Protein 8QD1 (pdb70)

Organism: Aspergillus fumigatus (strain ATCC MYA-4609 / CBS 101355 / FGSC A1100 / Af293) (NCBI:txid330879)

GO terms:
  GO:0042438 melanin biosynthetic process (P, IMP)
  GO:0030640 polyketide catabolic process (P, IMP)
  GO:0046148 pigment biosynthetic process (P, IMP)
  GO:0005768 endosome (C, EXP)

Structure (mmCIF, N/CA/C/O backbone):
data_8QD1
#
_entry.id   8QD1
#
_cell.length_a   85.830
_cell.length_b   108.480
_cell.length_c   91.890
_cell.angle_alpha   90.00
_cell.angle_beta   90.03
_cell.angle_gamma   90.00
#
_symmetry.space_group_name_H-M   'P 1 21 1'
#
loop_
_entity.id
_entity.type
_entity.pdbx_description
1 polymer 'Pigment biosynthesis protein yellowish-green 1'
2 water water
#
loop_
_atom_site.group_PDB
_atom_site.id
_atom_site.type_symbol
_atom_site.label_atom_id
_atom_site.label_alt_id
_atom_site.label_comp_id
_atom_site.label_asym_id
_atom_site.label_entity_id
_atom_site.label_seq_id
_atom_site.pdbx_PDB_ins_code
_atom_site.Cartn_x
_atom_site.Cartn_y
_atom_site.Cartn_z
_atom_site.occupancy
_atom_site.B_iso_or_equiv
_atom_site.auth_seq_id
_atom_site.auth_comp_id
_atom_site.auth_asym_id
_atom_site.auth_atom_id
_atom_site.pdbx_PDB_model_num
ATOM 1 N N . ARG A 1 20 ? 0.752 46.944 -13.905 1.00 36.14 3 ARG A N 1
ATOM 2 C CA . ARG A 1 20 ? 1.708 46.098 -14.690 1.00 35.46 3 ARG A CA 1
ATOM 3 C C . ARG A 1 20 ? 1.512 44.610 -14.361 1.00 32.54 3 ARG A C 1
ATOM 4 O O . ARG A 1 20 ? 1.915 43.775 -15.193 1.00 34.20 3 ARG A O 1
ATOM 6 N N . TRP A 1 21 ? 0.920 44.289 -13.205 1.00 29.40 4 TRP A N 1
ATOM 7 C CA . TRP A 1 21 ? 0.769 42.902 -12.685 1.00 26.82 4 TRP A CA 1
ATOM 8 C C . TRP A 1 21 ? -0.716 42.551 -12.544 1.00 26.56 4 TRP A C 1
ATOM 9 O O . TRP A 1 21 ? -1.515 43.474 -12.299 1.00 27.95 4 TRP A O 1
ATOM 20 N N . ILE A 1 22 ? -1.062 41.262 -12.670 1.00 25.43 5 ILE A N 1
ATOM 21 C CA . ILE A 1 22 ? -2.452 40.736 -12.500 1.00 25.72 5 ILE A CA 1
ATOM 22 C C . ILE A 1 22 ? -2.928 41.033 -11.072 1.00 25.33 5 ILE A C 1
ATOM 23 O O . ILE A 1 22 ? -4.134 41.317 -10.903 1.00 26.88 5 ILE A O 1
ATOM 28 N N . LEU A 1 23 ? -2.012 40.996 -10.098 1.00 24.18 6 LEU A N 1
ATOM 29 C CA . LEU A 1 23 ? -2.250 41.404 -8.686 1.00 24.75 6 LEU A CA 1
ATOM 30 C C . LEU A 1 23 ? -2.894 42.797 -8.652 1.00 25.65 6 LEU A C 1
ATOM 31 O O . LEU A 1 23 ? -3.653 43.071 -7.702 1.00 27.53 6 LEU A O 1
ATOM 36 N N . GLY A 1 24 ? -2.575 43.647 -9.634 1.00 25.17 7 GLY A N 1
ATOM 37 C CA . GLY A 1 24 ? -3.230 44.951 -9.854 1.00 26.52 7 GLY A CA 1
ATOM 38 C C . GLY A 1 24 ? -2.844 45.961 -8.790 1.00 26.92 7 GLY A C 1
ATOM 39 O O . GLY A 1 24 ? -1.656 46.009 -8.418 1.00 25.60 7 GLY A O 1
ATOM 40 N N . ASP A 1 25 ? -3.816 46.738 -8.306 1.00 28.12 8 ASP A N 1
ATOM 41 C CA . ASP A 1 25 ? -3.599 47.826 -7.317 1.00 28.17 8 ASP A CA 1
ATOM 42 C C . ASP A 1 25 ? -3.007 47.253 -6.023 1.00 27.18 8 ASP A C 1
ATOM 43 O O . ASP A 1 25 ? -2.232 47.976 -5.370 1.00 26.61 8 ASP A O 1
ATOM 48 N N . LYS A 1 26 ? -3.350 46.006 -5.672 1.00 26.48 9 LYS A N 1
ATOM 49 C CA . LYS A 1 26 ? -2.872 45.319 -4.440 1.00 27.00 9 LYS A CA 1
ATOM 50 C C . LYS A 1 26 ? -1.341 45.199 -4.457 1.00 25.41 9 LYS A C 1
ATOM 51 O O . LYS A 1 26 ? -0.755 45.093 -3.367 1.00 26.13 9 LYS A O 1
ATOM 57 N N . PHE A 1 27 ? -0.719 45.199 -5.641 1.00 24.40 10 PHE A N 1
ATOM 58 C CA . PHE A 1 27 ? 0.757 45.257 -5.814 1.00 24.26 10 PHE A CA 1
ATOM 59 C C . PHE A 1 27 ? 1.335 46.435 -5.021 1.00 24.44 10 PHE A C 1
ATOM 60 O O . PHE A 1 27 ? 2.402 46.282 -4.411 1.00 23.10 10 PHE A O 1
ATOM 68 N N . ASP A 1 28 ? 0.642 47.576 -5.022 1.00 25.29 11 ASP A N 1
ATOM 69 C CA . ASP A 1 28 ? 1.143 48.843 -4.425 1.00 26.94 11 ASP A CA 1
ATOM 70 C C . ASP A 1 28 ? 0.682 48.980 -2.968 1.00 27.14 11 ASP A C 1
ATOM 71 O O . ASP A 1 28 ? 1.144 49.929 -2.307 1.00 29.18 11 ASP A O 1
ATOM 76 N N . THR A 1 29 ? -0.183 48.082 -2.483 1.00 26.65 12 THR A N 1
ATOM 77 C CA . THR A 1 29 ? -0.639 48.053 -1.067 1.00 26.26 12 THR A CA 1
ATOM 78 C C . THR A 1 29 ? 0.541 47.672 -0.167 1.00 25.49 12 THR A C 1
ATOM 79 O O . THR A 1 29 ? 1.211 46.668 -0.461 1.00 23.96 12 THR A O 1
ATOM 83 N N . VAL A 1 30 ? 0.794 48.466 0.874 1.00 27.56 13 VAL A N 1
ATOM 84 C CA . VAL A 1 30 ? 1.682 48.092 2.014 1.00 27.51 13 VAL A CA 1
ATOM 85 C C . VAL A 1 30 ? 0.813 47.334 3.022 1.00 27.22 13 VAL A C 1
ATOM 86 O O . VAL A 1 30 ? -0.085 47.964 3.626 1.00 27.44 13 VAL A O 1
ATOM 90 N N . PHE A 1 31 ? 1.047 46.028 3.172 1.00 26.37 14 PHE A N 1
ATOM 91 C CA . PHE A 1 31 ? 0.213 45.126 4.006 1.00 26.29 14 PHE A CA 1
ATOM 92 C C . PHE A 1 31 ? 0.395 45.536 5.466 1.00 26.46 14 PHE A C 1
ATOM 93 O O . PHE A 1 31 ? 1.486 45.940 5.866 1.00 26.89 14 PHE A O 1
ATOM 101 N N . PRO A 1 32 ? -0.672 45.470 6.296 1.00 26.43 15 PRO A N 1
ATOM 102 C CA . PRO A 1 32 ? -0.652 46.060 7.637 1.00 27.58 15 PRO A CA 1
ATOM 103 C C . PRO A 1 32 ? 0.319 45.388 8.622 1.00 26.71 15 PRO A C 1
ATOM 104 O O . PRO A 1 32 ? 0.715 46.034 9.576 1.00 26.95 15 PRO A O 1
ATOM 108 N N . HIS A 1 33 ? 0.684 44.128 8.369 1.00 26.06 16 HIS A N 1
ATOM 109 C CA . HIS A 1 33 ? 1.574 43.312 9.241 1.00 25.83 16 HIS A CA 1
ATOM 110 C C . HIS A 1 33 ? 3.055 43.595 8.947 1.00 25.83 16 HIS A C 1
ATOM 111 O O . HIS A 1 33 ? 3.901 43.026 9.667 1.00 26.04 16 HIS A O 1
ATOM 118 N N . LYS A 1 34 ? 3.371 44.405 7.929 1.00 26.09 17 LYS A N 1
ATOM 119 C CA . LYS A 1 34 ? 4.778 44.715 7.557 1.00 27.16 17 LYS A CA 1
ATOM 120 C C . LYS A 1 34 ? 5.458 45.413 8.741 1.00 27.42 17 LYS A C 1
ATOM 121 O O . LYS A 1 34 ? 4.926 46.443 9.204 1.00 27.88 17 LYS A O 1
ATOM 127 N N . GLY A 1 35 ? 6.566 44.839 9.226 1.00 27.85 18 GLY A N 1
ATOM 128 C CA . GLY A 1 35 ? 7.350 45.334 10.373 1.00 29.02 18 GLY A CA 1
ATOM 129 C C . GLY A 1 35 ? 6.589 45.266 11.689 1.00 29.05 18 GLY A C 1
ATOM 130 O O . GLY A 1 35 ? 7.067 45.878 12.656 1.00 30.33 18 GLY A O 1
ATOM 131 N N . SER A 1 36 ? 5.462 44.543 11.743 1.00 27.76 19 SER A N 1
ATOM 132 C CA . SER A 1 36 ? 4.563 44.463 12.926 1.00 27.87 19 SER A CA 1
ATOM 133 C C . SER A 1 36 ? 4.191 43.009 13.225 1.00 26.75 19 SER A C 1
ATOM 134 O O . SER A 1 36 ? 3.210 42.514 12.634 1.00 26.69 19 SER A O 1
ATOM 137 N N . LEU A 1 37 ? 4.928 42.367 14.136 1.00 26.45 20 LEU A N 1
ATOM 138 C CA . LEU A 1 37 ? 4.633 40.992 14.617 1.00 26.63 20 LEU A CA 1
ATOM 139 C C . LEU A 1 37 ? 3.275 40.986 15.332 1.00 27.53 20 LEU A C 1
ATOM 140 O O . LEU A 1 37 ? 2.552 39.975 15.209 1.00 26.51 20 LEU A O 1
ATOM 145 N N . LYS A 1 38 ? 2.936 42.072 16.035 1.00 29.26 21 LYS A N 1
ATOM 146 C CA . LYS A 1 38 ? 1.625 42.247 16.718 1.00 30.87 21 LYS A CA 1
ATOM 147 C C . LYS A 1 38 ? 0.494 42.035 15.703 1.00 30.31 21 LYS A C 1
ATOM 148 O O . LYS A 1 38 ? -0.368 41.165 15.951 1.00 31.15 21 LYS A O 1
ATOM 154 N N . VAL A 1 39 ? 0.512 42.774 14.589 1.00 29.22 22 VAL A N 1
ATOM 155 C CA . VAL A 1 39 ? -0.541 42.709 13.531 1.00 28.65 22 VAL A CA 1
ATOM 156 C C . VAL A 1 39 ? -0.497 41.328 12.859 1.00 26.91 22 VAL A C 1
ATOM 157 O O . VAL A 1 39 ? -1.580 40.754 12.630 1.00 26.45 22 VAL A O 1
ATOM 161 N N . LEU A 1 40 ? 0.696 40.804 12.561 1.00 25.85 23 LEU A N 1
ATOM 162 C CA . LEU A 1 40 ? 0.855 39.445 11.971 1.00 24.83 23 LEU A CA 1
ATOM 163 C C . LEU A 1 40 ? 0.090 38.444 12.844 1.00 25.06 23 LEU A C 1
ATOM 164 O O . LEU A 1 40 ? -0.778 37.730 12.309 1.00 25.26 23 LEU A O 1
ATOM 169 N N . TRP A 1 41 ? 0.373 38.433 14.148 1.00 26.34 24 TRP A N 1
ATOM 170 C CA . TRP A 1 41 ? -0.266 37.516 15.127 1.00 26.78 24 TRP A CA 1
ATOM 171 C C . TRP A 1 41 ? -1.774 37.791 15.190 1.00 27.95 24 TRP A C 1
ATOM 172 O O . TRP A 1 41 ? -2.555 36.867 14.928 1.00 27.81 24 TRP A O 1
ATOM 183 N N . GLU A 1 42 ? -2.165 39.027 15.506 1.00 29.78 25 GLU A N 1
ATOM 184 C CA . GLU A 1 42 ? -3.567 39.381 15.851 1.00 31.97 25 GLU A CA 1
ATOM 185 C C . GLU A 1 42 ? -4.487 39.233 14.630 1.00 31.05 25 GLU A C 1
ATOM 186 O O . GLU A 1 42 ? -5.685 38.986 14.847 1.00 33.38 25 GLU A O 1
ATOM 192 N N . SER A 1 43 ? -3.965 39.367 13.405 1.00 30.45 26 SER A N 1
ATOM 193 C CA . SER A 1 43 ? -4.777 39.461 12.160 1.00 30.34 26 SER A CA 1
ATOM 194 C C . SER A 1 43 ? -4.730 38.182 11.306 1.00 29.26 26 SER A C 1
ATOM 195 O O . SER A 1 43 ? -5.637 38.012 10.475 1.00 30.21 26 SER A O 1
ATOM 198 N N A ARG A 1 44 ? -3.708 37.332 11.469 0.50 28.96 27 ARG A N 1
ATOM 199 N N B ARG A 1 44 ? -3.728 37.314 11.497 0.50 28.41 27 ARG A N 1
ATOM 200 C CA A ARG A 1 44 ? -3.507 36.130 10.612 0.50 27.71 27 ARG A CA 1
ATOM 201 C CA B ARG A 1 44 ? -3.472 36.154 10.597 0.50 27.03 27 ARG A CA 1
ATOM 202 C C A ARG A 1 44 ? -3.011 34.932 11.429 0.50 26.37 27 ARG A C 1
ATOM 203 C C B ARG A 1 44 ? -2.983 34.931 11.379 0.50 25.78 27 ARG A C 1
ATOM 204 O O A ARG A 1 44 ? -3.716 33.905 11.447 0.50 26.97 27 ARG A O 1
ATOM 205 O O B ARG A 1 44 ? -3.661 33.888 11.321 0.50 26.16 27 ARG A O 1
ATOM 220 N N . TRP A 1 45 ? -1.828 35.038 12.040 1.00 25.36 28 TRP A N 1
ATOM 221 C CA . TRP A 1 45 ? -1.123 33.867 12.629 1.00 24.05 28 TRP A CA 1
ATOM 222 C C . TRP A 1 45 ? -1.898 33.282 13.817 1.00 24.41 28 TRP A C 1
ATOM 223 O O . TRP A 1 45 ? -1.950 32.039 13.908 1.00 24.65 28 TRP A O 1
ATOM 234 N N . LYS A 1 46 ? -2.500 34.115 14.672 1.00 25.75 29 LYS A N 1
ATOM 235 C CA . LYS A 1 46 ? -3.329 33.626 15.808 1.00 27.42 29 LYS A CA 1
ATOM 236 C C . LYS A 1 46 ? -4.381 32.646 15.272 1.00 27.18 29 LYS A C 1
ATOM 237 O O . LYS A 1 46 ? -4.575 31.587 15.896 1.00 28.43 29 LYS A O 1
ATOM 243 N N . PHE A 1 47 ? -5.016 32.983 14.148 1.00 27.43 30 PHE A N 1
ATOM 244 C CA . PHE A 1 47 ? -6.126 32.208 13.534 1.00 27.41 30 PHE A CA 1
ATOM 245 C C . PHE A 1 47 ? -5.568 30.934 12.886 1.00 26.61 30 PHE A C 1
ATOM 246 O O . PHE A 1 47 ? -6.173 29.861 13.088 1.00 27.76 30 PHE A O 1
ATOM 254 N N . ALA A 1 48 ? -4.450 31.038 12.156 1.00 25.63 31 ALA A N 1
ATOM 255 C CA . ALA A 1 48 ? -3.754 29.892 11.518 1.00 24.95 31 ALA A CA 1
ATOM 256 C C . ALA A 1 48 ? -3.361 28.885 12.603 1.00 24.44 31 ALA A C 1
ATOM 257 O O . ALA A 1 48 ? -3.567 27.670 12.402 1.00 24.03 31 ALA A O 1
ATOM 259 N N . CYS A 1 49 ? -2.833 29.393 13.717 1.00 25.01 32 CYS A N 1
ATOM 260 C CA . CYS A 1 49 ? -2.422 28.606 14.907 1.00 25.48 32 CYS A CA 1
ATOM 261 C C . CYS A 1 49 ? -3.646 27.921 15.521 1.00 26.34 32 CYS A C 1
ATOM 262 O O . CYS A 1 49 ? -3.596 26.690 15.714 1.00 26.74 32 CYS A O 1
ATOM 265 N N . SER A 1 50 ? -4.708 28.690 15.787 1.00 27.91 33 SER A N 1
ATOM 266 C CA . SER A 1 50 ? -6.009 28.201 16.319 1.00 30.33 33 SER A CA 1
ATOM 267 C C . SER A 1 50 ? -6.531 27.047 15.451 1.00 30.23 33 SER A C 1
ATOM 268 O O . SER A 1 50 ? -6.965 26.031 16.025 1.00 33.49 33 SER A O 1
ATOM 271 N N . LYS A 1 51 ? -6.452 27.184 14.122 1.00 31.04 34 LYS A N 1
ATOM 272 C CA . LYS A 1 51 ? -6.972 26.199 13.131 1.00 30.55 34 LYS A CA 1
ATOM 273 C C . LYS A 1 51 ? -5.954 25.075 12.888 1.00 29.60 34 LYS A C 1
ATOM 274 O O . LYS A 1 51 ? -6.317 24.107 12.193 1.00 29.80 34 LYS A O 1
ATOM 280 N N . SER A 1 52 ? -4.727 25.206 13.406 1.00 28.13 35 SER A N 1
ATOM 281 C CA . SER A 1 52 ? -3.600 24.259 13.194 1.00 27.05 35 SER A CA 1
ATOM 282 C C . SER A 1 52 ? -3.382 24.044 11.689 1.00 26.15 35 SER A C 1
ATOM 283 O O . SER A 1 52 ? -3.342 22.877 11.241 1.00 25.86 35 SER A O 1
ATOM 286 N N . VAL A 1 53 ? -3.262 25.140 10.934 1.00 24.36 36 VAL A N 1
ATOM 287 C CA . VAL A 1 53 ? -2.926 25.120 9.479 1.00 23.32 36 VAL A CA 1
ATOM 288 C C . VAL A 1 53 ? -1.625 25.896 9.273 1.00 22.43 36 VAL A C 1
ATOM 289 O O . VAL A 1 53 ? -1.242 26.674 10.175 1.00 21.19 36 VAL A O 1
ATOM 293 N N . TYR A 1 54 ? -0.973 25.677 8.130 1.00 22.87 37 TYR A N 1
ATOM 294 C CA . TYR A 1 54 ? 0.360 26.240 7.792 1.00 23.22 37 TYR A CA 1
ATOM 295 C C . TYR A 1 54 ? 0.428 27.708 8.221 1.00 22.68 37 TYR A C 1
ATOM 296 O O . TYR A 1 54 ? -0.482 28.479 7.915 1.00 24.70 37 TYR A O 1
ATOM 305 N N . PRO A 1 55 ? 1.508 28.168 8.901 1.00 22.70 38 PRO A N 1
ATOM 306 C CA . PRO A 1 55 ? 2.671 27.340 9.242 1.00 22.51 38 PRO A CA 1
ATOM 307 C C . PRO A 1 55 ? 2.605 26.584 10.580 1.00 22.10 38 PRO A C 1
ATOM 308 O O . PRO A 1 55 ? 3.630 26.063 10.992 1.00 21.59 38 PRO A O 1
ATOM 312 N N . PHE A 1 56 ? 1.422 26.515 11.204 1.00 22.11 39 PHE A N 1
ATOM 313 C CA . PHE A 1 56 ? 1.206 25.961 12.567 1.00 22.48 39 PHE A CA 1
ATOM 314 C C . PHE A 1 56 ? 0.591 24.559 12.512 1.00 23.66 39 PHE A C 1
ATOM 315 O O . PHE A 1 56 ? 0.035 24.121 13.538 1.00 25.52 39 PHE A O 1
ATOM 323 N N . HIS A 1 57 ? 0.722 23.903 11.363 1.00 23.29 40 HIS A N 1
ATOM 324 C CA . HIS A 1 57 ? 0.195 22.528 11.222 1.00 23.54 40 HIS A CA 1
ATOM 325 C C . HIS A 1 57 ? 0.935 21.655 12.239 1.00 23.89 40 HIS A C 1
ATOM 326 O O . HIS A 1 57 ? 2.148 21.830 12.349 1.00 22.20 40 HIS A O 1
ATOM 333 N N . ASP A 1 58 ? 0.206 20.744 12.910 1.00 25.23 41 ASP A N 1
ATOM 334 C CA . ASP A 1 58 ? 0.614 19.766 13.971 1.00 26.23 41 ASP A CA 1
ATOM 335 C C . ASP A 1 58 ? 0.747 20.504 15.310 1.00 26.91 41 ASP A C 1
ATOM 336 O O . ASP A 1 58 ? 1.039 19.853 16.304 1.00 27.47 41 ASP A O 1
ATOM 341 N N . GLY A 1 59 ? 0.442 21.796 15.323 1.00 26.88 42 GLY A N 1
ATOM 342 C CA . GLY A 1 59 ? 0.704 22.670 16.482 1.00 26.75 42 GLY A CA 1
ATOM 343 C C . GLY A 1 59 ? -0.554 22.969 17.278 1.00 27.55 42 GLY A C 1
ATOM 344 O O . GLY A 1 59 ? -1.648 22.610 16.806 1.00 29.48 42 GLY A O 1
ATOM 345 N N . SER A 1 60 ? -0.396 23.606 18.443 1.00 27.84 43 SER A N 1
ATOM 346 C CA . SER A 1 60 ? -1.486 23.951 19.395 1.00 27.72 43 SER A CA 1
ATOM 347 C C . SER A 1 60 ? -1.322 25.399 19.870 1.00 27.12 43 SER A C 1
ATOM 348 O O . SER A 1 60 ? -0.198 25.772 20.247 1.00 26.64 43 SER A O 1
ATOM 351 N N . ILE A 1 61 ? -2.414 26.168 19.842 1.00 28.72 44 ILE A N 1
ATOM 352 C CA . ILE A 1 61 ? -2.487 27.594 20.288 1.00 29.72 44 ILE A CA 1
ATOM 353 C C . ILE A 1 61 ? -1.975 27.723 21.731 1.00 29.14 44 ILE A C 1
ATOM 354 O O . ILE A 1 61 ? -1.313 28.740 22.023 1.00 29.05 44 ILE A O 1
ATOM 359 N N . GLU A 1 62 ? -2.248 26.741 22.600 1.00 29.41 45 GLU A N 1
ATOM 360 C CA . GLU A 1 62 ? -1.826 26.773 24.029 1.00 30.43 45 GLU A CA 1
ATOM 361 C C . GLU A 1 62 ? -0.302 26.947 24.121 1.00 28.65 45 GLU A C 1
ATOM 362 O O . GLU A 1 62 ? 0.149 27.586 25.082 1.00 29.18 45 GLU A O 1
ATOM 368 N N . ASP A 1 63 ? 0.454 26.424 23.149 1.00 27.76 46 ASP A N 1
ATOM 369 C CA . ASP A 1 63 ? 1.941 26.478 23.130 1.00 27.96 46 ASP A CA 1
ATOM 370 C C . ASP A 1 63 ? 2.420 27.864 22.676 1.00 27.65 46 ASP A C 1
ATOM 371 O O . ASP A 1 63 ? 3.494 28.276 23.139 1.00 29.50 46 ASP A O 1
ATOM 376 N N . PHE A 1 64 ? 1.660 28.555 21.817 1.00 27.27 47 PHE A N 1
ATOM 377 C CA . PHE A 1 64 ? 2.113 29.772 21.087 1.00 26.31 47 PHE A CA 1
ATOM 378 C C . PHE A 1 64 ? 1.556 31.066 21.694 1.00 27.30 47 PHE A C 1
ATOM 379 O O . PHE A 1 64 ? 2.271 32.087 21.632 1.00 26.66 47 PHE A O 1
ATOM 387 N N . GLU A 1 65 ? 0.337 31.054 22.238 1.00 28.59 48 GLU A N 1
ATOM 388 C CA . GLU A 1 65 ? -0.307 32.290 22.758 1.00 30.51 48 GLU A CA 1
ATOM 389 C C . GLU A 1 65 ? 0.629 32.961 23.765 1.00 29.84 48 GLU A C 1
ATOM 390 O O . GLU A 1 65 ? 0.886 34.158 23.649 1.00 29.15 48 GLU A O 1
ATOM 396 N N . PRO A 1 66 ? 1.206 32.234 24.753 1.00 29.55 49 PRO A N 1
ATOM 397 C CA . PRO A 1 66 ? 2.114 32.855 25.720 1.00 29.61 49 PRO A CA 1
ATOM 398 C C . PRO A 1 66 ? 3.366 33.453 25.058 1.00 28.33 49 PRO A C 1
ATOM 399 O O . PRO A 1 66 ? 3.778 34.518 25.459 1.00 30.24 49 PRO A O 1
ATOM 403 N N . ILE A 1 67 ? 3.929 32.770 24.056 1.00 26.68 50 ILE A N 1
ATOM 404 C CA . ILE A 1 67 ? 5.183 33.201 23.364 1.00 25.83 50 ILE A CA 1
ATOM 405 C C . ILE A 1 67 ? 4.918 34.521 22.627 1.00 26.03 50 ILE A C 1
ATOM 406 O O . ILE A 1 67 ? 5.722 35.451 22.790 1.00 26.88 50 ILE A O 1
ATOM 411 N N . PHE A 1 68 ? 3.840 34.608 21.843 1.00 26.84 51 PHE A N 1
ATOM 412 C CA . PHE A 1 68 ? 3.521 35.812 21.028 1.00 26.49 51 PHE A CA 1
ATOM 413 C C . PHE A 1 68 ? 3.119 36.969 21.950 1.00 28.07 51 PHE A C 1
ATOM 414 O O . PHE A 1 68 ? 3.506 38.114 21.651 1.00 28.67 51 PHE A O 1
ATOM 422 N N . ASN A 1 69 ? 2.404 36.682 23.042 1.00 28.97 52 ASN A N 1
ATOM 423 C CA . ASN A 1 69 ? 2.086 37.682 24.098 1.00 30.65 52 ASN A CA 1
ATOM 424 C C . ASN A 1 69 ? 3.397 38.293 24.610 1.00 30.57 52 ASN A C 1
ATOM 425 O O . ASN A 1 69 ? 3.457 39.533 24.742 1.00 32.07 52 ASN A O 1
ATOM 430 N N . HIS A 1 70 ? 4.415 37.461 24.854 1.00 29.68 53 HIS A N 1
ATOM 431 C CA . HIS A 1 70 ? 5.766 37.897 25.300 1.00 30.57 53 HIS A CA 1
ATOM 432 C C . HIS A 1 70 ? 6.415 38.769 24.217 1.00 29.49 53 HIS A C 1
ATOM 433 O O . HIS A 1 70 ? 6.837 39.893 24.541 1.00 30.26 53 HIS A O 1
ATOM 440 N N . LEU A 1 71 ? 6.490 38.270 22.980 1.00 28.79 54 LEU A N 1
ATOM 441 C CA . LEU A 1 71 ? 7.107 38.986 21.829 1.00 29.52 54 LEU A CA 1
ATOM 442 C C . LEU A 1 71 ? 6.434 40.352 21.645 1.00 30.66 54 LEU A C 1
ATOM 443 O O . LEU A 1 71 ? 7.162 41.336 21.410 1.00 32.42 54 LEU A O 1
ATOM 448 N N . ILE A 1 72 ? 5.101 40.406 21.749 1.00 31.65 55 ILE A N 1
ATOM 449 C CA . ILE A 1 72 ? 4.287 41.641 21.535 1.00 32.78 55 ILE A CA 1
ATOM 450 C C . ILE A 1 72 ? 4.587 42.640 22.662 1.00 34.12 55 ILE A C 1
ATOM 451 O O . ILE A 1 72 ? 4.794 43.829 22.347 1.00 34.84 55 ILE A O 1
ATOM 456 N N . SER A 1 73 ? 4.636 42.175 23.914 1.00 33.99 56 SER A N 1
ATOM 457 C CA . SER A 1 73 ? 4.923 43.007 25.116 1.00 36.59 56 SER A CA 1
ATOM 458 C C . SER A 1 73 ? 6.328 43.618 25.019 1.00 37.59 56 SER A C 1
ATOM 459 O O . SER A 1 73 ? 6.500 44.757 25.489 1.00 39.77 56 SER A O 1
ATOM 462 N N . LYS A 1 74 ? 7.285 42.891 24.428 1.00 37.91 57 LYS A N 1
ATOM 463 C CA . LYS A 1 74 ? 8.708 43.311 24.278 1.00 38.93 57 LYS A CA 1
ATOM 464 C C . LYS A 1 74 ? 8.907 44.090 22.969 1.00 38.33 57 LYS A C 1
ATOM 465 O O . LYS A 1 74 ? 10.045 44.532 22.721 1.00 38.17 57 LYS A O 1
ATOM 471 N N . ASN A 1 75 ? 7.848 44.255 22.168 1.00 38.22 58 ASN A N 1
ATOM 472 C CA . ASN A 1 75 ? 7.868 44.922 20.836 1.00 39.24 58 ASN A CA 1
ATOM 473 C C . ASN A 1 75 ? 8.988 44.324 19.972 1.00 37.34 58 ASN A C 1
ATOM 474 O O . ASN A 1 75 ? 9.722 45.097 19.324 1.00 40.06 58 ASN A O 1
ATOM 479 N N . ILE A 1 76 ? 9.112 42.995 19.969 1.00 34.62 59 ILE A N 1
ATOM 480 C CA . ILE A 1 76 ? 10.023 42.234 19.063 1.00 33.51 59 ILE A CA 1
ATOM 481 C C . ILE A 1 76 ? 9.277 42.006 17.743 1.00 33.12 59 ILE A C 1
ATOM 482 O O . ILE A 1 76 ? 8.207 41.364 17.783 1.00 33.49 59 ILE A O 1
ATOM 487 N N . ASN A 1 77 ? 9.817 42.524 16.633 1.00 33.61 60 ASN A N 1
ATOM 488 C CA . ASN A 1 77 ? 9.193 42.479 15.280 1.00 32.56 60 ASN A CA 1
ATOM 489 C C . ASN A 1 77 ? 10.087 41.732 14.279 1.00 32.52 60 ASN A C 1
ATOM 490 O O . ASN A 1 77 ? 9.533 41.145 13.329 1.00 31.99 60 ASN A O 1
ATOM 495 N N . ASP A 1 78 ? 11.409 41.773 14.464 1.00 31.86 61 ASP A N 1
ATOM 496 C CA . ASP A 1 78 ? 12.414 41.202 13.528 1.00 31.01 61 ASP A CA 1
ATOM 497 C C . ASP A 1 78 ? 12.575 39.701 13.809 1.00 30.25 61 ASP A C 1
ATOM 498 O O . ASP A 1 78 ? 13.314 39.349 14.750 1.00 29.83 61 ASP A O 1
ATOM 503 N N . ALA A 1 79 ? 11.926 38.847 13.009 1.00 30.00 62 ALA A N 1
ATOM 504 C CA . ALA A 1 79 ? 11.996 37.368 13.115 1.00 29.42 62 ALA A CA 1
ATOM 505 C C . ALA A 1 79 ? 13.451 36.884 13.030 1.00 30.67 62 ALA A C 1
ATOM 506 O O . ALA A 1 79 ? 13.756 35.852 13.650 1.00 28.82 62 ALA A O 1
ATOM 508 N N . ALA A 1 80 ? 14.314 37.597 12.296 1.00 33.36 63 ALA A N 1
ATOM 509 C CA . ALA A 1 80 ? 15.736 37.240 12.067 1.00 33.36 63 ALA A CA 1
ATOM 510 C C . ALA A 1 80 ? 16.575 37.448 13.339 1.00 34.31 63 ALA A C 1
ATOM 511 O O . ALA A 1 80 ? 17.711 36.939 13.374 1.00 36.83 63 ALA A O 1
ATOM 513 N N . SER A 1 81 ? 16.051 38.169 14.337 1.00 33.45 64 SER A N 1
ATOM 514 C CA . SER A 1 81 ? 16.753 38.501 15.606 1.00 33.10 64 SER A CA 1
ATOM 515 C C . SER A 1 81 ? 16.743 37.296 16.558 1.00 31.58 64 SER A C 1
ATOM 516 O O . SER A 1 81 ? 15.786 36.492 16.495 1.00 30.61 64 SER A O 1
ATOM 519 N N . ASP A 1 82 ? 17.769 37.183 17.408 1.00 31.89 65 ASP A N 1
ATOM 520 C CA . ASP A 1 82 ? 17.911 36.106 18.427 1.00 32.00 65 ASP A CA 1
ATOM 521 C C . ASP A 1 82 ? 16.822 36.252 19.496 1.00 31.27 65 ASP A C 1
ATOM 522 O O . ASP A 1 82 ? 16.421 35.220 20.068 1.00 30.02 65 ASP A O 1
ATOM 527 N N . GLU A 1 83 ? 16.395 37.488 19.774 1.00 31.78 66 GLU A N 1
ATOM 528 C CA . GLU A 1 83 ? 15.357 37.812 20.790 1.00 33.34 66 GLU A CA 1
ATOM 529 C C . GLU A 1 83 ? 14.048 37.118 20.400 1.00 31.06 66 GLU A C 1
ATOM 530 O O . GLU A 1 83 ? 13.315 36.668 21.307 1.00 30.75 66 GLU A O 1
ATOM 536 N N . TYR A 1 84 ? 13.774 37.029 19.096 1.00 29.02 67 TYR A N 1
ATOM 537 C CA . TYR A 1 84 ? 12.592 36.323 18.538 1.00 26.75 67 TYR A CA 1
ATOM 538 C C . TYR A 1 84 ? 12.741 34.819 18.800 1.00 24.90 67 TYR A C 1
ATOM 539 O O . TYR A 1 84 ? 11.861 34.238 19.447 1.00 24.54 67 TYR A O 1
ATOM 548 N N . THR A 1 85 ? 13.823 34.213 18.312 1.00 25.39 68 THR A N 1
ATOM 549 C CA . THR A 1 85 ? 14.032 32.738 18.319 1.00 25.35 68 THR A CA 1
ATOM 550 C C . THR A 1 85 ? 14.042 32.212 19.763 1.00 26.29 68 THR A C 1
ATOM 551 O O . THR A 1 85 ? 13.406 31.165 20.013 1.00 25.57 68 THR A O 1
ATOM 555 N N . GLN A 1 86 ? 14.723 32.905 20.682 1.00 28.43 69 GLN A N 1
ATOM 556 C CA . GLN A 1 86 ? 14.950 32.416 22.071 1.00 29.04 69 GLN A CA 1
ATOM 557 C C . GLN A 1 86 ? 13.636 32.402 22.863 1.00 27.66 69 GLN A C 1
ATOM 558 O O . GLN A 1 86 ? 13.555 31.623 23.832 1.00 29.20 69 GLN A O 1
ATOM 564 N N . ALA A 1 87 ? 12.638 33.196 22.460 1.00 26.96 70 ALA A N 1
ATOM 565 C CA . ALA A 1 87 ? 11.325 33.297 23.142 1.00 26.45 70 ALA A CA 1
ATOM 566 C C . ALA A 1 87 ? 10.607 31.941 23.100 1.00 24.50 70 ALA A C 1
ATOM 567 O O . ALA A 1 87 ? 9.746 31.701 23.974 1.00 24.64 70 ALA A O 1
ATOM 569 N N . PHE A 1 88 ? 10.953 31.088 22.130 1.00 23.14 71 PHE A N 1
ATOM 570 C CA . PHE A 1 88 ? 10.261 29.806 21.829 1.00 22.70 71 PHE A CA 1
ATOM 571 C C . PHE A 1 88 ? 10.900 28.641 22.592 1.00 23.42 71 PHE A C 1
ATOM 572 O O . PHE A 1 88 ? 10.192 27.650 22.860 1.00 24.36 71 PHE A O 1
ATOM 580 N N . LEU A 1 89 ? 12.189 28.743 22.923 1.00 24.42 72 LEU A N 1
ATOM 581 C CA . LEU A 1 89 ? 13.031 27.567 23.278 1.00 25.12 72 LEU A CA 1
ATOM 582 C C . LEU A 1 89 ? 12.579 26.939 24.599 1.00 24.95 72 LEU A C 1
ATOM 583 O O . LEU A 1 89 ? 12.437 25.719 24.663 1.00 25.69 72 LEU A O 1
ATOM 588 N N . PRO A 1 90 ? 12.329 27.705 25.688 1.00 25.51 73 PRO A N 1
ATOM 589 C CA . PRO A 1 90 ? 11.856 27.107 26.940 1.00 26.16 73 PRO A CA 1
ATOM 590 C C . PRO A 1 90 ? 10.561 26.290 26.772 1.00 25.54 73 PRO A C 1
ATOM 591 O O . PRO A 1 90 ? 10.479 25.205 27.325 1.00 25.43 73 PRO A O 1
ATOM 595 N N . THR A 1 91 ? 9.591 26.803 26.007 1.00 24.89 74 THR A N 1
ATOM 596 C CA . THR A 1 91 ? 8.308 26.108 25.711 1.00 24.63 74 THR A CA 1
ATOM 597 C C . THR A 1 91 ? 8.605 24.755 25.053 1.00 23.59 74 THR A C 1
ATOM 598 O O . THR A 1 91 ? 8.025 23.747 25.493 1.00 24.50 74 THR A O 1
ATOM 602 N N . ALA A 1 92 ? 9.477 24.744 24.042 1.00 22.55 75 ALA A N 1
ATOM 603 C CA . ALA A 1 92 ? 9.895 23.531 23.305 1.00 22.57 75 ALA A CA 1
ATOM 604 C C . ALA A 1 92 ? 10.487 22.513 24.289 1.00 23.05 75 ALA A C 1
ATOM 605 O O . ALA A 1 92 ? 10.089 21.341 24.225 1.00 25.59 75 ALA A O 1
ATOM 607 N N . SER A 1 93 ? 11.389 22.954 25.173 1.00 23.22 76 SER A N 1
ATOM 608 C CA . SER A 1 93 ? 12.057 22.117 26.209 1.00 24.67 76 SER A CA 1
ATOM 609 C C . SER A 1 93 ? 11.013 21.499 27.146 1.00 24.53 76 SER A C 1
ATOM 610 O O . SER A 1 93 ? 11.125 20.296 27.454 1.00 26.13 76 SER A O 1
ATOM 613 N N . ALA A 1 94 ? 10.052 22.307 27.602 1.00 24.61 77 ALA A N 1
ATOM 614 C CA . ALA A 1 94 ? 8.958 21.895 28.513 1.00 25.17 77 ALA A CA 1
ATOM 615 C C . ALA A 1 94 ? 8.134 20.784 27.852 1.00 24.92 77 ALA A C 1
ATOM 616 O O . ALA A 1 94 ? 7.801 19.809 28.550 1.00 24.89 77 ALA A O 1
ATOM 618 N N . LEU A 1 95 ? 7.829 20.922 26.556 1.00 24.93 78 LEU A N 1
ATOM 619 C CA . LEU A 1 95 ? 7.060 19.910 25.782 1.00 25.55 78 LEU A CA 1
ATOM 620 C C . LEU A 1 95 ? 7.887 18.623 25.657 1.00 25.83 78 LEU A C 1
ATOM 621 O O . LEU A 1 95 ? 7.296 17.535 25.801 1.00 26.21 78 LEU A O 1
ATOM 626 N N . GLU A 1 96 ? 9.201 18.734 25.431 1.00 26.02 79 GLU A N 1
ATOM 627 C CA . GLU A 1 96 ? 10.122 17.567 25.343 1.00 25.73 79 GLU A CA 1
ATOM 628 C C . GLU A 1 96 ? 10.106 16.809 26.677 1.00 26.21 79 GLU A C 1
ATOM 629 O O . GLU A 1 96 ? 10.049 15.566 26.645 1.00 27.21 79 GLU A O 1
ATOM 635 N N . GLU A 1 97 ? 10.138 17.522 27.807 1.00 26.54 80 GLU A N 1
ATOM 636 C CA . GLU A 1 97 ? 10.119 16.893 29.155 1.00 27.67 80 GLU A CA 1
ATOM 637 C C . GLU A 1 97 ? 8.754 16.233 29.386 1.00 27.30 80 GLU A C 1
ATOM 638 O O . GLU A 1 97 ? 8.739 15.109 29.919 1.00 28.42 80 GLU A O 1
ATOM 644 N N . LYS A 1 98 ? 7.657 16.898 29.008 1.00 26.78 81 LYS A N 1
ATOM 645 C CA . LYS A 1 98 ? 6.282 16.336 29.127 1.00 27.62 81 LYS A CA 1
ATOM 646 C C . LYS A 1 98 ? 6.196 15.042 28.310 1.00 26.70 81 LYS A C 1
ATOM 647 O O . LYS A 1 98 ? 5.578 14.084 28.805 1.00 27.18 81 LYS A O 1
ATOM 653 N N . ALA A 1 99 ? 6.800 15.016 27.115 1.00 25.90 82 ALA A N 1
ATOM 654 C CA . ALA A 1 99 ? 6.849 13.835 26.219 1.00 25.75 82 ALA A CA 1
ATOM 655 C C . ALA A 1 99 ? 7.596 12.691 26.912 1.00 26.85 82 ALA A C 1
ATOM 656 O O . ALA A 1 99 ? 7.088 11.556 26.884 1.00 27.76 82 ALA A O 1
ATOM 658 N N . ALA A 1 100 ? 8.757 12.991 27.502 1.00 27.07 83 ALA A N 1
ATOM 659 C CA . ALA A 1 100 ? 9.601 12.046 28.273 1.00 28.54 83 ALA A CA 1
ATOM 660 C C . ALA A 1 100 ? 8.775 11.419 29.403 1.00 29.83 83 ALA A C 1
ATOM 661 O O . ALA A 1 100 ? 8.865 10.191 29.584 1.00 31.43 83 ALA A O 1
ATOM 663 N N . GLN A 1 101 ? 7.987 12.230 30.119 1.00 30.95 84 GLN A N 1
ATOM 664 C CA . GLN A 1 101 ? 7.100 11.775 31.226 1.00 33.19 84 GLN A CA 1
ATOM 665 C C . GLN A 1 101 ? 6.000 10.870 30.653 1.00 32.99 84 GLN A C 1
ATOM 666 O O . GLN A 1 101 ? 5.745 9.810 31.248 1.00 35.22 84 GLN A O 1
ATOM 672 N N . ALA A 1 102 ? 5.374 11.275 29.545 1.00 32.14 85 ALA A N 1
ATOM 673 C CA . ALA A 1 102 ? 4.335 10.491 28.834 1.00 32.20 85 ALA A CA 1
ATOM 674 C C . ALA A 1 102 ? 4.909 9.128 28.429 1.00 33.17 85 ALA A C 1
ATOM 675 O O . ALA A 1 102 ? 4.231 8.105 28.674 1.00 34.68 85 ALA A O 1
ATOM 677 N N . LEU A 1 103 ? 6.104 9.145 27.834 1.00 33.60 86 LEU A N 1
ATOM 678 C CA . LEU A 1 103 ? 6.813 7.937 27.334 1.00 36.21 86 LEU A CA 1
ATOM 679 C C . LEU A 1 103 ? 7.146 7.000 28.499 1.00 37.70 86 LEU A C 1
ATOM 680 O O . LEU A 1 103 ? 7.001 5.782 28.329 1.00 40.04 86 LEU A O 1
ATOM 685 N N . GLN A 1 104 ? 7.517 7.571 29.649 1.00 37.03 87 GLN A N 1
ATOM 686 C CA . GLN A 1 104 ? 7.841 6.819 30.894 1.00 38.48 87 GLN A CA 1
ATOM 687 C C . GLN A 1 104 ? 6.603 6.033 31.349 1.00 39.07 87 GLN A C 1
ATOM 688 O O . GLN A 1 104 ? 6.788 4.897 31.806 1.00 40.60 87 GLN A O 1
ATOM 694 N N . ALA A 1 105 ? 5.409 6.615 31.186 1.00 37.74 88 ALA A N 1
ATOM 695 C CA . ALA A 1 105 ? 4.108 6.039 31.593 1.00 38.59 88 ALA A CA 1
ATOM 696 C C . ALA A 1 105 ? 3.549 5.110 30.506 1.00 38.53 88 ALA A C 1
ATOM 697 O O . ALA A 1 105 ? 2.425 4.629 30.673 1.00 39.73 88 ALA A O 1
ATOM 699 N N . GLY A 1 106 ? 4.278 4.935 29.406 1.00 36.90 89 GLY A N 1
ATOM 700 C CA . GLY A 1 106 ? 3.872 4.051 28.296 1.00 37.52 89 GLY A CA 1
ATOM 701 C C . GLY A 1 106 ? 2.777 4.661 27.435 1.00 37.26 89 GLY A C 1
ATOM 702 O O . GLY A 1 106 ? 2.128 3.898 26.691 1.00 37.24 89 GLY A O 1
ATOM 703 N N . LYS A 1 107 ? 2.582 5.984 27.520 1.00 36.32 90 LYS A N 1
ATOM 704 C CA . LYS A 1 107 ? 1.596 6.752 26.713 1.00 36.11 90 LYS A CA 1
ATOM 705 C C . LYS A 1 107 ? 2.296 7.250 25.442 1.00 35.58 90 LYS A C 1
ATOM 706 O O . LYS A 1 107 ? 2.652 8.448 25.388 1.00 35.33 90 LYS A O 1
ATOM 712 N N . HIS A 1 108 ? 2.484 6.360 24.462 1.00 35.92 91 HIS A N 1
ATOM 713 C CA . HIS A 1 108 ? 3.260 6.618 23.218 1.00 36.07 91 HIS A CA 1
ATOM 714 C C . HIS A 1 108 ? 2.556 7.675 22.359 1.00 34.49 91 HIS A C 1
ATOM 715 O O . HIS A 1 108 ? 3.262 8.553 21.829 1.00 33.59 91 HIS A O 1
ATOM 722 N N . GLU A 1 109 ? 1.229 7.583 22.215 1.00 33.87 92 GLU A N 1
ATOM 723 C CA . GLU A 1 109 ? 0.408 8.534 21.412 1.00 32.44 92 GLU A CA 1
ATOM 724 C C . GLU A 1 109 ? 0.592 9.951 21.966 1.00 31.40 92 GLU A C 1
ATOM 725 O O . GLU A 1 109 ? 0.887 10.859 21.167 1.00 29.58 92 GLU A O 1
ATOM 727 N N . GLU A 1 110 ? 0.432 10.123 23.282 1.00 32.41 93 GLU A N 1
ATOM 728 C CA . GLU A 1 110 ? 0.580 11.434 23.972 1.00 32.78 93 GLU A CA 1
ATOM 729 C C . GLU A 1 110 ? 2.015 11.946 23.786 1.00 30.50 93 GLU A C 1
ATOM 730 O O . GLU A 1 110 ? 2.170 13.147 23.512 1.00 30.15 93 GLU A O 1
ATOM 736 N N . ALA A 1 111 ? 3.019 11.074 23.933 1.00 29.28 94 ALA A N 1
ATOM 737 C CA . ALA A 1 111 ? 4.455 11.416 23.781 1.00 27.67 94 ALA A CA 1
ATOM 738 C C . ALA A 1 111 ? 4.713 11.917 22.354 1.00 26.30 94 ALA A C 1
ATOM 739 O O . ALA A 1 111 ? 5.336 12.985 22.199 1.00 23.70 94 ALA A O 1
ATOM 741 N N . SER A 1 112 ? 4.230 11.176 21.351 1.00 26.05 95 SER A N 1
ATOM 742 C CA . SER A 1 112 ? 4.326 11.531 19.911 1.00 25.37 95 SER A CA 1
ATOM 743 C C . SER A 1 112 ? 3.737 12.927 19.684 1.00 24.85 95 SER A C 1
ATOM 744 O O . SER A 1 112 ? 4.422 13.768 19.073 1.00 24.86 95 SER A O 1
ATOM 747 N N . ASN A 1 113 ? 2.517 13.161 20.171 1.00 26.32 96 ASN A N 1
ATOM 748 C CA . ASN A 1 113 ? 1.768 14.431 19.974 1.00 27.31 96 ASN A CA 1
ATOM 749 C C . ASN A 1 113 ? 2.546 15.588 20.612 1.00 26.07 96 ASN A C 1
ATOM 750 O O . ASN A 1 113 ? 2.619 16.660 19.987 1.00 25.64 96 ASN A O 1
ATOM 755 N N . LEU A 1 114 ? 3.110 15.375 21.804 1.00 25.91 97 LEU A N 1
ATOM 756 C CA . LEU A 1 114 ? 3.877 16.411 22.548 1.00 25.70 97 LEU A CA 1
ATOM 757 C C . LEU A 1 114 ? 5.164 16.753 21.783 1.00 25.84 97 LEU A C 1
ATOM 758 O O . LEU A 1 114 ? 5.466 17.956 21.654 1.00 25.64 97 LEU A O 1
ATOM 763 N N . LEU A 1 115 ? 5.877 15.746 21.266 1.00 25.11 98 LEU A N 1
ATOM 764 C CA . LEU A 1 115 ? 7.138 15.949 20.497 1.00 25.03 98 LEU A CA 1
ATOM 765 C C . LEU A 1 115 ? 6.830 16.683 19.184 1.00 24.41 98 LEU A C 1
ATOM 766 O O . LEU A 1 115 ? 7.621 17.565 18.805 1.00 24.98 98 LEU A O 1
ATOM 771 N N . CYS A 1 116 ? 5.721 16.354 18.516 1.00 23.85 99 CYS A N 1
ATOM 772 C CA . CYS A 1 116 ? 5.278 17.055 17.281 1.00 23.35 99 CYS A CA 1
ATOM 773 C C . CYS A 1 116 ? 5.011 18.529 17.598 1.00 22.45 99 CYS A C 1
ATOM 774 O O . CYS A 1 116 ? 5.441 19.384 16.801 1.00 21.36 99 CYS A O 1
ATOM 777 N N . ARG A 1 117 ? 4.357 18.806 18.731 1.00 22.82 100 ARG A N 1
ATOM 778 C CA . ARG A 1 117 ? 4.064 20.184 19.211 1.00 23.27 100 ARG A CA 1
ATOM 779 C C . ARG A 1 117 ? 5.378 20.942 19.444 1.00 22.65 100 ARG A C 1
ATOM 780 O O . ARG A 1 117 ? 5.460 22.112 19.013 1.00 22.62 100 ARG A O 1
ATOM 788 N N . ALA A 1 118 ? 6.376 20.300 20.061 1.00 23.24 101 ALA A N 1
ATOM 789 C CA . ALA A 1 118 ? 7.727 20.873 20.283 1.00 22.91 101 ALA A CA 1
ATOM 790 C C . ALA A 1 118 ? 8.373 21.196 18.930 1.00 22.01 101 ALA A C 1
ATOM 791 O O . ALA A 1 118 ? 8.992 22.266 18.805 1.00 23.00 101 ALA A O 1
ATOM 793 N N . ALA A 1 119 ? 8.220 20.305 17.946 1.00 21.61 102 ALA A N 1
ATOM 794 C CA . ALA A 1 119 ? 8.755 20.471 16.577 1.00 21.08 102 ALA A CA 1
ATOM 795 C C . ALA A 1 119 ? 8.158 21.729 15.932 1.00 20.80 102 ALA A C 1
ATOM 796 O O . ALA A 1 119 ? 8.915 22.463 15.273 1.00 21.06 102 ALA A O 1
ATOM 798 N N . VAL A 1 120 ? 6.860 21.983 16.121 1.00 20.79 103 VAL A N 1
ATOM 799 C CA . VAL A 1 120 ? 6.171 23.167 15.524 1.00 20.68 103 VAL A CA 1
ATOM 800 C C . VAL A 1 120 ? 6.689 24.428 16.227 1.00 20.65 103 VAL A C 1
ATOM 801 O O . VAL A 1 120 ? 6.926 25.432 15.535 1.00 21.59 103 VAL A O 1
ATOM 805 N N . VAL A 1 121 ? 6.878 24.379 17.547 1.00 21.32 104 VAL A N 1
ATOM 806 C CA . VAL A 1 121 ? 7.453 25.516 18.328 1.00 21.01 104 VAL A CA 1
ATOM 807 C C . VAL A 1 121 ? 8.836 25.850 17.754 1.00 20.64 104 VAL A C 1
ATOM 808 O O . VAL A 1 121 ? 9.105 27.046 17.539 1.00 20.12 104 VAL A O 1
ATOM 812 N N . TYR A 1 122 ? 9.677 24.844 17.493 1.00 20.88 105 TYR A N 1
ATOM 813 C CA . TYR A 1 122 ? 11.018 25.033 16.876 1.00 21.21 105 TYR A CA 1
ATOM 814 C C . TYR A 1 122 ? 10.861 25.607 15.463 1.00 20.73 105 TYR A C 1
ATOM 815 O O . TYR A 1 122 ? 11.601 26.541 15.112 1.00 21.72 105 TYR A O 1
ATOM 824 N N . ARG A 1 123 ? 9.916 25.068 14.688 1.00 20.83 106 ARG A N 1
ATOM 825 C CA . ARG A 1 123 ? 9.625 25.492 13.292 1.00 20.00 106 ARG A CA 1
ATOM 826 C C . ARG A 1 123 ? 9.356 26.998 13.248 1.00 19.59 106 ARG A C 1
ATOM 827 O O . ARG A 1 123 ? 9.971 27.683 12.417 1.00 20.49 106 ARG A O 1
ATOM 835 N N . ILE A 1 124 ? 8.457 27.495 14.099 1.00 19.73 107 ILE A N 1
ATOM 836 C CA . ILE A 1 124 ? 8.053 28.932 14.091 1.00 20.53 107 ILE A CA 1
ATOM 837 C C . ILE A 1 124 ? 9.224 29.777 14.610 1.00 19.81 107 ILE A C 1
ATOM 838 O O . ILE A 1 124 ? 9.426 30.879 14.076 1.00 20.77 107 ILE A O 1
ATOM 843 N N . SER A 1 125 ? 9.996 29.264 15.574 1.00 20.24 108 SER A N 1
ATOM 844 C CA . SER A 1 125 ? 11.176 29.957 16.161 1.00 20.48 108 SER A CA 1
ATOM 845 C C . SER A 1 125 ? 12.215 30.255 15.068 1.00 20.03 108 SER A C 1
ATOM 846 O O . SER A 1 125 ? 12.929 31.254 15.213 1.00 21.95 108 SER A O 1
ATOM 849 N N . ARG A 1 126 ? 12.291 29.429 14.015 1.00 19.31 109 ARG A N 1
ATOM 850 C CA . ARG A 1 126 ? 13.311 29.552 12.937 1.00 20.99 109 ARG A CA 1
ATOM 851 C C . ARG A 1 126 ? 12.694 30.135 11.658 1.00 21.10 109 ARG A C 1
ATOM 852 O O . ARG A 1 126 ? 13.413 30.194 10.639 1.00 22.23 109 ARG A O 1
ATOM 860 N N . PHE A 1 127 ? 11.427 30.564 11.702 1.00 21.79 110 PHE A N 1
ATOM 861 C CA . PHE A 1 127 ? 10.765 31.306 10.596 1.00 22.49 110 PHE A CA 1
ATOM 862 C C . PHE A 1 127 ? 11.496 32.635 10.410 1.00 23.26 110 PHE A C 1
ATOM 863 O O . PHE A 1 127 ? 11.896 33.251 11.392 1.00 24.82 110 PHE A O 1
ATOM 871 N N . PRO A 1 128 ? 11.736 33.114 9.164 1.00 24.19 111 PRO A N 1
ATOM 872 C CA . PRO A 1 128 ? 11.377 32.392 7.941 1.00 24.26 111 PRO A CA 1
ATOM 873 C C . PRO A 1 128 ? 12.464 31.503 7.321 1.00 23.35 111 PRO A C 1
ATOM 874 O O . PRO A 1 128 ? 12.139 30.755 6.423 1.00 28.38 111 PRO A O 1
ATOM 878 N N . TYR A 1 129 ? 13.716 31.613 7.769 1.00 20.72 112 TYR A N 1
ATOM 879 C CA . TYR A 1 129 ? 14.883 31.072 7.026 1.00 19.76 112 TYR A CA 1
ATOM 880 C C . TYR A 1 129 ? 16.041 30.744 7.972 1.00 20.18 112 TYR A C 1
ATOM 881 O O . TYR A 1 129 ? 16.475 31.622 8.746 1.00 21.02 112 TYR A O 1
ATOM 890 N N . VAL A 1 130 ? 16.534 29.503 7.896 1.00 20.09 113 VAL A N 1
ATOM 891 C CA . VAL A 1 130 ? 17.826 29.083 8.507 1.00 20.85 113 VAL A CA 1
ATOM 892 C C . VAL A 1 130 ? 18.939 29.516 7.550 1.00 20.60 113 VAL A C 1
ATOM 893 O O . VAL A 1 130 ? 18.969 29.018 6.405 1.00 18.70 113 VAL A O 1
ATOM 897 N N . ASP A 1 131 ? 19.806 30.423 7.999 1.00 21.27 114 ASP A N 1
ATOM 898 C CA . ASP A 1 131 ? 20.915 30.955 7.169 1.00 22.07 114 ASP A CA 1
ATOM 899 C C . ASP A 1 131 ? 21.967 29.849 7.017 1.00 22.31 114 ASP A C 1
ATOM 900 O O . ASP A 1 131 ? 22.641 29.518 8.013 1.00 21.21 114 ASP A O 1
ATOM 905 N N . ILE A 1 132 ? 22.087 29.307 5.803 1.00 22.45 115 ILE A N 1
ATOM 906 C CA . ILE A 1 132 ? 23.000 28.175 5.454 1.00 24.47 115 ILE A CA 1
ATOM 907 C C . ILE A 1 132 ? 24.469 28.585 5.648 1.00 24.92 115 ILE A C 1
ATOM 908 O O . ILE A 1 132 ? 25.313 27.668 5.679 1.00 26.35 115 ILE A O 1
ATOM 913 N N . THR A 1 133 ? 24.765 29.890 5.754 1.00 24.52 116 THR A N 1
ATOM 914 C CA . THR A 1 133 ? 26.137 30.449 5.929 1.00 25.70 116 THR A CA 1
ATOM 915 C C . THR A 1 133 ? 26.419 30.780 7.402 1.00 26.13 116 THR A C 1
ATOM 916 O O . THR A 1 133 ? 27.503 31.345 7.668 1.00 27.66 116 THR A O 1
ATOM 920 N N . LYS A 1 134 ? 25.504 30.456 8.325 1.00 25.18 117 LYS A N 1
ATOM 921 C CA . LYS A 1 134 ? 25.646 30.783 9.772 1.00 26.29 117 LYS A CA 1
ATOM 922 C C . LYS A 1 134 ? 25.389 29.529 10.606 1.00 25.11 117 LYS A C 1
ATOM 923 O O . LYS A 1 134 ? 24.320 29.377 11.195 1.00 23.26 117 LYS A O 1
ATOM 929 N N . PRO A 1 135 ? 26.364 28.597 10.709 1.00 26.64 118 PRO A N 1
ATOM 930 C CA . PRO A 1 135 ? 26.132 27.327 11.402 1.00 27.24 118 PRO A CA 1
ATOM 931 C C . PRO A 1 135 ? 25.981 27.442 12.930 1.00 26.85 118 PRO A C 1
ATOM 932 O O . PRO A 1 135 ? 25.563 26.471 13.535 1.00 27.73 118 PRO A O 1
ATOM 936 N N . ASN A 1 136 ? 26.302 28.604 13.513 1.00 27.04 119 ASN A N 1
ATOM 937 C CA . ASN A 1 136 ? 26.182 28.875 14.972 1.00 27.98 119 ASN A CA 1
ATOM 938 C C . ASN A 1 136 ? 24.917 29.694 15.262 1.00 25.24 119 ASN A C 1
ATOM 939 O O . ASN A 1 136 ? 24.691 30.029 16.441 1.00 25.35 119 ASN A O 1
ATOM 944 N N . SER A 1 137 ? 24.115 30.011 14.242 1.00 24.34 120 SER A N 1
ATOM 945 C CA . SER A 1 137 ? 22.877 30.818 14.396 1.00 24.31 120 SER A CA 1
ATOM 946 C C . SER A 1 137 ? 21.891 30.055 15.286 1.00 23.25 120 SER A C 1
ATOM 947 O O . SER A 1 137 ? 21.857 28.812 15.210 1.00 22.71 120 SER A O 1
ATOM 950 N N . ILE A 1 138 ? 21.119 30.766 16.106 1.00 22.80 121 ILE A N 1
ATOM 951 C CA . ILE A 1 138 ? 20.119 30.134 17.018 1.00 22.12 121 ILE A CA 1
ATOM 952 C C . ILE A 1 138 ? 19.051 29.423 16.173 1.00 20.64 121 ILE A C 1
ATOM 953 O O . ILE A 1 138 ? 18.567 28.372 16.620 1.00 21.26 121 ILE A O 1
ATOM 958 N N . LYS A 1 139 ? 18.708 29.946 14.989 1.00 20.54 122 LYS A N 1
ATOM 959 C CA . LYS A 1 139 ? 17.720 29.307 14.073 1.00 20.56 122 LYS A CA 1
ATOM 960 C C . LYS A 1 139 ? 18.250 27.939 13.617 1.00 20.56 122 LYS A C 1
ATOM 961 O O . LYS A 1 139 ? 17.434 26.997 13.537 1.00 20.66 122 LYS A O 1
ATOM 967 N N . ARG A 1 140 ? 19.556 27.819 13.345 1.00 21.07 123 ARG A N 1
ATOM 968 C CA . ARG A 1 140 ? 20.190 26.516 12.997 1.00 21.02 123 ARG A CA 1
ATOM 969 C C . ARG A 1 140 ? 20.053 25.576 14.202 1.00 20.64 123 ARG A C 1
ATOM 970 O O . ARG A 1 140 ? 19.644 24.415 14.010 1.00 19.64 123 ARG A O 1
ATOM 978 N N . VAL A 1 141 ? 20.370 26.062 15.403 1.00 21.98 124 VAL A N 1
ATOM 979 C CA . VAL A 1 141 ? 20.233 25.274 16.664 1.00 22.60 124 VAL A CA 1
ATOM 980 C C . VAL A 1 141 ? 18.783 24.777 16.761 1.00 21.42 124 VAL A C 1
ATOM 981 O O . VAL A 1 141 ? 18.591 23.571 17.032 1.00 22.69 124 VAL A O 1
ATOM 985 N N . ALA A 1 142 ? 17.806 25.651 16.493 1.00 20.40 125 ALA A N 1
ATOM 986 C CA . ALA A 1 142 ? 16.357 25.354 16.592 1.00 21.11 125 ALA A CA 1
ATOM 987 C C . ALA A 1 142 ? 15.983 24.260 15.583 1.00 20.10 125 ALA A C 1
ATOM 988 O O . ALA A 1 142 ? 15.236 23.339 15.951 1.00 21.12 125 ALA A O 1
ATOM 990 N N . PHE A 1 143 ? 16.488 24.358 14.352 1.00 19.20 126 PHE A N 1
ATOM 991 C CA . PHE A 1 143 ? 16.226 23.378 13.264 1.00 18.64 126 PHE A CA 1
ATOM 992 C C . PHE A 1 143 ? 16.780 22.008 13.676 1.00 18.79 126 PHE A C 1
ATOM 993 O O . PHE A 1 143 ? 16.080 20.997 13.484 1.00 18.89 126 PHE A O 1
ATOM 1001 N N . GLU A 1 144 ? 17.995 21.971 14.231 1.00 19.11 127 GLU A N 1
ATOM 1002 C CA . GLU A 1 144 ? 18.641 20.710 14.694 1.00 20.65 127 GLU A CA 1
ATOM 1003 C C . GLU A 1 144 ? 17.760 20.058 15.767 1.00 20.11 127 GLU A C 1
ATOM 1004 O O . GLU A 1 144 ? 17.526 18.839 15.676 1.00 22.35 127 GLU A O 1
ATOM 1010 N N . ARG A 1 145 ? 17.274 20.841 16.733 1.00 19.21 128 ARG A N 1
ATOM 1011 C CA . ARG A 1 145 ? 16.416 20.335 17.840 1.00 19.24 128 ARG A CA 1
ATOM 1012 C C . ARG A 1 145 ? 15.080 19.862 17.257 1.00 19.12 128 ARG A C 1
ATOM 1013 O O . ARG A 1 145 ? 14.570 18.828 17.720 1.00 20.66 128 ARG A O 1
ATOM 1021 N N . GLN A 1 146 ? 14.539 20.593 16.280 1.00 18.92 129 GLN A N 1
ATOM 1022 C CA . GLN A 1 146 ? 13.265 20.239 15.606 1.00 19.25 129 GLN A CA 1
ATOM 1023 C C . GLN A 1 146 ? 13.377 18.837 15.002 1.00 19.62 129 GLN A C 1
ATOM 1024 O O . GLN A 1 146 ? 12.442 18.040 15.189 1.00 20.18 129 GLN A O 1
ATOM 1030 N N . LYS A 1 147 ? 14.470 18.571 14.281 1.00 19.21 130 LYS A N 1
ATOM 1031 C CA . LYS A 1 147 ? 14.688 17.291 13.558 1.00 20.14 130 LYS A CA 1
ATOM 1032 C C . LYS A 1 147 ? 14.775 16.146 14.574 1.00 20.64 130 LYS A C 1
ATOM 1033 O O . LYS A 1 147 ? 14.174 15.094 14.311 1.00 21.55 130 LYS A O 1
ATOM 1039 N N . GLN A 1 148 ? 15.484 16.352 15.689 1.00 21.08 131 GLN A N 1
ATOM 1040 C CA . GLN A 1 148 ? 15.626 15.354 16.784 1.00 21.41 131 GLN A CA 1
ATOM 1041 C C . GLN A 1 148 ? 14.238 15.029 17.348 1.00 22.17 131 GLN A C 1
ATOM 1042 O O . GLN A 1 148 ? 13.893 13.830 17.417 1.00 24.00 131 GLN A O 1
ATOM 1044 N N . ALA A 1 149 ? 13.472 16.057 17.722 1.00 22.55 132 ALA A N 1
ATOM 1045 C CA . ALA A 1 149 ? 12.115 15.935 18.306 1.00 21.79 132 ALA A CA 1
ATOM 1046 C C . ALA A 1 149 ? 11.177 15.255 17.297 1.00 22.37 132 ALA A C 1
ATOM 1047 O O . ALA A 1 149 ? 10.419 14.356 17.707 1.00 22.79 132 ALA A O 1
ATOM 1049 N N . TYR A 1 150 ? 11.238 15.653 16.022 1.00 21.45 133 TYR A N 1
ATOM 1050 C CA . TYR A 1 150 ? 10.351 15.130 14.951 1.00 21.39 133 TYR A CA 1
ATOM 1051 C C . TYR A 1 150 ? 10.623 13.636 14.735 1.00 21.95 133 TYR A C 1
ATOM 1052 O O . TYR A 1 150 ? 9.649 12.864 14.713 1.00 22.24 133 TYR A O 1
ATOM 1061 N N . LEU A 1 151 ? 11.891 13.238 14.589 1.00 23.71 134 LEU A N 1
ATOM 1062 C CA . LEU A 1 151 ? 12.275 11.817 14.361 1.00 25.41 134 LEU A CA 1
ATOM 1063 C C . LEU A 1 151 ? 11.846 10.971 15.567 1.00 24.82 134 LEU A C 1
ATOM 1064 O O . LEU A 1 151 ? 11.365 9.846 15.344 1.00 25.35 134 LEU A O 1
ATOM 1069 N N . LYS A 1 152 ? 11.990 11.493 16.790 1.00 24.17 135 LYS A N 1
ATOM 1070 C CA . LYS A 1 152 ? 11.545 10.803 18.034 1.00 24.63 135 LYS A CA 1
ATOM 1071 C C . LYS A 1 152 ? 10.024 10.611 17.974 1.00 24.77 135 LYS A C 1
ATOM 1072 O O . LYS A 1 152 ? 9.563 9.482 18.247 1.00 26.38 135 LYS A O 1
ATOM 1074 N N . ALA A 1 153 ? 9.285 11.664 17.604 1.00 23.13 136 ALA A N 1
ATOM 1075 C CA . ALA A 1 153 ? 7.804 11.687 17.518 1.00 23.73 136 ALA A CA 1
ATOM 1076 C C . ALA A 1 153 ? 7.323 10.640 16.510 1.00 24.09 136 ALA A C 1
ATOM 1077 O O . ALA A 1 153 ? 6.387 9.888 16.848 1.00 26.00 136 ALA A O 1
ATOM 1079 N N . THR A 1 154 ? 7.935 10.602 15.321 1.00 24.44 137 THR A N 1
ATOM 1080 C CA . THR A 1 154 ? 7.478 9.782 14.165 1.00 24.88 137 THR A CA 1
ATOM 1081 C C . THR A 1 154 ? 7.995 8.340 14.282 1.00 26.45 137 THR A C 1
ATOM 1082 O O . THR A 1 154 ? 7.456 7.481 13.562 1.00 28.76 137 THR A O 1
ATOM 1086 N N . SER A 1 155 ? 8.973 8.069 15.155 1.00 27.62 138 SER A N 1
ATOM 1087 C CA . SER A 1 155 ? 9.473 6.694 15.448 1.00 28.64 138 SER A CA 1
ATOM 1088 C C . SER A 1 155 ? 8.377 5.876 16.149 1.00 28.39 138 SER A C 1
ATOM 1089 O O . SER A 1 155 ? 8.422 4.629 16.066 1.00 30.56 138 SER A O 1
ATOM 1092 N N . LEU A 1 156 ? 7.425 6.561 16.793 1.00 28.31 139 LEU A N 1
ATOM 1093 C CA . LEU A 1 156 ? 6.286 5.978 17.553 1.00 29.82 139 LEU A CA 1
ATOM 1094 C C . LEU A 1 156 ? 5.079 5.736 16.630 1.00 29.54 139 LEU A C 1
ATOM 1095 O O . LEU A 1 156 ? 4.096 5.136 17.107 1.00 29.54 139 LEU A O 1
ATOM 1100 N N . TRP A 1 157 ? 5.140 6.189 15.372 1.00 29.23 140 TRP A N 1
ATOM 1101 C CA . TRP A 1 157 ? 4.091 5.952 14.342 1.00 28.59 140 TRP A CA 1
ATOM 1102 C C . TRP A 1 157 ? 4.188 4.506 13.843 1.00 29.57 140 TRP A C 1
ATOM 1103 O O . TRP A 1 157 ? 5.321 4.005 13.704 1.00 29.59 140 TRP A O 1
ATOM 1114 N N . THR A 1 158 ? 3.040 3.878 13.569 1.00 30.43 141 THR A N 1
ATOM 1115 C CA . THR A 1 158 ? 2.930 2.508 13.000 1.00 32.21 141 THR A CA 1
ATOM 1116 C C . THR A 1 158 ? 3.770 2.438 11.720 1.00 30.43 141 THR A C 1
ATOM 1117 O O . THR A 1 158 ? 4.522 1.456 11.562 1.00 30.82 141 THR A O 1
ATOM 1121 N N . GLN A 1 159 ? 3.628 3.447 10.851 1.00 29.33 142 GLN A N 1
ATOM 1122 C CA . GLN A 1 159 ? 4.469 3.672 9.645 1.00 28.55 142 GLN A CA 1
ATOM 1123 C C . GLN A 1 159 ? 5.389 4.858 9.931 1.00 26.63 142 GLN A C 1
ATOM 1124 O O . GLN A 1 159 ? 5.018 6.011 9.706 1.00 24.18 142 GLN A O 1
ATOM 1130 N N . PRO A 1 160 ? 6.605 4.619 10.470 1.00 26.84 143 PRO A N 1
ATOM 1131 C CA . PRO A 1 160 ? 7.475 5.712 10.896 1.00 26.38 143 PRO A CA 1
ATOM 1132 C C . PRO A 1 160 ? 8.157 6.442 9.731 1.00 26.23 143 PRO A C 1
ATOM 1133 O O . PRO A 1 160 ? 8.409 5.841 8.699 1.00 25.63 143 PRO A O 1
ATOM 1137 N N . ILE A 1 161 ? 8.443 7.726 9.935 1.00 25.27 144 ILE A N 1
ATOM 1138 C CA . ILE A 1 161 ? 9.344 8.517 9.050 1.00 25.45 144 ILE A CA 1
ATOM 1139 C C . ILE A 1 161 ? 10.775 8.120 9.415 1.00 26.01 144 ILE A C 1
ATOM 1140 O O . ILE A 1 161 ? 11.138 8.226 10.606 1.00 28.97 144 ILE A O 1
ATOM 1145 N N . ARG A 1 162 ? 11.522 7.619 8.433 1.00 24.69 145 ARG A N 1
ATOM 1146 C CA . ARG A 1 162 ? 12.949 7.238 8.576 1.00 25.82 145 ARG A CA 1
ATOM 1147 C C . ARG A 1 162 ? 13.790 8.248 7.799 1.00 23.88 145 ARG A C 1
ATOM 1148 O O . ARG A 1 162 ? 13.386 8.619 6.678 1.00 25.60 145 ARG A O 1
ATOM 1156 N N . GLU A 1 163 ? 14.899 8.697 8.380 1.00 23.45 146 GLU A N 1
ATOM 1157 C CA . GLU A 1 163 ? 15.891 9.527 7.659 1.00 22.99 146 GLU A CA 1
ATOM 1158 C C . GLU A 1 163 ? 16.888 8.596 6.972 1.00 23.59 146 GLU A C 1
ATOM 1159 O O . GLU A 1 163 ? 17.357 7.638 7.619 1.00 25.01 146 GLU A O 1
ATOM 1165 N N . VAL A 1 164 ? 17.171 8.868 5.700 1.00 22.98 147 VAL A N 1
ATOM 1166 C CA . VAL A 1 164 ? 18.283 8.241 4.932 1.00 24.04 147 VAL A CA 1
ATOM 1167 C C . VAL A 1 164 ? 19.209 9.366 4.471 1.00 22.99 147 VAL A C 1
ATOM 1168 O O . VAL A 1 164 ? 18.697 10.357 3.920 1.00 22.12 147 VAL A O 1
ATOM 1172 N N . THR A 1 165 ? 20.511 9.216 4.716 1.00 23.76 148 THR A N 1
ATOM 1173 C CA . THR A 1 165 ? 21.571 10.089 4.157 1.00 24.58 148 THR A CA 1
ATOM 1174 C C . THR A 1 165 ? 22.028 9.468 2.836 1.00 24.82 148 THR A C 1
ATOM 1175 O O . THR A 1 165 ? 22.845 8.524 2.871 1.00 26.63 148 THR A O 1
ATOM 1179 N N . VAL A 1 166 ? 21.480 9.966 1.725 1.00 25.07 149 VAL A N 1
ATOM 1180 C CA . VAL A 1 166 ? 21.788 9.505 0.342 1.00 25.45 149 VAL A CA 1
ATOM 1181 C C . VAL A 1 166 ? 23.145 10.086 -0.042 1.00 26.21 149 VAL A C 1
ATOM 1182 O O . VAL A 1 166 ? 23.313 11.307 -0.046 1.00 23.89 149 VAL A O 1
ATOM 1186 N N . PRO A 1 167 ? 24.151 9.251 -0.375 1.00 25.87 150 PRO A N 1
ATOM 1187 C CA . PRO A 1 167 ? 25.434 9.769 -0.817 1.00 26.00 150 PRO A CA 1
ATOM 1188 C C . PRO A 1 167 ? 25.192 10.530 -2.130 1.00 25.32 150 PRO A C 1
ATOM 1189 O O . PRO A 1 167 ? 24.503 10.028 -2.987 1.00 26.03 150 PRO A O 1
ATOM 1193 N N . HIS A 1 168 ? 25.787 11.715 -2.242 1.00 24.49 151 HIS A N 1
ATOM 1194 C CA . HIS A 1 168 ? 25.632 12.571 -3.444 1.00 24.55 151 HIS A CA 1
ATOM 1195 C C . HIS A 1 168 ? 26.656 12.130 -4.490 1.00 25.01 151 HIS A C 1
ATOM 1196 O O . HIS A 1 168 ? 27.619 12.844 -4.691 1.00 27.22 151 HIS A O 1
ATOM 1203 N N . THR A 1 169 ? 26.401 11.005 -5.151 1.00 25.54 152 THR A N 1
ATOM 1204 C CA . THR A 1 169 ? 27.355 10.447 -6.144 1.00 26.49 152 THR A CA 1
ATOM 1205 C C . THR A 1 169 ? 27.560 11.401 -7.324 1.00 25.65 152 THR A C 1
ATOM 1206 O O . THR A 1 169 ? 28.607 11.325 -7.944 1.00 26.46 152 THR A O 1
ATOM 1210 N N . TYR A 1 170 ? 26.544 12.200 -7.650 1.00 24.33 153 TYR A N 1
ATOM 1211 C CA . TYR A 1 170 ? 26.542 13.123 -8.817 1.00 24.45 153 TYR A CA 1
ATOM 1212 C C . TYR A 1 170 ? 27.095 14.500 -8.419 1.00 24.34 153 TYR A C 1
ATOM 1213 O O . TYR A 1 170 ? 27.084 15.399 -9.277 1.00 25.62 153 TYR A O 1
ATOM 1222 N N . ARG A 1 171 ? 27.603 14.652 -7.190 1.00 25.37 154 ARG A N 1
ATOM 1223 C CA . ARG A 1 171 ? 28.191 15.925 -6.685 1.00 25.45 154 ARG A CA 1
ATOM 1224 C C . ARG A 1 171 ? 29.340 16.365 -7.603 1.00 26.16 154 ARG A C 1
ATOM 1225 O O . ARG A 1 171 ? 30.132 15.502 -8.034 1.00 26.04 154 ARG A O 1
ATOM 1233 N N . THR A 1 172 ? 29.411 17.665 -7.900 1.00 26.74 155 THR A N 1
ATOM 1234 C CA . THR A 1 172 ? 30.552 18.323 -8.592 1.00 27.91 155 THR A CA 1
ATOM 1235 C C . THR A 1 172 ? 30.775 19.699 -7.959 1.00 27.13 155 THR A C 1
ATOM 1236 O O . THR A 1 172 ? 29.865 20.179 -7.249 1.00 24.80 155 THR A O 1
ATOM 1240 N N . GLY A 1 173 ? 31.949 20.288 -8.197 1.00 27.80 156 GLY A N 1
ATOM 1241 C CA . GLY A 1 173 ? 32.322 21.638 -7.737 1.00 28.08 156 GLY A CA 1
ATOM 1242 C C . GLY A 1 173 ? 32.151 21.797 -6.234 1.00 27.05 156 GLY A C 1
ATOM 1243 O O . GLY A 1 173 ? 32.807 21.046 -5.483 1.00 28.71 156 GLY A O 1
ATOM 1244 N N . ASN A 1 174 ? 31.296 22.733 -5.812 1.00 26.09 157 ASN A N 1
ATOM 1245 C CA . ASN A 1 174 ? 31.122 23.144 -4.392 1.00 26.06 157 ASN A CA 1
ATOM 1246 C C . ASN A 1 174 ? 30.020 22.323 -3.711 1.00 24.82 157 ASN A C 1
ATOM 1247 O O . ASN A 1 174 ? 29.760 22.597 -2.529 1.00 25.05 157 ASN A O 1
ATOM 1252 N N . ASP A 1 175 ? 29.401 21.364 -4.412 1.00 23.90 158 ASP A N 1
ATOM 1253 C CA . ASP A 1 175 ? 28.342 20.477 -3.853 1.00 23.80 158 ASP A CA 1
ATOM 1254 C C . ASP A 1 175 ? 28.875 19.744 -2.612 1.00 24.43 158 ASP A C 1
ATOM 1255 O O . ASP A 1 175 ? 30.026 19.269 -2.659 1.00 26.09 158 ASP A O 1
ATOM 1260 N N . GLY A 1 176 ? 28.055 19.636 -1.560 1.00 23.60 159 GLY A N 1
ATOM 1261 C CA . GLY A 1 176 ? 28.301 18.773 -0.388 1.00 23.29 159 GLY A CA 1
ATOM 1262 C C . GLY A 1 176 ? 28.131 17.301 -0.734 1.00 23.96 159 GLY A C 1
ATOM 1263 O O . GLY A 1 176 ? 27.651 17.009 -1.842 1.00 23.72 159 GLY A O 1
ATOM 1264 N N . ALA A 1 177 ? 28.479 16.403 0.193 1.00 25.01 160 ALA A N 1
ATOM 1265 C CA . ALA A 1 177 ? 28.609 14.944 -0.045 1.00 25.59 160 ALA A CA 1
ATOM 1266 C C . ALA A 1 177 ? 27.323 14.190 0.325 1.00 25.88 160 ALA A C 1
ATOM 1267 O O . ALA A 1 177 ? 27.158 13.060 -0.172 1.00 27.41 160 ALA A O 1
ATOM 1269 N N . HIS A 1 178 ? 26.457 14.777 1.161 1.00 24.95 161 HIS A N 1
ATOM 1270 C CA . HIS A 1 178 ? 25.343 14.071 1.856 1.00 25.03 161 HIS A CA 1
ATOM 1271 C C . HIS A 1 178 ? 23.999 14.759 1.588 1.00 23.63 161 HIS A C 1
ATOM 1272 O O . HIS A 1 178 ? 23.916 15.995 1.766 1.00 22.74 161 HIS A O 1
ATOM 1279 N N . ILE A 1 179 ? 22.984 13.976 1.204 1.00 23.34 162 ILE A N 1
ATOM 1280 C CA . ILE A 1 179 ? 21.579 14.430 0.986 1.00 22.21 162 ILE A CA 1
ATOM 1281 C C . ILE A 1 179 ? 20.686 13.734 2.010 1.00 22.12 162 ILE A C 1
ATOM 1282 O O . ILE A 1 179 ? 20.225 12.616 1.779 1.00 22.85 162 ILE A O 1
ATOM 1287 N N . PRO A 1 180 ? 20.407 14.357 3.174 1.00 22.09 163 PRO A N 1
ATOM 1288 C CA . PRO A 1 180 ? 19.442 13.789 4.114 1.00 22.65 163 PRO A CA 1
ATOM 1289 C C . PRO A 1 180 ? 18.010 13.950 3.581 1.00 22.42 163 PRO A C 1
ATOM 1290 O O . PRO A 1 180 ? 17.615 15.067 3.287 1.00 22.49 163 PRO A O 1
ATOM 1294 N N . ILE A 1 181 ? 17.289 12.833 3.428 1.00 22.68 164 ILE A N 1
ATOM 1295 C CA . ILE A 1 181 ? 15.861 12.806 2.987 1.00 21.77 164 ILE A CA 1
ATOM 1296 C C . ILE A 1 181 ? 15.049 12.021 4.023 1.00 21.51 164 ILE A C 1
ATOM 1297 O O . ILE A 1 181 ? 15.625 11.155 4.710 1.00 20.69 164 ILE A O 1
ATOM 1302 N N . TYR A 1 182 ? 13.758 12.329 4.141 1.00 20.59 165 TYR A N 1
ATOM 1303 C CA . TYR A 1 182 ? 12.780 11.505 4.894 1.00 20.26 165 TYR A CA 1
ATOM 1304 C C . TYR A 1 182 ? 12.058 10.587 3.907 1.00 21.38 165 TYR A C 1
ATOM 1305 O O . TYR A 1 182 ? 11.680 11.045 2.808 1.00 22.06 165 TYR A O 1
ATOM 1314 N N . ILE A 1 183 ? 11.885 9.327 4.302 1.00 22.03 166 ILE A N 1
ATOM 1315 C CA . ILE A 1 183 ? 11.089 8.312 3.554 1.00 22.72 166 ILE A CA 1
ATOM 1316 C C . ILE A 1 183 ? 10.071 7.717 4.527 1.00 22.67 166 ILE A C 1
ATOM 1317 O O . ILE A 1 183 ? 10.452 7.397 5.667 1.00 24.26 166 ILE A O 1
ATOM 1322 N N . ARG A 1 184 ? 8.820 7.617 4.083 1.00 21.92 167 ARG A N 1
ATOM 1323 C CA . ARG A 1 184 ? 7.720 6.948 4.815 1.00 22.09 167 ARG A CA 1
ATOM 1324 C C . ARG A 1 184 ? 6.982 6.048 3.825 1.00 22.76 167 ARG A C 1
ATOM 1325 O O . ARG A 1 184 ? 6.562 6.568 2.777 1.00 21.76 167 ARG A O 1
ATOM 1333 N N . THR A 1 185 ? 6.866 4.752 4.126 1.00 24.51 168 THR A N 1
ATOM 1334 C CA . THR A 1 185 ? 6.259 3.742 3.219 1.00 25.26 168 THR A CA 1
ATOM 1335 C C . THR A 1 185 ? 4.964 3.232 3.837 1.00 25.40 168 THR A C 1
ATOM 1336 O O . THR A 1 185 ? 4.876 3.075 5.053 1.00 24.55 168 THR A O 1
ATOM 1340 N N . PRO A 1 186 ? 3.923 2.956 3.016 1.00 25.79 169 PRO A N 1
ATOM 1341 C CA . PRO A 1 186 ? 2.640 2.487 3.534 1.00 26.01 169 PRO A CA 1
ATOM 1342 C C . PRO A 1 186 ? 2.746 1.045 4.048 1.00 26.45 169 PRO A C 1
ATOM 1343 O O . PRO A 1 186 ? 3.663 0.344 3.656 1.00 26.08 169 PRO A O 1
ATOM 1347 N N . ALA A 1 187 ? 1.821 0.662 4.929 1.00 27.37 170 ALA A N 1
ATOM 1348 C CA . ALA A 1 187 ? 1.637 -0.721 5.418 1.00 27.50 170 ALA A CA 1
ATOM 1349 C C . ALA A 1 187 ? 1.648 -1.678 4.218 1.00 28.21 170 ALA A C 1
ATOM 1350 O O . ALA A 1 187 ? 0.839 -1.473 3.287 1.00 28.57 170 ALA A O 1
ATOM 1352 N N . GLY A 1 188 ? 2.577 -2.639 4.215 1.00 27.96 171 GLY A N 1
ATOM 1353 C CA . GLY A 1 188 ? 2.630 -3.747 3.238 1.00 28.50 171 GLY A CA 1
ATOM 1354 C C . GLY A 1 188 ? 3.548 -3.470 2.055 1.00 27.80 171 GLY A C 1
ATOM 1355 O O . GLY A 1 188 ? 3.729 -4.395 1.238 1.00 27.63 171 GLY A O 1
ATOM 1356 N N . ALA A 1 189 ? 4.104 -2.259 1.940 1.00 26.81 172 ALA A N 1
ATOM 1357 C CA . ALA A 1 189 ? 5.018 -1.867 0.838 1.00 26.90 172 ALA A CA 1
ATOM 1358 C C . ALA A 1 189 ? 6.142 -2.906 0.726 1.00 27.98 172 ALA A C 1
ATOM 1359 O O . ALA A 1 189 ? 6.936 -3.028 1.682 1.00 28.92 172 ALA A O 1
ATOM 1361 N N . ASP A 1 190 ? 6.188 -3.640 -0.391 1.00 29.40 173 ASP A N 1
ATOM 1362 C CA . ASP A 1 190 ? 7.068 -4.825 -0.580 1.00 31.18 173 ASP A CA 1
ATOM 1363 C C . ASP A 1 190 ? 7.652 -4.823 -1.998 1.00 31.01 173 ASP A C 1
ATOM 1364 O O . ASP A 1 190 ? 7.018 -4.244 -2.903 1.00 28.54 173 ASP A O 1
ATOM 1369 N N . GLN A 1 191 ? 8.808 -5.474 -2.169 1.00 32.03 174 GLN A N 1
ATOM 1370 C CA . GLN A 1 191 ? 9.528 -5.648 -3.461 1.00 33.17 174 GLN A CA 1
ATOM 1371 C C . GLN A 1 191 ? 8.694 -6.478 -4.453 1.00 33.68 174 GLN A C 1
ATOM 1372 O O . GLN A 1 191 ? 8.966 -6.374 -5.664 1.00 33.66 174 GLN A O 1
ATOM 1378 N N . SER A 1 192 ? 7.745 -7.292 -3.972 1.00 34.58 175 SER A N 1
ATOM 1379 C CA . SER A 1 192 ? 6.854 -8.139 -4.814 1.00 35.05 175 SER A CA 1
ATOM 1380 C C . SER A 1 192 ? 5.868 -7.260 -5.596 1.00 33.67 175 SER A C 1
ATOM 1381 O O . SER A 1 192 ? 5.433 -7.688 -6.684 1.00 33.80 175 SER A O 1
ATOM 1384 N N . ASN A 1 193 ? 5.519 -6.085 -5.060 1.00 30.95 176 ASN A N 1
ATOM 1385 C CA . ASN A 1 193 ? 4.587 -5.126 -5.712 1.00 29.97 176 ASN A CA 1
ATOM 1386 C C . ASN A 1 193 ? 4.985 -3.702 -5.328 1.00 28.76 176 ASN A C 1
ATOM 1387 O O . ASN A 1 193 ? 4.275 -3.039 -4.573 1.00 28.03 176 ASN A O 1
ATOM 1392 N N . PRO A 1 194 ? 6.124 -3.184 -5.848 1.00 28.06 177 PRO A N 1
ATOM 1393 C CA . PRO A 1 194 ? 6.635 -1.869 -5.452 1.00 27.49 177 PRO A CA 1
ATOM 1394 C C . PRO A 1 194 ? 5.591 -0.748 -5.593 1.00 26.22 177 PRO A C 1
ATOM 1395 O O . PRO A 1 194 ? 4.875 -0.729 -6.580 1.00 26.45 177 PRO A O 1
ATOM 1399 N N . VAL A 1 195 ? 5.545 0.164 -4.615 1.00 25.40 178 VAL A N 1
ATOM 1400 C CA . VAL A 1 195 ? 4.462 1.183 -4.456 1.00 24.67 178 VAL A CA 1
ATOM 1401 C C . VAL A 1 195 ? 4.856 2.465 -5.186 1.00 23.66 178 VAL A C 1
ATOM 1402 O O . VAL A 1 195 ? 6.040 2.768 -5.312 1.00 23.36 178 VAL A O 1
ATOM 1406 N N . PRO A 1 196 ? 3.882 3.257 -5.691 1.00 23.31 179 PRO A N 1
ATOM 1407 C CA . PRO A 1 196 ? 4.181 4.578 -6.242 1.00 22.29 179 PRO A CA 1
ATOM 1408 C C . PRO A 1 196 ? 4.826 5.521 -5.215 1.00 21.76 179 PRO A C 1
ATOM 1409 O O . PRO A 1 196 ? 4.655 5.318 -4.022 1.00 22.30 179 PRO A O 1
ATOM 1413 N N . ILE A 1 197 ? 5.547 6.527 -5.716 1.00 20.96 180 ILE A N 1
ATOM 1414 C CA . ILE A 1 197 ? 6.358 7.490 -4.916 1.00 20.78 180 ILE A CA 1
ATOM 1415 C C . ILE A 1 197 ? 5.836 8.904 -5.171 1.00 20.48 180 ILE A C 1
ATOM 1416 O O . ILE A 1 197 ? 5.739 9.289 -6.354 1.00 20.49 180 ILE A O 1
ATOM 1421 N N . VAL A 1 198 ? 5.569 9.664 -4.107 1.00 20.52 181 VAL A N 1
ATOM 1422 C CA . VAL A 1 198 ? 5.420 11.146 -4.185 1.00 20.28 181 VAL A CA 1
ATOM 1423 C C . VAL A 1 198 ? 6.641 11.765 -3.494 1.00 19.87 181 VAL A C 1
ATOM 1424 O O . VAL A 1 198 ? 6.810 11.560 -2.274 1.00 19.86 181 VAL A O 1
ATOM 1428 N N . LEU A 1 199 ? 7.489 12.449 -4.270 1.00 20.43 182 LEU A N 1
ATOM 1429 C CA . LEU A 1 199 ? 8.700 13.146 -3.765 1.00 21.12 182 LEU A CA 1
ATOM 1430 C C . LEU A 1 199 ? 8.345 14.616 -3.535 1.00 20.36 182 LEU A C 1
ATOM 1431 O O . LEU A 1 199 ? 8.082 15.330 -4.528 1.00 20.91 182 LEU A O 1
ATOM 1436 N N . ILE A 1 200 ? 8.326 15.033 -2.271 1.00 20.54 183 ILE A N 1
ATOM 1437 C CA . ILE A 1 200 ? 8.050 16.437 -1.858 1.00 19.86 183 ILE A CA 1
ATOM 1438 C C . ILE A 1 200 ? 9.370 17.215 -1.868 1.00 18.63 183 ILE A C 1
ATOM 1439 O O . ILE A 1 200 ? 10.331 16.772 -1.213 1.00 19.60 183 ILE A O 1
ATOM 1444 N N . MET A 1 201 ? 9.407 18.323 -2.610 1.00 17.70 184 MET A N 1
ATOM 1445 C CA . MET A 1 201 ? 10.528 19.291 -2.618 1.00 17.80 184 MET A CA 1
ATOM 1446 C C . MET A 1 201 ? 10.095 20.497 -1.781 1.00 17.71 184 MET A C 1
ATOM 1447 O O . MET A 1 201 ? 9.149 21.186 -2.204 1.00 16.57 184 MET A O 1
ATOM 1452 N N . THR A 1 202 ? 10.738 20.710 -0.629 1.00 16.53 185 THR A N 1
ATOM 1453 C CA . THR A 1 202 ? 10.317 21.703 0.398 1.00 16.41 185 THR A CA 1
ATOM 1454 C C . THR A 1 202 ? 10.768 23.099 -0.058 1.00 16.91 185 THR A C 1
ATOM 1455 O O . THR A 1 202 ? 11.218 23.226 -1.214 1.00 18.79 185 THR A O 1
ATOM 1459 N N . GLY A 1 203 ? 10.599 24.124 0.782 1.00 17.97 186 GLY A N 1
ATOM 1460 C CA . GLY A 1 203 ? 10.737 25.529 0.354 1.00 18.35 186 GLY A CA 1
ATOM 1461 C C . GLY A 1 203 ? 11.683 26.330 1.226 1.00 18.32 186 GLY A C 1
ATOM 1462 O O . GLY A 1 203 ? 12.629 25.749 1.795 1.00 17.08 186 GLY A O 1
ATOM 1463 N N . LEU A 1 204 ? 11.431 27.636 1.325 1.00 18.31 187 LEU A N 1
ATOM 1464 C CA . LEU A 1 204 ? 12.325 28.600 2.017 1.00 19.34 187 LEU A CA 1
ATOM 1465 C C . LEU A 1 204 ? 12.206 28.444 3.539 1.00 19.29 187 LEU A C 1
ATOM 1466 O O . LEU A 1 204 ? 13.252 28.566 4.209 1.00 20.93 187 LEU A O 1
ATOM 1471 N N . ASP A 1 205 ? 10.985 28.232 4.050 1.00 19.25 188 ASP A N 1
ATOM 1472 C CA . ASP A 1 205 ? 10.652 28.193 5.504 1.00 20.08 188 ASP A CA 1
ATOM 1473 C C . ASP A 1 205 ? 10.146 26.805 5.928 1.00 19.40 188 ASP A C 1
ATOM 1474 O O . ASP A 1 205 ? 10.104 26.554 7.141 1.00 20.02 188 ASP A O 1
ATOM 1479 N N . GLY A 1 206 ? 9.749 25.953 4.981 1.00 19.38 189 GLY A N 1
ATOM 1480 C CA . GLY A 1 206 ? 9.322 24.568 5.245 1.00 18.79 189 GLY A CA 1
ATOM 1481 C C . GLY A 1 206 ? 10.409 23.601 4.824 1.00 18.47 189 GLY A C 1
ATOM 1482 O O . GLY A 1 206 ? 10.821 23.677 3.663 1.00 18.20 189 GLY A O 1
ATOM 1483 N N . TYR A 1 207 ? 10.884 22.755 5.741 1.00 18.48 190 TYR A N 1
ATOM 1484 C CA . TYR A 1 207 ? 11.958 21.759 5.496 1.00 18.57 190 TYR A CA 1
ATOM 1485 C C . TYR A 1 207 ? 11.373 20.362 5.736 1.00 18.67 190 TYR A C 1
ATOM 1486 O O . TYR A 1 207 ? 10.128 20.239 5.824 1.00 18.42 190 TYR A O 1
ATOM 1495 N N . ARG A 1 208 ? 12.214 19.330 5.815 1.00 18.83 191 ARG A N 1
ATOM 1496 C CA . ARG A 1 208 ? 11.716 17.933 5.708 1.00 19.20 191 ARG A CA 1
ATOM 1497 C C . ARG A 1 208 ? 10.783 17.598 6.876 1.00 18.80 191 ARG A C 1
ATOM 1498 O O . ARG A 1 208 ? 9.831 16.856 6.661 1.00 19.41 191 ARG A O 1
ATOM 1506 N N . PRO A 1 209 ? 10.934 18.144 8.112 1.00 18.68 192 PRO A N 1
ATOM 1507 C CA . PRO A 1 209 ? 9.997 17.825 9.194 1.00 18.60 192 PRO A CA 1
ATOM 1508 C C . PRO A 1 209 ? 8.607 18.485 9.150 1.00 18.51 192 PRO A C 1
ATOM 1509 O O . PRO A 1 209 ? 7.832 18.234 10.069 1.00 18.74 192 PRO A O 1
ATOM 1513 N N . ASP A 1 210 ? 8.308 19.283 8.118 1.00 17.85 193 ASP A N 1
ATOM 1514 C CA . ASP A 1 210 ? 7.138 20.206 8.098 1.00 19.67 193 ASP A CA 1
ATOM 1515 C C . ASP A 1 210 ? 6.021 19.680 7.179 1.00 19.92 193 ASP A C 1
ATOM 1516 O O . ASP A 1 210 ? 5.250 20.515 6.654 1.00 20.74 193 ASP A O 1
ATOM 1521 N N . ASN A 1 211 ? 5.891 18.359 7.008 1.00 19.55 194 ASN A N 1
ATOM 1522 C CA . ASN A 1 211 ? 5.013 17.772 5.955 1.00 19.05 194 ASN A CA 1
ATOM 1523 C C . ASN A 1 211 ? 4.227 16.559 6.470 1.00 18.89 194 ASN A C 1
ATOM 1524 O O . ASN A 1 211 ? 3.863 15.706 5.629 1.00 18.55 194 ASN A O 1
ATOM 1529 N N . SER A 1 212 ? 3.912 16.498 7.765 1.00 18.37 195 SER A N 1
ATOM 1530 C CA . SER A 1 212 ? 3.252 15.316 8.390 1.00 19.33 195 SER A CA 1
ATOM 1531 C C . SER A 1 212 ? 1.959 14.959 7.640 1.00 19.95 195 SER A C 1
ATOM 1532 O O . SER A 1 212 ? 1.845 13.806 7.194 1.00 20.72 195 SER A O 1
ATOM 1535 N N . GLN A 1 213 ? 1.023 15.902 7.491 1.00 20.52 196 GLN A N 1
ATOM 1536 C CA . GLN A 1 213 ? -0.320 15.620 6.906 1.00 20.88 196 GLN A CA 1
ATOM 1537 C C . GLN A 1 213 ? -0.160 15.167 5.448 1.00 20.42 196 GLN A C 1
ATOM 1538 O O . GLN A 1 213 ? -0.893 14.249 5.037 1.00 21.34 196 GLN A O 1
ATOM 1544 N N . ARG A 1 214 ? 0.753 15.773 4.686 1.00 19.36 197 ARG A N 1
ATOM 1545 C CA . ARG A 1 214 ? 1.030 15.334 3.292 1.00 19.66 197 ARG A CA 1
ATOM 1546 C C . ARG A 1 214 ? 1.431 13.851 3.304 1.00 19.97 197 ARG A C 1
ATOM 1547 O O . ARG A 1 214 ? 0.880 13.096 2.478 1.00 19.26 197 ARG A O 1
ATOM 1555 N N . THR A 1 215 ? 2.314 13.428 4.216 1.00 20.91 198 THR A N 1
ATOM 1556 C CA . THR A 1 215 ? 2.764 12.009 4.294 1.00 21.63 198 THR A CA 1
ATOM 1557 C C . THR A 1 215 ? 1.559 11.123 4.644 1.00 22.17 198 THR A C 1
ATOM 1558 O O . THR A 1 215 ? 1.425 10.069 3.997 1.00 23.47 198 THR A O 1
ATOM 1562 N N . HIS A 1 216 ? 0.702 11.539 5.588 1.00 22.03 199 HIS A N 1
ATOM 1563 C CA . HIS A 1 216 ? -0.535 10.806 5.985 1.00 22.59 199 HIS A CA 1
ATOM 1564 C C . HIS A 1 216 ? -1.400 10.548 4.741 1.00 21.99 199 HIS A C 1
ATOM 1565 O O . HIS A 1 216 ? -1.797 9.386 4.509 1.00 22.07 199 HIS A O 1
ATOM 1572 N N . GLU A 1 217 ? -1.655 11.598 3.957 1.00 21.43 200 GLU A N 1
ATOM 1573 C CA . GLU A 1 217 ? -2.541 11.569 2.760 1.00 21.70 200 GLU A CA 1
ATOM 1574 C C . GLU A 1 217 ? -1.925 10.674 1.677 1.00 20.98 200 GLU A C 1
ATOM 1575 O O . GLU A 1 217 ? -2.679 9.913 1.045 1.00 22.21 200 GLU A O 1
ATOM 1581 N N . ILE A 1 218 ? -0.610 10.773 1.465 1.00 20.44 201 ILE A N 1
ATOM 1582 C CA . ILE A 1 218 ? 0.134 9.984 0.436 1.00 20.39 201 ILE A CA 1
ATOM 1583 C C . ILE A 1 218 ? 0.052 8.498 0.823 1.00 21.63 201 ILE A C 1
ATOM 1584 O O . ILE A 1 218 ? -0.345 7.682 -0.046 1.00 21.37 201 ILE A O 1
ATOM 1589 N N . LEU A 1 219 ? 0.349 8.160 2.084 1.00 22.81 202 LEU A N 1
ATOM 1590 C CA . LEU A 1 219 ? 0.304 6.759 2.592 1.00 23.76 202 LEU A CA 1
ATOM 1591 C C . LEU A 1 219 ? -1.126 6.207 2.541 1.00 24.92 202 LEU A C 1
ATOM 1592 O O . LEU A 1 219 ? -1.274 5.018 2.201 1.00 25.59 202 LEU A O 1
ATOM 1597 N N . ALA A 1 220 ? -2.130 7.026 2.867 1.00 24.75 203 ALA A N 1
ATOM 1598 C CA . ALA A 1 220 ? -3.559 6.633 2.912 1.00 25.90 203 ALA A CA 1
ATOM 1599 C C . ALA A 1 220 ? -4.011 6.164 1.522 1.00 26.19 203 ALA A C 1
ATOM 1600 O O . ALA A 1 220 ? -4.975 5.375 1.446 1.00 27.57 203 ALA A O 1
ATOM 1602 N N . ARG A 1 221 ? -3.326 6.622 0.468 1.00 24.71 204 ARG A N 1
ATOM 1603 C CA . ARG A 1 221 ? -3.627 6.288 -0.949 1.00 25.32 204 ARG A CA 1
ATOM 1604 C C . ARG A 1 221 ? -2.715 5.150 -1.432 1.00 25.20 204 ARG A C 1
ATOM 1605 O O . ARG A 1 221 ? -2.798 4.798 -2.627 1.00 26.07 204 ARG A O 1
ATOM 1613 N N . GLY A 1 222 ? -1.900 4.584 -0.532 1.00 24.74 205 GLY A N 1
ATOM 1614 C CA . GLY A 1 222 ? -1.064 3.395 -0.788 1.00 24.78 205 GLY A CA 1
ATOM 1615 C C . GLY A 1 222 ? 0.256 3.750 -1.449 1.00 24.52 205 GLY A C 1
ATOM 1616 O O . GLY A 1 222 ? 0.863 2.853 -2.063 1.00 24.80 205 GLY A O 1
ATOM 1617 N N . TRP A 1 223 ? 0.703 5.004 -1.305 1.00 22.98 206 TRP A N 1
ATOM 1618 C CA . TRP A 1 223 ? 1.955 5.522 -1.916 1.00 22.53 206 TRP A CA 1
ATOM 1619 C C . TRP A 1 223 ? 3.008 5.774 -0.832 1.00 22.43 206 TRP A C 1
ATOM 1620 O O . TRP A 1 223 ? 2.633 5.990 0.339 1.00 22.33 206 TRP A O 1
ATOM 1631 N N . ALA A 1 224 ? 4.280 5.754 -1.232 1.00 22.30 207 ALA A N 1
ATOM 1632 C CA . ALA A 1 224 ? 5.439 6.163 -0.409 1.00 22.32 207 ALA A CA 1
ATOM 1633 C C . ALA A 1 224 ? 5.596 7.681 -0.509 1.00 21.50 207 ALA A C 1
ATOM 1634 O O . ALA A 1 224 ? 5.389 8.223 -1.612 1.00 20.54 207 ALA A O 1
ATOM 1636 N N . ALA A 1 225 ? 5.927 8.333 0.608 1.00 22.36 208 ALA A N 1
ATOM 1637 C CA . ALA A 1 225 ? 6.264 9.770 0.690 1.00 21.21 208 ALA A CA 1
ATOM 1638 C C . ALA A 1 225 ? 7.773 9.900 0.898 1.00 20.45 208 ALA A C 1
ATOM 1639 O O . ALA A 1 225 ? 8.296 9.286 1.844 1.00 21.21 208 ALA A O 1
ATOM 1641 N N . VAL A 1 226 ? 8.439 10.649 0.021 1.00 20.25 209 VAL A N 1
ATOM 1642 C CA . VAL A 1 226 ? 9.874 11.035 0.156 1.00 20.37 209 VAL A CA 1
ATOM 1643 C C . VAL A 1 226 ? 9.918 12.564 0.260 1.00 20.47 209 VAL A C 1
ATOM 1644 O O . VAL A 1 226 ? 9.142 13.224 -0.456 1.00 21.43 209 VAL A O 1
ATOM 1648 N N . VAL A 1 227 ? 10.750 13.103 1.154 1.00 20.98 210 VAL A N 1
ATOM 1649 C CA . VAL A 1 227 ? 10.853 14.571 1.405 1.00 20.76 210 VAL A CA 1
ATOM 1650 C C . VAL A 1 227 ? 12.324 14.984 1.308 1.00 20.02 210 VAL A C 1
ATOM 1651 O O . VAL A 1 227 ? 13.157 14.372 1.989 1.00 18.94 210 VAL A O 1
ATOM 1655 N N . ALA A 1 228 ? 12.615 15.993 0.484 1.00 19.90 211 ALA A N 1
ATOM 1656 C CA . ALA A 1 228 ? 13.978 16.511 0.236 1.00 20.02 211 ALA A CA 1
ATOM 1657 C C . ALA A 1 228 ? 13.931 18.039 0.192 1.00 19.75 211 ALA A C 1
ATOM 1658 O O . ALA A 1 228 ? 12.971 18.595 -0.381 1.00 19.35 211 ALA A O 1
ATOM 1660 N N . GLU A 1 229 ? 14.926 18.685 0.802 1.00 19.92 212 GLU A N 1
ATOM 1661 C CA . GLU A 1 229 ? 15.061 20.163 0.821 1.00 18.78 212 GLU A CA 1
ATOM 1662 C C . GLU A 1 229 ? 15.670 20.621 -0.502 1.00 18.55 212 GLU A C 1
ATOM 1663 O O . GLU A 1 229 ? 16.307 19.798 -1.195 1.00 20.28 212 GLU A O 1
ATOM 1669 N N . ILE A 1 230 ? 15.456 21.890 -0.844 1.00 18.71 213 ILE A N 1
ATOM 1670 C CA . ILE A 1 230 ? 15.879 22.479 -2.146 1.00 18.97 213 ILE A CA 1
ATOM 1671 C C . ILE A 1 230 ? 17.208 23.206 -1.963 1.00 18.78 213 ILE A C 1
ATOM 1672 O O . ILE A 1 230 ? 17.607 23.519 -0.842 1.00 18.35 213 ILE A O 1
ATOM 1677 N N . PRO A 1 231 ? 17.943 23.483 -3.064 1.00 18.79 214 PRO A N 1
ATOM 1678 C CA . PRO A 1 231 ? 19.210 24.207 -2.979 1.00 19.02 214 PRO A CA 1
ATOM 1679 C C . PRO A 1 231 ? 19.087 25.524 -2.201 1.00 18.82 214 PRO A C 1
ATOM 1680 O O . PRO A 1 231 ? 18.079 26.211 -2.331 1.00 19.07 214 PRO A O 1
ATOM 1684 N N . GLY A 1 232 ? 20.117 25.837 -1.416 1.00 19.78 215 GLY A N 1
ATOM 1685 C CA . GLY A 1 232 ? 20.216 27.079 -0.630 1.00 19.85 215 GLY A CA 1
ATOM 1686 C C . GLY A 1 232 ? 19.359 27.040 0.621 1.00 18.70 215 GLY A C 1
ATOM 1687 O O . GLY A 1 232 ? 19.107 28.114 1.190 1.00 19.85 215 GLY A O 1
ATOM 1688 N N . THR A 1 233 ? 18.923 25.857 1.063 1.00 17.93 216 THR A N 1
ATOM 1689 C CA . THR A 1 233 ? 18.103 25.721 2.296 1.00 18.43 216 THR A CA 1
ATOM 1690 C C . THR A 1 233 ? 18.585 24.537 3.137 1.00 18.49 216 THR A C 1
ATOM 1691 O O . THR A 1 233 ? 19.174 23.597 2.570 1.00 18.19 216 THR A O 1
ATOM 1695 N N . ALA A 1 234 ? 18.322 24.611 4.443 1.00 18.69 217 ALA A N 1
ATOM 1696 C CA . ALA A 1 234 ? 18.362 23.481 5.395 1.00 19.48 217 ALA A CA 1
ATOM 1697 C C . ALA A 1 234 ? 19.642 22.662 5.180 1.00 19.75 217 ALA A C 1
ATOM 1698 O O . ALA A 1 234 ? 20.736 23.242 5.292 1.00 20.85 217 ALA A O 1
ATOM 1700 N N . ASP A 1 235 ? 19.513 21.375 4.849 1.00 20.19 218 ASP A N 1
ATOM 1701 C CA . ASP A 1 235 ? 20.649 20.420 4.782 1.00 20.36 218 ASP A CA 1
ATOM 1702 C C . ASP A 1 235 ? 20.887 19.988 3.333 1.00 20.10 218 ASP A C 1
ATOM 1703 O O . ASP A 1 235 ? 21.577 18.978 3.122 1.00 21.57 218 ASP A O 1
ATOM 1708 N N . CYS A 1 236 ? 20.368 20.737 2.361 1.00 19.99 219 CYS A N 1
ATOM 1709 C CA . CYS A 1 236 ? 20.607 20.458 0.924 1.00 20.04 219 CYS A CA 1
ATOM 1710 C C . CYS A 1 236 ? 22.079 20.719 0.602 1.00 20.94 219 CYS A C 1
ATOM 1711 O O . CYS A 1 236 ? 22.579 21.812 0.856 1.00 22.88 219 CYS A O 1
ATOM 1714 N N . PRO A 1 237 ? 22.822 19.727 0.057 1.00 21.37 220 PRO A N 1
ATOM 1715 C CA . PRO A 1 237 ? 24.236 19.910 -0.276 1.00 21.84 220 PRO A CA 1
ATOM 1716 C C . PRO A 1 237 ? 24.495 20.629 -1.611 1.00 21.48 220 PRO A C 1
ATOM 1717 O O . PRO A 1 237 ? 25.643 20.935 -1.885 1.00 22.49 220 PRO A O 1
ATOM 1721 N N . ALA A 1 238 ? 23.448 20.863 -2.409 1.00 20.32 221 ALA A N 1
ATOM 1722 C CA . ALA A 1 238 ? 23.533 21.492 -3.749 1.00 20.65 221 ALA A CA 1
ATOM 1723 C C . ALA A 1 238 ? 24.164 22.884 -3.628 1.00 21.31 221 ALA A C 1
ATOM 1724 O O . ALA A 1 238 ? 23.737 23.655 -2.747 1.00 20.42 221 ALA A O 1
ATOM 1726 N N . ASP A 1 239 ? 25.139 23.194 -4.487 1.00 21.90 222 ASP A N 1
ATOM 1727 C CA . ASP A 1 239 ? 25.738 24.549 -4.600 1.00 22.12 222 ASP A CA 1
ATOM 1728 C C . ASP A 1 239 ? 24.606 25.529 -4.904 1.00 22.24 222 ASP A C 1
ATOM 1729 O O . ASP A 1 239 ? 24.029 25.485 -5.988 1.00 21.19 222 ASP A O 1
ATOM 1734 N N . PRO A 1 240 ? 24.241 26.438 -3.970 1.00 23.50 223 PRO A N 1
ATOM 1735 C CA . PRO A 1 240 ? 23.127 27.358 -4.199 1.00 23.59 223 PRO A CA 1
ATOM 1736 C C . PRO A 1 240 ? 23.393 28.294 -5.389 1.00 21.94 223 PRO A C 1
ATOM 1737 O O . PRO A 1 240 ? 22.441 28.686 -6.037 1.00 22.88 223 PRO A O 1
ATOM 1741 N N . ALA A 1 241 ? 24.665 28.617 -5.646 1.00 22.32 224 ALA A N 1
ATOM 1742 C CA . ALA A 1 241 ? 25.107 29.610 -6.654 1.00 22.91 224 ALA A CA 1
ATOM 1743 C C . ALA A 1 241 ? 25.215 28.975 -8.048 1.00 22.95 224 ALA A C 1
ATOM 1744 O O . ALA A 1 241 ? 25.416 29.733 -9.010 1.00 23.82 224 ALA A O 1
ATOM 1746 N N . ASP A 1 242 ? 25.092 27.646 -8.166 1.00 23.27 225 ASP A N 1
ATOM 1747 C CA . ASP A 1 242 ? 25.152 26.924 -9.469 1.00 22.48 225 ASP A CA 1
ATOM 1748 C C . ASP A 1 242 ? 23.734 26.532 -9.881 1.00 21.82 225 ASP A C 1
ATOM 1749 O O . ASP A 1 242 ? 23.134 25.659 -9.256 1.00 20.76 225 ASP A O 1
ATOM 1754 N N . PRO A 1 243 ? 23.157 27.158 -10.938 1.00 21.38 226 PRO A N 1
ATOM 1755 C CA . PRO A 1 243 ? 21.799 26.833 -11.389 1.00 21.29 226 PRO A CA 1
ATOM 1756 C C . PRO A 1 243 ? 21.600 25.371 -11.821 1.00 20.57 226 PRO A C 1
ATOM 1757 O O . PRO A 1 243 ? 20.464 24.929 -11.868 1.00 20.54 226 PRO A O 1
ATOM 1761 N N . ALA A 1 244 ? 22.687 24.666 -12.153 1.00 20.65 227 ALA A N 1
ATOM 1762 C CA . ALA A 1 244 ? 22.672 23.247 -12.584 1.00 22.06 227 ALA A CA 1
ATOM 1763 C C . ALA A 1 244 ? 22.682 22.302 -11.370 1.00 22.05 227 ALA A C 1
ATOM 1764 O O . ALA A 1 244 ? 22.453 21.098 -11.580 1.00 22.52 227 ALA A O 1
ATOM 1766 N N . SER A 1 245 ? 22.925 22.809 -10.154 1.00 22.09 228 SER A N 1
ATOM 1767 C CA . SER A 1 245 ? 23.112 21.986 -8.926 1.00 20.77 228 SER A CA 1
ATOM 1768 C C . SER A 1 245 ? 21.879 21.134 -8.605 1.00 20.20 228 SER A C 1
ATOM 1769 O O . SER A 1 245 ? 22.054 19.993 -8.172 1.00 19.76 228 SER A O 1
ATOM 1772 N N . PRO A 1 246 ? 20.615 21.605 -8.778 1.00 19.17 229 PRO A N 1
ATOM 1773 C CA . PRO A 1 246 ? 19.449 20.752 -8.525 1.00 18.96 229 PRO A CA 1
ATOM 1774 C C . PRO A 1 246 ? 19.383 19.535 -9.461 1.00 19.61 229 PRO A C 1
ATOM 1775 O O . PRO A 1 246 ? 18.938 18.486 -9.021 1.00 20.00 229 PRO A O 1
ATOM 1779 N N . ASP A 1 247 ? 19.829 19.690 -10.710 1.00 20.06 230 ASP A N 1
ATOM 1780 C CA . ASP A 1 247 ? 19.876 18.590 -11.712 1.00 20.67 230 ASP A CA 1
ATOM 1781 C C . ASP A 1 247 ? 20.719 17.444 -11.139 1.00 20.35 230 ASP A C 1
ATOM 1782 O O . ASP A 1 247 ? 20.258 16.288 -11.192 1.00 20.81 230 ASP A O 1
ATOM 1787 N N . ARG A 1 248 ? 21.895 17.760 -10.592 1.00 20.36 231 ARG A N 1
ATOM 1788 C CA . ARG A 1 248 ? 22.824 16.767 -9.988 1.00 21.71 231 ARG A CA 1
ATOM 1789 C C . ARG A 1 248 ? 22.172 16.166 -8.736 1.00 21.13 231 ARG A C 1
ATOM 1790 O O . ARG A 1 248 ? 22.310 14.940 -8.515 1.00 20.97 231 ARG A O 1
ATOM 1798 N N . LEU A 1 249 ? 21.494 17.001 -7.945 1.00 19.84 232 LEU A N 1
ATOM 1799 C CA . LEU A 1 249 ? 20.824 16.597 -6.680 1.00 19.26 232 LEU A CA 1
ATOM 1800 C C . LEU A 1 249 ? 19.785 15.507 -6.980 1.00 19.53 232 LEU A C 1
ATOM 1801 O O . LEU A 1 249 ? 19.846 14.450 -6.334 1.00 20.30 232 LEU A O 1
ATOM 1806 N N . TRP A 1 250 ? 18.881 15.744 -7.936 1.00 19.43 233 TRP A N 1
ATOM 1807 C CA . TRP A 1 250 ? 17.771 14.801 -8.244 1.00 19.76 233 TRP A CA 1
ATOM 1808 C C . TRP A 1 250 ? 18.325 13.541 -8.922 1.00 20.56 233 TRP A C 1
ATOM 1809 O O . TRP A 1 250 ? 17.752 12.466 -8.688 1.00 21.30 233 TRP A O 1
ATOM 1820 N N . ASP A 1 251 ? 19.419 13.652 -9.683 1.00 21.18 234 ASP A N 1
ATOM 1821 C CA . ASP A 1 251 ? 20.163 12.480 -10.226 1.00 22.11 234 ASP A CA 1
ATOM 1822 C C . ASP A 1 251 ? 20.547 11.537 -9.076 1.00 22.21 234 ASP A C 1
ATOM 1823 O O . ASP A 1 251 ? 20.327 10.310 -9.217 1.00 23.64 234 ASP A O 1
ATOM 1828 N N . SER A 1 252 ? 21.104 12.071 -7.985 1.00 20.88 235 SER A N 1
ATOM 1829 C CA . SER A 1 252 ? 21.497 11.278 -6.787 1.00 21.81 235 SER A CA 1
ATOM 1830 C C . SER A 1 252 ? 20.249 10.693 -6.117 1.00 22.12 235 SER A C 1
ATOM 1831 O O . SER A 1 252 ? 20.232 9.474 -5.856 1.00 24.06 235 SER A O 1
ATOM 1834 N N . VAL A 1 253 ? 19.232 11.523 -5.871 1.00 21.48 236 VAL A N 1
ATOM 1835 C CA . VAL A 1 253 ? 18.012 11.115 -5.113 1.00 21.34 236 VAL A CA 1
ATOM 1836 C C . VAL A 1 253 ? 17.263 10.048 -5.919 1.00 22.54 236 VAL A C 1
ATOM 1837 O O . VAL A 1 253 ? 16.940 8.999 -5.337 1.00 24.69 236 VAL A O 1
ATOM 1841 N N . LEU A 1 254 ? 16.991 10.304 -7.203 1.00 23.40 237 LEU A N 1
ATOM 1842 C CA . LEU A 1 254 ? 16.194 9.384 -8.062 1.00 23.77 237 LEU A CA 1
ATOM 1843 C C . LEU A 1 254 ? 16.948 8.058 -8.220 1.00 23.91 237 LEU A C 1
ATOM 1844 O O . LEU A 1 254 ? 16.285 7.007 -8.183 1.00 24.76 237 LEU A O 1
ATOM 1849 N N . SER A 1 255 ? 18.277 8.107 -8.376 1.00 23.55 238 SER A N 1
ATOM 1850 C CA . SER A 1 255 ? 19.158 6.919 -8.539 1.00 25.31 238 SER A CA 1
ATOM 1851 C C . SER A 1 255 ? 19.107 6.057 -7.272 1.00 25.61 238 SER A C 1
ATOM 1852 O O . SER A 1 255 ? 19.091 4.814 -7.404 1.00 27.88 238 SER A O 1
ATOM 1855 N N . TYR A 1 256 ? 19.049 6.686 -6.094 1.00 24.83 239 TYR A N 1
ATOM 1856 C CA . TYR A 1 256 ? 18.838 5.987 -4.799 1.00 25.18 239 TYR A CA 1
ATOM 1857 C C . TYR A 1 256 ? 17.469 5.294 -4.811 1.00 24.51 239 TYR A C 1
ATOM 1858 O O . TYR A 1 256 ? 17.404 4.096 -4.480 1.00 26.36 239 TYR A O 1
ATOM 1867 N N . LEU A 1 257 ? 16.408 6.023 -5.178 1.00 23.21 240 LEU A N 1
ATOM 1868 C CA . LEU A 1 257 ? 15.012 5.505 -5.153 1.00 23.20 240 LEU A CA 1
ATOM 1869 C C . LEU A 1 257 ? 14.869 4.352 -6.154 1.00 23.50 240 LEU A C 1
ATOM 1870 O O . LEU A 1 257 ? 14.085 3.430 -5.864 1.00 24.63 240 LEU A O 1
ATOM 1875 N N . ASP A 1 258 ? 15.597 4.412 -7.277 1.00 23.56 241 ASP A N 1
ATOM 1876 C CA . ASP A 1 258 ? 15.619 3.362 -8.331 1.00 25.41 241 ASP A CA 1
ATOM 1877 C C . ASP A 1 258 ? 16.033 2.025 -7.702 1.00 27.29 241 ASP A C 1
ATOM 1878 O O . ASP A 1 258 ? 15.450 0.996 -8.090 1.00 27.85 241 ASP A O 1
ATOM 1883 N N . GLN A 1 259 ? 16.987 2.056 -6.762 1.00 27.38 242 GLN A N 1
ATOM 1884 C CA . GLN A 1 259 ? 17.619 0.858 -6.138 1.00 28.48 242 GLN A CA 1
ATOM 1885 C C . GLN A 1 259 ? 16.793 0.341 -4.951 1.00 28.91 242 GLN A C 1
ATOM 1886 O O . GLN A 1 259 ? 17.053 -0.811 -4.534 1.00 30.96 242 GLN A O 1
ATOM 1888 N N . ARG A 1 260 ? 15.865 1.139 -4.406 1.00 27.30 243 ARG A N 1
ATOM 1889 C CA . ARG A 1 260 ? 14.967 0.717 -3.291 1.00 27.58 243 ARG A CA 1
ATOM 1890 C C . ARG A 1 260 ? 13.952 -0.290 -3.831 1.00 27.62 243 ARG A C 1
ATOM 1891 O O . ARG A 1 260 ? 13.115 0.061 -4.659 1.00 26.18 243 ARG A O 1
ATOM 1899 N N . PRO A 1 261 ? 13.996 -1.570 -3.391 1.00 28.44 244 PRO A N 1
ATOM 1900 C CA . PRO A 1 261 ? 13.141 -2.611 -3.962 1.00 29.24 244 PRO A CA 1
ATOM 1901 C C . PRO A 1 261 ? 11.627 -2.354 -3.878 1.00 28.81 244 PRO A C 1
ATOM 1902 O O . PRO A 1 261 ? 10.933 -2.750 -4.799 1.00 28.30 244 PRO A O 1
ATOM 1906 N N . GLU A 1 262 ? 11.150 -1.714 -2.804 1.00 27.70 245 GLU A N 1
ATOM 1907 C CA . GLU A 1 262 ? 9.694 -1.600 -2.498 1.00 27.85 245 GLU A CA 1
ATOM 1908 C C . GLU A 1 262 ? 9.097 -0.334 -3.131 1.00 26.67 245 GLU A C 1
ATOM 1909 O O . GLU A 1 262 ? 7.861 -0.187 -3.055 1.00 26.61 245 GLU A O 1
ATOM 1915 N N . LEU A 1 263 ? 9.925 0.534 -3.727 1.00 25.94 246 LEU A N 1
ATOM 1916 C CA . LEU A 1 263 ? 9.495 1.828 -4.330 1.00 25.09 246 LEU A CA 1
ATOM 1917 C C . LEU A 1 263 ? 9.526 1.724 -5.859 1.00 25.93 246 LEU A C 1
ATOM 1918 O O . LEU A 1 263 ? 10.562 1.302 -6.402 1.00 27.53 246 LEU A O 1
ATOM 1923 N N . ASN A 1 264 ? 8.428 2.110 -6.518 1.00 25.18 247 ASN A N 1
ATOM 1924 C CA . ASN A 1 264 ? 8.261 2.032 -7.993 1.00 25.23 247 ASN A CA 1
ATOM 1925 C C . ASN A 1 264 ? 8.540 3.415 -8.591 1.00 24.09 247 ASN A C 1
ATOM 1926 O O . ASN A 1 264 ? 7.625 4.263 -8.583 1.00 23.81 247 ASN A O 1
ATOM 1931 N N . THR A 1 265 ? 9.752 3.637 -9.105 1.00 23.91 248 THR A N 1
ATOM 1932 C CA . THR A 1 265 ? 10.152 4.928 -9.728 1.00 24.21 248 THR A CA 1
ATOM 1933 C C . THR A 1 265 ? 9.519 5.067 -11.120 1.00 24.12 248 THR A C 1
ATOM 1934 O O . THR A 1 265 ? 9.627 6.169 -11.691 1.00 25.20 248 THR A O 1
ATOM 1938 N N . ALA A 1 266 ? 8.879 4.014 -11.643 1.00 23.94 249 ALA A N 1
ATOM 1939 C CA . ALA A 1 266 ? 8.068 4.063 -12.883 1.00 23.70 249 ALA A CA 1
ATOM 1940 C C . ALA A 1 266 ? 6.727 4.757 -12.609 1.00 23.01 249 ALA A C 1
ATOM 1941 O O . ALA A 1 266 ? 6.061 5.126 -13.585 1.00 24.19 249 ALA A O 1
ATOM 1943 N N . LYS A 1 267 ? 6.330 4.902 -11.338 1.00 23.25 250 LYS A N 1
ATOM 1944 C CA . LYS A 1 267 ? 5.089 5.619 -10.930 1.00 23.17 250 LYS A CA 1
ATOM 1945 C C . LYS A 1 267 ? 5.451 6.660 -9.869 1.00 22.75 250 LYS A C 1
ATOM 1946 O O . LYS A 1 267 ? 5.096 6.469 -8.695 1.00 21.59 250 LYS A O 1
ATOM 1952 N N . MET A 1 268 ? 6.117 7.735 -10.296 1.00 22.15 251 MET A N 1
ATOM 1953 C CA . MET A 1 268 ? 6.696 8.753 -9.390 1.00 22.59 251 MET A CA 1
ATOM 1954 C C . MET A 1 268 ? 6.251 10.148 -9.829 1.00 21.88 251 MET A C 1
ATOM 1955 O O . MET A 1 268 ? 6.326 10.448 -11.038 1.00 21.43 251 MET A O 1
ATOM 1960 N N . VAL A 1 269 ? 5.817 10.958 -8.861 1.00 22.89 252 VAL A N 1
ATOM 1961 C CA . VAL A 1 269 ? 5.407 12.378 -9.048 1.00 21.66 252 VAL A CA 1
ATOM 1962 C C . VAL A 1 269 ? 6.217 13.233 -8.068 1.00 21.08 252 VAL A C 1
ATOM 1963 O O . VAL A 1 269 ? 6.436 12.783 -6.929 1.00 21.80 252 VAL A O 1
ATOM 1967 N N . VAL A 1 270 ? 6.668 14.405 -8.512 1.00 19.33 253 VAL A N 1
ATOM 1968 C CA . VAL A 1 270 ? 7.346 15.406 -7.641 1.00 19.87 253 VAL A CA 1
ATOM 1969 C C . VAL A 1 270 ? 6.312 16.461 -7.247 1.00 19.38 253 VAL A C 1
ATOM 1970 O O . VAL A 1 270 ? 5.397 16.745 -8.054 1.00 19.37 253 VAL A O 1
ATOM 1974 N N . TRP A 1 271 ? 6.441 16.984 -6.029 1.00 19.04 254 TRP A N 1
ATOM 1975 C CA . TRP A 1 271 ? 5.514 17.972 -5.426 1.00 18.36 254 TRP A CA 1
ATOM 1976 C C . TRP A 1 271 ? 6.352 19.094 -4.811 1.00 17.77 254 TRP A C 1
ATOM 1977 O O . TRP A 1 271 ? 6.933 18.868 -3.738 1.00 18.84 254 TRP A O 1
ATOM 1988 N N . GLY A 1 272 ? 6.452 20.227 -5.511 1.00 17.78 255 GLY A N 1
ATOM 1989 C CA . GLY A 1 272 ? 7.232 21.407 -5.090 1.00 17.28 255 GLY A CA 1
ATOM 1990 C C . GLY A 1 272 ? 6.367 22.394 -4.331 1.00 17.66 255 GLY A C 1
ATOM 1991 O O . GLY A 1 272 ? 5.352 22.842 -4.896 1.00 17.80 255 GLY A O 1
ATOM 1992 N N . LEU A 1 273 ? 6.750 22.725 -3.095 1.00 17.29 256 LEU A N 1
ATOM 1993 C CA . LEU A 1 273 ? 5.963 23.619 -2.205 1.00 18.29 256 LEU A CA 1
ATOM 1994 C C . LEU A 1 273 ? 6.639 24.990 -2.124 1.00 18.39 256 LEU A C 1
ATOM 1995 O O . LEU A 1 273 ? 7.790 25.065 -1.631 1.00 18.65 256 LEU A O 1
ATOM 2000 N N . SER A 1 274 ? 5.928 26.027 -2.574 1.00 19.07 257 SER A N 1
ATOM 2001 C CA . SER A 1 274 ? 6.340 27.451 -2.510 1.00 19.25 257 SER A CA 1
ATOM 2002 C C . SER A 1 274 ? 7.678 27.592 -3.248 1.00 17.97 257 SER A C 1
ATOM 2003 O O . SER A 1 274 ? 7.673 27.337 -4.465 1.00 18.18 257 SER A O 1
ATOM 2006 N N . ALA A 1 275 ? 8.785 27.900 -2.562 1.00 16.86 258 ALA A N 1
ATOM 2007 C CA . ALA A 1 275 ? 10.137 27.982 -3.172 1.00 17.41 258 ALA A CA 1
ATOM 2008 C C . ALA A 1 275 ? 10.497 26.653 -3.861 1.00 16.76 258 ALA A C 1
ATOM 2009 O O . ALA A 1 275 ? 11.242 26.690 -4.849 1.00 17.73 258 ALA A O 1
ATOM 2011 N N . GLY A 1 276 ? 9.974 25.523 -3.368 1.00 17.05 259 GLY A N 1
ATOM 2012 C CA . GLY A 1 276 ? 10.123 24.190 -3.994 1.00 17.44 259 GLY A CA 1
ATOM 2013 C C . GLY A 1 276 ? 9.449 24.082 -5.356 1.00 16.99 259 GLY A C 1
ATOM 2014 O O . GLY A 1 276 ? 9.891 23.226 -6.161 1.00 17.43 259 GLY A O 1
ATOM 2015 N N . GLY A 1 277 ? 8.420 24.895 -5.618 1.00 17.90 260 GLY A N 1
ATOM 2016 C CA . GLY A 1 277 ? 7.695 24.935 -6.904 1.00 16.74 260 GLY A CA 1
ATOM 2017 C C . GLY A 1 277 ? 8.642 25.106 -8.082 1.00 16.98 260 GLY A C 1
ATOM 2018 O O . GLY A 1 277 ? 8.504 24.357 -9.060 1.00 17.93 260 GLY A O 1
ATOM 2019 N N . TYR A 1 278 ? 9.580 26.052 -7.985 1.00 17.24 261 TYR A N 1
ATOM 2020 C CA . TYR A 1 278 ? 10.661 26.294 -8.980 1.00 17.07 261 TYR A CA 1
ATOM 2021 C C . TYR A 1 278 ? 11.320 24.958 -9.353 1.00 16.19 261 TYR A C 1
ATOM 2022 O O . TYR A 1 278 ? 11.492 24.686 -10.551 1.00 17.31 261 TYR A O 1
ATOM 2031 N N . TYR A 1 279 ? 11.664 24.141 -8.353 1.00 16.65 262 TYR A N 1
ATOM 2032 C CA . TYR A 1 279 ? 12.455 22.893 -8.524 1.00 17.22 262 TYR A CA 1
ATOM 2033 C C . TYR A 1 279 ? 11.556 21.799 -9.108 1.00 17.00 262 TYR A C 1
ATOM 2034 O O . TYR A 1 279 ? 12.066 21.013 -9.913 1.00 18.43 262 TYR A O 1
ATOM 2043 N N . ALA A 1 280 ? 10.268 21.779 -8.761 1.00 16.73 263 ALA A N 1
ATOM 2044 C CA . ALA A 1 280 ? 9.277 20.848 -9.354 1.00 17.17 263 ALA A CA 1
ATOM 2045 C C . ALA A 1 280 ? 9.128 21.168 -10.849 1.00 17.38 263 ALA A C 1
ATOM 2046 O O . ALA A 1 280 ? 9.196 20.232 -11.672 1.00 16.89 263 ALA A O 1
ATOM 2048 N N . ILE A 1 281 ? 8.981 22.448 -11.201 1.00 17.40 264 ILE A N 1
ATOM 2049 C CA . ILE A 1 281 ? 8.908 22.901 -12.622 1.00 17.82 264 ILE A CA 1
ATOM 2050 C C . ILE A 1 281 ? 10.181 22.453 -13.341 1.00 17.20 264 ILE A C 1
ATOM 2051 O O . ILE A 1 281 ? 10.066 21.832 -14.406 1.00 17.29 264 ILE A O 1
ATOM 2056 N N . ARG A 1 282 ? 11.350 22.756 -12.775 1.00 18.29 265 ARG A N 1
ATOM 2057 C CA . ARG A 1 282 ? 12.661 22.455 -13.409 1.00 18.42 265 ARG A CA 1
ATOM 2058 C C . ARG A 1 282 ? 12.782 20.944 -13.659 1.00 18.50 265 ARG A C 1
ATOM 2059 O O . ARG A 1 282 ? 13.112 20.567 -14.803 1.00 18.44 265 ARG A O 1
ATOM 2067 N N . ALA A 1 283 ? 12.498 20.115 -12.648 1.00 18.41 266 ALA A N 1
ATOM 2068 C CA . ALA A 1 283 ? 12.638 18.639 -12.699 1.00 19.44 266 ALA A CA 1
ATOM 2069 C C . ALA A 1 283 ? 11.636 18.043 -13.700 1.00 19.20 266 ALA A C 1
ATOM 2070 O O . ALA A 1 283 ? 11.983 17.031 -14.338 1.00 19.22 266 ALA A O 1
ATOM 2072 N N . ALA A 1 284 ? 10.448 18.647 -13.836 1.00 18.29 267 ALA A N 1
ATOM 2073 C CA . ALA A 1 284 ? 9.416 18.270 -14.837 1.00 18.22 267 ALA A CA 1
ATOM 2074 C C . ALA A 1 284 ? 10.022 18.286 -16.248 1.00 19.11 267 ALA A C 1
ATOM 2075 O O . ALA A 1 284 ? 9.574 17.492 -17.086 1.00 19.48 267 ALA A O 1
ATOM 2077 N N . HIS A 1 285 ? 10.998 19.168 -16.496 1.00 19.97 268 HIS A N 1
ATOM 2078 C CA . HIS A 1 285 ? 11.724 19.307 -17.788 1.00 20.45 268 HIS A CA 1
ATOM 2079 C C . HIS A 1 285 ? 12.981 18.429 -17.788 1.00 20.18 268 HIS A C 1
ATOM 2080 O O . HIS A 1 285 ? 13.126 17.603 -18.704 1.00 21.75 268 HIS A O 1
ATOM 2087 N N . THR A 1 286 ? 13.849 18.598 -16.788 1.00 20.26 269 THR A N 1
ATOM 2088 C CA . THR A 1 286 ? 15.216 18.013 -16.747 1.00 20.95 269 THR A CA 1
ATOM 2089 C C . THR A 1 286 ? 15.142 16.498 -16.519 1.00 20.93 269 THR A C 1
ATOM 2090 O O . THR A 1 286 ? 16.046 15.805 -17.013 1.00 22.46 269 THR A O 1
ATOM 2094 N N . HIS A 1 287 ? 14.107 16.011 -15.823 1.00 21.15 270 HIS A N 1
ATOM 2095 C CA . HIS A 1 287 ? 13.933 14.583 -15.436 1.00 21.25 270 HIS A CA 1
ATOM 2096 C C . HIS A 1 287 ? 12.584 14.056 -15.943 1.00 20.89 270 HIS A C 1
ATOM 2097 O O . HIS A 1 287 ? 12.011 13.167 -15.285 1.00 19.40 270 HIS A O 1
ATOM 2104 N N . ARG A 1 288 ? 12.117 14.568 -17.086 1.00 21.55 271 ARG A N 1
ATOM 2105 C CA . ARG A 1 288 ? 10.788 14.240 -17.671 1.00 22.11 271 ARG A CA 1
ATOM 2106 C C . ARG A 1 288 ? 10.672 12.730 -17.931 1.00 23.48 271 ARG A C 1
ATOM 2107 O O . ARG A 1 288 ? 9.561 12.201 -17.757 1.00 24.65 271 ARG A O 1
ATOM 2115 N N . ASP A 1 289 ? 11.769 12.058 -18.298 1.00 24.61 272 ASP A N 1
ATOM 2116 C CA . ASP A 1 289 ? 11.773 10.611 -18.656 1.00 27.15 272 ASP A CA 1
ATOM 2117 C C . ASP A 1 289 ? 11.805 9.735 -17.395 1.00 26.17 272 ASP A C 1
ATOM 2118 O O . ASP A 1 289 ? 11.787 8.501 -17.558 1.00 28.04 272 ASP A O 1
ATOM 2123 N N . ARG A 1 290 ? 11.832 10.331 -16.195 1.00 23.89 273 ARG A N 1
ATOM 2124 C CA . ARG A 1 290 ? 11.890 9.596 -14.900 1.00 23.16 273 ARG A CA 1
ATOM 2125 C C . ARG A 1 290 ? 10.693 9.950 -14.005 1.00 23.11 273 ARG A C 1
ATOM 2126 O O . ARG A 1 290 ? 10.651 9.433 -12.875 1.00 23.76 273 ARG A O 1
ATOM 2134 N N . LEU A 1 291 ? 9.750 10.769 -14.485 1.00 21.85 274 LEU A N 1
ATOM 2135 C CA . LEU A 1 291 ? 8.580 11.228 -13.689 1.00 21.35 274 LEU A CA 1
ATOM 2136 C C . LEU A 1 291 ? 7.295 11.065 -14.505 1.00 21.47 274 LEU A C 1
ATOM 2137 O O . LEU A 1 291 ? 7.321 11.368 -15.707 1.00 22.09 274 LEU A O 1
ATOM 2142 N N . LEU A 1 292 ? 6.218 10.614 -13.858 1.00 21.82 275 LEU A N 1
ATOM 2143 C CA . LEU A 1 292 ? 4.846 10.580 -14.430 1.00 22.34 275 LEU A CA 1
ATOM 2144 C C . LEU A 1 292 ? 4.230 11.977 -14.345 1.00 21.42 275 LEU A C 1
ATOM 2145 O O . LEU A 1 292 ? 3.315 12.268 -15.137 1.00 21.74 275 LEU A O 1
ATOM 2150 N N . GLY A 1 293 ? 4.681 12.803 -13.398 1.00 21.19 276 GLY A N 1
ATOM 2151 C CA . GLY A 1 293 ? 4.042 14.105 -13.147 1.00 20.63 276 GLY A CA 1
ATOM 2152 C C . GLY A 1 293 ? 4.805 14.964 -12.164 1.00 20.00 276 GLY A C 1
ATOM 2153 O O . GLY A 1 293 ? 5.691 14.444 -11.457 1.00 19.93 276 GLY A O 1
ATOM 2154 N N . ALA A 1 294 ? 4.451 16.247 -12.127 1.00 19.59 277 ALA A N 1
ATOM 2155 C CA . ALA A 1 294 ? 4.963 17.247 -11.168 1.00 18.00 277 ALA A CA 1
ATOM 2156 C C . ALA A 1 294 ? 3.809 18.165 -10.764 1.00 17.95 277 ALA A C 1
ATOM 2157 O O . ALA A 1 294 ? 2.987 18.510 -11.639 1.00 18.47 277 ALA A O 1
ATOM 2159 N N . ILE A 1 295 ? 3.744 18.514 -9.480 1.00 17.88 278 ILE A N 1
ATOM 2160 C CA . ILE A 1 295 ? 2.864 19.595 -8.956 1.00 17.68 278 ILE A CA 1
ATOM 2161 C C . ILE A 1 295 ? 3.783 20.720 -8.485 1.00 17.89 278 ILE A C 1
ATOM 2162 O O . ILE A 1 295 ? 4.705 20.432 -7.704 1.00 18.00 278 ILE A O 1
ATOM 2167 N N . ALA A 1 296 ? 3.554 21.938 -8.977 1.00 18.76 279 ALA A N 1
ATOM 2168 C CA . ALA A 1 296 ? 4.231 23.168 -8.514 1.00 19.51 279 ALA A CA 1
ATOM 2169 C C . ALA A 1 296 ? 3.206 24.016 -7.759 1.00 18.78 279 ALA A C 1
ATOM 2170 O O . ALA A 1 296 ? 2.307 24.580 -8.404 1.00 18.68 279 ALA A O 1
ATOM 2172 N N . HIS A 1 297 ? 3.331 24.063 -6.431 1.00 18.46 280 HIS A N 1
ATOM 2173 C CA . HIS A 1 297 ? 2.378 24.726 -5.506 1.00 18.58 280 HIS A CA 1
ATOM 2174 C C . HIS A 1 297 ? 2.932 26.110 -5.149 1.00 18.44 280 HIS A C 1
ATOM 2175 O O . HIS A 1 297 ? 3.960 26.164 -4.441 1.00 19.23 280 HIS A O 1
ATOM 2182 N N . GLY A 1 298 ? 2.295 27.176 -5.645 1.00 18.34 281 GLY A N 1
ATOM 2183 C CA . GLY A 1 298 ? 2.722 28.574 -5.439 1.00 18.79 281 GLY A CA 1
ATOM 2184 C C . GLY A 1 298 ? 4.129 28.818 -5.981 1.00 19.21 281 GLY A C 1
ATOM 2185 O O . GLY A 1 298 ? 4.999 29.306 -5.264 1.00 20.26 281 GLY A O 1
ATOM 2186 N N . PRO A 1 299 ? 4.407 28.477 -7.260 1.00 19.31 282 PRO A N 1
ATOM 2187 C CA . PRO A 1 299 ? 5.771 28.528 -7.785 1.00 19.52 282 PRO A CA 1
ATOM 2188 C C . PRO A 1 299 ? 6.215 29.881 -8.361 1.00 19.67 282 PRO A C 1
ATOM 2189 O O . PRO A 1 299 ? 5.391 30.609 -8.887 1.00 20.57 282 PRO A O 1
ATOM 2193 N N . GLY A 1 300 ? 7.513 30.167 -8.256 1.00 19.25 283 GLY A N 1
ATOM 2194 C CA . GLY A 1 300 ? 8.213 31.181 -9.066 1.00 20.32 283 GLY A CA 1
ATOM 2195 C C . GLY A 1 300 ? 9.094 30.493 -10.092 1.00 20.52 283 GLY A C 1
ATOM 2196 O O . GLY A 1 300 ? 9.532 29.363 -9.816 1.00 23.28 283 GLY A O 1
ATOM 2197 N N . CYS A 1 301 ? 9.320 31.103 -11.256 1.00 19.32 284 CYS A N 1
ATOM 2198 C CA . CYS A 1 301 ? 10.266 30.559 -12.268 1.00 20.31 284 CYS A CA 1
ATOM 2199 C C . CYS A 1 301 ? 10.928 31.652 -13.119 1.00 19.97 284 CYS A C 1
ATOM 2200 O O . CYS A 1 301 ? 11.923 31.311 -13.778 1.00 19.74 284 CYS A O 1
ATOM 2203 N N . HIS A 1 302 ? 10.427 32.896 -13.119 1.00 19.77 285 HIS A N 1
ATOM 2204 C CA . HIS A 1 302 ? 10.928 33.980 -14.013 1.00 20.19 285 HIS A CA 1
ATOM 2205 C C . HIS A 1 302 ? 10.645 35.372 -13.431 1.00 20.37 285 HIS A C 1
ATOM 2206 O O . HIS A 1 302 ? 11.614 36.074 -13.076 1.00 20.62 285 HIS A O 1
ATOM 2213 N N . TYR A 1 303 ? 9.374 35.773 -13.379 1.00 20.14 286 TYR A N 1
ATOM 2214 C CA . TYR A 1 303 ? 8.941 37.139 -12.980 1.00 20.54 286 TYR A CA 1
ATOM 2215 C C . TYR A 1 303 ? 9.131 37.368 -11.476 1.00 20.18 286 TYR A C 1
ATOM 2216 O O . TYR A 1 303 ? 9.151 38.538 -11.078 1.00 20.71 286 TYR A O 1
ATOM 2225 N N . TYR A 1 304 ? 9.268 36.320 -10.654 1.00 20.24 287 TYR A N 1
ATOM 2226 C CA . TYR A 1 304 ? 9.499 36.490 -9.193 1.00 20.13 287 TYR A CA 1
ATOM 2227 C C . TYR A 1 304 ? 10.865 37.150 -8.954 1.00 19.87 287 TYR A C 1
ATOM 2228 O O . TYR A 1 304 ? 11.036 37.729 -7.876 1.00 22.56 287 TYR A O 1
ATOM 2237 N N . LEU A 1 305 ? 11.779 37.095 -9.932 1.00 20.67 288 LEU A N 1
ATOM 2238 C CA . LEU A 1 305 ? 13.147 37.677 -9.844 1.00 21.51 288 LEU A CA 1
ATOM 2239 C C . LEU A 1 305 ? 13.233 38.992 -10.632 1.00 22.57 288 LEU A C 1
ATOM 2240 O O . LEU A 1 305 ? 14.342 39.553 -10.705 1.00 23.96 288 LEU A O 1
ATOM 2245 N N . ASP A 1 306 ? 12.122 39.468 -11.204 1.00 22.68 289 ASP A N 1
ATOM 2246 C CA . ASP A 1 306 ? 12.067 40.768 -11.920 1.00 24.51 289 ASP A CA 1
ATOM 2247 C C . ASP A 1 306 ? 12.337 41.853 -10.883 1.00 25.02 289 ASP A C 1
ATOM 2248 O O . ASP A 1 306 ? 11.704 41.852 -9.832 1.00 22.86 289 ASP A O 1
ATOM 2253 N N . PRO A 1 307 ? 13.312 42.765 -11.115 1.00 26.96 290 PRO A N 1
ATOM 2254 C CA . PRO A 1 307 ? 13.594 43.856 -10.180 1.00 27.39 290 PRO A CA 1
ATOM 2255 C C . PRO A 1 307 ? 12.358 44.661 -9.746 1.00 27.99 290 PRO A C 1
ATOM 2256 O O . PRO A 1 307 ? 12.299 45.052 -8.593 1.00 27.52 290 PRO A O 1
ATOM 2260 N N . GLU A 1 308 ? 11.412 44.890 -10.663 1.00 29.71 291 GLU A N 1
ATOM 2261 C CA . GLU A 1 308 ? 10.157 45.645 -10.389 1.00 30.24 291 GLU A CA 1
ATOM 2262 C C . GLU A 1 308 ? 9.298 44.864 -9.387 1.00 29.13 291 GLU A C 1
ATOM 2263 O O . GLU A 1 308 ? 8.675 45.513 -8.530 1.00 30.60 291 GLU A O 1
ATOM 2269 N N . TRP A 1 309 ? 9.279 43.529 -9.481 1.00 27.47 292 TRP A N 1
ATOM 2270 C CA . TRP A 1 309 ? 8.550 42.636 -8.541 1.00 25.53 292 TRP A CA 1
ATOM 2271 C C . TRP A 1 309 ? 9.264 42.615 -7.183 1.00 24.98 292 TRP A C 1
ATOM 2272 O O . TRP A 1 309 ? 8.574 42.733 -6.150 1.00 25.53 292 TRP A O 1
ATOM 2283 N N . LEU A 1 310 ? 10.590 42.456 -7.184 1.00 25.03 293 LEU A N 1
ATOM 2284 C CA . LEU A 1 310 ? 11.420 42.400 -5.949 1.00 25.48 293 LEU A CA 1
ATOM 2285 C C . LEU A 1 310 ? 11.320 43.726 -5.184 1.00 26.08 293 LEU A C 1
ATOM 2286 O O . LEU A 1 310 ? 11.433 43.685 -3.950 1.00 26.82 293 LEU A O 1
ATOM 2291 N N . ALA A 1 311 ? 11.101 44.841 -5.888 1.00 26.88 294 ALA A N 1
ATOM 2292 C CA . ALA A 1 311 ? 11.001 46.203 -5.308 1.00 28.16 294 ALA A CA 1
ATOM 2293 C C . ALA A 1 311 ? 9.884 46.272 -4.257 1.00 27.74 294 ALA A C 1
ATOM 2294 O O . ALA A 1 311 ? 10.012 47.097 -3.331 1.00 28.68 294 ALA A O 1
ATOM 2296 N N . LYS A 1 312 ? 8.834 45.451 -4.388 1.00 26.76 295 LYS A N 1
ATOM 2297 C CA . LYS A 1 312 ? 7.609 45.526 -3.545 1.00 27.17 295 LYS A CA 1
ATOM 2298 C C . LYS A 1 312 ? 7.310 44.198 -2.834 1.00 24.52 295 LYS A C 1
ATOM 2299 O O . LYS A 1 312 ? 6.341 44.172 -2.045 1.00 23.48 295 LYS A O 1
ATOM 2305 N N . VAL A 1 313 ? 8.092 43.140 -3.068 1.00 22.97 296 VAL A N 1
ATOM 2306 C CA . VAL A 1 313 ? 7.751 41.769 -2.577 1.00 22.28 296 VAL A CA 1
ATOM 2307 C C . VAL A 1 313 ? 7.693 41.772 -1.040 1.00 22.69 296 VAL A C 1
ATOM 2308 O O . VAL A 1 313 ? 6.865 41.033 -0.486 1.00 22.67 296 VAL A O 1
ATOM 2312 N N . ASN A 1 314 ? 8.479 42.619 -0.371 1.00 24.04 297 ASN A N 1
ATOM 2313 C CA . ASN A 1 314 ? 8.547 42.674 1.115 1.00 24.75 297 ASN A CA 1
ATOM 2314 C C . ASN A 1 314 ? 7.295 43.346 1.702 1.00 26.15 297 ASN A C 1
ATOM 2315 O O . ASN A 1 314 ? 7.135 43.293 2.937 1.00 27.20 297 ASN A O 1
ATOM 2320 N N . ASP A 1 315 ? 6.436 43.944 0.867 1.00 25.80 298 ASP A N 1
ATOM 2321 C CA . ASP A 1 315 ? 5.262 44.742 1.319 1.00 26.30 298 ASP A CA 1
ATOM 2322 C C . ASP A 1 315 ? 3.985 43.890 1.308 1.00 24.40 298 ASP A C 1
ATOM 2323 O O . ASP A 1 315 ? 2.930 44.425 1.681 1.00 24.41 298 ASP A O 1
ATOM 2328 N N . HIS A 1 316 ? 4.066 42.620 0.900 1.00 22.93 299 HIS A N 1
ATOM 2329 C CA . HIS A 1 316 ? 2.880 41.764 0.620 1.00 22.51 299 HIS A CA 1
ATOM 2330 C C . HIS A 1 316 ? 2.688 40.752 1.755 1.00 22.42 299 HIS A C 1
ATOM 2331 O O . HIS A 1 316 ? 3.063 41.081 2.896 1.00 21.59 299 HIS A O 1
ATOM 2338 N N . GLU A 1 317 ? 2.113 39.579 1.466 1.00 21.71 300 GLU A N 1
ATOM 2339 C CA . GLU A 1 317 ? 1.512 38.695 2.501 1.00 22.50 300 GLU A CA 1
ATOM 2340 C C . GLU A 1 317 ? 2.577 37.884 3.248 1.00 22.09 300 GLU A C 1
ATOM 2341 O O . GLU A 1 317 ? 2.211 37.321 4.283 1.00 23.54 300 GLU A O 1
ATOM 2347 N N . TYR A 1 318 ? 3.828 37.798 2.786 1.00 22.04 301 TYR A N 1
ATOM 2348 C CA . TYR A 1 318 ? 4.852 36.997 3.513 1.00 21.66 301 TYR A CA 1
ATOM 2349 C C . TYR A 1 318 ? 5.018 37.605 4.905 1.00 21.44 301 TYR A C 1
ATOM 2350 O O . TYR A 1 318 ? 5.083 38.825 5.038 1.00 21.88 301 TYR A O 1
ATOM 2359 N N . PRO A 1 319 ? 5.015 36.787 5.985 1.00 21.80 302 PRO A N 1
ATOM 2360 C CA . PRO A 1 319 ? 4.965 37.310 7.355 1.00 21.77 302 PRO A CA 1
ATOM 2361 C C . PRO A 1 319 ? 6.080 38.296 7.744 1.00 22.19 302 PRO A C 1
ATOM 2362 O O . PRO A 1 319 ? 5.828 39.154 8.578 1.00 24.73 302 PRO A O 1
ATOM 2366 N N . PHE A 1 320 ? 7.271 38.146 7.159 1.00 21.64 303 PHE A N 1
ATOM 2367 C CA . PHE A 1 320 ? 8.472 38.984 7.420 1.00 21.96 303 PHE A CA 1
ATOM 2368 C C . PHE A 1 320 ? 9.161 39.300 6.090 1.00 22.49 303 PHE A C 1
ATOM 2369 O O . PHE A 1 320 ? 8.716 38.802 5.042 1.00 22.70 303 PHE A O 1
ATOM 2377 N N . GLU A 1 321 ? 10.213 40.116 6.140 1.00 23.68 304 GLU A N 1
ATOM 2378 C CA . GLU A 1 321 ? 11.050 40.464 4.962 1.00 25.11 304 GLU A CA 1
ATOM 2379 C C . GLU A 1 321 ? 11.583 39.160 4.359 1.00 23.84 304 GLU A C 1
ATOM 2380 O O . GLU A 1 321 ? 12.040 38.304 5.141 1.00 24.20 304 GLU A O 1
ATOM 2386 N N . ILE A 1 322 ? 11.515 39.017 3.031 1.00 23.36 305 ILE A N 1
ATOM 2387 C CA . ILE A 1 322 ? 11.853 37.751 2.309 1.00 22.14 305 ILE A CA 1
ATOM 2388 C C . ILE A 1 322 ? 13.118 37.917 1.454 1.00 21.12 305 ILE A C 1
ATOM 2389 O O . ILE A 1 322 ? 13.772 36.886 1.203 1.00 21.06 305 ILE A O 1
ATOM 2394 N N . THR A 1 323 ? 13.455 39.129 0.998 1.00 21.16 306 THR A N 1
ATOM 2395 C CA . THR A 1 323 ? 14.504 39.336 -0.042 1.00 22.22 306 THR A CA 1
ATOM 2396 C C . THR A 1 323 ? 15.888 38.940 0.487 1.00 21.79 306 THR A C 1
ATOM 2397 O O . THR A 1 323 ? 16.654 38.353 -0.301 1.00 22.89 306 THR A O 1
ATOM 2401 N N . ALA A 1 324 ? 16.205 39.244 1.750 1.00 22.50 307 ALA A N 1
ATOM 2402 C CA . ALA A 1 324 ? 17.483 38.857 2.399 1.00 23.68 307 ALA A CA 1
ATOM 2403 C C . ALA A 1 324 ? 17.646 37.328 2.355 1.00 22.59 307 ALA A C 1
ATOM 2404 O O . ALA A 1 324 ? 18.706 36.865 1.895 1.00 21.96 307 ALA A O 1
ATOM 2406 N N . ALA A 1 325 ? 16.628 36.575 2.789 1.00 21.48 308 ALA A N 1
ATOM 2407 C CA . ALA A 1 325 ? 16.590 35.090 2.765 1.00 20.84 308 ALA A CA 1
ATOM 2408 C C . ALA A 1 325 ? 16.745 34.585 1.324 1.00 21.20 308 ALA A C 1
ATOM 2409 O O . ALA A 1 325 ? 17.527 33.638 1.086 1.00 21.21 308 ALA A O 1
ATOM 2411 N N . TRP A 1 326 ? 15.990 35.173 0.397 1.00 20.61 309 TRP A N 1
ATOM 2412 C CA . TRP A 1 326 ? 16.031 34.820 -1.046 1.00 21.17 309 TRP A CA 1
ATOM 2413 C C . TRP A 1 326 ? 17.460 34.996 -1.574 1.00 20.94 309 TRP A C 1
ATOM 2414 O O . TRP A 1 326 ? 17.949 34.086 -2.266 1.00 19.26 309 TRP A O 1
ATOM 2425 N N . ALA A 1 327 ? 18.111 36.113 -1.243 1.00 21.08 310 ALA A N 1
ATOM 2426 C CA . ALA A 1 327 ? 19.488 36.426 -1.690 1.00 22.01 310 ALA A CA 1
ATOM 2427 C C . ALA A 1 327 ? 20.402 35.260 -1.297 1.00 21.04 310 ALA A C 1
ATOM 2428 O O . ALA A 1 327 ? 21.093 34.726 -2.176 1.00 22.02 310 ALA A O 1
ATOM 2430 N N . THR A 1 328 ? 20.354 34.844 -0.031 1.00 21.36 311 THR A N 1
ATOM 2431 C CA . THR A 1 328 ? 21.202 33.755 0.523 1.00 20.94 311 THR A CA 1
ATOM 2432 C C . THR A 1 328 ? 20.852 32.429 -0.163 1.00 19.70 311 THR A C 1
ATOM 2433 O O . THR A 1 328 ? 21.784 31.725 -0.569 1.00 20.54 311 THR A O 1
ATOM 2437 N N . LYS A 1 329 ? 19.561 32.117 -0.306 1.00 20.19 312 LYS A N 1
ATOM 2438 C CA . LYS A 1 329 ? 19.060 30.842 -0.895 1.00 19.57 312 LYS A CA 1
ATOM 2439 C C . LYS A 1 329 ? 19.494 30.715 -2.364 1.00 19.53 312 LYS A C 1
ATOM 2440 O O . LYS A 1 329 ? 19.658 29.571 -2.823 1.00 18.76 312 LYS A O 1
ATOM 2446 N N . HIS A 1 330 ? 19.651 31.836 -3.077 1.00 20.29 313 HIS A N 1
ATOM 2447 C CA . HIS A 1 330 ? 20.112 31.889 -4.492 1.00 20.75 313 HIS A CA 1
ATOM 2448 C C . HIS A 1 330 ? 21.642 32.021 -4.561 1.00 21.44 313 HIS A C 1
ATOM 2449 O O . HIS A 1 330 ? 22.162 32.189 -5.677 1.00 21.58 313 HIS A O 1
ATOM 2456 N N . GLY A 1 331 ? 22.337 31.946 -3.419 1.00 22.10 314 GLY A N 1
ATOM 2457 C CA . GLY A 1 331 ? 23.808 31.852 -3.345 1.00 22.22 314 GLY A CA 1
ATOM 2458 C C . GLY A 1 331 ? 24.502 33.197 -3.494 1.00 23.63 314 GLY A C 1
ATOM 2459 O O . GLY A 1 331 ? 25.685 33.204 -3.887 1.00 24.84 314 GLY A O 1
ATOM 2460 N N . TYR A 1 332 ? 23.820 34.298 -3.172 1.00 23.83 315 TYR A N 1
ATOM 2461 C CA . TYR A 1 332 ? 24.366 35.676 -3.283 1.00 24.40 315 TYR A CA 1
ATOM 2462 C C . TYR A 1 332 ? 24.882 36.145 -1.920 1.00 25.81 315 TYR A C 1
ATOM 2463 O O . TYR A 1 332 ? 24.207 35.903 -0.901 1.00 26.80 315 TYR A O 1
ATOM 2472 N N . LYS A 1 333 ? 26.044 36.805 -1.921 1.00 27.40 316 LYS A N 1
ATOM 2473 C CA . LYS A 1 333 ? 26.697 37.354 -0.703 1.00 30.82 316 LYS A CA 1
ATOM 2474 C C . LYS A 1 333 ? 25.962 38.622 -0.250 1.00 30.92 316 LYS A C 1
ATOM 2475 O O . LYS A 1 333 ? 26.048 38.948 0.946 1.00 30.72 316 LYS A O 1
ATOM 2481 N N . THR A 1 334 ? 25.271 39.311 -1.165 1.00 31.28 317 THR A N 1
ATOM 2482 C CA . THR A 1 334 ? 24.529 40.567 -0.875 1.00 31.25 317 THR A CA 1
ATOM 2483 C C . THR A 1 334 ? 23.173 40.553 -1.589 1.00 29.80 317 THR A C 1
ATOM 2484 O O . THR A 1 334 ? 23.036 39.843 -2.604 1.00 28.11 317 THR A O 1
ATOM 2488 N N . VAL A 1 335 ? 22.219 41.332 -1.073 1.00 29.50 318 VAL A N 1
ATOM 2489 C CA . VAL A 1 335 ? 20.852 41.489 -1.655 1.00 29.86 318 VAL A CA 1
ATOM 2490 C C . VAL A 1 335 ? 20.956 42.298 -2.957 1.00 28.94 318 VAL A C 1
ATOM 2491 O O . VAL A 1 335 ? 20.193 41.992 -3.893 1.00 27.15 318 VAL A O 1
ATOM 2495 N N . GLU A 1 336 ? 21.854 43.291 -3.018 1.00 30.38 319 GLU A N 1
ATOM 2496 C CA . GLU A 1 336 ? 22.088 44.128 -4.231 1.00 30.94 319 GLU A CA 1
ATOM 2497 C C . GLU A 1 336 ? 22.415 43.228 -5.431 1.00 30.29 319 GLU A C 1
ATOM 2498 O O . GLU A 1 336 ? 21.791 43.420 -6.499 1.00 28.82 319 GLU A O 1
ATOM 2500 N N . GLU A 1 337 ? 23.352 42.286 -5.257 1.00 30.43 320 GLU A N 1
ATOM 2501 C CA . GLU A 1 337 ? 23.805 41.325 -6.302 1.00 29.90 320 GLU A CA 1
ATOM 2502 C C . GLU A 1 337 ? 22.625 40.462 -6.759 1.00 27.62 320 GLU A C 1
ATOM 2503 O O . GLU A 1 337 ? 22.467 40.276 -7.978 1.00 25.23 320 GLU A O 1
ATOM 2509 N N . PHE A 1 338 ? 21.857 39.931 -5.803 1.00 26.04 321 PHE A N 1
ATOM 2510 C CA . PHE A 1 338 ? 20.649 39.097 -6.039 1.00 24.58 321 PHE A CA 1
ATOM 2511 C C . PHE A 1 338 ? 19.672 39.859 -6.943 1.00 24.80 321 PHE A C 1
ATOM 2512 O O . PHE A 1 338 ? 19.295 39.344 -8.015 1.00 24.54 321 PHE A O 1
ATOM 2520 N N . VAL A 1 339 ? 19.286 41.067 -6.530 1.00 25.70 322 VAL A N 1
ATOM 2521 C CA . VAL A 1 339 ? 18.290 41.911 -7.259 1.00 27.27 322 VAL A CA 1
ATOM 2522 C C . VAL A 1 339 ? 18.814 42.190 -8.675 1.00 27.08 322 VAL A C 1
ATOM 2523 O O . VAL A 1 339 ? 18.005 42.128 -9.620 1.00 27.60 322 VAL A O 1
ATOM 2527 N N . ALA A 1 340 ? 20.115 42.467 -8.815 1.00 27.32 323 ALA A N 1
ATOM 2528 C CA . ALA A 1 340 ? 20.760 42.870 -10.087 1.00 28.45 323 ALA A CA 1
ATOM 2529 C C . ALA A 1 340 ? 20.900 41.674 -11.039 1.00 27.99 323 ALA A C 1
ATOM 2530 O O . ALA A 1 340 ? 20.739 41.885 -12.251 1.00 30.69 323 ALA A O 1
ATOM 2532 N N . GLY A 1 341 ? 21.196 40.476 -10.518 1.00 26.63 324 GLY A N 1
ATOM 2533 C CA . GLY A 1 341 ? 21.739 39.354 -11.314 1.00 25.29 324 GLY A CA 1
ATOM 2534 C C . GLY A 1 341 ? 20.844 38.125 -11.377 1.00 23.70 324 GLY A C 1
ATOM 2535 O O . GLY A 1 341 ? 21.020 37.341 -12.327 1.00 24.37 324 GLY A O 1
ATOM 2536 N N . ALA A 1 342 ? 19.934 37.934 -10.416 1.00 21.94 325 ALA A N 1
ATOM 2537 C CA . ALA A 1 342 ? 19.251 36.641 -10.166 1.00 21.71 325 ALA A CA 1
ATOM 2538 C C . ALA A 1 342 ? 18.414 36.206 -11.378 1.00 21.34 325 ALA A C 1
ATOM 2539 O O . ALA A 1 342 ? 18.484 35.013 -11.747 1.00 21.81 325 ALA A O 1
ATOM 2541 N N . GLN A 1 343 ? 17.624 37.109 -11.961 1.00 20.46 326 GLN A N 1
ATOM 2542 C CA . GLN A 1 343 ? 16.636 36.733 -13.009 1.00 20.96 326 GLN A CA 1
ATOM 2543 C C . GLN A 1 343 ? 17.360 36.087 -14.196 1.00 21.20 326 GLN A C 1
ATOM 2544 O O . GLN A 1 343 ? 16.930 34.999 -14.620 1.00 21.05 326 GLN A O 1
ATOM 2550 N N . LYS A 1 344 ? 18.416 36.717 -14.714 1.00 22.11 327 LYS A N 1
ATOM 2551 C CA . LYS A 1 344 ? 19.110 36.228 -15.936 1.00 24.20 327 LYS A CA 1
ATOM 2552 C C . LYS A 1 344 ? 19.839 34.918 -15.619 1.00 23.21 327 LYS A C 1
ATOM 2553 O O . LYS A 1 344 ? 19.986 34.094 -16.535 1.00 25.63 327 LYS A O 1
ATOM 2559 N N . LYS A 1 345 ? 20.244 34.715 -14.365 1.00 22.16 328 LYS A N 1
ATOM 2560 C CA . LYS A 1 345 ? 21.014 33.517 -13.943 1.00 21.41 328 LYS A CA 1
ATOM 2561 C C . LYS A 1 345 ? 20.087 32.326 -13.659 1.00 20.90 328 LYS A C 1
ATOM 2562 O O . LYS A 1 345 ? 20.489 31.194 -14.003 1.00 21.37 328 LYS A O 1
ATOM 2568 N N . PHE A 1 346 ? 18.931 32.539 -13.014 1.00 20.44 329 PHE A N 1
ATOM 2569 C CA . PHE A 1 346 ? 18.099 31.440 -12.448 1.00 19.93 329 PHE A CA 1
ATOM 2570 C C . PHE A 1 346 ? 16.749 31.282 -13.161 1.00 19.78 329 PHE A C 1
ATOM 2571 O O . PHE A 1 346 ? 16.161 30.198 -12.996 1.00 19.84 329 PHE A O 1
ATOM 2579 N N . SER A 1 347 ? 16.253 32.289 -13.890 1.00 20.08 330 SER A N 1
ATOM 2580 C CA . SER A 1 347 ? 14.948 32.199 -14.599 1.00 19.07 330 SER A CA 1
ATOM 2581 C C . SER A 1 347 ? 14.944 30.955 -15.493 1.00 18.76 330 SER A C 1
ATOM 2582 O O . SER A 1 347 ? 15.857 30.836 -16.321 1.00 18.60 330 SER A O 1
ATOM 2585 N N . LEU A 1 348 ? 13.940 30.086 -15.345 1.00 18.32 331 LEU A N 1
ATOM 2586 C CA . LEU A 1 348 ? 13.767 28.885 -16.206 1.00 18.84 331 LEU A CA 1
ATOM 2587 C C . LEU A 1 348 ? 13.397 29.341 -17.626 1.00 18.82 331 LEU A C 1
ATOM 2588 O O . LEU A 1 348 ? 13.611 28.563 -18.572 1.00 17.18 331 LEU A O 1
ATOM 2593 N N . VAL A 1 349 ? 12.865 30.563 -17.770 1.00 19.08 332 VAL A N 1
ATOM 2594 C CA . VAL A 1 349 ? 12.501 31.174 -19.085 1.00 19.91 332 VAL A CA 1
ATOM 2595 C C . VAL A 1 349 ? 13.774 31.720 -19.744 1.00 19.99 332 VAL A C 1
ATOM 2596 O O . VAL A 1 349 ? 14.061 31.338 -20.889 1.00 20.09 332 VAL A O 1
ATOM 2600 N N . GLU A 1 350 ? 14.523 32.567 -19.037 1.00 20.63 333 GLU A N 1
ATOM 2601 C CA . GLU A 1 350 ? 15.738 33.232 -19.582 1.00 22.34 333 GLU A CA 1
ATOM 2602 C C . GLU A 1 350 ? 16.805 32.189 -19.940 1.00 21.29 333 GLU A C 1
ATOM 2603 O O . GLU A 1 350 ? 17.519 32.405 -20.939 1.00 21.35 333 GLU A O 1
ATOM 2609 N N . THR A 1 351 ? 16.922 31.112 -19.156 1.00 20.43 334 THR A N 1
ATOM 2610 C CA . THR A 1 351 ? 17.982 30.080 -19.321 1.00 21.01 334 THR A CA 1
ATOM 2611 C C . THR A 1 351 ? 17.519 29.005 -20.311 1.00 20.70 334 THR A C 1
ATOM 2612 O O . THR A 1 351 ? 18.365 28.187 -20.706 1.00 22.10 334 THR A O 1
ATOM 2616 N N . GLY A 1 352 ? 16.233 29.003 -20.679 1.00 20.39 335 GLY A N 1
ATOM 2617 C CA . GLY A 1 352 ? 15.685 28.174 -21.769 1.00 20.67 335 GLY A CA 1
ATOM 2618 C C . GLY A 1 352 ? 15.287 26.781 -21.311 1.00 20.45 335 GLY A C 1
ATOM 2619 O O . GLY A 1 352 ? 15.005 25.942 -22.186 1.00 20.96 335 GLY A O 1
ATOM 2620 N N . ILE A 1 353 ? 15.224 26.538 -19.998 1.00 20.12 336 ILE A N 1
ATOM 2621 C CA . ILE A 1 353 ? 14.794 25.221 -19.436 1.00 19.61 336 ILE A CA 1
ATOM 2622 C C . ILE A 1 353 ? 13.371 24.914 -19.920 1.00 20.38 336 ILE A C 1
ATOM 2623 O O . ILE A 1 353 ? 13.078 23.728 -20.178 1.00 21.44 336 ILE A O 1
ATOM 2628 N N . VAL A 1 354 ? 12.521 25.940 -20.030 1.00 19.54 337 VAL A N 1
ATOM 2629 C CA . VAL A 1 354 ? 11.075 25.804 -20.390 1.00 19.99 337 VAL A CA 1
ATOM 2630 C C . VAL A 1 354 ? 10.926 25.428 -21.873 1.00 20.48 337 VAL A C 1
ATOM 2631 O O . VAL A 1 354 ? 9.822 25.013 -22.256 1.00 21.89 337 VAL A O 1
ATOM 2635 N N . ASP A 1 355 ? 11.985 25.559 -22.679 1.00 21.03 338 ASP A N 1
ATOM 2636 C CA . ASP A 1 355 ? 11.939 25.352 -24.152 1.00 22.56 338 ASP A CA 1
ATOM 2637 C C . ASP A 1 355 ? 12.258 23.889 -24.485 1.00 24.11 338 ASP A C 1
ATOM 2638 O O . ASP A 1 355 ? 12.875 23.639 -25.530 1.00 27.28 338 ASP A O 1
ATOM 2643 N N . GLN A 1 356 ? 11.835 22.954 -23.634 1.00 23.54 339 GLN A N 1
ATOM 2644 C CA . GLN A 1 356 ? 11.885 21.496 -23.914 1.00 25.02 339 GLN A CA 1
ATOM 2645 C C . GLN A 1 356 ? 10.585 20.878 -23.417 1.00 23.72 339 GLN A C 1
ATOM 2646 O O . GLN A 1 356 ? 9.836 21.523 -22.688 1.00 23.81 339 GLN A O 1
ATOM 2652 N N . PRO A 1 357 ? 10.256 19.631 -23.820 1.00 24.31 340 PRO A N 1
ATOM 2653 C CA . PRO A 1 357 ? 9.086 18.946 -23.282 1.00 23.10 340 PRO A CA 1
ATOM 2654 C C . PRO A 1 357 ? 9.211 18.724 -21.767 1.00 20.96 340 PRO A C 1
ATOM 2655 O O . PRO A 1 357 ? 10.300 18.810 -21.225 1.00 20.86 340 PRO A O 1
ATOM 2659 N N . SER A 1 358 ? 8.084 18.448 -21.117 1.00 20.14 341 SER A N 1
ATOM 2660 C CA . SER A 1 358 ? 8.002 18.158 -19.664 1.00 20.52 341 SER A CA 1
ATOM 2661 C C . SER A 1 358 ? 6.978 17.045 -19.446 1.00 20.64 341 SER A C 1
ATOM 2662 O O . SER A 1 358 ? 6.104 16.867 -20.322 1.00 19.63 341 SER A O 1
ATOM 2665 N N . CYS A 1 359 ? 7.103 16.302 -18.346 1.00 20.08 342 CYS A N 1
ATOM 2666 C CA . CYS A 1 359 ? 6.034 15.387 -17.870 1.00 20.71 342 CYS A CA 1
ATOM 2667 C C . CYS A 1 359 ? 4.822 16.255 -17.527 1.00 20.96 342 CYS A C 1
ATOM 2668 O O . CYS A 1 359 ? 4.976 17.497 -17.510 1.00 21.63 342 CYS A O 1
ATOM 2671 N N . ARG A 1 360 ? 3.668 15.645 -17.258 1.00 21.55 343 ARG A N 1
ATOM 2672 C CA . ARG A 1 360 ? 2.465 16.395 -16.818 1.00 20.24 343 ARG A CA 1
ATOM 2673 C C . ARG A 1 360 ? 2.883 17.309 -15.659 1.00 19.50 343 ARG A C 1
ATOM 2674 O O . ARG A 1 360 ? 3.595 16.846 -14.753 1.00 19.84 343 ARG A O 1
ATOM 2682 N N . LEU A 1 361 ? 2.514 18.585 -15.734 1.00 19.05 344 LEU A N 1
ATOM 2683 C CA . LEU A 1 361 ? 2.859 19.609 -14.721 1.00 18.60 344 LEU A CA 1
ATOM 2684 C C . LEU A 1 361 ? 1.570 20.320 -14.307 1.00 18.56 344 LEU A C 1
ATOM 2685 O O . LEU A 1 361 ? 0.960 20.991 -15.173 1.00 18.07 344 LEU A O 1
ATOM 2690 N N . LEU A 1 362 ? 1.168 20.143 -13.045 1.00 17.60 345 LEU A N 1
ATOM 2691 C CA . LEU A 1 362 ? 0.009 20.839 -12.437 1.00 17.54 345 LEU A CA 1
ATOM 2692 C C . LEU A 1 362 ? 0.521 22.065 -11.678 1.00 17.39 345 LEU A C 1
ATOM 2693 O O . LEU A 1 362 ? 1.327 21.901 -10.735 1.00 17.90 345 LEU A O 1
ATOM 2698 N N . LEU A 1 363 ? 0.044 23.241 -12.083 1.00 17.71 346 LEU A N 1
ATOM 2699 C CA . LEU A 1 363 ? 0.351 24.554 -11.466 1.00 17.79 346 LEU A CA 1
ATOM 2700 C C . LEU A 1 363 ? -0.833 24.969 -10.587 1.00 17.60 346 LEU A C 1
ATOM 2701 O O . LEU A 1 363 ? -1.959 25.068 -11.118 1.00 17.92 346 LEU A O 1
ATOM 2706 N N . LEU A 1 364 ? -0.589 25.200 -9.296 1.00 18.06 347 LEU A N 1
ATOM 2707 C CA . LEU A 1 364 ? -1.634 25.598 -8.316 1.00 17.56 347 LEU A CA 1
ATOM 2708 C C . LEU A 1 364 ? -1.201 26.889 -7.628 1.00 17.56 347 LEU A C 1
ATOM 2709 O O . LEU A 1 364 ? -0.058 26.935 -7.140 1.00 19.53 347 LEU A O 1
ATOM 2714 N N . ASN A 1 365 ? -2.075 27.894 -7.585 1.00 18.31 348 ASN A N 1
ATOM 2715 C CA . ASN A 1 365 ? -1.771 29.146 -6.849 1.00 18.68 348 ASN A CA 1
ATOM 2716 C C . ASN A 1 365 ? -3.005 30.038 -6.719 1.00 18.90 348 ASN A C 1
ATOM 2717 O O . ASN A 1 365 ? -3.952 29.882 -7.507 1.00 19.60 348 ASN A O 1
ATOM 2722 N N . GLY A 1 366 ? -2.958 30.951 -5.748 1.00 19.96 349 GLY A N 1
ATOM 2723 C CA . GLY A 1 366 ? -3.846 32.122 -5.670 1.00 19.56 349 GLY A CA 1
ATOM 2724 C C . GLY A 1 366 ? -3.493 33.114 -6.760 1.00 19.41 349 GLY A C 1
ATOM 2725 O O . GLY A 1 366 ? -2.286 33.332 -6.987 1.00 20.54 349 GLY A O 1
ATOM 2726 N N . VAL A 1 367 ? -4.500 33.674 -7.432 1.00 19.40 350 VAL A N 1
ATOM 2727 C CA . VAL A 1 367 ? -4.311 34.700 -8.501 1.00 20.25 350 VAL A CA 1
ATOM 2728 C C . VAL A 1 367 ? -3.640 35.933 -7.884 1.00 20.63 350 VAL A C 1
ATOM 2729 O O . VAL A 1 367 ? -2.791 36.548 -8.558 1.00 21.56 350 VAL A O 1
ATOM 2733 N N . ASP A 1 368 ? -3.981 36.262 -6.636 1.00 21.55 351 ASP A N 1
ATOM 2734 C CA . ASP A 1 368 ? -3.527 37.504 -5.952 1.00 21.76 351 ASP A CA 1
ATOM 2735 C C . ASP A 1 368 ? -2.290 37.209 -5.097 1.00 20.89 351 ASP A C 1
ATOM 2736 O O . ASP A 1 368 ? -2.141 37.830 -4.035 1.00 21.46 351 ASP A O 1
ATOM 2741 N N . ASP A 1 369 ? -1.417 36.319 -5.567 1.00 20.23 352 ASP A N 1
ATOM 2742 C CA . ASP A 1 369 ? -0.111 36.023 -4.926 1.00 19.61 352 ASP A CA 1
ATOM 2743 C C . ASP A 1 369 ? 0.761 37.280 -5.036 1.00 20.86 352 ASP A C 1
ATOM 2744 O O . ASP A 1 369 ? 0.928 37.790 -6.159 1.00 21.02 352 ASP A O 1
ATOM 2749 N N . GLY A 1 370 ? 1.233 37.793 -3.896 1.00 21.01 353 GLY A N 1
ATOM 2750 C CA . GLY A 1 370 ? 2.159 38.937 -3.809 1.00 21.18 353 GLY A CA 1
ATOM 2751 C C . GLY A 1 370 ? 3.575 38.508 -3.463 1.00 20.81 353 GLY A C 1
ATOM 2752 O O . GLY A 1 370 ? 4.436 39.392 -3.328 1.00 21.78 353 GLY A O 1
ATOM 2753 N N . VAL A 1 371 ? 3.820 37.202 -3.324 1.00 19.93 354 VAL A N 1
ATOM 2754 C CA . VAL A 1 371 ? 5.160 36.635 -2.994 1.00 19.71 354 VAL A CA 1
ATOM 2755 C C . VAL A 1 371 ? 5.844 36.247 -4.307 1.00 19.06 354 VAL A C 1
ATOM 2756 O O . VAL A 1 371 ? 6.966 36.713 -4.545 1.00 19.07 354 VAL A O 1
ATOM 2760 N N . VAL A 1 372 ? 5.184 35.409 -5.111 1.00 19.45 355 VAL A N 1
ATOM 2761 C CA . VAL A 1 372 ? 5.567 35.096 -6.519 1.00 19.95 355 VAL A CA 1
ATOM 2762 C C . VAL A 1 372 ? 4.368 35.433 -7.405 1.00 19.90 355 VAL A C 1
ATOM 2763 O O . VAL A 1 372 ? 3.228 35.165 -7.040 1.00 19.31 355 VAL A O 1
ATOM 2767 N N . PRO A 1 373 ? 4.569 36.048 -8.591 1.00 19.25 356 PRO A N 1
ATOM 2768 C CA . PRO A 1 373 ? 3.444 36.510 -9.401 1.00 19.28 356 PRO A CA 1
ATOM 2769 C C . PRO A 1 373 ? 2.735 35.331 -10.081 1.00 18.02 356 PRO A C 1
ATOM 2770 O O . PRO A 1 373 ? 3.411 34.409 -10.488 1.00 18.64 356 PRO A O 1
ATOM 2774 N N . ILE A 1 374 ? 1.407 35.398 -10.199 1.00 18.31 357 ILE A N 1
ATOM 2775 C CA . ILE A 1 374 ? 0.588 34.384 -10.931 1.00 18.09 357 ILE A CA 1
ATOM 2776 C C . ILE A 1 374 ? 1.091 34.278 -12.380 1.00 18.66 357 ILE A C 1
ATOM 2777 O O . ILE A 1 374 ? 0.890 33.209 -12.989 1.00 19.63 357 ILE A O 1
ATOM 2782 N N . GLU A 1 375 ? 1.731 35.329 -12.909 1.00 19.48 358 GLU A N 1
ATOM 2783 C CA . GLU A 1 375 ? 2.379 35.337 -14.250 1.00 20.12 358 GLU A CA 1
ATOM 2784 C C . GLU A 1 375 ? 3.397 34.191 -14.380 1.00 19.51 358 GLU A C 1
ATOM 2785 O O . GLU A 1 375 ? 3.628 33.754 -15.519 1.00 19.18 358 GLU A O 1
ATOM 2791 N N . ASP A 1 376 ? 3.991 33.724 -13.275 1.00 18.38 359 ASP A N 1
ATOM 2792 C CA . ASP A 1 376 ? 5.029 32.657 -13.299 1.00 18.64 359 ASP A CA 1
ATOM 2793 C C . ASP A 1 376 ? 4.375 31.292 -13.534 1.00 18.70 359 ASP A C 1
ATOM 2794 O O . ASP A 1 376 ? 5.085 30.391 -14.014 1.00 20.61 359 ASP A O 1
ATOM 2799 N N . CYS A 1 377 ? 3.082 31.149 -13.234 1.00 18.49 360 CYS A N 1
ATOM 2800 C CA . CYS A 1 377 ? 2.248 30.007 -13.700 1.00 18.97 360 CYS A CA 1
ATOM 2801 C C . CYS A 1 377 ? 1.871 30.237 -15.168 1.00 19.34 360 CYS A C 1
ATOM 2802 O O . CYS A 1 377 ? 2.104 29.338 -15.986 1.00 19.39 360 CYS A O 1
ATOM 2805 N N . LEU A 1 378 ? 1.333 31.416 -15.489 1.00 20.37 361 LEU A N 1
ATOM 2806 C CA . LEU A 1 378 ? 0.722 31.716 -16.812 1.00 21.05 361 LEU A CA 1
ATOM 2807 C C . LEU A 1 378 ? 1.769 31.622 -17.929 1.00 19.73 361 LEU A C 1
ATOM 2808 O O . LEU A 1 378 ? 1.431 31.088 -19.002 1.00 20.35 361 LEU A O 1
ATOM 2813 N N . VAL A 1 379 ? 2.993 32.104 -17.690 1.00 18.96 362 VAL A N 1
ATOM 2814 C CA . VAL A 1 379 ? 4.080 32.131 -18.716 1.00 18.90 362 VAL A CA 1
ATOM 2815 C C . VAL A 1 379 ? 4.388 30.701 -19.185 1.00 18.46 362 VAL A C 1
ATOM 2816 O O . VAL A 1 379 ? 4.790 30.550 -20.342 1.00 19.29 362 VAL A O 1
ATOM 2820 N N . LEU A 1 380 ? 4.193 29.684 -18.340 1.00 18.01 363 LEU A N 1
ATOM 2821 C CA . LEU A 1 380 ? 4.592 28.285 -18.664 1.00 18.68 363 LEU A CA 1
ATOM 2822 C C . LEU A 1 380 ? 3.681 27.683 -19.742 1.00 18.63 363 LEU A C 1
ATOM 2823 O O . LEU A 1 380 ? 4.108 26.705 -20.385 1.00 18.51 363 LEU A O 1
ATOM 2828 N N . PHE A 1 381 ? 2.500 28.258 -19.981 1.00 18.24 364 PHE A N 1
ATOM 2829 C CA . PHE A 1 381 ? 1.564 27.799 -21.042 1.00 19.22 364 PHE A CA 1
ATOM 2830 C C . PHE A 1 381 ? 2.055 28.253 -22.426 1.00 18.99 364 PHE A C 1
ATOM 2831 O O . PHE A 1 381 ? 1.481 27.794 -23.424 1.00 18.67 364 PHE A O 1
ATOM 2839 N N . GLU A 1 382 ? 3.072 29.122 -22.489 1.00 19.00 365 GLU A N 1
ATOM 2840 C CA . GLU A 1 382 ? 3.593 29.714 -23.752 1.00 20.86 365 GLU A CA 1
ATOM 2841 C C . GLU A 1 382 ? 4.920 29.053 -24.155 1.00 19.93 365 GLU A C 1
ATOM 2842 O O . GLU A 1 382 ? 5.596 29.595 -25.055 1.00 19.64 365 GLU A O 1
ATOM 2848 N N . HIS A 1 383 ? 5.279 27.922 -23.535 1.00 20.39 366 HIS A N 1
ATOM 2849 C CA . HIS A 1 383 ? 6.541 27.177 -23.799 1.00 20.87 366 HIS A CA 1
ATOM 2850 C C . HIS A 1 383 ? 6.290 25.667 -23.756 1.00 20.08 366 HIS A C 1
ATOM 2851 O O . HIS A 1 383 ? 5.388 25.237 -23.014 1.00 18.20 366 HIS A O 1
ATOM 2858 N N . GLY A 1 384 ? 7.074 24.915 -24.534 1.00 20.36 367 GLY A N 1
ATOM 2859 C CA . GLY A 1 384 ? 7.197 23.448 -24.449 1.00 21.12 367 GLY A CA 1
ATOM 2860 C C . GLY A 1 384 ? 5.853 22.746 -24.508 1.00 20.40 367 GLY A C 1
ATOM 2861 O O . GLY A 1 384 ? 5.021 23.104 -25.378 1.00 20.57 367 GLY A O 1
ATOM 2862 N N . SER A 1 385 ? 5.652 21.774 -23.616 1.00 20.33 368 SER A N 1
ATOM 2863 C CA . SER A 1 385 ? 4.463 20.890 -23.560 1.00 21.18 368 SER A CA 1
ATOM 2864 C C . SER A 1 385 ? 3.297 21.651 -22.945 1.00 20.23 368 SER A C 1
ATOM 2865 O O . SER A 1 385 ? 3.500 22.596 -22.181 1.00 19.08 368 SER A O 1
ATOM 2868 N N . PRO A 1 386 ? 2.043 21.235 -23.223 1.00 20.65 369 PRO A N 1
ATOM 2869 C CA . PRO A 1 386 ? 0.891 21.761 -22.499 1.00 20.52 369 PRO A CA 1
ATOM 2870 C C . PRO A 1 386 ? 1.071 21.571 -20.987 1.00 19.32 369 PRO A C 1
ATOM 2871 O O . PRO A 1 386 ? 1.593 20.549 -20.560 1.00 19.73 369 PRO A O 1
ATOM 2875 N N . LYS A 1 387 ? 0.677 22.582 -20.217 1.00 18.82 370 LYS A N 1
ATOM 2876 C CA . LYS A 1 387 ? 0.697 22.550 -18.737 1.00 18.65 370 LYS A CA 1
ATOM 2877 C C . LYS A 1 387 ? -0.742 22.457 -18.239 1.00 18.42 370 LYS A C 1
ATOM 2878 O O . LYS A 1 387 ? -1.663 22.822 -18.989 1.00 19.98 370 LYS A O 1
ATOM 2884 N N A GLU A 1 388 ? -0.923 21.976 -17.009 0.50 17.18 371 GLU A N 1
ATOM 2885 N N B GLU A 1 388 ? -0.915 21.967 -17.011 0.50 17.53 371 GLU A N 1
ATOM 2886 C CA A GLU A 1 388 ? -2.236 21.920 -16.319 0.50 17.24 371 GLU A CA 1
ATOM 2887 C CA B GLU A 1 388 ? -2.218 21.906 -16.305 0.50 18.09 371 GLU A CA 1
ATOM 2888 C C A GLU A 1 388 ? -2.214 22.931 -15.169 0.50 17.78 371 GLU A C 1
ATOM 2889 C C B GLU A 1 388 ? -2.206 22.951 -15.183 0.50 18.07 371 GLU A C 1
ATOM 2890 O O A GLU A 1 388 ? -1.130 23.158 -14.602 0.50 17.94 371 GLU A O 1
ATOM 2891 O O B GLU A 1 388 ? -1.117 23.219 -14.644 0.50 18.20 371 GLU A O 1
ATOM 2902 N N . GLY A 1 389 ? -3.365 23.530 -14.863 1.00 18.34 372 GLY A N 1
ATOM 2903 C CA . GLY A 1 389 ? -3.450 24.605 -13.865 1.00 17.86 372 GLY A CA 1
ATOM 2904 C C . GLY A 1 389 ? -4.820 24.732 -13.241 1.00 17.51 372 GLY A C 1
ATOM 2905 O O . GLY A 1 389 ? -5.815 24.437 -13.910 1.00 17.54 372 GLY A O 1
ATOM 2906 N N . ARG A 1 390 ? -4.843 25.185 -11.990 1.00 18.05 373 ARG A N 1
ATOM 2907 C CA . ARG A 1 390 ? -6.040 25.733 -11.310 1.00 17.40 373 ARG A CA 1
ATOM 2908 C C . ARG A 1 390 ? -5.560 26.923 -10.476 1.00 17.65 373 ARG A C 1
ATOM 2909 O O . ARG A 1 390 ? -4.647 26.733 -9.655 1.00 18.45 373 ARG A O 1
ATOM 2917 N N . PHE A 1 391 ? -6.095 28.113 -10.748 1.00 18.48 374 PHE A N 1
ATOM 2918 C CA . PHE A 1 391 ? -5.699 29.382 -10.086 1.00 18.70 374 PHE A CA 1
ATOM 2919 C C . PHE A 1 391 ? -6.924 29.955 -9.372 1.00 20.05 374 PHE A C 1
ATOM 2920 O O . PHE A 1 391 ? -8.014 30.036 -9.994 1.00 20.58 374 PHE A O 1
ATOM 2928 N N . TYR A 1 392 ? -6.746 30.343 -8.108 1.00 20.12 375 TYR A N 1
ATOM 2929 C CA . TYR A 1 392 ? -7.852 30.678 -7.173 1.00 21.40 375 TYR A CA 1
ATOM 2930 C C . TYR A 1 392 ? -8.053 32.197 -7.110 1.00 21.03 375 TYR A C 1
ATOM 2931 O O . TYR A 1 392 ? -7.171 32.912 -6.626 1.00 19.80 375 TYR A O 1
ATOM 2940 N N . LYS A 1 393 ? -9.200 32.666 -7.610 1.00 22.62 376 LYS A N 1
ATOM 2941 C CA . LYS A 1 393 ? -9.584 34.104 -7.638 1.00 24.83 376 LYS A CA 1
ATOM 2942 C C . LYS A 1 393 ? -9.453 34.704 -6.233 1.00 25.36 376 LYS A C 1
ATOM 2943 O O . LYS A 1 393 ? -9.963 34.085 -5.275 1.00 25.98 376 LYS A O 1
ATOM 2949 N N . GLY A 1 394 ? -8.772 35.848 -6.121 1.00 26.46 377 GLY A N 1
ATOM 2950 C CA . GLY A 1 394 ? -8.753 36.693 -4.912 1.00 26.59 377 GLY A CA 1
ATOM 2951 C C . GLY A 1 394 ? -7.918 36.119 -3.776 1.00 26.64 377 GLY A C 1
ATOM 2952 O O . GLY A 1 394 ? -7.897 36.753 -2.702 1.00 28.95 377 GLY A O 1
ATOM 2953 N N . LEU A 1 395 ? -7.236 34.985 -3.984 1.00 25.55 378 LEU A N 1
ATOM 2954 C CA . LEU A 1 395 ? -6.470 34.285 -2.918 1.00 24.11 378 LEU A CA 1
ATOM 2955 C C . LEU A 1 395 ? -4.990 34.635 -3.025 1.00 22.63 378 LEU A C 1
ATOM 2956 O O . LEU A 1 395 ? -4.461 34.791 -4.126 1.00 21.27 378 LEU A O 1
ATOM 2961 N N . PRO A 1 396 ? -4.290 34.776 -1.875 1.00 23.20 379 PRO A N 1
ATOM 2962 C CA . PRO A 1 396 ? -2.855 35.055 -1.859 1.00 22.79 379 PRO A CA 1
ATOM 2963 C C . PRO A 1 396 ? -1.989 33.797 -2.045 1.00 21.33 379 PRO A C 1
ATOM 2964 O O . PRO A 1 396 ? -2.504 32.760 -2.428 1.00 21.14 379 PRO A O 1
ATOM 2968 N N . HIS A 1 397 ? -0.707 33.920 -1.722 1.00 21.84 380 HIS A N 1
ATOM 2969 C CA . HIS A 1 397 ? 0.285 32.853 -1.996 1.00 20.82 380 HIS A CA 1
ATOM 2970 C C . HIS A 1 397 ? -0.210 31.503 -1.469 1.00 20.28 380 HIS A C 1
ATOM 2971 O O . HIS A 1 397 ? -0.682 31.467 -0.339 1.00 18.79 380 HIS A O 1
ATOM 2978 N N . MET A 1 398 ? -0.152 30.503 -2.364 1.00 19.38 381 MET A N 1
ATOM 2979 C CA . MET A 1 398 ? -0.450 29.044 -2.239 1.00 20.14 381 MET A CA 1
ATOM 2980 C C . MET A 1 398 ? -1.930 28.736 -2.488 1.00 21.14 381 MET A C 1
ATOM 2981 O O . MET A 1 398 ? -2.230 27.598 -2.819 1.00 21.68 381 MET A O 1
ATOM 2986 N N . GLY A 1 399 ? -2.797 29.735 -2.386 1.00 21.74 382 GLY A N 1
ATOM 2987 C CA . GLY A 1 399 ? -4.241 29.512 -2.575 1.00 22.27 382 GLY A CA 1
ATOM 2988 C C . GLY A 1 399 ? -4.833 28.519 -1.584 1.00 22.96 382 GLY A C 1
ATOM 2989 O O . GLY A 1 399 ? -5.749 27.818 -1.973 1.00 23.94 382 GLY A O 1
ATOM 2990 N N . TYR A 1 400 ? -4.304 28.455 -0.359 1.00 24.33 383 TYR A N 1
ATOM 2991 C CA . TYR A 1 400 ? -4.835 27.588 0.728 1.00 25.04 383 TYR A CA 1
ATOM 2992 C C . TYR A 1 400 ? -6.106 28.207 1.305 1.00 26.11 383 TYR A C 1
ATOM 2993 O O . TYR A 1 400 ? -6.234 29.429 1.349 1.00 28.11 383 TYR A O 1
ATOM 3002 N N . PRO A 1 401 ? -7.075 27.402 1.802 1.00 27.24 384 PRO A N 1
ATOM 3003 C CA . PRO A 1 401 ? -6.987 25.939 1.799 1.00 26.72 384 PRO A CA 1
ATOM 3004 C C . PRO A 1 401 ? -7.480 25.258 0.512 1.00 25.43 384 PRO A C 1
ATOM 3005 O O . PRO A 1 401 ? -7.359 24.046 0.410 1.00 24.48 384 PRO A O 1
ATOM 3009 N N . ASN A 1 402 ? -8.007 26.047 -0.430 1.00 25.54 385 ASN A N 1
ATOM 3010 C CA . ASN A 1 402 ? -8.744 25.576 -1.635 1.00 26.41 385 ASN A CA 1
ATOM 3011 C C . ASN A 1 402 ? -7.868 24.647 -2.485 1.00 24.37 385 ASN A C 1
ATOM 3012 O O . ASN A 1 402 ? -8.419 23.688 -3.056 1.00 26.30 385 ASN A O 1
ATOM 3017 N N . SER A 1 403 ? -6.567 24.937 -2.576 1.00 23.42 386 SER A N 1
ATOM 3018 C CA . SER A 1 403 ? -5.606 24.307 -3.519 1.00 22.06 386 SER A CA 1
ATOM 3019 C C . SER A 1 403 ? -5.150 22.924 -3.034 1.00 21.42 386 SER A C 1
ATOM 3020 O O . SER A 1 403 ? -4.476 22.238 -3.815 1.00 22.48 386 SER A O 1
ATOM 3023 N N . LEU A 1 404 ? -5.466 22.523 -1.802 1.00 22.63 387 LEU A N 1
ATOM 3024 C CA . LEU A 1 404 ? -4.921 21.261 -1.228 1.00 24.27 387 LEU A CA 1
ATOM 3025 C C . LEU A 1 404 ? -5.692 20.054 -1.766 1.00 23.76 387 LEU A C 1
ATOM 3026 O O . LEU A 1 404 ? -5.076 19.167 -2.347 1.00 23.71 387 LEU A O 1
ATOM 3031 N N . PRO A 1 405 ? -7.038 19.967 -1.633 1.00 24.63 388 PRO A N 1
ATOM 3032 C CA . PRO A 1 405 ? -7.768 18.766 -2.055 1.00 25.68 388 PRO A CA 1
ATOM 3033 C C . PRO A 1 405 ? -7.553 18.371 -3.527 1.00 24.32 388 PRO A C 1
ATOM 3034 O O . PRO A 1 405 ? -7.435 17.190 -3.801 1.00 25.29 388 PRO A O 1
ATOM 3038 N N . VAL A 1 406 ? -7.511 19.348 -4.439 1.00 23.37 389 VAL A N 1
ATOM 3039 C CA . VAL A 1 406 ? -7.315 19.103 -5.900 1.00 23.29 389 VAL A CA 1
ATOM 3040 C C . VAL A 1 406 ? -5.958 18.422 -6.128 1.00 21.47 389 VAL A C 1
ATOM 3041 O O . VAL A 1 406 ? -5.875 17.596 -7.053 1.00 22.63 389 VAL A O 1
ATOM 3045 N N . SER A 1 407 ? -4.935 18.748 -5.329 1.00 21.24 390 SER A N 1
ATOM 3046 C CA . SER A 1 407 ? -3.592 18.108 -5.395 1.00 21.56 390 SER A CA 1
ATOM 3047 C C . SER A 1 407 ? -3.757 16.584 -5.371 1.00 20.89 390 SER A C 1
ATOM 3048 O O . SER A 1 407 ? -3.180 15.909 -6.243 1.00 22.26 390 SER A O 1
ATOM 3051 N N . TYR A 1 408 ? -4.549 16.063 -4.429 1.00 20.33 391 TYR A N 1
ATOM 3052 C CA . TYR A 1 408 ? -4.731 14.602 -4.217 1.00 20.57 391 TYR A CA 1
ATOM 3053 C C . TYR A 1 408 ? -5.584 14.010 -5.346 1.00 21.05 391 TYR A C 1
ATOM 3054 O O . TYR A 1 408 ? -5.237 12.920 -5.826 1.00 22.57 391 TYR A O 1
ATOM 3063 N N . GLU A 1 409 ? -6.636 14.711 -5.780 1.00 22.06 392 GLU A N 1
ATOM 3064 C CA . GLU A 1 409 ? -7.487 14.279 -6.922 1.00 22.25 392 GLU A CA 1
ATOM 3065 C C . GLU A 1 409 ? -6.595 14.069 -8.149 1.00 22.26 392 GLU A C 1
ATOM 3066 O O . GLU A 1 409 ? -6.759 13.045 -8.847 1.00 24.55 392 GLU A O 1
ATOM 3072 N N . TRP A 1 410 ? -5.675 15.005 -8.393 1.00 20.62 393 TRP A N 1
ATOM 3073 C CA . TRP A 1 410 ? -4.738 14.963 -9.545 1.00 21.05 393 TRP A CA 1
ATOM 3074 C C . TRP A 1 410 ? -3.736 13.815 -9.372 1.00 20.44 393 TRP A C 1
ATOM 3075 O O . TRP A 1 410 ? -3.518 13.062 -10.345 1.00 21.53 393 TRP A O 1
ATOM 3086 N N . LEU A 1 411 ? -3.152 13.675 -8.181 1.00 20.09 394 LEU A N 1
ATOM 3087 C CA . LEU A 1 411 ? -2.202 12.574 -7.875 1.00 21.14 394 LEU A CA 1
ATOM 3088 C C . LEU A 1 411 ? -2.889 11.224 -8.120 1.00 21.14 394 LEU A C 1
ATOM 3089 O O . LEU A 1 411 ? -2.239 10.340 -8.703 1.00 21.89 394 LEU A O 1
ATOM 3094 N N . GLU A 1 412 ? -4.151 11.075 -7.703 1.00 21.56 395 GLU A N 1
ATOM 3095 C CA . GLU A 1 412 ? -4.951 9.832 -7.907 1.00 23.17 395 GLU A CA 1
ATOM 3096 C C . GLU A 1 412 ? -5.093 9.562 -9.410 1.00 22.73 395 GLU A C 1
ATOM 3097 O O . GLU A 1 412 ? -4.914 8.403 -9.822 1.00 23.31 395 GLU A O 1
ATOM 3103 N N . GLN A 1 413 ? -5.391 10.599 -10.202 1.00 23.15 396 GLN A N 1
ATOM 3104 C CA A GLN A 1 413 ? -5.567 10.469 -11.672 0.50 22.78 396 GLN A CA 1
ATOM 3105 C CA B GLN A 1 413 ? -5.559 10.493 -11.680 0.50 22.95 396 GLN A CA 1
ATOM 3106 C C . GLN A 1 413 ? -4.237 10.018 -12.293 1.00 22.97 396 GLN A C 1
ATOM 3107 O O . GLN A 1 413 ? -4.262 9.045 -13.064 1.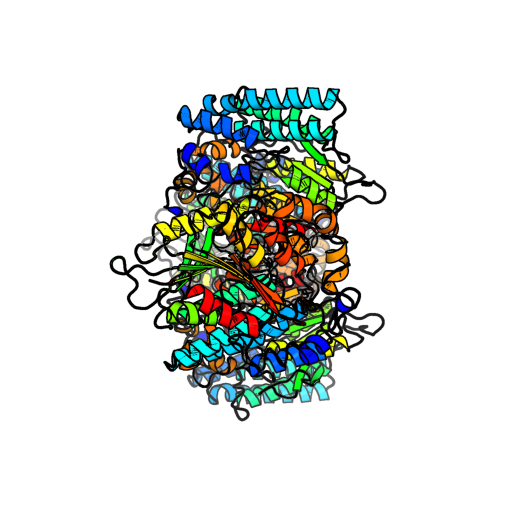00 24.58 396 GLN A O 1
ATOM 3118 N N . VAL A 1 414 ? -3.131 10.678 -11.935 1.00 22.50 397 VAL A N 1
ATOM 3119 C CA . VAL A 1 414 ? -1.792 10.453 -12.559 1.00 22.76 397 VAL A CA 1
ATOM 3120 C C . VAL A 1 414 ? -1.236 9.084 -12.143 1.00 23.28 397 VAL A C 1
ATOM 3121 O O . VAL A 1 414 ? -0.686 8.395 -13.023 1.00 23.54 397 VAL A O 1
ATOM 3125 N N . LEU A 1 415 ? -1.374 8.698 -10.869 1.00 23.27 398 LEU A N 1
ATOM 3126 C CA . LEU A 1 415 ? -0.816 7.424 -10.331 1.00 25.52 398 LEU A CA 1
ATOM 3127 C C . LEU A 1 415 ? -1.850 6.289 -10.428 1.00 28.00 398 LEU A C 1
ATOM 3128 O O . LEU A 1 415 ? -1.614 5.233 -9.807 1.00 29.13 398 LEU A O 1
ATOM 3133 N N . ALA A 1 416 ? -2.935 6.477 -11.189 1.00 29.33 399 ALA A N 1
ATOM 3134 C CA . ALA A 1 416 ? -4.027 5.487 -11.360 1.00 31.91 399 ALA A CA 1
ATOM 3135 C C . ALA A 1 416 ? -3.468 4.197 -11.974 1.00 34.06 399 ALA A C 1
ATOM 3136 O O . ALA A 1 416 ? -2.657 4.292 -12.919 1.00 33.58 399 ALA A O 1
ATOM 3138 N N . SER A 1 417 ? -3.894 3.041 -11.452 1.00 36.91 400 SER A N 1
ATOM 3139 C CA . SER A 1 417 ? -3.525 1.686 -11.941 1.00 39.35 400 SER A CA 1
ATOM 3140 C C . SER A 1 417 ? -4.548 1.219 -12.984 1.00 42.70 400 SER A C 1
ATOM 3141 O O . SER A 1 417 ? -5.399 1.998 -13.426 1.00 42.05 400 SER A O 1
ATOM 3143 N N . ARG B 1 20 ? -6.108 46.911 -22.244 1.00 39.55 3 ARG B N 1
ATOM 3144 C CA . ARG B 1 20 ? -7.232 46.118 -21.656 1.00 37.36 3 ARG B CA 1
ATOM 3145 C C . ARG B 1 20 ? -7.069 44.638 -22.024 1.00 34.55 3 ARG B C 1
ATOM 3146 O O . ARG B 1 20 ? -6.953 43.807 -21.100 1.00 35.31 3 ARG B O 1
ATOM 3148 N N . TRP B 1 21 ? -7.055 44.327 -23.324 1.00 30.71 4 TRP B N 1
ATOM 3149 C CA . TRP B 1 21 ? -6.970 42.942 -23.864 1.00 28.36 4 TRP B CA 1
ATOM 3150 C C . TRP B 1 21 ? -5.502 42.536 -24.026 1.00 27.41 4 TRP B C 1
ATOM 3151 O O . TRP B 1 21 ? -4.673 43.418 -24.309 1.00 27.61 4 TRP B O 1
ATOM 3162 N N . ILE B 1 22 ? -5.204 41.245 -23.859 1.00 26.45 5 ILE B N 1
ATOM 3163 C CA . ILE B 1 22 ? -3.842 40.664 -24.053 1.00 26.54 5 ILE B CA 1
ATOM 3164 C C . ILE B 1 22 ? -3.404 40.874 -25.510 1.00 26.41 5 ILE B C 1
ATOM 3165 O O . ILE B 1 22 ? -2.192 41.004 -25.737 1.00 26.42 5 ILE B O 1
ATOM 3170 N N . LEU B 1 23 ? -4.352 40.906 -26.454 1.00 26.80 6 LEU B N 1
ATOM 3171 C CA . LEU B 1 23 ? -4.094 41.206 -27.891 1.00 27.43 6 LEU B CA 1
ATOM 3172 C C . LEU B 1 23 ? -3.318 42.527 -28.009 1.00 29.04 6 LEU B C 1
ATOM 3173 O O . LEU B 1 23 ? -2.519 42.655 -28.958 1.00 30.31 6 LEU B O 1
ATOM 3178 N N . GLY B 1 24 ? -3.555 43.471 -27.091 1.00 29.06 7 GLY B N 1
ATOM 3179 C CA . GLY B 1 24 ? -2.760 44.705 -26.932 1.00 30.27 7 GLY B CA 1
ATOM 3180 C C . GLY B 1 24 ? -2.938 45.661 -28.099 1.00 30.85 7 GLY B C 1
ATOM 3181 O O . GLY B 1 24 ? -4.096 46.003 -28.411 1.00 30.24 7 GLY B O 1
ATOM 3182 N N . ASP B 1 25 ? -1.831 46.079 -28.722 1.00 32.02 8 ASP B N 1
ATOM 3183 C CA . ASP B 1 25 ? -1.805 47.103 -29.804 1.00 33.63 8 ASP B CA 1
ATOM 3184 C C . ASP B 1 25 ? -2.679 46.646 -30.980 1.00 33.11 8 ASP B C 1
ATOM 3185 O O . ASP B 1 25 ? -3.356 47.507 -31.571 1.00 35.78 8 ASP B O 1
ATOM 3187 N N . LYS B 1 26 ? -2.673 45.347 -31.297 1.00 31.71 9 LYS B N 1
ATOM 3188 C CA . LYS B 1 26 ? -3.393 44.762 -32.464 1.00 30.07 9 LYS B CA 1
ATOM 3189 C C . LYS B 1 26 ? -4.911 44.949 -32.316 1.00 28.63 9 LYS B C 1
ATOM 3190 O O . LYS B 1 26 ? -5.594 44.981 -33.354 1.00 29.64 9 LYS B O 1
ATOM 3196 N N . PHE B 1 27 ? -5.427 45.035 -31.086 1.00 28.29 10 PHE B N 1
ATOM 3197 C CA . PHE B 1 27 ? -6.880 45.161 -30.795 1.00 28.05 10 PHE B CA 1
ATOM 3198 C C . PHE B 1 27 ? -7.456 46.397 -31.499 1.00 29.20 10 PHE B C 1
ATOM 3199 O O . PHE B 1 27 ? -8.468 46.254 -32.218 1.00 26.38 10 PHE B O 1
ATOM 3207 N N . ASP B 1 28 ? -6.824 47.562 -31.304 1.00 31.28 11 ASP B N 1
ATOM 3208 C CA . ASP B 1 28 ? -7.288 48.882 -31.812 1.00 34.13 11 ASP B CA 1
ATOM 3209 C C . ASP B 1 28 ? -6.674 49.159 -33.190 1.00 34.98 11 ASP B C 1
ATOM 3210 O O . ASP B 1 28 ? -6.239 50.305 -33.417 1.00 38.42 11 ASP B O 1
ATOM 3215 N N . THR B 1 29 ? -6.637 48.154 -34.070 1.00 32.66 12 THR B N 1
ATOM 3216 C CA . THR B 1 29 ? -6.182 48.287 -35.480 1.00 32.24 12 THR B CA 1
ATOM 3217 C C . THR B 1 29 ? -7.226 47.672 -36.416 1.00 30.32 12 THR B C 1
ATOM 3218 O O . THR B 1 29 ? -7.979 46.781 -35.971 1.00 28.13 12 THR B O 1
ATOM 3222 N N . VAL B 1 30 ? -7.274 48.178 -37.649 1.00 30.59 13 VAL B N 1
ATOM 3223 C CA . VAL B 1 30 ? -8.060 47.625 -38.788 1.00 29.81 13 VAL B CA 1
ATOM 3224 C C . VAL B 1 30 ? -7.070 46.888 -39.694 1.00 28.78 13 VAL B C 1
ATOM 3225 O O . VAL B 1 30 ? -6.216 47.554 -40.310 1.00 28.00 13 VAL B O 1
ATOM 3229 N N . PHE B 1 31 ? -7.157 45.558 -39.741 1.00 27.65 14 PHE B N 1
ATOM 3230 C CA . PHE B 1 31 ? -6.231 44.686 -40.508 1.00 28.37 14 PHE B CA 1
ATOM 3231 C C . PHE B 1 31 ? -6.366 45.017 -41.994 1.00 28.43 14 PHE B C 1
ATOM 3232 O O . PHE B 1 31 ? -7.444 45.403 -42.449 1.00 29.09 14 PHE B O 1
ATOM 3240 N N . PRO B 1 32 ? -5.287 44.882 -42.801 1.00 29.48 15 PRO B N 1
ATOM 3241 C CA . PRO B 1 32 ? -5.278 45.403 -44.171 1.00 30.79 15 PRO B CA 1
ATOM 3242 C C . PRO B 1 32 ? -6.319 44.780 -45.117 1.00 29.63 15 PRO B C 1
ATOM 3243 O O . PRO B 1 32 ? -6.720 45.446 -46.054 1.00 30.71 15 PRO B O 1
ATOM 3247 N N . HIS B 1 33 ? -6.722 43.532 -44.860 1.00 27.99 16 HIS B N 1
ATOM 3248 C CA . HIS B 1 33 ? -7.639 42.746 -45.730 1.00 26.79 16 HIS B CA 1
ATOM 3249 C C . HIS B 1 33 ? -9.105 43.117 -45.470 1.00 26.31 16 HIS B C 1
ATOM 3250 O O . HIS B 1 33 ? -9.964 42.624 -46.228 1.00 26.10 16 HIS B O 1
ATOM 3257 N N . LYS B 1 34 ? -9.403 43.932 -44.451 1.00 25.98 17 LYS B N 1
ATOM 3258 C CA . LYS B 1 34 ? -10.812 44.265 -44.107 1.00 26.69 17 LYS B CA 1
ATOM 3259 C C . LYS B 1 34 ? -11.459 44.989 -45.295 1.00 26.62 17 LYS B C 1
ATOM 3260 O O . LYS B 1 34 ? -10.957 46.065 -45.685 1.00 27.03 17 LYS B O 1
ATOM 3266 N N . GLY B 1 35 ? -12.526 44.402 -45.847 1.00 26.34 18 GLY B N 1
ATOM 3267 C CA . GLY B 1 35 ? -13.285 44.936 -46.994 1.00 27.63 18 GLY B CA 1
ATOM 3268 C C . GLY B 1 35 ? -12.531 44.802 -48.309 1.00 27.54 18 GLY B C 1
ATOM 3269 O O . GLY B 1 35 ? -12.938 45.467 -49.278 1.00 29.14 18 GLY B O 1
ATOM 3270 N N . SER B 1 36 ? -11.476 43.980 -48.357 1.00 26.21 19 SER B N 1
ATOM 3271 C CA . SER B 1 36 ? -10.608 43.804 -49.553 1.00 27.16 19 SER B CA 1
ATOM 3272 C C . SER B 1 36 ? -10.270 42.323 -49.751 1.00 26.36 19 SER B C 1
ATOM 3273 O O . SER B 1 36 ? -9.286 41.849 -49.149 1.00 26.02 19 SER B O 1
ATOM 3276 N N . LEU B 1 37 ? -11.068 41.628 -50.567 1.00 26.15 20 LEU B N 1
ATOM 3277 C CA . LEU B 1 37 ? -10.800 40.244 -51.034 1.00 25.71 20 LEU B CA 1
ATOM 3278 C C . LEU B 1 37 ? -9.448 40.201 -51.761 1.00 25.80 20 LEU B C 1
ATOM 3279 O O . LEU B 1 37 ? -8.764 39.171 -51.653 1.00 24.91 20 LEU B O 1
ATOM 3284 N N . LYS B 1 38 ? -9.073 41.270 -52.475 1.00 27.13 21 LYS B N 1
ATOM 3285 C CA . LYS B 1 38 ? -7.781 41.339 -53.211 1.00 28.11 21 LYS B CA 1
ATOM 3286 C C . LYS B 1 38 ? -6.632 41.180 -52.210 1.00 27.83 21 LYS B C 1
ATOM 3287 O O . LYS B 1 38 ? -5.762 40.315 -52.439 1.00 29.24 21 LYS B O 1
ATOM 3293 N N . VAL B 1 39 ? -6.638 41.973 -51.135 1.00 27.19 22 VAL B N 1
ATOM 3294 C CA . VAL B 1 39 ? -5.577 41.949 -50.083 1.00 27.42 22 VAL B CA 1
ATOM 3295 C C . VAL B 1 39 ? -5.637 40.603 -49.350 1.00 25.78 22 VAL B C 1
ATOM 3296 O O . VAL B 1 39 ? -4.568 40.013 -49.130 1.00 26.39 22 VAL B O 1
ATOM 3300 N N . LEU B 1 40 ? -6.835 40.114 -49.016 1.00 26.10 23 LEU B N 1
ATOM 3301 C CA . LEU B 1 40 ? -7.014 38.779 -48.379 1.00 24.69 23 LEU B CA 1
ATOM 3302 C C . LEU B 1 40 ? -6.260 37.729 -49.208 1.00 24.38 23 LEU B C 1
ATOM 3303 O O . LEU B 1 40 ? -5.416 37.014 -48.631 1.00 25.47 23 LEU B O 1
ATOM 3308 N N . TRP B 1 41 ? -6.536 37.670 -50.514 1.00 25.07 24 TRP B N 1
ATOM 3309 C CA . TRP B 1 41 ? -5.923 36.699 -51.461 1.00 24.78 24 TRP B CA 1
ATOM 3310 C C . TRP B 1 41 ? -4.412 36.942 -51.567 1.00 26.07 24 TRP B C 1
ATOM 3311 O O . TRP B 1 41 ? -3.645 35.988 -51.345 1.00 26.51 24 TRP B O 1
ATOM 3322 N N . GLU B 1 42 ? -4.001 38.169 -51.900 1.00 27.66 25 GLU B N 1
ATOM 3323 C CA . GLU B 1 42 ? -2.585 38.511 -52.213 1.00 30.17 25 GLU B CA 1
ATOM 3324 C C . GLU B 1 42 ? -1.700 38.341 -50.970 1.00 29.59 25 GLU B C 1
ATOM 3325 O O . GLU B 1 42 ? -0.548 37.896 -51.137 1.00 30.62 25 GLU B O 1
ATOM 3331 N N . SER B 1 43 ? -2.217 38.637 -49.772 1.00 28.66 26 SER B N 1
ATOM 3332 C CA . SER B 1 43 ? -1.417 38.730 -48.522 1.00 29.35 26 SER B CA 1
ATOM 3333 C C . SER B 1 43 ? -1.487 37.452 -47.666 1.00 28.40 26 SER B C 1
ATOM 3334 O O . SER B 1 43 ? -0.559 37.246 -46.855 1.00 28.37 26 SER B O 1
ATOM 3337 N N A ARG B 1 44 ? -2.532 36.628 -47.813 0.50 27.99 27 ARG B N 1
ATOM 3338 N N B ARG B 1 44 ? -2.521 36.617 -47.834 0.50 27.62 27 ARG B N 1
ATOM 3339 C CA A ARG B 1 44 ? -2.736 35.430 -46.949 0.50 27.04 27 ARG B CA 1
ATOM 3340 C CA B ARG B 1 44 ? -2.795 35.473 -46.916 0.50 26.54 27 ARG B CA 1
ATOM 3341 C C A ARG B 1 44 ? -3.224 34.222 -47.758 0.50 25.63 27 ARG B C 1
ATOM 3342 C C B ARG B 1 44 ? -3.263 34.227 -47.681 0.50 25.15 27 ARG B C 1
ATOM 3343 O O A ARG B 1 44 ? -2.474 33.228 -47.828 0.50 25.64 27 ARG B O 1
ATOM 3344 O O B ARG B 1 44 ? -2.543 33.209 -47.635 0.50 25.45 27 ARG B O 1
ATOM 3359 N N . TRP B 1 45 ? -4.436 34.290 -48.318 1.00 23.74 28 TRP B N 1
ATOM 3360 C CA . TRP B 1 45 ? -5.149 33.100 -48.859 1.00 23.28 28 TRP B CA 1
ATOM 3361 C C . TRP B 1 45 ? -4.383 32.448 -50.021 1.00 23.48 28 TRP B C 1
ATOM 3362 O O . TRP B 1 45 ? -4.413 31.202 -50.096 1.00 23.26 28 TRP B O 1
ATOM 3373 N N . LYS B 1 46 ? -3.706 33.220 -50.875 1.00 24.03 29 LYS B N 1
ATOM 3374 C CA . LYS B 1 46 ? -2.921 32.665 -52.016 1.00 25.19 29 LYS B CA 1
ATOM 3375 C C . LYS B 1 46 ? -1.871 31.691 -51.466 1.00 24.17 29 LYS B C 1
ATOM 3376 O O . LYS B 1 46 ? -1.692 30.597 -52.047 1.00 24.35 29 LYS B O 1
ATOM 3382 N N . PHE B 1 47 ? -1.219 32.066 -50.365 1.00 23.88 30 PHE B N 1
ATOM 3383 C CA . PHE B 1 47 ? -0.152 31.272 -49.700 1.00 23.94 30 PHE B CA 1
ATOM 3384 C C . PHE B 1 47 ? -0.777 30.039 -49.031 1.00 23.20 30 PHE B C 1
ATOM 3385 O O . PHE B 1 47 ? -0.272 28.915 -49.249 1.00 21.62 30 PHE B O 1
ATOM 3393 N N . ALA B 1 48 ? -1.859 30.228 -48.270 1.00 23.12 31 ALA B N 1
ATOM 3394 C CA . ALA B 1 48 ? -2.621 29.134 -47.620 1.00 22.52 31 ALA B CA 1
ATOM 3395 C C . ALA B 1 48 ? -3.058 28.116 -48.681 1.00 22.46 31 ALA B C 1
ATOM 3396 O O . ALA B 1 48 ? -2.959 26.899 -48.424 1.00 23.25 31 ALA B O 1
ATOM 3398 N N . CYS B 1 49 ? -3.529 28.600 -49.832 1.00 22.80 32 CYS B N 1
ATOM 3399 C CA . CYS B 1 49 ? -4.003 27.757 -50.959 1.00 23.09 32 CYS B CA 1
ATOM 3400 C C . CYS B 1 49 ? -2.826 26.962 -51.539 1.00 23.47 32 CYS B C 1
ATOM 3401 O O . CYS B 1 49 ? -2.981 25.740 -51.727 1.00 24.14 32 CYS B O 1
ATOM 3404 N N . SER B 1 50 ? -1.691 27.625 -51.782 1.00 24.02 33 SER B N 1
ATOM 3405 C CA . SER B 1 50 ? -0.440 27.007 -52.296 1.00 24.65 33 SER B CA 1
ATOM 3406 C C . SER B 1 50 ? 0.012 25.871 -51.371 1.00 24.67 33 SER B C 1
ATOM 3407 O O . SER B 1 50 ? 0.403 24.808 -51.896 1.00 25.79 33 SER B O 1
ATOM 3410 N N . LYS B 1 51 ? -0.042 26.089 -50.052 1.00 24.21 34 LYS B N 1
ATOM 3411 C CA . LYS B 1 51 ? 0.405 25.109 -49.023 1.00 25.08 34 LYS B CA 1
ATOM 3412 C C . LYS B 1 51 ? -0.688 24.065 -48.760 1.00 23.10 34 LYS B C 1
ATOM 3413 O O . LYS B 1 51 ? -0.396 23.094 -48.035 1.00 23.59 34 LYS B O 1
ATOM 3419 N N . SER B 1 52 ? -1.890 24.249 -49.318 1.00 22.34 35 SER B N 1
ATOM 3420 C CA A SER B 1 52 ? -3.058 23.360 -49.081 0.50 22.51 35 SER B CA 1
ATOM 3421 C CA B SER B 1 52 ? -3.058 23.361 -49.083 0.50 22.46 35 SER B CA 1
ATOM 3422 C C . SER B 1 52 ? -3.313 23.252 -47.573 1.00 21.83 35 SER B C 1
ATOM 3423 O O . SER B 1 52 ? -3.471 22.117 -47.068 1.00 21.42 35 SER B O 1
ATOM 3428 N N . VAL B 1 53 ? -3.331 24.396 -46.882 1.00 21.46 36 VAL B N 1
ATOM 3429 C CA . VAL B 1 53 ? -3.678 24.488 -45.431 1.00 22.39 36 VAL B CA 1
ATOM 3430 C C . VAL B 1 53 ? -4.992 25.268 -45.296 1.00 21.79 36 VAL B C 1
ATOM 3431 O O . VAL B 1 53 ? -5.388 25.949 -46.271 1.00 21.67 36 VAL B O 1
ATOM 3435 N N . TYR B 1 54 ? -5.629 25.167 -44.128 1.00 21.71 37 TYR B N 1
ATOM 3436 C CA . TYR B 1 54 ? -6.957 25.758 -43.823 1.00 21.95 37 TYR B CA 1
ATOM 3437 C C . TYR B 1 54 ? -7.008 27.193 -44.343 1.00 21.77 37 TYR B C 1
ATOM 3438 O O . TYR B 1 54 ? -6.069 27.954 -44.116 1.00 22.09 37 TYR B O 1
ATOM 3447 N N . PRO B 1 55 ? -8.096 27.635 -45.024 1.00 21.98 38 PRO B N 1
ATOM 3448 C CA . PRO B 1 55 ? -9.269 26.806 -45.323 1.00 21.99 38 PRO B CA 1
ATOM 3449 C C . PRO B 1 55 ? -9.207 25.994 -46.630 1.00 20.62 38 PRO B C 1
ATOM 3450 O O . PRO B 1 55 ? -10.238 25.486 -47.052 1.00 21.62 38 PRO B O 1
ATOM 3454 N N . PHE B 1 56 ? -8.017 25.862 -47.222 1.00 20.62 39 PHE B N 1
ATOM 3455 C CA . PHE B 1 56 ? -7.787 25.249 -48.556 1.00 20.44 39 PHE B CA 1
ATOM 3456 C C . PHE B 1 56 ? -7.230 23.829 -48.420 1.00 20.39 39 PHE B C 1
ATOM 3457 O O . PHE B 1 56 ? -6.669 23.327 -49.406 1.00 19.40 39 PHE B O 1
ATOM 3465 N N . HIS B 1 57 ? -7.361 23.253 -47.226 1.00 20.65 40 HIS B N 1
ATOM 3466 C CA . HIS B 1 57 ? -6.857 21.877 -47.010 1.00 21.07 40 HIS B CA 1
ATOM 3467 C C . HIS B 1 57 ? -7.623 20.994 -47.987 1.00 22.15 40 HIS B C 1
ATOM 3468 O O . HIS B 1 57 ? -8.823 21.231 -48.158 1.00 21.91 40 HIS B O 1
ATOM 3475 N N . ASP B 1 58 ? -6.918 20.057 -48.647 1.00 22.72 41 ASP B N 1
ATOM 3476 C CA . ASP B 1 58 ? -7.335 19.064 -49.691 1.00 22.70 41 ASP B CA 1
ATOM 3477 C C . ASP B 1 58 ? -7.402 19.734 -51.073 1.00 23.39 41 ASP B C 1
ATOM 3478 O O . ASP B 1 58 ? -7.631 19.015 -52.038 1.00 25.48 41 ASP B O 1
ATOM 3483 N N . GLY B 1 59 ? -7.142 21.042 -51.146 1.00 22.91 42 GLY B N 1
ATOM 3484 C CA . GLY B 1 59 ? -7.311 21.867 -52.350 1.00 24.03 42 GLY B CA 1
ATOM 3485 C C . GLY B 1 59 ? -6.053 22.041 -53.164 1.00 24.49 42 GLY B C 1
ATOM 3486 O O . GLY B 1 59 ? -4.981 21.665 -52.700 1.00 25.63 42 GLY B O 1
ATOM 3487 N N . SER B 1 60 ? -6.229 22.584 -54.362 1.00 24.85 43 SER B N 1
ATOM 3488 C CA . SER B 1 60 ? -5.128 22.855 -55.325 1.00 25.68 43 SER B CA 1
ATOM 3489 C C . SER B 1 60 ? -5.203 24.308 -55.804 1.00 25.09 43 SER B C 1
ATOM 3490 O O . SER B 1 60 ? -6.301 24.750 -56.193 1.00 25.55 43 SER B O 1
ATOM 3493 N N . ILE B 1 61 ? -4.071 25.017 -55.779 1.00 24.45 44 ILE B N 1
ATOM 3494 C CA . ILE B 1 61 ? -3.951 26.434 -56.246 1.00 25.63 44 ILE B CA 1
ATOM 3495 C C . ILE B 1 61 ? -4.413 26.555 -57.706 1.00 25.58 44 ILE B C 1
ATOM 3496 O O . ILE B 1 61 ? -4.988 27.606 -58.045 1.00 26.36 44 ILE B O 1
ATOM 3501 N N . GLU B 1 62 ? -4.187 25.535 -58.542 1.00 26.00 45 GLU B N 1
ATOM 3502 C CA . GLU B 1 62 ? -4.568 25.573 -59.982 1.00 27.45 45 GLU B CA 1
ATOM 3503 C C . GLU B 1 62 ? -6.084 25.770 -60.117 1.00 25.61 45 GLU B C 1
ATOM 3504 O O . GLU B 1 62 ? -6.508 26.341 -61.130 1.00 26.80 45 GLU B O 1
ATOM 3510 N N . ASP B 1 63 ? -6.870 25.332 -59.127 1.00 24.30 46 ASP B N 1
ATOM 3511 C CA . ASP B 1 63 ? -8.352 25.454 -59.136 1.00 24.60 46 ASP B CA 1
ATOM 3512 C C . ASP B 1 63 ? -8.769 26.882 -58.758 1.00 25.17 46 ASP B C 1
ATOM 3513 O O . ASP B 1 63 ? -9.781 27.356 -59.305 1.00 27.52 46 ASP B O 1
ATOM 3518 N N . PHE B 1 64 ? -8.023 27.544 -57.867 1.00 24.85 47 PHE B N 1
ATOM 3519 C CA . PHE B 1 64 ? -8.453 28.795 -57.187 1.00 24.75 47 PHE B CA 1
ATOM 3520 C C . PHE B 1 64 ? -7.861 30.047 -57.838 1.00 25.20 47 PHE B C 1
ATOM 3521 O O . PHE B 1 64 ? -8.531 31.088 -57.786 1.00 26.16 47 PHE B O 1
ATOM 3529 N N . GLU B 1 65 ? -6.658 29.959 -58.408 1.00 26.94 48 GLU B N 1
ATOM 3530 C CA . GLU B 1 65 ? -5.956 31.118 -59.022 1.00 28.74 48 GLU B CA 1
ATOM 3531 C C . GLU B 1 65 ? -6.884 31.786 -60.038 1.00 28.56 48 GLU B C 1
ATOM 3532 O O . GLU B 1 65 ? -7.126 32.988 -59.945 1.00 27.75 48 GLU B O 1
ATOM 3538 N N . PRO B 1 66 ? -7.469 31.043 -61.010 1.00 28.67 49 PRO B N 1
ATOM 3539 C CA . PRO B 1 66 ? -8.349 31.655 -62.009 1.00 29.08 49 PRO B CA 1
ATOM 3540 C C . PRO B 1 66 ? -9.586 32.318 -61.381 1.00 26.94 49 PRO B C 1
ATOM 3541 O O . PRO B 1 66 ? -9.995 33.359 -61.864 1.00 28.12 49 PRO B O 1
ATOM 3545 N N . ILE B 1 67 ? -10.144 31.712 -60.328 1.00 25.36 50 ILE B N 1
ATOM 3546 C CA . ILE B 1 67 ? -11.379 32.194 -59.638 1.00 24.80 50 ILE B CA 1
ATOM 3547 C C . ILE B 1 67 ? -11.068 33.523 -58.936 1.00 24.68 50 ILE B C 1
ATOM 3548 O O . ILE B 1 67 ? -11.821 34.480 -59.147 1.00 24.54 50 ILE B O 1
ATOM 3553 N N . PHE B 1 68 ? -10.004 33.588 -58.133 1.00 25.00 51 PHE B N 1
ATOM 3554 C CA . PHE B 1 68 ? -9.646 34.811 -57.362 1.00 25.14 51 PHE B CA 1
ATOM 3555 C C . PHE B 1 68 ? -9.162 35.903 -58.322 1.00 26.53 51 PHE B C 1
ATOM 3556 O O . PHE B 1 68 ? -9.445 37.088 -58.058 1.00 27.12 51 PHE B O 1
ATOM 3564 N N . ASN B 1 69 ? -8.486 35.527 -59.411 1.00 27.07 52 ASN B N 1
ATOM 3565 C CA . ASN B 1 69 ? -8.113 36.474 -60.495 1.00 29.09 52 ASN B CA 1
ATOM 3566 C C . ASN B 1 69 ? -9.397 37.091 -61.067 1.00 29.40 52 ASN B C 1
ATOM 3567 O O . ASN B 1 69 ? -9.429 38.327 -61.244 1.00 30.54 52 ASN B O 1
ATOM 3572 N N . HIS B 1 70 ? -10.430 36.275 -61.301 1.00 29.22 53 HIS B N 1
ATOM 3573 C CA . HIS B 1 70 ? -11.749 36.724 -61.824 1.00 29.53 53 HIS B CA 1
ATOM 3574 C C . HIS B 1 70 ? -12.421 37.651 -60.801 1.00 29.78 53 HIS B C 1
ATOM 3575 O O . HIS B 1 70 ? -12.875 38.740 -61.206 1.00 32.45 53 HIS B O 1
ATOM 3582 N N . LEU B 1 71 ? -12.482 37.239 -59.529 1.00 28.54 54 LEU B N 1
ATOM 3583 C CA . LEU B 1 71 ? -13.144 38.008 -58.436 1.00 29.05 54 LEU B CA 1
ATOM 3584 C C . LEU B 1 71 ? -12.473 39.381 -58.296 1.00 30.51 54 LEU B C 1
ATOM 3585 O O . LEU B 1 71 ? -13.201 40.379 -58.139 1.00 32.10 54 LEU B O 1
ATOM 3590 N N . ILE B 1 72 ? -11.140 39.422 -58.362 1.00 31.53 55 ILE B N 1
ATOM 3591 C CA . ILE B 1 72 ? -10.327 40.665 -58.201 1.00 33.53 55 ILE B CA 1
ATOM 3592 C C . ILE B 1 72 ? -10.548 41.579 -59.414 1.00 35.35 55 ILE B C 1
ATOM 3593 O O . ILE B 1 72 ? -10.631 42.805 -59.208 1.00 36.19 55 ILE B O 1
ATOM 3598 N N . SER B 1 73 ? -10.652 41.010 -60.621 1.00 36.68 56 SER B N 1
ATOM 3599 C CA . SER B 1 73 ? -10.813 41.765 -61.894 1.00 39.10 56 SER B CA 1
ATOM 3600 C C . SER B 1 73 ? -12.189 42.446 -61.941 1.00 40.02 56 SER B C 1
ATOM 3601 O O . SER B 1 73 ? -12.305 43.469 -62.643 1.00 40.96 56 SER B O 1
ATOM 3604 N N . LYS B 1 74 ? -13.183 41.909 -61.222 1.00 38.92 57 LYS B N 1
ATOM 3605 C CA . LYS B 1 74 ? -14.562 42.471 -61.145 1.00 40.47 57 LYS B CA 1
ATOM 3606 C C . LYS B 1 74 ? -14.743 43.269 -59.846 1.00 39.54 57 LYS B C 1
ATOM 3607 O O . LYS B 1 74 ? -15.852 43.804 -59.640 1.00 40.79 57 LYS B O 1
ATOM 3613 N N . ASN B 1 75 ? -13.690 43.359 -59.023 1.00 39.31 58 ASN B N 1
ATOM 3614 C CA . ASN B 1 75 ? -13.663 44.049 -57.703 1.00 40.45 58 ASN B CA 1
ATOM 3615 C C . ASN B 1 75 ? -14.834 43.563 -56.835 1.00 38.50 58 ASN B C 1
ATOM 3616 O O . ASN B 1 75 ? -15.604 44.412 -56.338 1.00 38.70 58 ASN B O 1
ATOM 3621 N N . ILE B 1 76 ? -14.951 42.242 -56.659 1.00 36.25 59 ILE B N 1
ATOM 3622 C CA . ILE B 1 76 ? -15.936 41.577 -55.753 1.00 36.01 59 ILE B CA 1
ATOM 3623 C C . ILE B 1 76 ? -15.259 41.350 -54.394 1.00 36.94 59 ILE B C 1
ATOM 3624 O O . ILE B 1 76 ? -14.237 40.634 -54.368 1.00 37.33 59 ILE B O 1
ATOM 3629 N N . ASN B 1 77 ? -15.817 41.920 -53.318 1.00 37.81 60 ASN B N 1
ATOM 3630 C CA . ASN B 1 77 ? -15.238 41.903 -51.943 1.00 36.29 60 ASN B CA 1
ATOM 3631 C C . ASN B 1 77 ? -16.176 41.195 -50.955 1.00 36.93 60 ASN B C 1
ATOM 3632 O O . ASN B 1 77 ? -15.681 40.346 -50.182 1.00 37.50 60 ASN B O 1
ATOM 3637 N N . ASP B 1 78 ? -17.468 41.541 -50.958 1.00 37.31 61 ASP B N 1
ATOM 3638 C CA . ASP B 1 78 ? -18.495 40.960 -50.050 1.00 36.36 61 ASP B CA 1
ATOM 3639 C C . ASP B 1 78 ? -18.675 39.471 -50.376 1.00 34.90 61 ASP B C 1
ATOM 3640 O O . ASP B 1 78 ? -19.341 39.163 -51.383 1.00 38.07 61 ASP B O 1
ATOM 3645 N N . ALA B 1 79 ? -18.106 38.582 -49.554 1.00 32.13 62 ALA B N 1
ATOM 3646 C CA . ALA B 1 79 ? -18.233 37.108 -49.682 1.00 31.47 62 ALA B CA 1
ATOM 3647 C C . ALA B 1 79 ? -19.705 36.680 -49.604 1.00 31.84 62 ALA B C 1
ATOM 3648 O O . ALA B 1 79 ? -20.025 35.586 -50.108 1.00 29.46 62 ALA B O 1
ATOM 3650 N N . ALA B 1 80 ? -20.571 37.499 -48.996 1.00 34.11 63 ALA B N 1
ATOM 3651 C CA . ALA B 1 80 ? -22.015 37.208 -48.812 1.00 35.27 63 ALA B CA 1
ATOM 3652 C C . ALA B 1 80 ? -22.798 37.443 -50.115 1.00 35.80 63 ALA B C 1
ATOM 3653 O O . ALA B 1 80 ? -23.993 37.102 -50.141 1.00 39.78 63 ALA B O 1
ATOM 3655 N N . SER B 1 81 ? -22.161 37.991 -51.156 1.00 37.08 64 SER B N 1
ATOM 3656 C CA . SER B 1 81 ? -22.794 38.311 -52.465 1.00 36.69 64 SER B CA 1
ATOM 3657 C C . SER B 1 81 ? -22.876 37.050 -53.340 1.00 33.82 64 SER B C 1
ATOM 3658 O O . SER B 1 81 ? -21.946 36.231 -53.285 1.00 32.03 64 SER B O 1
ATOM 3661 N N . ASP B 1 82 ? -23.961 36.902 -54.109 1.00 33.54 65 ASP B N 1
ATOM 3662 C CA . ASP B 1 82 ? -24.189 35.765 -55.045 1.00 32.49 65 ASP B CA 1
ATOM 3663 C C . ASP B 1 82 ? -23.060 35.706 -56.080 1.00 32.75 65 ASP B C 1
ATOM 3664 O O . ASP B 1 82 ? -22.661 34.580 -56.448 1.00 32.59 65 ASP B O 1
ATOM 3669 N N . GLU B 1 83 ? -22.588 36.871 -56.539 1.00 33.38 66 GLU B N 1
ATOM 3670 C CA . GLU B 1 83 ? -21.490 37.020 -57.534 1.00 33.84 66 GLU B CA 1
ATOM 3671 C C . GLU B 1 83 ? -20.246 36.270 -57.044 1.00 32.22 66 GLU B C 1
ATOM 3672 O O . GLU B 1 83 ? -19.539 35.679 -57.887 1.00 34.54 66 GLU B O 1
ATOM 3674 N N . TYR B 1 84 ? -19.986 36.301 -55.735 1.00 29.42 67 TYR B N 1
ATOM 3675 C CA . TYR B 1 84 ? -18.836 35.609 -55.098 1.00 27.42 67 TYR B CA 1
ATOM 3676 C C . TYR B 1 84 ? -18.988 34.096 -55.295 1.00 26.70 67 TYR B C 1
ATOM 3677 O O . TYR B 1 84 ? -18.113 33.492 -55.937 1.00 26.96 67 TYR B O 1
ATOM 3686 N N . THR B 1 85 ? -20.073 33.512 -54.776 1.00 26.87 68 THR B N 1
ATOM 3687 C CA . THR B 1 85 ? -20.302 32.040 -54.744 1.00 26.90 68 THR B CA 1
ATOM 3688 C C . THR B 1 85 ? -20.327 31.496 -56.182 1.00 26.87 68 THR B C 1
ATOM 3689 O O . THR B 1 85 ? -19.647 30.483 -56.441 1.00 27.01 68 THR B O 1
ATOM 3693 N N . GLN B 1 86 ? -21.041 32.164 -57.094 1.00 26.85 69 GLN B N 1
ATOM 3694 C CA . GLN B 1 86 ? -21.259 31.679 -58.486 1.00 27.29 69 GLN B CA 1
ATOM 3695 C C . GLN B 1 86 ? -19.949 31.663 -59.285 1.00 26.72 69 GLN B C 1
ATOM 3696 O O . GLN B 1 86 ? -19.902 30.940 -60.294 1.00 28.59 69 GLN B O 1
ATOM 3702 N N . ALA B 1 87 ? -18.928 32.415 -58.861 1.00 26.14 70 ALA B N 1
ATOM 3703 C CA . ALA B 1 87 ? -17.604 32.481 -59.530 1.00 26.58 70 ALA B CA 1
ATOM 3704 C C . ALA B 1 87 ? -16.880 31.129 -59.423 1.00 25.12 70 ALA B C 1
ATOM 3705 O O . ALA B 1 87 ? -15.972 30.881 -60.242 1.00 25.65 70 ALA B O 1
ATOM 3707 N N . PHE B 1 88 ? -17.275 30.283 -58.464 1.00 23.53 71 PHE B N 1
ATOM 3708 C CA . PHE B 1 88 ? -16.615 28.991 -58.127 1.00 22.80 71 PHE B CA 1
ATOM 3709 C C . PHE B 1 88 ? -17.287 27.817 -58.853 1.00 23.40 71 PHE B C 1
ATOM 3710 O O . PHE B 1 88 ? -16.633 26.777 -59.055 1.00 24.18 71 PHE B O 1
ATOM 3718 N N . LEU B 1 89 ? -18.561 27.962 -59.217 1.00 24.56 72 LEU B N 1
ATOM 3719 C CA . LEU B 1 89 ? -19.429 26.822 -59.617 1.00 24.94 72 LEU B CA 1
ATOM 3720 C C . LEU B 1 89 ? -18.947 26.206 -60.933 1.00 26.13 72 LEU B C 1
ATOM 3721 O O . LEU B 1 89 ? -18.860 24.984 -61.026 1.00 25.79 72 LEU B O 1
ATOM 3726 N N . PRO B 1 90 ? -18.590 26.987 -61.982 1.00 27.06 73 PRO B N 1
ATOM 3727 C CA . PRO B 1 90 ? -18.069 26.398 -63.220 1.00 27.52 73 PRO B CA 1
ATOM 3728 C C . PRO B 1 90 ? -16.844 25.494 -62.994 1.00 26.30 73 PRO B C 1
ATOM 3729 O O . PRO B 1 90 ? -16.814 24.404 -63.535 1.00 26.74 73 PRO B O 1
ATOM 3733 N N . THR B 1 91 ? -15.879 25.955 -62.193 1.00 25.18 74 THR B N 1
ATOM 3734 C CA . THR B 1 91 ? -14.652 25.200 -61.809 1.00 24.93 74 THR B CA 1
ATOM 3735 C C . THR B 1 91 ? -15.055 23.876 -61.150 1.00 24.12 74 THR B C 1
ATOM 3736 O O . THR B 1 91 ? -14.509 22.822 -61.542 1.00 23.45 74 THR B O 1
ATOM 3740 N N . ALA B 1 92 ? -15.967 23.935 -60.176 1.00 22.94 75 ALA B N 1
ATOM 3741 C CA . ALA B 1 92 ? -16.498 22.753 -59.458 1.00 21.48 75 ALA B CA 1
ATOM 3742 C C . ALA B 1 92 ? -17.111 21.779 -60.469 1.00 22.07 75 ALA B C 1
ATOM 3743 O O . ALA B 1 92 ? -16.767 20.588 -60.427 1.00 23.45 75 ALA B O 1
ATOM 3745 N N . SER B 1 93 ? -17.973 22.273 -61.360 1.00 22.34 76 SER B N 1
ATOM 3746 C CA . SER B 1 93 ? -18.627 21.461 -62.420 1.00 23.54 76 SER B CA 1
ATOM 3747 C C . SER B 1 93 ? -17.555 20.791 -63.286 1.00 24.28 76 SER B C 1
ATOM 3748 O O . SER B 1 93 ? -17.678 19.578 -63.538 1.00 25.86 76 SER B O 1
ATOM 3751 N N . ALA B 1 94 ? -16.545 21.554 -63.713 1.00 24.42 77 ALA B N 1
ATOM 3752 C CA . ALA B 1 94 ? -15.432 21.081 -64.572 1.00 26.16 77 ALA B CA 1
ATOM 3753 C C . ALA B 1 94 ? -14.691 19.940 -63.864 1.00 26.18 77 ALA B C 1
ATOM 3754 O O . ALA B 1 94 ? -14.365 18.934 -64.524 1.00 27.11 77 ALA B O 1
ATOM 3756 N N . LEU B 1 95 ? -14.440 20.084 -62.562 1.00 25.66 78 LEU B N 1
ATOM 3757 C CA . LEU B 1 95 ? -13.724 19.056 -61.761 1.00 25.97 78 LEU B CA 1
ATOM 3758 C C . LEU B 1 95 ? -14.594 17.797 -61.642 1.00 25.46 78 LEU B C 1
ATOM 3759 O O . LEU B 1 95 ? -14.041 16.691 -61.775 1.00 27.12 78 LEU B O 1
ATOM 3764 N N . GLU B 1 96 ? -15.906 17.951 -61.444 1.00 25.52 79 GLU B N 1
ATOM 3765 C CA . GLU B 1 96 ? -16.855 16.808 -61.372 1.00 25.74 79 GLU B CA 1
ATOM 3766 C C . GLU B 1 96 ? -16.825 16.042 -62.704 1.00 26.52 79 GLU B C 1
ATOM 3767 O O . GLU B 1 96 ? -16.840 14.798 -62.662 1.00 26.99 79 GLU B O 1
ATOM 3773 N N . GLU B 1 97 ? -16.751 16.742 -63.841 1.00 27.04 80 GLU B N 1
ATOM 3774 C CA . GLU B 1 97 ? -16.724 16.104 -65.188 1.00 27.69 80 GLU B CA 1
ATOM 3775 C C . GLU B 1 97 ? -15.410 15.327 -65.356 1.00 27.70 80 GLU B C 1
ATOM 3776 O O . GLU B 1 97 ? -15.469 14.175 -65.813 1.00 28.35 80 GLU B O 1
ATOM 3782 N N . LYS B 1 98 ? -14.275 15.938 -65.006 1.00 27.92 81 LYS B N 1
ATOM 3783 C CA . LYS B 1 98 ? -12.931 15.297 -65.040 1.00 28.11 81 LYS B CA 1
ATOM 3784 C C . LYS B 1 98 ? -12.931 14.034 -64.167 1.00 27.25 81 LYS B C 1
ATOM 3785 O O . LYS B 1 98 ? -12.260 13.059 -64.553 1.00 27.81 81 LYS B O 1
ATOM 3791 N N . ALA B 1 99 ? -13.621 14.066 -63.021 1.00 26.02 82 ALA B N 1
ATOM 3792 C CA . ALA B 1 99 ? -13.754 12.923 -62.086 1.00 26.14 82 ALA B CA 1
ATOM 3793 C C . ALA B 1 99 ? -14.544 11.795 -62.762 1.00 27.79 82 ALA B C 1
ATOM 3794 O O . ALA B 1 99 ? -14.127 10.626 -62.643 1.00 28.99 82 ALA B O 1
ATOM 3796 N N . ALA B 1 100 ? -15.638 12.143 -63.447 1.00 28.49 83 ALA B N 1
ATOM 3797 C CA . ALA B 1 100 ? -16.506 11.203 -64.197 1.00 30.31 83 ALA B CA 1
ATOM 3798 C C . ALA B 1 100 ? -15.689 10.527 -65.305 1.00 32.23 83 ALA B C 1
ATOM 3799 O O . ALA B 1 100 ? -15.865 9.310 -65.508 1.00 35.17 83 ALA B O 1
ATOM 3801 N N . GLN B 1 101 ? -14.827 11.291 -65.983 1.00 32.69 84 GLN B N 1
ATOM 3802 C CA . GLN B 1 101 ? -13.918 10.795 -67.052 1.00 35.49 84 GLN B CA 1
ATOM 3803 C C . GLN B 1 101 ? -12.880 9.848 -66.435 1.00 36.41 84 GLN B C 1
ATOM 3804 O O . GLN B 1 101 ? -12.638 8.778 -67.023 1.00 39.20 84 GLN B O 1
ATOM 3810 N N . ALA B 1 102 ? -12.308 10.227 -65.288 1.00 36.13 85 ALA B N 1
ATOM 3811 C CA . ALA B 1 102 ? -11.309 9.434 -64.532 1.00 35.52 85 ALA B CA 1
ATOM 3812 C C . ALA B 1 102 ? -11.929 8.104 -64.079 1.00 36.73 85 ALA B C 1
ATOM 3813 O O . ALA B 1 102 ? -11.255 7.062 -64.221 1.00 36.94 85 ALA B O 1
ATOM 3815 N N . LEU B 1 103 ? -13.167 8.135 -63.573 1.00 36.69 86 LEU B N 1
ATOM 3816 C CA . LEU B 1 103 ? -13.893 6.934 -63.072 1.00 38.69 86 LEU B CA 1
ATOM 3817 C C . LEU B 1 103 ? -14.135 5.959 -64.234 1.00 39.70 86 LEU B C 1
ATOM 3818 O O . LEU B 1 103 ? -13.955 4.743 -64.025 1.00 40.04 86 LEU B O 1
ATOM 3823 N N . GLN B 1 104 ? -14.505 6.480 -65.410 1.00 39.51 87 GLN B N 1
ATOM 3824 C CA . GLN B 1 104 ? -14.823 5.686 -66.631 1.00 40.87 87 GLN B CA 1
ATOM 3825 C C . GLN B 1 104 ? -13.555 4.995 -67.156 1.00 42.00 87 GLN B C 1
ATOM 3826 O O . GLN B 1 104 ? -13.689 3.931 -67.794 1.00 44.44 87 GLN B O 1
ATOM 3828 N N . ALA B 1 105 ? -12.378 5.576 -66.895 1.00 40.76 88 ALA B N 1
ATOM 3829 C CA . ALA B 1 105 ? -11.054 5.056 -67.313 1.00 40.95 88 ALA B CA 1
ATOM 3830 C C . ALA B 1 105 ? -10.483 4.109 -66.245 1.00 41.84 88 ALA B C 1
ATOM 3831 O O . ALA B 1 105 ? -9.370 3.588 -66.460 1.00 42.96 88 ALA B O 1
ATOM 3833 N N . GLY B 1 106 ? -11.206 3.904 -65.138 1.00 41.75 89 GLY B N 1
ATOM 3834 C CA . GLY B 1 106 ? -10.818 2.994 -64.041 1.00 42.79 89 GLY B CA 1
ATOM 3835 C C . GLY B 1 106 ? -9.743 3.586 -63.142 1.00 42.20 89 GLY B C 1
ATOM 3836 O O . GLY B 1 106 ? -9.079 2.802 -62.434 1.00 45.00 89 GLY B O 1
ATOM 3837 N N . LYS B 1 107 ? -9.581 4.915 -63.158 1.00 41.10 90 LYS B N 1
ATOM 3838 C CA . LYS B 1 107 ? -8.601 5.667 -62.327 1.00 40.22 90 LYS B CA 1
ATOM 3839 C C . LYS B 1 107 ? -9.315 6.194 -61.075 1.00 39.02 90 LYS B C 1
ATOM 3840 O O . LYS B 1 107 ? -9.642 7.399 -61.043 1.00 38.86 90 LYS B O 1
ATOM 3846 N N . HIS B 1 108 ? -9.546 5.319 -60.089 1.00 37.82 91 HIS B N 1
ATOM 3847 C CA . HIS B 1 108 ? -10.362 5.593 -58.874 1.00 35.25 91 HIS B CA 1
ATOM 3848 C C . HIS B 1 108 ? -9.664 6.638 -57.994 1.00 33.64 91 HIS B C 1
ATOM 3849 O O . HIS B 1 108 ? -10.367 7.521 -57.465 1.00 32.65 91 HIS B O 1
ATOM 3851 N N . GLU B 1 109 ? -8.339 6.546 -57.844 1.00 32.75 92 GLU B N 1
ATOM 3852 C CA . GLU B 1 109 ? -7.534 7.486 -57.014 1.00 32.56 92 GLU B CA 1
ATOM 3853 C C . GLU B 1 109 ? -7.663 8.903 -57.588 1.00 31.63 92 GLU B C 1
ATOM 3854 O O . GLU B 1 109 ? -7.849 9.849 -56.794 1.00 29.88 92 GLU B O 1
ATOM 3856 N N . GLU B 1 110 ? -7.576 9.036 -58.915 1.00 31.85 93 GLU B N 1
ATOM 3857 C CA . GLU B 1 110 ? -7.634 10.338 -59.632 1.00 31.56 93 GLU B CA 1
ATOM 3858 C C . GLU B 1 110 ? -9.037 10.945 -59.486 1.00 29.70 93 GLU B C 1
ATOM 3859 O O . GLU B 1 110 ? -9.120 12.157 -59.207 1.00 28.54 93 GLU B O 1
ATOM 3865 N N . ALA B 1 111 ? -10.092 10.142 -59.668 1.00 28.71 94 ALA B N 1
ATOM 3866 C CA . ALA B 1 111 ? -11.508 10.567 -59.538 1.00 28.50 94 ALA B CA 1
ATOM 3867 C C . ALA B 1 111 ? -11.755 11.085 -58.115 1.00 27.65 94 ALA B C 1
ATOM 3868 O O . ALA B 1 111 ? -12.374 12.160 -57.965 1.00 26.37 94 ALA B O 1
ATOM 3870 N N . SER B 1 112 ? -11.278 10.346 -57.109 1.00 27.97 95 SER B N 1
ATOM 3871 C CA . SER B 1 112 ? -11.359 10.717 -55.673 1.00 27.08 95 SER B CA 1
ATOM 3872 C C . SER B 1 112 ? -10.671 12.068 -55.452 1.00 25.70 95 SER B C 1
ATOM 3873 O O . SER B 1 112 ? -11.288 12.946 -54.822 1.00 25.04 95 SER B O 1
ATOM 3876 N N . ASN B 1 113 ? -9.443 12.218 -55.958 1.00 26.37 96 ASN B N 1
ATOM 3877 C CA . ASN B 1 113 ? -8.627 13.457 -55.834 1.00 27.62 96 ASN B CA 1
ATOM 3878 C C . ASN B 1 113 ? -9.392 14.635 -56.452 1.00 25.92 96 ASN B C 1
ATOM 3879 O O . ASN B 1 113 ? -9.438 15.707 -55.816 1.00 26.15 96 ASN B O 1
ATOM 3884 N N . LEU B 1 114 ? -9.983 14.443 -57.635 1.00 25.41 97 LEU B N 1
ATOM 3885 C CA . LEU B 1 114 ? -10.687 15.522 -58.383 1.00 24.62 97 LEU B CA 1
ATOM 3886 C C . LEU B 1 114 ? -11.967 15.921 -57.638 1.00 23.64 97 LEU B C 1
ATOM 3887 O O . LEU B 1 114 ? -12.276 17.128 -57.598 1.00 23.04 97 LEU B O 1
ATOM 3892 N N . LEU B 1 115 ? -12.683 14.953 -57.062 1.00 22.91 98 LEU B N 1
ATOM 3893 C CA . LEU B 1 115 ? -13.946 15.213 -56.320 1.00 23.03 98 LEU B CA 1
ATOM 3894 C C . LEU B 1 115 ? -13.622 15.913 -54.995 1.00 23.49 98 LEU B C 1
ATOM 3895 O O . LEU B 1 115 ? -14.397 16.806 -54.593 1.00 23.11 98 LEU B O 1
ATOM 3900 N N . CYS B 1 116 ? -12.508 15.547 -54.356 1.00 23.37 99 CYS B N 1
ATOM 3901 C CA . CYS B 1 116 ? -12.010 16.217 -53.126 1.00 24.43 99 CYS B CA 1
ATOM 3902 C C . CYS B 1 116 ? -11.667 17.677 -53.446 1.00 22.26 99 CYS B C 1
ATOM 3903 O O . CYS B 1 116 ? -11.981 18.539 -52.617 1.00 23.09 99 CYS B O 1
ATOM 3906 N N . ARG B 1 117 ? -11.075 17.941 -54.616 1.00 22.17 100 ARG B N 1
ATOM 3907 C CA . ARG B 1 117 ? -10.722 19.311 -55.083 1.00 22.31 100 ARG B CA 1
ATOM 3908 C C . ARG B 1 117 ? -12.000 20.117 -55.346 1.00 21.50 100 ARG B C 1
ATOM 3909 O O . ARG B 1 117 ? -12.067 21.282 -54.904 1.00 22.58 100 ARG B O 1
ATOM 3917 N N . ALA B 1 118 ? -12.977 19.520 -56.030 1.00 22.03 101 ALA B N 1
ATOM 3918 C CA . ALA B 1 118 ? -14.308 20.124 -56.278 1.00 21.40 101 ALA B CA 1
ATOM 3919 C C . ALA B 1 118 ? -14.945 20.526 -54.937 1.00 20.30 101 ALA B C 1
ATOM 3920 O O . ALA B 1 118 ? -15.473 21.643 -54.847 1.00 20.35 101 ALA B O 1
ATOM 3922 N N . ALA B 1 119 ? -14.873 19.660 -53.922 1.00 19.49 102 ALA B N 1
ATOM 3923 C CA . ALA B 1 119 ? -15.439 19.899 -52.572 1.00 18.87 102 ALA B CA 1
ATOM 3924 C C . ALA B 1 119 ? -14.815 21.163 -51.966 1.00 18.41 102 ALA B C 1
ATOM 3925 O O . ALA B 1 119 ? -15.560 21.967 -51.355 1.00 17.89 102 ALA B O 1
ATOM 3927 N N . VAL B 1 120 ? -13.505 21.354 -52.143 1.00 18.86 103 VAL B N 1
ATOM 3928 C CA . VAL B 1 120 ? -12.776 22.525 -51.567 1.00 19.35 103 VAL B CA 1
ATOM 3929 C C . VAL B 1 120 ? -13.244 23.786 -52.299 1.00 19.64 103 VAL B C 1
ATOM 3930 O O . VAL B 1 120 ? -13.423 24.821 -51.634 1.00 20.48 103 VAL B O 1
ATOM 3934 N N . VAL B 1 121 ? -13.429 23.702 -53.617 1.00 20.55 104 VAL B N 1
ATOM 3935 C CA . VAL B 1 121 ? -13.969 24.822 -54.445 1.00 20.72 104 VAL B CA 1
ATOM 3936 C C . VAL B 1 121 ? -15.326 25.232 -53.854 1.00 20.43 104 VAL B C 1
ATOM 3937 O O . VAL B 1 121 ? -15.511 26.433 -53.585 1.00 20.03 104 VAL B O 1
ATOM 3941 N N . TYR B 1 122 ? -16.230 24.277 -53.619 1.00 20.31 105 TYR B N 1
ATOM 3942 C CA . TYR B 1 122 ? -17.563 24.551 -53.012 1.00 19.88 105 TYR B CA 1
ATOM 3943 C C . TYR B 1 122 ? -17.372 25.141 -51.610 1.00 19.66 105 TYR B C 1
ATOM 3944 O O . TYR B 1 122 ? -18.068 26.112 -51.274 1.00 19.11 105 TYR B O 1
ATOM 3953 N N . ARG B 1 123 ? -16.467 24.560 -50.814 1.00 19.57 106 ARG B N 1
ATOM 3954 C CA . ARG B 1 123 ? -16.178 25.009 -49.426 1.00 19.23 106 ARG B CA 1
ATOM 3955 C C . ARG B 1 123 ? -15.864 26.510 -49.421 1.00 19.10 106 ARG B C 1
ATOM 3956 O O . ARG B 1 123 ? -16.475 27.242 -48.627 1.00 19.56 106 ARG B O 1
ATOM 3964 N N . ILE B 1 124 ? -14.942 26.955 -50.274 1.00 19.85 107 ILE B N 1
ATOM 3965 C CA . ILE B 1 124 ? -14.498 28.381 -50.299 1.00 20.67 107 ILE B CA 1
ATOM 3966 C C . ILE B 1 124 ? -15.643 29.249 -50.841 1.00 20.73 107 ILE B C 1
ATOM 3967 O O . ILE B 1 124 ? -15.795 30.385 -50.350 1.00 21.93 107 ILE B O 1
ATOM 3972 N N . SER B 1 125 ? -16.456 28.720 -51.763 1.00 21.56 108 SER B N 1
ATOM 3973 C CA . SER B 1 125 ? -17.604 29.443 -52.379 1.00 21.12 108 SER B CA 1
ATOM 3974 C C . SER B 1 125 ? -18.645 29.811 -51.311 1.00 20.90 108 SER B C 1
ATOM 3975 O O . SER B 1 125 ? -19.342 30.832 -51.500 1.00 22.63 108 SER B O 1
ATOM 3978 N N . ARG B 1 126 ? -18.759 29.015 -50.241 1.00 20.47 109 ARG B N 1
ATOM 3979 C CA . ARG B 1 126 ? -19.784 29.199 -49.174 1.00 22.06 109 ARG B CA 1
ATOM 3980 C C . ARG B 1 126 ? -19.154 29.841 -47.931 1.00 22.43 109 ARG B C 1
ATOM 3981 O O . ARG B 1 126 ? -19.872 29.985 -46.919 1.00 22.01 109 ARG B O 1
ATOM 3989 N N . PHE B 1 127 ? -17.868 30.202 -47.994 1.00 23.78 110 PHE B N 1
ATOM 3990 C CA . PHE B 1 127 ? -17.144 30.896 -46.900 1.00 23.04 110 PHE B CA 1
ATOM 3991 C C . PHE B 1 127 ? -17.753 32.287 -46.737 1.00 23.76 110 PHE B C 1
ATOM 3992 O O . PHE B 1 127 ? -18.067 32.934 -47.736 1.00 25.53 110 PHE B O 1
ATOM 4000 N N . PRO B 1 128 ? -17.969 32.790 -45.498 1.00 23.02 111 PRO B N 1
ATOM 4001 C CA . PRO B 1 128 ? -17.701 32.038 -44.270 1.00 22.76 111 PRO B CA 1
ATOM 4002 C C . PRO B 1 128 ? -18.847 31.137 -43.783 1.00 22.85 111 PRO B C 1
ATOM 4003 O O . PRO B 1 128 ? -18.559 30.116 -43.190 1.00 26.71 111 PRO B O 1
ATOM 4007 N N . TYR B 1 129 ? -20.102 31.511 -44.041 1.00 20.81 112 TYR B N 1
ATOM 4008 C CA . TYR B 1 129 ? -21.282 30.983 -43.306 1.00 20.28 112 TYR B CA 1
ATOM 4009 C C . TYR B 1 129 ? -22.443 30.672 -44.259 1.00 20.23 112 TYR B C 1
ATOM 4010 O O . TYR B 1 129 ? -22.835 31.543 -45.056 1.00 20.72 112 TYR B O 1
ATOM 4019 N N . VAL B 1 130 ? -22.997 29.460 -44.151 1.00 19.52 113 VAL B N 1
ATOM 4020 C CA . VAL B 1 130 ? -24.298 29.082 -44.775 1.00 19.72 113 VAL B CA 1
ATOM 4021 C C . VAL B 1 130 ? -25.406 29.582 -43.845 1.00 19.77 113 VAL B C 1
ATOM 4022 O O . VAL B 1 130 ? -25.500 29.070 -42.719 1.00 20.22 113 VAL B O 1
ATOM 4026 N N . ASP B 1 131 ? -26.195 30.559 -44.294 1.00 20.29 114 ASP B N 1
ATOM 4027 C CA . ASP B 1 131 ? -27.307 31.136 -43.497 1.00 21.77 114 ASP B CA 1
ATOM 4028 C C . ASP B 1 131 ? -28.404 30.072 -43.357 1.00 21.81 114 ASP B C 1
ATOM 4029 O O . ASP B 1 131 ? -29.102 29.796 -44.348 1.00 21.69 114 ASP B O 1
ATOM 4034 N N . ILE B 1 132 ? -28.541 29.514 -42.152 1.00 21.41 115 ILE B N 1
ATOM 4035 C CA . ILE B 1 132 ? -29.502 28.420 -41.811 1.00 23.50 115 ILE B CA 1
ATOM 4036 C C . ILE B 1 132 ? -30.955 28.894 -41.978 1.00 24.30 115 ILE B C 1
ATOM 4037 O O . ILE B 1 132 ? -31.846 28.019 -41.982 1.00 24.57 115 ILE B O 1
ATOM 4042 N N . THR B 1 133 ? -31.195 30.206 -42.118 1.00 24.79 116 THR B N 1
ATOM 4043 C CA . THR B 1 133 ? -32.548 30.808 -42.286 1.00 26.47 116 THR B CA 1
ATOM 4044 C C . THR B 1 133 ? -32.847 31.076 -43.771 1.00 27.04 116 THR B C 1
ATOM 4045 O O . THR B 1 133 ? -33.953 31.588 -44.052 1.00 27.76 116 THR B O 1
ATOM 4049 N N . LYS B 1 134 ? -31.916 30.747 -44.676 1.00 26.46 117 LYS B N 1
ATOM 4050 C CA . LYS B 1 134 ? -32.035 31.001 -46.140 1.00 26.58 117 LYS B CA 1
ATOM 4051 C C . LYS B 1 134 ? -31.736 29.714 -46.910 1.00 26.10 117 LYS B C 1
ATOM 4052 O O . LYS B 1 134 ? -30.670 29.578 -47.504 1.00 23.53 117 LYS B O 1
ATOM 4058 N N . PRO B 1 135 ? -32.681 28.744 -46.958 1.00 27.27 118 PRO B N 1
ATOM 4059 C CA . PRO B 1 135 ? -32.449 27.466 -47.639 1.00 28.15 118 PRO B CA 1
ATOM 4060 C C . PRO B 1 135 ? -32.315 27.568 -49.168 1.00 27.77 118 PRO B C 1
ATOM 4061 O O . PRO B 1 135 ? -31.848 26.615 -49.764 1.00 29.66 118 PRO B O 1
ATOM 4065 N N . ASN B 1 136 ? -32.724 28.695 -49.762 1.00 27.12 119 ASN B N 1
ATOM 4066 C CA . ASN B 1 136 ? -32.609 28.957 -51.223 1.00 27.37 119 ASN B CA 1
ATOM 4067 C C . ASN B 1 136 ? -31.304 29.702 -51.528 1.00 25.30 119 ASN B C 1
ATOM 4068 O O . ASN B 1 136 ? -31.031 29.933 -52.718 1.00 24.49 119 ASN B O 1
ATOM 4073 N N . SER B 1 137 ? -30.524 30.064 -50.505 1.00 24.38 120 SER B N 1
ATOM 4074 C CA . SER B 1 137 ? -29.243 30.804 -50.660 1.00 23.37 120 SER B CA 1
ATOM 4075 C C . SER B 1 137 ? -28.289 29.989 -51.545 1.00 23.24 120 SER B C 1
ATOM 4076 O O . SER B 1 137 ? -28.315 28.737 -51.472 1.00 22.07 120 SER B O 1
ATOM 4079 N N . ILE B 1 138 ? -27.482 30.667 -52.363 1.00 23.70 121 ILE B N 1
ATOM 4080 C CA . ILE B 1 138 ? -26.507 30.001 -53.279 1.00 23.51 121 ILE B CA 1
ATOM 4081 C C . ILE B 1 138 ? -25.445 29.283 -52.429 1.00 22.20 121 ILE B C 1
ATOM 4082 O O . ILE B 1 138 ? -24.966 28.214 -52.856 1.00 22.48 121 ILE B O 1
ATOM 4087 N N . LYS B 1 139 ? -25.092 29.825 -51.261 1.00 21.78 122 LYS B N 1
ATOM 4088 C CA . LYS B 1 139 ? -24.101 29.187 -50.347 1.00 21.32 122 LYS B CA 1
ATOM 4089 C C . LYS B 1 139 ? -24.649 27.835 -49.864 1.00 20.99 122 LYS B C 1
ATOM 4090 O O . LYS B 1 139 ? -23.856 26.881 -49.775 1.00 20.09 122 LYS B O 1
ATOM 4096 N N . ARG B 1 140 ? -25.953 27.740 -49.585 1.00 21.65 123 ARG B N 1
ATOM 4097 C CA . ARG B 1 140 ? -26.611 26.455 -49.220 1.00 21.09 123 ARG B CA 1
ATOM 4098 C C . ARG B 1 140 ? -26.519 25.486 -50.408 1.00 21.29 123 ARG B C 1
ATOM 4099 O O . ARG B 1 140 ? -26.208 24.308 -50.171 1.00 20.53 123 ARG B O 1
ATOM 4107 N N . VAL B 1 141 ? -26.777 25.958 -51.631 1.00 21.55 124 VAL B N 1
ATOM 4108 C CA . VAL B 1 141 ? -26.684 25.128 -52.873 1.00 22.13 124 VAL B CA 1
ATOM 4109 C C . VAL B 1 141 ? -25.263 24.551 -52.961 1.00 21.46 124 VAL B C 1
ATOM 4110 O O . VAL B 1 141 ? -25.127 23.334 -53.186 1.00 21.42 124 VAL B O 1
ATOM 4114 N N . ALA B 1 142 ? -24.247 25.395 -52.773 1.00 21.00 125 ALA B N 1
ATOM 4115 C CA . ALA B 1 142 ? -22.814 25.017 -52.822 1.00 21.29 125 ALA B CA 1
ATOM 4116 C C . ALA B 1 142 ? -22.514 23.944 -51.766 1.00 20.27 125 ALA B C 1
ATOM 4117 O O . ALA B 1 142 ? -21.768 22.992 -52.074 1.00 20.79 125 ALA B O 1
ATOM 4119 N N . PHE B 1 143 ? -23.067 24.087 -50.561 1.00 19.32 126 PHE B N 1
ATOM 4120 C CA . PHE B 1 143 ? -22.843 23.139 -49.439 1.00 18.80 126 PHE B CA 1
ATOM 4121 C C . PHE B 1 143 ? -23.448 21.776 -49.802 1.00 19.14 126 PHE B C 1
ATOM 4122 O O . PHE B 1 143 ? -22.792 20.751 -49.554 1.00 19.33 126 PHE B O 1
ATOM 4130 N N . GLU B 1 144 ? -24.657 21.760 -50.374 1.00 20.19 127 GLU B N 1
ATOM 4131 C CA . GLU B 1 144 ? -25.337 20.501 -50.785 1.00 21.17 127 GLU B CA 1
ATOM 4132 C C . GLU B 1 144 ? -24.463 19.785 -51.821 1.00 20.77 127 GLU B C 1
ATOM 4133 O O . GLU B 1 144 ? -24.238 18.572 -51.669 1.00 21.92 127 GLU B O 1
ATOM 4139 N N . ARG B 1 145 ? -23.957 20.516 -52.815 1.00 20.27 128 ARG B N 1
ATOM 4140 C CA . ARG B 1 145 ? -23.086 19.946 -53.878 1.00 19.98 128 ARG B CA 1
ATOM 4141 C C . ARG B 1 145 ? -21.764 19.472 -53.256 1.00 19.37 128 ARG B C 1
ATOM 4142 O O . ARG B 1 145 ? -21.264 18.422 -53.677 1.00 19.94 128 ARG B O 1
ATOM 4150 N N . GLN B 1 146 ? -21.221 20.208 -52.286 1.00 19.28 129 GLN B N 1
ATOM 4151 C CA . GLN B 1 146 ? -19.950 19.833 -51.609 1.00 18.71 129 GLN B CA 1
ATOM 4152 C C . GLN B 1 146 ? -20.098 18.450 -50.962 1.00 18.76 129 GLN B C 1
ATOM 4153 O O . GLN B 1 146 ? -19.231 17.598 -51.186 1.00 19.04 129 GLN B O 1
ATOM 4159 N N . LYS B 1 147 ? -21.152 18.258 -50.170 1.00 19.11 130 LYS B N 1
ATOM 4160 C CA . LYS B 1 147 ? -21.434 16.991 -49.446 1.00 19.89 130 LYS B CA 1
ATOM 4161 C C . LYS B 1 147 ? -21.536 15.836 -50.453 1.00 20.61 130 LYS B C 1
ATOM 4162 O O . LYS B 1 147 ? -20.904 14.794 -50.214 1.00 21.00 130 LYS B O 1
ATOM 4168 N N . GLN B 1 148 ? -22.288 16.020 -51.544 1.00 21.73 131 GLN B N 1
ATOM 4169 C CA . GLN B 1 148 ? -22.490 14.982 -52.594 1.00 22.19 131 GLN B CA 1
ATOM 4170 C C . GLN B 1 148 ? -21.127 14.590 -53.180 1.00 22.15 131 GLN B C 1
ATOM 4171 O O . GLN B 1 148 ? -20.852 13.379 -53.255 1.00 23.75 131 GLN B O 1
ATOM 4177 N N . ALA B 1 149 ? -20.308 15.577 -53.559 1.00 21.14 132 ALA B N 1
ATOM 4178 C CA . ALA B 1 149 ? -18.961 15.390 -54.151 1.00 20.75 132 ALA B CA 1
ATOM 4179 C C . ALA B 1 149 ? -18.034 14.698 -53.142 1.00 20.17 132 ALA B C 1
ATOM 4180 O O . ALA B 1 149 ? -17.280 13.791 -53.537 1.00 21.18 132 ALA B O 1
ATOM 4182 N N . TYR B 1 150 ? -18.087 15.116 -51.878 1.00 19.08 133 TYR B N 1
ATOM 4183 C CA . TYR B 1 150 ? -17.211 14.591 -50.799 1.00 19.18 133 TYR B CA 1
ATOM 4184 C C . TYR B 1 150 ? -17.522 13.113 -50.530 1.00 20.66 133 TYR B C 1
ATOM 4185 O O . TYR B 1 150 ? -16.569 12.311 -50.467 1.00 20.68 133 TYR B O 1
ATOM 4194 N N . LEU B 1 151 ? -18.801 12.760 -50.365 1.00 21.90 134 LEU B N 1
ATOM 4195 C CA . LEU B 1 151 ? -19.229 11.355 -50.116 1.00 23.18 134 LEU B CA 1
ATOM 4196 C C . LEU B 1 151 ? -18.789 10.473 -51.292 1.00 23.80 134 LEU B C 1
ATOM 4197 O O . LEU B 1 151 ? -18.305 9.359 -51.035 1.00 24.53 134 LEU B O 1
ATOM 4202 N N . LYS B 1 152 ? -18.944 10.954 -52.531 1.00 24.11 135 LYS B N 1
ATOM 4203 C CA . LYS B 1 152 ? -18.503 10.235 -53.755 1.00 24.20 135 LYS B CA 1
ATOM 4204 C C . LYS B 1 152 ? -16.990 9.997 -53.675 1.00 24.43 135 LYS B C 1
ATOM 4205 O O . LYS B 1 152 ? -16.561 8.843 -53.870 1.00 26.86 135 LYS B O 1
ATOM 4207 N N . ALA B 1 153 ? -16.225 11.052 -53.376 1.00 22.68 136 ALA B N 1
ATOM 4208 C CA . ALA B 1 153 ? -14.745 11.039 -53.270 1.00 23.40 136 ALA B CA 1
ATOM 4209 C C . ALA B 1 153 ? -14.301 10.008 -52.225 1.00 24.16 136 ALA B C 1
ATOM 4210 O O . ALA B 1 153 ? -13.377 9.223 -52.522 1.00 27.33 136 ALA B O 1
ATOM 4212 N N . THR B 1 154 ? -14.950 10.003 -51.057 1.00 23.29 137 THR B N 1
ATOM 4213 C CA . THR B 1 154 ? -14.539 9.215 -49.863 1.00 25.44 137 THR B CA 1
ATOM 4214 C C . THR B 1 154 ? -15.142 7.803 -49.897 1.00 26.46 137 THR B C 1
ATOM 4215 O O . THR B 1 154 ? -14.708 6.974 -49.070 1.00 27.31 137 THR B O 1
ATOM 4219 N N . SER B 1 155 ? -16.079 7.528 -50.812 1.00 27.14 138 SER B N 1
ATOM 4220 C CA . SER B 1 155 ? -16.758 6.210 -50.953 1.00 28.71 138 SER B CA 1
ATOM 4221 C C . SER B 1 155 ? -15.756 5.127 -51.375 1.00 29.87 138 SER B C 1
ATOM 4222 O O . SER B 1 155 ? -16.010 3.946 -51.070 1.00 30.63 138 SER B O 1
ATOM 4225 N N . LEU B 1 156 ? -14.679 5.522 -52.064 1.00 31.48 139 LEU B N 1
ATOM 4226 C CA . LEU B 1 156 ? -13.648 4.616 -52.639 1.00 32.53 139 LEU B CA 1
ATOM 4227 C C . LEU B 1 156 ? -12.557 4.311 -51.605 1.00 30.39 139 LEU B C 1
ATOM 4228 O O . LEU B 1 156 ? -11.809 3.342 -51.825 1.00 32.16 139 LEU B O 1
ATOM 4230 N N . TRP B 1 157 ? -12.449 5.109 -50.536 1.00 28.45 140 TRP B N 1
ATOM 4231 C CA . TRP B 1 157 ? -11.438 4.914 -49.461 1.00 27.89 140 TRP B CA 1
ATOM 4232 C C . TRP B 1 157 ? -11.635 3.535 -48.825 1.00 28.03 140 TRP B C 1
ATOM 4233 O O . TRP B 1 157 ? -12.803 3.135 -48.657 1.00 28.49 140 TRP B O 1
ATOM 4244 N N . THR B 1 158 ? -10.537 2.853 -48.478 1.00 28.20 141 THR B N 1
ATOM 4245 C CA . THR B 1 158 ? -10.538 1.501 -47.851 1.00 29.21 141 THR B CA 1
ATOM 4246 C C . THR B 1 158 ? -11.458 1.519 -46.628 1.00 27.66 141 THR B C 1
ATOM 4247 O O . THR B 1 158 ? -12.276 0.585 -46.485 1.00 29.76 141 THR B O 1
ATOM 4251 N N . GLN B 1 159 ? -11.294 2.538 -45.781 1.00 25.94 142 GLN B N 1
ATOM 4252 C CA . GLN B 1 159 ? -12.220 2.888 -44.675 1.00 25.35 142 GLN B CA 1
ATOM 4253 C C . GLN B 1 159 ? -12.967 4.151 -45.091 1.00 24.31 142 GLN B C 1
ATOM 4254 O O . GLN B 1 159 ? -12.505 5.265 -44.844 1.00 25.28 142 GLN B O 1
ATOM 4260 N N . PRO B 1 160 ? -14.104 4.012 -45.792 1.00 24.16 143 PRO B N 1
ATOM 4261 C CA . PRO B 1 160 ? -14.822 5.166 -46.322 1.00 23.57 143 PRO B CA 1
ATOM 4262 C C . PRO B 1 160 ? -15.540 6.017 -45.272 1.00 23.28 143 PRO B C 1
ATOM 4263 O O . PRO B 1 160 ? -15.860 5.521 -44.223 1.00 22.76 143 PRO B O 1
ATOM 4267 N N . ILE B 1 161 ? -15.715 7.297 -45.582 1.00 22.73 144 ILE B N 1
ATOM 4268 C CA . ILE B 1 161 ? -16.524 8.166 -44.691 1.00 23.31 144 ILE B CA 1
ATOM 4269 C C . ILE B 1 161 ? -17.978 7.835 -45.009 1.00 23.89 144 ILE B C 1
ATOM 4270 O O . ILE B 1 161 ? -18.298 7.746 -46.186 1.00 25.03 144 ILE B O 1
ATOM 4275 N N . ARG B 1 162 ? -18.805 7.636 -43.991 1.00 23.81 145 ARG B N 1
ATOM 4276 C CA . ARG B 1 162 ? -20.233 7.345 -44.244 1.00 24.66 145 ARG B CA 1
ATOM 4277 C C . ARG B 1 162 ? -21.091 8.352 -43.479 1.00 23.26 145 ARG B C 1
ATOM 4278 O O . ARG B 1 162 ? -20.725 8.693 -42.362 1.00 24.78 145 ARG B O 1
ATOM 4286 N N . GLU B 1 163 ? -22.165 8.820 -44.103 1.00 22.72 146 GLU B N 1
ATOM 4287 C CA . GLU B 1 163 ? -23.141 9.691 -43.412 1.00 22.46 146 GLU B CA 1
ATOM 4288 C C . GLU B 1 163 ? -24.182 8.795 -42.739 1.00 22.24 146 GLU B C 1
ATOM 4289 O O . GLU B 1 163 ? -24.713 7.880 -43.403 1.00 21.49 146 GLU B O 1
ATOM 4295 N N . VAL B 1 164 ? -24.449 9.055 -41.464 1.00 22.18 147 VAL B N 1
ATOM 4296 C CA . VAL B 1 164 ? -25.569 8.437 -40.703 1.00 22.56 147 VAL B CA 1
ATOM 4297 C C . VAL B 1 164 ? -26.499 9.563 -40.258 1.00 22.20 147 VAL B C 1
ATOM 4298 O O . VAL B 1 164 ? -25.995 10.568 -39.729 1.00 22.82 147 VAL B O 1
ATOM 4302 N N . THR B 1 165 ? -27.799 9.405 -40.509 1.00 22.94 148 THR B N 1
ATOM 4303 C CA . THR B 1 165 ? -28.863 10.312 -40.015 1.00 24.06 148 THR B CA 1
ATOM 4304 C C . THR B 1 165 ? -29.335 9.752 -38.675 1.00 23.98 148 THR B C 1
ATOM 4305 O O . THR B 1 165 ? -30.101 8.772 -38.690 1.00 25.20 148 THR B O 1
ATOM 4309 N N . VAL B 1 166 ? -28.834 10.317 -37.573 1.00 23.35 149 VAL B N 1
ATOM 4310 C CA . VAL B 1 166 ? -29.215 9.910 -36.189 1.00 23.40 149 VAL B CA 1
ATOM 4311 C C . VAL B 1 166 ? -30.542 10.580 -35.860 1.00 23.74 149 VAL B C 1
ATOM 4312 O O . VAL B 1 166 ? -30.646 11.806 -35.931 1.00 23.31 149 VAL B O 1
ATOM 4316 N N . PRO B 1 167 ? -31.577 9.812 -35.467 1.00 24.27 150 PRO B N 1
ATOM 4317 C CA . PRO B 1 167 ? -32.827 10.421 -35.043 1.00 24.25 150 PRO B CA 1
ATOM 4318 C C . PRO B 1 167 ? -32.534 11.248 -33.780 1.00 23.23 150 PRO B C 1
ATOM 4319 O O . PRO B 1 167 ? -31.871 10.763 -32.904 1.00 23.30 150 PRO B O 1
ATOM 4323 N N . HIS B 1 168 ? -33.047 12.477 -33.736 1.00 23.39 151 HIS B N 1
ATOM 4324 C CA . HIS B 1 168 ? -32.837 13.373 -32.570 1.00 21.92 151 HIS B CA 1
ATOM 4325 C C . HIS B 1 168 ? -33.889 13.036 -31.514 1.00 22.58 151 HIS B C 1
ATOM 4326 O O . HIS B 1 168 ? -34.803 13.826 -31.319 1.00 23.92 151 HIS B O 1
ATOM 4333 N N . THR B 1 169 ? -33.705 11.916 -30.826 1.00 23.50 152 THR B N 1
ATOM 4334 C CA . THR B 1 169 ? -34.688 11.423 -29.824 1.00 24.92 152 THR B CA 1
ATOM 4335 C C . THR B 1 169 ? -34.866 12.407 -28.658 1.00 24.18 152 THR B C 1
ATOM 4336 O O . THR B 1 169 ? -35.935 12.412 -28.055 1.00 24.90 152 THR B O 1
ATOM 4340 N N . TYR B 1 170 ? -33.816 13.151 -28.324 1.00 23.10 153 TYR B N 1
ATOM 4341 C CA . TYR B 1 170 ? -33.800 14.087 -27.167 1.00 22.81 153 TYR B CA 1
ATOM 4342 C C . TYR B 1 170 ? -34.273 15.489 -27.581 1.00 22.58 153 TYR B C 1
ATOM 4343 O O . TYR B 1 170 ? -34.198 16.410 -26.743 1.00 21.19 153 TYR B O 1
ATOM 4352 N N . ARG B 1 171 ? -34.786 15.649 -28.804 1.00 23.18 154 ARG B N 1
ATOM 4353 C CA . ARG B 1 171 ? -35.284 16.953 -29.324 1.00 23.40 154 ARG B CA 1
ATOM 4354 C C . ARG B 1 171 ? -36.386 17.501 -28.403 1.00 24.56 154 ARG B C 1
ATOM 4355 O O . ARG B 1 171 ? -37.197 16.697 -27.895 1.00 24.43 154 ARG B O 1
ATOM 4363 N N . THR B 1 172 ? -36.404 18.822 -28.193 1.00 24.29 155 THR B N 1
ATOM 4364 C CA . THR B 1 172 ? -37.528 19.578 -27.572 1.00 24.67 155 THR B CA 1
ATOM 4365 C C . THR B 1 172 ? -37.646 20.942 -28.262 1.00 24.48 155 THR B C 1
ATOM 4366 O O . THR B 1 172 ? -36.689 21.328 -28.962 1.00 22.41 155 THR B O 1
ATOM 4370 N N . GLY B 1 173 ? -38.768 21.635 -28.051 1.00 25.46 156 GLY B N 1
ATOM 4371 C CA . GLY B 1 173 ? -39.031 22.990 -28.577 1.00 26.39 156 GLY B CA 1
ATOM 4372 C C . GLY B 1 173 ? -38.874 23.060 -30.089 1.00 26.01 156 GLY B C 1
ATOM 4373 O O . GLY B 1 173 ? -39.530 22.263 -30.790 1.00 27.58 156 GLY B O 1
ATOM 4374 N N . ASN B 1 174 ? -38.010 23.960 -30.571 1.00 25.62 157 ASN B N 1
ATOM 4375 C CA . ASN B 1 174 ? -37.807 24.259 -32.014 1.00 25.37 157 ASN B CA 1
ATOM 4376 C C . ASN B 1 174 ? -36.815 23.272 -32.655 1.00 24.22 157 ASN B C 1
ATOM 4377 O O . ASN B 1 174 ? -36.572 23.414 -33.869 1.00 24.04 157 ASN B O 1
ATOM 4382 N N . ASP B 1 175 ? -36.262 22.318 -31.893 1.00 23.32 158 ASP B N 1
ATOM 4383 C CA . ASP B 1 175 ? -35.266 21.329 -32.390 1.00 22.61 158 ASP B CA 1
ATOM 4384 C C . ASP B 1 175 ? -35.846 20.553 -33.580 1.00 22.82 158 ASP B C 1
ATOM 4385 O O . ASP B 1 175 ? -37.030 20.187 -33.523 1.00 23.12 158 ASP B O 1
ATOM 4390 N N . GLY B 1 176 ? -35.020 20.280 -34.595 1.00 23.00 159 GLY B N 1
ATOM 4391 C CA . GLY B 1 176 ? -35.362 19.426 -35.751 1.00 24.04 159 GLY B CA 1
ATOM 4392 C C . GLY B 1 176 ? -35.248 17.945 -35.422 1.00 23.48 159 GLY B C 1
ATOM 4393 O O . GLY B 1 176 ? -34.829 17.608 -34.296 1.00 23.70 159 GLY B O 1
ATOM 4394 N N . ALA B 1 177 ? -35.567 17.088 -36.395 1.00 23.40 160 ALA B N 1
ATOM 4395 C CA . ALA B 1 177 ? -35.748 15.626 -36.231 1.00 23.95 160 ALA B CA 1
ATOM 4396 C C . ALA B 1 177 ? -34.433 14.862 -36.429 1.00 23.06 160 ALA B C 1
ATOM 4397 O O . ALA B 1 177 ? -34.289 13.790 -35.815 1.00 23.35 160 ALA B O 1
ATOM 4399 N N . HIS B 1 178 ? -33.528 15.366 -37.273 1.00 23.75 161 HIS B N 1
ATOM 4400 C CA . HIS B 1 178 ? -32.418 14.583 -37.882 1.00 24.55 161 HIS B CA 1
ATOM 4401 C C . HIS B 1 178 ? -31.057 15.207 -37.556 1.00 23.14 161 HIS B C 1
ATOM 4402 O O . HIS B 1 178 ? -30.915 16.434 -37.721 1.00 24.51 161 HIS B O 1
ATOM 4409 N N . ILE B 1 179 ? -30.096 14.378 -37.136 1.00 22.58 162 ILE B N 1
ATOM 4410 C CA . ILE B 1 179 ? -28.673 14.769 -36.896 1.00 21.99 162 ILE B CA 1
ATOM 4411 C C . ILE B 1 179 ? -27.798 14.030 -37.906 1.00 22.30 162 ILE B C 1
ATOM 4412 O O . ILE B 1 179 ? -27.443 12.874 -37.687 1.00 22.13 162 ILE B O 1
ATOM 4417 N N . PRO B 1 180 ? -27.438 14.652 -39.050 1.00 21.46 163 PRO B N 1
ATOM 4418 C CA . PRO B 1 180 ? -26.486 14.041 -39.976 1.00 21.90 163 PRO B CA 1
ATOM 4419 C C . PRO B 1 180 ? -25.059 14.108 -39.413 1.00 21.41 163 PRO B C 1
ATOM 4420 O O . PRO B 1 180 ? -24.582 15.199 -39.125 1.00 21.18 163 PRO B O 1
ATOM 4424 N N . ILE B 1 181 ? -24.430 12.944 -39.235 1.00 20.43 164 ILE B N 1
ATOM 4425 C CA . ILE B 1 181 ? -23.013 12.829 -38.779 1.00 20.41 164 ILE B CA 1
ATOM 4426 C C . ILE B 1 181 ? -22.233 12.019 -39.816 1.00 19.87 164 ILE B C 1
ATOM 4427 O O . ILE B 1 181 ? -22.850 11.184 -40.516 1.00 20.03 164 ILE B O 1
ATOM 4432 N N . TYR B 1 182 ? -20.935 12.298 -39.929 1.00 19.64 165 TYR B N 1
ATOM 4433 C CA . TYR B 1 182 ? -19.952 11.472 -40.666 1.00 19.42 165 TYR B CA 1
ATOM 4434 C C . TYR B 1 182 ? -19.286 10.526 -39.667 1.00 18.86 165 TYR B C 1
ATOM 4435 O O . TYR B 1 182 ? -18.915 10.949 -38.563 1.00 19.11 165 TYR B O 1
ATOM 4444 N N . ILE B 1 183 ? -19.183 9.255 -40.037 1.00 19.46 166 ILE B N 1
ATOM 4445 C CA . ILE B 1 183 ? -18.455 8.233 -39.239 1.00 20.40 166 ILE B CA 1
ATOM 4446 C C . ILE B 1 183 ? -17.433 7.569 -40.161 1.00 20.30 166 ILE B C 1
ATOM 4447 O O . ILE B 1 183 ? -17.766 7.284 -41.329 1.00 20.91 166 ILE B O 1
ATOM 4452 N N . ARG B 1 184 ? -16.231 7.355 -39.633 1.00 19.77 167 ARG B N 1
ATOM 4453 C CA . ARG B 1 184 ? -15.148 6.583 -40.282 1.00 20.01 167 ARG B CA 1
ATOM 4454 C C . ARG B 1 184 ? -14.557 5.667 -39.215 1.00 20.49 167 ARG B C 1
ATOM 4455 O O . ARG B 1 184 ? -14.215 6.178 -38.132 1.00 20.55 167 ARG B O 1
ATOM 4463 N N . THR B 1 185 ? -14.481 4.368 -39.501 1.00 21.36 168 THR B N 1
ATOM 4464 C CA . THR B 1 185 ? -14.028 3.330 -38.541 1.00 22.99 168 THR B CA 1
ATOM 4465 C C . THR B 1 185 ? -12.809 2.619 -39.115 1.00 23.65 168 THR B C 1
ATOM 4466 O O . THR B 1 185 ? -12.763 2.339 -40.313 1.00 22.65 168 THR B O 1
ATOM 4470 N N . PRO B 1 186 ? -11.792 2.302 -38.279 1.00 24.01 169 PRO B N 1
ATOM 4471 C CA . PRO B 1 186 ? -10.606 1.591 -38.752 1.00 24.27 169 PRO B CA 1
ATOM 4472 C C . PRO B 1 186 ? -10.929 0.115 -39.032 1.00 25.02 169 PRO B C 1
ATOM 4473 O O . PRO B 1 186 ? -11.891 -0.397 -38.478 1.00 24.43 169 PRO B O 1
ATOM 4477 N N . ALA B 1 187 ? -10.124 -0.523 -39.885 1.00 25.65 170 ALA B N 1
ATOM 4478 C CA . ALA B 1 187 ? -10.254 -1.952 -40.255 1.00 27.36 170 ALA B CA 1
ATOM 4479 C C . ALA B 1 187 ? -10.204 -2.802 -38.981 1.00 27.95 170 ALA B C 1
ATOM 4480 O O . ALA B 1 187 ? -9.281 -2.588 -38.165 1.00 28.06 170 ALA B O 1
ATOM 4482 N N . GLY B 1 188 ? -11.181 -3.699 -38.806 1.00 28.35 171 GLY B N 1
ATOM 4483 C CA . GLY B 1 188 ? -11.212 -4.682 -37.706 1.00 29.49 171 GLY B CA 1
ATOM 4484 C C . GLY B 1 188 ? -11.996 -4.194 -36.500 1.00 29.17 171 GLY B C 1
ATOM 4485 O O . GLY B 1 188 ? -12.035 -4.923 -35.497 1.00 30.83 171 GLY B O 1
ATOM 4486 N N . ALA B 1 189 ? -12.603 -3.007 -36.573 1.00 28.74 172 ALA B N 1
ATOM 4487 C CA . ALA B 1 189 ? -13.517 -2.497 -35.526 1.00 27.98 172 ALA B CA 1
ATOM 4488 C C . ALA B 1 189 ? -14.798 -3.339 -35.563 1.00 28.66 172 ALA B C 1
ATOM 4489 O O . ALA B 1 189 ? -15.570 -3.205 -36.533 1.00 28.44 172 ALA B O 1
ATOM 4491 N N . ASP B 1 190 ? -14.990 -4.211 -34.569 1.00 28.63 173 ASP B N 1
ATOM 4492 C CA . ASP B 1 190 ? -16.174 -5.107 -34.470 1.00 29.12 173 ASP B CA 1
ATOM 4493 C C . ASP B 1 190 ? -16.576 -5.248 -32.997 1.00 29.47 173 ASP B C 1
ATOM 4494 O O . ASP B 1 190 ? -15.936 -4.601 -32.144 1.00 28.21 173 ASP B O 1
ATOM 4499 N N . GLN B 1 191 ? -17.594 -6.056 -32.714 1.00 30.73 174 GLN B N 1
ATOM 4500 C CA . GLN B 1 191 ? -18.145 -6.207 -31.342 1.00 31.67 174 GLN B CA 1
ATOM 4501 C C . GLN B 1 191 ? -17.084 -6.757 -30.382 1.00 31.37 174 GLN B C 1
ATOM 4502 O O . GLN B 1 191 ? -17.067 -6.349 -29.223 1.00 29.91 174 GLN B O 1
ATOM 4508 N N . SER B 1 192 ? -16.261 -7.680 -30.864 1.00 31.16 175 SER B N 1
ATOM 4509 C CA . SER B 1 192 ? -15.190 -8.329 -30.063 1.00 31.11 175 SER B CA 1
ATOM 4510 C C . SER B 1 192 ? -14.055 -7.338 -29.776 1.00 30.30 175 SER B C 1
ATOM 4511 O O . SER B 1 192 ? -13.428 -7.466 -28.710 1.00 30.05 175 SER B O 1
ATOM 4514 N N . ASN B 1 193 ? -13.804 -6.398 -30.695 1.00 29.26 176 ASN B N 1
ATOM 4515 C CA . ASN B 1 193 ? -12.639 -5.474 -30.658 1.00 29.15 176 ASN B CA 1
ATOM 4516 C C . ASN B 1 193 ? -13.107 -4.051 -30.950 1.00 28.12 176 ASN B C 1
ATOM 4517 O O . ASN B 1 193 ? -12.730 -3.461 -31.963 1.00 27.59 176 ASN B O 1
ATOM 4522 N N . PRO B 1 194 ? -13.944 -3.452 -30.072 1.00 28.56 177 PRO B N 1
ATOM 4523 C CA . PRO B 1 194 ? -14.397 -2.077 -30.268 1.00 27.45 177 PRO B CA 1
ATOM 4524 C C . PRO B 1 194 ? -13.235 -1.099 -30.053 1.00 26.85 177 PRO B C 1
ATOM 4525 O O . PRO B 1 194 ? -12.302 -1.449 -29.347 1.00 27.13 177 PRO B O 1
ATOM 4529 N N . VAL B 1 195 ? -13.319 0.082 -30.672 1.00 25.48 178 VAL B N 1
ATOM 4530 C CA . VAL B 1 195 ? -12.206 1.071 -30.755 1.00 24.86 178 VAL B CA 1
ATOM 4531 C C . VAL B 1 195 ? -12.634 2.376 -30.094 1.00 24.24 178 VAL B C 1
ATOM 4532 O O . VAL B 1 195 ? -13.821 2.693 -30.033 1.00 23.49 178 VAL B O 1
ATOM 4536 N N . PRO B 1 196 ? -11.664 3.172 -29.592 1.00 23.83 179 PRO B N 1
ATOM 4537 C CA . PRO B 1 196 ? -11.943 4.517 -29.093 1.00 22.84 179 PRO B CA 1
ATOM 4538 C C . PRO B 1 196 ? -12.580 5.428 -30.155 1.00 21.96 179 PRO B C 1
ATOM 4539 O O . PRO B 1 196 ? -12.459 5.147 -31.333 1.00 20.42 179 PRO B O 1
ATOM 4543 N N . ILE B 1 197 ? -13.237 6.498 -29.702 1.00 22.09 180 ILE B N 1
ATOM 4544 C CA . ILE B 1 197 ? -13.980 7.464 -30.564 1.00 22.05 180 ILE B CA 1
ATOM 4545 C C . ILE B 1 197 ? -13.407 8.866 -30.348 1.00 20.93 180 ILE B C 1
ATOM 4546 O O . ILE B 1 197 ? -13.310 9.291 -29.186 1.00 22.09 180 ILE B O 1
ATOM 4551 N N . VAL B 1 198 ? -13.076 9.568 -31.432 1.00 20.11 181 VAL B N 1
ATOM 4552 C CA . VAL B 1 198 ? -12.834 11.040 -31.412 1.00 19.52 181 VAL B CA 1
ATOM 4553 C C . VAL B 1 198 ? -13.995 11.705 -32.158 1.00 19.41 181 VAL B C 1
ATOM 4554 O O . VAL B 1 198 ? -14.160 11.427 -33.358 1.00 19.25 181 VAL B O 1
ATOM 4558 N N . LEU B 1 199 ? -14.809 12.481 -31.437 1.00 19.37 182 LEU B N 1
ATOM 4559 C CA . LEU B 1 199 ? -15.968 13.230 -31.988 1.00 19.55 182 LEU B CA 1
ATOM 4560 C C . LEU B 1 199 ? -15.514 14.665 -32.261 1.00 19.05 182 LEU B C 1
ATOM 4561 O O . LEU B 1 199 ? -15.221 15.382 -31.286 1.00 17.40 182 LEU B O 1
ATOM 4566 N N . ILE B 1 200 ? -15.434 15.037 -33.540 1.00 19.24 183 ILE B N 1
ATOM 4567 C CA . ILE B 1 200 ? -15.119 16.423 -33.993 1.00 18.58 183 ILE B CA 1
ATOM 4568 C C . ILE B 1 200 ? -16.421 17.227 -34.018 1.00 17.80 183 ILE B C 1
ATOM 4569 O O . ILE B 1 200 ? -17.388 16.783 -34.667 1.00 18.10 183 ILE B O 1
ATOM 4574 N N . MET B 1 201 ? -16.433 18.352 -33.300 1.00 17.00 184 MET B N 1
ATOM 4575 C CA . MET B 1 201 ? -17.505 19.376 -33.335 1.00 17.91 184 MET B CA 1
ATOM 4576 C C . MET B 1 201 ? -16.985 20.544 -34.175 1.00 18.07 184 MET B C 1
ATOM 4577 O O . MET B 1 201 ? -15.987 21.176 -33.766 1.00 18.13 184 MET B O 1
ATOM 4582 N N . THR B 1 202 ? -17.609 20.783 -35.327 1.00 17.76 185 THR B N 1
ATOM 4583 C CA . THR B 1 202 ? -17.110 21.719 -36.365 1.00 18.42 185 THR B CA 1
ATOM 4584 C C . THR B 1 202 ? -17.548 23.140 -35.990 1.00 18.26 185 THR B C 1
ATOM 4585 O O . THR B 1 202 ? -18.098 23.311 -34.885 1.00 17.85 185 THR B O 1
ATOM 4589 N N . GLY B 1 203 ? -17.271 24.124 -36.853 1.00 18.60 186 GLY B N 1
ATOM 4590 C CA . GLY B 1 203 ? -17.365 25.554 -36.515 1.00 19.49 186 GLY B CA 1
ATOM 4591 C C . GLY B 1 203 ? -18.292 26.326 -37.433 1.00 19.26 186 GLY B C 1
ATOM 4592 O O . GLY B 1 203 ? -19.204 25.716 -38.032 1.00 18.72 186 GLY B O 1
ATOM 4593 N N . LEU B 1 204 ? -18.059 27.637 -37.528 1.00 19.53 187 LEU B N 1
ATOM 4594 C CA . LEU B 1 204 ? -18.929 28.595 -38.251 1.00 20.12 187 LEU B CA 1
ATOM 4595 C C . LEU B 1 204 ? -18.770 28.397 -39.760 1.00 20.25 187 LEU B C 1
ATOM 4596 O O . LEU B 1 204 ? -19.776 28.569 -40.465 1.00 19.98 187 LEU B O 1
ATOM 4601 N N . ASP B 1 205 ? -17.552 28.079 -40.224 1.00 20.56 188 ASP B N 1
ATOM 4602 C CA . ASP B 1 205 ? -17.204 27.980 -41.668 1.00 21.12 188 ASP B CA 1
ATOM 4603 C C . ASP B 1 205 ? -16.744 26.564 -42.040 1.00 20.72 188 ASP B C 1
ATOM 4604 O O . ASP B 1 205 ? -16.786 26.247 -43.244 1.00 22.28 188 ASP B O 1
ATOM 4609 N N . GLY B 1 206 ? -16.322 25.753 -41.064 1.00 20.32 189 GLY B N 1
ATOM 4610 C CA . GLY B 1 206 ? -15.954 24.338 -41.268 1.00 20.15 189 GLY B CA 1
ATOM 4611 C C . GLY B 1 206 ? -17.090 23.426 -40.849 1.00 18.77 189 GLY B C 1
ATOM 4612 O O . GLY B 1 206 ? -17.515 23.536 -39.690 1.00 19.20 189 GLY B O 1
ATOM 4613 N N . TYR B 1 207 ? -17.597 22.590 -41.763 1.00 18.81 190 TYR B N 1
ATOM 4614 C CA . TYR B 1 207 ? -18.708 21.634 -41.507 1.00 18.90 190 TYR B CA 1
ATOM 4615 C C . TYR B 1 207 ? -18.176 20.209 -41.726 1.00 18.77 190 TYR B C 1
ATOM 4616 O O . TYR B 1 207 ? -16.947 20.037 -41.833 1.00 18.96 190 TYR B O 1
ATOM 4625 N N . ARG B 1 208 ? -19.056 19.207 -41.779 1.00 19.33 191 ARG B N 1
ATOM 4626 C CA . ARG B 1 208 ? -18.634 17.785 -41.642 1.00 18.99 191 ARG B CA 1
ATOM 4627 C C . ARG B 1 208 ? -17.700 17.366 -42.784 1.00 18.88 191 ARG B C 1
ATOM 4628 O O . ARG B 1 208 ? -16.780 16.595 -42.536 1.00 18.62 191 ARG B O 1
ATOM 4636 N N . PRO B 1 209 ? -17.825 17.859 -44.042 1.00 19.43 192 PRO B N 1
ATOM 4637 C CA . PRO B 1 209 ? -16.895 17.455 -45.103 1.00 18.90 192 PRO B CA 1
ATOM 4638 C C . PRO B 1 209 ? -15.480 18.061 -45.037 1.00 18.65 192 PRO B C 1
ATOM 4639 O O . PRO B 1 209 ? -14.686 17.764 -45.910 1.00 18.04 192 PRO B O 1
ATOM 4643 N N . ASP B 1 210 ? -15.174 18.882 -44.029 1.00 18.24 193 ASP B N 1
ATOM 4644 C CA . ASP B 1 210 ? -13.955 19.737 -44.039 1.00 18.90 193 ASP B CA 1
ATOM 4645 C C . ASP B 1 210 ? -12.877 19.196 -43.083 1.00 18.68 193 ASP B C 1
ATOM 4646 O O . ASP B 1 210 ? -12.095 20.019 -42.576 1.00 17.90 193 ASP B O 1
ATOM 4651 N N . ASN B 1 211 ? -12.802 17.877 -42.855 1.00 18.13 194 ASN B N 1
ATOM 4652 C CA . ASN B 1 211 ? -11.960 17.295 -41.770 1.00 17.96 194 ASN B CA 1
ATOM 4653 C C . ASN B 1 211 ? -11.220 16.032 -42.231 1.00 18.61 194 ASN B C 1
ATOM 4654 O O . ASN B 1 211 ? -10.862 15.218 -41.355 1.00 18.07 194 ASN B O 1
ATOM 4659 N N . SER B 1 212 ? -10.944 15.895 -43.533 1.00 19.87 195 SER B N 1
ATOM 4660 C CA . SER B 1 212 ? -10.323 14.683 -44.132 1.00 20.79 195 SER B CA 1
ATOM 4661 C C . SER B 1 212 ? -9.066 14.288 -43.348 1.00 20.59 195 SER B C 1
ATOM 4662 O O . SER B 1 212 ? -9.023 13.147 -42.839 1.00 20.39 195 SER B O 1
ATOM 4665 N N . GLN B 1 213 ? -8.097 15.199 -43.222 1.00 20.25 196 GLN B N 1
ATOM 4666 C CA . GLN B 1 213 ? -6.773 14.876 -42.624 1.00 20.43 196 GLN B CA 1
ATOM 4667 C C . GLN B 1 213 ? -6.953 14.462 -41.160 1.00 20.30 196 GLN B C 1
ATOM 4668 O O . GLN B 1 213 ? -6.247 13.529 -40.734 1.00 21.48 196 GLN B O 1
ATOM 4674 N N . ARG B 1 214 ? -7.858 15.108 -40.418 1.00 18.71 197 ARG B N 1
ATOM 4675 C CA . ARG B 1 214 ? -8.118 14.747 -38.998 1.00 19.58 197 ARG B CA 1
ATOM 4676 C C . ARG B 1 214 ? -8.621 13.299 -38.940 1.00 19.53 197 ARG B C 1
ATOM 4677 O O . ARG B 1 214 ? -8.183 12.567 -38.042 1.00 19.44 197 ARG B O 1
ATOM 4685 N N . THR B 1 215 ? -9.476 12.875 -39.874 1.00 19.52 198 THR B N 1
ATOM 4686 C CA . THR B 1 215 ? -9.992 11.478 -39.886 1.00 20.11 198 THR B CA 1
ATOM 4687 C C . THR B 1 215 ? -8.834 10.521 -40.216 1.00 20.24 198 THR B C 1
ATOM 4688 O O . THR B 1 215 ? -8.760 9.454 -39.571 1.00 20.44 198 THR B O 1
ATOM 4692 N N . HIS B 1 216 ? -7.948 10.884 -41.154 1.00 20.11 199 HIS B N 1
ATOM 4693 C CA . HIS B 1 216 ? -6.740 10.087 -41.517 1.00 20.56 199 HIS B CA 1
ATOM 4694 C C . HIS B 1 216 ? -5.887 9.834 -40.267 1.00 19.98 199 HIS B C 1
ATOM 4695 O O . HIS B 1 216 ? -5.470 8.682 -40.050 1.00 20.67 199 HIS B O 1
ATOM 4702 N N . GLU B 1 217 ? -5.627 10.887 -39.489 1.00 19.55 200 GLU B N 1
ATOM 4703 C CA . GLU B 1 217 ? -4.751 10.851 -38.287 1.00 19.46 200 GLU B CA 1
ATOM 4704 C C . GLU B 1 217 ? -5.420 10.018 -37.188 1.00 19.08 200 GLU B C 1
ATOM 4705 O O . GLU B 1 217 ? -4.707 9.264 -36.505 1.00 19.82 200 GLU B O 1
ATOM 4711 N N . ILE B 1 218 ? -6.733 10.178 -37.013 1.00 19.70 201 ILE B N 1
ATOM 4712 C CA . ILE B 1 218 ? -7.534 9.473 -35.970 1.00 20.09 201 ILE B CA 1
ATOM 4713 C C . ILE B 1 218 ? -7.543 7.973 -36.296 1.00 21.38 201 ILE B C 1
ATOM 4714 O O . ILE B 1 218 ? -7.258 7.175 -35.381 1.00 22.51 201 ILE B O 1
ATOM 4719 N N . LEU B 1 219 ? -7.796 7.601 -37.555 1.00 22.17 202 LEU B N 1
ATOM 4720 C CA . LEU B 1 219 ? -7.818 6.174 -37.986 1.00 22.91 202 LEU B CA 1
ATOM 4721 C C . LEU B 1 219 ? -6.408 5.571 -37.959 1.00 22.67 202 LEU B C 1
ATOM 4722 O O . LEU B 1 219 ? -6.303 4.385 -37.589 1.00 23.30 202 LEU B O 1
ATOM 4727 N N . ALA B 1 220 ? -5.375 6.335 -38.336 1.00 23.08 203 ALA B N 1
ATOM 4728 C CA . ALA B 1 220 ? -3.953 5.907 -38.292 1.00 24.45 203 ALA B CA 1
ATOM 4729 C C . ALA B 1 220 ? -3.591 5.438 -36.875 1.00 24.65 203 ALA B C 1
ATOM 4730 O O . ALA B 1 220 ? -2.770 4.505 -36.752 1.00 25.63 203 ALA B O 1
ATOM 4732 N N . ARG B 1 221 ? -4.201 6.044 -35.848 1.00 23.40 204 ARG B N 1
ATOM 4733 C CA . ARG B 1 221 ? -3.937 5.745 -34.412 1.00 23.49 204 ARG B CA 1
ATOM 4734 C C . ARG B 1 221 ? -4.909 4.670 -33.894 1.00 24.38 204 ARG B C 1
ATOM 4735 O O . ARG B 1 221 ? -4.843 4.355 -32.686 1.00 25.00 204 ARG B O 1
ATOM 4743 N N . GLY B 1 222 ? -5.754 4.110 -34.771 1.00 24.59 205 GLY B N 1
ATOM 4744 C CA . GLY B 1 222 ? -6.623 2.950 -34.485 1.00 24.62 205 GLY B CA 1
ATOM 4745 C C . GLY B 1 222 ? -7.949 3.344 -33.855 1.00 24.18 205 GLY B C 1
ATOM 4746 O O . GLY B 1 222 ? -8.584 2.474 -33.217 1.00 25.57 205 GLY B O 1
ATOM 4747 N N . TRP B 1 223 ? -8.373 4.598 -34.036 1.00 22.24 206 TRP B N 1
ATOM 4748 C CA . TRP B 1 223 ? -9.620 5.149 -33.444 1.00 21.29 206 TRP B CA 1
ATOM 4749 C C . TRP B 1 223 ? -10.645 5.437 -34.547 1.00 21.46 206 TRP B C 1
ATOM 4750 O O . TRP B 1 223 ? -10.240 5.658 -35.708 1.00 21.70 206 TRP B O 1
ATOM 4761 N N . ALA B 1 224 ? -11.927 5.447 -34.179 1.00 21.09 207 ALA B N 1
ATOM 4762 C CA . ALA B 1 224 ? -13.043 5.902 -35.035 1.00 21.30 207 ALA B CA 1
ATOM 4763 C C . ALA B 1 224 ? -13.100 7.430 -34.978 1.00 20.56 207 ALA B C 1
ATOM 4764 O O . ALA B 1 224 ? -12.845 8.002 -33.898 1.00 20.70 207 ALA B O 1
ATOM 4766 N N . ALA B 1 225 ? -13.386 8.055 -36.118 1.00 21.46 208 ALA B N 1
ATOM 4767 C CA . ALA B 1 225 ? -13.670 9.498 -36.258 1.00 20.51 208 ALA B CA 1
ATOM 4768 C C . ALA B 1 225 ? -15.178 9.674 -36.449 1.00 19.82 208 ALA B C 1
ATOM 4769 O O . ALA B 1 225 ? -15.756 8.986 -37.313 1.00 19.64 208 ALA B O 1
ATOM 4771 N N . VAL B 1 226 ? -15.796 10.516 -35.624 1.00 18.95 209 VAL B N 1
ATOM 4772 C CA . VAL B 1 226 ? -17.193 10.996 -35.813 1.00 19.70 209 VAL B CA 1
ATOM 4773 C C . VAL B 1 226 ? -17.129 12.515 -35.983 1.00 18.66 209 VAL B C 1
ATOM 4774 O O . VAL B 1 226 ? -16.334 13.152 -35.281 1.00 20.67 209 VAL B O 1
ATOM 4778 N N . VAL B 1 227 ? -17.922 13.056 -36.904 1.00 18.97 210 VAL B N 1
ATOM 4779 C CA . VAL B 1 227 ? -17.951 14.510 -37.222 1.00 18.99 210 VAL B CA 1
ATOM 4780 C C . VAL B 1 227 ? -19.402 14.984 -37.158 1.00 18.80 210 VAL B C 1
ATOM 4781 O O . VAL B 1 227 ? -20.260 14.362 -37.807 1.00 19.82 210 VAL B O 1
ATOM 4785 N N . ALA B 1 228 ? -19.660 16.031 -36.375 1.00 17.98 211 ALA B N 1
ATOM 4786 C CA . ALA B 1 228 ? -21.007 16.598 -36.163 1.00 19.41 211 ALA B CA 1
ATOM 4787 C C . ALA B 1 228 ? -20.904 18.121 -36.173 1.00 19.00 211 ALA B C 1
ATOM 4788 O O . ALA B 1 228 ? -19.912 18.652 -35.649 1.00 18.51 211 ALA B O 1
ATOM 4790 N N . GLU B 1 229 ? -21.896 18.788 -36.758 1.00 19.40 212 GLU B N 1
ATOM 4791 C CA . GLU B 1 229 ? -21.976 20.268 -36.781 1.00 19.34 212 GLU B CA 1
ATOM 4792 C C . GLU B 1 229 ? -22.607 20.752 -35.476 1.00 19.90 212 GLU B C 1
ATOM 4793 O O . GLU B 1 229 ? -23.281 19.951 -34.790 1.00 20.51 212 GLU B O 1
ATOM 4799 N N . ILE B 1 230 ? -22.386 22.027 -35.168 1.00 20.11 213 ILE B N 1
ATOM 4800 C CA . ILE B 1 230 ? -22.794 22.687 -33.896 1.00 19.30 213 ILE B CA 1
ATOM 4801 C C . ILE B 1 230 ? -24.079 23.473 -34.135 1.00 19.50 213 ILE B C 1
ATOM 4802 O O . ILE B 1 230 ? -24.407 23.800 -35.274 1.00 18.92 213 ILE B O 1
ATOM 4807 N N . PRO B 1 231 ? -24.838 23.787 -33.060 1.00 19.17 214 PRO B N 1
ATOM 4808 C CA . PRO B 1 231 ? -26.042 24.610 -33.164 1.00 19.22 214 PRO B CA 1
ATOM 4809 C C . PRO B 1 231 ? -25.845 25.898 -33.973 1.00 19.13 214 PRO B C 1
ATOM 4810 O O . PRO B 1 231 ? -24.826 26.551 -33.808 1.00 18.81 214 PRO B O 1
ATOM 4814 N N . GLY B 1 232 ? -26.815 26.220 -34.831 1.00 20.19 215 GLY B N 1
ATOM 4815 C CA . GLY B 1 232 ? -26.822 27.460 -35.627 1.00 21.07 215 GLY B CA 1
ATOM 4816 C C . GLY B 1 232 ? -25.965 27.357 -36.881 1.00 19.93 215 GLY B C 1
ATOM 4817 O O . GLY B 1 232 ? -25.719 28.404 -37.501 1.00 21.03 215 GLY B O 1
ATOM 4818 N N . THR B 1 233 ? -25.542 26.150 -37.264 1.00 18.57 216 THR B N 1
ATOM 4819 C CA . THR B 1 233 ? -24.726 25.908 -38.484 1.00 18.86 216 THR B CA 1
ATOM 4820 C C . THR B 1 233 ? -25.270 24.724 -39.286 1.00 18.63 216 THR B C 1
ATOM 4821 O O . THR B 1 233 ? -25.897 23.826 -38.692 1.00 17.84 216 THR B O 1
ATOM 4825 N N . ALA B 1 234 ? -25.001 24.745 -40.593 1.00 18.57 217 ALA B N 1
ATOM 4826 C CA . ALA B 1 234 ? -25.070 23.592 -41.518 1.00 19.71 217 ALA B CA 1
ATOM 4827 C C . ALA B 1 234 ? -26.395 22.846 -41.320 1.00 19.82 217 ALA B C 1
ATOM 4828 O O . ALA B 1 234 ? -27.452 23.485 -41.498 1.00 20.74 217 ALA B O 1
ATOM 4830 N N . ASP B 1 235 ? -26.350 21.559 -40.960 1.00 20.57 218 ASP B N 1
ATOM 4831 C CA . ASP B 1 235 ? -27.548 20.683 -40.876 1.00 21.17 218 ASP B CA 1
ATOM 4832 C C . ASP B 1 235 ? -27.793 20.289 -39.417 1.00 20.83 218 ASP B C 1
ATOM 4833 O O . ASP B 1 235 ? -28.529 19.313 -39.186 1.00 21.57 218 ASP B O 1
ATOM 4838 N N . CYS B 1 236 ? -27.221 21.033 -38.468 1.00 20.55 219 CYS B N 1
ATOM 4839 C CA . CYS B 1 236 ? -27.471 20.829 -37.021 1.00 20.47 219 CYS B CA 1
ATOM 4840 C C . CYS B 1 236 ? -28.927 21.159 -36.714 1.00 20.57 219 CYS B C 1
ATOM 4841 O O . CYS B 1 236 ? -29.391 22.260 -37.012 1.00 21.52 219 CYS B O 1
ATOM 4844 N N . PRO B 1 237 ? -29.691 20.220 -36.111 1.00 20.96 220 PRO B N 1
ATOM 4845 C CA . PRO B 1 237 ? -31.106 20.449 -35.820 1.00 21.60 220 PRO B CA 1
ATOM 4846 C C . PRO B 1 237 ? -31.373 21.172 -34.491 1.00 21.83 220 PRO B C 1
ATOM 4847 O O . PRO B 1 237 ? -32.526 21.441 -34.207 1.00 21.12 220 PRO B O 1
ATOM 4851 N N . ALA B 1 238 ? -30.323 21.464 -33.712 1.00 21.65 221 ALA B N 1
ATOM 4852 C CA . ALA B 1 238 ? -30.421 22.128 -32.391 1.00 21.45 221 ALA B CA 1
ATOM 4853 C C . ALA B 1 238 ? -31.001 23.535 -32.567 1.00 20.58 221 ALA B C 1
ATOM 4854 O O . ALA B 1 238 ? -30.563 24.235 -33.489 1.00 21.18 221 ALA B O 1
ATOM 4856 N N . ASP B 1 239 ? -31.955 23.926 -31.718 1.00 21.71 222 ASP B N 1
ATOM 4857 C CA . ASP B 1 239 ? -32.492 25.312 -31.668 1.00 22.22 222 ASP B CA 1
ATOM 4858 C C . ASP B 1 239 ? -31.330 26.243 -31.338 1.00 21.86 222 ASP B C 1
ATOM 4859 O O . ASP B 1 239 ? -30.824 26.215 -30.218 1.00 21.85 222 ASP B O 1
ATOM 4864 N N . PRO B 1 240 ? -30.867 27.089 -32.289 1.00 22.19 223 PRO B N 1
ATOM 4865 C CA . PRO B 1 240 ? -29.690 27.925 -32.054 1.00 23.38 223 PRO B CA 1
ATOM 4866 C C . PRO B 1 240 ? -29.900 28.903 -30.887 1.00 23.58 223 PRO B C 1
ATOM 4867 O O . PRO B 1 240 ? -28.938 29.237 -30.225 1.00 24.75 223 PRO B O 1
ATOM 4871 N N . ALA B 1 241 ? -31.151 29.320 -30.662 1.00 24.24 224 ALA B N 1
ATOM 4872 C CA . ALA B 1 241 ? -31.540 30.377 -29.696 1.00 23.72 224 ALA B CA 1
ATOM 4873 C C . ALA B 1 241 ? -31.670 29.808 -28.278 1.00 22.98 224 ALA B C 1
ATOM 4874 O O . ALA B 1 241 ? -31.784 30.615 -27.348 1.00 24.07 224 ALA B O 1
ATOM 4876 N N . ASP B 1 242 ? -31.677 28.479 -28.121 1.00 22.33 225 ASP B N 1
ATOM 4877 C CA . ASP B 1 242 ? -31.837 27.796 -26.810 1.00 22.36 225 ASP B CA 1
ATOM 4878 C C . ASP B 1 242 ? -30.468 27.302 -26.353 1.00 21.47 225 ASP B C 1
ATOM 4879 O O . ASP B 1 242 ? -29.942 26.346 -26.921 1.00 20.49 225 ASP B O 1
ATOM 4884 N N . PRO B 1 243 ? -29.860 27.918 -25.312 1.00 21.62 226 PRO B N 1
ATOM 4885 C CA . PRO B 1 243 ? -28.536 27.505 -24.844 1.00 21.66 226 PRO B CA 1
ATOM 4886 C C . PRO B 1 243 ? -28.434 26.034 -24.404 1.00 20.95 226 PRO B C 1
ATOM 4887 O O . PRO B 1 243 ? -27.325 25.542 -24.364 1.00 20.00 226 PRO B O 1
ATOM 4891 N N . ALA B 1 244 ? -29.559 25.381 -24.083 1.00 21.62 227 ALA B N 1
ATOM 4892 C CA . ALA B 1 244 ? -29.610 23.966 -23.637 1.00 21.77 227 ALA B CA 1
ATOM 4893 C C . ALA B 1 244 ? -29.576 23.004 -24.837 1.00 21.32 227 ALA B C 1
ATOM 4894 O O . ALA B 1 244 ? -29.317 21.804 -24.611 1.00 21.86 227 ALA B O 1
ATOM 4896 N N . SER B 1 245 ? -29.826 23.493 -26.058 1.00 20.89 228 SER B N 1
ATOM 4897 C CA . SER B 1 245 ? -29.999 22.651 -27.276 1.00 20.09 228 SER B CA 1
ATOM 4898 C C . SER B 1 245 ? -28.775 21.770 -27.541 1.00 20.01 228 SER B C 1
ATOM 4899 O O . SER B 1 245 ? -28.946 20.624 -27.948 1.00 21.05 228 SER B O 1
ATOM 4902 N N . PRO B 1 246 ? -27.512 22.232 -27.357 1.00 20.62 229 PRO B N 1
ATOM 4903 C CA . PRO B 1 246 ? -26.358 21.350 -27.549 1.00 20.11 229 PRO B CA 1
ATOM 4904 C C . PRO B 1 246 ? -26.379 20.127 -26.618 1.00 20.39 229 PRO B C 1
ATOM 4905 O O . PRO B 1 246 ? -26.007 19.055 -27.060 1.00 20.31 229 PRO B O 1
ATOM 4909 N N . ASP B 1 247 ? -26.844 20.300 -25.378 1.00 20.52 230 ASP B N 1
ATOM 4910 C CA . ASP B 1 247 ? -26.909 19.215 -24.362 1.00 20.48 230 ASP B CA 1
ATOM 4911 C C . ASP B 1 247 ? -27.816 18.101 -24.895 1.00 21.03 230 ASP B C 1
ATOM 4912 O O . ASP B 1 247 ? -27.427 16.925 -24.782 1.00 21.62 230 ASP B O 1
ATOM 4917 N N . ARG B 1 248 ? -28.970 18.476 -25.459 1.00 20.64 231 ARG B N 1
ATOM 4918 C CA . ARG B 1 248 ? -29.952 17.548 -26.084 1.00 21.17 231 ARG B CA 1
ATOM 4919 C C . ARG B 1 248 ? -29.294 16.887 -27.300 1.00 21.28 231 ARG B C 1
ATOM 4920 O O . ARG B 1 248 ? -29.416 15.653 -27.453 1.00 20.49 231 ARG B O 1
ATOM 4928 N N . LEU B 1 249 ? -28.621 17.691 -28.129 1.00 21.18 232 LEU B N 1
ATOM 4929 C CA . LEU B 1 249 ? -27.925 17.234 -29.359 1.00 21.05 232 LEU B CA 1
ATOM 4930 C C . LEU B 1 249 ? -26.951 16.104 -29.007 1.00 20.27 232 LEU B C 1
ATOM 4931 O O . LEU B 1 249 ? -27.000 15.056 -29.675 1.00 21.19 232 LEU B O 1
ATOM 4936 N N . TRP B 1 250 ? -26.105 16.298 -27.994 1.00 19.96 233 TRP B N 1
ATOM 4937 C CA . TRP B 1 250 ? -25.039 15.317 -27.649 1.00 20.19 233 TRP B CA 1
ATOM 4938 C C . TRP B 1 250 ? -25.657 14.104 -26.947 1.00 21.04 233 TRP B C 1
ATOM 4939 O O . TRP B 1 250 ? -25.125 13.000 -27.140 1.00 20.70 233 TRP B O 1
ATOM 4950 N N . ASP B 1 251 ? -26.759 14.283 -26.211 1.00 21.91 234 ASP B N 1
ATOM 4951 C CA . ASP B 1 251 ? -27.530 13.143 -25.642 1.00 22.42 234 ASP B CA 1
ATOM 4952 C C . ASP B 1 251 ? -27.908 12.193 -26.787 1.00 22.23 234 ASP B C 1
ATOM 4953 O O . ASP B 1 251 ? -27.672 10.983 -26.641 1.00 24.79 234 ASP B O 1
ATOM 4958 N N . SER B 1 252 ? -28.428 12.723 -27.899 1.00 20.71 235 SER B N 1
ATOM 4959 C CA . SER B 1 252 ? -28.862 11.919 -29.073 1.00 21.47 235 SER B CA 1
ATOM 4960 C C . SER B 1 252 ? -27.646 11.255 -29.728 1.00 21.51 235 SER B C 1
ATOM 4961 O O . SER B 1 252 ? -27.713 10.041 -29.988 1.00 23.92 235 SER B O 1
A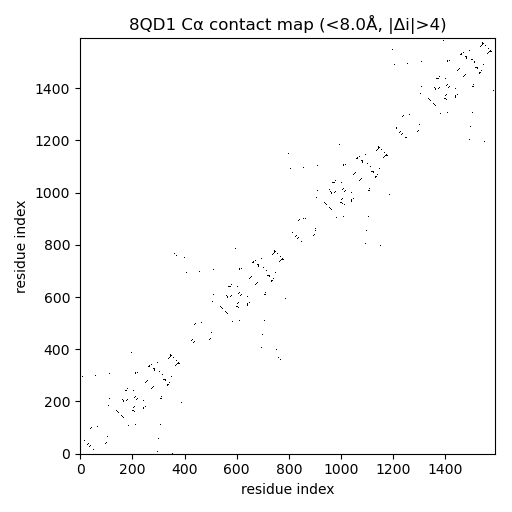TOM 4964 N N . VAL B 1 253 ? -26.572 12.014 -29.964 1.00 21.08 236 VAL B N 1
ATOM 4965 C CA . VAL B 1 253 ? -25.366 11.519 -30.690 1.00 20.88 236 VAL B CA 1
ATOM 4966 C C . VAL B 1 253 ? -24.676 10.447 -29.838 1.00 21.15 236 VAL B C 1
ATOM 4967 O O . VAL B 1 253 ? -24.408 9.370 -30.383 1.00 22.56 236 VAL B O 1
ATOM 4971 N N . LEU B 1 254 ? -24.401 10.728 -28.560 1.00 22.44 237 LEU B N 1
ATOM 4972 C CA . LEU B 1 254 ? -23.660 9.796 -27.661 1.00 23.53 237 LEU B CA 1
ATOM 4973 C C . LEU B 1 254 ? -24.491 8.525 -27.441 1.00 24.86 237 LEU B C 1
ATOM 4974 O O . LEU B 1 254 ? -23.897 7.426 -27.432 1.00 24.90 237 LEU B O 1
ATOM 4979 N N . SER B 1 255 ? -25.812 8.659 -27.286 1.00 25.22 238 SER B N 1
ATOM 4980 C CA . SER B 1 255 ? -26.755 7.518 -27.149 1.00 26.04 238 SER B CA 1
ATOM 4981 C C . SER B 1 255 ? -26.687 6.637 -28.401 1.00 25.60 238 SER B C 1
ATOM 4982 O O . SER B 1 255 ? -26.734 5.399 -28.255 1.00 27.46 238 SER B O 1
ATOM 4985 N N . TYR B 1 256 ? -26.563 7.240 -29.586 1.00 23.72 239 TYR B N 1
ATOM 4986 C CA . TYR B 1 256 ? -26.390 6.491 -30.857 1.00 23.39 239 TYR B CA 1
ATOM 4987 C C . TYR B 1 256 ? -25.068 5.716 -30.808 1.00 23.69 239 TYR B C 1
ATOM 4988 O O . TYR B 1 256 ? -25.062 4.510 -31.095 1.00 25.39 239 TYR B O 1
ATOM 4997 N N . LEU B 1 257 ? -23.974 6.399 -30.460 1.00 22.84 240 LEU B N 1
ATOM 4998 C CA . LEU B 1 257 ? -22.614 5.796 -30.438 1.00 22.83 240 LEU B CA 1
ATOM 4999 C C . LEU B 1 257 ? -22.554 4.694 -29.370 1.00 23.09 240 LEU B C 1
ATOM 5000 O O . LEU B 1 257 ? -21.857 3.690 -29.614 1.00 22.93 240 LEU B O 1
ATOM 5005 N N . ASP B 1 258 ? -23.285 4.855 -28.259 1.00 23.19 241 ASP B N 1
ATOM 5006 C CA . ASP B 1 258 ? -23.377 3.859 -27.156 1.00 24.38 241 ASP B CA 1
ATOM 5007 C C . ASP B 1 258 ? -23.859 2.511 -27.710 1.00 25.51 241 ASP B C 1
ATOM 5008 O O . ASP B 1 258 ? -23.355 1.478 -27.231 1.00 27.87 241 ASP B O 1
ATOM 5013 N N . GLN B 1 259 ? -24.798 2.528 -28.666 1.00 24.95 242 GLN B N 1
ATOM 5014 C CA . GLN B 1 259 ? -25.486 1.319 -29.204 1.00 26.30 242 GLN B CA 1
ATOM 5015 C C . GLN B 1 259 ? -24.725 0.744 -30.407 1.00 26.15 242 GLN B C 1
ATOM 5016 O O . GLN B 1 259 ? -25.164 -0.312 -30.913 1.00 27.49 242 GLN B O 1
ATOM 5018 N N . ARG B 1 260 ? -23.653 1.406 -30.862 1.00 25.33 243 ARG B N 1
ATOM 5019 C CA . ARG B 1 260 ? -22.770 0.902 -31.950 1.00 26.89 243 ARG B CA 1
ATOM 5020 C C . ARG B 1 260 ? -21.800 -0.110 -31.350 1.00 27.93 243 ARG B C 1
ATOM 5021 O O . ARG B 1 260 ? -20.941 0.262 -30.556 1.00 25.96 243 ARG B O 1
ATOM 5029 N N . PRO B 1 261 ? -21.920 -1.416 -31.690 1.00 29.41 244 PRO B N 1
ATOM 5030 C CA . PRO B 1 261 ? -21.074 -2.452 -31.091 1.00 30.64 244 PRO B CA 1
ATOM 5031 C C . PRO B 1 261 ? -19.561 -2.246 -31.282 1.00 29.32 244 PRO B C 1
ATOM 5032 O O . PRO B 1 261 ? -18.807 -2.639 -30.401 1.00 29.22 244 PRO B O 1
ATOM 5036 N N . GLU B 1 262 ? -19.153 -1.643 -32.404 1.00 27.70 245 GLU B N 1
ATOM 5037 C CA . GLU B 1 262 ? -17.725 -1.498 -32.804 1.00 28.51 245 GLU B CA 1
ATOM 5038 C C . GLU B 1 262 ? -17.087 -0.265 -32.141 1.00 26.37 245 GLU B C 1
ATOM 5039 O O . GLU B 1 262 ? -15.851 -0.142 -32.236 1.00 25.43 245 GLU B O 1
ATOM 5045 N N . LEU B 1 263 ? -17.872 0.608 -31.495 1.00 25.14 246 LEU B N 1
ATOM 5046 C CA . LEU B 1 263 ? -17.385 1.899 -30.928 1.00 24.39 246 LEU B CA 1
ATOM 5047 C C . LEU B 1 263 ? -17.409 1.854 -29.395 1.00 25.53 246 LEU B C 1
ATOM 5048 O O . LEU B 1 263 ? -18.489 1.613 -28.826 1.00 27.89 246 LEU B O 1
ATOM 5053 N N . ASN B 1 264 ? -16.262 2.106 -28.756 1.00 24.01 247 ASN B N 1
ATOM 5054 C CA . ASN B 1 264 ? -16.097 2.059 -27.278 1.00 25.01 247 ASN B CA 1
ATOM 5055 C C . ASN B 1 264 ? -16.291 3.471 -26.718 1.00 24.03 247 ASN B C 1
ATOM 5056 O O . ASN B 1 264 ? -15.308 4.237 -26.701 1.00 23.82 247 ASN B O 1
ATOM 5061 N N . THR B 1 265 ? -17.503 3.791 -26.254 1.00 23.71 248 THR B N 1
ATOM 5062 C CA . THR B 1 265 ? -17.865 5.135 -25.723 1.00 24.04 248 THR B CA 1
ATOM 5063 C C . THR B 1 265 ? -17.269 5.341 -24.322 1.00 23.71 248 THR B C 1
ATOM 5064 O O . THR B 1 265 ? -17.359 6.476 -23.819 1.00 24.21 248 THR B O 1
ATOM 5068 N N . ALA B 1 266 ? -16.669 4.308 -23.718 1.00 24.07 249 ALA B N 1
ATOM 5069 C CA . ALA B 1 266 ? -15.895 4.424 -22.458 1.00 24.47 249 ALA B CA 1
ATOM 5070 C C . ALA B 1 266 ? -14.519 5.039 -22.745 1.00 24.26 249 ALA B C 1
ATOM 5071 O O . ALA B 1 266 ? -13.863 5.464 -21.778 1.00 24.52 249 ALA B O 1
ATOM 5073 N N . LYS B 1 267 ? -14.101 5.084 -24.018 1.00 23.90 250 LYS B N 1
ATOM 5074 C CA . LYS B 1 267 ? -12.826 5.713 -24.464 1.00 23.33 250 LYS B CA 1
ATOM 5075 C C . LYS B 1 267 ? -13.132 6.736 -25.561 1.00 23.11 250 LYS B C 1
ATOM 5076 O O . LYS B 1 267 ? -12.802 6.479 -26.735 1.00 23.73 250 LYS B O 1
ATOM 5082 N N . MET B 1 268 ? -13.724 7.869 -25.177 1.00 22.42 251 MET B N 1
ATOM 5083 C CA . MET B 1 268 ? -14.218 8.890 -26.129 1.00 22.31 251 MET B CA 1
ATOM 5084 C C . MET B 1 268 ? -13.691 10.272 -25.742 1.00 21.56 251 MET B C 1
ATOM 5085 O O . MET B 1 268 ? -13.735 10.621 -24.546 1.00 21.88 251 MET B O 1
ATOM 5090 N N . VAL B 1 269 ? -13.251 11.028 -26.748 1.00 21.71 252 VAL B N 1
ATOM 5091 C CA . VAL B 1 269 ? -12.754 12.427 -26.620 1.00 20.99 252 VAL B CA 1
ATOM 5092 C C . VAL B 1 269 ? -13.524 13.293 -27.620 1.00 20.23 252 VAL B C 1
ATOM 5093 O O . VAL B 1 269 ? -13.762 12.827 -28.744 1.00 20.98 252 VAL B O 1
ATOM 5097 N N . VAL B 1 270 ? -13.907 14.506 -27.223 1.00 19.82 253 VAL B N 1
ATOM 5098 C CA . VAL B 1 270 ? -14.542 15.492 -28.143 1.00 19.54 253 VAL B CA 1
ATOM 5099 C C . VAL B 1 270 ? -13.477 16.514 -28.549 1.00 18.83 253 VAL B C 1
ATOM 5100 O O . VAL B 1 270 ? -12.562 16.786 -27.750 1.00 19.29 253 VAL B O 1
ATOM 5104 N N . TRP B 1 271 ? -13.577 17.018 -29.776 1.00 19.56 254 TRP B N 1
ATOM 5105 C CA . TRP B 1 271 ? -12.593 17.940 -30.395 1.00 18.37 254 TRP B CA 1
ATOM 5106 C C . TRP B 1 271 ? -13.368 19.070 -31.072 1.00 17.45 254 TRP B C 1
ATOM 5107 O O . TRP B 1 271 ? -13.926 18.821 -32.160 1.00 16.88 254 TRP B O 1
ATOM 5118 N N . GLY B 1 272 ? -13.429 20.235 -30.420 1.00 17.16 255 GLY B N 1
ATOM 5119 C CA . GLY B 1 272 ? -14.162 21.425 -30.893 1.00 17.19 255 GLY B CA 1
ATOM 5120 C C . GLY B 1 272 ? -13.251 22.362 -31.660 1.00 17.11 255 GLY B C 1
ATOM 5121 O O . GLY B 1 272 ? -12.220 22.779 -31.095 1.00 18.50 255 GLY B O 1
ATOM 5122 N N . LEU B 1 273 ? -13.605 22.682 -32.906 1.00 17.60 256 LEU B N 1
ATOM 5123 C CA . LEU B 1 273 ? -12.755 23.489 -33.818 1.00 18.52 256 LEU B CA 1
ATOM 5124 C C . LEU B 1 273 ? -13.364 24.886 -33.972 1.00 18.50 256 LEU B C 1
ATOM 5125 O O . LEU B 1 273 ? -14.500 24.989 -34.472 1.00 18.53 256 LEU B O 1
ATOM 5130 N N . SER B 1 274 ? -12.622 25.909 -33.536 1.00 19.23 257 SER B N 1
ATOM 5131 C CA . SER B 1 274 ? -13.001 27.343 -33.591 1.00 19.43 257 SER B CA 1
ATOM 5132 C C . SER B 1 274 ? -14.341 27.540 -32.863 1.00 18.58 257 SER B C 1
ATOM 5133 O O . SER B 1 274 ? -14.358 27.303 -31.639 1.00 19.71 257 SER B O 1
ATOM 5136 N N . ALA B 1 275 ? -15.429 27.903 -33.557 1.00 18.02 258 ALA B N 1
ATOM 5137 C CA . ALA B 1 275 ? -16.781 28.035 -32.955 1.00 18.22 258 ALA B CA 1
ATOM 5138 C C . ALA B 1 275 ? -17.156 26.732 -32.230 1.00 17.60 258 ALA B C 1
ATOM 5139 O O . ALA B 1 275 ? -17.887 26.801 -31.227 1.00 19.63 258 ALA B O 1
ATOM 5141 N N . GLY B 1 276 ? -16.669 25.587 -32.718 1.00 17.44 259 GLY B N 1
ATOM 5142 C CA . GLY B 1 276 ? -16.850 24.264 -32.083 1.00 17.27 259 GLY B CA 1
ATOM 5143 C C . GLY B 1 276 ? -16.222 24.178 -30.700 1.00 17.23 259 GLY B C 1
ATOM 5144 O O . GLY B 1 276 ? -16.706 23.361 -29.882 1.00 15.95 259 GLY B O 1
ATOM 5145 N N . GLY B 1 277 ? -15.181 24.979 -30.440 1.00 16.41 260 GLY B N 1
ATOM 5146 C CA . GLY B 1 277 ? -14.459 25.020 -29.154 1.00 16.99 260 GLY B CA 1
ATOM 5147 C C . GLY B 1 277 ? -15.409 25.211 -27.985 1.00 17.46 260 GLY B C 1
ATOM 5148 O O . GLY B 1 277 ? -15.313 24.428 -27.014 1.00 18.78 260 GLY B O 1
ATOM 5149 N N . TYR B 1 278 ? -16.300 26.206 -28.083 1.00 15.85 261 TYR B N 1
ATOM 5150 C CA . TYR B 1 278 ? -17.381 26.498 -27.101 1.00 17.03 261 TYR B CA 1
ATOM 5151 C C . TYR B 1 278 ? -18.087 25.192 -26.712 1.00 17.55 261 TYR B C 1
ATOM 5152 O O . TYR B 1 278 ? -18.285 24.927 -25.503 1.00 17.63 261 TYR B O 1
ATOM 5161 N N . TYR B 1 279 ? -18.452 24.391 -27.715 1.00 17.53 262 TYR B N 1
ATOM 5162 C CA . TYR B 1 279 ? -19.303 23.188 -27.541 1.00 18.22 262 TYR B CA 1
ATOM 5163 C C . TYR B 1 279 ? -18.462 22.062 -26.928 1.00 17.40 262 TYR B C 1
ATOM 5164 O O . TYR B 1 279 ? -19.020 21.321 -26.103 1.00 18.06 262 TYR B O 1
ATOM 5173 N N . ALA B 1 280 ? -17.164 21.986 -27.242 1.00 17.15 263 ALA B N 1
ATOM 5174 C CA . ALA B 1 280 ? -16.227 21.020 -26.616 1.00 17.71 263 ALA B CA 1
ATOM 5175 C C . ALA B 1 280 ? -16.043 21.369 -25.133 1.00 18.60 263 ALA B C 1
ATOM 5176 O O . ALA B 1 280 ? -16.089 20.435 -24.305 1.00 18.87 263 ALA B O 1
ATOM 5178 N N . ILE B 1 281 ? -15.870 22.659 -24.809 1.00 17.27 264 ILE B N 1
ATOM 5179 C CA . ILE B 1 281 ? -15.757 23.147 -23.402 1.00 18.40 264 ILE B CA 1
ATOM 5180 C C . ILE B 1 281 ? -17.055 22.803 -22.666 1.00 17.71 264 ILE B C 1
ATOM 5181 O O . ILE B 1 281 ? -16.972 22.200 -21.588 1.00 18.69 264 ILE B O 1
ATOM 5186 N N . ARG B 1 282 ? -18.208 23.181 -23.223 1.00 17.98 265 ARG B N 1
ATOM 5187 C CA . ARG B 1 282 ? -19.529 22.953 -22.583 1.00 18.63 265 ARG B CA 1
ATOM 5188 C C . ARG B 1 282 ? -19.698 21.445 -22.332 1.00 19.08 265 ARG B C 1
ATOM 5189 O O . ARG B 1 282 ? -20.017 21.066 -21.183 1.00 19.92 265 ARG B O 1
ATOM 5197 N N . ALA B 1 283 ? -19.440 20.611 -23.345 1.00 18.35 266 ALA B N 1
ATOM 5198 C CA . ALA B 1 283 ? -19.624 19.140 -23.287 1.00 18.70 266 ALA B CA 1
ATOM 5199 C C . ALA B 1 283 ? -18.700 18.534 -22.224 1.00 18.12 266 ALA B C 1
ATOM 5200 O O . ALA B 1 283 ? -19.139 17.600 -21.517 1.00 18.54 266 ALA B O 1
ATOM 5202 N N . ALA B 1 284 ? -17.481 19.068 -22.087 1.00 17.99 267 ALA B N 1
ATOM 5203 C CA . ALA B 1 284 ? -16.485 18.651 -21.071 1.00 17.99 267 ALA B CA 1
ATOM 5204 C C . ALA B 1 284 ? -17.092 18.747 -19.665 1.00 19.11 267 ALA B C 1
ATOM 5205 O O . ALA B 1 284 ? -16.676 17.962 -18.800 1.00 20.50 267 ALA B O 1
ATOM 5207 N N . HIS B 1 285 ? -18.029 19.679 -19.454 1.00 19.44 268 HIS B N 1
ATOM 5208 C CA . HIS B 1 285 ? -18.760 19.892 -18.176 1.00 20.44 268 HIS B CA 1
ATOM 5209 C C . HIS B 1 285 ? -20.042 19.053 -18.161 1.00 20.59 268 HIS B C 1
ATOM 5210 O O . HIS B 1 285 ? -20.173 18.195 -17.268 1.00 21.48 268 HIS B O 1
ATOM 5217 N N . THR B 1 286 ? -20.948 19.299 -19.113 1.00 20.36 269 THR B N 1
ATOM 5218 C CA . THR B 1 286 ? -22.329 18.742 -19.131 1.00 21.44 269 THR B CA 1
ATOM 5219 C C . THR B 1 286 ? -22.287 17.216 -19.292 1.00 21.71 269 THR B C 1
ATOM 5220 O O . THR B 1 286 ? -23.168 16.548 -18.724 1.00 23.35 269 THR B O 1
ATOM 5224 N N . HIS B 1 287 ? -21.312 16.689 -20.035 1.00 21.57 270 HIS B N 1
ATOM 5225 C CA . HIS B 1 287 ? -21.202 15.244 -20.378 1.00 21.83 270 HIS B CA 1
ATOM 5226 C C . HIS B 1 287 ? -19.887 14.666 -19.836 1.00 21.99 270 HIS B C 1
ATOM 5227 O O . HIS B 1 287 ? -19.386 13.690 -20.423 1.00 21.70 270 HIS B O 1
ATOM 5234 N N . ARG B 1 288 ? -19.367 15.223 -18.738 1.00 22.55 271 ARG B N 1
ATOM 5235 C CA . ARG B 1 288 ? -18.079 14.799 -18.122 1.00 21.56 271 ARG B CA 1
ATOM 5236 C C . ARG B 1 288 ? -18.125 13.307 -17.766 1.00 22.66 271 ARG B C 1
ATOM 5237 O O . ARG B 1 288 ? -17.064 12.662 -17.830 1.00 22.43 271 ARG B O 1
ATOM 5245 N N . ASP B 1 289 ? -19.305 12.783 -17.417 1.00 22.82 272 ASP B N 1
ATOM 5246 C CA . ASP B 1 289 ? -19.510 11.361 -17.025 1.00 25.54 272 ASP B CA 1
ATOM 5247 C C . ASP B 1 289 ? -19.402 10.434 -18.247 1.00 24.30 272 ASP B C 1
ATOM 5248 O O . ASP B 1 289 ? -19.362 9.204 -18.034 1.00 25.48 272 ASP B O 1
ATOM 5253 N N . ARG B 1 290 ? -19.358 10.978 -19.470 1.00 23.51 273 ARG B N 1
ATOM 5254 C CA . ARG B 1 290 ? -19.385 10.186 -20.734 1.00 24.08 273 ARG B CA 1
ATOM 5255 C C . ARG B 1 290 ? -18.142 10.448 -21.601 1.00 22.84 273 ARG B C 1
ATOM 5256 O O . ARG B 1 290 ? -18.085 9.869 -22.706 1.00 23.72 273 ARG B O 1
ATOM 5264 N N . LEU B 1 291 ? -17.170 11.242 -21.131 1.00 22.09 274 LEU B N 1
ATOM 5265 C CA . LEU B 1 291 ? -15.967 11.625 -21.925 1.00 22.30 274 LEU B CA 1
ATOM 5266 C C . LEU B 1 291 ? -14.690 11.412 -21.104 1.00 22.07 274 LEU B C 1
ATOM 5267 O O . LEU B 1 291 ? -14.694 11.768 -19.912 1.00 21.46 274 LEU B O 1
ATOM 5272 N N . LEU B 1 292 ? -13.639 10.875 -21.737 1.00 21.92 275 LEU B N 1
ATOM 5273 C CA . LEU B 1 292 ? -12.269 10.784 -21.158 1.00 21.84 275 LEU B CA 1
ATOM 5274 C C . LEU B 1 292 ? -11.566 12.137 -21.301 1.00 21.62 275 LEU B C 1
ATOM 5275 O O . LEU B 1 292 ? -10.634 12.405 -20.524 1.00 22.57 275 LEU B O 1
ATOM 5280 N N . GLY B 1 293 ? -11.981 12.961 -22.265 1.00 20.95 276 GLY B N 1
ATOM 5281 C CA . GLY B 1 293 ? -11.336 14.262 -22.494 1.00 20.35 276 GLY B CA 1
ATOM 5282 C C . GLY B 1 293 ? -12.019 15.086 -23.566 1.00 19.24 276 GLY B C 1
ATOM 5283 O O . GLY B 1 293 ? -12.922 14.574 -24.256 1.00 18.85 276 GLY B O 1
ATOM 5284 N N . ALA B 1 294 ? -11.587 16.336 -23.690 1.00 19.16 277 ALA B N 1
ATOM 5285 C CA . ALA B 1 294 ? -12.086 17.317 -24.674 1.00 18.32 277 ALA B CA 1
ATOM 5286 C C . ALA B 1 294 ? -10.914 18.200 -25.094 1.00 18.31 277 ALA B C 1
ATOM 5287 O O . ALA B 1 294 ? -10.119 18.580 -24.214 1.00 19.18 277 ALA B O 1
ATOM 5289 N N . ILE B 1 295 ? -10.798 18.474 -26.392 1.00 19.08 278 ILE B N 1
ATOM 5290 C CA . ILE B 1 295 ? -9.884 19.514 -26.938 1.00 18.38 278 ILE B CA 1
ATOM 5291 C C . ILE B 1 295 ? -10.757 20.667 -27.433 1.00 18.05 278 ILE B C 1
ATOM 5292 O O . ILE B 1 295 ? -11.722 20.403 -28.172 1.00 16.79 278 ILE B O 1
ATOM 5297 N N . ALA B 1 296 ? -10.419 21.884 -27.005 1.00 18.29 279 ALA B N 1
ATOM 5298 C CA . ALA B 1 296 ? -11.097 23.096 -27.507 1.00 18.66 279 ALA B CA 1
ATOM 5299 C C . ALA B 1 296 ? -10.024 23.899 -28.248 1.00 19.79 279 ALA B C 1
ATOM 5300 O O . ALA B 1 296 ? -9.104 24.396 -27.598 1.00 20.91 279 ALA B O 1
ATOM 5302 N N . HIS B 1 297 ? -10.169 24.019 -29.564 1.00 19.74 280 HIS B N 1
ATOM 5303 C CA . HIS B 1 297 ? -9.157 24.681 -30.421 1.00 19.66 280 HIS B CA 1
ATOM 5304 C C . HIS B 1 297 ? -9.683 26.060 -30.829 1.00 18.83 280 HIS B C 1
ATOM 5305 O O . HIS B 1 297 ? -10.672 26.091 -31.540 1.00 17.92 280 HIS B O 1
ATOM 5312 N N . GLY B 1 298 ? -8.979 27.132 -30.449 1.00 19.73 281 GLY B N 1
ATOM 5313 C CA . GLY B 1 298 ? -9.439 28.507 -30.727 1.00 20.12 281 GLY B CA 1
ATOM 5314 C C . GLY B 1 298 ? -10.816 28.767 -30.149 1.00 19.96 281 GLY B C 1
ATOM 5315 O O . GLY B 1 298 ? -11.659 29.269 -30.877 1.00 20.04 281 GLY B O 1
ATOM 5316 N N . PRO B 1 299 ? -11.088 28.444 -28.865 1.00 19.76 282 PRO B N 1
ATOM 5317 C CA . PRO B 1 299 ? -12.436 28.570 -28.316 1.00 19.78 282 PRO B CA 1
ATOM 5318 C C . PRO B 1 299 ? -12.804 29.964 -27.785 1.00 19.35 282 PRO B C 1
ATOM 5319 O O . PRO B 1 299 ? -11.945 30.661 -27.276 1.00 20.40 282 PRO B O 1
ATOM 5323 N N . GLY B 1 300 ? -14.080 30.328 -27.931 1.00 19.38 283 GLY B N 1
ATOM 5324 C CA . GLY B 1 300 ? -14.740 31.388 -27.147 1.00 20.25 283 GLY B CA 1
ATOM 5325 C C . GLY B 1 300 ? -15.655 30.756 -26.113 1.00 20.54 283 GLY B C 1
ATOM 5326 O O . GLY B 1 300 ? -16.146 29.643 -26.371 1.00 22.76 283 GLY B O 1
ATOM 5327 N N . CYS B 1 301 ? -15.872 31.400 -24.966 1.00 19.51 284 CYS B N 1
ATOM 5328 C CA . CYS B 1 301 ? -16.823 30.891 -23.941 1.00 20.49 284 CYS B CA 1
ATOM 5329 C C . CYS B 1 301 ? -17.447 32.012 -23.102 1.00 20.33 284 CYS B C 1
ATOM 5330 O O . CYS B 1 301 ? -18.420 31.702 -22.401 1.00 21.21 284 CYS B O 1
ATOM 5333 N N . HIS B 1 302 ? -16.953 33.254 -23.178 1.00 19.67 285 HIS B N 1
ATOM 5334 C CA . HIS B 1 302 ? -17.434 34.375 -22.323 1.00 20.40 285 HIS B CA 1
ATOM 5335 C C . HIS B 1 302 ? -17.070 35.729 -22.942 1.00 20.46 285 HIS B C 1
ATOM 5336 O O . HIS B 1 302 ? -17.989 36.432 -23.399 1.00 21.54 285 HIS B O 1
ATOM 5343 N N . TYR B 1 303 ? -15.786 36.093 -22.934 1.00 20.21 286 TYR B N 1
ATOM 5344 C CA . TYR B 1 303 ? -15.298 37.424 -23.387 1.00 21.59 286 TYR B CA 1
ATOM 5345 C C . TYR B 1 303 ? -15.502 37.611 -24.897 1.00 20.66 286 TYR B C 1
ATOM 5346 O O . TYR B 1 303 ? -15.535 38.768 -25.325 1.00 21.73 286 TYR B O 1
ATOM 5355 N N . TYR B 1 304 ? -15.660 36.545 -25.689 1.00 20.18 287 TYR B N 1
ATOM 5356 C CA . TYR B 1 304 ? -15.881 36.683 -27.154 1.00 20.84 287 TYR B CA 1
ATOM 5357 C C . TYR B 1 304 ? -17.209 37.413 -27.410 1.00 21.64 287 TYR B C 1
ATOM 5358 O O . TYR B 1 304 ? -17.336 38.020 -28.493 1.00 22.83 287 TYR B O 1
ATOM 5367 N N . LEU B 1 305 ? -18.138 37.393 -26.443 1.00 20.73 288 LEU B N 1
ATOM 5368 C CA . LEU B 1 305 ? -19.482 38.032 -26.544 1.00 21.93 288 LEU B CA 1
ATOM 5369 C C . LEU B 1 305 ? -19.518 39.370 -25.789 1.00 22.76 288 LEU B C 1
ATOM 5370 O O . LEU B 1 305 ? -20.596 39.991 -25.747 1.00 23.42 288 LEU B O 1
ATOM 5375 N N . ASP B 1 306 ? -18.387 39.812 -25.229 1.00 23.47 289 ASP B N 1
ATOM 5376 C CA . ASP B 1 306 ? -18.237 41.153 -24.602 1.00 24.53 289 ASP B CA 1
ATOM 5377 C C . ASP B 1 306 ? -18.507 42.211 -25.672 1.00 24.57 289 ASP B C 1
ATOM 5378 O O . ASP B 1 306 ? -17.855 42.203 -26.714 1.00 23.27 289 ASP B O 1
ATOM 5383 N N . PRO B 1 307 ? -19.473 43.144 -25.472 1.00 26.04 290 PRO B N 1
ATOM 5384 C CA . PRO B 1 307 ? -19.750 44.188 -26.463 1.00 26.66 290 PRO B CA 1
ATOM 5385 C C . PRO B 1 307 ? -18.495 44.942 -26.941 1.00 26.87 290 PRO B C 1
ATOM 5386 O O . PRO B 1 307 ? -18.440 45.267 -28.114 1.00 28.20 290 PRO B O 1
ATOM 5390 N N . GLU B 1 308 ? -17.530 45.182 -26.042 1.00 27.59 291 GLU B N 1
ATOM 5391 C CA . GLU B 1 308 ? -16.238 45.864 -26.342 1.00 27.43 291 GLU B CA 1
ATOM 5392 C C . GLU B 1 308 ? -15.441 45.027 -27.346 1.00 26.68 291 GLU B C 1
ATOM 5393 O O . GLU B 1 308 ? -14.863 45.610 -28.282 1.00 27.40 291 GLU B O 1
ATOM 5395 N N . TRP B 1 309 ? -15.419 43.706 -27.158 1.00 25.37 292 TRP B N 1
ATOM 5396 C CA . TRP B 1 309 ? -14.738 42.753 -28.073 1.00 24.58 292 TRP B CA 1
ATOM 5397 C C . TRP B 1 309 ? -15.468 42.719 -29.422 1.00 25.02 292 TRP B C 1
ATOM 5398 O O . TRP B 1 309 ? -14.784 42.778 -30.464 1.00 25.83 292 TRP B O 1
ATOM 5409 N N . LEU B 1 310 ? -16.802 42.635 -29.397 1.00 24.41 293 LEU B N 1
ATOM 5410 C CA . LEU B 1 310 ? -17.663 42.529 -30.608 1.00 24.71 293 LEU B CA 1
ATOM 5411 C C . LEU B 1 310 ? -17.578 43.814 -31.442 1.00 26.39 293 LEU B C 1
ATOM 5412 O O . LEU B 1 310 ? -17.824 43.733 -32.659 1.00 28.63 293 LEU B O 1
ATOM 5417 N N . ALA B 1 311 ? -17.249 44.950 -30.819 1.00 27.57 294 ALA B N 1
ATOM 5418 C CA . ALA B 1 311 ? -17.115 46.271 -31.482 1.00 28.55 294 ALA B CA 1
ATOM 5419 C C . ALA B 1 311 ? -15.958 46.247 -32.492 1.00 28.21 294 ALA B C 1
ATOM 5420 O O . ALA B 1 311 ? -16.058 46.957 -33.513 1.00 29.81 294 ALA B O 1
ATOM 5422 N N . LYS B 1 312 ? -14.905 45.469 -32.216 1.00 27.34 295 LYS B N 1
ATOM 5423 C CA . LYS B 1 312 ? -13.634 45.463 -32.992 1.00 27.21 295 LYS B CA 1
ATOM 5424 C C . LYS B 1 312 ? -13.368 44.104 -33.657 1.00 25.97 295 LYS B C 1
ATOM 5425 O O . LYS B 1 312 ? -12.414 44.039 -34.454 1.00 26.50 295 LYS B O 1
ATOM 5431 N N . VAL B 1 313 ? -14.166 43.069 -33.375 1.00 24.43 296 VAL B N 1
ATOM 5432 C CA . VAL B 1 313 ? -13.899 41.672 -33.843 1.00 24.18 296 VAL B CA 1
ATOM 5433 C C . VAL B 1 313 ? -13.862 41.621 -35.382 1.00 24.21 296 VAL B C 1
ATOM 5434 O O . VAL B 1 313 ? -13.031 40.865 -35.920 1.00 25.05 296 VAL B O 1
ATOM 5438 N N . ASN B 1 314 ? -14.706 42.394 -36.073 1.00 24.08 297 ASN B N 1
ATOM 5439 C CA . ASN B 1 314 ? -14.780 42.414 -37.561 1.00 24.43 297 ASN B CA 1
ATOM 5440 C C . ASN B 1 314 ? -13.496 43.011 -38.160 1.00 24.87 297 ASN B C 1
ATOM 5441 O O . ASN B 1 314 ? -13.294 42.851 -39.375 1.00 26.46 297 ASN B O 1
ATOM 5446 N N . ASP B 1 315 ? -12.664 43.676 -37.350 1.00 24.94 298 ASP B N 1
ATOM 5447 C CA . ASP B 1 315 ? -11.484 44.451 -37.818 1.00 25.66 298 ASP B CA 1
ATOM 5448 C C . ASP B 1 315 ? -10.198 43.610 -37.745 1.00 24.47 298 ASP B C 1
ATOM 5449 O O . ASP B 1 315 ? -9.131 44.173 -38.055 1.00 24.25 298 ASP B O 1
ATOM 5454 N N . HIS B 1 316 ? -10.273 42.328 -37.364 1.00 23.00 299 HIS B N 1
ATOM 5455 C CA . HIS B 1 316 ? -9.079 41.471 -37.110 1.00 23.26 299 HIS B CA 1
ATOM 5456 C C . HIS B 1 316 ? -8.933 40.413 -38.215 1.00 22.52 299 HIS B C 1
ATOM 5457 O O . HIS B 1 316 ? -9.306 40.713 -39.360 1.00 23.30 299 HIS B O 1
ATOM 5464 N N . GLU B 1 317 ? -8.376 39.240 -37.900 1.00 21.45 300 GLU B N 1
ATOM 5465 C CA . GLU B 1 317 ? -7.796 38.314 -38.911 1.00 21.26 300 GLU B CA 1
ATOM 5466 C C . GLU B 1 317 ? -8.875 37.483 -39.620 1.00 20.81 300 GLU B C 1
ATOM 5467 O O . GLU B 1 317 ? -8.531 36.854 -40.634 1.00 21.04 300 GLU B O 1
ATOM 5473 N N . TYR B 1 318 ? -10.122 37.437 -39.151 1.00 20.57 301 TYR B N 1
ATOM 5474 C CA . TYR B 1 318 ? -11.159 36.652 -39.874 1.00 21.18 301 TYR B CA 1
ATOM 5475 C C . TYR B 1 318 ? -11.281 37.219 -41.290 1.00 22.34 301 TYR B C 1
ATOM 5476 O O . TYR B 1 318 ? -11.348 38.432 -41.463 1.00 24.10 301 TYR B O 1
ATOM 5485 N N . PRO B 1 319 ? -11.257 36.372 -42.345 1.00 22.14 302 PRO B N 1
ATOM 5486 C CA . PRO B 1 319 ? -11.183 36.855 -43.728 1.00 22.43 302 PRO B CA 1
ATOM 5487 C C . PRO B 1 319 ? -12.273 37.858 -44.140 1.00 22.81 302 PRO B C 1
ATOM 5488 O O . PRO B 1 319 ? -11.992 38.712 -44.966 1.00 25.78 302 PRO B O 1
ATOM 5492 N N . PHE B 1 320 ? -13.479 37.729 -43.580 1.00 23.40 303 PHE B N 1
ATOM 5493 C CA . PHE B 1 320 ? -14.662 38.579 -43.881 1.00 24.49 303 PHE B CA 1
ATOM 5494 C C . PHE B 1 320 ? -15.343 38.984 -42.570 1.00 24.25 303 PHE B C 1
ATOM 5495 O O . PHE B 1 320 ? -14.871 38.566 -41.502 1.00 24.75 303 PHE B O 1
ATOM 5503 N N . GLU B 1 321 ? -16.406 39.791 -42.655 1.00 26.07 304 GLU B N 1
ATOM 5504 C CA . GLU B 1 321 ? -17.234 40.212 -41.492 1.00 26.39 304 GLU B CA 1
ATOM 5505 C C . GLU B 1 321 ? -17.760 38.949 -40.803 1.00 24.70 304 GLU B C 1
ATOM 5506 O O . GLU B 1 321 ? -18.145 38.008 -41.528 1.00 23.77 304 GLU B O 1
ATOM 5512 N N . ILE B 1 322 ? -17.760 38.919 -39.466 1.00 23.38 305 ILE B N 1
ATOM 5513 C CA . ILE B 1 322 ? -18.151 37.710 -38.677 1.00 22.00 305 ILE B CA 1
ATOM 5514 C C . ILE B 1 322 ? -19.426 37.973 -37.858 1.00 21.51 305 ILE B C 1
ATOM 5515 O O . ILE B 1 322 ? -20.150 37.004 -37.620 1.00 21.51 305 ILE B O 1
ATOM 5520 N N . THR B 1 323 ? -19.724 39.216 -37.460 1.00 21.97 306 THR B N 1
ATOM 5521 C CA . THR B 1 323 ? -20.789 39.507 -36.454 1.00 23.07 306 THR B CA 1
ATOM 5522 C C . THR B 1 323 ? -22.183 39.140 -36.994 1.00 24.04 306 THR B C 1
ATOM 5523 O O . THR B 1 323 ? -22.997 38.651 -36.184 1.00 24.89 306 THR B O 1
ATOM 5527 N N . ALA B 1 324 ? -22.459 39.350 -38.287 1.00 23.84 307 ALA B N 1
ATOM 5528 C CA . ALA B 1 324 ? -23.737 38.965 -38.938 1.00 24.42 307 ALA B CA 1
ATOM 5529 C C . ALA B 1 324 ? -23.923 37.444 -38.841 1.00 23.32 307 ALA B C 1
ATOM 5530 O O . ALA B 1 324 ? -25.026 36.996 -38.451 1.00 23.74 307 ALA B O 1
ATOM 5532 N N . ALA B 1 325 ? -22.887 36.672 -39.176 1.00 22.07 308 ALA B N 1
ATOM 5533 C CA . ALA B 1 325 ? -22.912 35.189 -39.117 1.00 20.71 308 ALA B CA 1
ATOM 5534 C C . ALA B 1 325 ? -23.091 34.749 -37.659 1.00 20.41 308 ALA B C 1
ATOM 5535 O O . ALA B 1 325 ? -23.924 33.864 -37.399 1.00 20.46 308 ALA B O 1
ATOM 5537 N N . TRP B 1 326 ? -22.341 35.358 -36.739 1.00 20.32 309 TRP B N 1
ATOM 5538 C CA . TRP B 1 326 ? -22.418 35.063 -35.283 1.00 19.83 309 TRP B CA 1
ATOM 5539 C C . TRP B 1 326 ? -23.839 35.314 -34.773 1.00 19.77 309 TRP B C 1
ATOM 5540 O O . TRP B 1 326 ? -24.355 34.435 -34.065 1.00 19.19 309 TRP B O 1
ATOM 5551 N N . ALA B 1 327 ? -24.445 36.451 -35.132 1.00 20.34 310 ALA B N 1
ATOM 5552 C CA . ALA B 1 327 ? -25.830 36.814 -34.748 1.00 21.30 310 ALA B CA 1
ATOM 5553 C C . ALA B 1 327 ? -26.766 35.653 -35.102 1.00 21.55 310 ALA B C 1
ATOM 5554 O O . ALA B 1 327 ? -27.483 35.162 -34.202 1.00 22.10 310 ALA B O 1
ATOM 5556 N N . THR B 1 328 ? -26.720 35.205 -36.359 1.00 21.14 311 THR B N 1
ATOM 5557 C CA . THR B 1 328 ? -27.613 34.152 -36.912 1.00 20.98 311 THR B CA 1
ATOM 5558 C C . THR B 1 328 ? -27.331 32.821 -36.206 1.00 20.52 311 THR B C 1
ATOM 5559 O O . THR B 1 328 ? -28.303 32.146 -35.832 1.00 21.65 311 THR B O 1
ATOM 5563 N N . LYS B 1 329 ? -26.055 32.483 -36.004 1.00 20.80 312 LYS B N 1
ATOM 5564 C CA . LYS B 1 329 ? -25.618 31.209 -35.372 1.00 20.30 312 LYS B CA 1
ATOM 5565 C C . LYS B 1 329 ? -26.088 31.154 -33.910 1.00 20.14 312 LYS B C 1
ATOM 5566 O O . LYS B 1 329 ? -26.309 30.034 -33.406 1.00 19.87 312 LYS B O 1
ATOM 5572 N N . HIS B 1 330 ? -26.211 32.310 -33.247 1.00 20.28 313 HIS B N 1
ATOM 5573 C CA . HIS B 1 330 ? -26.672 32.435 -31.836 1.00 21.77 313 HIS B CA 1
ATOM 5574 C C . HIS B 1 330 ? -28.197 32.630 -31.772 1.00 23.04 313 HIS B C 1
ATOM 5575 O O . HIS B 1 330 ? -28.713 32.835 -30.656 1.00 24.25 313 HIS B O 1
ATOM 5582 N N . GLY B 1 331 ? -28.898 32.546 -32.909 1.00 24.68 314 GLY B N 1
ATOM 5583 C CA . GLY B 1 331 ? -30.374 32.509 -32.976 1.00 24.61 314 GLY B CA 1
ATOM 5584 C C . GLY B 1 331 ? -31.018 33.888 -32.912 1.00 25.06 314 GLY B C 1
ATOM 5585 O O . GLY B 1 331 ? -32.231 33.951 -32.628 1.00 25.66 314 GLY B O 1
ATOM 5586 N N . TYR B 1 332 ? -30.265 34.955 -33.205 1.00 24.65 315 TYR B N 1
ATOM 5587 C CA . TYR B 1 332 ? -30.745 36.363 -33.161 1.00 25.42 315 TYR B CA 1
ATOM 5588 C C . TYR B 1 332 ? -31.155 36.836 -34.560 1.00 26.75 315 TYR B C 1
ATOM 5589 O O . TYR B 1 332 ? -30.492 36.475 -35.558 1.00 25.82 315 TYR B O 1
ATOM 5598 N N . LYS B 1 333 ? -32.211 37.650 -34.615 1.00 28.97 316 LYS B N 1
ATOM 5599 C CA . LYS B 1 333 ? -32.791 38.202 -35.868 1.00 29.83 316 LYS B CA 1
ATOM 5600 C C . LYS B 1 333 ? -31.933 39.376 -36.355 1.00 30.74 316 LYS B C 1
ATOM 5601 O O . LYS B 1 333 ? -31.915 39.610 -37.576 1.00 31.91 316 LYS B O 1
ATOM 5603 N N . THR B 1 334 ? -31.258 40.083 -35.438 1.00 31.34 317 THR B N 1
ATOM 5604 C CA . THR B 1 334 ? -30.379 41.247 -35.739 1.00 31.25 317 THR B CA 1
ATOM 5605 C C . THR B 1 334 ? -29.057 41.146 -34.968 1.00 29.97 317 THR B C 1
ATOM 5606 O O . THR B 1 334 ? -29.035 40.512 -33.891 1.00 30.36 317 THR B O 1
ATOM 5610 N N . VAL B 1 335 ? -28.006 41.776 -35.501 1.00 30.26 318 VAL B N 1
ATOM 5611 C CA . VAL B 1 335 ? -26.671 41.921 -34.846 1.00 29.49 318 VAL B CA 1
ATOM 5612 C C . VAL B 1 335 ? -26.844 42.754 -33.571 1.00 29.31 318 VAL B C 1
ATOM 5613 O O . VAL B 1 335 ? -26.231 42.402 -32.548 1.00 28.47 318 VAL B O 1
ATOM 5617 N N . GLU B 1 336 ? -27.662 43.808 -33.631 1.00 30.49 319 GLU B N 1
ATOM 5618 C CA . GLU B 1 336 ? -27.875 44.754 -32.502 1.00 31.99 319 GLU B CA 1
ATOM 5619 C C . GLU B 1 336 ? -28.371 43.969 -31.280 1.00 30.66 319 GLU B C 1
ATOM 5620 O O . GLU B 1 336 ? -27.864 44.231 -30.181 1.00 30.52 319 GLU B O 1
ATOM 5626 N N . GLU B 1 337 ? -29.303 43.027 -31.468 1.00 30.12 320 GLU B N 1
ATOM 5627 C CA . GLU B 1 337 ? -29.873 42.215 -30.358 1.00 29.63 320 GLU B CA 1
ATOM 5628 C C . GLU B 1 337 ? -28.839 41.186 -29.884 1.00 27.50 320 GLU B C 1
ATOM 5629 O O . GLU B 1 337 ? -28.783 40.942 -28.665 1.00 29.09 320 GLU B O 1
ATOM 5635 N N . PHE B 1 338 ? -28.069 40.598 -30.808 1.00 26.36 321 PHE B N 1
ATOM 5636 C CA . PHE B 1 338 ? -26.961 39.649 -30.506 1.00 24.05 321 PHE B CA 1
ATOM 5637 C C . PHE B 1 338 ? -25.943 40.338 -29.587 1.00 24.01 321 PHE B C 1
ATOM 5638 O O . PHE B 1 338 ? -25.636 39.808 -28.499 1.00 22.56 321 PHE B O 1
ATOM 5646 N N . VAL B 1 339 ? -25.444 41.504 -30.006 1.00 24.42 322 VAL B N 1
ATOM 5647 C CA . VAL B 1 339 ? -24.421 42.289 -29.250 1.00 25.33 322 VAL B CA 1
ATOM 5648 C C . VAL B 1 339 ? -24.967 42.615 -27.851 1.00 25.91 322 VAL B C 1
ATOM 5649 O O . VAL B 1 339 ? -24.198 42.485 -26.879 1.00 27.56 322 VAL B O 1
ATOM 5653 N N . ALA B 1 340 ? -26.242 43.005 -27.749 1.00 26.24 323 ALA B N 1
ATOM 5654 C CA . ALA B 1 340 ? -26.888 43.434 -26.484 1.00 27.96 323 ALA B CA 1
ATOM 5655 C C . ALA B 1 340 ? -27.067 42.245 -25.529 1.00 27.24 323 ALA B C 1
ATOM 5656 O O . ALA B 1 340 ? -26.832 42.430 -24.323 1.00 28.95 323 ALA B O 1
ATOM 5658 N N . GLY B 1 341 ? -27.449 41.071 -26.043 1.00 26.52 324 GLY B N 1
ATOM 5659 C CA . GLY B 1 341 ? -28.050 39.990 -25.236 1.00 26.70 324 GLY B CA 1
ATOM 5660 C C . GLY B 1 341 ? -27.188 38.741 -25.101 1.00 24.74 324 GLY B C 1
ATOM 5661 O O . GLY B 1 341 ? -27.404 38.005 -24.125 1.00 25.32 324 GLY B O 1
ATOM 5662 N N . ALA B 1 342 ? -26.262 38.491 -26.031 1.00 23.99 325 ALA B N 1
ATOM 5663 C CA . ALA B 1 342 ? -25.616 37.171 -26.243 1.00 22.32 325 ALA B CA 1
ATOM 5664 C C . ALA B 1 342 ? -24.808 36.732 -25.013 1.00 22.19 325 ALA B C 1
ATOM 5665 O O . ALA B 1 342 ? -24.951 35.559 -24.614 1.00 22.13 325 ALA B O 1
ATOM 5667 N N . GLN B 1 343 ? -23.993 37.615 -24.430 1.00 21.97 326 GLN B N 1
ATOM 5668 C CA . GLN B 1 343 ? -23.046 37.226 -23.351 1.00 21.90 326 GLN B CA 1
ATOM 5669 C C . GLN B 1 343 ? -23.828 36.641 -22.169 1.00 22.27 326 GLN B C 1
ATOM 5670 O O . GLN B 1 343 ? -23.526 35.502 -21.774 1.00 21.88 326 GLN B O 1
ATOM 5676 N N . LYS B 1 344 ? -24.795 37.378 -21.620 1.00 24.00 327 LYS B N 1
ATOM 5677 C CA . LYS B 1 344 ? -25.544 36.934 -20.413 1.00 25.01 327 LYS B CA 1
ATOM 5678 C C . LYS B 1 344 ? -26.255 35.608 -20.725 1.00 23.75 327 LYS B C 1
ATOM 5679 O O . LYS B 1 344 ? -26.381 34.778 -19.803 1.00 24.97 327 LYS B O 1
ATOM 5685 N N . LYS B 1 345 ? -26.660 35.393 -21.981 1.00 22.81 328 LYS B N 1
ATOM 5686 C CA . LYS B 1 345 ? -27.484 34.226 -22.394 1.00 23.05 328 LYS B CA 1
ATOM 5687 C C . LYS B 1 345 ? -26.604 32.994 -22.652 1.00 22.17 328 LYS B C 1
ATOM 5688 O O . LYS B 1 345 ? -27.033 31.895 -22.262 1.00 22.94 328 LYS B O 1
ATOM 5694 N N . PHE B 1 346 ? -25.444 33.153 -23.303 1.00 21.53 329 PHE B N 1
ATOM 5695 C CA . PHE B 1 346 ? -24.628 32.022 -23.825 1.00 21.46 329 PHE B CA 1
ATOM 5696 C C . PHE B 1 346 ? -23.322 31.819 -23.046 1.00 21.09 329 PHE B C 1
ATOM 5697 O O . PHE B 1 346 ? -22.772 30.709 -23.142 1.00 21.09 329 PHE B O 1
ATOM 5705 N N . SER B 1 347 ? -22.813 32.825 -22.331 1.00 21.03 330 SER B N 1
ATOM 5706 C CA . SER B 1 347 ? -21.531 32.710 -21.586 1.00 21.09 330 SER B CA 1
ATOM 5707 C C . SER B 1 347 ? -21.569 31.474 -20.682 1.00 20.65 330 SER B C 1
ATOM 5708 O O . SER B 1 347 ? -22.494 31.381 -19.850 1.00 20.00 330 SER B O 1
ATOM 5711 N N . LEU B 1 348 ? -20.583 30.582 -20.822 1.00 20.27 331 LEU B N 1
ATOM 5712 C CA . LEU B 1 348 ? -20.391 29.417 -19.915 1.00 20.92 331 LEU B CA 1
ATOM 5713 C C . LEU B 1 348 ? -19.999 29.914 -18.517 1.00 20.85 331 LEU B C 1
ATOM 5714 O O . LEU B 1 348 ? -20.251 29.184 -17.534 1.00 21.27 331 LEU B O 1
ATOM 5719 N N . VAL B 1 349 ? -19.423 31.116 -18.423 1.00 20.77 332 VAL B N 1
ATOM 5720 C CA . VAL B 1 349 ? -19.026 31.746 -17.128 1.00 21.91 332 VAL B CA 1
ATOM 5721 C C . VAL B 1 349 ? -20.268 32.348 -16.452 1.00 22.24 332 VAL B C 1
ATOM 5722 O O . VAL B 1 349 ? -20.521 32.011 -15.282 1.00 22.38 332 VAL B O 1
ATOM 5726 N N . GLU B 1 350 ? -21.028 33.189 -17.159 1.00 22.62 333 GLU B N 1
ATOM 5727 C CA . GLU B 1 350 ? -22.199 33.912 -16.589 1.00 24.23 333 GLU B CA 1
ATOM 5728 C C . GLU B 1 350 ? -23.282 32.907 -16.170 1.00 22.66 333 GLU B C 1
ATOM 5729 O O . GLU B 1 350 ? -23.886 33.110 -15.108 1.00 22.97 333 GLU B O 1
ATOM 5735 N N . THR B 1 351 ? -23.521 31.867 -16.975 1.00 22.06 334 THR B N 1
ATOM 5736 C CA . THR B 1 351 ? -24.579 30.849 -16.734 1.00 22.33 334 THR B CA 1
ATOM 5737 C C . THR B 1 351 ? -24.074 29.781 -15.754 1.00 22.04 334 THR B C 1
ATOM 5738 O O . THR B 1 351 ? -24.909 28.983 -15.296 1.00 23.41 334 THR B O 1
ATOM 5742 N N . GLY B 1 352 ? -22.769 29.754 -15.466 1.00 21.26 335 GLY B N 1
ATOM 5743 C CA . GLY B 1 352 ? -22.184 28.962 -14.365 1.00 21.67 335 GLY B CA 1
ATOM 5744 C C . GLY B 1 352 ? -21.870 27.528 -14.759 1.00 21.16 335 GLY B C 1
ATOM 5745 O O . GLY B 1 352 ? -21.617 26.715 -13.851 1.00 21.73 335 GLY B O 1
ATOM 5746 N N . ILE B 1 353 ? -21.849 27.217 -16.057 1.00 21.31 336 ILE B N 1
ATOM 5747 C CA . ILE B 1 353 ? -21.421 25.880 -16.566 1.00 21.41 336 ILE B CA 1
ATOM 5748 C C . ILE B 1 353 ? -20.001 25.587 -16.056 1.00 21.16 336 ILE B C 1
ATOM 5749 O O . ILE B 1 353 ? -19.751 24.431 -15.653 1.00 21.67 336 ILE B O 1
ATOM 5754 N N . VAL B 1 354 ? -19.128 26.601 -16.028 1.00 20.77 337 VAL B N 1
ATOM 5755 C CA . VAL B 1 354 ? -17.675 26.465 -15.691 1.00 20.91 337 VAL B CA 1
ATOM 5756 C C . VAL B 1 354 ? -17.497 26.111 -14.208 1.00 20.46 337 VAL B C 1
ATOM 5757 O O . VAL B 1 354 ? -16.401 25.652 -13.842 1.00 20.57 337 VAL B O 1
ATOM 5761 N N . ASP B 1 355 ? -18.516 26.335 -13.374 1.00 20.63 338 ASP B N 1
ATOM 5762 C CA . ASP B 1 355 ? -18.442 26.105 -11.907 1.00 21.54 338 ASP B CA 1
ATOM 5763 C C . ASP B 1 355 ? -18.709 24.628 -11.590 1.00 22.53 338 ASP B C 1
ATOM 5764 O O . ASP B 1 355 ? -18.507 24.234 -10.425 1.00 24.01 338 ASP B O 1
ATOM 5769 N N . GLN B 1 356 ? -19.112 23.840 -12.591 1.00 22.72 339 GLN B N 1
ATOM 5770 C CA . GLN B 1 356 ? -19.191 22.358 -12.500 1.00 22.97 339 GLN B CA 1
ATOM 5771 C C . GLN B 1 356 ? -17.814 21.767 -12.784 1.00 22.43 339 GLN B C 1
ATOM 5772 O O . GLN B 1 356 ? -16.980 22.399 -13.433 1.00 21.38 339 GLN B O 1
ATOM 5778 N N . PRO B 1 357 ? -17.537 20.523 -12.334 1.00 22.51 340 PRO B N 1
ATOM 5779 C CA . PRO B 1 357 ? -16.326 19.818 -12.738 1.00 21.72 340 PRO B CA 1
ATOM 5780 C C . PRO B 1 357 ? -16.395 19.474 -14.233 1.00 20.63 340 PRO B C 1
ATOM 5781 O O . PRO B 1 357 ? -17.464 19.573 -14.832 1.00 18.60 340 PRO B O 1
ATOM 5785 N N . SER B 1 358 ? -15.262 19.076 -14.804 1.00 19.73 341 SER B N 1
ATOM 5786 C CA . SER B 1 358 ? -15.144 18.675 -16.229 1.00 19.85 341 SER B CA 1
ATOM 5787 C C . SER B 1 358 ? -14.194 17.485 -16.341 1.00 19.93 341 SER B C 1
ATOM 5788 O O . SER B 1 358 ? -13.386 17.284 -15.418 1.00 21.62 341 SER B O 1
ATOM 5791 N N . CYS B 1 359 ? -14.309 16.719 -17.424 1.00 20.41 342 CYS B N 1
ATOM 5792 C CA . CYS B 1 359 ? -13.265 15.764 -17.868 1.00 20.38 342 CYS B CA 1
ATOM 5793 C C . CYS B 1 359 ? -12.012 16.577 -18.214 1.00 20.26 342 CYS B C 1
ATOM 5794 O O . CYS B 1 359 ? -12.098 17.826 -18.248 1.00 19.40 342 CYS B O 1
ATOM 5797 N N . ARG B 1 360 ? -10.893 15.912 -18.482 1.00 19.23 343 ARG B N 1
ATOM 5798 C CA . ARG B 1 360 ? -9.661 16.607 -18.933 1.00 19.59 343 ARG B CA 1
ATOM 5799 C C . ARG B 1 360 ? -10.021 17.489 -20.132 1.00 19.02 343 ARG B C 1
ATOM 5800 O O . ARG B 1 360 ? -10.759 17.024 -21.028 1.00 18.66 343 ARG B O 1
ATOM 5808 N N . LEU B 1 361 ? -9.568 18.741 -20.112 1.00 19.06 344 LEU B N 1
ATOM 5809 C CA . LEU B 1 361 ? -9.873 19.747 -21.159 1.00 18.90 344 LEU B CA 1
ATOM 5810 C C . LEU B 1 361 ? -8.561 20.401 -21.595 1.00 18.99 344 LEU B C 1
ATOM 5811 O O . LEU B 1 361 ? -7.937 21.082 -20.748 1.00 19.85 344 LEU B O 1
ATOM 5816 N N . LEU B 1 362 ? -8.156 20.157 -22.846 1.00 18.11 345 LEU B N 1
ATOM 5817 C CA . LEU B 1 362 ? -6.986 20.802 -23.495 1.00 17.44 345 LEU B CA 1
ATOM 5818 C C . LEU B 1 362 ? -7.457 22.047 -24.250 1.00 16.75 345 LEU B C 1
ATOM 5819 O O . LEU B 1 362 ? -8.326 21.921 -25.138 1.00 16.73 345 LEU B O 1
ATOM 5824 N N . LEU B 1 363 ? -6.876 23.195 -23.913 1.00 16.12 346 LEU B N 1
ATOM 5825 C CA . LEU B 1 363 ? -7.141 24.503 -24.564 1.00 16.11 346 LEU B CA 1
ATOM 5826 C C . LEU B 1 363 ? -5.935 24.865 -25.433 1.00 16.31 346 LEU B C 1
ATOM 5827 O O . LEU B 1 363 ? -4.817 24.936 -24.891 1.00 16.66 346 LEU B O 1
ATOM 5832 N N . LEU B 1 364 ? -6.162 25.070 -26.732 1.00 17.49 347 LEU B N 1
ATOM 5833 C CA . LEU B 1 364 ? -5.114 25.443 -27.718 1.00 17.76 347 LEU B CA 1
ATOM 5834 C C . LEU B 1 364 ? -5.546 26.720 -28.433 1.00 18.47 347 LEU B C 1
ATOM 5835 O O . LEU B 1 364 ? -6.724 26.797 -28.863 1.00 18.77 347 LEU B O 1
ATOM 5840 N N . ASN B 1 365 ? -4.633 27.682 -28.556 1.00 18.73 348 ASN B N 1
ATOM 5841 C CA . ASN B 1 365 ? -4.891 28.918 -29.335 1.00 18.86 348 ASN B CA 1
ATOM 5842 C C . ASN B 1 365 ? -3.612 29.739 -29.486 1.00 18.93 348 ASN B C 1
ATOM 5843 O O . ASN B 1 365 ? -2.676 29.530 -28.704 1.00 19.69 348 ASN B O 1
ATOM 5848 N N . GLY B 1 366 ? -3.598 30.644 -30.468 1.00 19.20 349 GLY B N 1
ATOM 5849 C CA . GLY B 1 366 ? -2.649 31.768 -30.525 1.00 19.71 349 GLY B CA 1
ATOM 5850 C C . GLY B 1 366 ? -2.982 32.797 -29.461 1.00 20.12 349 GLY B C 1
ATOM 5851 O O . GLY B 1 366 ? -4.184 33.045 -29.237 1.00 19.36 349 GLY B O 1
ATOM 5852 N N . VAL B 1 367 ? -1.960 33.365 -28.814 1.00 21.19 350 VAL B N 1
ATOM 5853 C CA . VAL B 1 367 ? -2.110 34.396 -27.743 1.00 21.58 350 VAL B CA 1
ATOM 5854 C C . VAL B 1 367 ? -2.765 35.642 -28.358 1.00 21.12 350 VAL B C 1
ATOM 5855 O O . VAL B 1 367 ? -3.616 36.254 -27.689 1.00 20.30 350 VAL B O 1
ATOM 5859 N N . ASP B 1 368 ? -2.400 35.982 -29.598 1.00 21.16 351 ASP B N 1
ATOM 5860 C CA . ASP B 1 368 ? -2.855 37.209 -30.304 1.00 22.49 351 ASP B CA 1
ATOM 5861 C C . ASP B 1 368 ? -4.077 36.880 -31.172 1.00 21.67 351 ASP B C 1
ATOM 5862 O O . ASP B 1 368 ? -4.183 37.434 -32.280 1.00 21.90 351 ASP B O 1
ATOM 5867 N N . ASP B 1 369 ? -4.980 36.030 -30.675 1.00 20.34 352 ASP B N 1
ATOM 5868 C CA . ASP B 1 369 ? -6.281 35.741 -31.331 1.00 20.45 352 ASP B CA 1
ATOM 5869 C C . ASP B 1 369 ? -7.135 37.017 -31.284 1.00 21.35 352 ASP B C 1
ATOM 5870 O O . ASP B 1 369 ? -7.337 37.553 -30.181 1.00 22.38 352 ASP B O 1
ATOM 5875 N N . GLY B 1 370 ? -7.585 37.494 -32.451 1.00 21.64 353 GLY B N 1
ATOM 5876 C CA . GLY B 1 370 ? -8.429 38.697 -32.610 1.00 22.05 353 GLY B CA 1
ATOM 5877 C C . GLY B 1 370 ? -9.863 38.351 -32.981 1.00 21.79 353 GLY B C 1
ATOM 5878 O O . GLY B 1 370 ? -10.657 39.288 -33.211 1.00 21.35 353 GLY B O 1
ATOM 5879 N N . VAL B 1 371 ? -10.194 37.057 -33.045 1.00 21.18 354 VAL B N 1
ATOM 5880 C CA . VAL B 1 371 ? -11.563 36.545 -33.352 1.00 21.03 354 VAL B CA 1
ATOM 5881 C C . VAL B 1 371 ? -12.244 36.182 -32.028 1.00 20.69 354 VAL B C 1
ATOM 5882 O O . VAL B 1 371 ? -13.373 36.634 -31.793 1.00 20.39 354 VAL B O 1
ATOM 5886 N N . VAL B 1 372 ? -11.570 35.386 -31.200 1.00 20.81 355 VAL B N 1
ATOM 5887 C CA . VAL B 1 372 ? -11.979 35.083 -29.796 1.00 20.43 355 VAL B CA 1
ATOM 5888 C C . VAL B 1 372 ? -10.775 35.376 -28.905 1.00 20.33 355 VAL B C 1
ATOM 5889 O O . VAL B 1 372 ? -9.651 35.011 -29.239 1.00 20.02 355 VAL B O 1
ATOM 5893 N N . PRO B 1 373 ? -10.958 36.068 -27.760 1.00 20.18 356 PRO B N 1
ATOM 5894 C CA . PRO B 1 373 ? -9.820 36.531 -26.969 1.00 20.34 356 PRO B CA 1
ATOM 5895 C C . PRO B 1 373 ? -9.141 35.356 -26.254 1.00 19.46 356 PRO B C 1
ATOM 5896 O O . PRO B 1 373 ? -9.833 34.440 -25.848 1.00 19.96 356 PRO B O 1
ATOM 5900 N N . ILE B 1 374 ? -7.814 35.396 -26.118 1.00 18.89 357 ILE B N 1
ATOM 5901 C CA . ILE B 1 374 ? -7.052 34.369 -25.344 1.00 19.68 357 ILE B CA 1
ATOM 5902 C C . ILE B 1 374 ? -7.591 34.328 -23.905 1.00 20.13 357 ILE B C 1
ATOM 5903 O O . ILE B 1 374 ? -7.513 33.254 -23.281 1.00 19.86 357 ILE B O 1
ATOM 5908 N N . GLU B 1 375 ? -8.153 35.439 -23.411 1.00 20.60 358 GLU B N 1
ATOM 5909 C CA . GLU B 1 375 ? -8.786 35.533 -22.066 1.00 22.02 358 GLU B CA 1
ATOM 5910 C C . GLU B 1 375 ? -9.816 34.409 -21.883 1.00 20.59 358 GLU B C 1
ATOM 5911 O O . GLU B 1 375 ? -10.026 34.007 -20.725 1.00 21.39 358 GLU B O 1
ATOM 5917 N N . ASP B 1 376 ? -10.442 33.930 -22.968 1.00 19.16 359 ASP B N 1
ATOM 5918 C CA . ASP B 1 376 ? -11.511 32.895 -22.909 1.00 20.08 359 ASP B CA 1
ATOM 5919 C C . ASP B 1 376 ? -10.904 31.511 -22.668 1.00 20.35 359 ASP B C 1
ATOM 5920 O O . ASP B 1 376 ? -11.664 30.625 -22.232 1.00 23.61 359 ASP B O 1
ATOM 5925 N N . CYS B 1 377 ? -9.611 31.326 -22.948 1.00 19.22 360 CYS B N 1
ATOM 5926 C CA . CYS B 1 377 ? -8.832 30.146 -22.478 1.00 19.79 360 CYS B CA 1
ATOM 5927 C C . CYS B 1 377 ? -8.430 30.357 -21.012 1.00 19.79 360 CYS B C 1
ATOM 5928 O O . CYS B 1 377 ? -8.714 29.468 -20.190 1.00 19.51 360 CYS B O 1
ATOM 5931 N N . LEU B 1 378 ? -7.835 31.511 -20.694 1.00 19.55 361 LEU B N 1
ATOM 5932 C CA . LEU B 1 378 ? -7.192 31.779 -19.379 1.00 20.58 361 LEU B CA 1
ATOM 5933 C C . LEU B 1 378 ? -8.241 31.758 -18.260 1.00 20.83 361 LEU B C 1
ATOM 5934 O O . LEU B 1 378 ? -7.907 31.274 -17.161 1.00 20.74 361 LEU B O 1
ATOM 5939 N N . VAL B 1 379 ? -9.451 32.266 -18.521 1.00 19.73 362 VAL B N 1
ATOM 5940 C CA . VAL B 1 379 ? -10.531 32.389 -17.497 1.00 19.63 362 VAL B CA 1
ATOM 5941 C C . VAL B 1 379 ? -10.889 30.993 -16.962 1.00 19.14 362 VAL B C 1
ATOM 5942 O O . VAL B 1 379 ? -11.234 30.899 -15.766 1.00 18.05 362 VAL B O 1
ATOM 5946 N N . LEU B 1 380 ? -10.803 29.947 -17.797 1.00 18.78 363 LEU B N 1
ATOM 5947 C CA . LEU B 1 380 ? -11.252 28.568 -17.442 1.00 18.82 363 LEU B CA 1
ATOM 5948 C C . LEU B 1 380 ? -10.359 27.966 -16.348 1.00 19.27 363 LEU B C 1
ATOM 5949 O O . LEU B 1 380 ? -10.828 27.040 -15.647 1.00 19.75 363 LEU B O 1
ATOM 5954 N N . PHE B 1 381 ? -9.140 28.482 -16.167 1.00 19.19 364 PHE B N 1
ATOM 5955 C CA . PHE B 1 381 ? -8.206 28.026 -15.103 1.00 20.74 364 PHE B CA 1
ATOM 5956 C C . PHE B 1 381 ? -8.677 28.532 -13.734 1.00 20.64 364 PHE B C 1
ATOM 5957 O O . PHE B 1 381 ? -8.153 28.041 -12.733 1.00 20.73 364 PHE B O 1
ATOM 5965 N N . GLU B 1 382 ? -9.630 29.473 -13.694 1.00 20.97 365 GLU B N 1
ATOM 5966 C CA . GLU B 1 382 ? -10.100 30.129 -12.445 1.00 21.74 365 GLU B CA 1
ATOM 5967 C C . GLU B 1 382 ? -11.435 29.523 -11.993 1.00 20.79 365 GLU B C 1
ATOM 5968 O O . GLU B 1 382 ? -12.048 30.091 -11.071 1.00 20.44 365 GLU B O 1
ATOM 5974 N N . HIS B 1 383 ? -11.863 28.414 -12.607 1.00 19.82 366 HIS B N 1
ATOM 5975 C CA . HIS B 1 383 ? -13.167 27.755 -12.333 1.00 20.54 366 HIS B CA 1
ATOM 5976 C C . HIS B 1 383 ? -13.017 26.231 -12.341 1.00 20.23 366 HIS B C 1
ATOM 5977 O O . HIS B 1 383 ? -12.163 25.718 -13.092 1.00 18.42 366 HIS B O 1
ATOM 5984 N N . GLY B 1 384 ? -13.843 25.551 -11.540 1.00 20.07 367 GLY B N 1
ATOM 5985 C CA . GLY B 1 384 ? -14.075 24.097 -11.615 1.00 20.82 367 GLY B CA 1
ATOM 5986 C C . GLY B 1 384 ? -12.785 23.299 -11.521 1.00 20.66 367 GLY B C 1
ATOM 5987 O O . GLY B 1 384 ? -11.944 23.625 -10.655 1.00 20.68 367 GLY B O 1
ATOM 5988 N N . SER B 1 385 ? -12.651 22.282 -12.376 1.00 20.50 368 SER B N 1
ATOM 5989 C CA . SER B 1 385 ? -11.513 21.329 -12.421 1.00 21.07 368 SER B CA 1
ATOM 5990 C C . SER B 1 385 ? -10.296 21.996 -13.053 1.00 20.66 368 SER B C 1
ATOM 5991 O O . SER B 1 385 ? -10.437 22.939 -13.837 1.00 20.59 368 SER B O 1
ATOM 5994 N N . PRO B 1 386 ? -9.064 21.519 -12.761 1.00 20.25 369 PRO B N 1
ATOM 5995 C CA . PRO B 1 386 ? -7.883 22.011 -13.461 1.00 20.27 369 PRO B CA 1
ATOM 5996 C C . PRO B 1 386 ? -8.036 21.778 -14.971 1.00 20.22 369 PRO B C 1
ATOM 5997 O O . PRO B 1 386 ? -8.604 20.760 -15.380 1.00 20.36 369 PRO B O 1
ATOM 6001 N N . LYS B 1 387 ? -7.557 22.744 -15.755 1.00 19.51 370 LYS B N 1
ATOM 6002 C CA . LYS B 1 387 ? -7.560 22.710 -17.238 1.00 17.93 370 LYS B CA 1
ATOM 6003 C C . LYS B 1 387 ? -6.121 22.541 -17.718 1.00 17.28 370 LYS B C 1
ATOM 6004 O O . LYS B 1 387 ? -5.196 22.828 -16.949 1.00 18.98 370 LYS B O 1
ATOM 6010 N N A GLU B 1 388 ? -5.951 22.086 -18.960 0.50 16.96 371 GLU B N 1
ATOM 6011 N N B GLU B 1 388 ? -5.956 22.072 -18.956 0.50 17.22 371 GLU B N 1
ATOM 6012 C CA A GLU B 1 388 ? -4.634 21.945 -19.632 0.50 17.11 371 GLU B CA 1
ATOM 6013 C CA B GLU B 1 388 ? -4.647 21.940 -19.643 0.50 17.65 371 GLU B CA 1
ATOM 6014 C C A GLU B 1 388 ? -4.609 22.900 -20.829 0.50 17.34 371 GLU B C 1
ATOM 6015 C C B GLU B 1 388 ? -4.620 22.936 -20.805 0.50 17.47 371 GLU B C 1
ATOM 6016 O O A GLU B 1 388 ? -5.667 23.091 -21.452 0.50 17.29 371 GLU B O 1
ATOM 6017 O O B GLU B 1 388 ? -5.691 23.191 -21.384 0.50 17.51 371 GLU B O 1
ATOM 6028 N N . GLY B 1 389 ? -3.446 23.487 -21.124 1.00 17.61 372 GLY B N 1
ATOM 6029 C CA . GLY B 1 389 ? -3.329 24.508 -22.175 1.00 17.10 372 GLY B CA 1
ATOM 6030 C C . GLY B 1 389 ? -1.943 24.601 -22.771 1.00 16.72 372 GLY B C 1
ATOM 6031 O O . GLY B 1 389 ? -0.959 24.240 -22.101 1.00 16.83 372 GLY B O 1
ATOM 6032 N N . ARG B 1 390 ? -1.901 25.095 -24.003 1.00 16.11 373 ARG B N 1
ATOM 6033 C CA . ARG B 1 390 ? -0.683 25.543 -24.711 1.00 16.92 373 ARG B CA 1
ATOM 6034 C C . ARG B 1 390 ? -1.121 26.701 -25.611 1.00 17.77 373 ARG B C 1
ATOM 6035 O O . ARG B 1 390 ? -2.066 26.514 -26.415 1.00 16.82 373 ARG B O 1
ATOM 6043 N N . PHE B 1 391 ? -0.534 27.875 -25.392 1.00 18.31 374 PHE B N 1
ATOM 6044 C CA . PHE B 1 391 ? -0.911 29.143 -26.063 1.00 19.54 374 PHE B CA 1
ATOM 6045 C C . PHE B 1 391 ? 0.335 29.681 -26.763 1.00 21.33 374 PHE B C 1
ATOM 6046 O O . PHE B 1 391 ? 1.400 29.778 -26.117 1.00 23.51 374 PHE B O 1
ATOM 6054 N N . TYR B 1 392 ? 0.199 30.010 -28.047 1.00 22.24 375 TYR B N 1
ATOM 6055 C CA . TYR B 1 392 ? 1.332 30.290 -28.964 1.00 21.64 375 TYR B CA 1
ATOM 6056 C C . TYR B 1 392 ? 1.544 31.802 -29.076 1.00 22.18 375 TYR B C 1
ATOM 6057 O O . TYR B 1 392 ? 0.666 32.505 -29.611 1.00 20.47 375 TYR B O 1
ATOM 6066 N N . LYS B 1 393 ? 2.679 32.269 -28.545 1.00 22.87 376 LYS B N 1
ATOM 6067 C CA . LYS B 1 393 ? 3.123 33.687 -28.581 1.00 25.33 376 LYS B CA 1
ATOM 6068 C C . LYS B 1 393 ? 2.975 34.229 -30.004 1.00 25.67 376 LYS B C 1
ATOM 6069 O O . LYS B 1 393 ? 3.411 33.536 -30.946 1.00 26.10 376 LYS B O 1
ATOM 6075 N N . GLY B 1 394 ? 2.363 35.407 -30.138 1.00 26.52 377 GLY B N 1
ATOM 6076 C CA . GLY B 1 394 ? 2.376 36.222 -31.365 1.00 27.70 377 GLY B CA 1
ATOM 6077 C C . GLY B 1 394 ? 1.485 35.671 -32.464 1.00 26.80 377 GLY B C 1
ATOM 6078 O O . GLY B 1 394 ? 1.440 36.308 -33.530 1.00 28.80 377 GLY B O 1
ATOM 6079 N N . LEU B 1 395 ? 0.795 34.547 -32.232 1.00 25.44 378 LEU B N 1
ATOM 6080 C CA . LEU B 1 395 ? 0.006 33.852 -33.282 1.00 24.28 378 LEU B CA 1
ATOM 6081 C C . LEU B 1 395 ? -1.466 34.249 -33.187 1.00 23.56 378 LEU B C 1
ATOM 6082 O O . LEU B 1 395 ? -2.012 34.442 -32.098 1.00 21.76 378 LEU B O 1
ATOM 6087 N N . PRO B 1 396 ? -2.144 34.385 -34.349 1.00 23.44 379 PRO B N 1
ATOM 6088 C CA . PRO B 1 396 ? -3.572 34.701 -34.391 1.00 22.57 379 PRO B CA 1
ATOM 6089 C C . PRO B 1 396 ? -4.446 33.453 -34.176 1.00 22.00 379 PRO B C 1
ATOM 6090 O O . PRO B 1 396 ? -3.911 32.424 -33.787 1.00 21.80 379 PRO B O 1
ATOM 6094 N N . HIS B 1 397 ? -5.754 33.580 -34.430 1.00 21.93 380 HIS B N 1
ATOM 6095 C CA . HIS B 1 397 ? -6.799 32.545 -34.190 1.00 20.98 380 HIS B CA 1
ATOM 6096 C C . HIS B 1 397 ? -6.309 31.150 -34.611 1.00 20.62 380 HIS B C 1
ATOM 6097 O O . HIS B 1 397 ? -5.855 31.010 -35.765 1.00 21.02 380 HIS B O 1
ATOM 6104 N N . MET B 1 398 ? -6.401 30.183 -33.685 1.00 19.82 381 MET B N 1
ATOM 6105 C CA . MET B 1 398 ? -6.137 28.721 -33.842 1.00 20.62 381 MET B CA 1
ATOM 6106 C C . MET B 1 398 ? -4.657 28.385 -33.599 1.00 21.44 381 MET B C 1
ATOM 6107 O O . MET B 1 398 ? -4.384 27.221 -33.242 1.00 21.84 381 MET B O 1
ATOM 6112 N N . GLY B 1 399 ? -3.741 29.340 -33.789 1.00 22.19 382 GLY B N 1
ATOM 6113 C CA . GLY B 1 399 ? -2.291 29.150 -33.596 1.00 23.15 382 GLY B CA 1
ATOM 6114 C C . GLY B 1 399 ? -1.734 28.062 -34.500 1.00 23.49 382 GLY B C 1
ATOM 6115 O O . GLY B 1 399 ? -0.842 27.316 -34.053 1.00 26.20 382 GLY B O 1
ATOM 6116 N N . TYR B 1 400 ? -2.246 27.956 -35.728 1.00 22.73 383 TYR B N 1
ATOM 6117 C CA . TYR B 1 400 ? -1.767 26.985 -36.747 1.00 24.69 383 TYR B CA 1
ATOM 6118 C C . TYR B 1 400 ? -0.429 27.473 -37.299 1.00 25.67 383 TYR B C 1
ATOM 6119 O O . TYR B 1 400 ? -0.140 28.670 -37.241 1.00 27.66 383 TYR B O 1
ATOM 6128 N N . PRO B 1 401 ? 0.453 26.583 -37.816 1.00 26.39 384 PRO B N 1
ATOM 6129 C CA . PRO B 1 401 ? 0.279 25.128 -37.730 1.00 25.57 384 PRO B CA 1
ATOM 6130 C C . PRO B 1 401 ? 0.770 24.503 -36.414 1.00 24.84 384 PRO B C 1
ATOM 6131 O O . PRO B 1 401 ? 0.624 23.302 -36.247 1.00 22.79 384 PRO B O 1
ATOM 6135 N N . ASN B 1 402 ? 1.317 25.327 -35.515 1.00 26.64 385 ASN B N 1
ATOM 6136 C CA . ASN B 1 402 ? 2.020 24.898 -34.275 1.00 27.59 385 ASN B CA 1
ATOM 6137 C C . ASN B 1 402 ? 1.098 24.003 -33.435 1.00 24.66 385 ASN B C 1
ATOM 6138 O O . ASN B 1 402 ? 1.589 23.000 -32.879 1.00 26.56 385 ASN B O 1
ATOM 6143 N N . SER B 1 403 ? -0.194 24.335 -33.383 1.00 22.87 386 SER B N 1
ATOM 6144 C CA . SER B 1 403 ? -1.208 23.752 -32.465 1.00 22.13 386 SER B CA 1
ATOM 6145 C C . SER B 1 403 ? -1.724 22.393 -32.960 1.00 21.80 386 SER B C 1
ATOM 6146 O O . SER B 1 403 ? -2.485 21.764 -32.206 1.00 22.61 386 SER B O 1
ATOM 6149 N N . LEU B 1 404 ? -1.366 21.956 -34.173 1.00 21.50 387 LEU B N 1
ATOM 6150 C CA . LEU B 1 404 ? -1.919 20.702 -34.755 1.00 23.22 387 LEU B CA 1
ATOM 6151 C C . LEU B 1 404 ? -1.219 19.483 -34.151 1.00 23.14 387 LEU B C 1
ATOM 6152 O O . LEU B 1 404 ? -1.892 18.619 -33.595 1.00 23.25 387 LEU B O 1
ATOM 6157 N N . PRO B 1 405 ? 0.129 19.356 -34.216 1.00 23.94 388 PRO B N 1
ATOM 6158 C CA . PRO B 1 405 ? 0.808 18.152 -33.727 1.00 24.66 388 PRO B CA 1
ATOM 6159 C C . PRO B 1 405 ? 0.515 17.820 -32.254 1.00 23.26 388 PRO B C 1
ATOM 6160 O O . PRO B 1 405 ? 0.262 16.666 -31.952 1.00 23.27 388 PRO B O 1
ATOM 6164 N N . VAL B 1 406 ? 0.529 18.833 -31.380 1.00 22.07 389 VAL B N 1
ATOM 6165 C CA . VAL B 1 406 ? 0.305 18.679 -29.910 1.00 22.64 389 VAL B CA 1
ATOM 6166 C C . VAL B 1 406 ? -1.069 18.037 -29.654 1.00 21.16 389 VAL B C 1
ATOM 6167 O O . VAL B 1 406 ? -1.181 17.279 -28.675 1.00 20.56 389 VAL B O 1
ATOM 6171 N N . SER B 1 407 ? -2.069 18.303 -30.503 1.00 20.17 390 SER B N 1
ATOM 6172 C CA . SER B 1 407 ? -3.424 17.695 -30.411 1.00 20.77 390 SER B CA 1
ATOM 6173 C C . SER B 1 407 ? -3.297 16.168 -30.361 1.00 20.66 390 SER B C 1
ATOM 6174 O O . SER B 1 407 ? -3.906 15.545 -29.472 1.00 21.05 390 SER B O 1
ATOM 6177 N N . TYR B 1 408 ? -2.520 15.590 -31.278 1.00 20.89 391 TYR B N 1
ATOM 6178 C CA . TYR B 1 408 ? -2.382 14.119 -31.445 1.00 20.22 391 TYR B CA 1
ATOM 6179 C C . TYR B 1 408 ? -1.559 13.537 -30.293 1.00 20.89 391 TYR B C 1
ATOM 6180 O O . TYR B 1 408 ? -1.928 12.455 -29.798 1.00 20.98 391 TYR B O 1
ATOM 6189 N N . GLU B 1 409 ? -0.505 14.233 -29.861 1.00 20.91 392 GLU B N 1
ATOM 6190 C CA . GLU B 1 409 ? 0.284 13.844 -28.658 1.00 22.10 392 GLU B CA 1
ATOM 6191 C C . GLU B 1 409 ? -0.678 13.692 -27.473 1.00 20.87 392 GLU B C 1
ATOM 6192 O O . GLU B 1 409 ? -0.654 12.639 -26.808 1.00 20.82 392 GLU B O 1
ATOM 6198 N N . TRP B 1 410 ? -1.528 14.694 -27.243 1.00 20.67 393 TRP B N 1
ATOM 6199 C CA . TRP B 1 410 ? -2.486 14.718 -26.108 1.00 20.53 393 TRP B CA 1
ATOM 6200 C C . TRP B 1 410 ? -3.504 13.579 -26.255 1.00 20.92 393 TRP B C 1
ATOM 6201 O O . TRP B 1 410 ? -3.716 12.844 -25.272 1.00 21.41 393 TRP B O 1
ATOM 6212 N N . LEU B 1 411 ? -4.102 13.428 -27.440 1.00 21.36 394 LEU B N 1
ATOM 6213 C CA . LEU B 1 411 ? -5.067 12.333 -27.730 1.00 20.96 394 LEU B CA 1
ATOM 6214 C C . LEU B 1 411 ? -4.420 10.976 -27.423 1.00 21.61 394 LEU B C 1
ATOM 6215 O O . LEU B 1 411 ? -5.084 10.143 -26.774 1.00 21.01 394 LEU B O 1
ATOM 6220 N N . GLU B 1 412 ? -3.174 10.762 -27.863 1.00 22.59 395 GLU B N 1
ATOM 6221 C CA . GLU B 1 412 ? -2.430 9.489 -27.650 1.00 24.34 395 GLU B CA 1
ATOM 6222 C C . GLU B 1 412 ? -2.302 9.207 -26.147 1.00 24.31 395 GLU B C 1
ATOM 6223 O O . GLU B 1 412 ? -2.444 8.039 -25.753 1.00 25.56 395 GLU B O 1
ATOM 6229 N N . GLN B 1 413 ? -2.040 10.241 -25.344 1.00 24.33 396 GLN B N 1
ATOM 6230 C CA A GLN B 1 413 ? -1.877 10.114 -23.872 0.50 24.57 396 GLN B CA 1
ATOM 6231 C CA B GLN B 1 413 ? -1.883 10.125 -23.867 0.50 24.29 396 GLN B CA 1
ATOM 6232 C C . GLN B 1 413 ? -3.231 9.748 -23.243 1.00 23.71 396 GLN B C 1
ATOM 6233 O O . GLN B 1 413 ? -3.254 8.817 -22.422 1.00 25.33 396 GLN B O 1
ATOM 6244 N N . VAL B 1 414 ? -4.306 10.440 -23.633 1.00 21.88 397 VAL B N 1
ATOM 6245 C CA . VAL B 1 414 ? -5.662 10.289 -23.018 1.00 23.01 397 VAL B CA 1
ATOM 6246 C C . VAL B 1 414 ? -6.264 8.929 -23.397 1.00 23.44 397 VAL B C 1
ATOM 6247 O O . VAL B 1 414 ? -6.915 8.317 -22.532 1.00 25.03 397 VAL B O 1
ATOM 6251 N N . LEU B 1 415 ? -6.058 8.470 -24.634 1.00 24.38 398 LEU B N 1
ATOM 6252 C CA . LEU B 1 415 ? -6.681 7.224 -25.156 1.00 25.81 398 LEU B CA 1
ATOM 6253 C C . LEU B 1 415 ? -5.701 6.045 -25.056 1.00 28.36 398 LEU B C 1
ATOM 6254 O O . LEU B 1 415 ? -6.008 4.982 -25.636 1.00 29.74 398 LEU B O 1
ATOM 6259 N N . ALA B 1 416 ? -4.597 6.200 -24.315 1.00 29.69 399 ALA B N 1
ATOM 6260 C CA . ALA B 1 416 ? -3.538 5.173 -24.149 1.00 31.70 399 ALA B CA 1
ATOM 6261 C C . ALA B 1 416 ? -4.134 3.888 -23.561 1.00 34.46 399 ALA B C 1
ATOM 6262 O O . ALA B 1 416 ? -5.067 3.982 -22.734 1.00 35.66 399 ALA B O 1
ATOM 6264 N N . SER B 1 417 ? -3.602 2.734 -23.978 1.00 37.55 400 SER B N 1
ATOM 6265 C CA . SER B 1 417 ? -3.954 1.381 -23.470 1.00 39.63 400 SER B CA 1
ATOM 6266 C C . SER B 1 417 ? -2.897 0.923 -22.459 1.00 41.77 400 SER B C 1
ATOM 6267 O O . SER B 1 417 ? -3.158 0.072 -21.605 1.00 45.70 400 SER B O 1
ATOM 6270 N N . ARG C 1 20 ? -40.738 3.926 24.276 1.00 41.89 3 ARG C N 1
ATOM 6271 C CA . ARG C 1 20 ? -42.113 4.503 24.162 1.00 40.16 3 ARG C CA 1
ATOM 6272 C C . ARG C 1 20 ? -42.020 6.000 23.831 1.00 37.39 3 ARG C C 1
ATOM 6273 O O . ARG C 1 20 ? -41.604 6.773 24.713 1.00 39.32 3 ARG C O 1
ATOM 6275 N N . TRP C 1 21 ? -42.389 6.378 22.602 1.00 33.79 4 TRP C N 1
ATOM 6276 C CA . TRP C 1 21 ? -42.451 7.782 22.111 1.00 30.77 4 TRP C CA 1
ATOM 6277 C C . TRP C 1 21 ? -43.916 8.204 21.960 1.00 29.98 4 TRP C C 1
ATOM 6278 O O . TRP C 1 21 ? -44.763 7.322 21.711 1.00 30.35 4 TRP C O 1
ATOM 6289 N N . ILE C 1 22 ? -44.200 9.502 22.102 1.00 27.78 5 ILE C N 1
ATOM 6290 C CA . ILE C 1 22 ? -45.558 10.091 21.892 1.00 28.24 5 ILE C CA 1
ATOM 6291 C C . ILE C 1 22 ? -45.984 9.849 20.436 1.00 27.86 5 ILE C C 1
ATOM 6292 O O . ILE C 1 22 ? -47.186 9.580 20.207 1.00 28.81 5 ILE C O 1
ATOM 6297 N N . LEU C 1 23 ? -45.033 9.915 19.498 1.00 27.10 6 LEU C N 1
ATOM 6298 C CA . LEU C 1 23 ? -45.237 9.586 18.059 1.00 27.26 6 LEU C CA 1
ATOM 6299 C C . LEU C 1 23 ? -46.007 8.262 17.939 1.00 28.36 6 LEU C C 1
ATOM 6300 O O . LEU C 1 23 ? -46.837 8.144 17.016 1.00 27.23 6 LEU C O 1
ATOM 6305 N N . GLY C 1 24 ? -45.717 7.306 18.829 1.00 29.63 7 GLY C N 1
ATOM 6306 C CA . GLY C 1 24 ? -46.499 6.070 19.024 1.00 30.82 7 GLY C CA 1
ATOM 6307 C C . GLY C 1 24 ? -46.310 5.088 17.883 1.00 32.18 7 GLY C C 1
ATOM 6308 O O . GLY C 1 24 ? -45.148 4.820 17.524 1.00 31.00 7 GLY C O 1
ATOM 6309 N N . ASP C 1 25 ? -47.417 4.582 17.326 1.00 33.45 8 ASP C N 1
ATOM 6310 C CA . ASP C 1 25 ? -47.436 3.527 16.276 1.00 35.31 8 ASP C CA 1
ATOM 6311 C C . ASP C 1 25 ? -46.677 4.012 15.033 1.00 35.17 8 ASP C C 1
ATOM 6312 O O . ASP C 1 25 ? -46.103 3.158 14.337 1.00 38.96 8 ASP C O 1
ATOM 6314 N N . LYS C 1 26 ? -46.671 5.324 14.770 1.00 34.19 9 LYS C N 1
ATOM 6315 C CA . LYS C 1 26 ? -46.005 5.945 13.590 1.00 33.52 9 LYS C CA 1
ATOM 6316 C C . LYS C 1 26 ? -44.479 5.799 13.694 1.00 32.69 9 LYS C C 1
ATOM 6317 O O . LYS C 1 26 ? -43.822 5.813 12.640 1.00 34.28 9 LYS C O 1
ATOM 6323 N N . PHE C 1 27 ? -43.931 5.687 14.908 1.00 31.35 10 PHE C N 1
ATOM 6324 C CA . PHE C 1 27 ? -42.468 5.592 15.156 1.00 30.66 10 PHE C CA 1
ATOM 6325 C C . PHE C 1 27 ? -41.899 4.345 14.466 1.00 30.69 10 PHE C C 1
ATOM 6326 O O . PHE C 1 27 ? -40.904 4.470 13.728 1.00 29.17 10 PHE C O 1
ATOM 6334 N N . ASP C 1 28 ? -42.521 3.186 14.696 1.00 32.89 11 ASP C N 1
ATOM 6335 C CA . ASP C 1 28 ? -42.072 1.866 14.174 1.00 35.38 11 ASP C CA 1
ATOM 6336 C C . ASP C 1 28 ? -42.735 1.598 12.817 1.00 36.06 11 ASP C C 1
ATOM 6337 O O . ASP C 1 28 ? -43.333 0.518 12.659 1.00 39.42 11 ASP C O 1
ATOM 6342 N N . THR C 1 29 ? -42.638 2.550 11.883 1.00 35.06 12 THR C N 1
ATOM 6343 C CA . THR C 1 29 ? -43.133 2.429 10.485 1.00 34.96 12 THR C CA 1
ATOM 6344 C C . THR C 1 29 ? -42.125 3.078 9.532 1.00 33.99 12 THR C C 1
ATOM 6345 O O . THR C 1 29 ? -41.401 3.994 9.972 1.00 33.61 12 THR C O 1
ATOM 6349 N N . VAL C 1 30 ? -42.081 2.599 8.287 1.00 32.71 13 VAL C N 1
ATOM 6350 C CA . VAL C 1 30 ? -41.302 3.206 7.169 1.00 31.78 13 VAL C CA 1
ATOM 6351 C C . VAL C 1 30 ? -42.298 3.941 6.268 1.00 30.47 13 VAL C C 1
ATOM 6352 O O . VAL C 1 30 ? -43.166 3.270 5.671 1.00 31.89 13 VAL C O 1
ATOM 6356 N N . PHE C 1 31 ? -42.192 5.270 6.203 1.00 29.81 14 PHE C N 1
ATOM 6357 C CA . PHE C 1 31 ? -43.125 6.153 5.457 1.00 29.78 14 PHE C CA 1
ATOM 6358 C C . PHE C 1 31 ? -42.996 5.842 3.966 1.00 31.07 14 PHE C C 1
ATOM 6359 O O . PHE C 1 31 ? -41.904 5.535 3.490 1.00 32.81 14 PHE C O 1
ATOM 6367 N N . PRO C 1 32 ? -44.100 5.906 3.184 1.00 32.08 15 PRO C N 1
ATOM 6368 C CA . PRO C 1 32 ? -44.110 5.390 1.812 1.00 33.16 15 PRO C CA 1
ATOM 6369 C C . PRO C 1 32 ? -43.147 6.064 0.819 1.00 32.08 15 PRO C C 1
ATOM 6370 O O . PRO C 1 32 ? -42.881 5.474 -0.206 1.00 32.31 15 PRO C O 1
ATOM 6374 N N . HIS C 1 33 ? -42.665 7.273 1.124 1.00 29.98 16 HIS C N 1
ATOM 6375 C CA . HIS C 1 33 ? -41.799 8.080 0.221 1.00 29.87 16 HIS C CA 1
ATOM 6376 C C . HIS C 1 33 ? -40.316 7.743 0.426 1.00 29.14 16 HIS C C 1
ATOM 6377 O O . HIS C 1 33 ? -39.502 8.248 -0.370 1.00 28.72 16 HIS C O 1
ATOM 6384 N N . LYS C 1 34 ? -39.963 6.949 1.444 1.00 29.10 17 LYS C N 1
ATOM 6385 C CA . LYS C 1 34 ? -38.542 6.641 1.759 1.00 30.30 17 LYS C CA 1
ATOM 6386 C C . LYS C 1 34 ? -37.905 5.945 0.551 1.00 31.41 17 LYS C C 1
ATOM 6387 O O . LYS C 1 34 ? -38.405 4.873 0.150 1.00 32.93 17 LYS C O 1
ATOM 6393 N N . GLY C 1 35 ? -36.850 6.549 -0.004 1.00 31.73 18 GLY C N 1
ATOM 6394 C CA . GLY C 1 35 ? -36.100 6.035 -1.167 1.00 32.55 18 GLY C CA 1
ATOM 6395 C C . GLY C 1 35 ? -36.906 6.094 -2.455 1.00 32.86 18 GLY C C 1
ATOM 6396 O O . GLY C 1 35 ? -36.509 5.412 -3.416 1.00 35.75 18 GLY C O 1
ATOM 6397 N N . SER C 1 36 ? -37.989 6.882 -2.488 1.00 31.81 19 SER C N 1
ATOM 6398 C CA . SER C 1 36 ? -38.895 7.034 -3.658 1.00 32.75 19 SER C CA 1
ATOM 6399 C C . SER C 1 36 ? -39.236 8.513 -3.870 1.00 32.11 19 SER C C 1
ATOM 6400 O O . SER C 1 36 ? -40.227 8.989 -3.272 1.00 31.69 19 SER C O 1
ATOM 6403 N N . LEU C 1 37 ? -38.444 9.199 -4.699 1.00 31.92 20 LEU C N 1
ATOM 6404 C CA . LEU C 1 37 ? -38.692 10.597 -5.142 1.00 31.47 20 LEU C CA 1
ATOM 6405 C C . LEU C 1 37 ? -40.050 10.672 -5.855 1.00 31.11 20 LEU C C 1
ATOM 6406 O O . LEU C 1 37 ? -40.733 11.701 -5.701 1.00 30.85 20 LEU C O 1
ATOM 6411 N N . LYS C 1 38 ? -40.432 9.621 -6.590 1.00 32.06 21 LYS C N 1
ATOM 6412 C CA . LYS C 1 38 ? -41.735 9.535 -7.305 1.00 32.35 21 LYS C CA 1
ATOM 6413 C C . LYS C 1 38 ? -42.880 9.684 -6.295 1.00 30.44 21 LYS C C 1
ATOM 6414 O O . LYS C 1 38 ? -43.730 10.570 -6.493 1.00 29.57 21 LYS C O 1
ATOM 6420 N N . VAL C 1 39 ? -42.893 8.855 -5.247 1.00 30.22 22 VAL C N 1
ATOM 6421 C CA . VAL C 1 39 ? -43.933 8.879 -4.174 1.00 30.61 22 VAL C CA 1
ATOM 6422 C C . VAL C 1 39 ? -43.864 10.224 -3.439 1.00 28.85 22 VAL C C 1
ATOM 6423 O O . VAL C 1 39 ? -44.940 10.767 -3.129 1.00 28.60 22 VAL C O 1
ATOM 6427 N N . LEU C 1 40 ? -42.660 10.750 -3.185 1.00 28.08 23 LEU C N 1
ATOM 6428 C CA . LEU C 1 40 ? -42.464 12.066 -2.516 1.00 27.06 23 LEU C CA 1
ATOM 6429 C C . LEU C 1 40 ? -43.161 13.152 -3.342 1.00 26.44 23 LEU C C 1
ATOM 6430 O O . LEU C 1 40 ? -43.916 13.940 -2.756 1.00 26.80 23 LEU C O 1
ATOM 6435 N N . TRP C 1 41 ? -42.917 13.184 -4.655 1.00 26.28 24 TRP C N 1
ATOM 6436 C CA . TRP C 1 41 ? -43.550 14.156 -5.584 1.00 26.51 24 TRP C CA 1
ATOM 6437 C C . TRP C 1 41 ? -45.061 13.894 -5.649 1.00 28.12 24 TRP C C 1
ATOM 6438 O O . TRP C 1 41 ? -45.831 14.840 -5.400 1.00 29.55 24 TRP C O 1
ATOM 6449 N N . GLU C 1 42 ? -45.461 12.652 -5.940 1.00 30.13 25 GLU C N 1
ATOM 6450 C CA . GLU C 1 42 ? -46.875 12.259 -6.201 1.00 32.63 25 GLU C CA 1
ATOM 6451 C C . GLU C 1 42 ? -47.745 12.476 -4.951 1.00 32.26 25 GLU C C 1
ATOM 6452 O O . GLU C 1 42 ? -48.889 12.944 -5.119 1.00 33.02 25 GLU C O 1
ATOM 6458 N N . SER C 1 43 ? -47.232 12.177 -3.751 1.00 31.49 26 SER C N 1
ATOM 6459 C CA . SER C 1 43 ? -48.024 12.128 -2.490 1.00 32.21 26 SER C CA 1
ATOM 6460 C C . SER C 1 43 ? -47.915 13.431 -1.680 1.00 31.56 26 SER C C 1
ATOM 6461 O O . SER C 1 43 ? -48.860 13.711 -0.911 1.00 32.46 26 SER C O 1
ATOM 6464 N N . ARG C 1 44 ? -46.830 14.202 -1.821 1.00 30.81 27 ARG C N 1
ATOM 6465 C CA . ARG C 1 44 ? -46.532 15.349 -0.914 1.00 29.77 27 ARG C CA 1
ATOM 6466 C C . ARG C 1 44 ? -46.116 16.599 -1.699 1.00 28.96 27 ARG C C 1
ATOM 6467 O O . ARG C 1 44 ? -46.828 17.619 -1.606 1.00 29.91 27 ARG C O 1
ATOM 6469 N N . TRP C 1 45 ? -44.989 16.536 -2.412 1.00 27.35 28 TRP C N 1
ATOM 6470 C CA . TRP C 1 45 ? -44.250 17.731 -2.900 1.00 27.34 28 TRP C CA 1
ATOM 6471 C C . TRP C 1 45 ? -45.006 18.417 -4.047 1.00 27.59 28 TRP C C 1
ATOM 6472 O O . TRP C 1 45 ? -45.001 19.664 -4.071 1.00 28.15 28 TRP C O 1
ATOM 6483 N N . LYS C 1 46 ? -45.633 17.651 -4.946 1.00 29.16 29 LYS C N 1
ATOM 6484 C CA . LYS C 1 46 ? -46.452 18.194 -6.065 1.00 29.84 29 LYS C CA 1
ATOM 6485 C C . LYS C 1 46 ? -47.513 19.141 -5.487 1.00 28.12 29 LYS C C 1
ATOM 6486 O O . LYS C 1 46 ? -47.671 20.262 -6.015 1.00 28.07 29 LYS C O 1
ATOM 6492 N N . PHE C 1 47 ? -48.193 18.703 -4.425 1.00 27.16 30 PHE C N 1
ATOM 6493 C CA A PHE C 1 47 ? -49.271 19.450 -3.724 0.50 26.70 30 PHE C CA 1
ATOM 6494 C CA B PHE C 1 47 ? -49.280 19.471 -3.759 0.50 26.84 30 PHE C CA 1
ATOM 6495 C C . PHE C 1 47 ? -48.688 20.712 -3.074 1.00 25.84 30 PHE C C 1
ATOM 6496 O O . PHE C 1 47 ? -49.277 21.802 -3.229 1.00 26.21 30 PHE C O 1
ATOM 6511 N N . ALA C 1 48 ? -47.565 20.556 -2.367 1.00 25.32 31 ALA C N 1
ATOM 6512 C CA . ALA C 1 48 ? -46.825 21.656 -1.701 1.00 25.23 31 ALA C CA 1
ATOM 6513 C C . ALA C 1 48 ? -46.371 22.682 -2.749 1.00 24.36 31 ALA C C 1
ATOM 6514 O O . ALA C 1 48 ? -46.470 23.893 -2.484 1.00 24.24 31 ALA C O 1
ATOM 6516 N N . CYS C 1 49 ? -45.907 22.214 -3.910 1.00 25.02 32 CYS C N 1
ATOM 6517 C CA . CYS C 1 49 ? -45.456 23.076 -5.032 1.00 25.57 32 CYS C CA 1
ATOM 6518 C C . CYS C 1 49 ? -46.643 23.878 -5.591 1.00 25.72 32 CYS C C 1
ATOM 6519 O O . CYS C 1 49 ? -46.499 25.100 -5.766 1.00 25.63 32 CYS C O 1
ATOM 6522 N N . SER C 1 50 ? -47.782 23.227 -5.839 1.00 26.70 33 SER C N 1
ATOM 6523 C CA . SER C 1 50 ? -49.017 23.878 -6.351 1.00 27.35 33 SER C CA 1
ATOM 6524 C C . SER C 1 50 ? -49.422 25.032 -5.426 1.00 25.78 33 SER C C 1
ATOM 6525 O O . SER C 1 50 ? -49.702 26.131 -5.947 1.00 26.55 33 SER C O 1
ATOM 6528 N N . LYS C 1 51 ? -49.434 24.786 -4.111 1.00 25.18 34 LYS C N 1
ATOM 6529 C CA . LYS C 1 51 ? -49.873 25.752 -3.063 1.00 26.82 34 LYS C CA 1
ATOM 6530 C C . LYS C 1 51 ? -48.798 26.819 -2.814 1.00 25.50 34 LYS C C 1
ATOM 6531 O O . LYS C 1 51 ? -49.102 27.792 -2.086 1.00 24.62 34 LYS C O 1
ATOM 6537 N N . SER C 1 52 ? -47.594 26.635 -3.372 1.00 25.02 35 SER C N 1
ATOM 6538 C CA A SER C 1 52 ? -46.416 27.515 -3.152 0.50 24.58 35 SER C CA 1
ATOM 6539 C CA B SER C 1 52 ? -46.417 27.517 -3.149 0.50 24.80 35 SER C CA 1
ATOM 6540 C C . SER C 1 52 ? -46.146 27.640 -1.644 1.00 24.38 35 SER C C 1
ATOM 6541 O O . SER C 1 52 ? -45.965 28.776 -1.156 1.00 23.50 35 SER C O 1
ATOM 6546 N N . VAL C 1 53 ? -46.123 26.503 -0.942 1.00 24.16 36 VAL C N 1
ATOM 6547 C CA . VAL C 1 53 ? -45.793 26.421 0.513 1.00 23.54 36 VAL C CA 1
ATOM 6548 C C . VAL C 1 53 ? -44.492 25.625 0.667 1.00 22.83 36 VAL C C 1
ATOM 6549 O O . VAL C 1 53 ? -44.110 24.915 -0.284 1.00 23.82 36 VAL C O 1
ATOM 6553 N N . TYR C 1 54 ? -43.848 25.739 1.830 1.00 23.04 37 TYR C N 1
ATOM 6554 C CA . TYR C 1 54 ? -42.518 25.148 2.133 1.00 23.15 37 TYR C CA 1
ATOM 6555 C C . TYR C 1 54 ? -42.460 23.700 1.646 1.00 23.52 37 TYR C C 1
ATOM 6556 O O . TYR C 1 54 ? -43.388 22.934 1.910 1.00 24.65 37 TYR C O 1
ATOM 6565 N N . PRO C 1 55 ? -41.380 23.251 0.953 1.00 23.66 38 PRO C N 1
ATOM 6566 C CA . PRO C 1 55 ? -40.202 24.068 0.644 1.00 23.72 38 PRO C CA 1
ATOM 6567 C C . PRO C 1 55 ? -40.272 24.878 -0.664 1.00 22.87 38 PRO C C 1
ATOM 6568 O O . PRO C 1 55 ? -39.255 25.411 -1.071 1.00 23.08 38 PRO C O 1
ATOM 6572 N N . PHE C 1 56 ? -41.457 24.981 -1.275 1.00 22.59 39 PHE C N 1
ATOM 6573 C CA . PHE C 1 56 ? -41.667 25.579 -2.620 1.00 23.14 39 PHE C CA 1
ATOM 6574 C C . PHE C 1 56 ? -42.206 27.012 -2.521 1.00 23.33 39 PHE C C 1
ATOM 6575 O O . PHE C 1 56 ? -42.688 27.529 -3.546 1.00 24.51 39 PHE C O 1
ATOM 6583 N N . HIS C 1 57 ? -42.090 27.602 -1.330 1.00 23.73 40 HIS C N 1
ATOM 6584 C CA . HIS C 1 57 ? -42.584 28.982 -1.106 1.00 23.88 40 HIS C CA 1
ATOM 6585 C C . HIS C 1 57 ? -41.835 29.880 -2.079 1.00 24.30 40 HIS C C 1
ATOM 6586 O O . HIS C 1 57 ? -40.660 29.637 -2.289 1.00 24.11 40 HIS C O 1
ATOM 6593 N N . ASP C 1 58 ? -42.549 30.806 -2.743 1.00 25.32 41 ASP C N 1
ATOM 6594 C CA . ASP C 1 58 ? -42.124 31.793 -3.791 1.00 25.07 41 ASP C CA 1
ATOM 6595 C C . ASP C 1 58 ? -42.002 31.101 -5.162 1.00 25.70 41 ASP C C 1
ATOM 6596 O O . ASP C 1 58 ? -41.728 31.796 -6.130 1.00 26.69 41 ASP C O 1
ATOM 6601 N N . GLY C 1 59 ? -42.272 29.799 -5.227 1.00 25.64 42 GLY C N 1
ATOM 6602 C CA . GLY C 1 59 ? -42.076 28.956 -6.410 1.00 26.00 42 GLY C CA 1
ATOM 6603 C C . GLY C 1 59 ? -43.343 28.763 -7.202 1.00 27.14 42 GLY C C 1
ATOM 6604 O O . GLY C 1 59 ? -44.423 29.070 -6.696 1.00 27.39 42 GLY C O 1
ATOM 6605 N N . SER C 1 60 ? -43.163 28.302 -8.431 1.00 27.67 43 SER C N 1
ATOM 6606 C CA . SER C 1 60 ? -44.270 28.042 -9.390 1.00 28.27 43 SER C CA 1
ATOM 6607 C C . SER C 1 60 ? -44.198 26.591 -9.885 1.00 27.66 43 SER C C 1
ATOM 6608 O O . SER C 1 60 ? -43.104 26.155 -10.287 1.00 28.76 43 SER C O 1
ATOM 6611 N N . ILE C 1 61 ? -45.329 25.880 -9.849 1.00 27.35 44 ILE C N 1
ATOM 6612 C CA . ILE C 1 61 ? -45.471 24.464 -10.312 1.00 28.36 44 ILE C CA 1
ATOM 6613 C C . ILE C 1 61 ? -44.986 24.327 -11.765 1.00 28.76 44 ILE C C 1
ATOM 6614 O O . ILE C 1 61 ? -44.405 23.273 -12.086 1.00 29.66 44 ILE C O 1
ATOM 6619 N N . GLU C 1 62 ? -45.213 25.334 -12.618 1.00 29.11 45 GLU C N 1
ATOM 6620 C CA . GLU C 1 62 ? -44.838 25.282 -14.060 1.00 29.84 45 GLU C CA 1
ATOM 6621 C C . GLU C 1 62 ? -43.324 25.062 -14.196 1.00 28.63 45 GLU C C 1
ATOM 6622 O O . GLU C 1 62 ? -42.910 24.415 -15.173 1.00 29.96 45 GLU C O 1
ATOM 6628 N N . ASP C 1 63 ? -42.533 25.549 -13.235 1.00 27.38 46 ASP C N 1
ATOM 6629 C CA . ASP C 1 63 ? -41.050 25.419 -13.230 1.00 27.07 46 ASP C CA 1
ATOM 6630 C C . ASP C 1 63 ? -40.629 23.998 -12.821 1.00 27.28 46 ASP C C 1
ATOM 6631 O O . ASP C 1 63 ? -39.615 23.523 -13.352 1.00 28.56 46 ASP C O 1
ATOM 6636 N N . PHE C 1 64 ? -41.376 23.335 -11.930 1.00 27.16 47 PHE C N 1
ATOM 6637 C CA . PHE C 1 64 ? -40.950 22.081 -11.248 1.00 26.78 47 PHE C CA 1
ATOM 6638 C C . PHE C 1 64 ? -41.547 20.827 -11.895 1.00 27.79 47 PHE C C 1
ATOM 6639 O O . PHE C 1 64 ? -40.865 19.788 -11.867 1.00 27.60 47 PHE C O 1
ATOM 6647 N N . GLU C 1 65 ? -42.765 20.897 -12.435 1.00 29.44 48 GLU C N 1
ATOM 6648 C CA . GLU C 1 65 ? -43.464 19.703 -12.983 1.00 31.25 48 GLU C CA 1
ATOM 6649 C C . GLU C 1 65 ? -42.575 19.034 -14.031 1.00 31.05 48 GLU C C 1
ATOM 6650 O O . GLU C 1 65 ? -42.366 17.824 -13.967 1.00 31.05 48 GLU C O 1
ATOM 6656 N N . PRO C 1 66 ? -41.981 19.780 -14.995 1.00 30.91 49 PRO C N 1
ATOM 6657 C CA . PRO C 1 66 ? -41.085 19.173 -15.981 1.00 31.76 49 PRO C CA 1
ATOM 6658 C C . PRO C 1 66 ? -39.845 18.518 -15.349 1.00 30.75 49 PRO C C 1
ATOM 6659 O O . PRO C 1 66 ? -39.442 17.464 -15.813 1.00 31.25 49 PRO C O 1
ATOM 6663 N N . ILE C 1 67 ? -39.271 19.140 -14.313 1.00 29.38 50 ILE C N 1
ATOM 6664 C CA . ILE C 1 67 ? -38.022 18.647 -13.657 1.00 29.21 50 ILE C CA 1
ATOM 6665 C C . ILE C 1 67 ? -38.322 17.320 -12.951 1.00 28.84 50 ILE C C 1
ATOM 6666 O O . ILE C 1 67 ? -37.544 16.381 -13.136 1.00 28.54 50 ILE C O 1
ATOM 6671 N N . PHE C 1 68 ? -39.386 17.258 -12.147 1.00 28.64 51 PHE C N 1
ATOM 6672 C CA . PHE C 1 68 ? -39.752 16.046 -11.367 1.00 28.24 51 PHE C CA 1
ATOM 6673 C C . PHE C 1 68 ? -40.214 14.940 -12.323 1.00 29.61 51 PHE C C 1
ATOM 6674 O O . PHE C 1 68 ? -39.897 13.767 -12.052 1.00 29.97 51 PHE C O 1
ATOM 6682 N N . ASN C 1 69 ? -40.898 15.296 -13.416 1.00 30.13 52 ASN C N 1
ATOM 6683 C CA . ASN C 1 69 ? -41.270 14.342 -14.497 1.00 32.22 52 ASN C CA 1
ATOM 6684 C C . ASN C 1 69 ? -39.991 13.726 -15.074 1.00 32.67 52 ASN C C 1
ATOM 6685 O O . ASN C 1 69 ? -39.956 12.490 -15.229 1.00 33.99 52 ASN C O 1
ATOM 6690 N N . HIS C 1 70 ? -38.983 14.555 -15.367 1.00 33.35 53 HIS C N 1
ATOM 6691 C CA . HIS C 1 70 ? -37.643 14.124 -15.849 1.00 33.76 53 HIS C CA 1
ATOM 6692 C C . HIS C 1 70 ? -37.016 13.173 -14.820 1.00 33.43 53 HIS C C 1
ATOM 6693 O O . HIS C 1 70 ? -36.611 12.068 -15.219 1.00 34.50 53 HIS C O 1
ATOM 6700 N N . LEU C 1 71 ? -36.964 13.585 -13.547 1.00 32.53 54 LEU C N 1
ATOM 6701 C CA . LEU C 1 71 ? -36.354 12.809 -12.429 1.00 32.71 54 LEU C CA 1
ATOM 6702 C C . LEU C 1 71 ? -37.037 11.440 -12.300 1.00 33.85 54 LEU C C 1
ATOM 6703 O O . LEU C 1 71 ? -36.314 10.429 -12.178 1.00 35.57 54 LEU C O 1
ATOM 6708 N N . ILE C 1 72 ? -38.374 11.413 -12.329 1.00 34.71 55 ILE C N 1
ATOM 6709 C CA . ILE C 1 72 ? -39.203 10.173 -12.217 1.00 36.23 55 ILE C CA 1
ATOM 6710 C C . ILE C 1 72 ? -38.976 9.303 -13.463 1.00 37.66 55 ILE C C 1
ATOM 6711 O O . ILE C 1 72 ? -38.880 8.068 -13.304 1.00 38.13 55 ILE C O 1
ATOM 6716 N N . SER C 1 73 ? -38.901 9.924 -14.647 1.00 38.74 56 SER C N 1
ATOM 6717 C CA . SER C 1 73 ? -38.647 9.258 -15.954 1.00 40.00 56 SER C CA 1
ATOM 6718 C C . SER C 1 73 ? -37.283 8.555 -15.937 1.00 40.88 56 SER C C 1
ATOM 6719 O O . SER C 1 73 ? -37.198 7.423 -16.456 1.00 42.37 56 SER C O 1
ATOM 6721 N 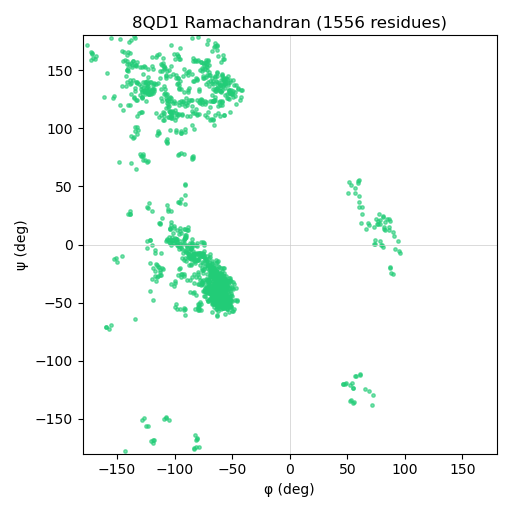N . LYS C 1 74 ? -36.265 9.202 -15.357 1.00 39.85 57 LYS C N 1
ATOM 6722 C CA . LYS C 1 74 ? -34.858 8.713 -15.318 1.00 39.67 57 LYS C CA 1
ATOM 6723 C C . LYS C 1 74 ? -34.632 7.831 -14.081 1.00 39.14 57 LYS C C 1
ATOM 6724 O O . LYS C 1 74 ? -33.501 7.332 -13.926 1.00 40.28 57 LYS C O 1
ATOM 6726 N N . ASN C 1 75 ? -35.654 7.661 -13.234 1.00 38.67 58 ASN C N 1
ATOM 6727 C CA . ASN C 1 75 ? -35.630 6.797 -12.021 1.00 39.31 58 ASN C CA 1
ATOM 6728 C C . ASN C 1 75 ? -34.542 7.280 -11.049 1.00 38.64 58 ASN C C 1
ATOM 6729 O O . ASN C 1 75 ? -33.844 6.422 -10.473 1.00 40.47 58 ASN C O 1
ATOM 6731 N N . ILE C 1 76 ? -34.413 8.601 -10.868 1.00 37.02 59 ILE C N 1
ATOM 6732 C CA . ILE C 1 76 ? -33.475 9.239 -9.895 1.00 36.64 59 ILE C CA 1
ATOM 6733 C C . ILE C 1 76 ? -34.213 9.418 -8.560 1.00 36.43 59 ILE C C 1
ATOM 6734 O O . ILE C 1 76 ? -35.303 10.025 -8.572 1.00 37.03 59 ILE C O 1
ATOM 6739 N N . ASN C 1 77 ? -33.637 8.911 -7.463 1.00 37.02 60 ASN C N 1
ATOM 6740 C CA . ASN C 1 77 ? -34.238 8.921 -6.099 1.00 36.62 60 ASN C CA 1
ATOM 6741 C C . ASN C 1 77 ? -33.336 9.664 -5.101 1.00 37.08 60 ASN C C 1
ATOM 6742 O O . ASN C 1 77 ? -33.883 10.377 -4.235 1.00 36.90 60 ASN C O 1
ATOM 6747 N N . ASP C 1 78 ? -32.014 9.478 -5.186 1.00 38.04 61 ASP C N 1
ATOM 6748 C CA . ASP C 1 78 ? -31.018 10.070 -4.251 1.00 37.69 61 ASP C CA 1
ATOM 6749 C C . ASP C 1 78 ? -30.875 11.569 -4.542 1.00 37.23 61 ASP C C 1
ATOM 6750 O O . ASP C 1 78 ? -30.337 11.915 -5.614 1.00 38.91 61 ASP C O 1
ATOM 6755 N N . ALA C 1 79 ? -31.323 12.425 -3.618 1.00 36.03 62 ALA C N 1
ATOM 6756 C CA . ALA C 1 79 ? -31.216 13.902 -3.716 1.00 35.67 62 ALA C CA 1
ATOM 6757 C C . ALA C 1 79 ? -29.744 14.333 -3.661 1.00 36.09 62 ALA C C 1
ATOM 6758 O O . ALA C 1 79 ? -29.425 15.395 -4.225 1.00 36.29 62 ALA C O 1
ATOM 6760 N N . ALA C 1 80 ? -28.887 13.545 -3.003 1.00 37.69 63 ALA C N 1
ATOM 6761 C CA . ALA C 1 80 ? -27.441 13.823 -2.823 1.00 39.17 63 ALA C CA 1
ATOM 6762 C C . ALA C 1 80 ? -26.697 13.729 -4.163 1.00 38.02 63 ALA C C 1
ATOM 6763 O O . ALA C 1 80 ? -25.648 14.383 -4.288 1.00 39.40 63 ALA C O 1
ATOM 6765 N N . SER C 1 81 ? -27.219 12.961 -5.127 1.00 38.46 64 SER C N 1
ATOM 6766 C CA . SER C 1 81 ? -26.571 12.674 -6.436 1.00 39.86 64 SER C CA 1
ATOM 6767 C C . SER C 1 81 ? -26.549 13.931 -7.320 1.00 38.32 64 SER C C 1
ATOM 6768 O O . SER C 1 81 ? -27.510 14.728 -7.251 1.00 35.52 64 SER C O 1
ATOM 6771 N N . ASP C 1 82 ? -25.491 14.093 -8.125 1.00 36.63 65 ASP C N 1
ATOM 6772 C CA . ASP C 1 82 ? -25.323 15.224 -9.080 1.00 35.23 65 ASP C CA 1
ATOM 6773 C C . ASP C 1 82 ? -26.447 15.173 -10.122 1.00 35.11 65 ASP C C 1
ATOM 6774 O O . ASP C 1 82 ? -26.911 16.257 -10.542 1.00 33.66 65 ASP C O 1
ATOM 6779 N N . GLU C 1 83 ? -26.868 13.963 -10.504 1.00 35.85 66 GLU C N 1
ATOM 6780 C CA . GLU C 1 83 ? -27.990 13.705 -11.449 1.00 37.72 66 GLU C CA 1
ATOM 6781 C C . GLU C 1 83 ? -29.227 14.494 -10.996 1.00 35.22 66 GLU C C 1
ATOM 6782 O O . GLU C 1 83 ? -29.890 15.101 -11.859 1.00 37.01 66 GLU C O 1
ATOM 6788 N N . TYR C 1 84 ? -29.513 14.493 -9.690 1.00 33.99 67 TYR C N 1
ATOM 6789 C CA . TYR C 1 84 ? -30.654 15.214 -9.068 1.00 31.25 67 TYR C CA 1
ATOM 6790 C C . TYR C 1 84 ? -30.481 16.724 -9.271 1.00 29.26 67 TYR C C 1
ATOM 6791 O O . TYR C 1 84 ? -31.349 17.348 -9.905 1.00 27.62 67 TYR C O 1
ATOM 6800 N N . THR C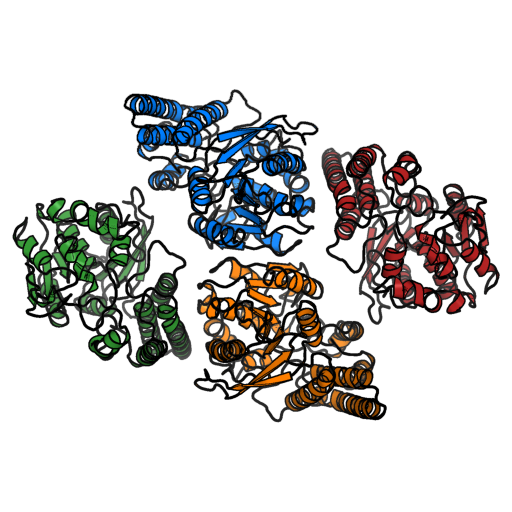 1 85 ? -29.398 17.293 -8.733 1.00 29.01 68 THR C N 1
ATOM 6801 C CA . THR C 1 85 ? -29.157 18.761 -8.686 1.00 28.86 68 THR C CA 1
ATOM 6802 C C . THR C 1 85 ? -29.142 19.325 -10.114 1.00 29.02 68 THR C C 1
ATOM 6803 O O . THR C 1 85 ? -29.818 20.342 -10.351 1.00 29.20 68 THR C O 1
ATOM 6807 N N . GLN C 1 86 ? -28.436 18.672 -11.042 1.00 29.80 69 GLN C N 1
ATOM 6808 C CA . GLN C 1 86 ? -28.200 19.202 -12.414 1.00 29.88 69 GLN C CA 1
ATOM 6809 C C . GLN C 1 86 ? -29.502 19.228 -13.228 1.00 29.31 69 GLN C C 1
ATOM 6810 O O . GLN C 1 86 ? -29.557 20.011 -14.192 1.00 30.24 69 GLN C O 1
ATOM 6816 N N . ALA C 1 87 ? -30.513 18.436 -12.852 1.00 29.35 70 ALA C N 1
ATOM 6817 C CA . ALA C 1 87 ? -31.831 18.381 -13.533 1.00 28.91 70 ALA C CA 1
ATOM 6818 C C . ALA C 1 87 ? -32.551 19.733 -13.410 1.00 27.90 70 ALA C C 1
ATOM 6819 O O . ALA C 1 87 ? -33.439 20.002 -14.245 1.00 28.37 70 ALA C O 1
ATOM 6821 N N . PHE C 1 88 ? -32.181 20.548 -12.414 1.00 26.64 71 PHE C N 1
ATOM 6822 C CA . PHE C 1 88 ? -32.829 21.844 -12.077 1.00 25.72 71 PHE C CA 1
ATOM 6823 C C . PHE C 1 88 ? -32.148 23.011 -12.803 1.00 25.98 71 PHE C C 1
ATOM 6824 O O . PHE C 1 88 ? -32.806 24.047 -13.008 1.00 26.43 71 PHE C O 1
ATOM 6832 N N . LEU C 1 89 ? -30.872 22.864 -13.167 1.00 26.53 72 LEU C N 1
ATOM 6833 C CA . LEU C 1 89 ? -30.005 24.001 -13.585 1.00 27.04 72 LEU C CA 1
ATOM 6834 C C . LEU C 1 89 ? -30.475 24.607 -14.909 1.00 28.07 72 LEU C C 1
ATOM 6835 O O . LEU C 1 89 ? -30.560 25.830 -15.006 1.00 28.45 72 LEU C O 1
ATOM 6840 N N . PRO C 1 90 ? -30.812 23.823 -15.964 1.00 28.59 73 PRO C N 1
ATOM 6841 C CA . PRO C 1 90 ? -31.316 24.404 -17.213 1.00 29.10 73 PRO C CA 1
ATOM 6842 C C . PRO C 1 90 ? -32.521 25.342 -17.016 1.00 27.48 73 PRO C C 1
ATOM 6843 O O . PRO C 1 90 ? -32.527 26.417 -17.597 1.00 27.70 73 PRO C O 1
ATOM 6847 N N . THR C 1 91 ? -33.496 24.921 -16.203 1.00 25.88 74 THR C N 1
ATOM 6848 C CA . THR C 1 91 ? -34.728 25.684 -15.861 1.00 25.62 74 THR C CA 1
ATOM 6849 C C . THR C 1 91 ? -34.338 27.020 -15.218 1.00 24.82 74 THR C C 1
ATOM 6850 O O . THR C 1 91 ? -34.875 28.065 -15.646 1.00 24.06 74 THR C O 1
ATOM 6854 N N . ALA C 1 92 ? -33.445 26.975 -14.226 1.00 24.51 75 ALA C N 1
ATOM 6855 C CA . ALA C 1 92 ? -32.928 28.153 -13.491 1.00 23.88 75 ALA C CA 1
ATOM 6856 C C . ALA C 1 92 ? -32.315 29.156 -14.476 1.00 24.27 75 ALA C C 1
ATOM 6857 O O . ALA C 1 92 ? -32.667 30.353 -14.398 1.00 26.13 75 ALA C O 1
ATOM 6859 N N . SER C 1 93 ? -31.440 28.687 -15.371 1.00 24.29 76 SER C N 1
ATOM 6860 C CA . SER C 1 93 ? -30.794 29.502 -16.436 1.00 25.46 76 SER C CA 1
ATOM 6861 C C . SER C 1 93 ? -31.863 30.189 -17.294 1.00 25.63 76 SER C C 1
ATOM 6862 O O . SER C 1 93 ? -31.761 31.415 -17.490 1.00 27.17 76 SER C O 1
ATOM 6865 N N . ALA C 1 94 ? -32.843 29.422 -17.783 1.00 25.59 77 ALA C N 1
ATOM 6866 C CA . ALA C 1 94 ? -33.948 29.900 -18.651 1.00 26.39 77 ALA C CA 1
ATOM 6867 C C . ALA C 1 94 ? -34.716 31.022 -17.943 1.00 25.88 77 ALA C C 1
ATOM 6868 O O . ALA C 1 94 ? -35.031 32.028 -18.606 1.00 26.57 77 ALA C O 1
ATOM 6870 N N . LEU C 1 95 ? -35.001 30.862 -16.647 1.00 25.38 78 LEU C N 1
ATOM 6871 C CA . LEU C 1 95 ? -35.715 31.887 -15.840 1.00 25.77 78 LEU C CA 1
ATOM 6872 C C . LEU C 1 95 ? -34.831 33.135 -15.705 1.00 25.88 78 LEU C C 1
ATOM 6873 O O . LEU C 1 95 ? -35.367 34.249 -15.842 1.00 25.51 78 LEU C O 1
ATOM 6878 N N . GLU C 1 96 ? -33.524 32.964 -15.478 1.00 26.57 79 GLU C N 1
ATOM 6879 C CA . GLU C 1 96 ? -32.558 34.094 -15.395 1.00 26.84 79 GLU C CA 1
ATOM 6880 C C . GLU C 1 96 ? -32.560 34.864 -16.725 1.00 27.71 79 GLU C C 1
ATOM 6881 O O . GLU C 1 96 ? -32.521 36.107 -16.680 1.00 28.94 79 GLU C O 1
ATOM 6887 N N . GLU C 1 97 ? -32.627 34.161 -17.861 1.00 28.18 80 GLU C N 1
ATOM 6888 C CA . GLU C 1 97 ? -32.654 34.785 -19.214 1.00 29.48 80 GLU C CA 1
ATOM 6889 C C . GLU C 1 97 ? -33.982 35.530 -19.409 1.00 30.21 80 GLU C C 1
ATOM 6890 O O . GLU C 1 97 ? -33.949 36.654 -19.946 1.00 31.41 80 GLU C O 1
ATOM 6896 N N . LYS C 1 98 ? -35.102 34.923 -19.005 1.00 30.81 81 LYS C N 1
ATOM 6897 C CA . LYS C 1 98 ? -36.452 35.549 -19.069 1.00 30.85 81 LYS C CA 1
ATOM 6898 C C . LYS C 1 98 ? -36.455 36.834 -18.231 1.00 29.26 81 LYS C C 1
ATOM 6899 O O . LYS C 1 98 ? -37.080 37.817 -18.671 1.00 30.95 81 LYS C O 1
ATOM 6905 N N . ALA C 1 99 ? -35.791 36.820 -17.068 1.00 27.85 82 ALA C N 1
ATOM 6906 C CA . ALA C 1 99 ? -35.681 37.973 -16.142 1.00 27.65 82 ALA C CA 1
ATOM 6907 C C . ALA C 1 99 ? -34.869 39.095 -16.803 1.00 28.76 82 ALA C C 1
ATOM 6908 O O . ALA C 1 99 ? -35.281 40.267 -16.690 1.00 29.59 82 ALA C O 1
ATOM 6910 N N . ALA C 1 100 ? -33.765 38.747 -17.473 1.00 29.26 83 ALA C N 1
ATOM 6911 C CA . ALA C 1 100 ? -32.888 39.686 -18.215 1.00 31.05 83 ALA C CA 1
ATOM 6912 C C . ALA C 1 100 ? -33.685 40.379 -19.330 1.00 32.96 83 ALA C C 1
ATOM 6913 O O . ALA C 1 100 ? -33.490 41.598 -19.526 1.00 35.99 83 ALA C O 1
ATOM 6915 N N . GLN C 1 101 ? -34.544 39.630 -20.031 1.00 32.87 84 GLN C N 1
ATOM 6916 C CA . GLN C 1 101 ? -35.422 40.151 -21.116 1.00 35.22 84 GLN C CA 1
ATOM 6917 C C . GLN C 1 101 ? -36.449 41.111 -20.504 1.00 35.85 84 GLN C C 1
ATOM 6918 O O . GLN C 1 101 ? -36.624 42.218 -21.055 1.00 37.70 84 GLN C O 1
ATOM 6924 N N . ALA C 1 102 ? -37.084 40.707 -19.398 1.00 35.67 85 ALA C N 1
ATOM 6925 C CA . ALA C 1 102 ? -38.056 41.526 -18.636 1.00 36.55 85 ALA C CA 1
ATOM 6926 C C . ALA C 1 102 ? -37.390 42.837 -18.199 1.00 37.88 85 ALA C C 1
ATOM 6927 O O . ALA C 1 102 ? -38.001 43.906 -18.412 1.00 39.64 85 ALA C O 1
ATOM 6929 N N . LEU C 1 103 ? -36.178 42.754 -17.635 1.00 38.08 86 LEU C N 1
ATOM 6930 C CA . LEU C 1 103 ? -35.384 43.921 -17.157 1.00 39.69 86 LEU C CA 1
ATOM 6931 C C . LEU C 1 103 ? -35.092 44.865 -18.331 1.00 42.03 86 LEU C C 1
ATOM 6932 O O . LEU C 1 103 ? -35.168 46.095 -18.129 1.00 45.12 86 LEU C O 1
ATOM 6934 N N . GLN C 1 104 ? -34.779 44.308 -19.507 1.00 41.72 87 GLN C N 1
ATOM 6935 C CA . GLN C 1 104 ? -34.487 45.065 -20.757 1.00 43.19 87 GLN C CA 1
ATOM 6936 C C . GLN C 1 104 ? -35.713 45.895 -21.163 1.00 44.37 87 GLN C C 1
ATOM 6937 O O . GLN C 1 104 ? -35.521 47.038 -21.628 1.00 46.59 87 GLN C O 1
ATOM 6939 N N . ALA C 1 105 ? -36.920 45.346 -20.979 1.00 43.80 88 ALA C N 1
ATOM 6940 C CA . ALA C 1 105 ? -38.212 45.968 -21.360 1.00 44.93 88 ALA C CA 1
ATOM 6941 C C . ALA C 1 105 ? -38.734 46.878 -20.237 1.00 45.70 88 ALA C C 1
ATOM 6942 O O . ALA C 1 105 ? -39.832 47.447 -20.408 1.00 47.45 88 ALA C O 1
ATOM 6944 N N . GLY C 1 106 ? -37.985 47.005 -19.134 1.00 45.29 89 GLY C N 1
ATOM 6945 C CA . GLY C 1 106 ? -38.318 47.878 -17.991 1.00 44.58 89 GLY C CA 1
ATOM 6946 C C . GLY C 1 106 ? -39.433 47.305 -17.131 1.00 42.03 89 GLY C C 1
ATOM 6947 O O . GLY C 1 106 ? -40.079 48.093 -16.414 1.00 41.93 89 GLY C O 1
ATOM 6948 N N . LYS C 1 107 ? -39.650 45.985 -17.194 1.00 40.55 90 LYS C N 1
ATOM 6949 C CA . LYS C 1 107 ? -40.669 45.248 -16.398 1.00 40.76 90 LYS C CA 1
ATOM 6950 C C . LYS C 1 107 ? -39.995 44.689 -15.138 1.00 38.81 90 LYS C C 1
ATOM 6951 O O . LYS C 1 107 ? -39.683 43.482 -15.117 1.00 37.04 90 LYS C O 1
ATOM 6957 N N . HIS C 1 108 ? -39.786 45.547 -14.133 1.00 38.62 91 HIS C N 1
ATOM 6958 C CA . HIS C 1 108 ? -38.994 45.265 -12.904 1.00 36.16 91 HIS C CA 1
ATOM 6959 C C . HIS C 1 108 ? -39.694 44.197 -12.054 1.00 34.03 91 HIS C C 1
ATOM 6960 O O . HIS C 1 108 ? -38.991 43.291 -11.568 1.00 31.51 91 HIS C O 1
ATOM 6962 N N . GLU C 1 109 ? -41.017 44.305 -11.880 1.00 34.38 92 GLU C N 1
ATOM 6963 C CA . GLU C 1 109 ? -41.838 43.355 -11.076 1.00 34.20 92 GLU C CA 1
ATOM 6964 C C . GLU C 1 109 ? -41.766 41.957 -11.706 1.00 32.98 92 GLU C C 1
ATOM 6965 O O . GLU C 1 109 ? -41.623 40.976 -10.947 1.00 31.62 92 GLU C O 1
ATOM 6967 N N . GLU C 1 110 ? -41.858 41.877 -13.038 1.00 32.96 93 GLU C N 1
ATOM 6968 C CA . GLU C 1 110 ? -41.772 40.612 -13.818 1.00 31.72 93 GLU C CA 1
ATOM 6969 C C . GLU C 1 110 ? -40.388 39.984 -13.611 1.00 30.25 93 GLU C C 1
ATOM 6970 O O . GLU C 1 110 ? -40.330 38.778 -13.302 1.00 30.23 93 GLU C O 1
ATOM 6972 N N . ALA C 1 111 ? -39.322 40.776 -13.774 1.00 30.65 94 ALA C N 1
ATOM 6973 C CA . ALA C 1 111 ? -37.911 40.353 -13.605 1.00 29.76 94 ALA C CA 1
ATOM 6974 C C . ALA C 1 111 ? -37.719 39.765 -12.201 1.00 29.46 94 ALA C C 1
ATOM 6975 O O . ALA C 1 111 ? -37.139 38.668 -12.092 1.00 29.28 94 ALA C O 1
ATOM 6977 N N . SER C 1 112 ? -38.207 40.473 -11.177 1.00 29.44 95 SER C N 1
ATOM 6978 C CA . SER C 1 112 ? -38.136 40.075 -9.746 1.00 28.77 95 SER C CA 1
ATOM 6979 C C . SER C 1 112 ? -38.811 38.712 -9.539 1.00 27.42 95 SER C C 1
ATOM 6980 O O . SER C 1 112 ? -38.187 37.843 -8.900 1.00 26.51 95 SER C O 1
ATOM 6983 N N . ASN C 1 113 ? -40.036 38.538 -10.052 1.00 27.48 96 ASN C N 1
ATOM 6984 C CA . ASN C 1 113 ? -40.828 37.280 -9.934 1.00 27.93 96 ASN C CA 1
ATOM 6985 C C . ASN C 1 113 ? -40.038 36.114 -10.542 1.00 26.02 96 ASN C C 1
ATOM 6986 O O . ASN C 1 113 ? -39.990 35.035 -9.912 1.00 25.26 96 ASN C O 1
ATOM 6991 N N . LEU C 1 114 ? -39.452 36.325 -11.724 1.00 25.90 97 LEU C N 1
ATOM 6992 C CA . LEU C 1 114 ? -38.710 35.281 -12.485 1.00 25.49 97 LEU C CA 1
ATOM 6993 C C . LEU C 1 114 ? -37.431 34.903 -11.734 1.00 24.54 97 LEU C C 1
ATOM 6994 O O . LEU C 1 114 ? -37.106 33.698 -11.690 1.00 23.99 97 LEU C O 1
ATOM 6999 N N . LEU C 1 115 ? -36.740 35.883 -11.149 1.00 24.10 98 LEU C N 1
ATOM 7000 C CA . LEU C 1 115 ? -35.494 35.636 -10.374 1.00 23.69 98 LEU C CA 1
ATOM 7001 C C . LEU C 1 115 ? -35.837 34.930 -9.056 1.00 23.66 98 LEU C C 1
ATOM 7002 O O . LEU C 1 115 ? -35.094 34.010 -8.688 1.00 23.82 98 LEU C O 1
ATOM 7007 N N . CYS C 1 116 ? -36.924 35.322 -8.383 1.00 24.28 99 CYS C N 1
ATOM 7008 C CA . CYS C 1 116 ? -37.443 34.621 -7.176 1.00 24.57 99 CYS C CA 1
ATOM 7009 C C . CYS C 1 116 ? -37.752 33.162 -7.529 1.00 23.24 99 CYS C C 1
ATOM 7010 O O . CYS C 1 116 ? -37.412 32.274 -6.725 1.00 23.02 99 CYS C O 1
ATOM 7013 N N . ARG C 1 117 ? -38.348 32.927 -8.700 1.00 23.28 100 ARG C N 1
ATOM 7014 C CA . ARG C 1 117 ? -38.700 31.568 -9.191 1.00 23.83 100 ARG C CA 1
ATOM 7015 C C . ARG C 1 117 ? -37.416 30.773 -9.452 1.00 23.42 100 ARG C C 1
ATOM 7016 O O . ARG C 1 117 ? -37.362 29.599 -9.049 1.00 24.39 100 ARG C O 1
ATOM 7024 N N . ALA C 1 118 ? -36.409 31.395 -10.072 1.00 24.51 101 ALA C N 1
ATOM 7025 C CA . ALA C 1 118 ? -35.075 30.790 -10.297 1.00 24.39 101 ALA C CA 1
ATOM 7026 C C . ALA C 1 118 ? -34.460 30.396 -8.946 1.00 23.45 101 ALA C C 1
ATOM 7027 O O . ALA C 1 118 ? -33.949 29.271 -8.837 1.00 23.49 101 ALA C O 1
ATOM 7029 N N . ALA C 1 119 ? -34.535 31.280 -7.944 1.00 23.28 102 ALA C N 1
ATOM 7030 C CA . ALA C 1 119 ? -34.007 31.048 -6.577 1.00 22.55 102 ALA C CA 1
ATOM 7031 C C . ALA C 1 119 ? -34.654 29.795 -5.973 1.00 21.85 102 ALA C C 1
ATOM 7032 O O . ALA C 1 119 ? -33.934 29.009 -5.335 1.00 23.11 102 ALA C O 1
ATOM 7034 N N . VAL C 1 120 ? -35.957 29.581 -6.182 1.00 21.78 103 VAL C N 1
ATOM 7035 C CA . VAL C 1 120 ? -36.670 28.398 -5.612 1.00 22.30 103 VAL C CA 1
ATOM 7036 C C . VAL C 1 120 ? -36.190 27.145 -6.351 1.00 21.94 103 VAL C C 1
ATOM 7037 O O . VAL C 1 120 ? -35.995 26.112 -5.690 1.00 22.32 103 VAL C O 1
ATOM 7041 N N . VAL C 1 121 ? -35.991 27.231 -7.668 1.00 22.48 104 VAL C N 1
ATOM 7042 C CA . VAL C 1 121 ? -35.467 26.098 -8.489 1.00 23.32 104 VAL C CA 1
ATOM 7043 C C . VAL C 1 121 ? -34.097 25.690 -7.924 1.00 22.61 104 VAL C C 1
ATOM 7044 O O . VAL C 1 121 ? -33.884 24.479 -7.700 1.00 23.71 104 VAL C O 1
ATOM 7048 N N . TYR C 1 122 ? -33.212 26.657 -7.663 1.00 22.22 105 TYR C N 1
ATOM 7049 C CA . TYR C 1 122 ? -31.884 26.415 -7.034 1.00 21.98 105 TYR C CA 1
ATOM 7050 C C . TYR C 1 122 ? -32.069 25.822 -5.631 1.00 21.26 105 TYR C C 1
ATOM 7051 O O . TYR C 1 122 ? -31.355 24.864 -5.299 1.00 22.56 105 TYR C O 1
ATOM 7060 N N . ARG C 1 123 ? -32.987 26.377 -4.832 1.00 21.30 106 ARG C N 1
ATOM 7061 C CA . ARG C 1 123 ? -33.283 25.908 -3.450 1.00 21.07 106 ARG C CA 1
ATOM 7062 C C . ARG C 1 123 ? -33.558 24.400 -3.462 1.00 21.12 106 ARG C C 1
ATOM 7063 O O . ARG C 1 123 ? -32.913 23.678 -2.689 1.00 22.00 106 ARG C O 1
ATOM 7071 N N . ILE C 1 124 ? -34.487 23.940 -4.303 1.00 21.89 107 ILE C N 1
ATOM 7072 C CA . ILE C 1 124 ? -34.942 22.516 -4.311 1.00 22.32 107 ILE C CA 1
ATOM 7073 C C . ILE C 1 124 ? -33.806 21.629 -4.838 1.00 22.94 107 ILE C C 1
ATOM 7074 O O . ILE C 1 124 ? -33.677 20.487 -4.343 1.00 24.32 107 ILE C O 1
ATOM 7079 N N . SER C 1 125 ? -32.992 22.138 -5.771 1.00 23.63 108 SER C N 1
ATOM 7080 C CA . SER C 1 125 ? -31.847 21.406 -6.380 1.00 24.55 108 SER C CA 1
ATOM 7081 C C . SER C 1 125 ? -30.804 21.045 -5.311 1.00 24.51 108 SER C C 1
ATOM 7082 O O . SER C 1 125 ? -30.138 20.003 -5.480 1.00 26.03 108 SER C O 1
ATOM 7085 N N . ARG C 1 126 ? -30.663 21.869 -4.263 1.00 23.46 109 ARG C N 1
ATOM 7086 C CA . ARG C 1 126 ? -29.643 21.696 -3.189 1.00 24.50 109 ARG C CA 1
ATOM 7087 C C . ARG C 1 126 ? -30.274 21.051 -1.945 1.00 24.24 109 ARG C C 1
ATOM 7088 O O . ARG C 1 126 ? -29.569 20.928 -0.937 1.00 24.95 109 ARG C O 1
ATOM 7096 N N . PHE C 1 127 ? -31.542 20.637 -2.011 1.00 24.95 110 PHE C N 1
ATOM 7097 C CA . PHE C 1 127 ? -32.228 19.914 -0.909 1.00 24.92 110 PHE C CA 1
ATOM 7098 C C . PHE C 1 127 ? -31.571 18.545 -0.747 1.00 26.47 110 PHE C C 1
ATOM 7099 O O . PHE C 1 127 ? -31.220 17.922 -1.746 1.00 28.02 110 PHE C O 1
ATOM 7107 N N . PRO C 1 128 ? -31.373 18.025 0.490 1.00 27.25 111 PRO C N 1
ATOM 7108 C CA . PRO C 1 128 ? -31.705 18.733 1.728 1.00 26.43 111 PRO C CA 1
ATOM 7109 C C . PRO C 1 128 ? -30.588 19.582 2.353 1.00 26.13 111 PRO C C 1
ATOM 7110 O O . PRO C 1 128 ? -30.878 20.336 3.257 1.00 31.26 111 PRO C O 1
ATOM 7114 N N . TYR C 1 129 ? -29.339 19.423 1.911 1.00 23.36 112 TYR C N 1
ATOM 7115 C CA . TYR C 1 129 ? -28.166 19.954 2.652 1.00 22.88 112 TYR C CA 1
ATOM 7116 C C . TYR C 1 129 ? -27.000 20.248 1.706 1.00 22.83 112 TYR C C 1
ATOM 7117 O O . TYR C 1 129 ? -26.611 19.354 0.931 1.00 23.60 112 TYR C O 1
ATOM 7126 N N . VAL C 1 130 ? -26.472 21.474 1.781 1.00 22.99 113 VAL C N 1
ATOM 7127 C CA . VAL C 1 130 ? -25.157 21.861 1.190 1.00 22.82 113 VAL C CA 1
ATOM 7128 C C . VAL C 1 130 ? -24.053 21.371 2.134 1.00 23.32 113 VAL C C 1
ATOM 7129 O O . VAL C 1 130 ? -23.951 21.909 3.258 1.00 21.60 113 VAL C O 1
ATOM 7133 N N . ASP C 1 131 ? -23.265 20.385 1.695 1.00 23.96 114 ASP C N 1
ATOM 7134 C CA . ASP C 1 131 ? -22.142 19.813 2.486 1.00 25.04 114 ASP C CA 1
ATOM 7135 C C . ASP C 1 131 ? -21.072 20.900 2.640 1.00 25.73 114 ASP C C 1
ATOM 7136 O O . ASP C 1 131 ? -20.393 21.208 1.651 1.00 26.59 114 ASP C O 1
ATOM 7141 N N . ILE C 1 132 ? -20.960 21.460 3.848 1.00 26.13 115 ILE C N 1
ATOM 7142 C CA . ILE C 1 132 ? -20.013 22.558 4.218 1.00 26.92 115 ILE C CA 1
ATOM 7143 C C . ILE C 1 132 ? -18.556 22.097 4.045 1.00 27.86 115 ILE C C 1
ATOM 7144 O O . ILE C 1 132 ? -17.669 22.970 4.079 1.00 29.03 115 ILE C O 1
ATOM 7149 N N . THR C 1 133 ? -18.303 20.790 3.891 1.00 28.13 116 THR C N 1
ATOM 7150 C CA . THR C 1 133 ? -16.940 20.222 3.696 1.00 29.10 116 THR C CA 1
ATOM 7151 C C . THR C 1 133 ? -16.642 20.012 2.202 1.00 29.16 116 THR C C 1
ATOM 7152 O O . THR C 1 133 ? -15.519 19.574 1.903 1.00 30.07 116 THR C O 1
ATOM 7156 N N . LYS C 1 134 ? -17.592 20.311 1.305 1.00 28.52 117 LYS C N 1
ATOM 7157 C CA . LYS C 1 134 ? -17.474 20.045 -0.156 1.00 29.35 117 LYS C CA 1
ATOM 7158 C C . LYS C 1 134 ? -17.762 21.328 -0.937 1.00 28.81 117 LYS C C 1
ATOM 7159 O O . LYS C 1 134 ? -18.836 21.475 -1.517 1.00 28.77 117 LYS C O 1
ATOM 7165 N N . PRO C 1 135 ? -16.813 22.293 -0.990 1.00 29.92 118 PRO C N 1
ATOM 7166 C CA . PRO C 1 135 ? -17.031 23.559 -1.694 1.00 29.86 118 PRO C CA 1
ATOM 7167 C C . PRO C 1 135 ? -17.117 23.453 -3.227 1.00 29.88 118 PRO C C 1
ATOM 7168 O O . PRO C 1 135 ? -17.492 24.436 -3.845 1.00 30.93 118 PRO C O 1
ATOM 7172 N N . ASN C 1 136 ? -16.775 22.292 -3.802 1.00 29.53 119 ASN C N 1
ATOM 7173 C CA . ASN C 1 136 ? -16.884 22.010 -5.260 1.00 29.35 119 ASN C CA 1
ATOM 7174 C C . ASN C 1 136 ? -18.198 21.282 -5.575 1.00 27.48 119 ASN C C 1
ATOM 7175 O O . ASN C 1 136 ? -18.451 21.037 -6.765 1.00 27.40 119 ASN C O 1
ATOM 7180 N N . SER C 1 137 ? -18.993 20.930 -4.562 1.00 26.50 120 SER C N 1
ATOM 7181 C CA . SER C 1 137 ? -20.269 20.189 -4.730 1.00 26.36 120 SER C CA 1
ATOM 7182 C C . SER C 1 137 ? -21.215 20.999 -5.625 1.00 25.75 120 SER C C 1
ATOM 7183 O O . SER C 1 137 ? -21.181 22.247 -5.560 1.00 24.10 120 SER C O 1
ATOM 7186 N N . ILE C 1 138 ? -22.035 20.317 -6.425 1.00 26.25 121 ILE C N 1
ATOM 7187 C CA . ILE C 1 138 ? -23.032 20.978 -7.320 1.00 26.52 121 ILE C CA 1
ATOM 7188 C C . ILE C 1 138 ? -24.069 21.706 -6.451 1.00 25.11 121 ILE C C 1
ATOM 7189 O O . ILE C 1 138 ? -24.562 22.759 -6.889 1.00 25.93 121 ILE C O 1
ATOM 7194 N N . LYS C 1 139 ? -24.393 21.180 -5.265 1.00 25.33 122 LYS C N 1
ATOM 7195 C CA . LYS C 1 139 ? -25.368 21.819 -4.339 1.00 24.29 122 LYS C CA 1
ATOM 7196 C C . LYS C 1 139 ? -24.813 23.171 -3.867 1.00 23.61 122 LYS C C 1
ATOM 7197 O O . LYS C 1 139 ? -25.602 24.129 -3.796 1.00 24.15 122 LYS C O 1
ATOM 7203 N N . ARG C 1 140 ? -23.508 23.264 -3.592 1.00 24.38 123 ARG C N 1
ATOM 7204 C CA . ARG C 1 140 ? -22.841 24.550 -3.240 1.00 23.19 123 ARG C CA 1
ATOM 7205 C C . ARG C 1 140 ? -22.947 25.513 -4.431 1.00 23.21 123 ARG C C 1
ATOM 7206 O O . ARG C 1 140 ? -23.299 26.686 -4.209 1.00 22.28 123 ARG C O 1
ATOM 7214 N N . VAL C 1 141 ? -22.671 25.040 -5.650 1.00 25.04 124 VAL C N 1
ATOM 7215 C CA . VAL C 1 141 ? -22.786 25.865 -6.891 1.00 25.28 124 VAL C CA 1
ATOM 7216 C C . VAL C 1 141 ? -24.216 26.421 -6.967 1.00 24.46 124 VAL C C 1
ATOM 7217 O O . VAL C 1 141 ? -24.364 27.642 -7.173 1.00 25.25 124 VAL C O 1
ATOM 7221 N N . ALA C 1 142 ? -25.225 25.566 -6.772 1.00 23.74 125 ALA C N 1
ATOM 7222 C CA . ALA C 1 142 ? -26.663 25.931 -6.822 1.00 23.66 125 ALA C CA 1
ATOM 7223 C C . ALA C 1 142 ? -26.973 27.008 -5.774 1.00 22.84 125 ALA C C 1
ATOM 7224 O O . ALA C 1 142 ? -27.700 27.968 -6.100 1.00 22.74 125 ALA C O 1
ATOM 7226 N N . PHE C 1 143 ? -26.453 26.852 -4.556 1.00 23.17 126 PHE C N 1
ATOM 7227 C CA . PHE C 1 143 ? -26.669 27.798 -3.431 1.00 22.72 126 PHE C CA 1
ATOM 7228 C C . PHE C 1 143 ? -26.059 29.160 -3.787 1.00 22.74 126 PHE C C 1
ATOM 7229 O O . PHE C 1 143 ? -26.733 30.179 -3.573 1.00 21.06 126 PHE C O 1
ATOM 7237 N N . GLU C 1 144 ? -24.829 29.181 -4.312 1.00 23.66 127 GLU C N 1
ATOM 7238 C CA . GLU C 1 144 ? -24.154 30.435 -4.753 1.00 24.03 127 GLU C CA 1
ATOM 7239 C C . GLU C 1 144 ? -25.040 31.137 -5.790 1.00 23.31 127 GLU C C 1
ATOM 7240 O O . GLU C 1 144 ? -25.287 32.351 -5.644 1.00 24.06 127 GLU C O 1
ATOM 7246 N N . ARG C 1 145 ? -25.517 30.396 -6.792 1.00 22.67 128 ARG C N 1
ATOM 7247 C CA . ARG C 1 145 ? -26.376 30.941 -7.875 1.00 21.82 128 ARG C CA 1
ATOM 7248 C C . ARG C 1 145 ? -27.705 31.414 -7.279 1.00 21.58 128 ARG C C 1
ATOM 7249 O O . ARG C 1 145 ? -28.206 32.460 -7.725 1.00 22.21 128 ARG C O 1
ATOM 7257 N N . GLN C 1 146 ? -28.245 30.687 -6.298 1.00 20.87 129 GLN C N 1
ATOM 7258 C CA . GLN C 1 146 ? -29.513 31.067 -5.624 1.00 20.99 129 GLN C CA 1
ATOM 7259 C C . GLN C 1 146 ? -29.360 32.459 -5.004 1.00 21.29 129 GLN C C 1
ATOM 7260 O O . GLN C 1 146 ? -30.264 33.292 -5.209 1.00 22.30 129 GLN C O 1
ATOM 7266 N N . LYS C 1 147 ? -28.269 32.681 -4.263 1.00 20.90 130 LYS C N 1
ATOM 7267 C CA . LYS C 1 147 ? -28.016 33.930 -3.493 1.00 21.98 130 LYS C CA 1
ATOM 7268 C C . LYS C 1 147 ? -27.920 35.113 -4.464 1.00 23.18 130 LYS C C 1
ATOM 7269 O O . LYS C 1 147 ? -28.541 36.156 -4.181 1.00 24.74 130 LYS C O 1
ATOM 7275 N N . GLN C 1 148 ? -27.185 34.944 -5.568 1.00 24.35 131 GLN C N 1
ATOM 7276 C CA . GLN C 1 148 ? -27.003 35.982 -6.620 1.00 25.29 131 GLN C CA 1
ATOM 7277 C C . GLN C 1 148 ? -28.373 36.367 -7.193 1.00 24.04 131 GLN C C 1
ATOM 7278 O O . GLN C 1 148 ? -28.672 37.573 -7.235 1.00 25.85 131 GLN C O 1
ATOM 7284 N N . ALA C 1 149 ? -29.173 35.377 -7.597 1.00 24.10 132 ALA C N 1
ATOM 7285 C CA . ALA C 1 149 ? -30.516 35.553 -8.204 1.00 23.30 132 ALA C CA 1
ATOM 7286 C C . ALA C 1 149 ? -31.470 36.221 -7.205 1.00 22.96 132 ALA C C 1
ATOM 7287 O O . ALA C 1 149 ? -32.239 37.116 -7.617 1.00 23.72 132 ALA C O 1
ATOM 7289 N N . TYR C 1 150 ? -31.424 35.804 -5.939 1.00 21.49 133 TYR C N 1
ATOM 7290 C CA . TYR C 1 150 ? -32.319 36.302 -4.864 1.00 21.26 133 TYR C CA 1
ATOM 7291 C C . TYR C 1 150 ? -32.014 37.777 -4.568 1.00 23.14 133 TYR C C 1
ATOM 7292 O O . TYR C 1 150 ? -32.972 38.556 -4.453 1.00 24.67 133 TYR C O 1
ATOM 7301 N N . LEU C 1 151 ? -30.738 38.152 -4.439 1.00 24.34 134 LEU C N 1
ATOM 7302 C CA . LEU C 1 151 ? -30.332 39.561 -4.172 1.00 26.08 134 LEU C CA 1
ATOM 7303 C C . LEU C 1 151 ? -30.761 40.448 -5.346 1.00 27.15 134 LEU C C 1
ATOM 7304 O O . LEU C 1 151 ? -31.234 41.568 -5.092 1.00 27.51 134 LEU C O 1
ATOM 7309 N N . LYS C 1 152 ? -30.617 39.962 -6.583 1.00 27.02 135 LYS C N 1
ATOM 7310 C CA . LYS C 1 152 ? -31.032 40.708 -7.801 1.00 28.41 135 LYS C CA 1
ATOM 7311 C C . LYS C 1 152 ? -32.553 40.914 -7.762 1.00 27.94 135 LYS C C 1
ATOM 7312 O O . LYS C 1 152 ? -32.997 42.054 -8.002 1.00 29.51 135 LYS C O 1
ATOM 7318 N N . ALA C 1 153 ? -33.312 39.864 -7.431 1.00 26.01 136 ALA C N 1
ATOM 7319 C CA . ALA C 1 153 ? -34.792 39.874 -7.321 1.00 25.77 136 ALA C CA 1
ATOM 7320 C C . ALA C 1 153 ? -35.248 40.917 -6.289 1.00 26.56 136 ALA C C 1
ATOM 7321 O O . ALA C 1 153 ? -36.193 41.665 -6.592 1.00 29.22 136 ALA C O 1
ATOM 7323 N N . THR C 1 154 ? -34.594 40.956 -5.123 1.00 26.25 137 THR C N 1
ATOM 7324 C CA . THR C 1 154 ? -35.018 41.728 -3.922 1.00 27.17 137 THR C CA 1
ATOM 7325 C C . THR C 1 154 ? -34.412 43.136 -3.941 1.00 28.74 137 THR C C 1
ATOM 7326 O O . THR C 1 154 ? -34.897 43.985 -3.162 1.00 30.00 137 THR C O 1
ATOM 7330 N N . SER C 1 155 ? -33.416 43.386 -4.798 1.00 30.71 138 SER C N 1
ATOM 7331 C CA . SER C 1 155 ? -32.769 44.717 -4.968 1.00 32.62 138 SER C CA 1
ATOM 7332 C C . SER C 1 155 ? -33.795 45.740 -5.476 1.00 34.19 138 SER C C 1
ATOM 7333 O O . SER C 1 155 ? -33.586 46.946 -5.236 1.00 35.68 138 SER C O 1
ATOM 7336 N N . LEU C 1 156 ? -34.857 45.267 -6.142 1.00 35.71 139 LEU C N 1
ATOM 7337 C CA . LEU C 1 156 ? -35.915 46.100 -6.777 1.00 37.79 139 LEU C CA 1
ATOM 7338 C C . LEU C 1 156 ? -36.962 46.523 -5.737 1.00 37.52 139 LEU C C 1
ATOM 7339 O O . LEU C 1 156 ? -37.507 47.636 -5.881 1.00 38.76 139 LEU C O 1
ATOM 7341 N N . TRP C 1 157 ? -37.238 45.669 -4.742 1.00 35.81 140 TRP C N 1
ATOM 7342 C CA . TRP C 1 157 ? -38.264 45.895 -3.685 1.00 34.56 140 TRP C CA 1
ATOM 7343 C C . TRP C 1 157 ? -38.079 47.288 -3.068 1.00 35.04 140 TRP C C 1
ATOM 7344 O O . TRP C 1 157 ? -36.916 47.700 -2.881 1.00 36.48 140 TRP C O 1
ATOM 7355 N N . THR C 1 158 ? -39.183 47.982 -2.764 1.00 35.42 141 THR C N 1
ATOM 7356 C CA . THR C 1 158 ? -39.194 49.329 -2.129 1.00 36.21 141 THR C CA 1
ATOM 7357 C C . THR C 1 158 ? -38.334 49.284 -0.861 1.00 35.29 141 THR C C 1
ATOM 7358 O O . THR C 1 158 ? -37.527 50.215 -0.662 1.00 36.48 141 THR C O 1
ATOM 7362 N N . GLN C 1 159 ? -38.516 48.242 -0.042 1.00 33.49 142 GLN C N 1
ATOM 7363 C CA . GLN C 1 159 ? -37.655 47.914 1.126 1.00 32.22 142 GLN C CA 1
ATOM 7364 C C . GLN C 1 159 ? -36.806 46.700 0.759 1.00 29.94 142 GLN C C 1
ATOM 7365 O O . GLN C 1 159 ? -37.194 45.563 1.015 1.00 29.87 142 GLN C O 1
ATOM 7371 N N . PRO C 1 160 ? -35.624 46.892 0.130 1.00 28.92 143 PRO C N 1
ATOM 7372 C CA . PRO C 1 160 ? -34.863 45.767 -0.411 1.00 27.67 143 PRO C CA 1
ATOM 7373 C C . PRO C 1 160 ? -34.230 44.915 0.697 1.00 27.59 143 PRO C C 1
ATOM 7374 O O . PRO C 1 160 ? -34.036 45.417 1.790 1.00 27.01 143 PRO C O 1
ATOM 7378 N N . ILE C 1 161 ? -33.956 43.645 0.395 1.00 26.82 144 ILE C N 1
ATOM 7379 C CA . ILE C 1 161 ? -33.080 42.773 1.230 1.00 27.55 144 ILE C CA 1
ATOM 7380 C C . ILE C 1 161 ? -31.631 43.156 0.911 1.00 27.75 144 ILE C C 1
ATOM 7381 O O . ILE C 1 161 ? -31.262 43.154 -0.281 1.00 28.58 144 ILE C O 1
ATOM 7386 N N . ARG C 1 162 ? -30.871 43.543 1.938 1.00 27.37 145 ARG C N 1
ATOM 7387 C CA . ARG C 1 162 ? -29.430 43.886 1.829 1.00 27.42 145 ARG C CA 1
ATOM 7388 C C . ARG C 1 162 ? -28.629 42.816 2.572 1.00 26.42 145 ARG C C 1
ATOM 7389 O O . ARG C 1 162 ? -29.029 42.447 3.696 1.00 25.86 145 ARG C O 1
ATOM 7391 N N . GLU C 1 163 ? -27.556 42.328 1.952 1.00 26.07 146 GLU C N 1
ATOM 7392 C CA . GLU C 1 163 ? -26.569 41.440 2.610 1.00 26.29 146 GLU C CA 1
ATOM 7393 C C . GLU C 1 163 ? -25.517 42.314 3.296 1.00 26.52 146 GLU C C 1
ATOM 7394 O O . GLU C 1 163 ? -25.047 43.285 2.671 1.00 27.73 146 GLU C O 1
ATOM 7400 N N . VAL C 1 164 ? -25.179 41.970 4.536 1.00 26.07 147 VAL C N 1
ATOM 7401 C CA . VAL C 1 164 ? -24.040 42.544 5.306 1.00 27.06 147 VAL C CA 1
ATOM 7402 C C . VAL C 1 164 ? -23.140 41.378 5.718 1.00 27.10 147 VAL C C 1
ATOM 7403 O O . VAL C 1 164 ? -23.679 40.372 6.208 1.00 27.03 147 VAL C O 1
ATOM 7407 N N . THR C 1 165 ? -21.830 41.501 5.496 1.00 27.32 148 THR C N 1
ATOM 7408 C CA . THR C 1 165 ? -20.813 40.543 5.995 1.00 28.70 148 THR C CA 1
ATOM 7409 C C . THR C 1 165 ? -20.287 41.078 7.328 1.00 28.93 148 THR C C 1
ATOM 7410 O O . THR C 1 165 ? -19.434 41.978 7.302 1.00 29.51 148 THR C O 1
ATOM 7414 N N . VAL C 1 166 ? -20.816 40.566 8.442 1.00 27.53 149 VAL C N 1
ATOM 7415 C CA . VAL C 1 166 ? -20.404 40.971 9.817 1.00 27.65 149 VAL C CA 1
ATOM 7416 C C . VAL C 1 166 ? -19.060 40.314 10.115 1.00 27.88 149 VAL C C 1
ATOM 7417 O O . VAL C 1 166 ? -18.945 39.090 10.051 1.00 27.06 149 VAL C O 1
ATOM 7421 N N . PRO C 1 167 ? -18.019 41.092 10.471 1.00 27.86 150 PRO C N 1
ATOM 7422 C CA . PRO C 1 167 ? -16.749 40.498 10.877 1.00 28.51 150 PRO C CA 1
ATOM 7423 C C . PRO C 1 167 ? -16.991 39.706 12.173 1.00 27.33 150 PRO C C 1
ATOM 7424 O O . PRO C 1 167 ? -17.567 40.253 13.067 1.00 28.87 150 PRO C O 1
ATOM 7428 N N . HIS C 1 168 ? -16.506 38.465 12.241 1.00 26.64 151 HIS C N 1
ATOM 7429 C CA . HIS C 1 168 ? -16.687 37.591 13.433 1.00 26.40 151 HIS C CA 1
ATOM 7430 C C . HIS C 1 168 ? -15.592 37.901 14.458 1.00 27.08 151 HIS C C 1
ATOM 7431 O O . HIS C 1 168 ? -14.706 37.075 14.638 1.00 28.39 151 HIS C O 1
ATOM 7438 N N . THR C 1 169 ? -15.710 39.042 15.130 1.00 27.76 152 THR C N 1
ATOM 7439 C CA . THR C 1 169 ? -14.691 39.513 16.104 1.00 30.17 152 THR C CA 1
ATOM 7440 C C . THR C 1 169 ? -14.552 38.535 17.276 1.00 29.66 152 THR C C 1
ATOM 7441 O O . THR C 1 169 ? -13.471 38.467 17.864 1.00 32.00 152 THR C O 1
ATOM 7445 N N . TYR C 1 170 ? -15.645 37.865 17.623 1.00 28.28 153 TYR C N 1
ATOM 7446 C CA . TYR C 1 170 ? -15.731 36.925 18.771 1.00 28.17 153 TYR C CA 1
ATOM 7447 C C . TYR C 1 170 ? -15.254 35.521 18.370 1.00 28.55 153 TYR C C 1
ATOM 7448 O O . TYR C 1 170 ? -15.338 34.617 19.219 1.00 29.14 153 TYR C O 1
ATOM 7457 N N . ARG C 1 171 ? -14.759 35.341 17.139 1.00 28.43 154 ARG C N 1
ATOM 7458 C CA . ARG C 1 171 ? -14.251 34.039 16.622 1.00 29.28 154 ARG C CA 1
ATOM 7459 C C . ARG C 1 171 ? -13.127 33.513 17.529 1.00 30.23 154 ARG C C 1
ATOM 7460 O O . ARG C 1 171 ? -12.332 34.337 18.027 1.00 31.12 154 ARG C O 1
ATOM 7468 N N . THR C 1 172 ? -13.075 32.192 17.731 1.00 29.89 155 THR C N 1
ATOM 7469 C CA . THR C 1 172 ? -11.948 31.455 18.370 1.00 30.82 155 THR C CA 1
ATOM 7470 C C . THR C 1 172 ? -11.819 30.077 17.713 1.00 30.42 155 THR C C 1
ATOM 7471 O O . THR C 1 172 ? -12.757 29.676 16.996 1.00 28.65 155 THR C O 1
ATOM 7475 N N . GLY C 1 173 ? -10.704 29.384 17.959 1.00 31.71 156 GLY C N 1
ATOM 7476 C CA . GLY C 1 173 ? -10.457 28.010 17.479 1.00 32.16 156 GLY C CA 1
ATOM 7477 C C . GLY C 1 173 ? -10.607 27.903 15.970 1.00 31.78 156 GLY C C 1
ATOM 7478 O O . GLY C 1 173 ? -9.930 28.667 15.254 1.00 33.96 156 GLY C O 1
ATOM 7479 N N . ASN C 1 174 ? -11.488 27.011 15.505 1.00 31.94 157 ASN C N 1
ATOM 7480 C CA . ASN C 1 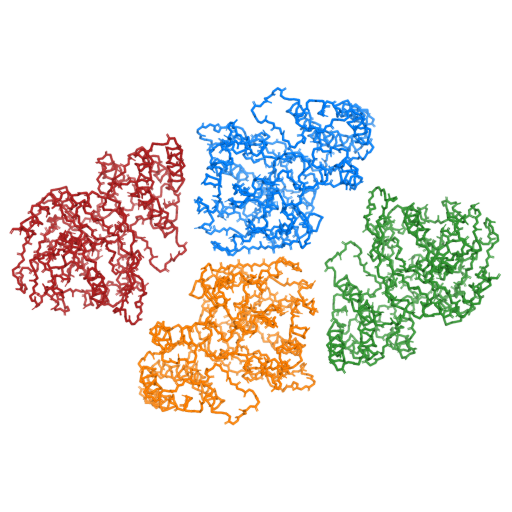174 ? -11.673 26.672 14.067 1.00 30.82 157 ASN C CA 1
ATOM 7481 C C . ASN C 1 174 ? -12.646 27.650 13.394 1.00 29.69 157 ASN C C 1
ATOM 7482 O O . ASN C 1 174 ? -12.846 27.506 12.175 1.00 30.56 157 ASN C O 1
ATOM 7487 N N . ASP C 1 175 ? -13.233 28.592 14.145 1.00 28.60 158 ASP C N 1
ATOM 7488 C CA . ASP C 1 175 ? -14.227 29.576 13.634 1.00 28.60 158 ASP C CA 1
ATOM 7489 C C . ASP C 1 175 ? -13.656 30.318 12.419 1.00 28.59 158 ASP C C 1
ATOM 7490 O O . ASP C 1 175 ? -12.445 30.601 12.419 1.00 28.61 158 ASP C O 1
ATOM 7495 N N . GLY C 1 176 ? -14.518 30.645 11.451 1.00 27.67 159 GLY C N 1
ATOM 7496 C CA . GLY C 1 176 ? -14.205 31.495 10.284 1.00 28.62 159 GLY C CA 1
ATOM 7497 C C . GLY C 1 176 ? -14.353 32.974 10.608 1.00 28.62 159 GLY C C 1
ATOM 7498 O O . GLY C 1 176 ? -14.788 33.295 11.731 1.00 28.90 159 GLY C O 1
ATOM 7499 N N . ALA C 1 177 ? -14.051 33.842 9.638 1.00 29.22 160 ALA C N 1
ATOM 7500 C CA . ALA C 1 177 ? -13.849 35.300 9.824 1.00 30.00 160 ALA C CA 1
ATOM 7501 C C . ALA C 1 177 ? -15.140 36.095 9.577 1.00 29.90 160 ALA C C 1
ATOM 7502 O O . ALA C 1 177 ? -15.245 37.207 10.132 1.00 31.09 160 ALA C O 1
ATOM 7504 N N . HIS C 1 178 ? -16.073 35.572 8.773 1.00 30.44 161 HIS C N 1
ATOM 7505 C CA . HIS C 1 178 ? -17.174 36.357 8.149 1.00 30.87 161 HIS C CA 1
ATOM 7506 C C . HIS C 1 178 ? -18.546 35.718 8.406 1.00 28.59 161 HIS C C 1
ATOM 7507 O O . HIS C 1 178 ? -18.691 34.505 8.163 1.00 28.63 161 HIS C O 1
ATOM 7514 N N . ILE C 1 179 ? -19.514 36.527 8.856 1.00 28.12 162 ILE C N 1
ATOM 7515 C CA . ILE C 1 179 ? -20.939 36.133 9.075 1.00 26.13 162 ILE C CA 1
ATOM 7516 C C . ILE C 1 179 ? -21.797 36.914 8.083 1.00 26.08 162 ILE C C 1
ATOM 7517 O O . ILE C 1 179 ? -22.104 38.083 8.316 1.00 25.38 162 ILE C O 1
ATOM 7522 N N . PRO C 1 180 ? -22.184 36.318 6.933 1.00 25.82 163 PRO C N 1
ATOM 7523 C CA . PRO C 1 180 ? -23.110 36.972 6.012 1.00 25.87 163 PRO C CA 1
ATOM 7524 C C . PRO C 1 180 ? -24.550 36.855 6.527 1.00 25.01 163 PRO C C 1
ATOM 7525 O O . PRO C 1 180 ? -24.984 35.748 6.798 1.00 25.58 163 PRO C O 1
ATOM 7529 N N . ILE C 1 181 ? -25.234 37.991 6.687 1.00 24.68 164 ILE C N 1
ATOM 7530 C CA . ILE C 1 181 ? -26.660 38.048 7.127 1.00 23.93 164 ILE C CA 1
ATOM 7531 C C . ILE C 1 181 ? -27.447 38.908 6.135 1.00 23.82 164 ILE C C 1
ATOM 7532 O O . ILE C 1 181 ? -26.844 39.794 5.498 1.00 25.16 164 ILE C O 1
ATOM 7537 N N . TYR C 1 182 ? -28.747 38.644 6.018 1.00 22.91 165 TYR C N 1
ATOM 7538 C CA . TYR C 1 182 ? -29.706 39.509 5.290 1.00 23.93 165 TYR C CA 1
ATOM 7539 C C . TYR C 1 182 ? -30.388 40.427 6.305 1.00 23.78 165 TYR C C 1
ATOM 7540 O O . TYR C 1 182 ? -30.775 39.950 7.386 1.00 23.81 165 TYR C O 1
ATOM 7549 N N . ILE C 1 183 ? -30.497 41.711 5.968 1.00 24.73 166 ILE C N 1
ATOM 7550 C CA . ILE C 1 183 ? -31.278 42.712 6.749 1.00 25.32 166 ILE C CA 1
ATOM 7551 C C . ILE C 1 183 ? -32.296 43.360 5.810 1.00 25.22 166 ILE C C 1
ATOM 7552 O O . ILE C 1 183 ? -31.933 43.689 4.664 1.00 24.79 166 ILE C O 1
ATOM 7557 N N . ARG C 1 184 ? -33.530 43.498 6.295 1.00 25.56 167 ARG C N 1
ATOM 7558 C CA . ARG C 1 184 ? -34.633 44.227 5.626 1.00 25.81 167 ARG C CA 1
ATOM 7559 C C . ARG C 1 184 ? -35.290 45.141 6.662 1.00 25.71 167 ARG C C 1
ATOM 7560 O O . ARG C 1 184 ? -35.703 44.628 7.714 1.00 24.57 167 ARG C O 1
ATOM 7568 N N . THR C 1 185 ? -35.364 46.441 6.372 1.00 27.31 168 THR C N 1
ATOM 7569 C CA . THR C 1 185 ? -35.875 47.484 7.297 1.00 29.19 168 THR C CA 1
ATOM 7570 C C . THR C 1 185 ? -37.161 48.079 6.732 1.00 30.20 168 THR C C 1
ATOM 7571 O O . THR C 1 185 ? -37.257 48.326 5.530 1.00 31.56 168 THR C O 1
ATOM 7575 N N . PRO C 1 186 ? -38.185 48.332 7.580 1.00 30.68 169 PRO C N 1
ATOM 7576 C CA . PRO C 1 186 ? -39.435 48.936 7.118 1.00 31.00 169 PRO C CA 1
ATOM 7577 C C . PRO C 1 186 ? -39.245 50.423 6.783 1.00 32.52 169 PRO C C 1
ATOM 7578 O O . PRO C 1 186 ? -38.296 51.014 7.270 1.00 33.16 169 PRO C O 1
ATOM 7582 N N . ALA C 1 187 ? -40.137 50.981 5.959 1.00 33.71 170 ALA C N 1
ATOM 7583 C CA . ALA C 1 187 ? -40.162 52.415 5.587 1.00 35.68 170 ALA C CA 1
ATOM 7584 C C . ALA C 1 187 ? -40.194 53.261 6.866 1.00 37.27 170 ALA C C 1
ATOM 7585 O O . ALA C 1 187 ? -41.032 52.967 7.740 1.00 37.77 170 ALA C O 1
ATOM 7587 N N . GLY C 1 188 ? -39.295 54.245 6.979 1.00 38.96 171 GLY C N 1
ATOM 7588 C CA . GLY C 1 188 ? -39.298 55.252 8.059 1.00 41.45 171 GLY C CA 1
ATOM 7589 C C . GLY C 1 188 ? -38.372 54.898 9.213 1.00 41.42 171 GLY C C 1
ATOM 7590 O O . GLY C 1 188 ? -38.210 55.755 10.108 1.00 43.95 171 GLY C O 1
ATOM 7591 N N . ALA C 1 189 ? -37.789 53.693 9.207 1.00 38.80 172 ALA C N 1
ATOM 7592 C CA . ALA C 1 189 ? -36.798 53.225 10.205 1.00 37.86 172 ALA C CA 1
ATOM 7593 C C . ALA C 1 189 ? -35.555 54.121 10.143 1.00 38.79 172 ALA C C 1
ATOM 7594 O O . ALA C 1 189 ? -34.867 54.100 9.102 1.00 39.57 172 ALA C O 1
ATOM 7596 N N . ASP C 1 190 ? -35.299 54.891 11.207 1.00 39.07 173 ASP C N 1
ATOM 7597 C CA . ASP C 1 190 ? -34.152 55.835 11.319 1.00 40.22 173 ASP C CA 1
ATOM 7598 C C . ASP C 1 190 ? -33.696 55.908 12.782 1.00 40.33 173 ASP C C 1
ATOM 7599 O O . ASP C 1 190 ? -34.340 55.268 13.636 1.00 40.01 173 ASP C O 1
ATOM 7601 N N . GLN C 1 191 ? -32.629 56.666 13.055 1.00 41.20 174 GLN C N 1
ATOM 7602 C CA . GLN C 1 191 ? -32.066 56.871 14.418 1.00 41.72 174 GLN C CA 1
ATOM 7603 C C . GLN C 1 191 ? -33.134 57.495 15.326 1.00 42.54 174 GLN C C 1
ATOM 7604 O O . GLN C 1 191 ? -33.136 57.181 16.534 1.00 43.04 174 GLN C O 1
ATOM 7606 N N . SER C 1 192 ? -34.010 58.332 14.759 1.00 43.75 175 SER C N 1
ATOM 7607 C CA . SER C 1 192 ? -35.109 59.044 15.466 1.00 45.78 175 SER C CA 1
ATOM 7608 C C . SER C 1 192 ? -36.223 58.061 15.847 1.00 44.82 175 SER C C 1
ATOM 7609 O O . SER C 1 192 ? -36.748 58.175 16.973 1.00 47.29 175 SER C O 1
ATOM 7611 N N . ASN C 1 193 ? -36.571 57.140 14.941 1.00 43.11 176 ASN C N 1
ATOM 7612 C CA . ASN C 1 193 ? -37.643 56.124 15.132 1.00 41.57 176 ASN C CA 1
ATOM 7613 C C . ASN C 1 193 ? -37.068 54.726 14.919 1.00 39.01 176 ASN C C 1
ATOM 7614 O O . ASN C 1 193 ? -37.378 54.080 13.919 1.00 40.25 176 ASN C O 1
ATOM 7616 N N . PRO C 1 194 ? -36.219 54.212 15.840 1.00 37.01 177 PRO C N 1
ATOM 7617 C CA . PRO C 1 194 ? -35.661 52.865 15.701 1.00 35.04 177 PRO C CA 1
ATOM 7618 C C . PRO C 1 194 ? -36.743 51.791 15.892 1.00 33.54 177 PRO C C 1
ATOM 7619 O O . PRO C 1 194 ? -37.640 52.002 16.691 1.00 33.42 177 PRO C O 1
ATOM 7623 N N . VAL C 1 195 ? -36.627 50.674 15.166 1.00 32.15 178 VAL C N 1
ATOM 7624 C CA . VAL C 1 195 ? -37.696 49.636 15.050 1.00 30.79 178 VAL C CA 1
ATOM 7625 C C . VAL C 1 195 ? -37.253 48.365 15.771 1.00 28.85 178 VAL C C 1
ATOM 7626 O O . VAL C 1 195 ? -36.063 48.066 15.843 1.00 29.32 178 VAL C O 1
ATOM 7630 N N . PRO C 1 196 ? -38.204 47.583 16.327 1.00 27.29 179 PRO C N 1
ATOM 7631 C CA . PRO C 1 196 ? -37.903 46.247 16.841 1.00 25.81 179 PRO C CA 1
ATOM 7632 C C . PRO C 1 196 ? -37.285 45.326 15.779 1.00 25.55 179 PRO C C 1
ATOM 7633 O O . PRO C 1 196 ? -37.451 45.587 14.594 1.00 26.41 179 PRO C O 1
ATOM 7637 N N . ILE C 1 197 ? -36.608 44.266 16.233 1.00 25.12 180 ILE C N 1
ATOM 7638 C CA . ILE C 1 197 ? -35.834 43.316 15.380 1.00 25.14 180 ILE C CA 1
ATOM 7639 C C . ILE C 1 197 ? -36.387 41.903 15.587 1.00 23.73 180 ILE C C 1
ATOM 7640 O O . ILE C 1 197 ? -36.499 41.470 16.748 1.00 23.88 180 ILE C O 1
ATOM 7645 N N . VAL C 1 198 ? -36.693 41.202 14.495 1.00 23.77 181 VAL C N 1
ATOM 7646 C CA . VAL C 1 198 ? -36.908 39.727 14.508 1.00 23.20 181 VAL C CA 1
ATOM 7647 C C . VAL C 1 198 ? -35.717 39.088 13.788 1.00 22.60 181 VAL C C 1
ATOM 7648 O O . VAL C 1 198 ? -35.579 39.309 12.569 1.00 21.30 181 VAL C O 1
ATOM 7652 N N . LEU C 1 199 ? -34.864 38.379 14.534 1.00 23.46 182 LEU C N 1
ATOM 7653 C CA . LEU C 1 199 ? -33.688 37.655 13.984 1.00 24.37 182 LEU C CA 1
ATOM 7654 C C . LEU C 1 199 ? -34.102 36.210 13.697 1.00 22.74 182 LEU C C 1
ATOM 7655 O O . LEU C 1 199 ? -34.383 35.456 14.658 1.00 22.30 182 LEU C O 1
ATOM 7660 N N . ILE C 1 200 ? -34.148 35.851 12.416 1.00 22.38 183 ILE C N 1
ATOM 7661 C CA . ILE C 1 200 ? -34.467 34.472 11.953 1.00 21.21 183 ILE C CA 1
ATOM 7662 C C . ILE C 1 200 ? -33.163 33.670 11.959 1.00 20.08 183 ILE C C 1
ATOM 7663 O O . ILE C 1 200 ? -32.182 34.127 11.342 1.00 20.69 183 ILE C O 1
ATOM 7668 N N . MET C 1 201 ? -33.154 32.545 12.675 1.00 18.95 184 MET C N 1
ATOM 7669 C CA . MET C 1 201 ? -32.078 31.528 12.625 1.00 19.68 184 MET C CA 1
ATOM 7670 C C . MET C 1 201 ? -32.576 30.363 11.773 1.00 18.74 184 MET C C 1
ATOM 7671 O O . MET C 1 201 ? -33.561 29.712 12.178 1.00 18.07 184 MET C O 1
ATOM 7676 N N . THR C 1 202 ? -31.933 30.141 10.626 1.00 18.72 185 THR C N 1
ATOM 7677 C CA . THR C 1 202 ? -32.401 29.204 9.571 1.00 19.35 185 THR C CA 1
ATOM 7678 C C . THR C 1 202 ? -31.954 27.788 9.962 1.00 19.78 185 THR C C 1
ATOM 7679 O O . THR C 1 202 ? -31.436 27.632 11.084 1.00 19.47 185 THR C O 1
ATOM 7683 N N . GLY C 1 203 ? -32.184 26.788 9.104 1.00 20.12 186 GLY C N 1
ATOM 7684 C CA . GLY C 1 203 ? -32.040 25.371 9.484 1.00 20.41 186 GLY C CA 1
ATOM 7685 C C . GLY C 1 203 ? -31.123 24.587 8.565 1.00 20.33 186 GLY C C 1
ATOM 7686 O O . GLY C 1 203 ? -30.177 25.178 7.998 1.00 21.11 186 GLY C O 1
ATOM 7687 N N . LEU C 1 204 ? -31.409 23.290 8.426 1.00 20.96 187 LEU C N 1
ATOM 7688 C CA . LEU C 1 204 ? -30.564 22.311 7.696 1.00 21.84 187 LEU C CA 1
ATOM 7689 C C . LEU C 1 204 ? -30.722 22.505 6.183 1.00 22.21 187 LEU C C 1
ATOM 7690 O O . LEU C 1 204 ? -29.703 22.384 5.480 1.00 23.17 187 LEU C O 1
ATOM 7695 N N . ASP C 1 205 ? -31.949 22.769 5.715 1.00 22.48 188 ASP C N 1
ATOM 7696 C CA . ASP C 1 205 ? -32.315 22.868 4.273 1.00 23.44 188 ASP C CA 1
ATOM 7697 C C . ASP C 1 205 ? -32.735 24.301 3.910 1.00 22.39 188 ASP C C 1
ATOM 7698 O O . ASP C 1 205 ? -32.721 24.621 2.707 1.00 23.69 188 ASP C O 1
ATOM 7703 N N . GLY C 1 206 ? -33.097 25.126 4.896 1.00 22.06 189 GLY C N 1
ATOM 7704 C CA . GLY C 1 206 ? -33.482 26.537 4.700 1.00 22.88 189 GLY C CA 1
ATOM 7705 C C . GLY C 1 206 ? -32.354 27.463 5.112 1.00 22.65 189 GLY C C 1
ATOM 7706 O O . GLY C 1 206 ? -31.899 27.332 6.262 1.00 22.67 189 GLY C O 1
ATOM 7707 N N . TYR C 1 207 ? -31.893 28.328 4.199 1.00 21.57 190 TYR C N 1
ATOM 7708 C CA . TYR C 1 207 ? -30.791 29.309 4.408 1.00 21.21 190 TYR C CA 1
ATOM 7709 C C . TYR C 1 207 ? -31.371 30.718 4.211 1.00 21.01 190 TYR C C 1
ATOM 7710 O O . TYR C 1 207 ? -32.607 30.828 4.130 1.00 20.98 190 TYR C O 1
ATOM 7719 N N . ARG C 1 208 ? -30.529 31.757 4.159 1.00 20.96 191 ARG C N 1
ATOM 7720 C CA . ARG C 1 208 ? -30.979 33.169 4.316 1.00 21.67 191 ARG C CA 1
ATOM 7721 C C . ARG C 1 208 ? -31.903 33.602 3.173 1.00 21.93 191 ARG C C 1
ATOM 7722 O O . ARG C 1 208 ? -32.811 34.396 3.414 1.00 22.74 191 ARG C O 1
ATOM 7730 N N . PRO C 1 209 ? -31.766 33.107 1.917 1.00 22.28 192 PRO C N 1
ATOM 7731 C CA . PRO C 1 209 ? -32.688 33.497 0.848 1.00 22.44 192 PRO C CA 1
ATOM 7732 C C . PRO C 1 209 ? -34.077 32.834 0.876 1.00 22.03 192 PRO C C 1
ATOM 7733 O O . PRO C 1 209 ? -34.857 33.117 -0.018 1.00 22.27 192 PRO C O 1
ATOM 7737 N N . ASP C 1 210 ? -34.375 32.000 1.881 1.00 20.63 193 ASP C N 1
ATOM 7738 C CA . ASP C 1 210 ? -35.584 31.131 1.892 1.00 21.15 193 ASP C CA 1
ATOM 7739 C C . ASP C 1 210 ? -36.640 31.645 2.881 1.00 21.54 193 ASP C C 1
ATOM 7740 O O . ASP C 1 210 ? -37.353 30.799 3.453 1.00 22.66 193 ASP C O 1
ATOM 7745 N N . ASN C 1 211 ? -36.770 32.963 3.072 1.00 21.72 194 ASN C N 1
ATOM 7746 C CA . ASN C 1 211 ? -37.615 33.531 4.161 1.00 21.14 194 ASN C CA 1
ATOM 7747 C C . ASN C 1 211 ? -38.380 34.780 3.704 1.00 21.37 194 ASN C C 1
ATOM 7748 O O . ASN C 1 211 ? -38.733 35.590 4.587 1.00 20.82 194 ASN C O 1
ATOM 7753 N N . SER C 1 212 ? -38.668 34.922 2.405 1.00 21.60 195 SER C N 1
ATOM 7754 C CA . SER C 1 212 ? -39.289 36.146 1.824 1.00 22.25 195 SER C CA 1
ATOM 7755 C C . SER C 1 212 ? -40.570 36.517 2.588 1.00 22.19 195 SER C C 1
ATOM 7756 O O . SER C 1 212 ? -40.627 37.646 3.117 1.00 22.61 195 SER C O 1
ATOM 7759 N N . GLN C 1 213 ? -41.555 35.614 2.655 1.00 22.07 196 GLN C N 1
ATOM 7760 C CA . GLN C 1 213 ? -42.890 35.903 3.252 1.00 22.10 196 GLN C CA 1
ATOM 7761 C C . GLN C 1 213 ? -42.728 36.275 4.732 1.00 21.49 196 GLN C C 1
ATOM 7762 O O . GLN C 1 213 ? -43.414 37.214 5.170 1.00 22.42 196 GLN C O 1
ATOM 7768 N N . ARG C 1 214 ? -41.847 35.596 5.471 1.00 20.93 197 ARG C N 1
ATOM 7769 C CA . ARG C 1 214 ? -41.546 35.955 6.885 1.00 21.32 197 ARG C CA 1
ATOM 7770 C C . ARG C 1 214 ? -41.083 37.416 6.949 1.00 20.77 197 ARG C C 1
ATOM 7771 O O . ARG C 1 214 ? -41.580 38.140 7.828 1.00 19.70 197 ARG C O 1
ATOM 7779 N N . THR C 1 215 ? -40.195 37.845 6.044 1.00 21.33 198 THR C N 1
ATOM 7780 C CA . THR C 1 215 ? -39.674 39.239 6.017 1.00 22.46 198 THR C CA 1
ATOM 7781 C C . THR C 1 215 ? -40.828 40.194 5.683 1.00 22.98 198 THR C C 1
ATOM 7782 O O . THR C 1 215 ? -40.887 41.258 6.322 1.00 23.52 198 THR C O 1
ATOM 7786 N N . HIS C 1 216 ? -41.719 39.818 4.751 1.00 23.62 199 HIS C N 1
ATOM 7787 C CA . HIS C 1 216 ? -42.932 40.600 4.373 1.00 24.43 199 HIS C CA 1
ATOM 7788 C C . HIS C 1 216 ? -43.803 40.835 5.617 1.00 23.74 199 HIS C C 1
ATOM 7789 O O . HIS C 1 216 ? -44.221 41.989 5.850 1.00 23.34 199 HIS C O 1
ATOM 7796 N N . GLU C 1 217 ? -44.062 39.777 6.390 1.00 22.42 200 GLU C N 1
ATOM 7797 C CA . GLU C 1 217 ? -44.951 39.806 7.585 1.00 22.66 200 GLU C CA 1
ATOM 7798 C C . GLU C 1 217 ? -44.313 40.652 8.693 1.00 21.99 200 GLU C C 1
ATOM 7799 O O . GLU C 1 217 ? -45.038 41.422 9.356 1.00 22.14 200 GLU C O 1
ATOM 7805 N N . ILE C 1 218 ? -43.003 40.507 8.891 1.00 22.11 201 ILE C N 1
ATOM 7806 C CA . ILE C 1 218 ? -42.222 41.246 9.927 1.00 22.18 201 ILE C CA 1
ATOM 7807 C C . ILE C 1 218 ? -42.240 42.742 9.579 1.00 22.71 201 ILE C C 1
ATOM 7808 O O . ILE C 1 218 ? -42.539 43.553 10.479 1.00 21.91 201 ILE C O 1
ATOM 7813 N N . LEU C 1 219 ? -41.966 43.093 8.319 1.00 23.31 202 LEU C N 1
ATOM 7814 C CA . LEU C 1 219 ? -41.976 44.506 7.851 1.00 25.17 202 LEU C CA 1
ATOM 7815 C C . LEU C 1 219 ? -43.399 45.069 7.917 1.00 25.89 202 LEU C C 1
ATOM 7816 O O . LEU C 1 219 ? -43.536 46.246 8.287 1.00 28.14 202 LEU C O 1
ATOM 7821 N N . ALA C 1 220 ? -44.412 44.258 7.597 1.00 26.40 203 ALA C N 1
ATOM 7822 C CA . ALA C 1 220 ? -45.841 44.654 7.604 1.00 27.16 203 ALA C CA 1
ATOM 7823 C C . ALA C 1 220 ? -46.257 45.116 9.008 1.00 26.69 203 ALA C C 1
ATOM 7824 O O . ALA C 1 220 ? -47.200 45.921 9.104 1.00 27.84 203 ALA C O 1
ATOM 7826 N N . ARG C 1 221 ? -45.581 44.621 10.052 1.00 25.57 204 ARG C N 1
ATOM 7827 C CA . ARG C 1 221 ? -45.887 44.920 11.478 1.00 26.07 204 ARG C CA 1
ATOM 7828 C C . ARG C 1 221 ? -44.940 46.004 12.010 1.00 26.98 204 ARG C C 1
ATOM 7829 O O . ARG C 1 221 ? -45.027 46.319 13.217 1.00 27.46 204 ARG C O 1
ATOM 7837 N N . GLY C 1 222 ? -44.095 46.571 11.141 1.00 28.09 205 GLY C N 1
ATOM 7838 C CA . GLY C 1 222 ? -43.246 47.743 11.436 1.00 27.94 205 GLY C CA 1
ATOM 7839 C C . GLY C 1 222 ? -41.918 47.349 12.059 1.00 27.52 205 GLY C C 1
ATOM 7840 O O . GLY C 1 222 ? -41.279 48.225 12.679 1.00 28.91 205 GLY C O 1
ATOM 7841 N N . TRP C 1 223 ? -41.501 46.090 11.879 1.00 25.19 206 TRP C N 1
ATOM 7842 C CA . TRP C 1 223 ? -40.250 45.525 12.451 1.00 24.62 206 TRP C CA 1
ATOM 7843 C C . TRP C 1 223 ? -39.218 45.291 11.344 1.00 24.78 206 TRP C C 1
ATOM 7844 O O . TRP C 1 223 ? -39.622 45.072 10.181 1.00 24.33 206 TRP C O 1
ATOM 7855 N N . ALA C 1 224 ? -37.935 45.313 11.711 1.00 24.95 207 ALA C N 1
ATOM 7856 C CA . ALA C 1 224 ? -36.805 44.883 10.859 1.00 24.86 207 ALA C CA 1
ATOM 7857 C C . ALA C 1 224 ? -36.709 43.356 10.902 1.00 23.65 207 ALA C C 1
ATOM 7858 O O . ALA C 1 224 ? -36.973 42.761 11.974 1.00 22.80 207 ALA C O 1
ATOM 7860 N N . ALA C 1 225 ? -36.373 42.753 9.762 1.00 24.66 208 ALA C N 1
ATOM 7861 C CA . ALA C 1 225 ? -36.076 41.312 9.612 1.00 23.52 208 ALA C CA 1
ATOM 7862 C C . ALA C 1 225 ? -34.570 41.151 9.411 1.00 23.22 208 ALA C C 1
ATOM 7863 O O . ALA C 1 225 ? -34.024 41.791 8.495 1.00 25.12 208 ALA C O 1
ATOM 7865 N N . VAL C 1 226 ? -33.929 40.345 10.257 1.00 22.67 209 VAL C N 1
ATOM 7866 C CA . VAL C 1 226 ? -32.505 39.932 10.105 1.00 23.45 209 VAL C CA 1
ATOM 7867 C C . VAL C 1 226 ? -32.485 38.408 9.965 1.00 22.25 209 VAL C C 1
ATOM 7868 O O . VAL C 1 226 ? -33.233 37.739 10.701 1.00 22.65 209 VAL C O 1
ATOM 7872 N N . VAL C 1 227 ? -31.683 37.880 9.040 1.00 22.69 210 VAL C N 1
ATOM 7873 C CA . VAL C 1 227 ? -31.633 36.419 8.744 1.00 22.29 210 VAL C CA 1
ATOM 7874 C C . VAL C 1 227 ? -30.172 35.958 8.805 1.00 22.48 210 VAL C C 1
ATOM 7875 O O . VAL C 1 227 ? -29.323 36.574 8.135 1.00 23.20 210 VAL C O 1
ATOM 7879 N N . ALA C 1 228 ? -29.905 34.926 9.608 1.00 23.08 211 ALA C N 1
ATOM 7880 C CA . ALA C 1 228 ? -28.572 34.316 9.804 1.00 23.00 211 ALA C CA 1
ATOM 7881 C C . ALA C 1 228 ? -28.705 32.792 9.783 1.00 22.37 211 ALA C C 1
ATOM 7882 O O . ALA C 1 228 ? -29.700 32.268 10.324 1.00 21.81 211 ALA C O 1
ATOM 7884 N N . GLU C 1 229 ? -27.726 32.119 9.177 1.00 22.20 212 GLU C N 1
ATOM 7885 C CA . GLU C 1 229 ? -27.619 30.639 9.143 1.00 21.33 212 GLU C CA 1
ATOM 7886 C C . GLU C 1 229 ? -26.987 30.149 10.445 1.00 20.99 212 GLU C C 1
ATOM 7887 O O . GLU C 1 229 ? -26.297 30.939 11.114 1.00 20.91 212 GLU C O 1
ATOM 7893 N N . ILE C 1 230 ? -27.207 28.874 10.764 1.00 21.50 213 ILE C N 1
ATOM 7894 C CA . ILE C 1 230 ? -26.774 28.238 12.040 1.00 21.93 213 ILE C CA 1
ATOM 7895 C C . ILE C 1 230 ? -25.460 27.495 11.814 1.00 22.31 213 ILE C C 1
ATOM 7896 O O . ILE C 1 230 ? -25.086 27.224 10.673 1.00 23.23 213 ILE C O 1
ATOM 7901 N N . PRO C 1 231 ? -24.712 27.162 12.893 1.00 22.06 214 PRO C N 1
ATOM 7902 C CA . PRO C 1 231 ? -23.488 26.367 12.776 1.00 22.33 214 PRO C CA 1
ATOM 7903 C C . PRO C 1 231 ? -23.697 25.066 11.986 1.00 22.11 214 PRO C C 1
ATOM 7904 O O . PRO C 1 231 ? -24.732 24.441 12.152 1.00 22.56 214 PRO C O 1
ATOM 7908 N N . GLY C 1 232 ? -22.722 24.711 11.148 1.00 21.69 215 GLY C N 1
ATOM 7909 C CA . GLY C 1 232 ? -22.710 23.465 10.358 1.00 22.58 215 GLY C CA 1
ATOM 7910 C C . GLY C 1 232 ? -23.522 23.571 9.079 1.00 22.15 215 GLY C C 1
ATOM 7911 O O . GLY C 1 232 ? -23.785 22.516 8.470 1.00 22.95 215 GLY C O 1
ATOM 7912 N N . THR C 1 233 ? -23.918 24.781 8.673 1.00 22.02 216 THR C N 1
ATOM 7913 C CA . THR C 1 233 ? -24.753 25.011 7.462 1.00 21.70 216 THR C CA 1
ATOM 7914 C C . THR C 1 233 ? -24.242 26.215 6.663 1.00 21.92 216 THR C C 1
ATOM 7915 O O . THR C 1 233 ? -23.637 27.122 7.268 1.00 23.47 216 THR C O 1
ATOM 7919 N N . ALA C 1 234 ? -24.499 26.195 5.352 1.00 21.98 217 ALA C N 1
ATOM 7920 C CA . ALA C 1 234 ? -24.432 27.344 4.417 1.00 22.73 217 ALA C CA 1
ATOM 7921 C C . ALA C 1 234 ? -23.137 28.139 4.639 1.00 23.10 217 ALA C C 1
ATOM 7922 O O . ALA C 1 234 ? -22.059 27.535 4.499 1.00 25.72 217 ALA C O 1
ATOM 7924 N N . ASP C 1 235 ? -23.229 29.429 4.981 1.00 22.78 218 ASP C N 1
ATOM 7925 C CA . ASP C 1 235 ? -22.061 30.345 5.092 1.00 24.13 218 ASP C CA 1
ATOM 7926 C C . ASP C 1 235 ? -21.825 30.728 6.555 1.00 24.20 218 ASP C C 1
ATOM 7927 O O . ASP C 1 235 ? -21.193 31.772 6.801 1.00 24.87 218 ASP C O 1
ATOM 7932 N N . CYS C 1 236 ? -22.298 29.916 7.500 1.00 23.37 219 CYS C N 1
ATOM 7933 C CA . CYS C 1 236 ? -22.057 30.152 8.945 1.00 24.09 219 CYS C CA 1
ATOM 7934 C C . CYS C 1 236 ? -20.605 29.803 9.263 1.00 24.45 219 CYS C C 1
ATOM 7935 O O . CYS C 1 236 ? -20.173 28.683 9.002 1.00 25.70 219 CYS C O 1
ATOM 7938 N N . PRO C 1 237 ? -19.809 30.745 9.824 1.00 25.55 220 PRO C N 1
ATOM 7939 C CA . PRO C 1 237 ? -18.394 30.496 10.108 1.00 25.73 220 PRO C CA 1
ATOM 7940 C C . PRO C 1 237 ? -18.112 29.813 11.456 1.00 26.03 220 PRO C C 1
ATOM 7941 O O . PRO C 1 237 ? -16.950 29.586 11.759 1.00 26.55 220 PRO C O 1
ATOM 7945 N N . ALA C 1 238 ? -19.157 29.527 12.240 1.00 25.68 221 ALA C N 1
ATOM 7946 C CA . ALA C 1 238 ? -19.061 28.909 13.583 1.00 26.05 221 ALA C CA 1
ATOM 7947 C C . ALA C 1 238 ? -18.533 27.476 13.451 1.00 25.25 221 ALA C C 1
ATOM 7948 O O . ALA C 1 238 ? -19.030 26.750 12.571 1.00 23.35 221 ALA C O 1
ATOM 7950 N N . ASP C 1 239 ? -17.564 27.084 14.289 1.00 25.43 222 ASP C N 1
ATOM 7951 C CA . ASP C 1 239 ? -17.060 25.686 14.345 1.00 25.70 222 ASP C CA 1
ATOM 7952 C C . ASP C 1 239 ? -18.250 24.778 14.649 1.00 25.62 222 ASP C C 1
ATOM 7953 O O . ASP C 1 239 ? -18.797 24.831 15.748 1.00 26.03 222 ASP C O 1
ATOM 7958 N N . PRO C 1 240 ? -18.700 23.934 13.689 1.00 25.47 223 PRO C N 1
ATOM 7959 C CA . PRO C 1 240 ? -19.842 23.049 13.918 1.00 25.71 223 PRO C CA 1
ATOM 7960 C C . PRO C 1 240 ? -19.599 22.082 15.087 1.00 25.27 223 PRO C C 1
ATOM 7961 O O . PRO C 1 240 ? -20.552 21.718 15.746 1.00 27.11 223 PRO C O 1
ATOM 7965 N N . ALA C 1 241 ? -18.336 21.700 15.310 1.00 26.47 224 ALA C N 1
ATOM 7966 C CA . ALA C 1 241 ? -17.916 20.667 16.288 1.00 26.70 224 ALA C CA 1
ATOM 7967 C C . ALA C 1 241 ? -17.755 21.252 17.701 1.00 27.59 224 ALA C C 1
ATOM 7968 O O . ALA C 1 241 ? -17.569 20.447 18.628 1.00 28.53 224 ALA C O 1
ATOM 7970 N N . ASP C 1 242 ? -17.807 22.581 17.863 1.00 27.23 225 ASP C N 1
ATOM 7971 C CA . ASP C 1 242 ? -17.715 23.274 19.179 1.00 26.67 225 ASP C CA 1
ATOM 7972 C C . ASP C 1 242 ? -19.111 23.712 19.618 1.00 25.21 225 ASP C C 1
ATOM 7973 O O . ASP C 1 242 ? -19.669 24.653 19.054 1.00 24.96 225 ASP C O 1
ATOM 7978 N N . PRO C 1 243 ? -19.713 23.075 20.652 1.00 24.09 226 PRO C N 1
ATOM 7979 C CA . PRO C 1 243 ? -21.037 23.471 21.136 1.00 23.74 226 PRO C CA 1
ATOM 7980 C C . PRO C 1 243 ? -21.147 24.940 21.582 1.00 23.30 226 PRO C C 1
ATOM 7981 O O . PRO C 1 243 ? -22.254 25.432 21.623 1.00 22.89 226 PRO C O 1
ATOM 7985 N N . ALA C 1 244 ? -20.019 25.593 21.890 1.00 24.05 227 ALA C N 1
ATOM 7986 C CA . ALA C 1 244 ? -19.948 26.998 22.359 1.00 24.72 227 ALA C CA 1
ATOM 7987 C C . ALA C 1 244 ? -19.892 27.978 21.176 1.00 24.96 227 ALA C C 1
ATOM 7988 O O . ALA C 1 244 ? -20.053 29.191 21.417 1.00 25.25 227 ALA C O 1
ATOM 7990 N N . SER C 1 245 ? -19.674 27.493 19.947 1.00 25.82 228 SER C N 1
ATOM 7991 C CA . SER C 1 245 ? -19.507 28.345 18.735 1.00 24.32 228 SER C CA 1
ATOM 7992 C C . SER C 1 245 ? -20.739 29.217 18.470 1.00 23.85 228 SER C C 1
ATOM 7993 O O . SER C 1 245 ? -20.576 30.374 18.087 1.00 24.29 228 SER C O 1
ATOM 7996 N N . PRO C 1 246 ? -22.000 28.742 18.633 1.00 23.58 229 PRO C N 1
ATOM 7997 C CA . PRO C 1 246 ? -23.165 29.612 18.441 1.00 23.13 229 PRO C CA 1
ATOM 7998 C C . PRO C 1 246 ? -23.191 30.828 19.381 1.00 22.96 229 PRO C C 1
ATOM 7999 O O . PRO C 1 246 ? -23.623 31.884 18.959 1.00 22.18 229 PRO C O 1
ATOM 8003 N N . ASP C 1 247 ? -22.723 30.661 20.621 1.00 23.57 230 ASP C N 1
ATOM 8004 C CA . ASP C 1 247 ? -22.654 31.751 21.634 1.00 24.33 230 ASP C CA 1
ATOM 8005 C C . ASP C 1 247 ? -21.767 32.878 21.094 1.00 25.11 230 ASP C C 1
ATOM 8006 O O . ASP C 1 247 ? -22.185 34.057 21.167 1.00 24.24 230 ASP C O 1
ATOM 8011 N N . ARG C 1 248 ? -20.590 32.513 20.573 1.00 24.90 231 ARG C N 1
ATOM 8012 C CA . ARG C 1 248 ? -19.616 33.441 19.937 1.00 26.29 231 ARG C CA 1
ATOM 8013 C C . ARG C 1 248 ? -20.264 34.075 18.700 1.00 25.81 231 ARG C C 1
ATOM 8014 O O . ARG C 1 248 ? -20.119 35.300 18.514 1.00 27.24 231 ARG C O 1
ATOM 8022 N N . LEU C 1 249 ? -20.962 33.265 17.896 1.00 25.02 232 LEU C N 1
ATOM 8023 C CA . LEU C 1 249 ? -21.635 33.703 16.645 1.00 24.36 232 LEU C CA 1
ATOM 8024 C C . LEU C 1 249 ? -22.615 34.838 16.971 1.00 23.75 232 LEU C C 1
ATOM 8025 O O . LEU C 1 249 ? -22.510 35.908 16.343 1.00 25.05 232 LEU C O 1
ATOM 8030 N N . TRP C 1 250 ? -23.501 34.638 17.950 1.00 23.51 233 TRP C N 1
ATOM 8031 C CA . TRP C 1 250 ? -24.589 35.600 18.273 1.00 23.94 233 TRP C CA 1
ATOM 8032 C C . TRP C 1 250 ? -24.005 36.845 18.952 1.00 24.39 233 TRP C C 1
ATOM 8033 O O . TRP C 1 250 ? -24.538 37.941 18.701 1.00 25.81 233 TRP C O 1
ATOM 8044 N N . ASP C 1 251 ? -22.928 36.704 19.733 1.00 25.41 234 ASP C N 1
ATOM 8045 C CA . ASP C 1 251 ? -22.176 37.861 20.292 1.00 26.47 234 ASP C CA 1
ATOM 8046 C C . ASP C 1 251 ? -21.831 38.815 19.141 1.00 26.61 234 ASP C C 1
ATOM 8047 O O . ASP C 1 251 ? -22.145 40.014 19.252 1.00 28.25 234 ASP C O 1
ATOM 8052 N N . SER C 1 252 ? -21.235 38.294 18.065 1.00 26.51 235 SER C N 1
ATOM 8053 C CA . SER C 1 252 ? -20.807 39.086 16.881 1.00 26.47 235 SER C CA 1
ATOM 8054 C C . SER C 1 252 ? -22.025 39.741 16.216 1.00 25.86 235 SER C C 1
ATOM 8055 O O . SER C 1 252 ? -21.976 40.959 15.965 1.00 26.94 235 SER C O 1
ATOM 8058 N N . VAL C 1 253 ? -23.079 38.966 15.947 1.00 25.50 236 VAL C N 1
ATOM 8059 C CA . VAL C 1 253 ? -24.292 39.440 15.216 1.00 24.69 236 VAL C CA 1
ATOM 8060 C C . VAL C 1 253 ? -25.010 40.497 16.064 1.00 25.19 236 VAL C C 1
ATOM 8061 O O . VAL C 1 253 ? -25.307 41.576 15.522 1.00 27.02 236 VAL C O 1
ATOM 8065 N N . LEU C 1 254 ? -25.280 40.204 17.340 1.00 26.18 237 LEU C N 1
ATOM 8066 C CA . LEU C 1 254 ? -26.023 41.121 18.248 1.00 26.89 237 LEU C CA 1
ATOM 8067 C C . LEU C 1 254 ? -25.215 42.410 18.455 1.00 27.99 237 LEU C C 1
ATOM 8068 O O . LEU C 1 254 ? -25.838 43.487 18.476 1.00 29.54 237 LEU C O 1
ATOM 8073 N N . SER C 1 255 ? -23.888 42.309 18.585 1.00 28.71 238 SER C N 1
ATOM 8074 C CA . SER C 1 255 ? -22.966 43.465 18.763 1.00 30.79 238 SER C CA 1
ATOM 8075 C C . SER C 1 255 ? -23.040 44.386 17.538 1.00 31.16 238 SER C C 1
ATOM 8076 O O . SER C 1 255 ? -22.976 45.615 17.715 1.00 33.70 238 SER C O 1
ATOM 8079 N N . TYR C 1 256 ? -23.182 43.815 16.339 1.00 30.71 239 TYR C N 1
ATOM 8080 C CA . TYR C 1 256 ? -23.338 44.578 15.074 1.00 30.24 239 TYR C CA 1
ATOM 8081 C C . TYR C 1 256 ? -24.690 45.306 15.076 1.00 30.34 239 TYR C C 1
ATOM 8082 O O . TYR C 1 256 ? -24.722 46.508 14.749 1.00 30.92 239 TYR C O 1
ATOM 8091 N N . LEU C 1 257 ? -25.772 44.598 15.425 1.00 29.61 240 LEU C N 1
ATOM 8092 C CA . LEU C 1 257 ? -27.157 45.144 15.432 1.00 28.63 240 LEU C CA 1
ATOM 8093 C C . LEU C 1 257 ? -27.277 46.238 16.502 1.00 29.10 240 LEU C C 1
ATOM 8094 O O . LEU C 1 257 ? -28.006 47.218 16.248 1.00 27.82 240 LEU C O 1
ATOM 8099 N N . ASP C 1 258 ? -26.580 46.086 17.638 1.00 28.93 241 ASP C N 1
ATOM 8100 C CA . ASP C 1 258 ? -26.505 47.103 18.727 1.00 31.06 241 ASP C CA 1
ATOM 8101 C C . ASP C 1 258 ? -26.015 48.447 18.167 1.00 32.45 241 ASP C C 1
ATOM 8102 O O . ASP C 1 258 ? -26.471 49.485 18.678 1.00 33.12 241 ASP C O 1
ATOM 8107 N N . GLN C 1 259 ? -25.121 48.430 17.167 1.00 33.14 242 GLN C N 1
ATOM 8108 C CA . GLN C 1 259 ? -24.435 49.636 16.622 1.00 35.55 242 GLN C CA 1
ATOM 8109 C C . GLN C 1 259 ? -25.173 50.201 15.396 1.00 36.02 242 GLN C C 1
ATOM 8110 O O . GLN C 1 259 ? -24.715 51.240 14.885 1.00 36.66 242 GLN C O 1
ATOM 8112 N N . ARG C 1 260 ? -26.248 49.554 14.926 1.00 37.09 243 ARG C N 1
ATOM 8113 C CA . ARG C 1 260 ? -27.117 50.078 13.833 1.00 37.06 243 ARG C CA 1
ATOM 8114 C C . ARG C 1 260 ? -28.133 51.044 14.442 1.00 36.94 243 ARG C C 1
ATOM 8115 O O . ARG C 1 260 ? -28.991 50.626 15.214 1.00 35.71 243 ARG C O 1
ATOM 8123 N N . PRO C 1 261 ? -28.067 52.364 14.137 1.00 38.81 244 PRO C N 1
ATOM 8124 C CA . PRO C 1 261 ? -28.934 53.352 14.788 1.00 40.06 244 PRO C CA 1
ATOM 8125 C C . PRO C 1 261 ? -30.447 53.155 14.582 1.00 40.14 244 PRO C C 1
ATOM 8126 O O . PRO C 1 261 ? -31.198 53.554 15.454 1.00 42.35 244 PRO C O 1
ATOM 8130 N N . GLU C 1 262 ? -30.854 52.552 13.458 1.00 38.76 245 GLU C N 1
ATOM 8131 C CA . GLU C 1 262 ? -32.281 52.415 13.047 1.00 37.72 245 GLU C CA 1
ATOM 8132 C C . GLU C 1 262 ? -32.900 51.144 13.646 1.00 35.15 245 GLU C C 1
ATOM 8133 O O . GLU C 1 262 ? -34.122 50.952 13.471 1.00 33.84 245 GLU C O 1
ATOM 8139 N N . LEU C 1 263 ? -32.097 50.307 14.311 1.00 33.08 246 LEU C N 1
ATOM 8140 C CA . LEU C 1 263 ? -32.557 49.048 14.954 1.00 31.47 246 LEU C CA 1
ATOM 8141 C C . LEU C 1 263 ? -32.540 49.226 16.477 1.00 33.00 246 LEU C C 1
ATOM 8142 O O . LEU C 1 263 ? -31.547 49.777 17.004 1.00 36.10 246 LEU C O 1
ATOM 8147 N N . ASN C 1 264 ? -33.619 48.805 17.142 1.00 31.46 247 ASN C N 1
ATOM 8148 C CA . ASN C 1 264 ? -33.769 48.820 18.621 1.00 31.53 247 ASN C CA 1
ATOM 8149 C C . ASN C 1 264 ? -33.588 47.388 19.134 1.00 30.65 247 ASN C C 1
ATOM 8150 O O . ASN C 1 264 ? -34.563 46.616 19.065 1.00 31.08 247 ASN C O 1
ATOM 8155 N N . THR C 1 265 ? -32.389 47.052 19.626 1.00 30.72 248 THR C N 1
ATOM 8156 C CA . THR C 1 265 ? -32.036 45.700 20.144 1.00 30.36 248 THR C CA 1
ATOM 8157 C C . THR C 1 265 ? -32.629 45.491 21.545 1.00 29.79 248 THR C C 1
ATOM 8158 O O . THR C 1 265 ? -32.543 44.355 22.046 1.00 30.02 248 THR C O 1
ATOM 8162 N N . ALA C 1 266 ? -33.210 46.530 22.156 1.00 30.29 249 ALA C N 1
ATOM 8163 C CA . ALA C 1 266 ? -33.983 46.434 23.419 1.00 30.05 249 ALA C CA 1
ATOM 8164 C C . ALA C 1 266 ? -35.341 45.774 23.144 1.00 28.50 249 ALA C C 1
ATOM 8165 O O . ALA C 1 266 ? -35.979 45.306 24.110 1.00 28.46 249 ALA C O 1
ATOM 8167 N N . LYS C 1 267 ? -35.767 45.752 21.876 1.00 27.58 250 LYS C N 1
ATOM 8168 C CA . LYS C 1 267 ? -36.998 45.063 21.405 1.00 26.76 250 LYS C CA 1
ATOM 8169 C C . LYS C 1 267 ? -36.624 44.053 20.316 1.00 26.72 250 LYS C C 1
ATOM 8170 O O . LYS C 1 267 ? -36.949 44.294 19.134 1.00 27.39 250 LYS C O 1
ATOM 8176 N N . MET C 1 268 ? -35.972 42.955 20.709 1.00 25.16 251 MET C N 1
ATOM 8177 C CA . MET C 1 268 ? -35.433 41.937 19.774 1.00 25.49 251 MET C CA 1
ATOM 8178 C C . MET C 1 268 ? -35.978 40.558 20.147 1.00 24.25 251 MET C C 1
ATOM 8179 O O . MET C 1 268 ? -35.905 40.189 21.334 1.00 25.31 251 MET C O 1
ATOM 8184 N N . VAL C 1 269 ? -36.479 39.823 19.152 1.00 24.15 252 VAL C N 1
ATOM 8185 C CA . VAL C 1 269 ? -36.922 38.408 19.297 1.00 24.12 252 VAL C CA 1
ATOM 8186 C C . VAL C 1 269 ? -36.139 37.574 18.281 1.00 23.01 252 VAL C C 1
ATOM 8187 O O . VAL C 1 269 ? -35.855 38.093 17.184 1.00 22.75 252 VAL C O 1
ATOM 8191 N N . VAL C 1 270 ? -35.786 36.343 18.650 1.00 21.50 253 VAL C N 1
ATOM 8192 C CA . VAL C 1 270 ? -35.102 35.371 17.749 1.00 21.58 253 VAL C CA 1
ATOM 8193 C C . VAL C 1 270 ? -36.141 34.341 17.313 1.00 19.84 253 VAL C C 1
ATOM 8194 O O . VAL C 1 270 ? -37.024 34.011 18.125 1.00 19.77 253 VAL C O 1
ATOM 8198 N N . TRP C 1 271 ? -36.031 33.862 16.078 1.00 19.68 254 TRP C N 1
ATOM 8199 C CA . TRP C 1 271 ? -36.989 32.910 15.464 1.00 19.30 254 TRP C CA 1
ATOM 8200 C C . TRP C 1 271 ? -36.205 31.759 14.828 1.00 18.91 254 TRP C C 1
ATOM 8201 O O . TRP C 1 271 ? -35.690 31.945 13.717 1.00 20.29 254 TRP C O 1
ATOM 8212 N N . GLY C 1 272 ? -36.110 30.629 15.534 1.00 19.10 255 GLY C N 1
ATOM 8213 C CA . GLY C 1 272 ? -35.382 29.425 15.091 1.00 18.12 255 GLY C CA 1
ATOM 8214 C C . GLY C 1 272 ? -36.283 28.495 14.302 1.00 18.39 255 GLY C C 1
ATOM 8215 O O . GLY C 1 272 ? -37.289 28.040 14.873 1.00 20.16 255 GLY C O 1
ATOM 8216 N N . LEU C 1 273 ? -35.935 28.215 13.042 1.00 19.01 256 LEU C N 1
ATOM 8217 C CA . LEU C 1 273 ? -36.747 27.383 12.113 1.00 20.71 256 LEU C CA 1
ATOM 8218 C C . LEU C 1 273 ? -36.125 25.988 11.982 1.00 20.47 256 LEU C C 1
ATOM 8219 O O . LEU C 1 273 ? -35.014 25.879 11.424 1.00 21.85 256 LEU C O 1
ATOM 8224 N N . SER C 1 274 ? -36.835 24.964 12.464 1.00 20.35 257 SER C N 1
ATOM 8225 C CA . SER C 1 274 ? -36.461 23.529 12.366 1.00 21.51 257 SER C CA 1
ATOM 8226 C C . SER C 1 274 ? -35.122 23.311 13.085 1.00 21.01 257 SER C C 1
ATOM 8227 O O . SER C 1 274 ? -35.110 23.483 14.315 1.00 21.79 257 SER C O 1
ATOM 8230 N N . ALA C 1 275 ? -34.030 22.991 12.375 1.00 20.04 258 ALA C N 1
ATOM 8231 C CA . ALA C 1 275 ? -32.678 22.853 12.972 1.00 20.23 258 ALA C CA 1
ATOM 8232 C C . ALA C 1 275 ? -32.295 24.164 13.678 1.00 18.91 258 ALA C C 1
ATOM 8233 O O . ALA C 1 275 ? -31.563 24.102 14.675 1.00 19.82 258 ALA C O 1
ATOM 8235 N N . GLY C 1 276 ? -32.798 25.306 13.196 1.00 18.53 259 GLY C N 1
ATOM 8236 C CA . GLY C 1 276 ? -32.621 26.624 13.842 1.00 18.17 259 GLY C CA 1
ATOM 8237 C C . GLY C 1 276 ? -33.271 26.698 15.220 1.00 18.08 259 GLY C C 1
ATOM 8238 O O . GLY C 1 276 ? -32.807 27.518 16.043 1.00 18.58 259 GLY C O 1
ATOM 8239 N N . GLY C 1 277 ? -34.295 25.875 15.482 1.00 17.77 260 GLY C N 1
ATOM 8240 C CA . GLY C 1 277 ? -35.034 25.846 16.762 1.00 18.12 260 GLY C CA 1
ATOM 8241 C C . GLY C 1 277 ? -34.115 25.619 17.952 1.00 18.54 260 GLY C C 1
ATOM 8242 O O . GLY C 1 277 ? -34.253 26.338 18.968 1.00 19.43 260 GLY C O 1
ATOM 8243 N N . TYR C 1 278 ? -33.202 24.652 17.840 1.00 19.10 261 TYR C N 1
ATOM 8244 C CA . TYR C 1 278 ? -32.118 24.395 18.823 1.00 19.75 261 TYR C CA 1
ATOM 8245 C C . TYR C 1 278 ? -31.440 25.717 19.207 1.00 18.81 261 TYR C C 1
ATOM 8246 O O . TYR C 1 278 ? -31.267 25.977 20.410 1.00 19.94 261 TYR C O 1
ATOM 8255 N N . TYR C 1 279 ? -31.071 26.530 18.212 1.00 18.29 262 TYR C N 1
ATOM 8256 C CA . TYR C 1 279 ? -30.220 27.739 18.387 1.00 19.15 262 TYR C CA 1
ATOM 8257 C C . TYR C 1 279 ? -31.050 28.872 19.004 1.00 19.17 262 TYR C C 1
ATOM 8258 O O . TYR C 1 279 ? -30.481 29.622 19.810 1.00 21.44 262 TYR C O 1
ATOM 8267 N N . ALA C 1 280 ? -32.351 28.944 18.707 1.00 18.80 263 ALA C N 1
ATOM 8268 C CA . ALA C 1 280 ? -33.309 29.872 19.358 1.00 19.01 263 ALA C CA 1
ATOM 8269 C C . ALA C 1 280 ? -33.437 29.520 20.847 1.00 19.24 263 ALA C C 1
ATOM 8270 O O . ALA C 1 280 ? -33.371 30.440 21.688 1.00 18.67 263 ALA C O 1
ATOM 8272 N N . ILE C 1 281 ? -33.597 28.232 21.166 1.00 19.00 264 ILE C N 1
ATOM 8273 C CA . ILE C 1 281 ? -33.710 27.735 22.570 1.00 19.13 264 ILE C CA 1
ATOM 8274 C C . ILE C 1 281 ? -32.412 28.086 23.307 1.00 19.56 264 ILE C C 1
ATOM 8275 O O . ILE C 1 281 ? -32.485 28.729 24.372 1.00 20.51 264 ILE C O 1
ATOM 8280 N N . ARG C 1 282 ? -31.264 27.707 22.746 1.00 19.88 265 ARG C N 1
ATOM 8281 C CA . ARG C 1 282 ? -29.940 27.956 23.373 1.00 20.32 265 ARG C CA 1
ATOM 8282 C C . ARG C 1 282 ? -29.784 29.462 23.636 1.00 20.99 265 ARG C C 1
ATOM 8283 O O . ARG C 1 282 ? -29.457 29.822 24.786 1.00 22.93 265 ARG C O 1
ATOM 8291 N N . ALA C 1 283 ? -30.040 30.305 22.628 1.00 20.71 266 ALA C N 1
ATOM 8292 C CA . ALA C 1 283 ? -29.882 31.779 22.695 1.00 21.09 266 ALA C CA 1
ATOM 8293 C C . ALA C 1 283 ? -30.845 32.367 23.734 1.00 20.77 266 ALA C C 1
ATOM 8294 O O . ALA C 1 283 ? -30.444 33.318 24.422 1.00 21.82 266 ALA C O 1
ATOM 8296 N N . ALA C 1 284 ? -32.066 31.828 23.834 1.00 20.49 267 ALA C N 1
ATOM 8297 C CA . ALA C 1 284 ? -33.076 32.208 24.852 1.00 21.12 267 ALA C CA 1
ATOM 8298 C C . ALA C 1 284 ? -32.466 32.127 26.257 1.00 20.89 267 ALA C C 1
ATOM 8299 O O . ALA C 1 284 ? -32.885 32.916 27.110 1.00 22.06 267 ALA C O 1
ATOM 8301 N N . HIS C 1 285 ? -31.515 31.212 26.478 1.00 21.41 268 HIS C N 1
ATOM 8302 C CA . HIS C 1 285 ? -30.792 31.024 27.767 1.00 21.18 268 HIS C CA 1
ATOM 8303 C C . HIS C 1 285 ? -29.505 31.861 27.776 1.00 21.06 268 HIS C C 1
ATOM 8304 O O . HIS C 1 285 ? -29.341 32.686 28.690 1.00 21.93 268 HIS C O 1
ATOM 8311 N N . THR C 1 286 ? -28.624 31.660 26.794 1.00 22.15 269 THR C N 1
ATOM 8312 C CA . THR C 1 286 ? -27.248 32.230 26.781 1.00 23.05 269 THR C CA 1
ATOM 8313 C C . THR C 1 286 ? -27.297 33.750 26.575 1.00 24.06 269 THR C C 1
ATOM 8314 O O . THR C 1 286 ? -26.402 34.429 27.107 1.00 27.54 269 THR C O 1
ATOM 8318 N N . HIS C 1 287 ? -28.292 34.264 25.842 1.00 22.98 270 HIS C N 1
ATOM 8319 C CA . HIS C 1 287 ? -28.431 35.708 25.507 1.00 24.98 270 HIS C CA 1
ATOM 8320 C C . HIS C 1 287 ? -29.777 36.239 26.013 1.00 23.47 270 HIS C C 1
ATOM 8321 O O . HIS C 1 287 ? -30.367 37.117 25.349 1.00 25.75 270 HIS C O 1
ATOM 8328 N N . ARG C 1 288 ? -30.227 35.751 27.170 1.00 23.95 271 ARG C N 1
ATOM 8329 C CA . ARG C 1 288 ? -31.532 36.127 27.775 1.00 24.58 271 ARG C CA 1
ATOM 8330 C C . ARG C 1 288 ? -31.543 37.618 28.146 1.00 25.45 271 ARG C C 1
ATOM 8331 O O . ARG C 1 288 ? -32.635 38.210 28.111 1.00 26.94 271 ARG C O 1
ATOM 8339 N N . ASP C 1 289 ? -30.383 38.203 28.471 1.00 26.21 272 ASP C N 1
ATOM 8340 C CA . ASP C 1 289 ? -30.255 39.625 28.898 1.00 27.19 272 ASP C CA 1
ATOM 8341 C C . ASP C 1 289 ? -30.261 40.554 27.676 1.00 27.69 272 ASP C C 1
ATOM 8342 O O . ASP C 1 289 ? -30.182 41.778 27.884 1.00 30.31 272 ASP C O 1
ATOM 8344 N N . ARG C 1 290 ? -30.344 40.003 26.459 1.00 27.20 273 ARG C N 1
ATOM 8345 C CA . ARG C 1 290 ? -30.293 40.772 25.185 1.00 27.24 273 ARG C CA 1
ATOM 8346 C C . ARG C 1 290 ? -31.529 40.495 24.314 1.00 25.80 273 ARG C C 1
ATOM 8347 O O . ARG C 1 290 ? -31.589 41.062 23.204 1.00 25.59 273 ARG C O 1
ATOM 8355 N N . LEU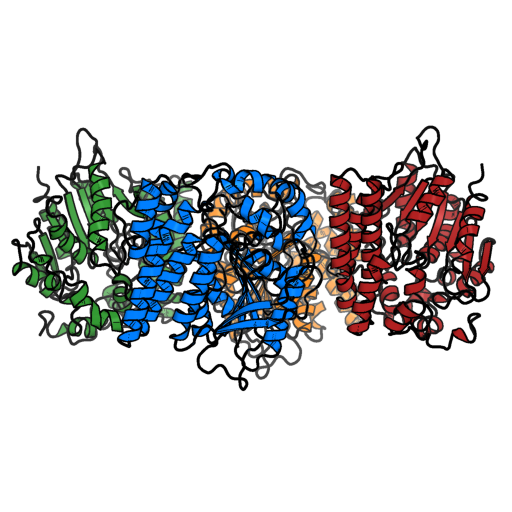 C 1 291 ? -32.489 39.691 24.787 1.00 24.43 274 LEU C N 1
ATOM 8356 C CA . LEU C 1 291 ? -33.684 39.277 23.996 1.00 24.40 274 LEU C CA 1
ATOM 8357 C C . LEU C 1 291 ? -34.965 39.453 24.818 1.00 24.36 274 LEU C C 1
ATOM 8358 O O . LEU C 1 291 ? -34.947 39.135 26.023 1.00 25.85 274 LEU C O 1
ATOM 8363 N N . LEU C 1 292 ? -36.037 39.923 24.169 1.00 23.15 275 LEU C N 1
ATOM 8364 C CA . LEU C 1 292 ? -37.411 39.976 24.736 1.00 23.89 275 LEU C CA 1
ATOM 8365 C C . LEU C 1 292 ? -38.076 38.600 24.609 1.00 22.97 275 LEU C C 1
ATOM 8366 O O . LEU C 1 292 ? -38.955 38.290 25.428 1.00 23.87 275 LEU C O 1
ATOM 8371 N N . GLY C 1 293 ? -37.689 37.806 23.610 1.00 22.77 276 GLY C N 1
ATOM 8372 C CA . GLY C 1 293 ? -38.337 36.510 23.358 1.00 21.85 276 GLY C CA 1
ATOM 8373 C C . GLY C 1 293 ? -37.615 35.685 22.316 1.00 21.72 276 GLY C C 1
ATOM 8374 O O . GLY C 1 293 ? -36.759 36.227 21.588 1.00 21.10 276 GLY C O 1
ATOM 8375 N N . ALA C 1 294 ? -37.955 34.402 22.264 1.00 21.58 277 ALA C N 1
ATOM 8376 C CA . ALA C 1 294 ? -37.486 33.440 21.248 1.00 20.11 277 ALA C CA 1
ATOM 8377 C C . ALA C 1 294 ? -38.671 32.565 20.835 1.00 19.86 277 ALA C C 1
ATOM 8378 O O . ALA C 1 294 ? -39.474 32.188 21.716 1.00 20.29 277 ALA C O 1
ATOM 8380 N N . ILE C 1 295 ? -38.791 32.299 19.537 1.00 19.27 278 ILE C N 1
ATOM 8381 C CA . ILE C 1 295 ? -39.683 31.241 18.987 1.00 18.97 278 ILE C CA 1
ATOM 8382 C C . ILE C 1 295 ? -38.792 30.094 18.507 1.00 19.03 278 ILE C C 1
ATOM 8383 O O . ILE C 1 295 ? -37.852 30.353 17.734 1.00 18.28 278 ILE C O 1
ATOM 8388 N N . ALA C 1 296 ? -39.059 28.877 18.981 1.00 20.52 279 ALA C N 1
ATOM 8389 C CA . ALA C 1 296 ? -38.443 27.633 18.472 1.00 20.46 279 ALA C CA 1
ATOM 8390 C C . ALA C 1 296 ? -39.521 26.851 17.714 1.00 20.91 279 ALA C C 1
ATOM 8391 O O . ALA C 1 296 ? -40.452 26.327 18.358 1.00 19.27 279 ALA C O 1
ATOM 8393 N N . HIS C 1 297 ? -39.406 26.837 16.385 1.00 21.10 280 HIS C N 1
ATOM 8394 C CA . HIS C 1 297 ? -40.377 26.249 15.426 1.00 21.78 280 HIS C CA 1
ATOM 8395 C C . HIS C 1 297 ? -39.857 24.870 15.006 1.00 21.09 280 HIS C C 1
ATOM 8396 O O . HIS C 1 297 ? -38.867 24.824 14.258 1.00 20.20 280 HIS C O 1
ATOM 8403 N N . GLY C 1 298 ? -40.489 23.795 15.492 1.00 21.38 281 GLY C N 1
ATOM 8404 C CA . GLY C 1 298 ? -40.069 22.395 15.266 1.00 22.00 281 GLY C CA 1
ATOM 8405 C C . GLY C 1 298 ? -38.665 22.111 15.796 1.00 21.56 281 GLY C C 1
ATOM 8406 O O . GLY C 1 298 ? -37.808 21.631 15.057 1.00 23.34 281 GLY C O 1
ATOM 8407 N N . PRO C 1 299 ? -38.386 22.369 17.095 1.00 20.67 282 PRO C N 1
ATOM 8408 C CA . PRO C 1 299 ? -37.029 22.269 17.624 1.00 21.45 282 PRO C CA 1
ATOM 8409 C C . PRO C 1 299 ? -36.629 20.896 18.181 1.00 22.24 282 PRO C C 1
ATOM 8410 O O . PRO C 1 299 ? -37.471 20.195 18.722 1.00 23.53 282 PRO C O 1
ATOM 8414 N N . GLY C 1 300 ? -35.347 20.561 18.039 1.00 22.32 283 GLY C N 1
ATOM 8415 C CA . GLY C 1 300 ? -34.662 19.531 18.839 1.00 22.36 283 GLY C CA 1
ATOM 8416 C C . GLY C 1 300 ? -33.801 20.204 19.892 1.00 22.25 283 GLY C C 1
ATOM 8417 O O . GLY C 1 300 ? -33.410 21.364 19.666 1.00 23.29 283 GLY C O 1
ATOM 8418 N N . CYS C 1 301 ? -33.535 19.536 21.016 1.00 21.38 284 CYS C N 1
ATOM 8419 C CA . CYS C 1 301 ? -32.576 20.022 22.045 1.00 22.31 284 CYS C CA 1
ATOM 8420 C C . CYS C 1 301 ? -31.951 18.877 22.854 1.00 21.86 284 CYS C C 1
ATOM 8421 O O . CYS C 1 301 ? -30.967 19.155 23.554 1.00 24.23 284 CYS C O 1
ATOM 8424 N N . HIS C 1 302 ? -32.464 17.645 22.769 1.00 21.14 285 HIS C N 1
ATOM 8425 C CA . HIS C 1 302 ? -32.001 16.525 23.633 1.00 21.57 285 HIS C CA 1
ATOM 8426 C C . HIS C 1 302 ? -32.353 15.165 23.019 1.00 21.96 285 HIS C C 1
ATOM 8427 O O . HIS C 1 302 ? -31.421 14.456 22.598 1.00 23.49 285 HIS C O 1
ATOM 8434 N N . TYR C 1 303 ? -33.638 14.804 23.002 1.00 21.85 286 TYR C N 1
ATOM 8435 C CA . TYR C 1 303 ? -34.124 13.466 22.569 1.00 22.12 286 TYR C CA 1
ATOM 8436 C C . TYR C 1 303 ? -33.911 13.250 21.064 1.00 22.02 286 TYR C C 1
ATOM 8437 O O . TYR C 1 303 ? -33.893 12.077 20.650 1.00 23.83 286 TYR C O 1
ATOM 8446 N N . TYR C 1 304 ? -33.742 14.307 20.263 1.00 20.70 287 TYR C N 1
ATOM 8447 C CA . TYR C 1 304 ? -33.540 14.171 18.794 1.00 21.64 287 TYR C CA 1
ATOM 8448 C C . TYR C 1 304 ? -32.191 13.488 18.526 1.00 22.92 287 TYR C C 1
ATOM 8449 O O . TYR C 1 304 ? -32.007 12.946 17.419 1.00 24.40 287 TYR C O 1
ATOM 8458 N N . LEU C 1 305 ? -31.290 13.491 19.514 1.00 24.18 288 LEU C N 1
ATOM 8459 C CA . LEU C 1 305 ? -29.942 12.867 19.422 1.00 24.10 288 LEU C CA 1
ATOM 8460 C C . LEU C 1 305 ? -29.887 11.547 20.206 1.00 25.09 288 LEU C C 1
ATOM 8461 O O . LEU C 1 305 ? -28.800 10.941 20.245 1.00 25.38 288 LEU C O 1
ATOM 8466 N N . ASP C 1 306 ? -31.012 11.097 20.774 1.00 25.54 289 ASP C N 1
ATOM 8467 C CA . ASP C 1 306 ? -31.155 9.741 21.372 1.00 27.10 289 ASP C CA 1
ATOM 8468 C C . ASP C 1 306 ? -30.872 8.706 20.283 1.00 26.59 289 ASP C C 1
ATOM 8469 O O . ASP C 1 306 ? -31.511 8.729 19.236 1.00 24.41 289 ASP C O 1
ATOM 8474 N N . PRO C 1 307 ? -29.907 7.775 20.477 1.00 28.35 290 PRO C N 1
ATOM 8475 C CA . PRO C 1 307 ? -29.628 6.736 19.481 1.00 29.32 290 PRO C CA 1
ATOM 8476 C C . PRO C 1 307 ? -30.870 5.978 18.980 1.00 30.47 290 PRO C C 1
ATOM 8477 O O . PRO C 1 307 ? -30.923 5.689 17.795 1.00 31.02 290 PRO C O 1
ATOM 8481 N N . GLU C 1 308 ? -31.826 5.689 19.873 1.00 31.16 291 GLU C N 1
ATOM 8482 C CA . GLU C 1 308 ? -33.097 4.980 19.552 1.00 32.16 291 GLU C CA 1
ATOM 8483 C C . GLU C 1 308 ? -33.947 5.840 18.607 1.00 30.53 291 GLU C C 1
ATOM 8484 O O . GLU C 1 308 ? -34.616 5.263 17.728 1.00 32.83 291 GLU C O 1
ATOM 8490 N N . TRP C 1 309 ? -33.924 7.164 18.778 1.00 27.87 292 TRP C N 1
ATOM 8491 C CA . TRP C 1 309 ? -34.620 8.116 17.873 1.00 25.76 292 TRP C CA 1
ATOM 8492 C C . TRP C 1 309 ? -33.892 8.164 16.524 1.00 26.00 292 TRP C C 1
ATOM 8493 O O . TRP C 1 309 ? -34.570 8.047 15.485 1.00 25.73 292 TRP C O 1
ATOM 8504 N N . LEU C 1 310 ? -32.563 8.317 16.551 1.00 26.03 293 LEU C N 1
ATOM 8505 C CA . LEU C 1 310 ? -31.696 8.437 15.344 1.00 26.55 293 LEU C CA 1
ATOM 8506 C C . LEU C 1 310 ? -31.796 7.163 14.493 1.00 28.27 293 LEU C C 1
ATOM 8507 O O . LEU C 1 310 ? -31.616 7.267 13.264 1.00 28.88 293 LEU C O 1
ATOM 8512 N N . ALA C 1 311 ? -32.089 6.019 15.121 1.00 29.78 294 ALA C N 1
ATOM 8513 C CA . ALA C 1 311 ? -32.202 4.689 14.475 1.00 31.18 294 ALA C CA 1
ATOM 8514 C C . ALA C 1 311 ? -33.388 4.656 13.501 1.00 30.88 294 ALA C C 1
ATOM 8515 O O . ALA C 1 311 ? -33.319 3.880 12.530 1.00 32.63 294 ALA C O 1
ATOM 8517 N N . LYS C 1 312 ? -34.431 5.459 13.744 1.00 31.00 295 LYS C N 1
ATOM 8518 C CA . LYS C 1 312 ? -35.698 5.432 12.962 1.00 30.89 295 LYS C CA 1
ATOM 8519 C C . LYS C 1 312 ? -35.986 6.781 12.288 1.00 29.70 295 LYS C C 1
ATOM 8520 O O . LYS C 1 312 ? -37.015 6.864 11.589 1.00 30.07 295 LYS C O 1
ATOM 8526 N N . VAL C 1 313 ? -35.128 7.793 12.455 1.00 27.65 296 VAL C N 1
ATOM 8527 C CA . VAL C 1 313 ? -35.435 9.191 12.021 1.00 27.27 296 VAL C CA 1
ATOM 8528 C C . VAL C 1 313 ? -35.470 9.275 10.485 1.00 27.45 296 VAL C C 1
ATOM 8529 O O . VAL C 1 313 ? -36.202 10.136 9.969 1.00 29.27 296 VAL C O 1
ATOM 8533 N N . ASN C 1 314 ? -34.754 8.398 9.773 1.00 27.81 297 ASN C N 1
ATOM 8534 C CA . ASN C 1 314 ? -34.695 8.405 8.285 1.00 27.69 297 ASN C CA 1
ATOM 8535 C C . ASN C 1 314 ? -35.962 7.773 7.687 1.00 27.93 297 ASN C C 1
ATOM 8536 O O . ASN C 1 314 ? -36.131 7.864 6.454 1.00 27.59 297 ASN C O 1
ATOM 8541 N N . ASP C 1 315 ? -36.809 7.154 8.516 1.00 27.81 298 ASP C N 1
ATOM 8542 C CA . ASP C 1 315 ? -37.995 6.371 8.073 1.00 28.79 298 ASP C CA 1
ATOM 8543 C C . ASP C 1 315 ? -39.279 7.209 8.163 1.00 27.40 298 ASP C C 1
ATOM 8544 O O . ASP C 1 315 ? -40.348 6.655 7.850 1.00 26.95 298 ASP C O 1
ATOM 8549 N N . HIS C 1 316 ? -39.199 8.484 8.559 1.00 26.41 299 HIS C N 1
ATOM 8550 C CA . HIS C 1 316 ? -40.392 9.340 8.818 1.00 25.80 299 HIS C CA 1
ATOM 8551 C C . HIS C 1 316 ? -40.534 10.386 7.701 1.00 25.12 299 HIS C C 1
ATOM 8552 O O . HIS C 1 316 ? -40.138 10.078 6.560 1.00 26.03 299 HIS C O 1
ATOM 8559 N N . GLU C 1 317 ? -41.085 11.564 8.011 1.00 24.51 300 GLU C N 1
ATOM 8560 C CA . GLU C 1 317 ? -41.696 12.494 7.020 1.00 24.42 300 GLU C CA 1
ATOM 8561 C C . GLU C 1 317 ? -40.640 13.283 6.232 1.00 24.46 300 GLU C C 1
ATOM 8562 O O . GLU C 1 317 ? -41.023 13.851 5.183 1.00 24.89 300 GLU C O 1
ATOM 8568 N N . TYR C 1 318 ? -39.387 13.364 6.699 1.00 23.70 301 TYR C N 1
ATOM 8569 C CA . TYR C 1 318 ? -38.335 14.169 6.018 1.00 23.55 301 TYR C CA 1
ATOM 8570 C C . TYR C 1 318 ? -38.155 13.627 4.600 1.00 24.39 301 TYR C C 1
ATOM 8571 O O . TYR C 1 318 ? -38.079 12.416 4.403 1.00 25.39 301 TYR C O 1
ATOM 8580 N N . PRO C 1 319 ? -38.130 14.498 3.564 1.00 24.85 302 PRO C N 1
ATOM 8581 C CA . PRO C 1 319 ? -38.182 14.047 2.170 1.00 25.63 302 PRO C CA 1
ATOM 8582 C C . PRO C 1 319 ? -37.113 13.016 1.768 1.00 25.23 302 PRO C C 1
ATOM 8583 O O . PRO C 1 319 ? -37.412 12.165 0.949 1.00 26.27 302 PRO C O 1
ATOM 8587 N N . PHE C 1 320 ? -35.906 13.114 2.333 1.00 25.54 303 PHE C N 1
ATOM 8588 C CA . PHE C 1 320 ? -34.761 12.210 2.040 1.00 26.34 303 PHE C CA 1
ATOM 8589 C C . PHE C 1 320 ? -34.089 11.795 3.353 1.00 27.08 303 PHE C C 1
ATOM 8590 O O . PHE C 1 320 ? -34.558 12.219 4.424 1.00 26.51 303 PHE C O 1
ATOM 8598 N N . GLU C 1 321 ? -33.039 10.972 3.268 1.00 28.02 304 GLU C N 1
ATOM 8599 C CA . GLU C 1 321 ? -32.165 10.611 4.419 1.00 29.77 304 GLU C CA 1
ATOM 8600 C C . GLU C 1 321 ? -31.654 11.905 5.064 1.00 27.92 304 GLU C C 1
ATOM 8601 O O . GLU C 1 321 ? -31.295 12.827 4.306 1.00 27.07 304 GLU C O 1
ATOM 8607 N N . ILE C 1 322 ? -31.636 11.974 6.402 1.00 27.42 305 ILE C N 1
ATOM 8608 C CA . ILE C 1 322 ? -31.271 13.204 7.171 1.00 26.54 305 ILE C CA 1
ATOM 8609 C C . ILE C 1 322 ? -30.007 12.975 8.015 1.00 26.47 305 ILE C C 1
ATOM 8610 O O . ILE C 1 322 ? -29.317 13.976 8.281 1.00 25.07 305 ILE C O 1
ATOM 8615 N N . THR C 1 323 ? -29.703 11.736 8.429 1.00 27.21 306 THR C N 1
ATOM 8616 C CA . THR C 1 323 ? -28.649 11.444 9.443 1.00 28.37 306 THR C CA 1
ATOM 8617 C C . THR C 1 323 ? -27.257 11.814 8.909 1.00 28.49 306 THR C C 1
ATOM 8618 O O . THR C 1 323 ? -26.428 12.253 9.726 1.00 29.43 306 THR C O 1
ATOM 8622 N N . ALA C 1 324 ? -26.999 11.652 7.607 1.00 28.20 307 ALA C N 1
ATOM 8623 C CA . ALA C 1 324 ? -25.710 12.021 6.975 1.00 27.95 307 ALA C CA 1
ATOM 8624 C C . ALA C 1 324 ? -25.504 13.538 7.090 1.00 26.71 307 ALA C C 1
ATOM 8625 O O . ALA C 1 324 ? -24.428 13.953 7.552 1.00 26.99 307 ALA C O 1
ATOM 8627 N N . ALA C 1 325 ? -26.513 14.329 6.714 1.00 25.22 308 ALA C N 1
ATOM 8628 C CA . ALA C 1 325 ? -26.514 15.810 6.810 1.00 24.07 308 ALA C CA 1
ATOM 8629 C C . ALA C 1 325 ? -26.359 16.238 8.276 1.00 23.35 308 ALA C C 1
ATOM 8630 O O . ALA C 1 325 ? -25.563 17.159 8.555 1.00 23.37 308 ALA C O 1
ATOM 8632 N N . TRP C 1 326 ? -27.090 15.593 9.188 1.00 22.80 309 TRP C N 1
ATOM 8633 C CA . TRP C 1 326 ? -27.028 15.893 10.644 1.00 22.72 309 TRP C CA 1
ATOM 8634 C C . TRP C 1 326 ? -25.605 15.670 11.167 1.00 23.28 309 TRP C C 1
ATOM 8635 O O . TRP C 1 326 ? -25.099 16.566 11.864 1.00 22.53 309 TRP C O 1
ATOM 8646 N N . ALA C 1 327 ? -24.976 14.543 10.820 1.00 24.12 310 ALA C N 1
ATOM 8647 C CA . ALA C 1 327 ? -23.597 14.199 11.241 1.00 24.71 310 ALA C CA 1
ATOM 8648 C C . ALA C 1 327 ? -22.656 15.348 10.859 1.00 24.20 310 ALA C C 1
ATOM 8649 O O . ALA C 1 327 ? -21.919 15.828 11.743 1.00 24.07 310 ALA C O 1
ATOM 8651 N N . THR C 1 328 ? -22.702 15.793 9.599 1.00 24.48 311 THR C N 1
ATOM 8652 C CA . THR C 1 328 ? -21.824 16.869 9.065 1.00 24.01 311 THR C CA 1
ATOM 8653 C C . THR C 1 328 ? -22.147 18.189 9.776 1.00 23.46 311 THR C C 1
ATOM 8654 O O . THR C 1 328 ? -21.195 18.882 10.184 1.00 24.40 311 THR C O 1
ATOM 8658 N N . LYS C 1 329 ? -23.432 18.505 9.956 1.00 23.71 312 LYS C N 1
ATOM 8659 C CA . LYS C 1 329 ? -23.887 19.785 10.568 1.00 23.55 312 LYS C CA 1
ATOM 8660 C C . LYS C 1 329 ? -23.434 19.861 12.035 1.00 23.21 312 LYS C C 1
ATOM 8661 O O . LYS C 1 329 ? -23.248 20.991 12.525 1.00 21.41 312 LYS C O 1
ATOM 8667 N N . HIS C 1 330 ? -23.278 18.714 12.709 1.00 24.00 313 HIS C N 1
ATOM 8668 C CA . HIS C 1 330 ? -22.799 18.604 14.115 1.00 25.39 313 HIS C CA 1
ATOM 8669 C C . HIS C 1 330 ? -21.271 18.435 14.151 1.00 26.33 313 HIS C C 1
ATOM 8670 O O . HIS C 1 330 ? -20.724 18.247 15.254 1.00 26.33 313 HIS C O 1
ATOM 8677 N N . GLY C 1 331 ? -20.610 18.515 12.992 1.00 26.79 314 GLY C N 1
ATOM 8678 C CA . GLY C 1 331 ? -19.141 18.550 12.865 1.00 27.25 314 GLY C CA 1
ATOM 8679 C C . GLY C 1 331 ? -18.498 17.183 13.032 1.00 28.39 314 GLY C C 1
ATOM 8680 O O . GLY C 1 331 ? -17.317 17.151 13.416 1.00 30.76 314 GLY C O 1
ATOM 8681 N N . TYR C 1 332 ? -19.225 16.099 12.730 1.00 27.87 315 TYR C N 1
ATOM 8682 C CA . TYR C 1 332 ? -18.735 14.695 12.811 1.00 28.51 315 TYR C CA 1
ATOM 8683 C C . TYR C 1 332 ? -18.274 14.210 11.433 1.00 30.19 315 TYR C C 1
ATOM 8684 O O . TYR C 1 332 ? -18.965 14.490 10.435 1.00 30.54 315 TYR C O 1
ATOM 8693 N N . LYS C 1 333 ? -17.157 13.477 11.398 1.00 32.33 316 LYS C N 1
ATOM 8694 C CA . LYS C 1 333 ? -16.548 12.918 10.161 1.00 33.73 316 LYS C CA 1
ATOM 8695 C C . LYS C 1 333 ? -17.402 11.755 9.639 1.00 34.97 316 LYS C C 1
ATOM 8696 O O . LYS C 1 333 ? -17.398 11.540 8.409 1.00 35.40 316 LYS C O 1
ATOM 8698 N N . THR C 1 334 ? -18.094 11.029 10.529 1.00 34.61 317 THR C N 1
ATOM 8699 C CA . THR C 1 334 ? -18.926 9.839 10.190 1.00 35.89 317 THR C CA 1
ATOM 8700 C C . THR C 1 334 ? -20.271 9.890 10.923 1.00 34.96 317 THR C C 1
ATOM 8701 O O . THR C 1 334 ? -20.355 10.560 11.975 1.00 35.13 317 THR C O 1
ATOM 8705 N N . VAL C 1 335 ? -21.267 9.173 10.391 1.00 35.38 318 VAL C N 1
ATOM 8706 C CA . VAL C 1 335 ? -22.629 9.010 10.984 1.00 34.69 318 VAL C CA 1
ATOM 8707 C C . VAL C 1 335 ? -22.511 8.205 12.284 1.00 34.57 318 VAL C C 1
ATOM 8708 O O . VAL C 1 335 ? -23.172 8.585 13.267 1.00 33.88 318 VAL C O 1
ATOM 8712 N N . GLU C 1 336 ? -21.714 7.129 12.281 1.00 35.48 319 GLU C N 1
ATOM 8713 C CA . GLU C 1 336 ? -21.510 6.239 13.458 1.00 35.71 319 GLU C CA 1
ATOM 8714 C C . GLU C 1 336 ? -21.113 7.086 14.671 1.00 35.12 319 GLU C C 1
ATOM 8715 O O . GLU C 1 336 ? -21.764 6.941 15.725 1.00 35.09 319 GLU C O 1
ATOM 8717 N N . GLU C 1 337 ? -20.105 7.955 14.519 1.00 34.20 320 GLU C N 1
ATOM 8718 C CA . GLU C 1 337 ? -19.538 8.762 15.634 1.00 33.84 320 GLU C CA 1
ATOM 8719 C C . GLU C 1 337 ? -20.582 9.778 16.111 1.00 30.30 320 GLU C C 1
ATOM 8720 O O . GLU C 1 337 ? -20.657 10.000 17.331 1.00 27.81 320 GLU C O 1
ATOM 8726 N N . PHE C 1 338 ? -21.350 10.362 15.183 1.00 29.67 321 PHE C N 1
ATOM 8727 C CA . PHE C 1 338 ? -22.479 11.289 15.469 1.00 28.16 321 PHE C CA 1
ATOM 8728 C C . PHE C 1 338 ? -23.498 10.581 16.372 1.00 28.93 321 PHE C C 1
ATOM 8729 O O . PHE C 1 338 ? -23.820 11.119 17.451 1.00 27.62 321 PHE C O 1
ATOM 8737 N N . VAL C 1 339 ? -23.974 9.402 15.957 1.00 29.84 322 VAL C N 1
ATOM 8738 C CA . VAL C 1 339 ? -25.018 8.621 16.689 1.00 31.40 322 VAL C CA 1
ATOM 8739 C C . VAL C 1 339 ? -24.486 8.285 18.089 1.00 31.49 322 VAL C C 1
ATOM 8740 O O . VAL C 1 339 ? -25.259 8.406 19.064 1.00 32.42 322 VAL C O 1
ATOM 8744 N N . ALA C 1 340 ? -23.210 7.908 18.192 1.00 32.18 323 ALA C N 1
ATOM 8745 C CA . ALA C 1 340 ? -22.559 7.471 19.449 1.00 32.30 323 ALA C CA 1
ATOM 8746 C C . ALA C 1 340 ? -22.357 8.659 20.399 1.00 31.06 323 ALA C C 1
ATOM 8747 O O . ALA C 1 340 ? -22.512 8.460 21.619 1.00 31.70 323 ALA C O 1
ATOM 8749 N N . GLY C 1 341 ? -22.043 9.846 19.866 1.00 29.51 324 GLY C N 1
ATOM 8750 C CA . GLY C 1 341 ? -21.409 10.941 20.629 1.00 28.82 324 GLY C CA 1
ATOM 8751 C C . GLY C 1 341 ? -22.270 12.182 20.809 1.00 26.69 324 GLY C C 1
ATOM 8752 O O . GLY C 1 341 ? -22.026 12.902 21.794 1.00 26.87 324 GLY C O 1
ATOM 8753 N N . ALA C 1 342 ? -23.214 12.455 19.901 1.00 26.12 325 ALA C N 1
ATOM 8754 C CA . ALA C 1 342 ? -23.841 13.788 19.718 1.00 24.07 325 ALA C CA 1
ATOM 8755 C C . ALA C 1 342 ? -24.642 14.216 20.955 1.00 23.23 325 ALA C C 1
ATOM 8756 O O . ALA C 1 342 ? -24.522 15.397 21.349 1.00 23.07 325 ALA C O 1
ATOM 8758 N N . GLN C 1 343 ? -25.451 13.323 21.532 1.00 24.07 326 GLN C N 1
ATOM 8759 C CA . GLN C 1 343 ? -26.421 13.703 22.593 1.00 23.82 326 GLN C CA 1
ATOM 8760 C C . GLN C 1 343 ? -25.665 14.307 23.781 1.00 23.68 326 GLN C C 1
ATOM 8761 O O . GLN C 1 343 ? -26.017 15.424 24.185 1.00 23.83 326 GLN C O 1
ATOM 8767 N N . LYS C 1 344 ? -24.665 13.605 24.319 1.00 25.12 327 LYS C N 1
ATOM 8768 C CA . LYS C 1 344 ? -23.939 14.050 25.539 1.00 27.02 327 LYS C CA 1
ATOM 8769 C C . LYS C 1 344 ? -23.194 15.363 25.248 1.00 26.16 327 LYS C C 1
ATOM 8770 O O . LYS C 1 344 ? -22.998 16.139 26.196 1.00 28.49 327 LYS C O 1
ATOM 8776 N N . LYS C 1 345 ? -22.818 15.615 23.989 1.00 26.13 328 LYS C N 1
ATOM 8777 C CA . LYS C 1 345 ? -21.989 16.781 23.583 1.00 25.67 328 LYS C CA 1
ATOM 8778 C C . LYS C 1 345 ? -22.863 18.013 23.316 1.00 24.88 328 LYS C C 1
ATOM 8779 O O . LYS C 1 345 ? -22.436 19.127 23.684 1.00 25.72 328 LYS C O 1
ATOM 8785 N N . PHE C 1 346 ? -24.015 17.839 22.664 1.00 23.47 329 PHE C N 1
ATOM 8786 C CA . PHE C 1 346 ? -24.831 18.963 22.133 1.00 22.99 329 PHE C CA 1
ATOM 8787 C C . PHE C 1 346 ? -26.151 19.141 22.894 1.00 22.64 329 PHE C C 1
ATOM 8788 O O . PHE C 1 346 ? -26.714 20.247 22.793 1.00 23.29 329 PHE C O 1
ATOM 8796 N N . SER C 1 347 ? -26.645 18.124 23.608 1.00 22.79 330 SER C N 1
ATOM 8797 C CA . SER C 1 347 ? -27.942 18.207 24.331 1.00 21.76 330 SER C CA 1
ATOM 8798 C C . SER C 1 347 ? -27.933 19.429 25.257 1.00 21.32 330 SER C C 1
ATOM 8799 O O . SER C 1 347 ? -27.005 19.537 26.069 1.00 21.61 330 SER C O 1
ATOM 8802 N N . LEU C 1 348 ? -28.933 20.308 25.137 1.00 21.68 331 LEU C N 1
ATOM 8803 C CA . LEU C 1 348 ? -29.100 21.497 26.018 1.00 21.55 331 LEU C CA 1
ATOM 8804 C C . LEU C 1 348 ? -29.505 21.041 27.426 1.00 21.95 331 LEU C C 1
ATOM 8805 O O . LEU C 1 348 ? -29.284 21.810 28.385 1.00 22.63 331 LEU C O 1
ATOM 8810 N N . VAL C 1 349 ? -30.061 19.832 27.546 1.00 22.36 332 VAL C N 1
ATOM 8811 C CA . VAL C 1 349 ? -30.442 19.196 28.843 1.00 22.36 332 VAL C CA 1
ATOM 8812 C C . VAL C 1 349 ? -29.184 18.612 29.501 1.00 23.03 332 VAL C C 1
ATOM 8813 O O . VAL C 1 349 ? -28.883 19.004 30.641 1.00 23.60 332 VAL C O 1
ATOM 8817 N N . GLU C 1 350 ? -28.464 17.736 28.795 1.00 24.00 333 GLU C N 1
ATOM 8818 C CA . GLU C 1 350 ? -27.263 17.022 29.316 1.00 25.39 333 GLU C CA 1
ATOM 8819 C C . GLU C 1 350 ? -26.187 18.029 29.744 1.00 24.22 333 GLU C C 1
ATOM 8820 O O . GLU C 1 350 ? -25.541 17.786 30.777 1.00 23.98 333 GLU C O 1
ATOM 8826 N N . THR C 1 351 ? -25.987 19.103 28.971 1.00 23.19 334 THR C N 1
ATOM 8827 C CA . THR C 1 351 ? -24.920 20.117 29.204 1.00 22.19 334 THR C CA 1
ATOM 8828 C C . THR C 1 351 ? -25.407 21.189 30.190 1.00 22.08 334 THR C C 1
ATOM 8829 O O . THR C 1 351 ? -24.559 21.976 30.642 1.00 22.56 334 THR C O 1
ATOM 8833 N N . GLY C 1 352 ? -26.712 21.234 30.481 1.00 21.87 335 GLY C N 1
ATOM 8834 C CA . GLY C 1 352 ? -27.294 22.027 31.584 1.00 21.99 335 GLY C CA 1
ATOM 8835 C C . GLY C 1 352 ? -27.700 23.439 31.185 1.00 21.30 335 GLY C C 1
ATOM 8836 O O . GLY C 1 352 ? -28.096 24.202 32.086 1.00 21.75 335 GLY C O 1
ATOM 8837 N N . ILE C 1 353 ? -27.642 23.788 29.896 1.00 20.51 336 ILE C N 1
ATOM 8838 C CA . ILE C 1 353 ? -28.106 25.113 29.379 1.00 21.26 336 ILE C CA 1
ATOM 8839 C C . ILE C 1 353 ? -29.528 25.389 29.892 1.00 20.96 336 ILE C C 1
ATOM 8840 O O . ILE C 1 353 ? -29.789 26.527 30.323 1.00 21.31 336 ILE C O 1
ATOM 8845 N N . VAL C 1 354 ? -30.401 24.377 29.882 1.00 21.31 337 VAL C N 1
ATOM 8846 C CA . VAL C 1 354 ? -31.848 24.503 30.243 1.00 21.42 337 VAL C CA 1
ATOM 8847 C C . VAL C 1 354 ? -32.017 24.822 31.736 1.00 20.86 337 VAL C C 1
ATOM 8848 O O . VAL C 1 354 ? -33.123 25.236 32.123 1.00 20.96 337 VAL C O 1
ATOM 8852 N N . ASP C 1 355 ? -30.984 24.615 32.555 1.00 21.53 338 ASP C N 1
ATOM 8853 C CA . ASP C 1 355 ? -31.058 24.825 34.024 1.00 22.61 338 ASP C CA 1
ATOM 8854 C C . ASP C 1 355 ? -30.827 26.308 34.333 1.00 22.62 338 ASP C C 1
ATOM 8855 O O . ASP C 1 355 ? -31.098 26.721 35.477 1.00 23.90 338 ASP C O 1
ATOM 8860 N N . GLN C 1 356 ? -30.387 27.085 33.339 1.00 21.93 339 GLN C N 1
ATOM 8861 C CA . GLN C 1 356 ? -30.328 28.566 33.423 1.00 22.22 339 GLN C CA 1
ATOM 8862 C C . GLN C 1 356 ? -31.723 29.126 33.164 1.00 21.74 339 GLN C C 1
ATOM 8863 O O . GLN C 1 356 ? -32.564 28.454 32.565 1.00 22.30 339 GLN C O 1
ATOM 8869 N N . PRO C 1 357 ? -32.010 30.372 33.606 1.00 21.97 340 PRO C N 1
ATOM 8870 C CA . PRO C 1 357 ? -33.233 31.064 33.208 1.00 21.32 340 PRO C CA 1
ATOM 8871 C C . PRO C 1 357 ? -33.194 31.350 31.701 1.00 20.46 340 PRO C C 1
ATOM 8872 O O . PRO C 1 357 ? -32.159 31.164 31.083 1.00 21.07 340 PRO C O 1
ATOM 8876 N N . SER C 1 358 ? -34.318 31.789 31.141 1.00 20.03 341 SER C N 1
ATOM 8877 C CA . SER C 1 358 ? -34.429 32.169 29.712 1.00 19.99 341 SER C CA 1
ATOM 8878 C C . SER C 1 358 ? -35.397 33.342 29.570 1.00 20.08 341 SER C C 1
ATOM 8879 O O . SER C 1 358 ? -36.232 33.553 30.484 1.00 20.93 341 SER C O 1
ATOM 8882 N N . CYS C 1 359 ? -35.276 34.088 28.474 1.00 20.33 342 CYS C N 1
ATOM 8883 C CA . CYS C 1 359 ? -36.315 35.047 28.027 1.00 20.84 342 CYS C CA 1
ATOM 8884 C C . CYS C 1 359 ? -37.562 34.236 27.672 1.00 20.58 342 CYS C C 1
ATOM 8885 O O . CYS C 1 359 ? -37.464 32.995 27.628 1.00 20.83 342 CYS C O 1
ATOM 8888 N N . ARG C 1 360 ? -38.686 34.899 27.418 1.00 21.28 343 ARG C N 1
ATOM 8889 C CA . ARG C 1 360 ? -39.927 34.215 26.973 1.00 21.15 343 ARG C CA 1
ATOM 8890 C C . ARG C 1 360 ? -39.581 33.316 25.781 1.00 20.54 343 ARG C C 1
ATOM 8891 O O . ARG C 1 360 ? -38.853 33.776 24.874 1.00 20.75 343 ARG C O 1
ATOM 8899 N N . LEU C 1 361 ? -40.054 32.070 25.798 1.00 20.59 344 LEU C N 1
ATOM 8900 C CA . LEU C 1 361 ? -39.729 31.056 24.759 1.00 20.59 344 LEU C CA 1
ATOM 8901 C C . LEU C 1 361 ? -41.018 30.367 24.301 1.00 20.43 344 LEU C C 1
ATOM 8902 O O . LEU C 1 361 ? -41.611 29.626 25.116 1.00 21.36 344 LEU C O 1
ATOM 8907 N N . LEU C 1 362 ? -41.441 30.633 23.060 1.00 19.36 345 LEU C N 1
ATOM 8908 C CA . LEU C 1 362 ? -42.603 29.973 22.410 1.00 19.21 345 LEU C CA 1
ATOM 8909 C C . LEU C 1 362 ? -42.093 28.749 21.652 1.00 18.32 345 LEU C C 1
ATOM 8910 O O . LEU C 1 362 ? -41.250 28.910 20.747 1.00 18.53 345 LEU C O 1
ATOM 8915 N N . LEU C 1 363 ? -42.582 27.576 22.043 1.00 18.60 346 LEU C N 1
ATOM 8916 C CA . LEU C 1 363 ? -42.325 26.279 21.375 1.00 18.14 346 LEU C CA 1
ATOM 8917 C C . LEU C 1 363 ? -43.540 25.940 20.510 1.00 17.69 346 LEU C C 1
ATOM 8918 O O . LEU C 1 363 ? -44.659 25.899 21.053 1.00 17.06 346 LEU C O 1
ATOM 8923 N N . LEU C 1 364 ? -43.325 25.724 19.213 1.00 18.26 347 LEU C N 1
ATOM 8924 C CA . LEU C 1 364 ? -44.397 25.357 18.252 1.00 18.64 347 LEU C CA 1
ATOM 8925 C C . LEU C 1 364 ? -43.979 24.082 17.530 1.00 18.60 347 LEU C C 1
ATOM 8926 O O . LEU C 1 364 ? -42.832 24.034 17.049 1.00 18.47 347 LEU C O 1
ATOM 8931 N N . ASN C 1 365 ? -44.878 23.102 17.440 1.00 18.98 348 ASN C N 1
ATOM 8932 C CA . ASN C 1 365 ? -44.610 21.874 16.653 1.00 19.28 348 ASN C CA 1
ATOM 8933 C C . ASN C 1 365 ? -45.884 21.046 16.475 1.00 20.56 348 ASN C C 1
ATOM 8934 O O . ASN C 1 365 ? -46.863 21.264 17.219 1.00 22.23 348 ASN C O 1
ATOM 8939 N N . GLY C 1 366 ? -45.854 20.137 15.501 1.00 20.45 349 GLY C N 1
ATOM 8940 C CA . GLY C 1 366 ? -46.788 19.002 15.415 1.00 21.63 349 GLY C CA 1
ATOM 8941 C C . GLY C 1 366 ? -46.450 17.966 16.471 1.00 21.65 349 GLY C C 1
ATOM 8942 O O . GLY C 1 366 ? -45.247 17.711 16.683 1.00 21.61 349 GLY C O 1
ATOM 8943 N N . VAL C 1 367 ? -47.468 17.405 17.126 1.00 21.70 350 VAL C N 1
ATOM 8944 C CA . VAL C 1 367 ? -47.316 16.360 18.181 1.00 22.59 350 VAL C CA 1
ATOM 8945 C C . VAL C 1 367 ? -46.696 15.101 17.553 1.00 23.27 350 VAL C C 1
ATOM 8946 O O . VAL C 1 367 ? -45.890 14.445 18.235 1.00 23.45 350 VAL C O 1
ATOM 8950 N N . ASP C 1 368 ? -47.029 14.792 16.294 1.00 23.84 351 ASP C N 1
ATOM 8951 C CA . ASP C 1 368 ? -46.571 13.559 15.594 1.00 24.76 351 ASP C CA 1
ATOM 8952 C C . ASP C 1 368 ? -45.337 13.875 14.738 1.00 23.97 351 ASP C C 1
ATOM 8953 O O . ASP C 1 368 ? -45.192 13.284 13.652 1.00 25.51 351 ASP C O 1
ATOM 8958 N N . ASP C 1 369 ? -44.459 14.756 15.223 1.00 22.24 352 ASP C N 1
ATOM 8959 C CA . ASP C 1 369 ? -43.158 15.047 14.569 1.00 21.79 352 ASP C CA 1
ATOM 8960 C C . ASP C 1 369 ? -42.302 13.774 14.622 1.00 21.86 352 ASP C C 1
ATOM 8961 O O . ASP C 1 369 ? -42.112 13.237 15.724 1.00 23.87 352 ASP C O 1
ATOM 8966 N N . GLY C 1 370 ? -41.835 13.296 13.464 1.00 21.56 353 GLY C N 1
ATOM 8967 C CA . GLY C 1 370 ? -40.950 12.120 13.345 1.00 22.78 353 GLY C CA 1
ATOM 8968 C C . GLY C 1 370 ? -39.521 12.503 12.994 1.00 22.44 353 GLY C C 1
ATOM 8969 O O . GLY C 1 370 ? -38.702 11.586 12.799 1.00 22.88 353 GLY C O 1
ATOM 8970 N N . VAL C 1 371 ? -39.220 13.805 12.926 1.00 21.94 354 VAL C N 1
ATOM 8971 C CA . VAL C 1 371 ? -37.859 14.342 12.625 1.00 21.96 354 VAL C CA 1
ATOM 8972 C C . VAL C 1 371 ? -37.185 14.700 13.952 1.00 20.82 354 VAL C C 1
ATOM 8973 O O . VAL C 1 371 ? -36.074 14.220 14.203 1.00 21.50 354 VAL C O 1
ATOM 8977 N N . VAL C 1 372 ? -37.842 15.535 14.754 1.00 20.24 355 VAL C N 1
ATOM 8978 C CA . VAL C 1 372 ? -37.463 15.827 16.168 1.00 20.66 355 VAL C CA 1
ATOM 8979 C C . VAL C 1 372 ? -38.672 15.480 17.033 1.00 21.28 355 VAL C C 1
ATOM 8980 O O . VAL C 1 372 ? -39.804 15.797 16.675 1.00 20.39 355 VAL C O 1
ATOM 8984 N N . PRO C 1 373 ? -38.492 14.766 18.165 1.00 22.29 356 PRO C N 1
ATOM 8985 C CA . PRO C 1 373 ? -39.632 14.313 18.958 1.00 22.79 356 PRO C CA 1
ATOM 8986 C C . PRO C 1 373 ? -40.291 15.501 19.672 1.00 21.82 356 PRO C C 1
ATOM 8987 O O . PRO C 1 373 ? -39.584 16.420 20.043 1.00 22.16 356 PRO C O 1
ATOM 8991 N N . ILE C 1 374 ? -41.616 15.461 19.830 1.00 22.30 357 ILE C N 1
ATOM 8992 C CA . ILE C 1 374 ? -42.393 16.493 20.581 1.00 21.59 357 ILE C CA 1
ATOM 8993 C C . ILE C 1 374 ? -41.888 16.537 22.032 1.00 21.67 357 ILE C C 1
ATOM 8994 O O . ILE C 1 374 ? -42.011 17.610 22.668 1.00 21.34 357 ILE C O 1
ATOM 8999 N N . GLU C 1 375 ? -41.307 15.435 22.526 1.00 22.67 358 GLU C N 1
ATOM 9000 C CA . GLU C 1 375 ? -40.663 15.348 23.865 1.00 23.49 358 GLU C CA 1
ATOM 9001 C C . GLU C 1 375 ? -39.641 16.480 24.043 1.00 21.93 358 GLU C C 1
ATOM 9002 O O . GLU C 1 375 ? -39.466 16.920 25.189 1.00 23.63 358 GLU C O 1
ATOM 9008 N N . ASP C 1 376 ? -38.995 16.946 22.967 1.00 21.06 359 ASP C N 1
ATOM 9009 C CA . ASP C 1 376 ? -37.935 17.990 23.045 1.00 20.84 359 ASP C CA 1
ATOM 9010 C C . ASP C 1 376 ? -38.551 19.368 23.304 1.00 20.78 359 ASP C C 1
ATOM 9011 O O . ASP C 1 376 ? -37.816 20.247 23.792 1.00 22.58 359 ASP C O 1
ATOM 9016 N N . CYS C 1 377 ? -39.838 19.554 23.005 1.00 19.59 360 CYS C N 1
ATOM 9017 C CA . CYS C 1 377 ? -40.627 20.729 23.468 1.00 20.63 360 CYS C CA 1
ATOM 9018 C C . CYS C 1 377 ? -41.047 20.498 24.926 1.00 20.95 360 CYS C C 1
ATOM 9019 O O . CYS C 1 377 ? -40.768 21.371 25.776 1.00 19.84 360 CYS C O 1
ATOM 9022 N N . LEU C 1 378 ? -41.646 19.338 25.212 1.00 21.97 361 LEU C N 1
ATOM 9023 C CA . LEU C 1 378 ? -42.255 19.000 26.528 1.00 22.27 361 LEU C CA 1
ATOM 9024 C C . LEU C 1 378 ? -41.197 19.037 27.637 1.00 21.13 361 LEU C C 1
ATOM 9025 O O . LEU C 1 378 ? -41.534 19.481 28.747 1.00 22.14 361 LEU C O 1
ATOM 9030 N N . VAL C 1 379 ? -39.978 18.567 27.361 1.00 20.87 362 VAL C N 1
ATOM 9031 C CA . VAL C 1 379 ? -38.901 18.444 28.391 1.00 20.80 362 VAL C CA 1
ATOM 9032 C C . VAL C 1 379 ? -38.559 19.836 28.938 1.00 19.90 362 VAL C C 1
ATOM 9033 O O . VAL C 1 379 ? -38.199 19.925 30.121 1.00 20.65 362 VAL C O 1
ATOM 9037 N N . LEU C 1 380 ? -38.681 20.887 28.120 1.00 19.52 363 LEU C N 1
ATOM 9038 C CA . LEU C 1 380 ? -38.239 22.259 28.483 1.00 19.37 363 LEU C CA 1
ATOM 9039 C C . LEU C 1 380 ? -39.132 22.851 29.584 1.00 19.27 363 LEU C C 1
ATOM 9040 O O . LEU C 1 380 ? -38.667 23.772 30.269 1.00 19.69 363 LEU C O 1
ATOM 9045 N N . PHE C 1 381 ? -40.347 22.329 29.776 1.00 19.21 364 PHE C N 1
ATOM 9046 C CA . PHE C 1 381 ? -41.287 22.782 30.838 1.00 20.14 364 PHE C CA 1
ATOM 9047 C C . PHE C 1 381 ? -40.838 22.279 32.217 1.00 20.49 364 PHE C C 1
ATOM 9048 O O . PHE C 1 381 ? -41.393 22.758 33.223 1.00 21.26 364 PHE C O 1
ATOM 9056 N N . GLU C 1 382 ? -39.864 21.363 32.270 1.00 20.94 365 GLU C N 1
ATOM 9057 C CA . GLU C 1 382 ? -39.386 20.722 33.527 1.00 21.88 365 GLU C CA 1
ATOM 9058 C C . GLU C 1 382 ? -38.037 21.317 33.956 1.00 20.61 365 GLU C C 1
ATOM 9059 O O . GLU C 1 382 ? -37.389 20.725 34.841 1.00 20.96 365 GLU C O 1
ATOM 9065 N N . HIS C 1 383 ? -37.641 22.452 33.372 1.00 20.13 366 HIS C N 1
ATOM 9066 C CA . HIS C 1 383 ? -36.327 23.110 33.600 1.00 21.34 366 HIS C CA 1
ATOM 9067 C C . HIS C 1 383 ? -36.506 24.632 33.618 1.00 20.79 366 HIS C C 1
ATOM 9068 O O . HIS C 1 383 ? -37.356 25.134 32.858 1.00 21.55 366 HIS C O 1
ATOM 9075 N N . GLY C 1 384 ? -35.731 25.322 34.459 1.00 21.57 367 GLY C N 1
ATOM 9076 C CA . GLY C 1 384 ? -35.504 26.780 34.404 1.00 21.61 367 GLY C CA 1
ATOM 9077 C C . GLY C 1 384 ? -36.792 27.588 34.461 1.00 21.76 367 GLY C C 1
ATOM 9078 O O . GLY C 1 384 ? -37.651 27.280 35.309 1.00 20.97 367 GLY C O 1
ATOM 9079 N N . SER C 1 385 ? -36.907 28.603 33.598 1.00 21.72 368 SER C N 1
ATOM 9080 C CA . SER C 1 385 ? -38.048 29.552 33.533 1.00 21.81 368 SER C CA 1
ATOM 9081 C C . SER C 1 385 ? -39.258 28.851 32.927 1.00 21.55 368 SER C C 1
ATOM 9082 O O . SER C 1 385 ? -39.098 27.894 32.167 1.00 19.83 368 SER C O 1
ATOM 9085 N N . PRO C 1 386 ? -40.496 29.317 33.211 1.00 21.28 369 PRO C N 1
ATOM 9086 C CA . PRO C 1 386 ? -41.671 28.853 32.478 1.00 21.62 369 PRO C CA 1
ATOM 9087 C C . PRO C 1 386 ? -41.493 29.058 30.966 1.00 21.46 369 PRO C C 1
ATOM 9088 O O . PRO C 1 386 ? -40.906 30.063 30.558 1.00 22.08 369 PRO C O 1
ATOM 9092 N N . LYS C 1 387 ? -42.004 28.105 30.181 1.00 19.80 370 LYS C N 1
ATOM 9093 C CA . LYS C 1 387 ? -41.949 28.160 28.697 1.00 19.18 370 LYS C CA 1
ATOM 9094 C C . LYS C 1 387 ? -43.362 28.386 28.137 1.00 19.04 370 LYS C C 1
ATOM 9095 O O . LYS C 1 387 ? -44.306 28.163 28.896 1.00 19.76 370 LYS C O 1
ATOM 9101 N N A GLU C 1 388 ? -43.520 28.695 26.915 0.50 18.95 371 GLU C N 1
ATOM 9102 N N B GLU C 1 388 ? -43.515 28.708 26.919 0.50 18.87 371 GLU C N 1
ATOM 9103 C CA A GLU C 1 388 ? -44.825 28.853 26.229 0.50 18.90 371 GLU C CA 1
ATOM 9104 C CA B GLU C 1 388 ? -44.815 28.878 26.226 0.50 18.70 371 GLU C CA 1
ATOM 9105 C C A GLU C 1 388 ? -44.857 27.791 25.129 0.50 18.64 371 GLU C C 1
ATOM 9106 C C B GLU C 1 388 ? -44.859 27.807 25.127 0.50 18.70 371 GLU C C 1
ATOM 9107 O O A GLU C 1 388 ? -43.855 27.632 24.468 0.50 18.30 371 GLU C O 1
ATOM 9108 O O B GLU C 1 388 ? -43.853 27.631 24.475 0.50 18.39 371 GLU C O 1
ATOM 9119 N N . GLY C 1 389 ? -46.092 27.349 24.874 1.00 19.32 372 GLY C N 1
ATOM 9120 C CA . GLY C 1 389 ? -46.128 26.402 23.747 1.00 19.22 372 GLY C CA 1
ATOM 9121 C C . GLY C 1 389 ? -47.523 26.134 23.194 1.00 18.49 372 GLY C C 1
ATOM 9122 O O . GLY C 1 389 ? -48.507 26.408 23.873 1.00 19.27 372 GLY C O 1
ATOM 9123 N N . ARG C 1 390 ? -47.559 25.685 21.942 1.00 18.03 373 ARG C N 1
ATOM 9124 C CA . ARG C 1 390 ? -48.774 25.238 21.221 1.00 18.29 373 ARG C CA 1
ATOM 9125 C C . ARG C 1 390 ? -48.362 24.082 20.308 1.00 18.11 373 ARG C C 1
ATOM 9126 O O . ARG C 1 390 ? -47.529 24.306 19.417 1.00 18.71 373 ARG C O 1
ATOM 9134 N N . PHE C 1 391 ? -48.891 22.886 20.570 1.00 19.25 374 PHE C N 1
ATOM 9135 C CA . PHE C 1 391 ? -48.539 21.624 19.869 1.00 19.54 374 PHE C CA 1
ATOM 9136 C C . PHE C 1 391 ? -49.786 21.088 19.169 1.00 20.93 374 PHE C C 1
ATOM 9137 O O . PHE C 1 391 ? -50.846 21.008 19.810 1.00 22.65 374 PHE C O 1
ATOM 9145 N N . TYR C 1 392 ? -49.648 20.710 17.899 1.00 21.99 375 TYR C N 1
ATOM 9146 C CA . TYR C 1 392 ? -50.790 20.394 17.004 1.00 23.20 375 TYR C CA 1
ATOM 9147 C C . TYR C 1 392 ? -50.976 18.876 16.914 1.00 23.91 375 TYR C C 1
ATOM 9148 O O . TYR C 1 392 ? -50.077 18.179 16.403 1.00 22.97 375 TYR C O 1
ATOM 9157 N N . LYS C 1 393 ? -52.127 18.399 17.403 1.00 25.43 376 LYS C N 1
ATOM 9158 C CA . LYS C 1 393 ? -52.558 16.975 17.373 1.00 27.63 376 LYS C CA 1
ATOM 9159 C C . LYS C 1 393 ? -52.398 16.413 15.958 1.00 27.80 376 LYS C C 1
ATOM 9160 O O . LYS C 1 393 ? -52.844 17.085 15.005 1.00 28.82 376 LYS C O 1
ATOM 9166 N N . GLY C 1 394 ? -51.780 15.234 15.847 1.00 28.66 377 GLY C N 1
ATOM 9167 C CA . GLY C 1 394 ? -51.699 14.416 14.622 1.00 29.42 377 GLY C CA 1
ATOM 9168 C C . GLY C 1 394 ? -50.978 15.101 13.472 1.00 28.01 377 GLY C C 1
ATOM 9169 O O . GLY C 1 394 ? -51.166 14.644 12.331 1.00 29.65 377 GLY C O 1
ATOM 9170 N N . LEU C 1 395 ? -50.181 16.145 13.727 1.00 25.84 378 LEU C N 1
ATOM 9171 C CA . LEU C 1 395 ? -49.449 16.872 12.652 1.00 25.95 378 LEU C CA 1
ATOM 9172 C C . LEU C 1 395 ? -47.963 16.534 12.718 1.00 25.30 378 LEU C C 1
ATOM 9173 O O . LEU C 1 395 ? -47.405 16.368 13.801 1.00 24.69 378 LEU C O 1
ATOM 9178 N N . PRO C 1 396 ? -47.289 16.423 11.550 1.00 25.13 379 PRO C N 1
ATOM 9179 C CA . PRO C 1 396 ? -45.858 16.129 11.494 1.00 24.32 379 PRO C CA 1
ATOM 9180 C C . PRO C 1 396 ? -44.982 17.366 11.744 1.00 23.75 379 PRO C C 1
ATOM 9181 O O . PRO C 1 396 ? -45.506 18.398 12.153 1.00 22.66 379 PRO C O 1
ATOM 9185 N N . HIS C 1 397 ? -43.694 17.232 11.440 1.00 22.97 380 HIS C N 1
ATOM 9186 C CA . HIS C 1 397 ? -42.681 18.269 11.746 1.00 22.87 380 HIS C CA 1
ATOM 9187 C C . HIS C 1 397 ? -43.141 19.642 11.244 1.00 22.82 380 HIS C C 1
ATOM 9188 O O . HIS C 1 397 ? -43.607 19.703 10.107 1.00 23.40 380 HIS C O 1
ATOM 9195 N N . MET C 1 398 ? -43.073 20.626 12.155 1.00 21.40 381 MET C N 1
ATOM 9196 C CA . MET C 1 398 ? -43.351 22.089 12.055 1.00 21.82 381 MET C CA 1
ATOM 9197 C C . MET C 1 398 ? -44.829 22.416 12.306 1.00 22.40 381 MET C C 1
ATOM 9198 O O . MET C 1 398 ? -45.113 23.559 12.655 1.00 23.76 381 MET C O 1
ATOM 9203 N N . GLY C 1 399 ? -45.723 21.442 12.170 1.00 22.49 382 GLY C N 1
ATOM 9204 C CA . GLY C 1 399 ? -47.153 21.717 12.403 1.00 23.27 382 GLY C CA 1
ATOM 9205 C C . GLY C 1 399 ? -47.751 22.733 11.434 1.00 23.82 382 GLY C C 1
ATOM 9206 O O . GLY C 1 399 ? -48.742 23.357 11.805 1.00 24.05 382 GLY C O 1
ATOM 9207 N N . TYR C 1 400 ? -47.191 22.861 10.228 1.00 24.48 383 TYR C N 1
ATOM 9208 C CA . TYR C 1 400 ? -47.706 23.776 9.174 1.00 26.53 383 TYR C CA 1
ATOM 9209 C C . TYR C 1 400 ? -49.014 23.210 8.627 1.00 28.53 383 TYR C C 1
ATOM 9210 O O . TYR C 1 400 ? -49.198 21.994 8.626 1.00 32.36 383 TYR C O 1
ATOM 9219 N N . PRO C 1 401 ? -49.968 24.050 8.152 1.00 28.92 384 PRO C N 1
ATOM 9220 C CA . PRO C 1 401 ? -49.850 25.512 8.205 1.00 27.59 384 PRO C CA 1
ATOM 9221 C C . PRO C 1 401 ? -50.269 26.169 9.533 1.00 26.67 384 PRO C C 1
ATOM 9222 O O . PRO C 1 401 ? -50.028 27.359 9.705 1.00 23.39 384 PRO C O 1
ATOM 9226 N N . ASN C 1 402 ? -50.859 25.386 10.441 1.00 27.98 385 ASN C N 1
ATOM 9227 C CA . ASN C 1 402 ? -51.519 25.849 11.694 1.00 28.64 385 ASN C CA 1
ATOM 9228 C C . ASN C 1 402 ? -50.573 26.735 12.519 1.00 26.34 385 ASN C C 1
ATOM 9229 O O . ASN C 1 402 ? -51.056 27.708 13.126 1.00 28.68 385 ASN C O 1
ATOM 9234 N N . SER C 1 403 ? -49.280 26.404 12.551 1.00 25.09 386 SER C N 1
ATOM 9235 C CA . SER C 1 403 ? -48.272 26.988 13.475 1.00 24.14 386 SER C CA 1
ATOM 9236 C C . SER C 1 403 ? -47.791 28.370 13.010 1.00 24.06 386 SER C C 1
ATOM 9237 O O . SER C 1 403 ? -47.039 29.001 13.775 1.00 23.88 386 SER C O 1
ATOM 9240 N N . LEU C 1 404 ? -48.176 28.829 11.814 1.00 24.15 387 LEU C N 1
ATOM 9241 C CA . LEU C 1 404 ? -47.625 30.084 11.232 1.00 24.69 387 LEU C CA 1
ATOM 9242 C C . LEU C 1 404 ? -48.349 31.307 11.798 1.00 24.10 387 LEU C C 1
ATOM 9243 O O . LEU C 1 404 ? -47.692 32.197 12.333 1.00 24.99 387 LEU C O 1
ATOM 9248 N N . PRO C 1 405 ? -49.698 31.426 11.715 1.00 25.03 388 PRO C N 1
ATOM 9249 C CA . PRO C 1 405 ? -50.382 32.629 12.201 1.00 25.08 388 PRO C CA 1
ATOM 9250 C C . PRO C 1 405 ? -50.155 32.927 13.696 1.00 24.11 388 PRO C C 1
ATOM 9251 O O . PRO C 1 405 ? -50.041 34.090 14.056 1.00 23.38 388 PRO C O 1
ATOM 9255 N N . VAL C 1 406 ? -50.090 31.889 14.534 1.00 23.61 389 VAL C N 1
ATOM 9256 C CA . VAL C 1 406 ? -49.879 32.024 16.009 1.00 23.71 389 VAL C CA 1
ATOM 9257 C C . VAL C 1 406 ? -48.519 32.689 16.277 1.00 22.70 389 VAL C C 1
ATOM 9258 O O . VAL C 1 406 ? -48.426 33.422 17.285 1.00 22.20 389 VAL C O 1
ATOM 9262 N N . SER C 1 407 ? -47.514 32.445 15.424 1.00 21.64 390 SER C N 1
ATOM 9263 C CA . SER C 1 407 ? -46.156 33.047 15.526 1.00 21.85 390 SER C CA 1
ATOM 9264 C C . SER C 1 407 ? -46.283 34.575 15.536 1.00 22.16 390 SER C C 1
ATOM 9265 O O . SER C 1 407 ? -45.665 35.213 16.402 1.00 22.36 390 SER C O 1
ATOM 9268 N N . TYR C 1 408 ? -47.089 35.134 14.630 1.00 22.92 391 TYR C N 1
ATOM 9269 C CA . TYR C 1 408 ? -47.245 36.603 14.453 1.00 23.55 391 TYR C CA 1
ATOM 9270 C C . TYR C 1 408 ? -48.061 37.177 15.616 1.00 23.58 391 TYR C C 1
ATOM 9271 O O . TYR C 1 408 ? -47.697 38.258 16.114 1.00 25.55 391 TYR C O 1
ATOM 9280 N N . GLU C 1 409 ? -49.107 36.473 16.057 1.00 22.93 392 GLU C N 1
ATOM 9281 C CA . GLU C 1 409 ? -49.914 36.878 17.240 1.00 23.73 392 GLU C CA 1
ATOM 9282 C C . GLU C 1 409 ? -48.981 37.023 18.448 1.00 23.66 392 GLU C C 1
ATOM 9283 O O . GLU C 1 409 ? -49.102 38.023 19.178 1.00 24.90 392 GLU C O 1
ATOM 9289 N N . TRP C 1 410 ? -48.079 36.059 18.648 1.00 22.90 393 TRP C N 1
ATOM 9290 C CA . TRP C 1 410 ? -47.107 36.053 19.773 1.00 23.12 393 TRP C CA 1
ATOM 9291 C C . TRP C 1 410 ? -46.132 37.228 19.628 1.00 23.01 393 TRP C C 1
ATOM 9292 O O . TRP C 1 410 ? -45.948 37.963 20.612 1.00 23.57 393 TRP C O 1
ATOM 9303 N N . LEU C 1 411 ? -45.526 37.397 18.448 1.00 22.45 394 LEU C N 1
ATOM 9304 C CA . LEU C 1 411 ? -44.557 38.493 18.178 1.00 22.72 394 LEU C CA 1
ATOM 9305 C C . LEU C 1 411 ? -45.217 39.844 18.479 1.00 23.35 394 LEU C C 1
ATOM 9306 O O . LEU C 1 411 ? -44.563 40.679 19.129 1.00 24.18 394 LEU C O 1
ATOM 9311 N N . GLU C 1 412 ? -46.464 40.038 18.034 1.00 24.12 395 GLU C N 1
ATOM 9312 C CA . GLU C 1 412 ? -47.250 41.283 18.260 1.00 25.69 395 GLU C CA 1
ATOM 9313 C C . GLU C 1 412 ? -47.381 41.545 19.766 1.00 25.39 395 GLU C C 1
ATOM 9314 O O . GLU C 1 412 ? -47.240 42.716 20.175 1.00 26.01 395 GLU C O 1
ATOM 9320 N N . GLN C 1 413 ? -47.625 40.499 20.563 1.00 25.35 396 GLN C N 1
ATOM 9321 C CA A GLN C 1 413 ? -47.764 40.612 22.041 0.50 25.98 396 GLN C CA 1
ATOM 9322 C CA B GLN C 1 413 ? -47.768 40.618 22.039 0.50 25.98 396 GLN C CA 1
ATOM 9323 C C . GLN C 1 413 ? -46.412 41.016 22.638 1.00 25.63 396 GLN C C 1
ATOM 9324 O O . GLN C 1 413 ? -46.365 42.030 23.356 1.00 27.24 396 GLN C O 1
ATOM 9335 N N . VAL C 1 414 ? -45.359 40.257 22.325 1.00 25.20 397 VAL C N 1
ATOM 9336 C CA . VAL C 1 414 ? -43.997 40.439 22.909 1.00 26.19 397 VAL C CA 1
ATOM 9337 C C . VAL C 1 414 ? -43.439 41.811 22.500 1.00 26.15 397 VAL C C 1
ATOM 9338 O O . VAL C 1 414 ? -42.832 42.481 23.362 1.00 26.14 397 VAL C O 1
ATOM 9342 N N . LEU C 1 415 ? -43.635 42.219 21.244 1.00 25.87 398 LEU C N 1
ATOM 9343 C CA . LEU C 1 415 ? -43.033 43.461 20.688 1.00 26.29 398 LEU C CA 1
ATOM 9344 C C . LEU C 1 415 ? -44.016 44.637 20.797 1.00 28.00 398 LEU C C 1
ATOM 9345 O O . LEU C 1 415 ? -43.726 45.695 20.200 1.00 30.08 398 LEU C O 1
ATOM 9350 N N . ALA C 1 416 ? -45.110 44.486 21.554 1.00 28.46 399 ALA C N 1
ATOM 9351 C CA . ALA C 1 416 ? -46.148 45.529 21.746 1.00 30.37 399 ALA C CA 1
ATOM 9352 C C . ALA C 1 416 ? -45.496 46.805 22.289 1.00 32.47 399 ALA C C 1
ATOM 9353 O O . ALA C 1 416 ? -44.562 46.687 23.107 1.00 32.39 399 ALA C O 1
ATOM 9355 N N . SER C 1 417 ? -45.966 47.972 21.837 1.00 34.36 400 SER C N 1
ATOM 9356 C CA . SER C 1 417 ? -45.504 49.313 22.285 1.00 36.19 400 SER C CA 1
ATOM 9357 C C . SER C 1 417 ? -46.487 49.877 23.318 1.00 38.25 400 SER C C 1
ATOM 9358 O O . SER C 1 417 ? -46.109 50.271 24.425 1.00 40.92 400 SER C O 1
ATOM 9360 N N . ARG D 1 20 ? 35.735 3.872 -59.789 1.00 35.02 3 ARG D N 1
ATOM 9361 C CA . ARG D 1 20 ? 35.072 4.750 -60.808 1.00 35.30 3 ARG D CA 1
ATOM 9362 C C . ARG D 1 20 ? 35.123 6.226 -60.380 1.00 32.85 3 ARG D C 1
ATOM 9363 O O . ARG D 1 20 ? 34.781 7.081 -61.219 1.00 35.51 3 ARG D O 1
ATOM 9365 N N . TRP D 1 21 ? 35.521 6.520 -59.135 1.00 30.27 4 TRP D N 1
ATOM 9366 C CA . TRP D 1 21 ? 35.682 7.901 -58.604 1.00 27.75 4 TRP D CA 1
ATOM 9367 C C . TRP D 1 21 ? 37.168 8.213 -58.407 1.00 27.30 4 TRP D C 1
ATOM 9368 O O . TRP D 1 21 ? 37.941 7.273 -58.153 1.00 28.31 4 TRP D O 1
ATOM 9379 N N . ILE D 1 22 ? 37.537 9.492 -58.517 1.00 25.87 5 ILE D N 1
ATOM 9380 C CA . ILE D 1 22 ? 38.923 9.999 -58.284 1.00 26.19 5 ILE D CA 1
ATOM 9381 C C . ILE D 1 22 ? 39.332 9.692 -56.837 1.00 26.02 5 ILE D C 1
ATOM 9382 O O . ILE D 1 22 ? 40.521 9.386 -56.620 1.00 28.04 5 ILE D O 1
ATOM 9387 N N . LEU D 1 23 ? 38.381 9.748 -55.897 1.00 24.77 6 LEU D N 1
ATOM 9388 C CA . LEU D 1 23 ? 38.582 9.366 -54.472 1.00 25.66 6 LEU D CA 1
ATOM 9389 C C . LEU D 1 23 ? 39.249 7.985 -54.407 1.00 26.47 6 LEU D C 1
ATOM 9390 O O . LEU D 1 23 ? 40.007 7.750 -53.450 1.00 27.78 6 LEU D O 1
ATOM 9395 N N . GLY D 1 24 ? 38.956 7.112 -55.380 1.00 26.65 7 GLY D N 1
ATOM 9396 C CA . GLY D 1 24 ? 39.667 5.839 -55.609 1.00 28.55 7 GLY D CA 1
ATOM 9397 C C . GLY D 1 24 ? 39.469 4.867 -54.460 1.00 29.68 7 GLY D C 1
ATOM 9398 O O . GLY D 1 24 ? 38.303 4.596 -54.117 1.00 28.93 7 GLY D O 1
ATOM 9399 N N . ASP D 1 25 ? 40.571 4.383 -53.873 1.00 31.23 8 ASP D N 1
ATOM 9400 C CA . ASP D 1 25 ? 40.590 3.336 -52.814 1.00 32.84 8 ASP D CA 1
ATOM 9401 C C . ASP D 1 25 ? 39.762 3.782 -51.599 1.00 32.16 8 ASP D C 1
ATOM 9402 O O . ASP D 1 25 ? 39.130 2.910 -50.981 1.00 34.03 8 ASP D O 1
ATOM 9404 N N . LYS D 1 26 ? 39.757 5.081 -51.274 1.00 30.91 9 LYS D N 1
ATOM 9405 C CA . LYS D 1 26 ? 39.085 5.635 -50.065 1.00 30.29 9 LYS D CA 1
ATOM 9406 C C . LYS D 1 26 ? 37.556 5.528 -50.197 1.00 28.28 9 LYS D C 1
ATOM 9407 O O . LYS D 1 26 ? 36.886 5.501 -49.147 1.00 28.06 9 LYS D O 1
ATOM 9413 N N . PHE D 1 27 ? 37.021 5.479 -51.422 1.00 26.94 10 PHE D N 1
ATOM 9414 C CA . PHE D 1 27 ? 35.559 5.432 -51.703 1.00 27.43 10 PHE D CA 1
ATOM 9415 C C . PHE D 1 27 ? 34.945 4.177 -51.073 1.00 28.51 10 PHE D C 1
ATOM 9416 O O . PHE D 1 27 ? 33.943 4.310 -50.347 1.00 28.98 10 PHE D O 1
ATOM 9424 N N . ASP D 1 28 ? 35.523 3.002 -51.350 1.00 30.81 11 ASP D N 1
ATOM 9425 C CA . ASP D 1 28 ? 35.019 1.682 -50.880 1.00 33.51 11 ASP D CA 1
ATOM 9426 C C . ASP D 1 28 ? 35.667 1.335 -49.535 1.00 33.85 11 ASP D C 1
ATOM 9427 O O . ASP D 1 28 ? 36.237 0.232 -49.415 1.00 36.55 11 ASP D O 1
ATOM 9432 N N . THR D 1 29 ? 35.590 2.249 -48.566 1.00 31.78 12 THR D N 1
ATOM 9433 C CA . THR D 1 29 ? 36.012 2.033 -47.157 1.00 30.91 12 THR D CA 1
ATOM 9434 C C . THR D 1 29 ? 34.952 2.629 -46.228 1.00 29.94 12 THR D C 1
ATOM 9435 O O . THR D 1 29 ? 34.184 3.501 -46.685 1.00 28.72 12 THR D O 1
ATOM 9439 N N . VAL D 1 30 ? 34.906 2.149 -44.986 1.00 30.23 13 VAL D N 1
ATOM 9440 C CA . VAL D 1 30 ? 34.149 2.780 -43.867 1.00 29.58 13 VAL D CA 1
ATOM 9441 C C . VAL D 1 30 ? 35.179 3.464 -42.966 1.00 28.48 13 VAL D C 1
ATOM 9442 O O . VAL D 1 30 ? 36.032 2.752 -42.409 1.00 28.20 13 VAL D O 1
ATOM 9446 N N . PHE D 1 31 ? 35.136 4.797 -42.878 1.00 27.70 14 PHE D N 1
ATOM 9447 C CA . PHE D 1 31 ? 36.073 5.614 -42.062 1.00 27.34 14 PHE D CA 1
ATOM 9448 C C . PHE D 1 31 ? 35.868 5.255 -40.591 1.00 27.98 14 PHE D C 1
ATOM 9449 O O . PHE D 1 31 ? 34.738 5.030 -40.159 1.00 26.98 14 PHE D O 1
ATOM 9457 N N . PRO D 1 32 ? 36.950 5.173 -39.784 1.00 29.62 15 PRO D N 1
ATOM 9458 C CA . PRO D 1 32 ? 36.879 4.540 -38.464 1.00 30.93 15 PRO D CA 1
ATOM 9459 C C . PRO D 1 32 ? 36.067 5.304 -37.403 1.00 29.99 15 PRO D C 1
ATOM 9460 O O . PRO D 1 32 ? 35.838 4.749 -36.348 1.00 31.19 15 PRO D O 1
ATOM 9464 N N . HIS D 1 33 ? 35.638 6.534 -37.703 1.00 29.56 16 HIS D N 1
ATOM 9465 C CA . HIS D 1 33 ? 34.789 7.370 -36.812 1.00 27.64 16 HIS D CA 1
ATOM 9466 C C . HIS D 1 33 ? 33.298 7.092 -37.055 1.00 27.08 16 HIS D C 1
ATOM 9467 O O . HIS D 1 33 ? 32.491 7.580 -36.243 1.00 27.19 16 HIS D O 1
ATOM 9474 N N . LYS D 1 34 ? 32.931 6.358 -38.114 1.00 27.29 17 LYS D N 1
ATOM 9475 C CA . LYS D 1 34 ? 31.501 6.122 -38.461 1.00 27.27 17 LYS D CA 1
ATOM 9476 C C . LYS D 1 34 ? 30.808 5.437 -37.276 1.00 27.85 17 LYS D C 1
ATOM 9477 O O . LYS D 1 34 ? 31.249 4.340 -36.887 1.00 28.11 17 LYS D O 1
ATOM 9483 N N . GLY D 1 35 ? 29.778 6.088 -36.724 1.00 28.20 18 GLY D N 1
ATOM 9484 C CA . GLY D 1 35 ? 28.962 5.592 -35.598 1.00 29.03 18 GLY D CA 1
ATOM 9485 C C . GLY D 1 35 ? 29.745 5.525 -34.296 1.00 28.83 18 GLY D C 1
ATOM 9486 O O . GLY D 1 35 ? 29.289 4.811 -33.378 1.00 29.92 18 GLY D O 1
ATOM 9487 N N . SER D 1 36 ? 30.874 6.238 -34.209 1.00 27.45 19 SER D N 1
ATOM 9488 C CA . SER D 1 36 ? 31.768 6.264 -33.021 1.00 27.76 19 SER D CA 1
ATOM 9489 C C . SER D 1 36 ? 32.178 7.705 -32.706 1.00 26.12 19 SER D C 1
ATOM 9490 O O . SER D 1 36 ? 33.187 8.170 -33.262 1.00 24.51 19 SER D O 1
ATOM 9493 N N . LEU D 1 37 ? 31.418 8.373 -31.835 1.00 26.41 20 LEU D N 1
ATOM 9494 C CA . LEU D 1 37 ? 31.703 9.758 -31.379 1.00 26.43 20 LEU D CA 1
ATOM 9495 C C . LEU D 1 37 ? 33.057 9.792 -30.657 1.00 26.89 20 LEU D C 1
ATOM 9496 O O . LEU D 1 37 ? 33.745 10.823 -30.768 1.00 27.30 20 LEU D O 1
ATOM 9501 N N . LYS D 1 38 ? 33.438 8.709 -29.965 1.00 27.81 21 LYS D N 1
ATOM 9502 C CA . LYS D 1 38 ? 34.751 8.595 -29.274 1.00 28.59 21 LYS D CA 1
ATOM 9503 C C . LYS D 1 38 ? 35.883 8.761 -30.297 1.00 28.07 21 LYS D C 1
ATOM 9504 O O . LYS D 1 38 ? 36.751 9.622 -30.069 1.00 27.59 21 LYS D O 1
ATOM 9510 N N . VAL D 1 39 ? 35.866 7.978 -31.383 1.00 27.96 22 VAL D N 1
ATOM 9511 C CA . VAL D 1 39 ? 36.914 8.020 -32.447 1.00 28.85 22 VAL D CA 1
ATOM 9512 C C . VAL D 1 39 ? 36.866 9.398 -33.120 1.00 26.99 22 VAL D C 1
ATOM 9513 O O . VAL D 1 39 ? 37.942 9.995 -33.296 1.00 28.24 22 VAL D O 1
ATOM 9517 N N . LEU D 1 40 ? 35.673 9.899 -33.459 1.00 25.72 23 LEU D N 1
ATOM 9518 C CA . LEU D 1 40 ? 35.506 11.266 -34.027 1.00 25.03 23 LEU D CA 1
ATOM 9519 C C . LEU D 1 40 ? 36.283 12.270 -33.166 1.00 24.64 23 LEU D C 1
ATOM 9520 O O . LEU D 1 40 ? 37.137 12.987 -33.721 1.00 25.32 23 LEU D O 1
ATOM 9525 N N . TRP D 1 41 ? 36.006 12.310 -31.860 1.00 24.94 24 TRP D N 1
ATOM 9526 C CA . TRP D 1 41 ? 36.624 13.274 -30.910 1.00 25.25 24 TRP D CA 1
ATOM 9527 C C . TRP D 1 41 ? 38.139 13.049 -30.837 1.00 26.36 24 TRP D C 1
ATOM 9528 O O . TRP D 1 41 ? 38.888 14.004 -31.091 1.00 26.14 24 TRP D O 1
ATOM 9539 N N . GLU D 1 42 ? 38.569 11.827 -30.516 1.00 28.12 25 GLU D N 1
ATOM 9540 C CA . GLU D 1 42 ? 39.978 11.516 -30.151 1.00 29.91 25 GLU D CA 1
ATOM 9541 C C . GLU D 1 42 ? 40.895 11.595 -31.382 1.00 29.69 25 GLU D C 1
ATOM 9542 O O . GLU D 1 42 ? 42.097 11.861 -31.187 1.00 30.95 25 GLU D O 1
ATOM 9548 N N . SER D 1 43 ? 40.362 11.395 -32.594 1.00 28.52 26 SER D N 1
ATOM 9549 C CA . SER D 1 43 ? 41.159 11.282 -33.847 1.00 28.35 26 SER D CA 1
ATOM 9550 C C . SER D 1 43 ? 41.114 12.558 -34.704 1.00 27.11 26 SER D C 1
ATOM 9551 O O . SER D 1 43 ? 42.034 12.732 -35.531 1.00 26.96 26 SER D O 1
ATOM 9554 N N A ARG D 1 44 ? 40.093 13.407 -34.537 0.50 27.17 27 ARG D N 1
ATOM 9555 N N B ARG D 1 44 ? 40.098 13.413 -34.525 0.50 26.52 27 ARG D N 1
ATOM 9556 C CA A ARG D 1 44 ? 39.898 14.613 -35.389 0.50 26.60 27 ARG D CA 1
ATOM 9557 C CA B ARG D 1 44 ? 39.826 14.567 -35.429 0.50 25.57 27 ARG D CA 1
ATOM 9558 C C A ARG D 1 44 ? 39.392 15.804 -34.568 0.50 25.54 27 ARG D C 1
ATOM 9559 C C B ARG D 1 44 ? 39.352 15.796 -34.644 0.50 24.80 27 ARG D C 1
ATOM 9560 O O A ARG D 1 44 ? 40.108 16.822 -34.514 0.50 25.86 27 ARG D O 1
ATOM 9561 O O B ARG D 1 44 ? 40.045 16.831 -34.696 0.50 24.96 27 ARG D O 1
ATOM 9576 N N . TRP D 1 45 ? 38.192 15.699 -33.990 1.00 24.20 28 TRP D N 1
ATOM 9577 C CA . TRP D 1 45 ? 37.467 16.866 -33.419 1.00 23.29 28 TRP D CA 1
ATOM 9578 C C . TRP D 1 45 ? 38.221 17.468 -32.228 1.00 23.65 28 TRP D C 1
ATOM 9579 O O . TRP D 1 45 ? 38.216 18.705 -32.109 1.00 23.09 28 TRP D O 1
ATOM 9590 N N . LYS D 1 46 ? 38.878 16.654 -31.399 1.00 24.47 29 LYS D N 1
ATOM 9591 C CA . LYS D 1 46 ? 39.711 17.173 -30.280 1.00 26.03 29 LYS D CA 1
ATOM 9592 C C . LYS D 1 46 ? 40.750 18.149 -30.848 1.00 25.23 29 LYS D C 1
ATOM 9593 O O . LYS D 1 46 ? 40.964 19.217 -30.241 1.00 25.04 29 LYS D O 1
ATOM 9599 N N . PHE D 1 47 ? 41.356 17.798 -31.985 1.00 24.92 30 PHE D N 1
ATOM 9600 C CA . PHE D 1 47 ? 42.473 18.553 -32.610 1.00 24.51 30 PHE D CA 1
ATOM 9601 C C . PHE D 1 47 ? 41.926 19.829 -33.258 1.00 23.46 30 PHE D C 1
ATOM 9602 O O . PHE D 1 47 ? 42.546 20.895 -33.081 1.00 24.52 30 PHE D O 1
ATOM 9610 N N . ALA D 1 48 ? 40.801 19.728 -33.971 1.00 23.28 31 ALA D N 1
ATOM 9611 C CA . ALA D 1 48 ? 40.080 20.887 -34.548 1.00 22.75 31 ALA D CA 1
ATOM 9612 C C . ALA D 1 48 ? 39.743 21.863 -33.416 1.00 22.99 31 ALA D C 1
ATOM 9613 O O . ALA D 1 48 ? 39.976 23.078 -33.577 1.00 24.09 31 ALA D O 1
ATOM 9615 N N . CYS D 1 49 ? 39.240 21.336 -32.299 1.00 22.80 32 CYS D N 1
ATOM 9616 C CA . CYS D 1 49 ? 38.830 22.128 -31.112 1.00 23.50 32 CYS D CA 1
ATOM 9617 C C . CYS D 1 49 ? 40.051 22.817 -30.492 1.00 23.87 32 CYS D C 1
ATOM 9618 O O . CYS D 1 49 ? 39.955 24.029 -30.223 1.00 24.91 32 CYS D O 1
ATOM 9621 N N . SER D 1 50 ? 41.150 22.077 -30.302 1.00 23.83 33 SER D N 1
ATOM 9622 C CA A SER D 1 50 ? 42.400 22.592 -29.681 0.50 25.40 33 SER D CA 1
ATOM 9623 C CA B SER D 1 50 ? 42.418 22.572 -29.698 0.50 25.10 33 SER D CA 1
ATOM 9624 C C . SER D 1 50 ? 43.003 23.712 -30.542 1.00 24.98 33 SER D C 1
ATOM 9625 O O . SER D 1 50 ? 43.547 24.666 -29.951 1.00 27.74 33 SER D O 1
ATOM 9630 N N . LYS D 1 51 ? 42.889 23.602 -31.870 1.00 25.60 34 LYS D N 1
ATOM 9631 C CA . LYS D 1 51 ? 43.422 24.582 -32.857 1.00 26.66 34 LYS D CA 1
ATOM 9632 C C . LYS D 1 51 ? 42.397 25.696 -33.118 1.00 26.40 34 LYS D C 1
ATOM 9633 O O . LYS D 1 51 ? 42.755 26.671 -33.816 1.00 26.91 34 LYS D O 1
ATOM 9639 N N . SER D 1 52 ? 41.175 25.554 -32.594 1.00 25.13 35 SER D N 1
ATOM 9640 C CA A SER D 1 52 ? 40.052 26.511 -32.784 0.50 24.28 35 SER D CA 1
ATOM 9641 C CA B SER D 1 52 ? 40.065 26.525 -32.785 0.50 25.21 35 SER D CA 1
ATOM 9642 C C . SER D 1 52 ? 39.795 26.714 -34.284 1.00 24.16 35 SER D C 1
ATOM 9643 O O . SER D 1 52 ? 39.696 27.881 -34.732 1.00 24.35 35 SER D O 1
ATOM 9648 N N . VAL D 1 53 ? 39.692 25.610 -35.029 1.00 23.57 36 VAL D N 1
ATOM 9649 C CA . VAL D 1 53 ? 39.351 25.626 -36.484 1.00 22.49 36 VAL D CA 1
ATOM 9650 C C . VAL D 1 53 ? 38.014 24.909 -36.678 1.00 22.42 36 VAL D C 1
ATOM 9651 O O . VAL D 1 53 ? 37.593 24.150 -35.768 1.00 21.61 36 VAL D O 1
ATOM 9655 N N . TYR D 1 54 ? 37.377 25.161 -37.821 1.00 22.25 37 TYR D N 1
ATOM 9656 C CA . TYR D 1 54 ? 36.045 24.622 -38.184 1.00 21.44 37 TYR D CA 1
ATOM 9657 C C . TYR D 1 54 ? 35.954 23.157 -37.759 1.00 21.07 37 TYR D C 1
ATOM 9658 O O . TYR D 1 54 ? 36.853 22.376 -38.068 1.00 21.75 37 TYR D O 1
ATOM 9667 N N . PRO D 1 55 ? 34.862 22.709 -37.094 1.00 21.23 38 PRO D N 1
ATOM 9668 C CA . PRO D 1 55 ? 33.702 23.547 -36.778 1.00 21.19 38 PRO D CA 1
ATOM 9669 C C . PRO D 1 55 ? 33.763 24.264 -35.420 1.00 21.30 38 PRO D C 1
ATOM 9670 O O . PRO D 1 55 ? 32.744 24.787 -34.999 1.00 20.12 38 PRO D O 1
ATOM 9674 N N . PHE D 1 56 ? 34.942 24.284 -34.786 1.00 22.37 39 PHE D N 1
ATOM 9675 C CA . PHE D 1 56 ? 35.175 24.830 -33.423 1.00 21.72 39 PHE D CA 1
ATOM 9676 C C . PHE D 1 56 ? 35.792 26.231 -33.494 1.00 21.76 39 PHE D C 1
ATOM 9677 O O . PHE D 1 56 ? 36.298 26.697 -32.458 1.00 24.43 39 PHE D O 1
ATOM 9685 N N . HIS D 1 57 ? 35.737 26.840 -34.681 1.00 22.15 40 HIS D N 1
ATOM 9686 C CA . HIS D 1 57 ? 36.294 28.202 -34.859 1.00 21.65 40 HIS D CA 1
ATOM 9687 C C . HIS D 1 57 ? 35.560 29.086 -33.860 1.00 22.22 40 HIS D C 1
ATOM 9688 O O . HIS D 1 57 ? 34.352 28.892 -33.703 1.00 22.60 40 HIS D O 1
ATOM 9695 N N . ASP D 1 58 ? 36.301 29.967 -33.165 1.00 23.03 41 ASP D N 1
ATOM 9696 C CA . ASP D 1 58 ? 35.905 30.937 -32.092 1.00 22.55 41 ASP D CA 1
ATOM 9697 C C . ASP D 1 58 ? 35.788 30.218 -30.734 1.00 23.09 41 ASP D C 1
ATOM 9698 O O . ASP D 1 58 ? 35.572 30.905 -29.740 1.00 24.31 41 ASP D O 1
ATOM 9703 N N . GLY D 1 59 ? 36.026 28.906 -30.700 1.00 22.09 42 GLY D N 1
ATOM 9704 C CA . GLY D 1 59 ? 35.796 28.046 -29.531 1.00 23.15 42 GLY D CA 1
ATOM 9705 C C . GLY D 1 59 ? 37.049 27.728 -28.752 1.00 23.85 42 GLY D C 1
ATOM 9706 O O . GLY D 1 59 ? 38.140 27.927 -29.274 1.00 26.14 42 GLY D O 1
ATOM 9707 N N . SER D 1 60 ? 36.843 27.243 -27.533 1.00 24.11 43 SER D N 1
ATOM 9708 C CA A SER D 1 60 ? 37.937 26.893 -26.588 0.50 24.67 43 SER D CA 1
ATOM 9709 C CA B SER D 1 60 ? 37.939 26.893 -26.589 0.50 24.88 43 SER D CA 1
ATOM 9710 C C . SER D 1 60 ? 37.763 25.450 -26.098 1.00 24.89 43 SER D C 1
ATOM 9711 O O . SER D 1 60 ? 36.647 25.115 -25.664 1.00 26.23 43 SER D O 1
ATOM 9716 N N . ILE D 1 61 ? 38.835 24.652 -26.167 1.00 26.05 44 ILE D N 1
ATOM 9717 C CA . ILE D 1 61 ? 38.885 23.214 -25.752 1.00 27.03 44 ILE D CA 1
ATOM 9718 C C . ILE D 1 61 ? 38.372 23.047 -24.313 1.00 26.73 44 ILE D C 1
ATOM 9719 O O . ILE D 1 61 ? 37.742 22.008 -24.044 1.00 27.24 44 ILE D O 1
ATOM 9724 N N . GLU D 1 62 ? 38.620 24.011 -23.420 1.00 27.09 45 GLU D N 1
ATOM 9725 C CA . GLU D 1 62 ? 38.225 23.906 -21.987 1.00 28.30 45 GLU D CA 1
ATOM 9726 C C . GLU D 1 62 ? 36.694 23.871 -21.878 1.00 26.07 45 GLU D C 1
ATOM 9727 O O . GLU D 1 62 ? 36.184 23.333 -20.879 1.00 27.83 45 GLU D O 1
ATOM 9733 N N . ASP D 1 63 ? 35.985 24.400 -22.878 1.00 23.96 46 ASP D N 1
ATOM 9734 C CA . ASP D 1 63 ? 34.500 24.374 -22.928 1.00 23.60 46 ASP D CA 1
ATOM 9735 C C . ASP D 1 63 ? 34.020 22.975 -23.338 1.00 24.06 46 ASP D C 1
ATOM 9736 O O . ASP D 1 63 ? 32.963 22.554 -22.824 1.00 26.21 46 ASP D O 1
ATOM 9741 N N . PHE D 1 64 ? 34.760 22.278 -24.210 1.00 23.66 47 PHE D N 1
ATOM 9742 C CA . PHE D 1 64 ? 34.285 21.061 -24.927 1.00 23.59 47 PHE D CA 1
ATOM 9743 C C . PHE D 1 64 ? 34.800 19.763 -24.294 1.00 24.27 47 PHE D C 1
ATOM 9744 O O . PHE D 1 64 ? 34.034 18.780 -24.317 1.00 25.08 47 PHE D O 1
ATOM 9752 N N . GLU D 1 65 ? 36.029 19.737 -23.769 1.00 26.01 48 GLU D N 1
ATOM 9753 C CA . GLU D 1 65 ? 36.670 18.487 -23.270 1.00 27.40 48 GLU D CA 1
ATOM 9754 C C . GLU D 1 65 ? 35.741 17.788 -22.273 1.00 27.35 48 GLU D C 1
ATOM 9755 O O . GLU D 1 65 ? 35.499 16.592 -22.407 1.00 27.28 48 GLU D O 1
ATOM 9761 N N . PRO D 1 66 ? 35.161 18.488 -21.269 1.00 26.85 49 PRO D N 1
ATOM 9762 C CA . PRO D 1 66 ? 34.236 17.847 -20.330 1.00 27.01 49 PRO D CA 1
ATOM 9763 C C . PRO D 1 66 ? 32.970 17.278 -20.995 1.00 26.09 49 PRO D C 1
ATOM 9764 O O . PRO D 1 66 ? 32.526 16.213 -20.594 1.00 26.54 49 PRO D O 1
ATOM 9768 N N . ILE D 1 67 ? 32.413 17.995 -21.976 1.00 24.90 50 ILE D N 1
ATOM 9769 C CA . ILE D 1 67 ? 31.162 17.599 -22.690 1.00 24.68 50 ILE D CA 1
ATOM 9770 C C . ILE D 1 67 ? 31.427 16.293 -23.450 1.00 25.71 50 ILE D C 1
ATOM 9771 O O . ILE D 1 67 ? 30.633 15.352 -23.296 1.00 27.28 50 ILE D O 1
ATOM 9776 N N . PHE D 1 68 ? 32.503 16.230 -24.238 1.00 26.52 51 PHE D N 1
ATOM 9777 C CA . PHE D 1 68 ? 32.849 15.032 -25.048 1.00 25.89 51 PHE D CA 1
ATOM 9778 C C . PHE D 1 68 ? 33.201 13.864 -24.123 1.00 26.74 51 PHE D C 1
ATOM 9779 O O . PHE D 1 68 ? 32.801 12.726 -24.436 1.00 28.15 51 PHE D O 1
ATOM 9787 N N . ASN D 1 69 ? 33.885 14.132 -23.008 1.00 28.64 52 ASN D N 1
ATOM 9788 C CA . ASN D 1 69 ? 34.204 13.102 -21.982 1.00 30.18 52 ASN D CA 1
ATOM 9789 C C . ASN D 1 69 ? 32.893 12.510 -21.445 1.00 30.56 52 ASN D C 1
ATOM 9790 O O . ASN D 1 69 ? 32.822 11.276 -21.301 1.00 30.65 52 ASN D O 1
ATOM 9795 N N . HIS D 1 70 ? 31.885 13.353 -21.192 1.00 30.91 53 HIS D N 1
ATOM 9796 C CA . HIS D 1 70 ? 30.521 12.930 -20.771 1.00 31.91 53 HIS D CA 1
ATOM 9797 C C . HIS D 1 70 ? 29.878 12.073 -21.870 1.00 30.97 53 HIS D C 1
ATOM 9798 O O . HIS D 1 70 ? 29.416 10.959 -21.556 1.00 30.90 53 HIS D O 1
ATOM 9805 N N . LEU D 1 71 ? 29.845 12.575 -23.109 1.00 29.72 54 LEU D N 1
ATOM 9806 C CA . LEU D 1 71 ? 29.219 11.883 -24.270 1.00 29.87 54 LEU D CA 1
ATOM 9807 C C . LEU D 1 71 ? 29.851 10.494 -24.435 1.00 30.82 54 LEU D C 1
ATOM 9808 O O . LEU D 1 71 ? 29.093 9.525 -24.648 1.00 31.83 54 LEU D O 1
ATOM 9813 N N . ILE D 1 72 ? 31.181 10.406 -24.324 1.00 30.29 55 ILE D N 1
ATOM 9814 C CA . ILE D 1 72 ? 31.969 9.155 -24.544 1.00 31.09 55 ILE D CA 1
ATOM 9815 C C . ILE D 1 72 ? 31.660 8.157 -23.422 1.00 32.35 55 ILE D C 1
ATOM 9816 O O . ILE D 1 72 ? 31.435 6.974 -23.743 1.00 33.09 55 ILE D O 1
ATOM 9821 N N . SER D 1 73 ? 31.649 8.614 -22.164 1.00 33.53 56 SER D N 1
ATOM 9822 C CA . SER D 1 73 ? 31.386 7.773 -20.964 1.00 35.27 56 SER D CA 1
ATOM 9823 C C . SER D 1 73 ? 29.993 7.135 -21.061 1.00 36.17 56 SER D C 1
ATOM 9824 O O . SER D 1 73 ? 29.849 5.986 -20.613 1.00 37.03 56 SER D O 1
ATOM 9827 N N . LYS D 1 74 ? 29.018 7.844 -21.646 1.00 36.40 57 LYS D N 1
ATOM 9828 C CA . LYS D 1 74 ? 27.605 7.389 -21.765 1.00 37.73 57 LYS D CA 1
ATOM 9829 C C . LYS D 1 74 ? 27.370 6.711 -23.124 1.00 37.14 57 LYS D C 1
ATOM 9830 O O . LYS D 1 74 ? 26.228 6.271 -23.365 1.00 38.05 57 LYS D O 1
ATOM 9836 N N . ASN D 1 75 ? 28.407 6.624 -23.965 1.00 35.77 58 ASN D N 1
ATOM 9837 C CA . ASN D 1 75 ? 28.384 5.970 -25.302 1.00 35.56 58 ASN D CA 1
ATOM 9838 C C . ASN D 1 75 ? 27.285 6.612 -26.160 1.00 33.36 58 ASN D C 1
ATOM 9839 O O . ASN D 1 75 ? 26.533 5.878 -26.827 1.00 33.35 58 ASN D O 1
ATOM 9844 N N . ILE D 1 76 ? 27.195 7.942 -26.132 1.00 31.00 59 ILE D N 1
ATOM 9845 C CA . ILE D 1 76 ? 26.305 8.741 -27.025 1.00 31.23 59 ILE D CA 1
ATOM 9846 C C . ILE D 1 76 ? 27.060 8.965 -28.340 1.00 31.95 59 ILE D C 1
ATOM 9847 O O . ILE D 1 76 ? 28.116 9.626 -28.301 1.00 34.03 59 ILE D O 1
ATOM 9852 N N . ASN D 1 77 ? 26.552 8.397 -29.441 1.00 32.36 60 ASN D N 1
ATOM 9853 C CA . ASN D 1 77 ? 27.181 8.415 -30.791 1.00 30.75 60 ASN D CA 1
ATOM 9854 C C . ASN D 1 77 ? 26.307 9.187 -31.789 1.00 30.53 60 ASN D C 1
ATOM 9855 O O . ASN D 1 77 ? 26.873 9.789 -32.726 1.00 30.05 60 ASN D O 1
ATOM 9860 N N . ASP D 1 78 ? 24.983 9.161 -31.613 1.00 29.73 61 ASP D N 1
ATOM 9861 C CA . ASP D 1 78 ? 24.009 9.752 -32.566 1.00 29.49 61 ASP D CA 1
ATOM 9862 C C . ASP D 1 78 ? 23.835 11.245 -32.263 1.00 29.03 61 ASP D C 1
ATOM 9863 O O . ASP D 1 78 ? 23.114 11.579 -31.301 1.00 30.59 61 ASP D O 1
ATOM 9868 N N . ALA D 1 79 ? 24.453 12.107 -33.077 1.00 28.37 62 ALA D N 1
ATOM 9869 C CA . ALA D 1 79 ? 24.378 13.583 -32.966 1.00 27.00 62 ALA D CA 1
ATOM 9870 C C . ALA D 1 79 ? 22.919 14.048 -33.064 1.00 26.70 62 ALA D C 1
ATOM 9871 O O . ALA D 1 79 ? 22.584 15.047 -32.408 1.00 26.41 62 ALA D O 1
ATOM 9873 N N . ALA D 1 80 ? 22.086 13.344 -33.843 1.00 26.56 63 ALA D N 1
ATOM 9874 C CA . ALA D 1 80 ? 20.667 13.693 -34.101 1.00 27.61 63 ALA D CA 1
ATOM 9875 C C . ALA D 1 80 ? 19.828 13.553 -32.821 1.00 28.55 63 ALA D C 1
ATOM 9876 O O . ALA D 1 80 ? 18.750 14.178 -32.759 1.00 31.00 63 ALA D O 1
ATOM 9878 N N . SER D 1 81 ? 20.295 12.770 -31.841 1.00 28.45 64 SER D N 1
ATOM 9879 C CA . SER D 1 81 ? 19.564 12.447 -30.587 1.00 29.25 64 SER D CA 1
ATOM 9880 C C . SER D 1 81 ? 19.597 13.641 -29.622 1.00 28.51 64 SER D C 1
ATOM 9881 O O . SER D 1 81 ? 20.572 14.418 -29.665 1.00 29.33 64 SER D O 1
ATOM 9884 N N . ASP D 1 82 ? 18.575 13.762 -28.769 1.00 28.47 65 ASP D N 1
ATOM 9885 C CA . ASP D 1 82 ? 18.444 14.852 -27.765 1.00 28.81 65 ASP D CA 1
ATOM 9886 C C . ASP D 1 82 ? 19.511 14.696 -26.676 1.00 28.14 65 ASP D C 1
ATOM 9887 O O . ASP D 1 82 ? 19.907 15.724 -26.102 1.00 26.95 65 ASP D O 1
ATOM 9892 N N . GLU D 1 83 ? 19.932 13.459 -26.389 1.00 28.64 66 GLU D N 1
ATOM 9893 C CA . GLU D 1 83 ? 20.994 13.147 -25.392 1.00 30.81 66 GLU D CA 1
ATOM 9894 C C . GLU D 1 83 ? 22.273 13.900 -25.775 1.00 28.87 66 GLU D C 1
ATOM 9895 O O . GL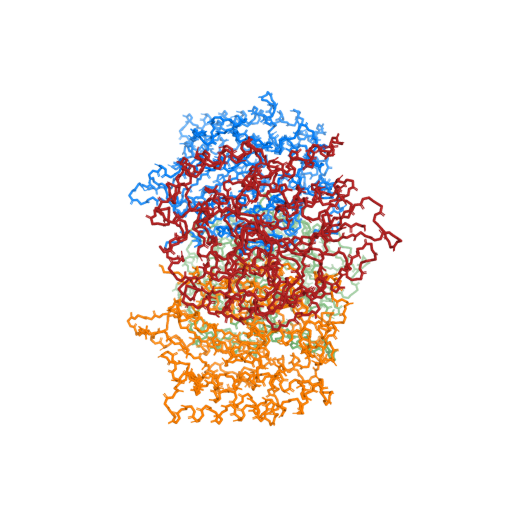U D 1 83 ? 22.882 14.528 -24.884 1.00 29.82 66 GLU D O 1
ATOM 9901 N N . TYR D 1 84 ? 22.656 13.847 -27.054 1.00 27.45 67 TYR D N 1
ATOM 9902 C CA . TYR D 1 84 ? 23.821 14.583 -27.611 1.00 25.41 67 TYR D CA 1
ATOM 9903 C C . TYR D 1 84 ? 23.658 16.084 -27.337 1.00 23.88 67 TYR D C 1
ATOM 9904 O O . TYR D 1 84 ? 24.519 16.646 -26.650 1.00 23.11 67 TYR D O 1
ATOM 9913 N N . THR D 1 85 ? 22.587 16.701 -27.844 1.00 24.19 68 THR D N 1
ATOM 9914 C CA . THR D 1 85 ? 22.370 18.177 -27.808 1.00 24.59 68 THR D CA 1
ATOM 9915 C C . THR D 1 85 ? 22.370 18.677 -26.356 1.00 24.73 68 THR D C 1
ATOM 9916 O O . THR D 1 85 ? 23.050 19.690 -26.082 1.00 25.04 68 THR D O 1
ATOM 9920 N N . GLN D 1 86 ? 21.645 17.999 -25.460 1.00 26.40 69 GLN D N 1
ATOM 9921 C CA . GLN D 1 86 ? 21.388 18.473 -24.069 1.00 27.75 69 GLN D CA 1
ATOM 9922 C C . GLN D 1 86 ? 22.683 18.465 -23.238 1.00 26.53 69 GLN D C 1
ATOM 9923 O O . GLN D 1 86 ? 22.752 19.248 -22.275 1.00 26.41 69 GLN D O 1
ATOM 9929 N N . ALA D 1 87 ? 23.687 17.666 -23.618 1.00 25.92 70 ALA D N 1
ATOM 9930 C CA . ALA D 1 87 ? 24.994 17.549 -22.921 1.00 25.70 70 ALA D CA 1
ATOM 9931 C C . ALA D 1 87 ? 25.763 18.879 -22.946 1.00 23.94 70 ALA D C 1
ATOM 9932 O O . ALA D 1 87 ? 26.672 19.051 -22.106 1.00 23.56 70 ALA D O 1
ATOM 9934 N N . PHE D 1 88 ? 25.429 19.770 -23.884 1.00 22.00 71 PHE D N 1
ATOM 9935 C CA . PHE D 1 88 ? 26.149 21.041 -24.164 1.00 21.95 71 PHE D CA 1
ATOM 9936 C C . PHE D 1 88 ? 25.515 22.216 -23.415 1.00 22.15 71 PHE D C 1
ATOM 9937 O O . PHE D 1 88 ? 26.234 23.187 -23.126 1.00 24.18 71 PHE D O 1
ATOM 9945 N N . LEU D 1 89 ? 24.210 22.143 -23.137 1.00 23.31 72 LEU D N 1
ATOM 9946 C CA . LEU D 1 89 ? 23.379 23.330 -22.794 1.00 24.27 72 LEU D CA 1
ATOM 9947 C C . LEU D 1 89 ? 23.785 23.915 -21.440 1.00 24.84 72 LEU D C 1
ATOM 9948 O O . LEU D 1 89 ? 23.864 25.137 -21.313 1.00 24.35 72 LEU D O 1
ATOM 9953 N N . PRO D 1 90 ? 24.059 23.108 -20.385 1.00 25.81 73 PRO D N 1
ATOM 9954 C CA . PRO D 1 90 ? 24.529 23.661 -19.111 1.00 26.59 73 PRO D CA 1
ATOM 9955 C C . PRO D 1 90 ? 25.808 24.506 -19.243 1.00 25.56 73 PRO D C 1
ATOM 9956 O O . PRO D 1 90 ? 25.855 25.572 -18.663 1.00 25.91 73 PRO D O 1
ATOM 9960 N N . THR D 1 91 ? 26.801 24.029 -20.002 1.00 25.60 74 THR D N 1
ATOM 9961 C CA . THR D 1 91 ? 28.084 24.739 -20.274 1.00 24.81 74 THR D CA 1
ATOM 9962 C C . THR D 1 91 ? 27.793 26.102 -20.912 1.00 23.90 74 THR D C 1
ATOM 9963 O O . THR D 1 91 ? 28.373 27.109 -20.457 1.00 23.60 74 THR D O 1
ATOM 9967 N N . ALA D 1 92 ? 26.944 26.122 -21.941 1.00 23.36 75 ALA D N 1
ATOM 9968 C CA . ALA D 1 92 ? 26.541 27.347 -22.671 1.00 22.40 75 ALA D CA 1
ATOM 9969 C C . ALA D 1 92 ? 25.931 28.351 -21.683 1.00 22.65 75 ALA D C 1
ATOM 9970 O O . ALA D 1 92 ? 26.314 29.536 -21.733 1.00 25.08 75 ALA D O 1
ATOM 9972 N N . SER D 1 93 ? 25.027 27.888 -20.813 1.00 23.60 76 SER D N 1
ATOM 9973 C CA . SER D 1 93 ? 24.355 28.700 -19.762 1.00 24.75 76 SER D CA 1
ATOM 9974 C C . SER D 1 93 ? 25.399 29.324 -18.828 1.00 24.36 76 SER D C 1
ATOM 9975 O O . SER D 1 93 ? 25.283 30.529 -18.525 1.00 24.16 76 SER D O 1
ATOM 9978 N N . ALA D 1 94 ? 26.367 28.524 -18.373 1.00 24.57 77 ALA D N 1
ATOM 9979 C CA . ALA D 1 94 ? 27.451 28.950 -17.455 1.00 25.05 77 ALA D CA 1
ATOM 9980 C C . ALA D 1 94 ? 28.281 30.060 -18.113 1.00 24.19 77 ALA D C 1
ATOM 9981 O O . ALA D 1 94 ? 28.624 31.032 -17.416 1.00 24.22 77 ALA D O 1
ATOM 9983 N N . LEU D 1 95 ? 28.585 29.920 -19.407 1.00 23.13 78 LEU D N 1
ATOM 9984 C CA . LEU D 1 95 ? 29.356 30.922 -20.193 1.00 22.98 78 LEU D CA 1
ATOM 9985 C C . LEU D 1 95 ? 28.546 32.219 -20.323 1.00 22.71 78 LEU D C 1
ATOM 9986 O O . LEU D 1 95 ? 29.152 33.296 -20.198 1.00 22.60 78 LEU D O 1
ATOM 9991 N N . GLU D 1 96 ? 27.232 32.128 -20.550 1.00 22.99 79 GLU D N 1
ATOM 9992 C CA . GLU D 1 96 ? 26.333 33.315 -20.619 1.00 23.71 79 GLU D CA 1
ATOM 9993 C C . GLU D 1 96 ? 26.367 34.065 -19.278 1.00 24.72 79 GLU D C 1
ATOM 9994 O O . GLU D 1 96 ? 26.404 35.311 -19.299 1.00 25.09 79 GLU D O 1
ATOM 10000 N N . GLU D 1 97 ? 26.361 33.347 -18.153 1.00 25.36 80 GLU D N 1
ATOM 10001 C CA . GLU D 1 97 ? 26.358 33.974 -16.803 1.00 26.59 80 GLU D CA 1
ATOM 10002 C C . GLU D 1 97 ? 27.724 34.625 -16.549 1.00 26.88 80 GLU D C 1
ATOM 10003 O O . GLU D 1 97 ? 27.741 35.740 -15.998 1.00 27.89 80 GLU D O 1
ATOM 10009 N N . LYS D 1 98 ? 28.817 33.968 -16.953 1.00 26.80 81 LYS D N 1
ATOM 10010 C CA . LYS D 1 98 ? 30.198 34.518 -16.855 1.00 27.76 81 LYS D CA 1
ATOM 10011 C C . LYS D 1 98 ? 30.286 35.817 -17.665 1.00 26.69 81 LYS D C 1
ATOM 10012 O O . LYS D 1 98 ? 30.941 36.757 -17.190 1.00 26.54 81 LYS D O 1
ATOM 10018 N N . ALA D 1 99 ? 29.656 35.857 -18.844 1.00 25.83 82 ALA D N 1
ATOM 10019 C CA . ALA D 1 99 ? 29.616 37.042 -19.736 1.00 25.75 82 ALA D CA 1
ATOM 10020 C C . ALA D 1 99 ? 28.863 38.184 -19.041 1.00 26.51 82 ALA D C 1
ATOM 10021 O O . ALA D 1 99 ? 29.358 39.327 -19.077 1.00 28.06 82 ALA D O 1
ATOM 10023 N N . ALA D 1 100 ? 27.717 37.876 -18.424 1.00 26.68 83 ALA D N 1
ATOM 10024 C CA . ALA D 1 100 ? 26.860 38.831 -17.683 1.00 27.90 83 ALA D CA 1
ATOM 10025 C C . ALA D 1 100 ? 27.667 39.465 -16.544 1.00 29.07 83 ALA D C 1
ATOM 10026 O O . ALA D 1 100 ? 27.554 40.692 -16.354 1.00 31.97 83 ALA D O 1
ATOM 10028 N N . GLN D 1 101 ? 28.456 38.657 -15.828 1.00 29.07 84 GLN D N 1
ATOM 10029 C CA . GLN D 1 101 ? 29.351 39.107 -14.728 1.00 31.13 84 GLN D CA 1
ATOM 10030 C C . GLN D 1 101 ? 30.434 40.018 -15.318 1.00 31.22 84 GLN D C 1
ATOM 10031 O O . GLN D 1 101 ? 30.662 41.104 -14.751 1.00 33.21 84 GLN D O 1
ATOM 10037 N N . ALA D 1 102 ? 31.063 39.594 -16.420 1.00 31.13 85 ALA D N 1
ATOM 10038 C CA . ALA D 1 102 ? 32.126 40.346 -17.130 1.00 32.26 85 ALA D CA 1
ATOM 10039 C C . ALA D 1 102 ? 31.584 41.708 -17.581 1.00 33.16 85 ALA D C 1
ATOM 10040 O O . ALA D 1 102 ? 32.287 42.719 -17.368 1.00 34.82 85 ALA D O 1
ATOM 10042 N N . LEU D 1 103 ? 30.374 41.736 -18.152 1.00 33.82 86 LEU D N 1
ATOM 10043 C CA . LEU D 1 103 ? 29.735 42.967 -18.697 1.00 36.43 86 LEU D CA 1
ATOM 10044 C C . LEU D 1 103 ? 29.450 43.947 -17.553 1.00 37.57 86 LEU D C 1
ATOM 10045 O O . LEU D 1 103 ? 29.745 45.148 -17.724 1.00 38.98 86 LEU D O 1
ATOM 10050 N N . GLN D 1 104 ? 28.908 43.448 -16.435 1.00 38.13 87 GLN D N 1
ATOM 10051 C CA . GLN D 1 104 ? 28.603 44.233 -15.206 1.00 40.16 87 GLN D CA 1
ATOM 10052 C C . GLN D 1 104 ? 29.867 44.958 -14.725 1.00 41.38 87 GLN D C 1
ATOM 10053 O O . GLN D 1 104 ? 29.755 46.137 -14.329 1.00 44.60 87 GLN D O 1
ATOM 10055 N N . ALA D 1 105 ? 31.018 44.277 -14.778 1.00 41.72 88 ALA D N 1
ATOM 10056 C CA . ALA D 1 105 ? 32.335 44.761 -14.298 1.00 43.08 88 ALA D CA 1
ATOM 10057 C C . ALA D 1 105 ? 32.998 45.683 -15.333 1.00 42.98 88 ALA D C 1
ATOM 10058 O O . ALA D 1 105 ? 34.135 46.127 -15.071 1.00 44.91 88 ALA D O 1
ATOM 10060 N N . GLY D 1 106 ? 32.333 45.949 -16.464 1.00 40.79 89 GLY D N 1
ATOM 10061 C CA . GLY D 1 106 ? 32.791 46.895 -17.501 1.00 41.09 89 GLY D CA 1
ATOM 10062 C C . GLY D 1 106 ? 33.814 46.279 -18.444 1.00 39.65 89 GLY D C 1
ATOM 10063 O O . GLY D 1 106 ? 34.472 47.048 -19.179 1.00 40.28 89 GLY D O 1
ATOM 10064 N N . LYS D 1 107 ? 33.944 44.948 -18.437 1.00 37.72 90 LYS D N 1
ATOM 10065 C CA . LYS D 1 107 ? 34.926 44.187 -19.258 1.00 37.39 90 LYS D CA 1
ATOM 10066 C C . LYS D 1 107 ? 34.219 43.685 -20.524 1.00 36.40 90 LYS D C 1
ATOM 10067 O O . LYS D 1 107 ? 33.877 42.480 -20.588 1.00 35.62 90 LYS D O 1
ATOM 10073 N N . HIS D 1 108 ? 34.019 44.589 -21.490 1.00 36.69 91 HIS D N 1
ATOM 10074 C CA . HIS D 1 108 ? 33.224 44.382 -22.732 1.00 35.47 91 HIS D CA 1
ATOM 10075 C C . HIS D 1 108 ? 33.845 43.276 -23.594 1.00 33.38 91 HIS D C 1
ATOM 10076 O O . HIS D 1 108 ? 33.082 42.416 -24.077 1.00 31.43 91 HIS D O 1
ATOM 10078 N N . GLU D 1 109 ? 35.169 43.307 -23.787 1.00 32.87 92 GLU D N 1
ATOM 10079 C CA . GLU D 1 109 ? 35.915 42.348 -24.648 1.00 32.43 92 GLU D CA 1
ATOM 10080 C C . GLU D 1 109 ? 35.824 40.942 -24.043 1.00 31.28 92 GLU D C 1
ATOM 10081 O O . GLU D 1 109 ? 35.628 39.982 -24.816 1.00 30.75 92 GLU D O 1
ATOM 10083 N N . GLU D 1 110 ? 35.961 40.833 -22.718 1.00 31.71 93 GLU D N 1
ATOM 10084 C CA . GLU D 1 110 ? 35.869 39.552 -21.966 1.00 32.24 93 GLU D CA 1
ATOM 10085 C C . GLU D 1 110 ? 34.465 38.964 -22.163 1.00 30.54 93 GLU D C 1
ATOM 10086 O O . GLU D 1 110 ? 34.372 37.759 -22.471 1.00 29.53 93 GLU D O 1
ATOM 10092 N N . ALA D 1 111 ? 33.425 39.792 -22.006 1.00 29.44 94 ALA D N 1
ATOM 10093 C CA . ALA D 1 111 ? 31.999 39.421 -22.182 1.00 28.24 94 ALA D CA 1
ATOM 10094 C C . ALA D 1 111 ? 31.773 38.880 -23.599 1.00 26.29 94 ALA D C 1
ATOM 10095 O O . ALA D 1 111 ? 31.169 37.801 -23.728 1.00 25.03 94 ALA D O 1
ATOM 10097 N N . SER D 1 112 ? 32.247 39.602 -24.618 1.00 26.09 95 SER D N 1
ATOM 10098 C CA . SER D 1 112 ? 32.129 39.225 -26.052 1.00 26.10 95 SER D CA 1
ATOM 10099 C C . SER D 1 112 ? 32.736 37.835 -26.287 1.00 24.45 95 SER D C 1
ATOM 10100 O O . SER D 1 112 ? 32.058 36.996 -26.913 1.00 25.07 95 SER D O 1
ATOM 10103 N N . ASN D 1 113 ? 33.960 37.604 -25.801 1.00 25.31 96 ASN D N 1
ATOM 10104 C CA . ASN D 1 113 ? 34.717 36.337 -25.997 1.00 26.10 96 ASN D CA 1
ATOM 10105 C C . ASN D 1 113 ? 33.948 35.176 -25.356 1.00 23.93 96 ASN D C 1
ATOM 10106 O O . ASN D 1 113 ? 33.896 34.096 -25.973 1.00 25.32 96 ASN D O 1
ATOM 10111 N N . LEU D 1 114 ? 33.365 35.396 -24.175 1.00 22.97 97 LEU D N 1
ATOM 10112 C CA . LEU D 1 114 ? 32.599 34.361 -23.426 1.00 23.22 97 LEU D CA 1
ATOM 10113 C C . LEU D 1 114 ? 31.306 34.043 -24.185 1.00 22.30 97 LEU D C 1
ATOM 10114 O O . LEU D 1 114 ? 30.957 32.847 -24.292 1.00 21.16 97 LEU D O 1
ATOM 10119 N N . LEU D 1 115 ? 30.624 35.069 -24.700 1.00 22.11 98 LEU D N 1
ATOM 10120 C CA . LEU D 1 115 ? 29.361 34.901 -25.472 1.00 22.37 98 LEU D CA 1
ATOM 10121 C C . LEU D 1 115 ? 29.660 34.187 -26.797 1.00 22.03 98 LEU D C 1
ATOM 10122 O O . LEU D 1 115 ? 28.846 33.336 -27.210 1.00 22.24 98 LEU D O 1
ATOM 10127 N N . CYS D 1 116 ? 30.773 34.523 -27.453 1.00 21.50 99 CYS D N 1
ATOM 10128 C CA . CYS D 1 116 ? 31.227 33.835 -28.691 1.00 22.54 99 CYS D CA 1
ATOM 10129 C C . CYS D 1 116 ? 31.525 32.365 -28.372 1.00 22.03 99 CYS D C 1
ATOM 10130 O O . CYS D 1 116 ? 31.138 31.499 -29.176 1.00 20.98 99 CYS D O 1
ATOM 10133 N N . ARG D 1 117 ? 32.165 32.092 -27.231 1.00 22.18 100 ARG D N 1
ATOM 10134 C CA . ARG D 1 117 ? 32.432 30.705 -26.760 1.00 22.52 100 ARG D CA 1
ATOM 10135 C C . ARG D 1 117 ? 31.101 29.979 -26.532 1.00 22.05 100 ARG D C 1
ATOM 10136 O O . ARG D 1 117 ? 30.974 28.829 -26.997 1.00 22.41 100 ARG D O 1
ATOM 10144 N N . ALA D 1 118 ? 30.133 30.627 -25.880 1.00 21.70 101 ALA D N 1
ATOM 10145 C CA . ALA D 1 118 ? 28.781 30.063 -25.652 1.00 21.32 101 ALA D CA 1
ATOM 10146 C C . ALA D 1 118 ? 28.146 29.732 -27.007 1.00 20.79 101 ALA D C 1
ATOM 10147 O O . ALA D 1 118 ? 27.534 28.656 -27.127 1.00 21.63 101 ALA D O 1
ATOM 10149 N N . ALA D 1 119 ? 28.313 30.611 -28.000 1.00 19.90 102 ALA D N 1
ATOM 10150 C CA . ALA D 1 119 ? 27.758 30.441 -29.365 1.00 19.98 102 ALA D CA 1
ATOM 10151 C C . ALA D 1 119 ? 28.351 29.186 -30.020 1.00 19.91 102 ALA D C 1
ATOM 10152 O O . ALA D 1 119 ? 27.595 28.474 -30.711 1.00 19.19 102 ALA D O 1
ATOM 10154 N N . VAL D 1 120 ? 29.643 28.905 -29.808 1.00 19.99 103 VAL D N 1
ATOM 10155 C CA . VAL D 1 120 ? 30.311 27.712 -30.414 1.00 20.36 103 VAL D CA 1
ATOM 10156 C C . VAL D 1 120 ? 29.753 26.462 -29.729 1.00 19.33 103 VAL D C 1
ATOM 10157 O O . VAL D 1 120 ? 29.545 25.458 -30.425 1.00 19.65 103 VAL D O 1
ATOM 10161 N N . VAL D 1 121 ? 29.522 26.528 -28.416 1.00 19.49 104 VAL D N 1
ATOM 10162 C CA . VAL D 1 121 ? 28.964 25.390 -27.626 1.00 19.18 104 VAL D CA 1
ATOM 10163 C C . VAL D 1 121 ? 27.594 25.042 -28.220 1.00 19.06 104 VAL D C 1
ATOM 10164 O O . VAL D 1 121 ? 27.354 23.853 -28.510 1.00 19.81 104 VAL D O 1
ATOM 10168 N N . TYR D 1 122 ? 26.745 26.043 -28.464 1.00 19.13 105 TYR D N 1
ATOM 10169 C CA . TYR D 1 122 ? 25.410 25.835 -29.086 1.00 19.41 105 TYR D CA 1
ATOM 10170 C C . TYR D 1 122 ? 25.588 25.281 -30.502 1.00 19.02 105 TYR D C 1
ATOM 10171 O O . TYR D 1 122 ? 24.830 24.365 -30.873 1.00 20.24 105 TYR D O 1
ATOM 10180 N N . ARG D 1 123 ? 26.552 25.819 -31.257 1.00 18.92 106 ARG D N 1
ATOM 10181 C CA . ARG D 1 123 ? 26.849 25.402 -32.654 1.00 18.50 106 ARG D CA 1
ATOM 10182 C C . ARG D 1 123 ? 27.108 23.894 -32.697 1.00 18.63 106 ARG D C 1
ATOM 10183 O O . ARG D 1 123 ? 26.454 23.207 -33.502 1.00 19.59 106 ARG D O 1
ATOM 10191 N N . ILE D 1 124 ? 28.032 23.396 -31.872 1.00 19.05 107 ILE D N 1
ATOM 10192 C CA . ILE D 1 124 ? 28.396 21.947 -31.863 1.00 20.07 107 ILE D CA 1
ATOM 10193 C C . ILE D 1 124 ? 27.171 21.133 -31.410 1.00 19.80 107 ILE D C 1
ATOM 10194 O O . ILE D 1 124 ? 26.917 20.071 -32.015 1.00 19.37 107 ILE D O 1
ATOM 10199 N N . SER D 1 125 ? 26.387 21.638 -30.448 1.00 20.77 108 SER D N 1
ATOM 10200 C CA . SER D 1 125 ? 25.195 20.939 -29.889 1.00 20.75 108 SER D CA 1
ATOM 10201 C C . SER D 1 125 ? 24.157 20.664 -30.989 1.00 20.61 108 SER D C 1
ATOM 10202 O O . SER D 1 125 ? 23.447 19.662 -30.866 1.00 22.52 108 SER D O 1
ATOM 10205 N N . ARG D 1 126 ? 24.080 21.505 -32.029 1.00 20.24 109 ARG D N 1
ATOM 10206 C CA . ARG D 1 126 ? 23.047 21.403 -33.098 1.00 21.42 109 ARG D CA 1
ATOM 10207 C C . ARG D 1 126 ? 23.645 20.765 -34.364 1.00 21.37 109 ARG D C 1
ATOM 10208 O O . ARG D 1 126 ? 22.925 20.697 -35.376 1.00 21.55 109 ARG D O 1
ATOM 10216 N N . PHE D 1 127 ? 24.897 20.291 -34.314 1.00 21.75 110 PHE D N 1
ATOM 10217 C CA . PHE D 1 127 ? 25.563 19.587 -35.443 1.00 21.97 110 PHE D CA 1
ATOM 10218 C C . PHE D 1 127 ? 24.859 18.246 -35.655 1.00 23.85 110 PHE D C 1
ATOM 10219 O O . PHE D 1 127 ? 24.536 17.577 -34.675 1.00 23.88 110 PHE D O 1
ATOM 10227 N N . PRO D 1 128 ? 24.605 17.786 -36.907 1.00 23.67 111 PRO D N 1
ATOM 10228 C CA . PRO D 1 128 ? 24.970 18.497 -38.136 1.00 23.09 111 PRO D CA 1
ATOM 10229 C C . PRO D 1 128 ? 23.873 19.332 -38.810 1.00 22.14 111 PRO D C 1
ATOM 10230 O O . PRO D 1 128 ? 24.147 19.894 -39.855 1.00 23.79 111 PRO D O 1
ATOM 10234 N N . TYR D 1 129 ? 22.660 19.358 -38.254 1.00 20.35 112 TYR D N 1
ATOM 10235 C CA . TYR D 1 129 ? 21.469 19.899 -38.962 1.00 19.73 112 TYR D CA 1
ATOM 10236 C C . TYR D 1 129 ? 20.338 20.227 -37.984 1.00 20.07 112 TYR D C 1
ATOM 10237 O O . TYR D 1 129 ? 19.938 19.348 -37.206 1.00 21.15 112 TYR D O 1
ATOM 10246 N N . VAL D 1 130 ? 19.831 21.463 -38.050 1.00 20.57 113 VAL D N 1
ATOM 10247 C CA . VAL D 1 130 ? 18.532 21.872 -37.440 1.00 20.72 113 VAL D CA 1
ATOM 10248 C C . VAL D 1 130 ? 17.421 21.435 -38.402 1.00 21.11 113 VAL D C 1
ATOM 10249 O O . VAL D 1 130 ? 17.346 21.990 -39.521 1.00 19.46 113 VAL D O 1
ATOM 10253 N N . ASP D 1 131 ? 16.603 20.462 -37.995 1.00 22.36 114 ASP D N 1
ATOM 10254 C CA . ASP D 1 131 ? 15.473 19.955 -38.817 1.00 23.67 114 ASP D CA 1
ATOM 10255 C C . ASP D 1 131 ? 14.433 21.074 -38.950 1.00 23.52 114 ASP D C 1
ATOM 10256 O O . ASP D 1 131 ? 13.732 21.367 -37.958 1.00 24.85 114 ASP D O 1
ATOM 10261 N N . ILE D 1 132 ? 14.337 21.653 -40.149 1.00 23.30 115 ILE D N 1
ATOM 10262 C CA . ILE D 1 132 ? 13.441 22.799 -40.492 1.00 24.81 115 ILE D CA 1
ATOM 10263 C C . ILE D 1 132 ? 11.964 22.405 -40.335 1.00 25.14 115 ILE D C 1
ATOM 10264 O O . ILE D 1 132 ? 11.125 23.327 -40.347 1.00 26.15 115 ILE D O 1
ATOM 10269 N N . THR D 1 133 ? 11.650 21.105 -40.232 1.00 25.30 116 THR D N 1
ATOM 10270 C CA . THR D 1 133 ? 10.265 20.571 -40.082 1.00 25.97 116 THR D CA 1
ATOM 10271 C C . THR D 1 133 ? 9.951 20.252 -38.612 1.00 26.09 116 THR D C 1
ATOM 10272 O O . THR D 1 133 ? 8.840 19.756 -38.358 1.00 27.36 116 THR D O 1
ATOM 10276 N N . LYS D 1 134 ? 10.872 20.527 -37.682 1.00 25.36 117 LYS D N 1
ATOM 10277 C CA . LYS D 1 134 ? 10.712 20.202 -36.237 1.00 25.38 117 LYS D CA 1
ATOM 10278 C C . LYS D 1 134 ? 10.994 21.453 -35.413 1.00 25.23 117 LYS D C 1
ATOM 10279 O O . LYS D 1 134 ? 12.060 21.583 -34.816 1.00 23.18 117 LYS D O 1
ATOM 10285 N N . PRO D 1 135 ? 10.039 22.409 -35.361 1.00 27.43 118 PRO D N 1
ATOM 10286 C CA . PRO D 1 135 ? 10.259 23.687 -34.683 1.00 27.53 118 PRO D CA 1
ATOM 10287 C C . PRO D 1 135 ? 10.437 23.570 -33.159 1.00 26.42 118 PRO D C 1
ATOM 10288 O O . PRO D 1 135 ? 10.958 24.497 -32.572 1.00 26.36 118 PRO D O 1
ATOM 10292 N N . ASN D 1 136 ? 10.015 22.448 -32.564 1.00 26.46 119 ASN D N 1
ATOM 10293 C CA . ASN D 1 136 ? 10.107 22.184 -31.103 1.00 27.72 119 ASN D CA 1
ATOM 10294 C C . ASN D 1 136 ? 11.372 21.377 -30.783 1.00 25.66 119 ASN D C 1
ATOM 10295 O O . ASN D 1 136 ? 11.600 21.109 -29.587 1.00 26.41 119 ASN D O 1
ATOM 10300 N N . SER D 1 137 ? 12.172 21.019 -31.792 1.00 23.76 120 SER D N 1
ATOM 10301 C CA . SER D 1 137 ? 13.399 20.194 -31.625 1.00 23.33 120 SER D CA 1
ATOM 10302 C C . SER D 1 137 ? 14.412 20.956 -30.762 1.00 22.67 120 SER D C 1
ATOM 10303 O O . SER D 1 137 ? 14.444 22.202 -30.845 1.00 21.84 120 SER D O 1
ATOM 10306 N N . ILE D 1 138 ? 15.215 20.241 -29.969 1.00 22.97 121 ILE D N 1
ATOM 10307 C CA . ILE D 1 138 ? 16.193 20.863 -29.027 1.00 23.12 121 ILE D CA 1
ATOM 10308 C C . ILE D 1 138 ? 17.290 21.571 -29.838 1.00 22.17 121 ILE D C 1
ATOM 10309 O O . ILE D 1 138 ? 17.801 22.598 -29.359 1.00 23.38 121 ILE D O 1
ATOM 10314 N N . LYS D 1 139 ? 17.632 21.064 -31.027 1.00 21.90 122 LYS D N 1
ATOM 10315 C CA . LYS D 1 139 ? 18.649 21.694 -31.913 1.00 21.78 122 LYS D CA 1
ATOM 10316 C C . LYS D 1 139 ? 18.148 23.069 -32.372 1.00 21.36 122 LYS D C 1
ATOM 10317 O O . LYS D 1 139 ? 18.976 23.998 -32.447 1.00 21.58 122 LYS D O 1
ATOM 10323 N N . ARG D 1 140 ? 16.850 23.203 -32.666 1.00 21.41 123 ARG D N 1
ATOM 10324 C CA . ARG D 1 140 ? 16.227 24.515 -33.002 1.00 21.50 123 ARG D CA 1
ATOM 10325 C C . ARG D 1 140 ? 16.382 25.439 -31.785 1.00 21.14 123 ARG D C 1
ATOM 10326 O O . ARG D 1 140 ? 16.851 26.576 -31.963 1.00 19.96 123 ARG D O 1
ATOM 10334 N N . VAL D 1 141 ? 16.045 24.954 -30.585 1.00 21.65 124 VAL D N 1
ATOM 10335 C CA . VAL D 1 141 ? 16.203 25.727 -29.313 1.00 22.27 124 VAL D CA 1
ATOM 10336 C C . VAL D 1 141 ? 17.659 26.199 -29.208 1.00 20.48 124 VAL D C 1
ATOM 10337 O O . VAL D 1 141 ? 17.872 27.390 -28.916 1.00 20.82 124 VAL D O 1
ATOM 10341 N N . ALA D 1 142 ? 18.620 25.306 -29.458 1.00 20.49 125 ALA D N 1
ATOM 10342 C CA . ALA D 1 142 ? 20.073 25.591 -29.393 1.00 19.69 125 ALA D CA 1
ATOM 10343 C C . ALA D 1 142 ? 20.432 26.684 -30.407 1.00 18.73 125 ALA D C 1
ATOM 10344 O O . ALA D 1 142 ? 21.200 27.593 -30.046 1.00 19.30 125 ALA D O 1
ATOM 10346 N N . PHE D 1 143 ? 19.897 26.604 -31.629 1.00 17.87 126 PHE D N 1
ATOM 10347 C CA . PHE D 1 143 ? 20.159 27.589 -32.711 1.00 18.00 126 PHE D CA 1
ATOM 10348 C C . PHE D 1 143 ? 19.636 28.963 -32.278 1.00 18.87 126 PHE D C 1
ATOM 10349 O O . PHE D 1 143 ? 20.359 29.953 -32.465 1.00 19.24 126 PHE D O 1
ATOM 10357 N N . GLU D 1 144 ? 18.424 29.023 -31.718 1.00 19.52 127 GLU D N 1
ATOM 10358 C CA . GLU D 1 144 ? 17.808 30.299 -31.261 1.00 19.87 127 GLU D CA 1
ATOM 10359 C C . GLU D 1 144 ? 18.703 30.923 -30.182 1.00 19.29 127 GLU D C 1
ATOM 10360 O O . GLU D 1 144 ? 18.965 32.134 -30.265 1.00 20.07 127 GLU D O 1
ATOM 10366 N N . ARG D 1 145 ? 19.180 30.125 -29.223 1.00 18.91 128 ARG D N 1
ATOM 10367 C CA . ARG D 1 145 ? 20.066 30.605 -28.125 1.00 18.83 128 ARG D CA 1
ATOM 10368 C C . ARG D 1 145 ? 21.410 31.061 -28.716 1.00 18.61 128 ARG D C 1
ATOM 10369 O O . ARG D 1 145 ? 21.954 32.082 -28.249 1.00 19.31 128 ARG D O 1
ATOM 10377 N N . GLN D 1 146 ? 21.935 30.341 -29.709 1.00 18.52 129 GLN D N 1
ATOM 10378 C CA . GLN D 1 146 ? 23.221 30.700 -30.366 1.00 18.70 129 GLN D CA 1
ATOM 10379 C C . GLN D 1 146 ? 23.116 32.108 -30.960 1.00 18.50 129 GLN D C 1
ATOM 10380 O O . GLN D 1 146 ? 24.038 32.924 -30.748 1.00 18.89 129 GLN D O 1
ATOM 10386 N N . LYS D 1 147 ? 22.039 32.369 -31.700 1.00 18.87 130 LYS D N 1
ATOM 10387 C CA . LYS D 1 147 ? 21.823 33.654 -32.413 1.00 19.03 130 LYS D CA 1
ATOM 10388 C C . LYS D 1 147 ? 21.719 34.784 -31.382 1.00 18.87 130 LYS D C 1
ATOM 10389 O O . LYS D 1 147 ? 22.338 35.831 -31.605 1.00 20.73 130 LYS D O 1
ATOM 10395 N N . GLN D 1 148 ? 20.978 34.566 -30.292 1.00 19.23 131 GLN D N 1
ATOM 10396 C CA . GLN D 1 148 ? 20.825 35.552 -29.189 1.00 19.97 131 GLN D CA 1
ATOM 10397 C C . GLN D 1 148 ? 22.214 35.881 -28.628 1.00 20.47 131 GLN D C 1
ATOM 10398 O O . GLN D 1 148 ? 22.549 37.078 -28.528 1.00 20.92 131 GLN D O 1
ATOM 10400 N N . ALA D 1 149 ? 22.997 34.849 -28.303 1.00 20.34 132 ALA D N 1
ATOM 10401 C CA . ALA D 1 149 ? 24.343 34.961 -27.693 1.00 20.28 132 ALA D CA 1
ATOM 10402 C C . ALA D 1 149 ? 25.303 35.659 -28.664 1.00 20.16 132 ALA D C 1
ATOM 10403 O O . ALA D 1 149 ? 26.080 36.537 -28.222 1.00 21.99 132 ALA D O 1
ATOM 10405 N N . TYR D 1 150 ? 25.252 35.282 -29.941 1.00 19.18 133 TYR D N 1
ATOM 10406 C CA . TYR D 1 150 ? 26.165 35.793 -30.994 1.00 19.80 133 TYR D CA 1
ATOM 10407 C C . TYR D 1 150 ? 25.900 37.282 -31.242 1.00 20.83 133 TYR D C 1
ATOM 10408 O O . TYR D 1 150 ? 26.874 38.046 -31.270 1.00 21.23 133 TYR D O 1
ATOM 10417 N N . LEU D 1 151 ? 24.635 37.683 -31.412 1.00 22.77 134 LEU D N 1
ATOM 10418 C CA . LEU D 1 151 ? 24.257 39.106 -31.650 1.00 24.39 134 LEU D CA 1
ATOM 10419 C C . LEU D 1 151 ? 24.697 39.955 -30.453 1.00 24.66 134 LEU D C 1
ATOM 10420 O O . LEU D 1 151 ? 25.210 41.062 -30.681 1.00 25.53 134 LEU D O 1
ATOM 10425 N N . LYS D 1 152 ? 24.513 39.456 -29.227 1.00 24.36 135 LYS D N 1
ATOM 10426 C CA . LYS D 1 152 ? 24.960 40.154 -27.990 1.00 25.96 135 LYS D CA 1
ATOM 10427 C C . LYS D 1 152 ? 26.485 40.319 -28.036 1.00 24.44 135 LYS D C 1
ATOM 10428 O O . LYS D 1 152 ? 26.967 41.429 -27.735 1.00 25.44 135 LYS D O 1
ATOM 10434 N N . ALA D 1 153 ? 27.204 39.260 -28.424 1.00 23.44 136 ALA D N 1
ATOM 10435 C CA . ALA D 1 153 ? 28.685 39.195 -28.475 1.00 23.78 136 ALA D CA 1
ATOM 10436 C C . ALA D 1 153 ? 29.227 40.227 -29.472 1.00 24.40 136 ALA D C 1
ATOM 10437 O O . ALA D 1 153 ? 30.234 40.888 -29.152 1.00 26.34 136 ALA D O 1
ATOM 10439 N N . THR D 1 154 ? 28.587 40.345 -30.638 1.00 23.63 137 THR D N 1
ATOM 10440 C CA . THR D 1 154 ? 29.069 41.149 -31.796 1.00 24.29 137 THR D CA 1
ATOM 10441 C C . THR D 1 154 ? 28.514 42.579 -31.735 1.00 25.18 137 THR D C 1
ATOM 10442 O O . THR D 1 154 ? 28.994 43.421 -32.517 1.00 24.78 137 THR D O 1
ATOM 10446 N N . SER D 1 155 ? 27.544 42.849 -30.856 1.00 26.68 138 SER D N 1
ATOM 10447 C CA . SER D 1 155 ? 26.977 44.207 -30.629 1.00 28.19 138 SER D CA 1
ATOM 10448 C C . SER D 1 155 ? 28.049 45.123 -30.030 1.00 29.03 138 SER D C 1
ATOM 10449 O O . SER D 1 155 ? 27.914 46.352 -30.169 1.00 30.57 138 SER D O 1
ATOM 10452 N N . LEU D 1 156 ? 29.058 44.534 -29.383 1.00 29.65 139 LEU D N 1
ATOM 10453 C CA . LEU D 1 156 ? 30.152 45.242 -28.668 1.00 31.80 139 LEU D CA 1
ATOM 10454 C C . LEU D 1 156 ? 31.279 45.604 -29.647 1.00 30.47 139 LEU D C 1
ATOM 10455 O O . LEU D 1 156 ? 32.091 46.475 -29.292 1.00 32.50 139 LEU D O 1
ATOM 10460 N N . TRP D 1 157 ? 31.324 44.970 -30.826 1.00 28.71 140 TRP D N 1
ATOM 10461 C CA . TRP D 1 157 ? 32.353 45.221 -31.874 1.00 28.13 140 TRP D CA 1
ATOM 10462 C C . TRP D 1 157 ? 32.221 46.656 -32.400 1.00 28.34 140 TRP D C 1
ATOM 10463 O O . TRP D 1 157 ? 31.075 47.134 -32.520 1.00 28.03 140 TRP D O 1
ATOM 10474 N N . THR D 1 158 ? 33.351 47.299 -32.714 1.00 28.85 141 THR D N 1
ATOM 10475 C CA . THR D 1 158 ? 33.430 48.672 -33.291 1.00 29.41 141 THR D CA 1
ATOM 10476 C C . THR D 1 158 ? 32.553 48.735 -34.548 1.00 28.21 141 THR D C 1
ATOM 10477 O O . THR D 1 158 ? 31.795 49.718 -34.696 1.00 28.61 141 THR D O 1
ATOM 10481 N N . GLN D 1 159 ? 32.675 47.724 -35.413 1.00 26.21 142 GLN D N 1
ATOM 10482 C CA . GLN D 1 159 ? 31.792 47.476 -36.582 1.00 25.62 142 GLN D CA 1
ATOM 10483 C C . GLN D 1 159 ? 30.926 46.267 -36.241 1.00 24.61 142 GLN D C 1
ATOM 10484 O O . GLN D 1 159 ? 31.323 45.129 -36.484 1.00 24.02 142 GLN D O 1
ATOM 10490 N N . PRO D 1 160 ? 29.748 46.464 -35.622 1.00 24.46 143 PRO D N 1
ATOM 10491 C CA . PRO D 1 160 ? 28.953 45.344 -35.156 1.00 24.04 143 PRO D CA 1
ATOM 10492 C C . PRO D 1 160 ? 28.276 44.547 -36.273 1.00 23.25 143 PRO D C 1
ATOM 10493 O O . PRO D 1 160 ? 28.092 45.072 -37.326 1.00 22.40 143 PRO D O 1
ATOM 10497 N N . ILE D 1 161 ? 28.018 43.271 -35.999 1.00 23.92 144 ILE D N 1
ATOM 10498 C CA . ILE D 1 161 ? 27.201 42.459 -36.936 1.00 23.57 144 ILE D CA 1
ATOM 10499 C C . ILE D 1 161 ? 25.765 42.883 -36.644 1.00 24.04 144 ILE D C 1
ATOM 10500 O O . ILE D 1 161 ? 25.414 42.950 -35.467 1.00 26.81 144 ILE D O 1
ATOM 10505 N N . ARG D 1 162 ? 24.985 43.182 -37.674 1.00 22.81 145 ARG D N 1
ATOM 10506 C CA . ARG D 1 162 ? 23.579 43.576 -37.454 1.00 24.19 145 ARG D CA 1
ATOM 10507 C C . ARG D 1 162 ? 22.675 42.601 -38.205 1.00 22.95 145 ARG D C 1
ATOM 10508 O O . ARG D 1 162 ? 23.053 42.181 -39.293 1.00 22.63 145 ARG D O 1
ATOM 10516 N N . GLU D 1 163 ? 21.559 42.226 -37.591 1.00 22.44 146 GLU D N 1
ATOM 10517 C CA . GLU D 1 163 ? 20.553 41.382 -38.274 1.00 21.64 146 GLU D CA 1
ATOM 10518 C C . GLU D 1 163 ? 19.538 42.308 -38.940 1.00 21.72 146 GLU D C 1
ATOM 10519 O O . GLU D 1 163 ? 19.050 43.239 -38.268 1.00 21.92 146 GLU D O 1
ATOM 10525 N N . VAL D 1 164 ? 19.251 42.053 -40.215 1.00 22.57 147 VAL D N 1
ATOM 10526 C CA . VAL D 1 164 ? 18.131 42.682 -40.969 1.00 23.23 147 VAL D CA 1
ATOM 10527 C C . VAL D 1 164 ? 17.182 41.566 -41.399 1.00 22.83 147 VAL D C 1
ATOM 10528 O O . VAL D 1 164 ? 17.677 40.538 -41.894 1.00 23.94 147 VAL D O 1
ATOM 10532 N N . THR D 1 165 ? 15.877 41.763 -41.198 1.00 24.43 148 THR D N 1
ATOM 10533 C CA . THR D 1 165 ? 14.811 40.861 -41.701 1.00 25.49 148 THR D CA 1
ATOM 10534 C C . THR D 1 165 ? 14.337 41.428 -43.040 1.00 25.50 148 THR D C 1
ATOM 10535 O O . THR D 1 165 ? 13.500 42.350 -43.036 1.00 27.92 148 THR D O 1
ATOM 10539 N N . VAL D 1 166 ? 14.893 40.911 -44.138 1.00 24.01 149 VAL D N 1
ATOM 10540 C CA . VAL D 1 166 ? 14.626 41.401 -45.521 1.00 24.01 149 VAL D CA 1
ATOM 10541 C C . VAL D 1 166 ? 13.259 40.875 -45.950 1.00 23.70 149 VAL D C 1
ATOM 10542 O O . VAL D 1 166 ? 13.027 39.667 -45.914 1.00 23.50 149 VAL D O 1
ATOM 10546 N N . PRO D 1 167 ? 12.326 41.744 -46.379 1.00 23.89 150 PRO D N 1
ATOM 10547 C CA . PRO D 1 167 ? 11.046 41.264 -46.865 1.00 23.52 150 PRO D CA 1
ATOM 10548 C C . PRO D 1 167 ? 11.298 40.439 -48.137 1.00 22.65 150 PRO D C 1
ATOM 10549 O O . PRO D 1 167 ? 11.972 40.915 -49.007 1.00 22.09 150 PRO D O 1
ATOM 10553 N N . HIS D 1 168 ? 10.707 39.245 -48.214 1.00 21.36 151 HIS D N 1
ATOM 10554 C CA . HIS D 1 168 ? 10.851 38.369 -49.405 1.00 22.07 151 HIS D CA 1
ATOM 10555 C C . HIS D 1 168 ? 9.811 38.810 -50.437 1.00 22.96 151 HIS D C 1
ATOM 10556 O O . HIS D 1 168 ? 8.831 38.111 -50.619 1.00 23.90 151 HIS D O 1
ATOM 10563 N N . THR D 1 169 ? 10.077 39.928 -51.104 1.00 23.55 152 THR D N 1
ATOM 10564 C CA . THR D 1 169 ? 9.134 40.544 -52.072 1.00 25.19 152 THR D CA 1
ATOM 10565 C C . THR D 1 169 ? 8.850 39.606 -53.252 1.00 23.83 152 THR D C 1
ATOM 10566 O O . THR D 1 169 ? 7.781 39.719 -53.848 1.00 23.88 152 THR D O 1
ATOM 10570 N N . TYR D 1 170 ? 9.821 38.763 -53.597 1.00 22.51 153 TYR D N 1
ATOM 10571 C CA . TYR D 1 170 ? 9.769 37.828 -54.753 1.00 23.07 153 TYR D CA 1
ATOM 10572 C C . TYR D 1 170 ? 9.266 36.446 -54.307 1.00 22.23 153 TYR D C 1
ATOM 10573 O O . TYR D 1 170 ? 9.295 35.508 -55.127 1.00 22.70 153 TYR D O 1
ATOM 10582 N N . ARG D 1 171 ? 8.774 36.319 -53.070 1.00 23.25 154 ARG D N 1
ATOM 10583 C CA . ARG D 1 171 ? 8.200 35.047 -52.551 1.00 23.69 154 ARG D CA 1
ATOM 10584 C C . ARG D 1 171 ? 7.050 34.606 -53.470 1.00 24.19 154 ARG D C 1
ATOM 10585 O O . ARG D 1 171 ? 6.273 35.476 -53.920 1.00 24.58 154 ARG D O 1
ATOM 10593 N N . THR D 1 172 ? 6.971 33.307 -53.770 1.00 23.85 155 THR D N 1
ATOM 10594 C CA . THR D 1 172 ? 5.813 32.663 -54.450 1.00 25.28 155 THR D CA 1
ATOM 10595 C C . THR D 1 172 ? 5.566 31.294 -53.810 1.00 24.53 155 THR D C 1
ATOM 10596 O O . THR D 1 172 ? 6.459 30.812 -53.092 1.00 22.81 155 THR D O 1
ATOM 10600 N N . GLY D 1 173 ? 4.398 30.704 -54.075 1.00 25.35 156 GLY D N 1
ATOM 10601 C CA . GLY D 1 173 ? 4.024 29.355 -53.616 1.00 25.35 156 GLY D CA 1
ATOM 10602 C C . GLY D 1 173 ? 4.218 29.187 -52.119 1.00 24.78 156 GLY D C 1
ATOM 10603 O O . GLY D 1 173 ? 3.608 29.960 -51.350 1.00 25.63 156 GLY D O 1
ATOM 10604 N N . ASN D 1 174 ? 5.060 28.228 -51.721 1.00 24.45 157 ASN D N 1
ATOM 10605 C CA . ASN D 1 174 ? 5.252 27.800 -50.309 1.00 25.16 157 ASN D CA 1
ATOM 10606 C C . ASN D 1 174 ? 6.383 28.591 -49.635 1.00 23.43 157 ASN D C 1
ATOM 10607 O O . ASN D 1 174 ? 6.726 28.241 -48.491 1.00 24.49 157 ASN D O 1
ATOM 10612 N N . ASP D 1 175 ? 6.942 29.608 -50.302 1.00 21.95 158 ASP D N 1
ATOM 10613 C CA . ASP D 1 175 ? 8.014 30.476 -49.740 1.00 21.89 158 ASP D CA 1
ATOM 10614 C C . ASP D 1 175 ? 7.485 31.238 -48.519 1.00 22.84 158 ASP D C 1
ATOM 10615 O O . ASP D 1 175 ? 6.354 31.760 -48.599 1.00 23.83 158 ASP D O 1
ATOM 10620 N N . GLY D 1 176 ? 8.294 31.333 -47.458 1.00 22.32 159 GLY D N 1
ATOM 10621 C CA . GLY D 1 176 ? 8.048 32.205 -46.291 1.00 22.64 159 GLY D CA 1
ATOM 10622 C C . GLY D 1 176 ? 8.224 33.673 -46.646 1.00 22.34 159 GLY D C 1
ATOM 10623 O O . GLY D 1 176 ? 8.653 33.957 -47.772 1.00 23.38 159 GLY D O 1
ATOM 10624 N N . ALA D 1 177 ? 7.942 34.573 -45.701 1.00 23.78 160 ALA D N 1
ATOM 10625 C CA . ALA D 1 177 ? 7.798 36.031 -45.930 1.00 23.66 160 ALA D CA 1
ATOM 10626 C C . ALA D 1 177 ? 9.099 36.784 -45.625 1.00 24.06 160 ALA D C 1
ATOM 10627 O O . ALA D 1 177 ? 9.243 37.918 -46.124 1.00 24.15 160 ALA D O 1
ATOM 10629 N N . HIS D 1 178 ? 9.999 36.190 -44.833 1.00 23.81 161 HIS D N 1
ATOM 10630 C CA . HIS D 1 178 ? 11.097 36.905 -44.128 1.00 24.24 161 HIS D CA 1
ATOM 10631 C C . HIS D 1 178 ? 12.439 36.210 -44.366 1.00 22.83 161 HIS D C 1
ATOM 10632 O O . HIS D 1 178 ? 12.527 34.989 -44.126 1.00 22.36 161 HIS D O 1
ATOM 10639 N N . ILE D 1 179 ? 13.446 36.976 -44.794 1.00 22.50 162 ILE D N 1
ATOM 10640 C CA . ILE D 1 179 ? 14.846 36.504 -44.995 1.00 21.72 162 ILE D CA 1
ATOM 10641 C C . ILE D 1 179 ? 15.727 37.206 -43.967 1.00 21.67 162 ILE D C 1
ATOM 10642 O O . ILE D 1 179 ? 16.145 38.342 -44.183 1.00 21.05 162 ILE D O 1
ATOM 10647 N N . PRO D 1 180 ? 16.016 36.578 -42.806 1.00 22.28 163 PRO D N 1
ATOM 10648 C CA . PRO D 1 180 ? 16.933 37.171 -41.834 1.00 22.19 163 PRO D CA 1
ATOM 10649 C C . PRO D 1 180 ? 18.383 37.003 -42.311 1.00 21.87 163 PRO D C 1
ATOM 10650 O O . PRO D 1 180 ? 18.793 35.883 -42.581 1.00 22.17 163 PRO D O 1
ATOM 10654 N N . ILE D 1 181 ? 19.105 38.117 -42.448 1.00 21.32 164 ILE D N 1
ATOM 10655 C CA . ILE D 1 181 ? 20.527 38.140 -42.901 1.00 21.30 164 ILE D CA 1
ATOM 10656 C C . ILE D 1 181 ? 21.351 38.909 -41.865 1.00 21.35 164 ILE D C 1
ATOM 10657 O O . ILE D 1 181 ? 20.768 39.745 -41.132 1.00 21.74 164 ILE D O 1
ATOM 10662 N N . TYR D 1 182 ? 22.646 38.602 -41.782 1.00 20.74 165 TYR D N 1
ATOM 10663 C CA . TYR D 1 182 ? 23.652 39.410 -41.049 1.00 20.84 165 TYR D CA 1
ATOM 10664 C C . TYR D 1 182 ? 24.350 40.329 -42.051 1.00 20.58 165 TYR D C 1
ATOM 10665 O O . TYR D 1 182 ? 24.736 39.868 -43.143 1.00 20.76 165 TYR D O 1
ATOM 10674 N N . ILE D 1 183 ? 24.491 41.602 -41.685 1.00 20.63 166 ILE D N 1
ATOM 10675 C CA . ILE D 1 183 ? 25.286 42.605 -42.447 1.00 21.26 166 ILE D CA 1
ATOM 10676 C C . ILE D 1 183 ? 26.341 43.179 -41.504 1.00 20.06 166 ILE D C 1
ATOM 10677 O O . ILE D 1 183 ? 26.015 43.464 -40.330 1.00 21.25 166 ILE D O 1
ATOM 10682 N N . ARG D 1 184 ? 27.562 43.320 -42.008 1.00 19.17 167 ARG D N 1
ATOM 10683 C CA . ARG D 1 184 ? 28.675 43.988 -41.296 1.00 20.40 167 ARG D CA 1
ATOM 10684 C C . ARG D 1 184 ? 29.364 44.918 -42.293 1.00 20.74 167 ARG D C 1
ATOM 10685 O O . ARG D 1 184 ? 29.729 44.448 -43.381 1.00 20.22 167 ARG D O 1
ATOM 10693 N N . THR D 1 185 ? 29.496 46.196 -41.947 1.00 21.97 168 THR D N 1
ATOM 10694 C CA . THR D 1 185 ? 30.022 47.242 -42.860 1.00 22.35 168 THR D CA 1
ATOM 10695 C C . THR D 1 185 ? 31.320 47.789 -42.282 1.00 23.23 168 THR D C 1
ATOM 10696 O O . THR D 1 185 ? 31.425 47.987 -41.075 1.00 22.97 168 THR D O 1
ATOM 10700 N N . PRO D 1 186 ? 32.354 48.027 -43.121 1.00 24.41 169 PRO D N 1
ATOM 10701 C CA . PRO D 1 186 ? 33.618 48.580 -42.643 1.00 25.33 169 PRO D CA 1
ATOM 10702 C C . PRO D 1 186 ? 33.460 50.055 -42.253 1.00 26.38 169 PRO D C 1
ATOM 10703 O O . PRO D 1 186 ? 32.525 50.689 -42.717 1.00 26.78 169 PRO D O 1
ATOM 10707 N N . ALA D 1 187 ? 34.370 50.552 -41.414 1.00 28.42 170 ALA D N 1
ATOM 10708 C CA . ALA D 1 187 ? 34.499 51.983 -41.060 1.00 29.78 170 ALA D CA 1
ATOM 10709 C C . ALA D 1 187 ? 34.598 52.810 -42.349 1.00 31.70 170 ALA D C 1
ATOM 10710 O O . ALA D 1 187 ? 35.372 52.423 -43.252 1.00 33.56 170 ALA D O 1
ATOM 10712 N N . GLY D 1 188 ? 33.813 53.885 -42.448 1.00 32.68 171 GLY D N 1
ATOM 10713 C CA . GLY D 1 188 ? 33.876 54.853 -43.561 1.00 33.65 171 GLY D CA 1
ATOM 10714 C C . GLY D 1 188 ? 32.927 54.515 -44.701 1.00 32.92 171 GLY D C 1
ATOM 10715 O O . GLY D 1 188 ? 32.859 55.317 -45.655 1.00 35.90 171 GLY D O 1
ATOM 10716 N N . ALA D 1 189 ? 32.219 53.382 -44.629 1.00 30.13 172 ALA D N 1
ATOM 10717 C CA . ALA D 1 189 ? 31.162 53.008 -45.598 1.00 28.72 172 ALA D CA 1
ATOM 10718 C C . ALA D 1 189 ? 29.964 53.946 -45.410 1.00 28.90 172 ALA D C 1
ATOM 10719 O O . ALA D 1 189 ? 29.397 53.969 -44.297 1.00 29.49 172 ALA D O 1
ATOM 10721 N N . ASP D 1 190 ? 29.614 54.708 -46.449 1.00 27.84 173 ASP D N 1
ATOM 10722 C CA . ASP D 1 190 ? 28.435 55.616 -46.452 1.00 28.42 173 ASP D CA 1
ATOM 10723 C C . ASP D 1 190 ? 27.961 55.846 -47.893 1.00 27.61 173 ASP D C 1
ATOM 10724 O O . ASP D 1 190 ? 28.602 55.331 -48.831 1.00 26.59 173 ASP D O 1
ATOM 10729 N N . GLN D 1 191 ? 26.870 56.600 -48.049 1.00 28.30 174 GLN D N 1
ATOM 10730 C CA . GLN D 1 191 ? 26.222 56.902 -49.354 1.00 28.06 174 GLN D CA 1
ATOM 10731 C C . GLN D 1 191 ? 27.204 57.614 -50.296 1.00 27.65 174 GLN D C 1
ATOM 10732 O O . GLN D 1 191 ? 27.002 57.508 -51.513 1.00 29.62 174 GLN D O 1
ATOM 10738 N N . SER D 1 192 ? 28.209 58.324 -49.768 1.00 27.60 175 SER D N 1
ATOM 10739 C CA . SER D 1 192 ? 29.197 59.097 -50.570 1.00 28.37 175 SER D CA 1
ATOM 10740 C C . SER D 1 192 ? 30.342 58.188 -51.031 1.00 28.74 175 SER D C 1
ATOM 10741 O O . SER D 1 192 ? 30.935 58.482 -52.089 1.00 29.59 175 SER D O 1
ATOM 10744 N N . ASN D 1 193 ? 30.640 57.133 -50.265 1.00 28.99 176 ASN D N 1
ATOM 10745 C CA . ASN D 1 193 ? 31.748 56.179 -50.539 1.00 29.83 176 ASN D CA 1
ATOM 10746 C C . ASN D 1 193 ? 31.237 54.765 -50.271 1.00 28.89 176 ASN D C 1
ATOM 10747 O O . ASN D 1 193 ? 31.617 54.126 -49.290 1.00 29.80 176 ASN D O 1
ATOM 10752 N N . PRO D 1 194 ? 30.329 54.246 -51.130 1.00 28.50 177 PRO D N 1
ATOM 10753 C CA . PRO D 1 194 ? 29.760 52.915 -50.936 1.00 27.03 177 PRO D CA 1
ATOM 10754 C C . PRO D 1 194 ? 30.815 51.833 -51.199 1.00 26.02 177 PRO D C 1
ATOM 10755 O O . PRO D 1 194 ? 31.682 52.049 -52.027 1.00 26.38 177 PRO D O 1
ATOM 10759 N N . VAL D 1 195 ? 30.712 50.704 -50.498 1.00 24.54 178 VAL D N 1
ATOM 10760 C CA . VAL D 1 195 ? 31.764 49.646 -50.487 1.00 24.39 178 VAL D CA 1
ATOM 10761 C C . VAL D 1 195 ? 31.260 48.424 -51.243 1.00 23.57 178 VAL D C 1
ATOM 10762 O O . VAL D 1 195 ? 30.058 48.183 -51.326 1.00 23.34 178 VAL D O 1
ATOM 10766 N N . PRO D 1 196 ? 32.178 47.618 -51.818 1.00 23.18 179 PRO D N 1
ATOM 10767 C CA . PRO D 1 196 ? 31.815 46.322 -52.384 1.00 22.71 179 PRO D CA 1
ATOM 10768 C C . PRO D 1 196 ? 31.170 45.399 -51.340 1.00 22.27 179 PRO D C 1
ATOM 10769 O O . PRO D 1 196 ? 31.304 45.653 -50.149 1.00 22.48 179 PRO D O 1
ATOM 10773 N N . ILE D 1 197 ? 30.496 44.354 -51.826 1.00 21.26 180 ILE D N 1
ATOM 10774 C CA . ILE D 1 197 ? 29.719 43.372 -51.018 1.00 21.07 180 ILE D CA 1
ATOM 10775 C C . ILE D 1 197 ? 30.319 41.990 -51.266 1.00 19.70 180 ILE D C 1
ATOM 10776 O O . ILE D 1 197 ? 30.543 41.649 -52.440 1.00 19.17 180 ILE D O 1
ATOM 10781 N N . VAL D 1 198 ? 30.578 41.239 -50.199 1.00 19.57 181 VAL D N 1
ATOM 10782 C CA . VAL D 1 198 ? 30.808 39.766 -50.263 1.00 19.32 181 VAL D CA 1
ATOM 10783 C C . VAL D 1 198 ? 29.616 39.101 -49.572 1.00 18.90 181 VAL D C 1
ATOM 10784 O O . VAL D 1 198 ? 29.461 39.291 -48.354 1.00 19.81 181 VAL D O 1
ATOM 10788 N N . LEU D 1 199 ? 28.776 38.406 -50.345 1.00 19.31 182 LEU D N 1
ATOM 10789 C CA . LEU D 1 199 ? 27.578 37.688 -49.843 1.00 19.91 182 LEU D CA 1
ATOM 10790 C C . LEU D 1 199 ? 27.967 36.233 -49.571 1.00 19.50 182 LEU D C 1
ATOM 10791 O O . LEU D 1 199 ? 28.251 35.499 -50.535 1.00 19.94 182 LEU D O 1
ATOM 10796 N N . ILE D 1 200 ? 27.996 35.847 -48.298 1.00 19.54 183 ILE D N 1
ATOM 10797 C CA . ILE D 1 200 ? 28.302 34.454 -47.865 1.00 19.19 183 ILE D CA 1
ATOM 10798 C C . ILE D 1 200 ? 26.987 33.673 -47.829 1.00 18.48 183 ILE D C 1
ATOM 10799 O O . ILE D 1 200 ? 26.054 34.119 -47.135 1.00 20.02 183 ILE D O 1
ATOM 10804 N N . MET D 1 201 ? 26.926 32.575 -48.586 1.00 18.13 184 MET D N 1
ATOM 10805 C CA . MET D 1 201 ? 25.819 31.588 -48.582 1.00 17.77 184 MET D CA 1
ATOM 10806 C C . MET D 1 201 ? 26.282 30.390 -47.753 1.00 16.88 184 MET D C 1
ATOM 10807 O O . MET D 1 201 ? 27.242 29.711 -48.167 1.00 16.73 184 MET D O 1
ATOM 10812 N N . THR D 1 202 ? 25.637 30.162 -46.613 1.00 16.31 185 THR D N 1
ATOM 10813 C CA . THR D 1 202 ? 26.082 29.172 -45.602 1.00 17.75 185 THR D CA 1
ATOM 10814 C C . THR D 1 202 ? 25.616 27.779 -46.045 1.00 18.10 185 THR D C 1
ATOM 10815 O O . THR D 1 202 ? 25.110 27.658 -47.184 1.00 18.36 185 THR D O 1
ATOM 10819 N N . GLY D 1 203 ? 25.815 26.762 -45.200 1.00 19.44 186 GLY D N 1
ATOM 10820 C CA . GLY D 1 203 ? 25.710 25.342 -45.588 1.00 19.95 186 GLY D CA 1
ATOM 10821 C C . GLY D 1 203 ? 24.735 24.555 -44.730 1.00 19.24 186 GLY D C 1
ATOM 10822 O O . GLY D 1 203 ? 23.810 25.160 -44.151 1.00 18.59 186 GLY D O 1
ATOM 10823 N N . LEU D 1 204 ? 24.933 23.236 -44.673 1.00 18.78 187 LEU D N 1
ATOM 10824 C CA . LEU D 1 204 ? 24.043 22.284 -43.959 1.00 19.59 187 LEU D CA 1
ATOM 10825 C C . LEU D 1 204 ? 24.188 22.464 -42.445 1.00 19.26 187 LEU D C 1
ATOM 10826 O O . LEU D 1 204 ? 23.159 22.386 -41.759 1.00 20.05 187 LEU D O 1
ATOM 10831 N N . ASP D 1 205 ? 25.420 22.653 -41.950 1.00 19.43 188 ASP D N 1
ATOM 10832 C CA . ASP D 1 205 ? 25.746 22.662 -40.496 1.00 20.12 188 ASP D CA 1
ATOM 10833 C C . ASP D 1 205 ? 26.236 24.048 -40.047 1.00 20.06 188 ASP D C 1
ATOM 10834 O O . ASP D 1 205 ? 26.224 24.300 -38.829 1.00 20.58 188 ASP D O 1
ATOM 10839 N N . GLY D 1 206 ? 26.655 24.909 -40.978 1.00 19.49 189 GLY D N 1
ATOM 10840 C CA . GLY D 1 206 ? 27.065 26.297 -40.694 1.00 19.46 189 GLY D CA 1
ATOM 10841 C C . GLY D 1 206 ? 25.996 27.280 -41.131 1.00 19.12 189 GLY D C 1
ATOM 10842 O O . GLY D 1 206 ? 25.585 27.203 -42.302 1.00 19.17 189 GLY D O 1
ATOM 10843 N N . TYR D 1 207 ? 25.553 28.161 -40.227 1.00 19.33 190 TYR D N 1
ATOM 10844 C CA . TYR D 1 207 ? 24.503 29.184 -40.476 1.00 19.11 190 TYR D CA 1
ATOM 10845 C C . TYR D 1 207 ? 25.105 30.575 -40.221 1.00 18.63 190 TYR D C 1
ATOM 10846 O O . TYR D 1 207 ? 26.339 30.683 -40.093 1.00 19.15 190 TYR D O 1
ATOM 10855 N N . ARG D 1 208 ? 24.278 31.621 -40.163 1.00 19.13 191 ARG D N 1
ATOM 10856 C CA . ARG D 1 208 ? 24.769 33.024 -40.251 1.00 19.74 191 ARG D CA 1
ATOM 10857 C C . ARG D 1 208 ? 25.692 33.378 -39.080 1.00 19.67 191 ARG D C 1
ATOM 10858 O O . ARG D 1 208 ? 26.635 34.132 -39.291 1.00 19.43 191 ARG D O 1
ATOM 10866 N N . PRO D 1 209 ? 25.528 32.849 -37.839 1.00 20.52 192 PRO D N 1
ATOM 10867 C CA . PRO D 1 209 ? 26.470 33.151 -36.754 1.00 20.37 192 PRO D CA 1
ATOM 10868 C C . PRO D 1 209 ? 27.854 32.471 -36.803 1.00 19.99 192 PRO D C 1
ATOM 10869 O O . PRO D 1 209 ? 28.645 32.733 -35.913 1.00 19.79 192 PRO D O 1
ATOM 10873 N N . ASP D 1 210 ? 28.132 31.638 -37.812 1.00 18.86 193 ASP D N 1
ATOM 10874 C CA . ASP D 1 210 ? 29.318 30.734 -37.841 1.00 19.72 193 ASP D CA 1
ATOM 10875 C C . ASP D 1 210 ? 30.423 31.271 -38.765 1.00 19.44 193 ASP D C 1
ATOM 10876 O O . ASP D 1 210 ? 31.190 30.445 -39.287 1.00 20.59 193 ASP D O 1
ATOM 10881 N N . ASN D 1 211 ? 30.541 32.590 -38.947 1.00 18.87 194 ASN D N 1
ATOM 10882 C CA . ASN D 1 211 ? 31.399 33.168 -40.019 1.00 18.51 194 ASN D CA 1
ATOM 10883 C C . ASN D 1 211 ? 32.189 34.387 -39.532 1.00 18.87 194 ASN D C 1
ATOM 10884 O O . ASN D 1 211 ? 32.551 35.214 -40.390 1.00 17.97 194 ASN D O 1
ATOM 10889 N N . SER D 1 212 ? 32.476 34.484 -38.232 1.00 19.63 195 SER D N 1
ATOM 10890 C CA . SER D 1 212 ? 33.154 35.656 -37.613 1.00 19.84 195 SER D CA 1
ATOM 10891 C C . SER D 1 212 ? 34.418 36.023 -38.401 1.00 20.05 195 SER D C 1
ATOM 10892 O O . SER D 1 212 ? 34.507 37.181 -38.873 1.00 19.47 195 SER D O 1
ATOM 10895 N N . GLN D 1 213 ? 35.353 35.079 -38.553 1.00 19.70 196 GLN D N 1
ATOM 10896 C CA . GLN D 1 213 ? 36.704 35.351 -39.115 1.00 20.31 196 GLN D CA 1
ATOM 10897 C C . GLN D 1 213 ? 36.566 35.795 -40.577 1.00 19.31 196 GLN D C 1
ATOM 10898 O O . GLN D 1 213 ? 37.282 36.730 -40.975 1.00 20.87 196 GLN D O 1
ATOM 10904 N N . ARG D 1 214 ? 35.669 35.175 -41.347 1.00 19.03 197 ARG D N 1
ATOM 10905 C CA . ARG D 1 214 ? 35.396 35.598 -42.747 1.00 18.59 197 ARG D CA 1
ATOM 10906 C C . ARG D 1 214 ? 34.974 37.072 -42.751 1.00 18.08 197 ARG D C 1
ATOM 10907 O O . ARG D 1 214 ? 35.509 37.811 -43.585 1.00 19.32 197 ARG D O 1
ATOM 10915 N N . THR D 1 215 ? 34.083 37.497 -41.847 1.00 18.84 198 THR D N 1
ATOM 10916 C CA . THR D 1 215 ? 33.605 38.910 -41.800 1.00 20.22 198 THR D CA 1
ATOM 10917 C C . THR D 1 215 ? 34.793 39.821 -41.454 1.00 20.01 198 THR D C 1
ATOM 10918 O O . THR D 1 215 ? 34.889 40.898 -42.065 1.00 21.10 198 THR D O 1
ATOM 10922 N N . HIS D 1 216 ? 35.670 39.401 -40.534 1.00 19.75 199 HIS D N 1
ATOM 10923 C CA . HIS D 1 216 ? 36.899 40.147 -40.144 1.00 20.08 199 HIS D CA 1
ATOM 10924 C C . HIS D 1 216 ? 37.751 40.407 -41.394 1.00 20.09 199 HIS D C 1
ATOM 10925 O O . HIS D 1 216 ? 38.144 41.572 -41.628 1.00 21.15 199 HIS D O 1
ATOM 10932 N N . GLU D 1 217 ? 38.009 39.354 -42.174 1.00 20.05 200 GLU D N 1
ATOM 10933 C CA . GLU D 1 217 ? 38.872 39.402 -43.385 1.00 20.69 200 GLU D CA 1
ATOM 10934 C C . GLU D 1 217 ? 38.220 40.287 -44.457 1.00 20.34 200 GLU D C 1
ATOM 10935 O O . GLU D 1 217 ? 38.951 41.033 -45.129 1.00 20.57 200 GLU D O 1
ATOM 10941 N N . ILE D 1 218 ? 36.897 40.197 -44.625 1.00 20.67 201 ILE D N 1
ATOM 10942 C CA . ILE D 1 218 ? 36.145 40.966 -45.660 1.00 20.75 201 ILE D CA 1
ATOM 10943 C C . ILE D 1 218 ? 36.212 42.457 -45.287 1.00 21.41 201 ILE D C 1
ATOM 10944 O O . ILE D 1 218 ? 36.615 43.262 -46.158 1.00 21.52 201 ILE D O 1
ATOM 10949 N N . LEU D 1 219 ? 35.895 42.812 -44.036 1.00 21.12 202 LEU D N 1
ATOM 10950 C CA . LEU D 1 219 ? 35.945 44.222 -43.553 1.00 22.37 202 LEU D CA 1
ATOM 10951 C C . LEU D 1 219 ? 37.379 44.765 -43.608 1.00 22.47 202 LEU D C 1
ATOM 10952 O O . LEU D 1 219 ? 37.529 45.951 -43.952 1.00 23.28 202 LEU D O 1
ATOM 10957 N N . ALA D 1 220 ? 38.385 43.943 -43.285 1.00 22.56 203 ALA D N 1
ATOM 10958 C CA . ALA D 1 220 ? 39.819 44.324 -43.297 1.00 22.92 203 ALA D CA 1
ATOM 10959 C C . ALA D 1 220 ? 40.221 44.836 -44.688 1.00 22.85 203 ALA D C 1
ATOM 10960 O O . ALA D 1 220 ? 41.104 45.718 -44.761 1.00 25.23 203 ALA D O 1
ATOM 10962 N N . ARG D 1 221 ? 39.588 44.306 -45.741 1.00 22.68 204 ARG D N 1
ATOM 10963 C CA . ARG D 1 221 ? 39.871 44.635 -47.164 1.00 22.55 204 ARG D CA 1
ATOM 10964 C C . ARG D 1 221 ? 38.897 45.713 -47.662 1.00 23.12 204 ARG D C 1
ATOM 10965 O O . ARG D 1 221 ? 38.914 46.002 -48.877 1.00 23.00 204 ARG D O 1
ATOM 10973 N N . GLY D 1 222 ? 38.109 46.307 -46.756 1.00 23.02 205 GLY D N 1
ATOM 10974 C CA . GLY D 1 222 ? 37.269 47.492 -47.022 1.00 24.25 205 GLY D CA 1
ATOM 10975 C C . GLY D 1 222 ? 35.956 47.138 -47.698 1.00 23.73 205 GLY D C 1
ATOM 10976 O O . GLY D 1 222 ? 35.380 48.025 -48.344 1.00 24.67 205 GLY D O 1
ATOM 10977 N N . TRP D 1 223 ? 35.490 45.894 -47.533 1.00 22.15 206 TRP D N 1
ATOM 10978 C CA . TRP D 1 223 ? 34.231 45.366 -48.121 1.00 20.89 206 TRP D CA 1
ATOM 10979 C C . TRP D 1 223 ? 33.203 45.114 -47.017 1.00 20.82 206 TRP D C 1
ATOM 10980 O O . TRP D 1 223 ? 33.610 44.868 -45.863 1.00 22.42 206 TRP D O 1
ATOM 10991 N N . ALA D 1 224 ? 31.919 45.154 -47.373 1.00 20.66 207 ALA D N 1
ATOM 10992 C CA . ALA D 1 224 ? 30.798 44.742 -46.503 1.00 21.00 207 ALA D CA 1
ATOM 10993 C C . ALA D 1 224 ? 30.645 43.223 -46.607 1.00 20.36 207 ALA D C 1
ATOM 10994 O O . ALA D 1 224 ? 30.820 42.672 -47.718 1.00 20.53 207 ALA D O 1
ATOM 10996 N N . ALA D 1 225 ? 30.364 42.572 -45.480 1.00 20.66 208 ALA D N 1
ATOM 10997 C CA . ALA D 1 225 ? 30.018 41.138 -45.395 1.00 19.93 208 ALA D CA 1
ATOM 10998 C C . ALA D 1 225 ? 28.507 41.022 -45.197 1.00 19.40 208 ALA D C 1
ATOM 10999 O O . ALA D 1 225 ? 27.979 41.656 -44.261 1.00 19.61 208 ALA D O 1
ATOM 11001 N N . VAL D 1 226 ? 27.847 40.255 -46.059 1.00 19.31 209 VAL D N 1
ATOM 11002 C CA . VAL D 1 226 ? 26.413 39.885 -45.920 1.00 20.50 209 VAL D CA 1
ATOM 11003 C C . VAL D 1 226 ? 26.371 38.360 -45.803 1.00 19.17 209 VAL D C 1
ATOM 11004 O O . VAL D 1 226 ? 27.095 37.704 -46.561 1.00 20.09 209 VAL D O 1
ATOM 11008 N N . VAL D 1 227 ? 25.606 37.825 -44.849 1.00 19.45 210 VAL D N 1
ATOM 11009 C CA . VAL D 1 227 ? 25.546 36.359 -44.578 1.00 19.77 210 VAL D CA 1
ATOM 11010 C C . VAL D 1 227 ? 24.084 35.913 -44.661 1.00 19.41 210 VAL D C 1
ATOM 11011 O O . VAL D 1 227 ? 23.243 36.484 -43.942 1.00 19.13 210 VAL D O 1
ATOM 11015 N N . ALA D 1 228 ? 23.802 34.932 -45.521 1.00 19.02 211 ALA D N 1
ATOM 11016 C CA . ALA D 1 228 ? 22.447 34.397 -45.779 1.00 19.44 211 ALA D CA 1
ATOM 11017 C C . ALA D 1 228 ? 22.504 32.869 -45.759 1.00 19.26 211 ALA D C 1
ATOM 11018 O O . ALA D 1 228 ? 23.491 32.300 -46.265 1.00 19.63 211 ALA D O 1
ATOM 11020 N N . GLU D 1 229 ? 21.493 32.237 -45.165 1.00 19.12 212 GLU D N 1
ATOM 11021 C CA . GLU D 1 229 ? 21.348 30.761 -45.165 1.00 18.21 212 GLU D CA 1
ATOM 11022 C C . GLU D 1 229 ? 20.702 30.333 -46.481 1.00 18.73 212 GLU D C 1
ATOM 11023 O O . GLU D 1 229 ? 20.048 31.175 -47.139 1.00 18.78 212 GLU D O 1
ATOM 11029 N N . ILE D 1 230 ? 20.908 29.070 -46.842 1.00 18.80 213 ILE D N 1
ATOM 11030 C CA . ILE D 1 230 ? 20.474 28.468 -48.135 1.00 19.41 213 ILE D CA 1
ATOM 11031 C C . ILE D 1 230 ? 19.135 27.763 -47.941 1.00 19.15 213 ILE D C 1
ATOM 11032 O O . ILE D 1 230 ? 18.750 27.430 -46.820 1.00 19.25 213 ILE D O 1
ATOM 11037 N N . PRO D 1 231 ? 18.388 27.522 -49.042 1.00 19.32 214 PRO D N 1
ATOM 11038 C CA . PRO D 1 231 ? 17.141 26.764 -48.985 1.00 18.76 214 PRO D CA 1
ATOM 11039 C C . PRO D 1 231 ? 17.275 25.469 -48.176 1.00 17.91 214 PRO D C 1
ATOM 11040 O O . PRO D 1 231 ? 18.285 24.786 -48.302 1.00 18.58 214 PRO D O 1
ATOM 11044 N N . GLY D 1 232 ? 16.269 25.188 -47.348 1.00 18.86 215 GLY D N 1
ATOM 11045 C CA . GLY D 1 232 ? 16.162 23.941 -46.572 1.00 19.58 215 GLY D CA 1
ATOM 11046 C C . GLY D 1 232 ? 17.052 23.931 -45.341 1.00 19.15 215 GLY D C 1
ATOM 11047 O O . GLY D 1 232 ? 17.266 22.843 -44.796 1.00 19.91 215 GLY D O 1
ATOM 11048 N N . THR D 1 233 ? 17.532 25.095 -44.890 1.00 18.70 216 THR D N 1
ATOM 11049 C CA . THR D 1 233 ? 18.320 25.228 -43.636 1.00 19.11 216 THR D CA 1
ATOM 11050 C C . THR D 1 233 ? 17.802 26.402 -42.802 1.00 19.44 216 THR D C 1
ATOM 11051 O O . THR D 1 233 ? 17.199 27.337 -43.379 1.00 18.97 216 THR D O 1
ATOM 11055 N N . ALA D 1 234 ? 18.032 26.328 -41.489 1.00 19.68 217 ALA D N 1
ATOM 11056 C CA . ALA D 1 234 ? 18.019 27.464 -40.539 1.00 19.94 217 ALA D CA 1
ATOM 11057 C C . ALA D 1 234 ? 16.751 28.308 -40.737 1.00 19.82 217 ALA D C 1
ATOM 11058 O O . ALA D 1 234 ? 15.651 27.753 -40.567 1.00 21.02 217 ALA D O 1
ATOM 11060 N N . ASP D 1 235 ? 16.891 29.593 -41.084 1.00 19.80 218 ASP D N 1
ATOM 11061 C CA . ASP D 1 235 ? 15.764 30.561 -41.160 1.00 21.35 218 ASP D CA 1
ATOM 11062 C C . ASP D 1 235 ? 15.520 30.975 -42.614 1.00 21.08 218 ASP D C 1
ATOM 11063 O O . ASP D 1 235 ? 14.848 32.002 -42.833 1.00 22.60 218 ASP D O 1
ATOM 11068 N N . CYS D 1 236 ? 16.008 30.196 -43.579 1.00 20.28 219 CYS D N 1
ATOM 11069 C CA . CYS D 1 236 ? 15.765 30.457 -45.020 1.00 20.85 219 CYS D CA 1
ATOM 11070 C C . CYS D 1 236 ? 14.296 30.198 -45.351 1.00 20.45 219 CYS D C 1
ATOM 11071 O O . CYS D 1 236 ? 13.794 29.098 -45.116 1.00 21.60 219 CYS D O 1
ATOM 11074 N N . PRO D 1 237 ? 13.566 31.194 -45.907 1.00 19.57 220 PRO D N 1
ATOM 11075 C CA . PRO D 1 237 ? 12.150 31.032 -46.239 1.00 20.34 220 PRO D CA 1
ATOM 11076 C C . PRO D 1 237 ? 11.873 30.418 -47.622 1.00 19.67 220 PRO D C 1
ATOM 11077 O O . PRO D 1 237 ? 10.713 30.208 -47.937 1.00 22.30 220 PRO D O 1
ATOM 11081 N N . ALA D 1 238 ? 12.919 30.172 -48.416 1.00 18.57 221 ALA D N 1
ATOM 11082 C CA . ALA D 1 238 ? 12.836 29.545 -49.756 1.00 20.18 221 ALA D CA 1
ATOM 11083 C C . ALA D 1 238 ? 12.209 28.153 -49.623 1.00 20.64 221 ALA D C 1
ATOM 11084 O O . ALA D 1 238 ? 12.567 27.431 -48.684 1.00 21.90 221 ALA D O 1
ATOM 11086 N N . ASP D 1 239 ? 11.299 27.797 -50.531 1.00 21.97 222 ASP D N 1
ATOM 11087 C CA . ASP D 1 239 ? 10.676 26.450 -50.586 1.00 22.48 222 ASP D CA 1
ATOM 11088 C C . ASP D 1 239 ? 11.775 25.439 -50.906 1.00 21.86 222 ASP D C 1
ATOM 11089 O O . ASP D 1 239 ? 12.308 25.446 -52.014 1.00 20.86 222 ASP D O 1
ATOM 11094 N N . PRO D 1 240 ? 12.151 24.546 -49.959 1.00 21.92 223 PRO D N 1
ATOM 11095 C CA . PRO D 1 240 ? 13.268 23.625 -50.175 1.00 22.26 223 PRO D CA 1
ATOM 11096 C C . PRO D 1 240 ? 12.993 22.649 -51.332 1.00 21.64 223 PRO D C 1
ATOM 11097 O O . PRO D 1 240 ? 13.932 22.228 -51.991 1.00 21.30 223 PRO D O 1
ATOM 11101 N N . ALA D 1 241 ? 11.713 22.339 -51.565 1.00 21.47 224 ALA D N 1
ATOM 11102 C CA . ALA D 1 241 ? 11.234 21.359 -52.568 1.00 22.28 224 ALA D CA 1
ATOM 11103 C C . ALA D 1 241 ? 11.216 21.971 -53.976 1.00 22.61 224 ALA D C 1
ATOM 11104 O O . ALA D 1 241 ? 11.070 21.196 -54.932 1.00 24.24 224 ALA D O 1
ATOM 11106 N N . ASP D 1 242 ? 11.341 23.298 -54.101 1.00 22.20 225 ASP D N 1
ATOM 11107 C CA . ASP D 1 242 ? 11.260 24.027 -55.397 1.00 21.79 225 ASP D CA 1
ATOM 11108 C C . ASP D 1 242 ? 12.667 24.439 -55.819 1.00 20.35 225 ASP D C 1
ATOM 11109 O O . ASP D 1 242 ? 13.260 25.319 -55.205 1.00 18.25 225 ASP D O 1
ATOM 11114 N N . PRO D 1 243 ? 13.247 23.823 -56.876 1.00 21.00 226 PRO D N 1
ATOM 11115 C CA . PRO D 1 243 ? 14.607 24.159 -57.307 1.00 20.98 226 PRO D CA 1
ATOM 11116 C C . PRO D 1 243 ? 14.787 25.619 -57.763 1.00 20.57 226 PRO D C 1
ATOM 11117 O O . PRO D 1 243 ? 15.911 26.074 -57.794 1.00 21.27 226 PRO D O 1
ATOM 11121 N N . ALA D 1 244 ? 13.692 26.309 -58.106 1.00 20.62 227 ALA D N 1
ATOM 11122 C CA . ALA D 1 244 ? 13.678 27.732 -58.522 1.00 21.37 227 ALA D CA 1
ATOM 11123 C C . ALA D 1 244 ? 13.688 28.670 -57.302 1.00 20.92 227 ALA D C 1
ATOM 11124 O O . ALA D 1 244 ? 13.941 29.876 -57.496 1.00 21.65 227 ALA D O 1
ATOM 11126 N N . SER D 1 245 ? 13.421 28.162 -56.094 1.00 20.71 228 SER D N 1
ATOM 11127 C CA . SER D 1 245 ? 13.249 28.982 -54.862 1.00 20.60 228 SER D CA 1
ATOM 11128 C C . SER D 1 245 ? 14.486 29.829 -54.546 1.00 20.57 228 SER D C 1
ATOM 11129 O O . SER D 1 245 ? 14.316 30.974 -54.128 1.00 20.45 228 SER D O 1
ATOM 11132 N N . PRO D 1 246 ? 15.749 29.344 -54.690 1.00 20.12 229 PRO D N 1
ATOM 11133 C CA . PRO D 1 246 ? 16.919 30.193 -54.442 1.00 20.47 229 PRO D CA 1
ATOM 11134 C C . PRO D 1 246 ? 16.992 31.418 -55.368 1.00 20.61 229 PRO D C 1
ATOM 11135 O O . PRO D 1 246 ? 17.459 32.457 -54.924 1.00 21.58 229 PRO D O 1
ATOM 11139 N N . ASP D 1 247 ? 16.538 31.276 -56.616 1.00 20.58 230 ASP D N 1
ATOM 11140 C CA . ASP D 1 247 ? 16.517 32.371 -57.624 1.00 20.57 230 ASP D CA 1
ATOM 11141 C C . ASP D 1 247 ? 15.680 33.527 -57.064 1.00 20.27 230 ASP D C 1
ATOM 11142 O O . ASP D 1 247 ? 16.156 34.672 -57.110 1.00 20.69 230 ASP D O 1
ATOM 11147 N N . ARG D 1 248 ? 14.495 33.220 -56.528 1.00 19.98 231 ARG D N 1
ATOM 11148 C CA . ARG D 1 248 ? 13.554 34.217 -55.940 1.00 20.42 231 ARG D CA 1
ATOM 11149 C C . ARG D 1 248 ? 14.189 34.820 -54.681 1.00 20.01 231 ARG D C 1
ATOM 11150 O O . ARG D 1 248 ? 14.067 36.034 -54.481 1.00 19.27 231 ARG D O 1
ATOM 11158 N N . LEU D 1 249 ? 14.850 33.991 -53.869 1.00 20.40 232 LEU D N 1
ATOM 11159 C CA . LEU D 1 249 ? 15.534 34.409 -52.615 1.00 20.34 232 LEU D CA 1
ATOM 11160 C C . LEU D 1 249 ? 16.574 35.497 -52.923 1.00 19.99 232 LEU D C 1
ATOM 11161 O O . LEU D 1 249 ? 16.528 36.558 -52.273 1.00 20.55 232 LEU D O 1
ATOM 11166 N N . TRP D 1 250 ? 17.466 35.266 -53.890 1.00 19.65 233 TRP D N 1
ATOM 11167 C CA . TRP D 1 250 ? 18.556 36.222 -54.226 1.00 19.92 233 TRP D CA 1
ATOM 11168 C C . TRP D 1 250 ? 17.963 37.471 -54.892 1.00 20.25 233 TRP D C 1
ATOM 11169 O O . TRP D 1 250 ? 18.518 38.557 -54.659 1.00 21.77 233 TRP D O 1
ATOM 11180 N N . ASP D 1 251 ? 16.856 37.347 -55.636 1.00 20.29 234 ASP D N 1
ATOM 11181 C CA . ASP D 1 251 ? 16.131 38.520 -56.203 1.00 21.52 234 ASP D CA 1
ATOM 11182 C C . ASP D 1 251 ? 15.764 39.476 -55.059 1.00 21.00 234 ASP D C 1
ATOM 11183 O O . ASP D 1 251 ? 16.049 40.684 -55.186 1.00 23.12 234 ASP D O 1
ATOM 11188 N N . SER D 1 252 ? 15.190 38.955 -53.971 1.00 20.30 235 SER D N 1
ATOM 11189 C CA . SER D 1 252 ? 14.754 39.754 -52.793 1.00 21.14 235 SER D CA 1
ATOM 11190 C C . SER D 1 252 ? 15.973 40.354 -52.079 1.00 21.23 235 SER D C 1
ATOM 11191 O O . SER D 1 252 ? 15.934 41.562 -51.727 1.00 23.35 235 SER D O 1
ATOM 11194 N N . VAL D 1 253 ? 17.022 39.553 -51.879 1.00 20.67 236 VAL D N 1
ATOM 11195 C CA . VAL D 1 253 ? 18.263 39.994 -51.178 1.00 21.54 236 VAL D CA 1
ATOM 11196 C C . VAL D 1 253 ? 18.897 41.126 -51.998 1.00 22.51 236 VAL D C 1
ATOM 11197 O O . VAL D 1 253 ? 19.159 42.184 -51.408 1.00 23.08 236 VAL D O 1
ATOM 11201 N N . LEU D 1 254 ? 19.085 40.928 -53.310 1.00 23.96 237 LEU D N 1
ATOM 11202 C CA . LEU D 1 254 ? 19.726 41.927 -54.211 1.00 25.31 237 LEU D CA 1
ATOM 11203 C C . LEU D 1 254 ? 18.886 43.210 -54.255 1.00 25.32 237 LEU D C 1
ATOM 11204 O O . LEU D 1 254 ? 19.494 44.293 -54.255 1.00 27.38 237 LEU D O 1
ATOM 11209 N N . SER D 1 255 ? 17.551 43.103 -54.283 1.00 25.00 238 SER D N 1
ATOM 11210 C CA . SER D 1 255 ? 16.628 44.271 -54.253 1.00 25.75 238 SER D CA 1
ATOM 11211 C C . SER D 1 255 ? 16.879 45.080 -52.975 1.00 25.01 238 SER D C 1
ATOM 11212 O O . SER D 1 255 ? 16.949 46.320 -53.063 1.00 25.20 238 SER D O 1
ATOM 11215 N N . TYR D 1 256 ? 17.034 44.403 -51.835 1.00 23.27 239 TYR D N 1
ATOM 11216 C CA . TYR D 1 256 ? 17.295 45.053 -50.525 1.00 24.44 239 TYR D CA 1
ATOM 11217 C C . TYR D 1 256 ? 18.659 45.754 -50.561 1.00 24.39 239 TYR D C 1
ATOM 11218 O O . TYR D 1 256 ? 18.731 46.950 -50.211 1.00 25.46 239 TYR D O 1
ATOM 11227 N N . LEU D 1 257 ? 19.707 45.035 -50.975 1.00 24.24 240 LEU D N 1
ATOM 11228 C CA . LEU D 1 257 ? 21.098 45.563 -51.018 1.00 24.38 240 LEU D CA 1
ATOM 11229 C C . LEU D 1 257 ? 21.152 46.756 -51.983 1.00 25.01 240 LEU D C 1
ATOM 11230 O O . LEU D 1 257 ? 21.844 47.735 -51.656 1.00 25.01 240 LEU D O 1
ATOM 11235 N N . ASP D 1 258 ? 20.404 46.695 -53.093 1.00 25.36 241 ASP D N 1
ATOM 11236 C CA . ASP D 1 258 ? 20.254 47.807 -54.071 1.00 26.27 241 ASP D CA 1
ATOM 11237 C C . ASP D 1 258 ? 19.836 49.092 -53.345 1.00 26.21 241 ASP D C 1
ATOM 11238 O O . ASP D 1 258 ? 20.317 50.166 -53.748 1.00 27.94 241 ASP D O 1
ATOM 11243 N N . GLN D 1 259 ? 18.964 48.985 -52.335 1.00 24.82 242 GLN D N 1
ATOM 11244 C CA . GLN D 1 259 ? 18.329 50.142 -51.642 1.00 26.19 242 GLN D CA 1
ATOM 11245 C C . GLN D 1 259 ? 19.151 50.561 -50.413 1.00 25.87 242 GLN D C 1
ATOM 11246 O O . GLN D 1 259 ? 18.720 51.505 -49.730 1.00 24.87 242 GLN D O 1
ATOM 11252 N N . ARG D 1 260 ? 20.275 49.888 -50.136 1.00 25.45 243 ARG D N 1
ATOM 11253 C CA . ARG D 1 260 ? 21.255 50.295 -49.089 1.00 26.92 243 ARG D CA 1
ATOM 11254 C C . ARG D 1 260 ? 22.274 51.236 -49.727 1.00 27.61 243 ARG D C 1
ATOM 11255 O O . ARG D 1 260 ? 23.082 50.801 -50.539 1.00 26.58 243 ARG D O 1
ATOM 11263 N N . PRO D 1 261 ? 22.284 52.545 -49.387 1.00 29.73 244 PRO D N 1
ATOM 11264 C CA . PRO D 1 261 ? 23.137 53.508 -50.085 1.00 30.43 244 PRO D CA 1
ATOM 11265 C C . PRO D 1 261 ? 24.648 53.296 -49.894 1.00 29.30 244 PRO D C 1
ATOM 11266 O O . PRO D 1 261 ? 25.395 53.741 -50.745 1.00 30.34 244 PRO D O 1
ATOM 11270 N N . GLU D 1 262 ? 25.058 52.639 -48.801 1.00 27.94 245 GLU D N 1
ATOM 11271 C CA . GLU D 1 262 ? 26.487 52.455 -48.421 1.00 28.11 245 GLU D CA 1
ATOM 11272 C C . GLU D 1 262 ? 27.045 51.155 -49.023 1.00 26.10 245 GLU D C 1
ATOM 11273 O O . GLU D 1 262 ? 28.256 50.916 -48.857 1.00 25.79 245 GLU D O 1
ATOM 11279 N N . LEU D 1 263 ? 26.206 50.344 -49.677 1.00 24.93 246 LEU D N 1
ATOM 11280 C CA . LEU D 1 263 ? 26.618 49.068 -50.326 1.00 24.97 246 LEU D CA 1
ATOM 11281 C C . LEU D 1 263 ? 26.590 49.231 -51.848 1.00 25.69 246 LEU D C 1
ATOM 11282 O O . LEU D 1 263 ? 25.559 49.693 -52.378 1.00 27.75 246 LEU D O 1
ATOM 11287 N N . ASN D 1 264 ? 27.679 48.843 -52.519 1.00 25.47 247 ASN D N 1
ATOM 11288 C CA . ASN D 1 264 ? 27.837 48.931 -53.995 1.00 26.15 247 ASN D CA 1
ATOM 11289 C C . ASN D 1 264 ? 27.548 47.556 -54.610 1.00 25.46 247 ASN D C 1
ATOM 11290 O O . ASN D 1 264 ? 28.472 46.717 -54.646 1.00 24.41 247 ASN D O 1
ATOM 11295 N N . THR D 1 265 ? 26.317 47.344 -55.088 1.00 26.34 248 THR D N 1
ATOM 11296 C CA . THR D 1 265 ? 25.862 46.071 -55.712 1.00 26.02 248 THR D CA 1
ATOM 11297 C C . THR D 1 265 ? 26.485 45.904 -57.107 1.00 26.32 248 THR D C 1
ATOM 11298 O O . THR D 1 265 ? 26.386 44.788 -57.658 1.00 28.06 248 THR D O 1
ATOM 11302 N N . ALA D 1 266 ? 27.095 46.957 -57.664 1.00 26.49 249 ALA D N 1
ATOM 11303 C CA . ALA D 1 266 ? 27.887 46.897 -58.916 1.00 26.11 249 ALA D CA 1
ATOM 11304 C C . ALA D 1 266 ? 29.218 46.172 -58.667 1.00 24.99 249 ALA D C 1
ATOM 11305 O O . ALA D 1 266 ? 29.850 45.769 -59.658 1.00 24.76 249 ALA D O 1
ATOM 11307 N N . LYS D 1 267 ? 29.638 46.027 -57.403 1.00 23.79 250 LYS D N 1
ATOM 11308 C CA . LYS D 1 267 ? 30.903 45.343 -57.017 1.00 23.75 250 LYS D CA 1
ATOM 11309 C C . LYS D 1 267 ? 30.590 44.281 -55.962 1.00 23.04 250 LYS D C 1
ATOM 11310 O O . LYS D 1 267 ? 30.858 44.519 -54.776 1.00 22.49 250 LYS D O 1
ATOM 11316 N N . MET D 1 268 ? 30.052 43.142 -56.402 1.00 22.42 251 MET D N 1
ATOM 11317 C CA . MET D 1 268 ? 29.461 42.122 -55.505 1.00 22.38 251 MET D CA 1
ATOM 11318 C C . MET D 1 268 ? 29.950 40.734 -55.918 1.00 21.05 251 MET D C 1
ATOM 11319 O O . MET D 1 268 ? 29.945 40.430 -57.122 1.00 20.18 251 MET D O 1
ATOM 11324 N N . VAL D 1 269 ? 30.352 39.942 -54.930 1.00 20.40 252 VAL D N 1
ATOM 11325 C CA . VAL D 1 269 ? 30.791 38.529 -55.102 1.00 21.06 252 VAL D CA 1
ATOM 11326 C C . VAL D 1 269 ? 29.979 37.672 -54.128 1.00 20.95 252 VAL D C 1
ATOM 11327 O O . VAL D 1 269 ? 29.607 38.184 -53.049 1.00 21.99 252 VAL D O 1
ATOM 11331 N N . VAL D 1 270 ? 29.669 36.437 -54.522 1.00 20.66 253 VAL D N 1
ATOM 11332 C CA . VAL D 1 270 ? 28.983 35.441 -53.649 1.00 20.06 253 VAL D CA 1
ATOM 11333 C C . VAL D 1 270 ? 30.011 34.387 -53.246 1.00 19.40 253 VAL D C 1
ATOM 11334 O O . VAL D 1 270 ? 30.917 34.101 -54.051 1.00 19.45 253 VAL D O 1
ATOM 11338 N N . TRP D 1 271 ? 29.877 33.859 -52.031 1.00 19.28 254 TRP D N 1
ATOM 11339 C CA . TRP D 1 271 ? 30.833 32.894 -51.434 1.00 18.81 254 TRP D CA 1
ATOM 11340 C C . TRP D 1 271 ? 30.041 31.746 -50.803 1.00 18.13 254 TRP D C 1
ATOM 11341 O O . TRP D 1 271 ? 29.529 31.925 -49.685 1.00 19.41 254 TRP D O 1
ATOM 11352 N N . GLY D 1 272 ? 29.914 30.634 -51.531 1.00 17.78 255 GLY D N 1
ATOM 11353 C CA . GLY D 1 272 ? 29.145 29.448 -51.111 1.00 17.50 255 GLY D CA 1
ATOM 11354 C C . GLY D 1 272 ? 30.017 28.472 -50.344 1.00 17.80 255 GLY D C 1
ATOM 11355 O O . GLY D 1 272 ? 31.022 28.013 -50.917 1.00 20.03 255 GLY D O 1
ATOM 11356 N N . LEU D 1 273 ? 29.642 28.163 -49.097 1.00 18.61 256 LEU D N 1
ATOM 11357 C CA . LEU D 1 273 ? 30.407 27.280 -48.177 1.00 19.29 256 LEU D CA 1
ATOM 11358 C C . LEU D 1 273 ? 29.730 25.908 -48.086 1.00 19.05 256 LEU D C 1
ATOM 11359 O O . LEU D 1 273 ? 28.599 25.829 -47.556 1.00 19.25 256 LEU D O 1
ATOM 11364 N N . SER D 1 274 ? 30.419 24.868 -48.563 1.00 18.72 257 SER D N 1
ATOM 11365 C CA . SER D 1 274 ? 29.998 23.447 -48.479 1.00 19.46 257 SER D CA 1
ATOM 11366 C C . SER D 1 274 ? 28.663 23.288 -49.222 1.00 18.51 257 SER D C 1
ATOM 11367 O O . SER D 1 274 ? 28.678 23.466 -50.452 1.00 19.53 257 SER D O 1
ATOM 11370 N N . ALA D 1 275 ? 27.548 23.020 -48.533 1.00 17.63 258 ALA D N 1
ATOM 11371 C CA . ALA D 1 275 ? 26.200 22.956 -49.154 1.00 18.03 258 ALA D CA 1
ATOM 11372 C C . ALA D 1 275 ? 25.867 24.287 -49.843 1.00 17.53 258 ALA D C 1
ATOM 11373 O O . ALA D 1 275 ? 25.093 24.259 -50.815 1.00 18.28 258 ALA D O 1
ATOM 11375 N N . GLY D 1 276 ? 26.417 25.403 -49.350 1.00 17.78 259 GLY D N 1
ATOM 11376 C CA . GLY D 1 276 ? 26.283 26.741 -49.962 1.00 17.60 259 GLY D CA 1
ATOM 11377 C C . GLY D 1 276 ? 26.933 26.821 -51.335 1.00 17.88 259 GLY D C 1
ATOM 11378 O O . GLY D 1 276 ? 26.477 27.654 -52.152 1.00 16.85 259 GLY D O 1
ATOM 11379 N N . GLY D 1 277 ? 27.958 25.996 -51.586 1.00 18.33 260 GLY D N 1
ATOM 11380 C CA . GLY D 1 277 ? 28.688 25.931 -52.868 1.00 17.47 260 GLY D CA 1
ATOM 11381 C C . GLY D 1 277 ? 27.741 25.789 -54.045 1.00 17.17 260 GLY D C 1
ATOM 11382 O O . GLY D 1 277 ? 27.897 26.544 -55.017 1.00 18.86 260 GLY D O 1
ATOM 11383 N N . TYR D 1 278 ? 26.777 24.868 -53.943 1.00 17.33 261 TYR D N 1
ATOM 11384 C CA . TYR D 1 278 ? 25.708 24.614 -54.945 1.00 16.82 261 TYR D CA 1
ATOM 11385 C C . TYR D 1 278 ? 25.032 25.937 -55.326 1.00 16.79 261 TYR D C 1
ATOM 11386 O O . TYR D 1 278 ? 24.820 26.176 -56.526 1.00 18.53 261 TYR D O 1
ATOM 11395 N N . TYR D 1 279 ? 24.734 26.785 -54.334 1.00 17.07 262 TYR D N 1
ATOM 11396 C CA . TYR D 1 279 ? 23.930 28.028 -54.510 1.00 17.44 262 TYR D CA 1
ATOM 11397 C C . TYR D 1 279 ? 24.802 29.139 -55.098 1.00 17.80 262 TYR D C 1
ATOM 11398 O O . TYR D 1 279 ? 24.276 29.923 -55.909 1.00 19.10 262 TYR D O 1
ATOM 11407 N N . ALA D 1 280 ? 26.089 29.180 -54.755 1.00 18.20 263 ALA D N 1
ATOM 11408 C CA . ALA D 1 280 ? 27.062 30.113 -55.371 1.00 18.88 263 ALA D CA 1
ATOM 11409 C C . ALA D 1 280 ? 27.222 29.761 -56.858 1.00 19.92 263 ALA D C 1
ATOM 11410 O O . ALA D 1 280 ? 27.175 30.692 -57.690 1.00 19.69 263 ALA D O 1
ATOM 11412 N N . ILE D 1 281 ? 27.367 28.471 -57.188 1.00 19.03 264 ILE D N 1
ATOM 11413 C CA . ILE D 1 281 ? 27.466 28.004 -58.604 1.00 18.90 264 ILE D CA 1
ATOM 11414 C C . ILE D 1 281 ? 26.180 28.415 -59.334 1.00 18.43 264 ILE D C 1
ATOM 11415 O O . ILE D 1 281 ? 26.280 29.031 -60.408 1.00 20.05 264 ILE D O 1
ATOM 11420 N N . ARG D 1 282 ? 25.016 28.103 -58.763 1.00 18.66 265 ARG D N 1
ATOM 11421 C CA . ARG D 1 282 ? 23.699 28.396 -59.388 1.00 19.14 265 ARG D CA 1
ATOM 11422 C C . ARG D 1 282 ? 23.570 29.913 -59.605 1.00 19.45 265 ARG D C 1
ATOM 11423 O O . ARG D 1 282 ? 23.218 30.315 -60.736 1.00 19.92 265 ARG D O 1
ATOM 11431 N N . ALA D 1 283 ? 23.882 30.721 -58.585 1.00 18.86 266 ALA D N 1
ATOM 11432 C CA . ALA D 1 283 ? 23.792 32.203 -58.617 1.00 19.32 266 ALA D CA 1
ATOM 11433 C C . ALA D 1 283 ? 24.738 32.760 -59.686 1.00 19.23 266 ALA D C 1
ATOM 11434 O O . ALA D 1 283 ? 24.363 33.749 -60.351 1.00 19.92 266 ALA D O 1
ATOM 11436 N N . ALA D 1 284 ? 25.924 32.158 -59.826 1.00 19.58 267 ALA D N 1
ATOM 11437 C CA . ALA D 1 284 ? 26.949 32.524 -60.835 1.00 19.74 267 ALA D CA 1
ATOM 11438 C C . ALA D 1 284 ? 26.349 32.467 -62.248 1.00 20.39 267 ALA D C 1
ATOM 11439 O O . ALA D 1 284 ? 26.805 33.230 -63.100 1.00 20.64 267 ALA D O 1
ATOM 11441 N N . HIS D 1 285 ? 25.359 31.599 -62.476 1.00 20.92 268 HIS D N 1
ATOM 11442 C CA . HIS D 1 285 ? 24.617 31.458 -63.759 1.00 20.77 268 HIS D CA 1
ATOM 11443 C C . HIS D 1 285 ? 23.375 32.364 -63.768 1.00 21.09 268 HIS D C 1
ATOM 11444 O O . HIS D 1 285 ? 23.252 33.191 -64.697 1.00 20.98 268 HIS D O 1
ATOM 11451 N N . THR D 1 286 ? 22.493 32.224 -62.772 1.00 20.50 269 THR D N 1
ATOM 11452 C CA . THR D 1 286 ? 21.134 32.831 -62.756 1.00 22.48 269 THR D CA 1
ATOM 11453 C C . THR D 1 286 ? 21.223 34.353 -62.573 1.00 22.40 269 THR D C 1
ATOM 11454 O O . THR D 1 286 ? 20.336 35.046 -63.104 1.00 24.23 269 THR D O 1
ATOM 11458 N N . HIS D 1 287 ? 22.245 34.841 -61.863 1.00 22.04 270 HIS D N 1
ATOM 11459 C CA . HIS D 1 287 ? 22.454 36.278 -61.532 1.00 23.08 270 HIS D CA 1
ATOM 11460 C C . HIS D 1 287 ? 23.820 36.752 -62.040 1.00 22.03 270 HIS D C 1
ATOM 11461 O O . HIS D 1 287 ? 24.395 37.664 -61.419 1.00 21.61 270 HIS D O 1
ATOM 11468 N N . ARG D 1 288 ? 24.302 36.175 -63.143 1.00 22.80 271 ARG D N 1
ATOM 11469 C CA . ARG D 1 288 ? 25.615 36.512 -63.760 1.00 24.26 271 ARG D CA 1
ATOM 11470 C C . ARG D 1 288 ? 25.704 38.020 -64.034 1.00 26.19 271 ARG D C 1
ATOM 11471 O O . ARG D 1 288 ? 26.803 38.577 -63.847 1.00 28.12 271 ARG D O 1
ATOM 11479 N N . ASP D 1 289 ? 24.591 38.659 -64.419 1.00 26.72 272 ASP D N 1
ATOM 11480 C CA . ASP D 1 289 ? 24.536 40.099 -64.798 1.00 28.85 272 ASP D CA 1
ATOM 11481 C C . ASP D 1 289 ? 24.617 41.002 -63.557 1.00 28.46 272 ASP D C 1
ATOM 11482 O O . ASP D 1 289 ? 24.759 42.227 -63.748 1.00 31.40 272 ASP D O 1
ATOM 11484 N N . ARG D 1 290 ? 24.516 40.441 -62.345 1.00 25.71 273 ARG D N 1
ATOM 11485 C CA . ARG D 1 290 ? 24.492 41.200 -61.062 1.00 25.60 273 ARG D CA 1
ATOM 11486 C C . ARG D 1 290 ? 25.761 40.948 -60.233 1.00 25.48 273 ARG D C 1
ATOM 11487 O O . ARG D 1 290 ? 25.911 41.622 -59.191 1.00 26.82 273 ARG D O 1
ATOM 11495 N N . LEU D 1 291 ? 26.625 40.016 -60.649 1.00 23.41 274 LEU D N 1
ATOM 11496 C CA . LEU D 1 291 ? 27.796 39.559 -59.850 1.00 22.45 274 LEU D CA 1
ATOM 11497 C C . LEU D 1 291 ? 29.090 39.727 -60.655 1.00 21.98 274 LEU D C 1
ATOM 11498 O O . LEU D 1 291 ? 29.072 39.453 -61.869 1.00 22.67 274 LEU D O 1
ATOM 11503 N N . LEU D 1 292 ? 30.171 40.143 -59.986 1.00 21.32 275 LEU D N 1
ATOM 11504 C CA . LEU D 1 292 ? 31.550 40.179 -60.546 1.00 22.38 275 LEU D CA 1
ATOM 11505 C C . LEU D 1 292 ? 32.194 38.795 -60.415 1.00 21.66 275 LEU D C 1
ATOM 11506 O O . LEU D 1 292 ? 33.126 38.497 -61.184 1.00 22.41 275 LEU D O 1
ATOM 11511 N N . GLY D 1 293 ? 31.742 37.990 -59.454 1.00 21.67 276 GLY D N 1
ATOM 11512 C CA . GLY D 1 293 ? 32.382 36.699 -59.155 1.00 21.00 276 GLY D CA 1
ATOM 11513 C C . GLY D 1 293 ? 31.596 35.871 -58.164 1.00 20.31 276 GLY D C 1
ATOM 11514 O O . GLY D 1 293 ? 30.698 36.421 -57.483 1.00 20.48 276 GLY D O 1
ATOM 11515 N N . ALA D 1 294 ? 31.925 34.582 -58.104 1.00 19.55 277 ALA D N 1
ATOM 11516 C CA . ALA D 1 294 ? 31.389 33.600 -57.137 1.00 18.92 277 ALA D CA 1
ATOM 11517 C C . ALA D 1 294 ? 32.525 32.663 -56.730 1.00 18.71 277 ALA D C 1
ATOM 11518 O O . ALA D 1 294 ? 33.292 32.254 -57.615 1.00 19.52 277 ALA D O 1
ATOM 11520 N N . ILE D 1 295 ? 32.637 32.361 -55.437 1.00 19.47 278 ILE D N 1
ATOM 11521 C CA . ILE D 1 295 ? 33.491 31.250 -54.930 1.00 19.06 278 ILE D CA 1
ATOM 11522 C C . ILE D 1 295 ? 32.566 30.117 -54.476 1.00 19.29 278 ILE D C 1
ATOM 11523 O O . ILE D 1 295 ? 31.637 30.389 -53.700 1.00 19.49 278 ILE D O 1
ATOM 11528 N N . ALA D 1 296 ? 32.817 28.893 -54.945 1.00 19.95 279 ALA D N 1
ATOM 11529 C CA . ALA D 1 296 ? 32.125 27.671 -54.482 1.00 19.44 279 ALA D CA 1
ATOM 11530 C C . ALA D 1 296 ? 33.154 26.794 -53.759 1.00 18.63 279 ALA D C 1
ATOM 11531 O O . ALA D 1 296 ? 34.076 26.290 -54.414 1.00 19.72 279 ALA D O 1
ATOM 11533 N N . HIS D 1 297 ? 33.011 26.682 -52.438 1.00 19.24 280 HIS D N 1
ATOM 11534 C CA . HIS D 1 297 ? 33.985 26.066 -51.500 1.00 18.39 280 HIS D CA 1
ATOM 11535 C C . HIS D 1 297 ? 33.442 24.701 -51.065 1.00 18.86 280 HIS D C 1
ATOM 11536 O O . HIS D 1 297 ? 32.442 24.679 -50.323 1.00 18.35 280 HIS D O 1
ATOM 11543 N N . GLY D 1 298 ? 34.068 23.613 -51.526 1.00 19.88 281 GLY D N 1
ATOM 11544 C CA . GLY D 1 298 ? 33.591 22.229 -51.331 1.00 20.11 281 GLY D CA 1
ATOM 11545 C C . GLY D 1 298 ? 32.198 22.019 -51.924 1.00 20.32 281 GLY D C 1
ATOM 11546 O O . GLY D 1 298 ? 31.285 21.581 -51.229 1.00 20.01 281 GLY D O 1
ATOM 11547 N N . PRO D 1 299 ? 31.976 22.320 -53.224 1.00 20.02 282 PRO D N 1
ATOM 11548 C CA . PRO D 1 299 ? 30.633 22.270 -53.795 1.00 21.00 282 PRO D CA 1
ATOM 11549 C C . PRO D 1 299 ? 30.221 20.899 -54.352 1.00 21.32 282 PRO D C 1
ATOM 11550 O O . PRO D 1 299 ? 31.066 20.180 -54.858 1.00 21.38 282 PRO D O 1
ATOM 11554 N N . GLY D 1 300 ? 28.932 20.583 -54.226 1.00 21.12 283 GLY D N 1
ATOM 11555 C CA . GLY D 1 300 ? 28.235 19.574 -55.043 1.00 21.73 283 GLY D CA 1
ATOM 11556 C C . GLY D 1 300 ? 27.307 20.267 -56.023 1.00 21.55 283 GLY D C 1
ATOM 11557 O O . GLY D 1 300 ? 26.787 21.339 -55.669 1.00 23.10 283 GLY D O 1
ATOM 11558 N N . CYS D 1 301 ? 27.136 19.724 -57.228 1.00 21.64 284 CYS D N 1
ATOM 11559 C CA . CYS D 1 301 ? 26.171 20.258 -58.226 1.00 21.35 284 CYS D CA 1
ATOM 11560 C C . CYS D 1 301 ? 25.534 19.155 -59.082 1.00 20.62 284 CYS D C 1
ATOM 11561 O O . CYS D 1 301 ? 24.587 19.494 -59.799 1.00 21.44 284 CYS D O 1
ATOM 11564 N N . HIS D 1 302 ? 25.998 17.901 -59.026 1.00 19.83 285 HIS D N 1
ATOM 11565 C CA . HIS D 1 302 ? 25.507 16.828 -59.932 1.00 20.48 285 HIS D CA 1
ATOM 11566 C C . HIS D 1 302 ? 25.748 15.437 -59.333 1.00 20.84 285 HIS D C 1
ATOM 11567 O O . HIS D 1 302 ? 24.760 14.791 -58.938 1.00 21.91 285 HIS D O 1
ATOM 11574 N N . TYR D 1 303 ? 27.004 14.988 -59.306 1.00 20.46 286 TYR D N 1
ATOM 11575 C CA . TYR D 1 303 ? 27.411 13.620 -58.889 1.00 21.68 286 TYR D CA 1
ATOM 11576 C C . TYR D 1 303 ? 27.211 13.408 -57.382 1.00 20.89 286 TYR D C 1
ATOM 11577 O O . TYR D 1 303 ? 27.176 12.237 -56.969 1.00 21.69 286 TYR D O 1
ATOM 11586 N N . TYR D 1 304 ? 27.069 14.468 -56.575 1.00 20.19 287 TYR D N 1
ATOM 11587 C CA . TYR D 1 304 ? 26.828 14.326 -55.112 1.00 21.21 287 TYR D CA 1
ATOM 11588 C C . TYR D 1 304 ? 25.458 13.679 -54.876 1.00 21.44 287 TYR D C 1
ATOM 11589 O O . TYR D 1 304 ? 25.259 13.107 -53.790 1.00 22.86 287 TYR D O 1
ATOM 11598 N N . LEU D 1 305 ? 24.563 13.737 -55.868 1.00 21.67 288 LEU D N 1
ATOM 11599 C CA . LEU D 1 305 ? 23.198 13.147 -55.802 1.00 22.31 288 LEU D CA 1
ATOM 11600 C C . LEU D 1 305 ? 23.132 11.842 -56.608 1.00 23.33 288 LEU D C 1
ATOM 11601 O O . LEU D 1 305 ? 22.043 11.246 -56.652 1.00 24.84 288 LEU D O 1
ATOM 11606 N N . ASP D 1 306 ? 24.243 11.407 -57.213 1.00 24.14 289 ASP D N 1
ATOM 11607 C CA . ASP D 1 306 ? 24.340 10.084 -57.888 1.00 25.61 289 ASP D CA 1
ATOM 11608 C C . ASP D 1 306 ? 24.031 9.009 -56.851 1.00 25.26 289 ASP D C 1
ATOM 11609 O O . ASP D 1 306 ? 24.686 8.961 -55.816 1.00 25.33 289 ASP D O 1
ATOM 11614 N N . PRO D 1 307 ? 23.020 8.137 -57.075 1.00 27.13 290 PRO D N 1
ATOM 11615 C CA . PRO D 1 307 ? 22.714 7.053 -56.137 1.00 27.35 290 PRO D CA 1
ATOM 11616 C C . PRO D 1 307 ? 23.933 6.231 -55.685 1.00 27.14 290 PRO D C 1
ATOM 11617 O O . PRO D 1 307 ? 23.939 5.789 -54.548 1.00 26.72 290 PRO D O 1
ATOM 11621 N N . GLU D 1 308 ? 24.919 6.039 -56.568 1.00 28.32 291 GLU D N 1
ATOM 11622 C CA . GLU D 1 308 ? 26.164 5.276 -56.270 1.00 29.45 291 GLU D CA 1
ATOM 11623 C C . GLU D 1 308 ? 27.023 6.060 -55.271 1.00 27.70 291 GLU D C 1
ATOM 11624 O O . GLU D 1 308 ? 27.660 5.423 -54.414 1.00 27.58 291 GLU D O 1
ATOM 11630 N N . TRP D 1 309 ? 27.044 7.390 -55.380 1.00 26.23 292 TRP D N 1
ATOM 11631 C CA . TRP D 1 309 ? 27.744 8.279 -54.416 1.00 24.74 292 TRP D CA 1
ATOM 11632 C C . TRP D 1 309 ? 26.995 8.277 -53.074 1.00 24.99 292 TRP D C 1
ATOM 11633 O O . TRP D 1 309 ? 27.650 8.104 -52.029 1.00 26.18 292 TRP D O 1
ATOM 11644 N N . LEU D 1 310 ? 25.669 8.440 -53.111 1.00 25.03 293 LEU D N 1
ATOM 11645 C CA . LEU D 1 310 ? 24.785 8.487 -51.910 1.00 24.59 293 LEU D CA 1
ATOM 11646 C C . LEU D 1 310 ? 24.825 7.147 -51.161 1.00 25.60 293 LEU D C 1
ATOM 11647 O O . LEU D 1 310 ? 24.549 7.148 -49.943 1.00 25.37 293 LEU D O 1
ATOM 11652 N N . ALA D 1 311 ? 25.142 6.047 -51.854 1.00 27.33 294 ALA D N 1
ATOM 11653 C CA . ALA D 1 311 ? 25.279 4.691 -51.269 1.00 28.18 294 ALA D CA 1
ATOM 11654 C C . ALA D 1 311 ? 26.407 4.668 -50.227 1.00 27.95 294 ALA D C 1
ATOM 11655 O O . ALA D 1 311 ? 26.277 3.924 -49.240 1.00 29.08 294 ALA D O 1
ATOM 11657 N N . LYS D 1 312 ? 27.469 5.451 -50.436 1.00 27.55 295 LYS D N 1
ATOM 11658 C CA . LYS D 1 312 ? 28.722 5.380 -49.632 1.00 27.70 295 LYS D CA 1
ATOM 11659 C C . LYS D 1 312 ? 28.992 6.689 -48.872 1.00 25.93 295 LYS D C 1
ATOM 11660 O O . LYS D 1 312 ? 29.958 6.706 -48.087 1.00 25.52 295 LYS D O 1
ATOM 11666 N N . VAL D 1 313 ? 28.182 7.737 -49.061 1.00 24.54 296 VAL D N 1
ATOM 11667 C CA . VAL D 1 313 ? 28.506 9.109 -48.560 1.00 23.26 296 VAL D CA 1
ATOM 11668 C C . VAL D 1 313 ? 28.517 9.139 -47.022 1.00 24.69 296 VAL D C 1
ATOM 11669 O O . VAL D 1 313 ? 29.282 9.948 -46.463 1.00 26.51 296 VAL D O 1
ATOM 11673 N N . ASN D 1 314 ? 27.727 8.293 -46.353 1.00 26.01 297 ASN D N 1
ATOM 11674 C CA . ASN D 1 314 ? 27.659 8.240 -44.865 1.00 26.14 297 ASN D CA 1
ATOM 11675 C C . ASN D 1 314 ? 28.908 7.554 -44.285 1.00 26.22 297 ASN D C 1
ATOM 11676 O O . ASN D 1 314 ? 29.033 7.541 -43.050 1.00 26.50 297 ASN D O 1
ATOM 11681 N N . ASP D 1 315 ? 29.794 7.011 -45.131 1.00 25.50 298 ASP D N 1
ATOM 11682 C CA . ASP D 1 315 ? 30.935 6.148 -44.718 1.00 25.15 298 ASP D CA 1
ATOM 11683 C C . ASP D 1 315 ? 32.263 6.917 -44.755 1.00 23.74 298 ASP D C 1
ATOM 11684 O O . ASP D 1 315 ? 33.288 6.306 -44.414 1.00 23.56 298 ASP D O 1
ATOM 11689 N N . HIS D 1 316 ? 32.262 8.199 -45.138 1.00 23.33 299 HIS D N 1
ATOM 11690 C CA . HIS D 1 316 ? 33.503 8.993 -45.357 1.00 22.95 299 HIS D CA 1
ATOM 11691 C C . HIS D 1 316 ? 33.665 10.006 -44.217 1.00 22.76 299 HIS D C 1
ATOM 11692 O O . HIS D 1 316 ? 33.228 9.687 -43.097 1.00 20.92 299 HIS D O 1
ATOM 11699 N N . GLU D 1 317 ? 34.254 11.177 -44.484 1.00 22.49 300 GLU D N 1
ATOM 11700 C CA . GLU D 1 317 ? 34.870 12.035 -43.435 1.00 22.51 300 GLU D CA 1
ATOM 11701 C C . GLU D 1 317 ? 33.810 12.863 -42.695 1.00 21.71 300 GLU D C 1
ATOM 11702 O O . GLU D 1 317 ? 34.160 13.415 -41.642 1.00 21.93 300 GLU D O 1
ATOM 11708 N N . TYR D 1 318 ? 32.568 12.967 -43.176 1.00 21.43 301 TYR D N 1
ATOM 11709 C CA . TYR D 1 318 ? 31.544 13.771 -42.459 1.00 21.82 301 TYR D CA 1
ATOM 11710 C C . TYR D 1 318 ? 31.361 13.169 -41.066 1.00 21.11 301 TYR D C 1
ATOM 11711 O O . TYR D 1 318 ? 31.257 11.952 -40.922 1.00 22.12 301 TYR D O 1
ATOM 11720 N N . PRO D 1 319 ? 31.372 13.991 -39.992 1.00 20.80 302 PRO D N 1
ATOM 11721 C CA . PRO D 1 319 ? 31.403 13.477 -38.620 1.00 21.26 302 PRO D CA 1
ATOM 11722 C C . PRO D 1 319 ? 30.259 12.530 -38.229 1.00 21.85 302 PRO D C 1
ATOM 11723 O O . PRO D 1 319 ? 30.471 11.699 -37.363 1.00 23.76 302 PRO D O 1
ATOM 11727 N N . PHE D 1 320 ? 29.083 12.697 -38.840 1.00 22.34 303 PHE D N 1
ATOM 11728 C CA . PHE D 1 320 ? 27.868 11.879 -38.586 1.00 23.27 303 PHE D CA 1
ATOM 11729 C C . PHE D 1 320 ? 27.163 11.587 -39.912 1.00 22.92 303 PHE D C 1
ATOM 11730 O O . PHE D 1 320 ? 27.586 12.116 -40.962 1.00 23.36 303 PHE D O 1
ATOM 11738 N N . GLU D 1 321 ? 26.121 10.756 -39.861 1.00 23.24 304 GLU D N 1
ATOM 11739 C CA . GLU D 1 321 ? 25.247 10.444 -41.020 1.00 23.73 304 GLU D CA 1
ATOM 11740 C C . GLU D 1 321 ? 24.757 11.767 -41.618 1.00 22.39 304 GLU D C 1
ATOM 11741 O O . GLU D 1 321 ? 24.326 12.633 -40.835 1.00 22.04 304 GLU D O 1
ATOM 11747 N N . ILE D 1 322 ? 24.827 11.910 -42.945 1.00 21.67 305 ILE D N 1
ATOM 11748 C CA . ILE D 1 322 ? 24.493 13.176 -43.667 1.00 20.59 305 ILE D CA 1
ATOM 11749 C C . ILE D 1 322 ? 23.214 13.013 -44.506 1.00 20.41 305 ILE D C 1
ATOM 11750 O O . ILE D 1 322 ? 22.555 14.042 -44.731 1.00 19.93 305 ILE D O 1
ATOM 11755 N N . THR D 1 323 ? 22.864 11.798 -44.950 1.00 21.92 306 THR D N 1
ATOM 11756 C CA . THR D 1 323 ? 21.780 11.554 -45.947 1.00 22.29 306 THR D CA 1
ATOM 11757 C C . THR D 1 323 ? 20.409 11.964 -45.384 1.00 22.15 306 THR D C 1
ATOM 11758 O O . THR D 1 323 ? 19.619 12.532 -46.161 1.00 21.57 306 THR D O 1
ATOM 11762 N N . ALA D 1 324 ? 20.126 11.694 -44.103 1.00 22.82 307 ALA D N 1
ATOM 11763 C CA . ALA D 1 324 ? 18.854 12.071 -43.438 1.00 23.48 307 ALA D CA 1
ATOM 11764 C C . ALA D 1 324 ? 18.679 13.594 -43.511 1.00 22.31 307 ALA D C 1
ATOM 11765 O O . ALA D 1 324 ? 17.601 14.056 -43.941 1.00 22.32 307 ALA D O 1
ATOM 11767 N N . ALA D 1 325 ? 19.718 14.340 -43.134 1.00 21.56 308 ALA D N 1
ATOM 11768 C CA . ALA D 1 325 ? 19.768 15.822 -43.178 1.00 20.79 308 ALA D CA 1
ATOM 11769 C C . ALA D 1 325 ? 19.604 16.311 -44.624 1.00 20.06 308 ALA D C 1
ATOM 11770 O O . ALA D 1 325 ? 18.813 17.248 -44.856 1.00 19.93 308 ALA D O 1
ATOM 11772 N N . TRP D 1 326 ? 20.334 15.707 -45.564 1.00 19.98 309 TRP D N 1
ATOM 11773 C CA . TRP D 1 326 ? 20.306 16.080 -47.004 1.00 19.85 309 TRP D CA 1
ATOM 11774 C C . TRP D 1 326 ? 18.885 15.922 -47.554 1.00 20.24 309 TRP D C 1
ATOM 11775 O O . TRP D 1 326 ? 18.417 16.842 -48.243 1.00 19.47 309 TRP D O 1
ATOM 11786 N N . ALA D 1 327 ? 18.218 14.810 -47.236 1.00 21.61 310 ALA D N 1
ATOM 11787 C CA . ALA D 1 327 ? 16.830 14.522 -47.669 1.00 22.19 310 ALA D CA 1
ATOM 11788 C C . ALA D 1 327 ? 15.932 15.702 -47.279 1.00 22.00 310 ALA D C 1
ATOM 11789 O O . ALA D 1 327 ? 15.232 16.238 -48.161 1.00 22.95 310 ALA D O 1
ATOM 11791 N N . THR D 1 328 ? 15.984 16.110 -46.008 1.00 21.90 311 THR D N 1
ATOM 11792 C CA . THR D 1 328 ? 15.147 17.195 -45.433 1.00 21.19 311 THR D CA 1
ATOM 11793 C C . THR D 1 328 ? 15.514 18.522 -46.106 1.00 20.43 311 THR D C 1
ATOM 11794 O O . THR D 1 328 ? 14.588 19.244 -46.510 1.00 20.32 311 THR D O 1
ATOM 11798 N N . LYS D 1 329 ? 16.813 18.810 -46.235 1.00 20.02 312 LYS D N 1
ATOM 11799 C CA . LYS D 1 329 ? 17.347 20.069 -46.827 1.00 19.43 312 LYS D CA 1
ATOM 11800 C C . LYS D 1 329 ? 16.890 20.195 -48.288 1.00 19.39 312 LYS D C 1
ATOM 11801 O O . LYS D 1 329 ? 16.696 21.340 -48.744 1.00 18.30 312 LYS D O 1
ATOM 11807 N N . HIS D 1 330 ? 16.709 19.067 -48.984 1.00 19.26 313 HIS D N 1
ATOM 11808 C CA . HIS D 1 330 ? 16.254 18.998 -50.401 1.00 21.10 313 HIS D CA 1
ATOM 11809 C C . HIS D 1 330 ? 14.721 18.905 -50.488 1.00 21.37 313 HIS D C 1
ATOM 11810 O O . HIS D 1 330 ? 14.210 18.692 -51.608 1.00 22.14 313 HIS D O 1
ATOM 11817 N N . GLY D 1 331 ? 14.011 19.059 -49.364 1.00 21.68 314 GLY D N 1
ATOM 11818 C CA . GLY D 1 331 ? 12.538 19.157 -49.313 1.00 22.14 314 GLY D CA 1
ATOM 11819 C C . GLY D 1 331 ? 11.842 17.812 -49.443 1.00 22.72 314 GLY D C 1
ATOM 11820 O O . GLY D 1 331 ? 10.651 17.808 -49.802 1.00 24.80 314 GLY D O 1
ATOM 11821 N N . TYR D 1 332 ? 12.539 16.706 -49.163 1.00 22.85 315 TYR D N 1
ATOM 11822 C CA . TYR D 1 332 ? 11.994 15.327 -49.280 1.00 24.09 315 TYR D CA 1
ATOM 11823 C C . TYR D 1 332 ? 11.466 14.846 -47.925 1.00 25.56 315 TYR D C 1
ATOM 11824 O O . TYR D 1 332 ? 12.114 15.108 -46.894 1.00 26.47 315 TYR D O 1
ATOM 11833 N N . LYS D 1 333 ? 10.328 14.142 -47.948 1.00 26.52 316 LYS D N 1
ATOM 11834 C CA . LYS D 1 333 ? 9.640 13.607 -46.743 1.00 28.42 316 LYS D CA 1
ATOM 11835 C C . LYS D 1 333 ? 10.387 12.367 -46.237 1.00 29.36 316 LYS D C 1
ATOM 11836 O O . LYS D 1 333 ? 10.374 12.147 -45.012 1.00 31.94 316 LYS D O 1
ATOM 11838 N N . THR D 1 334 ? 11.013 11.598 -47.139 1.00 30.32 317 THR D N 1
ATOM 11839 C CA . THR D 1 334 ? 11.794 10.368 -46.822 1.00 31.64 317 THR D CA 1
ATOM 11840 C C . THR D 1 334 ? 13.140 10.396 -47.555 1.00 30.72 317 THR D C 1
ATOM 11841 O O . THR D 1 334 ? 13.246 11.089 -48.587 1.00 28.90 317 THR D O 1
ATOM 11845 N N . VAL D 1 335 ? 14.125 9.653 -47.040 1.00 32.00 318 VAL D N 1
ATOM 11846 C CA . VAL D 1 335 ? 15.490 9.529 -47.634 1.00 30.60 318 VAL D CA 1
ATOM 11847 C C . VAL D 1 335 ? 15.394 8.680 -48.909 1.00 30.54 318 VAL D C 1
ATOM 11848 O O . VAL D 1 335 ? 16.192 8.923 -49.836 1.00 28.10 318 VAL D O 1
ATOM 11852 N N . GLU D 1 336 ? 14.454 7.729 -48.952 1.00 31.23 319 GLU D N 1
ATOM 11853 C CA . GLU D 1 336 ? 14.198 6.853 -50.130 1.00 31.75 319 GLU D CA 1
ATOM 11854 C C . GLU D 1 336 ? 13.819 7.726 -51.337 1.00 29.63 319 GLU D C 1
ATOM 11855 O O . GLU D 1 336 ? 14.399 7.510 -52.420 1.00 28.83 319 GLU D O 1
ATOM 11861 N N . GLU D 1 337 ? 12.898 8.680 -51.150 1.00 28.67 320 GLU D N 1
ATOM 11862 C CA . GLU D 1 337 ? 12.466 9.654 -52.192 1.00 28.35 320 GLU D CA 1
ATOM 11863 C C . GLU D 1 337 ? 13.663 10.493 -52.649 1.00 26.10 320 GLU D C 1
ATOM 11864 O O . GLU D 1 337 ? 13.806 10.704 -53.865 1.00 24.01 320 GLU D O 1
ATOM 11870 N N . PHE D 1 338 ? 14.459 10.984 -51.696 1.00 25.87 321 PHE D N 1
ATOM 11871 C CA . PHE D 1 338 ? 15.668 11.813 -51.943 1.00 24.33 321 PHE D CA 1
ATOM 11872 C C . PHE D 1 338 ? 16.630 11.042 -52.856 1.00 24.16 321 PHE D C 1
ATOM 11873 O O . PHE D 1 338 ? 17.025 11.573 -53.902 1.00 23.14 321 PHE D O 1
ATOM 11881 N N . VAL D 1 339 ? 16.988 9.815 -52.468 1.00 25.92 322 VAL D N 1
ATOM 11882 C CA . VAL D 1 339 ? 17.970 8.964 -53.207 1.00 26.74 322 VAL D CA 1
ATOM 11883 C C . VAL D 1 339 ? 17.437 8.694 -54.623 1.00 26.83 322 VAL D C 1
ATOM 11884 O O . VAL D 1 339 ? 18.237 8.742 -55.574 1.00 26.86 322 VAL D O 1
ATOM 11888 N N . ALA D 1 340 ? 16.131 8.448 -54.754 1.00 27.09 323 ALA D N 1
ATOM 11889 C CA . ALA D 1 340 ? 15.458 8.067 -56.018 1.00 28.56 323 ALA D CA 1
ATOM 11890 C C . ALA D 1 340 ? 15.409 9.248 -56.999 1.00 27.89 323 ALA D C 1
ATOM 11891 O O . ALA D 1 340 ? 15.645 9.011 -58.202 1.00 29.88 323 ALA D O 1
ATOM 11893 N N . GLY D 1 341 ? 15.108 10.461 -56.517 1.00 27.39 324 GLY D N 1
ATOM 11894 C CA . GLY D 1 341 ? 14.618 11.575 -57.356 1.00 26.39 324 GLY D CA 1
ATOM 11895 C C . GLY D 1 341 ? 15.475 12.834 -57.332 1.00 24.79 324 GLY D C 1
ATOM 11896 O O . GLY D 1 341 ? 15.280 13.670 -58.239 1.00 25.19 324 GLY D O 1
ATOM 11897 N N . ALA D 1 342 ? 16.380 12.996 -56.359 1.00 23.52 325 ALA D N 1
ATOM 11898 C CA . ALA D 1 342 ? 17.071 14.280 -56.076 1.00 22.29 325 ALA D CA 1
ATOM 11899 C C . ALA D 1 342 ? 17.948 14.702 -57.263 1.00 21.75 325 ALA D C 1
ATOM 11900 O O . ALA D 1 342 ? 17.910 15.895 -57.622 1.00 21.63 325 ALA D O 1
ATOM 11902 N N . GLN D 1 343 ? 18.726 13.783 -57.844 1.00 21.89 326 GLN D N 1
ATOM 11903 C CA . GLN D 1 343 ? 19.707 14.130 -58.908 1.00 21.96 326 GLN D CA 1
ATOM 11904 C C . GLN D 1 343 ? 18.974 14.742 -60.107 1.00 22.41 326 GLN D C 1
ATOM 11905 O O . GLN D 1 343 ? 19.354 15.856 -60.509 1.00 20.53 326 GLN D O 1
ATOM 11911 N N . LYS D 1 344 ? 17.969 14.046 -60.653 1.00 23.50 327 LYS D N 1
ATOM 11912 C CA . LYS D 1 344 ? 17.173 14.518 -61.820 1.00 24.51 327 LYS D CA 1
ATOM 11913 C C . LYS D 1 344 ? 16.545 15.883 -61.500 1.00 23.63 327 LYS D C 1
ATOM 11914 O O . LYS D 1 344 ? 16.444 16.718 -62.419 1.00 24.80 327 LYS D O 1
ATOM 11916 N N . LYS D 1 345 ? 16.145 16.105 -60.244 1.00 22.79 328 LYS D N 1
ATOM 11917 C CA . LYS D 1 345 ? 15.398 17.317 -59.819 1.00 21.42 328 LYS D CA 1
ATOM 11918 C C . LYS D 1 345 ? 16.337 18.507 -59.584 1.00 21.19 328 LYS D C 1
ATOM 11919 O O . LYS D 1 345 ? 15.952 19.630 -59.979 1.00 21.59 328 LYS D O 1
ATOM 11925 N N . PHE D 1 346 ? 17.486 18.296 -58.929 1.00 20.90 329 PHE D N 1
ATOM 11926 C CA . PHE D 1 346 ? 18.328 19.389 -58.363 1.00 19.99 329 PHE D CA 1
ATOM 11927 C C . PHE D 1 346 ? 19.681 19.540 -59.067 1.00 19.60 329 PHE D C 1
ATOM 11928 O O . PHE D 1 346 ? 20.265 20.636 -58.944 1.00 20.24 329 PHE D O 1
ATOM 11936 N N . SER D 1 347 ? 20.192 18.512 -59.749 1.00 19.42 330 SER D N 1
ATOM 11937 C CA . SER D 1 347 ? 21.476 18.602 -60.493 1.00 18.88 330 SER D CA 1
ATOM 11938 C C . SER D 1 347 ? 21.457 19.851 -61.379 1.00 19.08 330 SER D C 1
ATOM 11939 O O . SER D 1 347 ? 20.510 19.993 -62.169 1.00 19.10 330 SER D O 1
ATOM 11942 N N . LEU D 1 348 ? 22.474 20.709 -61.265 1.00 19.44 331 LEU D N 1
ATOM 11943 C CA . LEU D 1 348 ? 22.629 21.911 -62.129 1.00 20.21 331 LEU D CA 1
ATOM 11944 C C . LEU D 1 348 ? 23.039 21.480 -63.544 1.00 20.25 331 LEU D C 1
ATOM 11945 O O . LEU D 1 348 ? 22.874 22.287 -64.475 1.00 21.10 331 LEU D O 1
ATOM 11950 N N . VAL D 1 349 ? 23.575 20.265 -63.694 1.00 20.69 332 VAL D N 1
ATOM 11951 C CA . VAL D 1 349 ? 23.927 19.650 -65.010 1.00 20.68 332 VAL D CA 1
ATOM 11952 C C . VAL D 1 349 ? 22.653 19.099 -65.663 1.00 21.44 332 VAL D C 1
ATOM 11953 O O . VAL D 1 349 ? 22.377 19.477 -66.813 1.00 22.28 332 VAL D O 1
ATOM 11957 N N . GLU D 1 350 ? 21.913 18.239 -64.956 1.00 21.76 333 GLU D N 1
ATOM 11958 C CA . GLU D 1 350 ? 20.694 17.562 -65.479 1.00 23.05 333 GLU D CA 1
ATOM 11959 C C . GLU D 1 350 ? 19.636 18.599 -65.870 1.00 22.19 333 GLU D C 1
ATOM 11960 O O . GLU D 1 350 ? 18.953 18.390 -66.894 1.00 22.43 333 GLU D O 1
ATOM 11966 N N . THR D 1 351 ? 19.482 19.657 -65.072 1.00 21.23 334 THR D N 1
ATOM 11967 C CA . THR D 1 351 ? 18.419 20.682 -65.254 1.00 22.07 334 THR D CA 1
ATOM 11968 C C . THR D 1 351 ? 18.876 21.751 -66.255 1.00 21.41 334 THR D C 1
ATOM 11969 O O . THR D 1 351 ? 18.021 22.549 -66.667 1.00 22.91 334 THR D O 1
ATOM 11973 N N . GLY D 1 352 ? 20.167 21.778 -66.604 1.00 20.61 335 GLY D N 1
ATOM 11974 C CA . GLY D 1 352 ? 20.711 22.587 -67.712 1.00 21.52 335 GLY 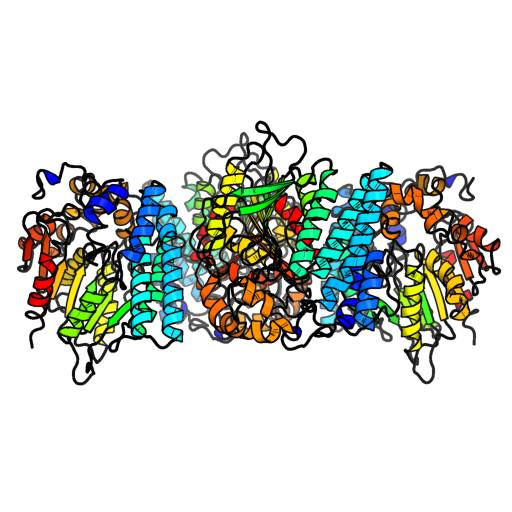D CA 1
ATOM 11975 C C . GLY D 1 352 ? 21.135 23.983 -67.285 1.00 21.55 335 GLY D C 1
ATOM 11976 O O . GLY D 1 352 ? 21.432 24.796 -68.180 1.00 22.47 335 GLY D O 1
ATOM 11977 N N . ILE D 1 353 ? 21.195 24.258 -65.978 1.00 21.59 336 ILE D N 1
ATOM 11978 C CA . ILE D 1 353 ? 21.651 25.574 -65.434 1.00 20.98 336 ILE D CA 1
ATOM 11979 C C . ILE D 1 353 ? 23.068 25.869 -65.951 1.00 21.42 336 ILE D C 1
ATOM 11980 O O . ILE D 1 353 ? 23.332 27.037 -66.314 1.00 22.52 336 ILE D O 1
ATOM 11985 N N . VAL D 1 354 ? 23.934 24.848 -65.994 1.00 20.81 337 VAL D N 1
ATOM 11986 C CA . VAL D 1 354 ? 25.386 24.962 -66.339 1.00 21.74 337 VAL D CA 1
ATOM 11987 C C . VAL D 1 354 ? 25.570 25.288 -67.829 1.00 22.48 337 VAL D C 1
ATOM 11988 O O . VAL D 1 354 ? 26.690 25.674 -68.208 1.00 23.97 337 VAL D O 1
ATOM 11992 N N . ASP D 1 355 ? 24.534 25.123 -68.657 1.00 23.29 338 ASP D N 1
ATOM 11993 C CA . ASP D 1 355 ? 24.629 25.334 -70.127 1.00 24.35 338 ASP D CA 1
ATOM 11994 C C . ASP D 1 355 ? 24.419 26.815 -70.464 1.00 25.34 338 ASP D C 1
ATOM 11995 O O . ASP D 1 355 ? 24.458 27.152 -71.664 1.00 27.04 338 ASP D O 1
ATOM 12000 N N . GLN D 1 356 ? 24.221 27.660 -69.449 1.00 24.01 339 GLN D N 1
ATOM 12001 C CA . GLN D 1 356 ? 24.182 29.140 -69.574 1.00 25.21 339 GLN D CA 1
ATOM 12002 C C . GLN D 1 356 ? 25.571 29.684 -69.261 1.00 23.62 339 GLN D C 1
ATOM 12003 O O . GLN D 1 356 ? 26.369 29.006 -68.617 1.00 22.26 339 GLN D O 1
ATOM 12009 N N . PRO D 1 357 ? 25.907 30.920 -69.695 1.00 23.93 340 PRO D N 1
ATOM 12010 C CA . PRO D 1 357 ? 27.119 31.584 -69.225 1.00 23.14 340 PRO D CA 1
ATOM 12011 C C . PRO D 1 357 ? 27.040 31.835 -67.712 1.00 22.44 340 PRO D C 1
ATOM 12012 O O . PRO D 1 357 ? 25.974 31.683 -67.125 1.00 22.80 340 PRO D O 1
ATOM 12016 N N . SER D 1 358 ? 28.168 32.198 -67.107 1.00 22.05 341 SER D N 1
ATOM 12017 C CA . SER D 1 358 ? 28.262 32.557 -65.671 1.00 21.70 341 SER D CA 1
ATOM 12018 C C . SER D 1 358 ? 29.268 33.696 -65.491 1.00 20.81 341 SER D C 1
ATOM 12019 O O . SER D 1 358 ? 30.099 33.906 -66.392 1.00 21.52 341 SER D O 1
ATOM 12022 N N . CYS D 1 359 ? 29.176 34.431 -64.381 1.00 20.95 342 CYS D N 1
ATOM 12023 C CA . CYS D 1 359 ? 30.251 35.350 -63.933 1.00 21.62 342 CYS D CA 1
ATOM 12024 C C . CYS D 1 359 ? 31.473 34.492 -63.589 1.00 21.90 342 CYS D C 1
ATOM 12025 O O . CYS D 1 359 ? 31.346 33.242 -63.606 1.00 21.73 342 CYS D O 1
ATOM 12028 N N . ARG D 1 360 ? 32.610 35.118 -63.291 1.00 22.04 343 ARG D N 1
ATOM 12029 C CA . ARG D 1 360 ? 33.826 34.391 -62.839 1.00 20.84 343 ARG D CA 1
ATOM 12030 C C . ARG D 1 360 ? 33.430 33.476 -61.674 1.00 19.40 343 ARG D C 1
ATOM 12031 O O . ARG D 1 360 ? 32.730 33.937 -60.755 1.00 18.26 343 ARG D O 1
ATOM 12039 N N . LEU D 1 361 ? 33.819 32.204 -61.746 1.00 19.49 344 LEU D N 1
ATOM 12040 C CA . LEU D 1 361 ? 33.466 31.178 -60.734 1.00 18.89 344 LEU D CA 1
ATOM 12041 C C . LEU D 1 361 ? 34.753 30.469 -60.310 1.00 19.04 344 LEU D C 1
ATOM 12042 O O . LEU D 1 361 ? 35.372 29.815 -61.174 1.00 20.77 344 LEU D O 1
ATOM 12047 N N . LEU D 1 362 ? 35.155 30.641 -59.047 1.00 19.02 345 LEU D N 1
ATOM 12048 C CA . LEU D 1 362 ? 36.318 29.945 -58.438 1.00 18.53 345 LEU D CA 1
ATOM 12049 C C . LEU D 1 362 ? 35.818 28.715 -57.681 1.00 17.94 345 LEU D C 1
ATOM 12050 O O . LEU D 1 362 ? 35.002 28.877 -56.753 1.00 18.28 345 LEU D O 1
ATOM 12055 N N . LEU D 1 363 ? 36.334 27.544 -58.051 1.00 17.89 346 LEU D N 1
ATOM 12056 C CA . LEU D 1 363 ? 36.009 26.235 -57.438 1.00 17.91 346 LEU D CA 1
ATOM 12057 C C . LEU D 1 363 ? 37.193 25.799 -56.570 1.00 18.42 346 LEU D C 1
ATOM 12058 O O . LEU D 1 363 ? 38.314 25.703 -57.108 1.00 20.20 346 LEU D O 1
ATOM 12063 N N . LEU D 1 364 ? 36.961 25.585 -55.274 1.00 19.46 347 LEU D N 1
ATOM 12064 C CA . LEU D 1 364 ? 38.006 25.186 -54.295 1.00 19.22 347 LEU D CA 1
ATOM 12065 C C . LEU D 1 364 ? 37.538 23.920 -53.583 1.00 18.93 347 LEU D C 1
ATOM 12066 O O . LEU D 1 364 ? 36.385 23.898 -53.129 1.00 19.79 347 LEU D O 1
ATOM 12071 N N . ASN D 1 365 ? 38.404 22.914 -53.483 1.00 19.18 348 ASN D N 1
ATOM 12072 C CA . ASN D 1 365 ? 38.083 21.668 -52.743 1.00 19.23 348 ASN D CA 1
ATOM 12073 C C . ASN D 1 365 ? 39.321 20.783 -52.634 1.00 19.03 348 ASN D C 1
ATOM 12074 O O . ASN D 1 365 ? 40.241 20.933 -53.457 1.00 19.71 348 ASN D O 1
ATOM 12079 N N . GLY D 1 366 ? 39.312 19.882 -51.653 1.00 18.70 349 GLY D N 1
ATOM 12080 C CA . GLY D 1 366 ? 40.230 18.734 -51.603 1.00 19.06 349 GLY D CA 1
ATOM 12081 C C . GLY D 1 366 ? 39.879 17.745 -52.693 1.00 18.90 349 GLY D C 1
ATOM 12082 O O . GLY D 1 366 ? 38.669 17.574 -52.961 1.00 18.28 349 GLY D O 1
ATOM 12083 N N . VAL D 1 367 ? 40.890 17.148 -53.330 1.00 20.10 350 VAL D N 1
ATOM 12084 C CA . VAL D 1 367 ? 40.711 16.145 -54.421 1.00 21.54 350 VAL D CA 1
ATOM 12085 C C . VAL D 1 367 ? 40.053 14.892 -53.828 1.00 21.97 350 VAL D C 1
ATOM 12086 O O . VAL D 1 367 ? 39.247 14.265 -54.536 1.00 22.10 350 VAL D O 1
ATOM 12090 N N . ASP D 1 368 ? 40.367 14.559 -52.572 1.00 23.17 351 ASP D N 1
ATOM 12091 C CA . ASP D 1 368 ? 39.906 13.313 -51.900 1.00 23.95 351 ASP D CA 1
ATOM 12092 C C . ASP D 1 368 ? 38.673 13.604 -51.038 1.00 21.89 351 ASP D C 1
ATOM 12093 O O . ASP D 1 368 ? 38.532 12.972 -49.976 1.00 22.82 351 ASP D O 1
ATOM 12098 N N . ASP D 1 369 ? 37.788 14.491 -51.503 1.00 20.81 352 ASP D N 1
ATOM 12099 C CA . ASP D 1 369 ? 36.485 14.791 -50.853 1.00 20.74 352 ASP D CA 1
ATOM 12100 C C . ASP D 1 369 ? 35.597 13.542 -50.943 1.00 21.23 352 ASP D C 1
ATOM 12101 O O . ASP D 1 369 ? 35.391 13.044 -52.064 1.00 22.78 352 ASP D O 1
ATOM 12106 N N . GLY D 1 370 ? 35.126 13.042 -49.797 1.00 21.59 353 GLY D N 1
ATOM 12107 C CA . GLY D 1 370 ? 34.219 11.883 -49.693 1.00 22.38 353 GLY D CA 1
ATOM 12108 C C . GLY D 1 370 ? 32.800 12.286 -49.321 1.00 22.46 353 GLY D C 1
ATOM 12109 O O . GLY D 1 370 ? 31.965 11.383 -49.130 1.00 24.04 353 GLY D O 1
ATOM 12110 N N . VAL D 1 371 ? 32.522 13.590 -49.236 1.00 22.08 354 VAL D N 1
ATOM 12111 C CA . VAL D 1 371 ? 31.171 14.154 -48.938 1.00 21.08 354 VAL D CA 1
ATOM 12112 C C . VAL D 1 371 ? 30.532 14.579 -50.263 1.00 20.32 354 VAL D C 1
ATOM 12113 O O . VAL D 1 371 ? 29.410 14.137 -50.540 1.00 20.33 354 VAL D O 1
ATOM 12117 N N . VAL D 1 372 ? 31.228 15.408 -51.043 1.00 19.52 355 VAL D N 1
ATOM 12118 C CA . VAL D 1 372 ? 30.853 15.745 -52.448 1.00 19.47 355 VAL D CA 1
ATOM 12119 C C . VAL D 1 372 ? 32.050 15.412 -53.337 1.00 20.11 355 VAL D C 1
ATOM 12120 O O . VAL D 1 372 ? 33.191 15.680 -52.975 1.00 20.51 355 VAL D O 1
ATOM 12124 N N . PRO D 1 373 ? 31.842 14.798 -54.521 1.00 19.94 356 PRO D N 1
ATOM 12125 C CA . PRO D 1 373 ? 32.961 14.292 -55.312 1.00 20.71 356 PRO D CA 1
ATOM 12126 C C . PRO D 1 373 ? 33.688 15.461 -55.984 1.00 20.33 356 PRO D C 1
ATOM 12127 O O . PRO D 1 373 ? 33.022 16.408 -56.366 1.00 19.93 356 PRO D O 1
ATOM 12131 N N . ILE D 1 374 ? 35.013 15.374 -56.114 1.00 21.02 357 ILE D N 1
ATOM 12132 C CA . ILE D 1 374 ? 35.822 16.397 -56.844 1.00 21.47 357 ILE D CA 1
ATOM 12133 C C . ILE D 1 374 ? 35.305 16.495 -58.287 1.00 20.74 357 ILE D C 1
ATOM 12134 O O . ILE D 1 374 ? 35.436 17.573 -58.888 1.00 20.20 357 ILE D O 1
ATOM 12139 N N . GLU D 1 375 ? 34.708 15.419 -58.813 1.00 20.95 358 GLU D N 1
ATOM 12140 C CA . GLU D 1 375 ? 34.068 15.392 -60.158 1.00 22.39 358 GLU D CA 1
ATOM 12141 C C . GLU D 1 375 ? 33.052 16.536 -60.308 1.00 22.16 358 GLU D C 1
ATOM 12142 O O . GLU D 1 375 ? 32.846 16.972 -61.458 1.00 23.78 358 GLU D O 1
ATOM 12148 N N . ASP D 1 376 ? 32.431 17.004 -59.215 1.00 20.52 359 ASP D N 1
ATOM 12149 C CA . ASP D 1 376 ? 31.396 18.075 -59.258 1.00 20.91 359 ASP D CA 1
ATOM 12150 C C . ASP D 1 376 ? 32.045 19.443 -59.492 1.00 20.63 359 ASP D C 1
ATOM 12151 O O . ASP D 1 376 ? 31.329 20.344 -59.970 1.00 21.90 359 ASP D O 1
ATOM 12156 N N . CYS D 1 377 ? 33.336 19.592 -59.189 1.00 19.39 360 CYS D N 1
ATOM 12157 C CA . CYS D 1 377 ? 34.154 20.744 -59.653 1.00 20.67 360 CYS D CA 1
ATOM 12158 C C . CYS D 1 377 ? 34.538 20.527 -61.122 1.00 20.66 360 CYS D C 1
ATOM 12159 O O . CYS D 1 377 ? 34.305 21.440 -61.927 1.00 20.94 360 CYS D O 1
ATOM 12162 N N . LEU D 1 378 ? 35.064 19.344 -61.452 1.00 21.22 361 LEU D N 1
ATOM 12163 C CA . LEU D 1 378 ? 35.687 19.042 -62.771 1.00 21.96 361 LEU D CA 1
ATOM 12164 C C . LEU D 1 378 ? 34.643 19.165 -63.887 1.00 22.18 361 LEU D C 1
ATOM 12165 O O . LEU D 1 378 ? 34.975 19.757 -64.938 1.00 21.61 361 LEU D O 1
ATOM 12170 N N . VAL D 1 379 ? 33.426 18.654 -63.664 1.00 21.98 362 VAL D N 1
ATOM 12171 C CA . VAL D 1 379 ? 32.344 18.621 -64.693 1.00 21.61 362 VAL D CA 1
ATOM 12172 C C . VAL D 1 379 ? 32.042 20.054 -65.161 1.00 20.35 362 VAL D C 1
ATOM 12173 O O . VAL D 1 379 ? 31.675 20.213 -66.327 1.00 20.45 362 VAL D O 1
ATOM 12177 N N . LEU D 1 380 ? 32.203 21.061 -64.296 1.00 19.94 363 LEU D N 1
ATOM 12178 C CA . LEU D 1 380 ? 31.812 22.464 -64.606 1.00 19.23 363 LEU D CA 1
ATOM 12179 C C . LEU D 1 380 ? 32.730 23.059 -65.682 1.00 19.61 363 LEU D C 1
ATOM 12180 O O . LEU D 1 380 ? 32.304 24.028 -66.340 1.00 19.83 363 LEU D O 1
ATOM 12185 N N . PHE D 1 381 ? 33.915 22.483 -65.902 1.00 20.05 364 PHE D N 1
ATOM 12186 C CA . PHE D 1 381 ? 34.866 22.932 -66.957 1.00 21.27 364 PHE D CA 1
ATOM 12187 C C . PHE D 1 381 ? 34.366 22.516 -68.348 1.00 21.12 364 PHE D C 1
ATOM 12188 O O . PHE D 1 381 ? 34.910 23.023 -69.338 1.00 21.81 364 PHE D O 1
ATOM 12196 N N . GLU D 1 382 ? 33.369 21.628 -68.419 1.00 22.27 365 GLU D N 1
ATOM 12197 C CA . GLU D 1 382 ? 32.862 21.033 -69.685 1.00 22.51 365 GLU D CA 1
ATOM 12198 C C . GLU D 1 382 ? 31.524 21.664 -70.092 1.00 21.65 365 GLU D C 1
ATOM 12199 O O . GLU D 1 382 ? 30.877 21.113 -71.001 1.00 20.44 365 GLU D O 1
ATOM 12205 N N . HIS D 1 383 ? 31.137 22.785 -69.472 1.00 21.38 366 HIS D N 1
ATOM 12206 C CA . HIS D 1 383 ? 29.856 23.496 -69.732 1.00 21.80 366 HIS D CA 1
ATOM 12207 C C . HIS D 1 383 ? 30.077 25.013 -69.698 1.00 21.61 366 HIS D C 1
ATOM 12208 O O . HIS D 1 383 ? 30.964 25.470 -68.952 1.00 20.59 366 HIS D O 1
ATOM 12215 N N . GLY D 1 384 ? 29.281 25.754 -70.473 1.00 21.80 367 GLY D N 1
ATOM 12216 C CA . GLY D 1 384 ? 29.138 27.219 -70.376 1.00 22.07 367 GLY D CA 1
ATOM 12217 C C . GLY D 1 384 ? 30.471 27.946 -70.434 1.00 21.75 367 GLY D C 1
ATOM 12218 O O . GLY D 1 384 ? 31.288 27.625 -71.322 1.00 23.33 367 GLY D O 1
ATOM 12219 N N . SER D 1 385 ? 30.667 28.911 -69.533 1.00 21.80 368 SER D N 1
ATOM 12220 C CA . SER D 1 385 ? 31.845 29.815 -69.472 1.00 21.99 368 SER D CA 1
ATOM 12221 C C . SER D 1 385 ? 33.042 29.075 -68.884 1.00 21.28 368 SER D C 1
ATOM 12222 O O . SER D 1 385 ? 32.876 28.109 -68.140 1.00 20.79 368 SER D O 1
ATOM 12225 N N . PRO D 1 386 ? 34.286 29.524 -69.163 1.00 21.44 369 PRO D N 1
ATOM 12226 C CA . PRO D 1 386 ? 35.449 29.001 -68.456 1.00 21.85 369 PRO D CA 1
ATOM 12227 C C . PRO D 1 386 ? 35.233 29.151 -66.943 1.00 21.52 369 PRO D C 1
ATOM 12228 O O . PRO D 1 386 ? 34.623 30.127 -66.522 1.00 22.09 369 PRO D O 1
ATOM 12232 N N . LYS D 1 387 ? 35.690 28.166 -66.171 1.00 21.80 370 LYS D N 1
ATOM 12233 C CA . LYS D 1 387 ? 35.670 28.199 -64.687 1.00 20.68 370 LYS D CA 1
ATOM 12234 C C . LYS D 1 387 ? 37.108 28.338 -64.187 1.00 19.78 370 LYS D C 1
ATOM 12235 O O . LYS D 1 387 ? 38.036 28.024 -64.956 1.00 20.10 370 LYS D O 1
ATOM 12241 N N . GLU D 1 388 ? 37.273 28.773 -62.941 1.00 19.00 371 GLU D N 1
ATOM 12242 C CA . GLU D 1 388 ? 38.590 28.823 -62.255 1.00 19.45 371 GLU D CA 1
ATOM 12243 C C . GLU D 1 388 ? 38.594 27.799 -61.113 1.00 18.90 371 GLU D C 1
ATOM 12244 O O . GLU D 1 388 ? 37.520 27.511 -60.545 1.00 19.72 371 GLU D O 1
ATOM 12250 N N . GLY D 1 389 ? 39.760 27.241 -60.793 1.00 19.32 372 GLY D N 1
ATOM 12251 C CA . GLY D 1 389 ? 39.837 26.165 -59.795 1.00 18.81 372 GLY D CA 1
ATOM 12252 C C . GLY D 1 389 ? 41.217 26.012 -59.191 1.00 18.42 372 GLY D C 1
ATOM 12253 O O . GLY D 1 389 ? 42.216 26.260 -59.881 1.00 18.38 372 GLY D O 1
ATOM 12254 N N . ARG D 1 390 ? 41.241 25.605 -57.928 1.00 18.40 373 ARG D N 1
ATOM 12255 C CA . ARG D 1 390 ? 42.430 25.061 -57.238 1.00 18.79 373 ARG D CA 1
ATOM 12256 C C . ARG D 1 390 ? 41.943 23.881 -56.398 1.00 18.89 373 ARG D C 1
ATOM 12257 O O . ARG D 1 390 ? 41.035 24.079 -55.566 1.00 18.06 373 ARG D O 1
ATOM 12265 N N . PHE D 1 391 ? 42.474 22.690 -56.669 1.00 19.58 374 PHE D N 1
ATOM 12266 C CA . PHE D 1 391 ? 42.080 21.423 -56.006 1.00 19.98 374 PHE D CA 1
ATOM 12267 C C . PHE D 1 391 ? 43.314 20.859 -55.309 1.00 20.81 374 PHE D C 1
ATOM 12268 O O . PHE D 1 391 ? 44.389 20.832 -55.934 1.00 21.96 374 PHE D O 1
ATOM 12276 N N . TYR D 1 392 ? 43.150 20.434 -54.057 1.00 21.29 375 TYR D N 1
ATOM 12277 C CA . TYR D 1 392 ? 44.264 20.128 -53.123 1.00 21.69 375 TYR D CA 1
ATOM 12278 C C . TYR D 1 392 ? 44.456 18.614 -53.027 1.00 21.79 375 TYR D C 1
ATOM 12279 O O . TYR D 1 392 ? 43.580 17.916 -52.482 1.00 20.79 375 TYR D O 1
ATOM 12288 N N . LYS D 1 393 ? 45.586 18.143 -53.560 1.00 22.73 376 LYS D N 1
ATOM 12289 C CA . LYS D 1 393 ? 45.993 16.716 -53.579 1.00 24.84 376 LYS D CA 1
ATOM 12290 C C . LYS D 1 393 ? 45.801 16.113 -52.184 1.00 25.31 376 LYS D C 1
ATOM 12291 O O . LYS D 1 393 ? 46.265 16.730 -51.207 1.00 26.11 376 LYS D O 1
ATOM 12297 N N . GLY D 1 394 ? 45.098 14.979 -52.106 1.00 25.38 377 GLY D N 1
ATOM 12298 C CA . GLY D 1 394 ? 45.035 14.107 -50.917 1.00 26.19 377 GLY D CA 1
ATOM 12299 C C . GLY D 1 394 ? 44.200 14.674 -49.778 1.00 26.13 377 GLY D C 1
ATOM 12300 O O . GLY D 1 394 ? 44.095 13.981 -48.752 1.00 28.62 377 GLY D O 1
ATOM 12301 N N . LEU D 1 395 ? 43.603 15.862 -49.931 1.00 24.16 378 LEU D N 1
ATOM 12302 C CA . LEU D 1 395 ? 42.825 16.521 -48.848 1.00 23.93 378 LEU D CA 1
ATOM 12303 C C . LEU D 1 395 ? 41.348 16.154 -48.960 1.00 22.50 378 LEU D C 1
ATOM 12304 O O . LEU D 1 395 ? 40.821 15.995 -50.060 1.00 21.16 378 LEU D O 1
ATOM 12309 N N . PRO D 1 396 ? 40.652 16.011 -47.807 1.00 22.78 379 PRO D N 1
ATOM 12310 C CA . PRO D 1 396 ? 39.215 15.738 -47.779 1.00 21.90 379 PRO D CA 1
ATOM 12311 C C . PRO D 1 396 ? 38.362 16.999 -47.993 1.00 20.64 379 PRO D C 1
ATOM 12312 O O . PRO D 1 396 ? 38.902 18.018 -48.381 1.00 20.09 379 PRO D O 1
ATOM 12316 N N . HIS D 1 397 ? 37.058 16.892 -47.729 1.00 20.71 380 HIS D N 1
ATOM 12317 C CA . HIS D 1 397 ? 36.033 17.946 -47.957 1.00 20.16 380 HIS D CA 1
ATOM 12318 C C . HIS D 1 397 ? 36.555 19.320 -47.508 1.00 20.04 380 HIS D C 1
ATOM 12319 O O . HIS D 1 397 ? 36.966 19.433 -46.348 1.00 21.28 380 HIS D O 1
ATOM 12326 N N . MET D 1 398 ? 36.536 20.298 -48.425 1.00 19.25 381 MET D N 1
ATOM 12327 C CA . MET D 1 398 ? 36.846 21.747 -48.228 1.00 20.38 381 MET D CA 1
ATOM 12328 C C . MET D 1 398 ? 38.338 22.038 -48.452 1.00 21.19 381 MET D C 1
ATOM 12329 O O . MET D 1 398 ? 38.655 23.202 -48.770 1.00 21.12 381 MET D O 1
ATOM 12334 N N . GLY D 1 399 ? 39.224 21.052 -48.276 1.00 22.15 382 GLY D N 1
ATOM 12335 C CA . GLY D 1 399 ? 40.678 21.215 -48.475 1.00 22.63 382 GLY D CA 1
ATOM 12336 C C . GLY D 1 399 ? 41.280 22.230 -47.513 1.00 22.03 382 GLY D C 1
ATOM 12337 O O . GLY D 1 399 ? 42.242 22.918 -47.902 1.00 23.46 382 GLY D O 1
ATOM 12338 N N . TYR D 1 400 ? 40.731 22.330 -46.300 1.00 22.89 383 TYR D N 1
ATOM 12339 C CA . TYR D 1 400 ? 41.236 23.210 -45.213 1.00 23.69 383 TYR D CA 1
ATOM 12340 C C . TYR D 1 400 ? 42.521 22.609 -44.645 1.00 25.67 383 TYR D C 1
ATOM 12341 O O . TYR D 1 400 ? 42.692 21.386 -44.662 1.00 27.00 383 TYR D O 1
ATOM 12350 N N . PRO D 1 401 ? 43.464 23.424 -44.116 1.00 25.86 384 PRO D N 1
ATOM 12351 C CA . PRO D 1 401 ? 43.360 24.886 -44.113 1.00 25.17 384 PRO D CA 1
ATOM 12352 C C . PRO D 1 401 ? 43.844 25.555 -45.409 1.00 23.72 384 PRO D C 1
ATOM 12353 O O . PRO D 1 401 ? 43.668 26.758 -45.557 1.00 22.31 384 PRO D O 1
ATOM 12357 N N . ASN D 1 402 ? 44.427 24.758 -46.309 1.00 24.10 385 ASN D N 1
ATOM 12358 C CA . ASN D 1 402 ? 45.147 25.214 -47.528 1.00 25.12 385 ASN D CA 1
ATOM 12359 C C . ASN D 1 402 ? 44.255 26.144 -48.361 1.00 23.82 385 ASN D C 1
ATOM 12360 O O . ASN D 1 402 ? 44.784 27.132 -48.895 1.00 25.10 385 ASN D O 1
ATOM 12365 N N . SER D 1 403 ? 42.958 25.832 -48.467 1.00 23.15 386 SER D N 1
ATOM 12366 C CA . SER D 1 403 ? 41.999 26.453 -49.419 1.00 21.76 386 SER D CA 1
ATOM 12367 C C . SER D 1 403 ? 41.532 27.836 -48.946 1.00 21.93 386 SER D C 1
ATOM 12368 O O . SER D 1 403 ? 40.892 28.529 -49.751 1.00 22.93 386 SER D O 1
ATOM 12371 N N . LEU D 1 404 ? 41.827 28.242 -47.709 1.00 22.39 387 LEU D N 1
ATOM 12372 C CA . LEU D 1 404 ? 41.255 29.496 -47.141 1.00 23.47 387 LEU D CA 1
ATOM 12373 C C . LEU D 1 404 ? 41.970 30.724 -47.704 1.00 22.61 387 LEU D C 1
ATOM 12374 O O . LEU D 1 404 ? 41.310 31.593 -48.267 1.00 22.51 387 LEU D O 1
ATOM 12379 N N . PRO D 1 405 ? 43.313 30.857 -47.591 1.00 23.62 388 PRO D N 1
ATOM 12380 C CA . PRO D 1 405 ? 43.998 32.084 -48.009 1.00 23.99 388 PRO D CA 1
ATOM 12381 C C . PRO D 1 405 ? 43.814 32.469 -49.488 1.00 22.84 388 PRO D C 1
ATOM 12382 O O . PRO D 1 405 ? 43.715 33.650 -49.767 1.00 22.69 388 PRO D O 1
ATOM 12386 N N . VAL D 1 406 ? 43.786 31.490 -50.399 1.00 21.87 389 VAL D N 1
ATOM 12387 C CA . VAL D 1 406 ? 43.652 31.739 -51.868 1.00 22.29 389 VAL D CA 1
ATOM 12388 C C . VAL D 1 406 ? 42.298 32.409 -52.138 1.00 21.20 389 VAL D C 1
ATOM 12389 O O . VAL D 1 406 ? 42.211 33.161 -53.119 1.00 21.24 389 VAL D O 1
ATOM 12393 N N . SER D 1 407 ? 41.285 32.140 -51.307 1.00 20.36 390 SER D N 1
ATOM 12394 C CA . SER D 1 407 ? 39.943 32.774 -51.390 1.00 21.16 390 SER D CA 1
ATOM 12395 C C . SER D 1 407 ? 40.105 34.298 -51.401 1.00 21.46 390 SER D C 1
ATOM 12396 O O . SER D 1 407 ? 39.534 34.951 -52.292 1.00 22.62 390 SER D O 1
ATOM 12399 N N . TYR D 1 408 ? 40.886 34.839 -50.463 1.00 20.92 391 TYR D N 1
ATOM 12400 C CA . TYR D 1 408 ? 41.045 36.306 -50.270 1.00 21.74 391 TYR D CA 1
ATOM 12401 C C . TYR D 1 408 ? 41.901 36.895 -51.394 1.00 22.68 391 TYR D C 1
ATOM 12402 O O . TYR D 1 408 ? 41.563 37.994 -51.869 1.00 25.42 391 TYR D O 1
ATOM 12411 N N . GLU D 1 409 ? 42.957 36.194 -51.817 1.00 23.13 392 GLU D N 1
ATOM 12412 C CA . GLU D 1 409 ? 43.796 36.597 -52.980 1.00 23.57 392 GLU D CA 1
ATOM 12413 C C . GLU D 1 409 ? 42.889 36.806 -54.199 1.00 22.66 392 GLU D C 1
ATOM 12414 O O . GLU D 1 409 ? 43.046 37.825 -54.900 1.00 23.49 392 GLU D O 1
ATOM 12420 N N . TRP D 1 410 ? 41.964 35.871 -54.428 1.00 20.83 393 TRP D N 1
ATOM 12421 C CA . TRP D 1 410 ? 41.028 35.880 -55.583 1.00 21.59 393 TRP D CA 1
ATOM 12422 C C . TRP D 1 410 ? 40.012 37.018 -55.435 1.00 21.43 393 TRP D C 1
ATOM 12423 O O . TRP D 1 410 ? 39.789 37.728 -56.430 1.00 23.76 393 TRP D O 1
ATOM 12434 N N . LEU D 1 411 ? 39.406 37.180 -54.254 1.00 20.67 394 LEU D N 1
ATOM 12435 C CA . LEU D 1 411 ? 38.459 38.297 -53.976 1.00 21.33 394 LEU D CA 1
ATOM 12436 C C . LEU D 1 411 ? 39.146 39.637 -54.272 1.00 21.46 394 LEU D C 1
ATOM 12437 O O . LEU D 1 411 ? 38.506 40.499 -54.917 1.00 20.48 394 LEU D O 1
ATOM 12442 N N . GLU D 1 412 ? 40.392 39.806 -53.817 1.00 22.01 395 GLU D N 1
ATOM 12443 C CA . GLU D 1 412 ? 41.186 41.052 -54.006 1.00 23.76 395 GLU D CA 1
ATOM 12444 C C . GLU D 1 412 ? 41.345 41.320 -55.507 1.00 23.82 395 GLU D C 1
ATOM 12445 O O . GLU D 1 412 ? 41.186 42.483 -55.917 1.00 23.91 395 GLU D O 1
ATOM 12451 N N . GLN D 1 413 ? 41.615 40.278 -56.298 1.00 23.49 396 GLN D N 1
ATOM 12452 C CA A GLN D 1 413 ? 41.803 40.401 -57.768 0.50 24.16 396 GLN D CA 1
ATOM 12453 C CA B GLN D 1 413 ? 41.799 40.393 -57.771 0.50 23.94 396 GLN D CA 1
ATOM 12454 C C . GLN D 1 413 ? 40.479 40.848 -58.404 1.00 24.29 396 GLN D C 1
ATOM 12455 O O . GLN D 1 413 ? 40.508 41.816 -59.189 1.00 25.73 396 GLN D O 1
ATOM 12466 N N . VAL D 1 414 ? 39.374 40.186 -58.045 1.00 23.95 397 VAL D N 1
ATOM 12467 C CA . VAL D 1 414 ? 38.031 40.385 -58.671 1.00 24.16 397 VAL D CA 1
ATOM 12468 C C . VAL D 1 414 ? 37.449 41.747 -58.260 1.00 25.33 397 VAL D C 1
ATOM 12469 O O . VAL D 1 414 ? 36.826 42.393 -59.129 1.00 26.05 397 VAL D O 1
ATOM 12473 N N . LEU D 1 415 ? 37.648 42.178 -57.007 1.00 25.67 398 LEU D N 1
ATOM 12474 C CA . LEU D 1 415 ? 37.076 43.445 -56.465 1.00 27.78 398 LEU D CA 1
ATOM 12475 C C . LEU D 1 415 ? 38.090 44.594 -56.580 1.00 30.43 398 LEU D C 1
ATOM 12476 O O . LEU D 1 415 ? 37.846 45.657 -55.971 1.00 31.59 398 LEU D O 1
ATOM 12481 N N . ALA D 1 416 ? 39.160 44.410 -57.363 1.00 31.52 399 ALA D N 1
ATOM 12482 C CA . ALA D 1 416 ? 40.289 45.361 -57.498 1.00 33.82 399 ALA D CA 1
ATOM 12483 C C . ALA D 1 416 ? 39.796 46.667 -58.129 1.00 36.56 399 ALA D C 1
ATOM 12484 O O . ALA D 1 416 ? 39.062 46.593 -59.135 1.00 36.31 399 ALA D O 1
ATOM 12486 N N . SER D 1 417 ? 40.199 47.806 -57.554 1.00 40.43 400 SER D N 1
ATOM 12487 C CA . SER D 1 417 ? 39.911 49.178 -58.051 1.00 43.11 400 SER D CA 1
ATOM 12488 C C . SER D 1 417 ? 40.890 49.537 -59.174 1.00 45.84 400 SER D C 1
ATOM 12489 O O . SER D 1 417 ? 40.514 49.620 -60.344 1.00 49.60 400 SER D O 1
#

Foldseek 3Di:
DALLPPQLVFQDPLELNLPCCCVPPVVVCCCVCHPPNPLAHSVLPVVLSVVCVVVSPRALQDPVQLVSLQVSLVVLQVVLVVCVVVVNLLSSLSSLSNSLSSLLSSLPPADQPVCCPRSNVVSNVSSVVSLQSSQVSPPFRWDWDFQALPLDDDQFDGTWIKTKTAAPPLALVAAFEEEEEEEAGSDARSRQVVVQVLQNVLRHMYMYGYDALHDPGRFQLQALCRLLSVVVRVLVVQVPPSSHDQVRYEYEQAQRRLLSQLLCQQSVQVRYQEYERFLDAAACLLALSLLVRLQSDDRSYRCQQSVCSRNPHPDSVCSSVPVRCRGHCVNVCSLQEAGRAYEYEFECSESNHHCVRVVVSCVHHDHYHYDYHYPAYGRNPPVRPVVVSVVSCVSSPD/DFLLPPQLPFFDPLEQPLPCCCVPPVLVCCCVCHPPNPLAHSVLCVVLSVVCVVVRPRALQDPNQLVSLVVSLVVLQVVLVVCVVVVNLLSSLSSLSHSLSSLLSSLPPADQPVCCVRSNVVSNVSSVVSLQSSQVPPPFGWDWDWQALPLDDDQFDGTWIKIKTAAPPLALVAAFEEEEEEEARSDARSRCVVVQVLQVVLRHMYMYGYDALHDPGRFQLQALCRLVSVVVRVLVVQVPGSSHDQQRYEYEQAQRGLLSQLLCQQSVQVRYQEYERFLDAAACLLALSLLVRLQSDDRSYGCLQSVCSRNPHPDSVCSSVPVRCRGHCVNVVSLQGAGRAYEYEFECSASNHHCVRVVVSCVHHYHYHYDYHYPAYGRNPPVRPVVVSVVSCVSNPD/DFLLPPQLPFFDPLELPLPCCCVPPVVVCCCVCHPPNPLAHSVLCVVLSVVCVVVVPRDLQDPNQLVSLVVSLVVLCVVLVVCVVVVNLLSSLSSLSNSLSSLLSSLPPADQPVCCVRSNVVSNVSSVVSLQSSQVSPPFGWDWDWQALPLDDDQFDGTWIKTKTAAPPQDLVAAFEEEEEEEAGSDARSRCVVVQVLQNVLRHMYMYTYDALHDPGRFQLQALCRLLSSVCRVLVVQVPGSSHDQVRYEYEQAARRLLSQLLCQQSVQVRYQEYERQLDAAACLLALSLLVRLQSDDRSYRCLQSVCSSSPHPDSVCSSVPVRCRGHCVNVVSLQGAGRAYEYEFECSESNHHCVRVVVSCVHHYHYHYDYHYPDYGRNPPVRPVVVSVVSCVSSPD/DFLLPPQLPFFPPLELPLPCCCVPPVVVCCCVCHPPNPLAHSVLPVVLSVVCNVVSPRALQDLNQLVSLQVSLVVLQVVLVVCVVVVNLLSSLSSLSNSLSSLLSSLPPADQPVCCPRVNVVSNVSSVVSLQSSQVSPPFGWDWDFQALPLDDDQFDGTWIKTKTAAPPQDLVAAFEEEEEEEARSDARSRCVVVQVLQNVLRHMYMYGYDALHDPGRFQLQALCRLLSVVVRVLVVLVPGSSHDQQRYEYEQAQRRLQSQLLCQQSVQVRYQEYERFLDAAACLLALSLLVRLQRDDRSGRCLQSVCSSNVHPDSVCSSVPVRCRGRCVNVVSLQGAGRAYEYEFECSESNHHCVRVVVSCVHHDHYHYDYHYPAYGRNPPVRPPVVSVVSCVSSPD

Sequence (1592 aa):
RWILGDKFDTVFPHKGSLKVLWESRRWKFACSKSVYPFHDGSIEDFEPIFNHLISKNINDAASDEYTQAFLPTASALEEKAAQALQAGKHEEASNLLCRAAVVYRISRFPYVDITKPNSIKRVAFERQKQAYLKATSLWTQPIREVTVPHTYRTGNDGAHIPIYIRTPAGADQSNPVPIVLIMTGLDGYRPDNSQRTHEILARGWAAVVAEIPGTADCPADPADPASPDRLWDSVLSYLDQRPELNTAKMVVWGLSAGGYYAIRAAHTHRDRLLGAIAHGPGCHYYLDPEWLAKVNDHEYPFEITAAWATKHGYKTVEEFVAGAQKKFSLVETGIVDQPSCRLLLLNGVDDGVVPIEDCLVLFEHGSPKEEGRFYKGLPHMGYPNSLPVSYEWLEQQVLASRWILGDKFDTVFPHKGSLKVLWESRRWKFACSKSSVYPFHDGSIEDFEPIFNHLISKNINDAASDEYTQAFLPTASALEEKAAQALQAGKHEEASNLLCRAAVVYRISRFPYVDITKPNSIKRVAFERQKQAYLKATSLWTQPIREVTVPHTYRTGNDGAHIPIYIRTPAGADQSNPVPIVLIMTGLDGYRPDNSQRTHEILARGWAAVVAEIPGTADCPADPADPASPDRLWDSVLSYLDQRPELNTAKMVVWGLSAGGYYAIRAAHTHRDRLLGAIAHGPGCHYYLDPEWLAKVNDHEYPFEITAAWATKHGYKTVEEFVAGAQKKFSLVETGIVDQPSCRLLLLNGVDDGVVPIEDCLVLFEHGSPKEEGRFYKGLPHMGYPNSLPVSYEWLEQQVLASRWILGDKFDTVFPHKGSLKVLWESRWKFFACSKSSVYPFHDGSIEDFEPIFNHLISKNINDAASDEYTQAFLPTASALEEKAAQALQAGKHEEASNLLCRAAVVYRISRFPYVDITKPNSIKRVAFERQKQAYLKATSLWTQPIREVTVPHTYRTGNDGAHIPIYIRTPAGADQSNPVPIVLIMTGLDGYRPDNSQRTHEILARGWAAVVAEIPGTADCPADPADPASPDRLWDSVLSYLDQRPELNTAKMVVWGLSAGGYYAIRAAHTHRDRLLGAIAHGPGCHYYLDPEWLAKVNDHEYPFEITAAWATKHGYKTVEEFVAGAQKKFSLVETGIVDQPSCRLLLLNGVDDGVVPIEDCLVLFEHGSPKEEGRFYKGLPHMGYPNSLPVSYEWLEQQVLASRWILGDKFDTVFPHKGSLKVLWESRRWKFACSSKSSVYPFHDGSSIEDFEPIFNHLISKNINDAASDEYTQAFLPTASALEEKAAQALQAGKHEEASNLLCRAAVVYRISRFPYVDITKPNSIKRVAFERQKQAYLKATSLWTQPIREVTVPHTYRTGNDGAHIPIYIRTPAGADQSNPVPIVLIMTGLDGYRPDNSQRTHEILARGWAAVVAEIPGTADCPADPADPASPDRLWDSVLSYLDQRPELNTAKMVVWGLSAGGYYAIRAAHTHRDRLLGAIAHGPGCHYYLDPEWLAKVNDHEYPFEITAAWATKHGYKTVEEFVAGAQKKFSLVETGIVDQPSCRLLLLNGVDDGVVPIEDCLVLFEHGSPKEGRFYKGLPHMGYPNSLPVSYEWLEQQVLAS

InterPro domains:
  IPR010520 Esterase FrsA-like [PF06500] (84-397)
  IPR029058 Alpha/Beta hydrolase fold [G3DSA:3.40.50.1820] (19-399)
  IPR029058 Alpha/Beta hydrolase fold [SSF53474] (28-398)
  IPR050261 FrsA esterase [PTHR22946] (22-396)

Nearest PDB structures (foldseek):
  8qd2-assembly1_A  TM=1.001E+00  e=1.163E-78  Aspergillus fumigatus
  8qdb-assembly1_A  TM=9.731E-01  e=4.750E-46  Exophiala dermatitidis
  8qbh-assembly1_A  TM=8.003E-01  e=2.610E-16  Photorhabdus laumondii subsp. laumondii TTO1
  8slj-assembly1_A  TM=6.724E-01  e=8.406E-10  Lactobacillus helveticus
  8skm-assembly2_C-2  TM=6.922E-01  e=4.389E-09  Lactobacillus helveticus

Solvent-accessible surface area: 57915 Å² total; per-residue (Å²): 137,31,85,12,35,125,78,24,92,59,91,30,103,7,103,63,26,2,102,46,0,5,87,66,78,3,72,44,9,2,25,85,43,68,95,6,0,31,46,8,31,51,113,9,0,55,79,6,0,82,81,0,40,88,133,113,26,46,88,1,75,26,74,107,0,2,86,20,0,38,90,35,0,58,49,4,40,98,115,2,51,100,7,79,135,54,45,114,96,77,84,0,7,93,11,18,14,42,0,2,0,0,1,6,0,0,0,2,11,16,0,38,54,91,116,103,134,31,39,18,35,66,0,0,78,111,0,22,66,4,2,55,44,0,0,73,59,47,131,45,25,8,145,67,34,73,2,83,4,107,88,116,74,81,128,3,27,34,116,5,18,0,1,5,20,22,12,82,74,27,65,115,88,118,46,17,22,0,0,0,0,1,2,4,6,11,18,0,6,0,10,8,4,91,30,1,66,48,0,20,86,81,36,16,0,1,0,1,0,7,0,2,2,1,6,34,22,18,3,23,31,38,43,34,24,0,4,29,37,0,4,38,4,0,5,37,54,0,76,82,51,87,32,8,37,33,75,70,1,0,1,0,0,19,30,22,0,0,9,8,0,0,14,2,0,0,44,11,48,135,78,13,73,0,0,0,0,0,0,0,5,0,16,67,13,0,30,68,116,0,8,78,40,1,39,13,1,17,18,14,26,108,3,9,46,9,11,2,24,6,5,30,32,198,67,58,79,86,0,50,91,20,0,28,124,32,7,0,0,29,58,23,9,28,0,45,23,60,15,16,62,0,0,0,0,0,0,16,25,1,0,4,10,1,3,28,0,0,32,11,0,0,46,20,31,25,27,0,8,0,32,3,18,107,48,42,62,32,13,0,64,106,72,0,57,74,12,0,11,79,5,0,77,113,18,8,66,135,151,34,78,10,39,92,86,22,109,59,94,41,110,8,104,66,27,2,118,49,0,2,74,68,78,3,62,20,10,0,29,108,48,65,95,5,0,35,48,6,28,52,117,9,0,80,78,5,0,84,75,0,38,90,139,118,26,45,93,2,77,35,84,54,0,1,85,18,0,41,93,32,0,62,53,5,42,97,116,3,54,114,4,123,94,70,66,112,55,78,69,4,11,86,10,28,16,39,0,2,0,0,1,6,0,0,0,2,12,17,0,35,56,96,123,99,135,28,41,18,33,65,0,0,69,97,0,19,122,6,2,54,50,0,0,75,67,47,133,42,19,6,141,71,40,75,3,82,4,105,100,115,76,81,126,3,27,36,113,4,16,0,1,17,23,26,16,86,60,22,69,142,96,95,58,20,20,0,0,0,0,1,1,5,7,13,17,0,7,1,10,9,6,94,30,1,64,46,0,20,86,78,33,16,0,0,0,2,0,5,0,1,1,0,6,36,20,18,3,16,29,32,43,36,23,0,4,28,33,0,4,38,3,0,4,35,50,0,73,83,89,71,23,8,44,32,77,44,1,0,1,0,0,18,32,23,0,0,10,8,0,0,17,2,0,0,35,10,46,124,66,13,73,0,0,0,0,0,1,0,4,0,16,71,14,0,33,68,54,1,8,78,40,0,34,14,1,16,20,12,28,108,4,8,48,10,11,3,26,7,4,35,20,103,68,46,134,85,0,43,70,8,0,38,98,35,6,0,0,30,80,25,4,20,0,50,11,43,16,15,61,0,0,0,0,0,0,16,24,1,0,5,9,1,4,29,1,0,35,13,0,0,46,19,26,26,27,0,7,0,25,3,18,110,44,45,64,33,12,0,67,103,62,0,61,74,15,0,12,96,7,0,78,114,18,5,69,152,154,40,81,10,35,95,87,21,108,58,93,43,113,18,104,65,29,2,102,44,5,6,92,81,47,10,88,130,13,1,76,106,44,64,93,5,0,33,43,8,29,55,118,10,0,73,78,5,0,80,102,0,43,90,57,79,26,63,85,2,71,27,62,109,0,1,46,18,0,20,67,32,0,35,48,2,39,30,113,3,26,86,5,62,90,72,66,119,60,86,39,10,12,76,23,12,14,26,0,2,0,0,2,6,0,0,0,3,12,16,0,41,53,81,114,96,99,31,4,15,35,14,0,0,62,27,0,22,110,4,2,53,135,0,0,75,62,51,130,42,58,8,52,69,35,72,3,81,3,106,97,36,71,36,88,1,25,37,110,4,17,0,1,5,20,35,13,85,67,24,47,75,105,58,58,18,17,0,0,0,0,1,1,4,6,13,18,0,6,0,10,9,5,96,32,1,66,47,0,21,84,78,33,15,0,1,0,1,0,5,0,2,1,1,7,33,20,20,3,16,29,33,43,34,40,0,4,33,35,0,4,38,4,0,5,38,54,0,76,82,65,89,22,10,41,32,76,44,1,0,1,0,0,17,29,23,0,0,10,7,0,0,17,1,0,0,43,12,93,105,78,12,70,0,0,0,0,0,0,0,4,0,16,69,13,0,29,63,123,1,6,79,44,1,34,13,1,40,18,19,28,108,3,9,46,9,11,3,24,6,4,34,24,102,76,58,77,98,0,43,73,19,0,40,141,76,5,0,0,31,100,68,23,20,0,93,69,68,15,16,94,0,9,0,0,0,0,34,23,1,0,4,9,0,4,28,0,0,67,16,0,91,144,46,52,28,126,16,50,38,118,43,17,188,44,44,62,31,12,0,64,104,76,0,61,79,40,0,12,118,18,0,80,113,18,6,69,145,146,31,85,10,37,94,86,23,113,56,92,41,112,9,102,62,29,2,104,49,0,5,89,69,79,3,73,103,11,1,68,142,45,63,92,6,0,34,48,9,26,50,116,8,0,60,81,6,0,82,75,0,38,92,128,115,22,42,86,1,74,29,66,104,0,1,54,20,0,38,70,36,0,37,55,5,40,32,118,2,45,111,7,87,93,63,66,115,47,76,84,0,6,94,13,6,14,46,0,1,0,0,1,8,0,0,1,4,9,16,0,32,55,94,121,88,115,29,8,16,36,22,0,0,82,44,0,20,62,4,2,52,109,0,0,68,71,50,131,44,30,6,160,70,32,75,1,78,4,100,109,58,67,34,72,3,28,35,113,4,18,0,1,5,22,35,12,82,65,23,56,134,89,98,57,18,17,0,0,2,0,1,2,4,6,12,17,0,7,0,11,9,6,93,31,1,65,46,0,20,83,77,33,16,0,0,0,2,0,6,0,2,0,0,7,34,21,16,3,19,30,37,41,38,41,0,4,34,37,0,6,52,2,0,7,33,46,0,72,139,54,87,28,9,42,23,77,50,0,0,2,0,0,18,31,22,0,0,11,8,0,0,18,2,0,0,45,16,92,100,90,15,72,0,0,0,0,0,0,0,5,0,16,69,14,0,32,67,118,1,8,79,40,0,38,14,1,17,18,13,27,104,4,8,47,10,10,3,24,6,5,33,30,98,62,48,134,87,0,51,89,27,0,36,78,76,7,0,0,29,101,65,24,21,0,93,73,72,15,15,108,0,8,0,0,0,0,34,26,1,0,4,9,1,4,30,0,0,63,16,0,89,143,46,51,25,126,15,56,38,121,41,19,189,44,44,61,31,13,0,65,105,79,0,58,77,38,0,12,97,12,0,78,108,17,7,68,145

Radius of gyration: 38.72 Å; Cα contacts (8 Å, |Δi|>4): 3484; chains: 4; bounding box: 99×67×105 Å

Secondary structure (DSSP, 8-state):
--TTGGGGG---TTTT-HHHHIIIIIHHHHHTT-TTSTT--HHHHHHHHHHHHHTT---TTSHHHHHTTHHHHHHHHHHHHHHHHTT-HHHHHHHHHHHHHHHHHHT-S---TT-TT-HHHHHHHHHHHHHHHHHTTSSS--EEEEEE-TT--TT--SEEEEEEE--TT--TTSPEEEEEEE--SS--GGG-HHHHHHHHHTT-EEEEEPPTTSTT--S-TT-TTHHHHHHHHHHHHHHH-TTEEEEEEEEEEETTHHHHHHHHHHHTGGG-SEEEEES--SSGGG-HHHHTTGGGSSSSS--HHHHHHHTT-SSHHHHHHHHHHHH-TTTTTTTSS--SEEEEEEETT-SSS-THHHHGGGGSSS-EEEEEETT--TT-TTTHHHHHHHHHHHHT--/--TTGGGGG---TTTT-HHHHIIIIIHHHHHTT-TTSTT--HHHHHHHHHHHHHTT---TTSHHHHHTTHHHHHHHHHHHHHHHHTT-HHHHHHHHHHHHHHHHHHT-S---TT-TTSHHHHHHHHHHHHHHHHHTTSSS--EEEEEE-TT--TT--SEEEEEEE--TT-SSSS-EEEEEEE--SS--GGG-HHHHHHHHHTT-EEEEEPPTTSTT--S-TT-TTHHHHHHHHHHHHHHT-TTEEEEEEEEEEETTHHHHHHHHHHHTGGG-SEEEEES--SSGGG-HHHHHHGGGSSSSS--HHHHHHHTT-SSHHHHHHHHHHHH-TTTTTGGGS--SEEEEEEETT-SSS-THHHHGGGGSSS-EEEEEETT--TT-TTTHHHHHHHHHHHHT--/--TTGGGTTS--TTTT-HHHHIIIIIHHHHHTT-TTSTT--HHHHHHHHHHHHHTT---TTSHHHHHTTHHHHHHHHHHHHHHHHTT-HHHHHHHHHHHHHHHHHHT-S---TT-TTSHHHHHHHHHHHHHHHHHTSSSS--EEEEEE-TT--TT--SEEEEEEE--TT-SSSS-EEEEEEE--SS--TTS-HHHHHHHHHTT-EEEEEPPTTSTT--S-TT-TTHHHHHHHHHHHHHHT-TTEEEEEEEEEEETHHHHHHHHHHHHTGGG-SEEEEES--SSGGG-HHHHTTGGGSSSSS--HHHHHHHTT-SSHHHHHHHHHHHH-TTTTTGGGS--SEEEEEEETT-SSS-THHHHGGGGSSS--EEEEETT--TT-TTTHHHHHHHHHHHHT--/--TTGGGTTS--TTTT-HHHHIIIIIHHHHHTT-TTSTT--HHHHHHHHHHHHHTT---TTSHHHHHTTHHHHHHHHHHHHHHHHTT-HHHHHHHHHHHHHHHHHHTTT---TT-TTSHHHHHHHHHHHHHHHHHTTSSS--EEEEEE-TT--TT--SEEEEEEE--TT-BTTB-EEEEEEE--SS--GGG-HHHHHHHHHTT-EEEEEPPTTSTT--S-TT-TTHHHHHHHHHHHHHHT-TTEEEEEEEEEEEGGGHHHHHHHHHHTGGG-SEEEEES--SSGGG-HHHHTTGGGSSSSS--HHHHHHHTT-SSHHHHHHHHHHHH-TTTTTGGGS--SEEEEEEETT-SSS-THHHHGGGGSSS--EEEEETT--TT-TTTHHHHHHHHHHHHT--

B-factor: mean 26.0, std 5.77, range [15.31, 49.67]